Protein 9JK9 (pdb70)

Sequence (2268 aa):
TVASFLGLLVFLTPIAFILLPPILWRDELEPCGTICEGLFISMAFKLLILLIGTWALFFRKRRADMPRVFVFRALLLVLIFLFVVSYWLFYGVRILDSRDRNYQGIVQYAVSLVDALLFIHYLAIVLLELRQLQPMFTLQVVRSTDGESRFYSLGHLSIQRAALVVLENYYKDFTIYNPNLLTASKFRAAKHMAGAMIAAAARRRDSSHNELYYEEAEHERRVKKRKARLVVAVEEAFIHIQRLEVMDPREAAQAIFPSMARALQKYLRITRQQNYHSMESILQHLAFCITNGMTPKAFLERYLSAGPTLQYDKDRWLSTQWRLVSDEAVTNGLRDGIVFVLKCLDFSLVVNVKKIPFIILSEEFIDPKSHKFVLRLQTVASFLGLLVFLTPIAFILLPPILWRDELEPCGTICEGLFISMAFKLLILLIGTWALFFRKRRADMPRVFVFRALLLVLIFLFVVSYWLFYGVRILDSRDRNYQGIVQYAVSLVDALLFIHYLAIVLLELRQLQPMFTLQVVRSTDGESRFYSLGHLSIQRAALVVLENYYKDFTIYNPNLLTASKFRAAKHMAGAMIAAAARRRDSSHNELYYEEAEHERRVKKRKARLVVAVEEAFIHIQRLEVMDPREAAQAIFPSMARALQKYLRITRQQNYHSMESILQHLAFCITNGMTPKAFLERYLSAGPTLQYDKDRWLSTQWRLVSDEAVTNGLRDGIVFVLKCLDFSLVVNVKKIPFIILSEEFIDPKSHKFVLRLQTVASFLGLLVFLTPIAFILLPPILWRDELEPCGTICEGLFISMAFKLLILLIGTWALFFRKRRADMPRVFVFRALLLVLIFLFVVSYWLFYGVRILDSRDRNYQGIVQYAVSLVDALLFIHYLAIVLLELRQLQPMFTLQVVRSTDGESRFYSLGHLSIQRAALVVLENYYKDFTIYNPNLLTASKFRAAKHMAGAMIAAAARRRDSSHNELYYEEAEHERRVKKRKARLVVAVEEAFIHIQRLEVMDPREAAQAIFPSMARALQKYLRITRQQNYHSMESILQHLAFCITNGMTPKAFLERYLSAGPTLQYDKDRWLSTQWRLVSDEAVTNGLRDGIVFVLKCLDFSLVVNVKKIPFIILSEEFIDPKSHKFVLRLQTVASFLGLLVFLTPIAFILLPPILWRDELEPCGTICEGLFISMAFKLLILLIGTWALFFRKRRADMPRVFVFRALLLVLIFLFVVSYWLFYGVRILDSRDRNYQGIVQYAVSLVDALLFIHYLAIVLLELRQLQPMFTLQVVRSTDGESRFYSLGHLSIQRAALVVLENYYKDFTIYNPNLLTASKFRAAKHMAGAMIAAAARRRDSSHNELYYEEAEHERRVKKRKARLVVAVEEAFIHIQRLEVMDPREAAQAIFPSMARALQKYLRITRQQNYHSMESILQHLAFCITNGMTPKAFLERYLSAGPTLQYDKDRWLSTQWRLVSDEAVTNGLRDGIVFVLKCLDFSLVVNVKKIPFIILSEEFIDPKSHKFVLRLQTVASFLGLLVFLTPIAFILLPPILWRDELEPCGTICEGLFISMAFKLLILLIGTWALFFRKRRADMPRVFVFRALLLVLIFLFVVSYWLFYGVRILDSRDRNYQGIVQYAVSLVDALLFIHYLAIVLLELRQLQPMFTLQVVRSTDGESRFYSLGHLSIQRAALVVLENYYKDFTIYNPNLLTASKFRAAKHMAGAMIAAAARRRDSSHNELYYEEAEHERRVKKRKARLVVAVEEAFIHIQRLEVMDPREAAQAIFPSMARALQKYLRITRQQNYHSMESILQHLAFCITNGMTPKAFLERYLSAGPTLQYDKDRWLSTQWRLVSDEAVTNGLRDGIVFVLKCLDFSLVVNVKKIPFIILSEEFIDPKSHKFVLRLQTVASFLGLLVFLTPIAFILLPPILWRDELEPCGTICEGLFISMAFKLLILLIGTWALFFRKRRADMPRVFVFRALLLVLIFLFVVSYWLFYGVRILDSRDRNYQGIVQYAVSLVDALLFIHYLAIVLLELRQLQPMFTLQVVRSTDGESRFYSLGHLSIQRAALVVLENYYKDFTIYNPNLLTASKFRAAKHMAGAMIAAAARRRDSSHNELYYEEAEHERRVKKRKARLVVAVEEAFIHIQRLEVMDPREAAQAIFPSMARALQKYLRITRQQNYHSMESILQHLAFCITNGMTPKAFLERYLSAGPTLQYDKDRWLSTQWRLVSDEAVTNGLRDGIVFVLKCLDFSLVVNVKKIPFIILSEEFIDPKSHKFVLRLQ

GO terms:
  GO:0005515 protein binding (F, IPI)

Structure (mmCIF, N/CA/C/O backbone):
data_9JK9
#
_entry.id   9JK9
#
_cell.length_a   1.00
_cell.length_b   1.00
_cell.length_c   1.00
_cell.angle_alpha   90.00
_cell.angle_beta   90.00
_cell.angle_gamma   90.00
#
_symmetry.space_group_name_H-M   'P 1'
#
loop_
_atom_site.group_PDB
_atom_site.id
_atom_site.type_symbol
_atom_site.label_atom_id
_atom_site.label_alt_id
_atom_site.label_comp_id
_atom_site.label_asym_id
_atom_site.label_entity_id
_atom_site.label_seq_id
_atom_site.pdbx_PDB_ins_code
_atom_site.Cartn_x
_atom_site.Cartn_y
_atom_site.Cartn_z
_atom_site.occupancy
_atom_site.B_iso_or_equiv
_atom_site.auth_seq_id
_atom_site.auth_comp_id
_atom_site.auth_asym_id
_atom_site.auth_atom_id
_atom_site.pdbx_PDB_model_num
ATOM 1 N N . THR A 1 120 ? 228.574 190.309 139.470 1.00 99.89 114 THR A N 1
ATOM 2 C CA . THR A 1 120 ? 228.080 189.139 140.187 1.00 99.89 114 THR A CA 1
ATOM 3 C C . THR A 1 120 ? 227.034 188.398 139.361 1.00 99.89 114 THR A C 1
ATOM 4 O O . THR A 1 120 ? 226.995 188.524 138.138 1.00 99.89 114 THR A O 1
ATOM 8 N N . VAL A 1 121 ? 226.188 187.623 140.039 1.00 99.95 115 VAL A N 1
ATOM 9 C CA . VAL A 1 121 ? 225.152 186.865 139.346 1.00 99.95 115 VAL A CA 1
ATOM 10 C C . VAL A 1 121 ? 224.023 187.782 138.897 1.00 99.95 115 VAL A C 1
ATOM 11 O O . VAL A 1 121 ? 223.638 187.790 137.722 1.00 99.95 115 VAL A O 1
ATOM 15 N N . ALA A 1 122 ? 223.476 188.572 139.825 1.00 99.43 116 ALA A N 1
ATOM 16 C CA . ALA A 1 122 ? 222.408 189.499 139.469 1.00 99.43 116 ALA A CA 1
ATOM 17 C C . ALA A 1 122 ? 222.938 190.703 138.702 1.00 99.43 116 ALA A C 1
ATOM 18 O O . ALA A 1 122 ? 222.197 191.310 137.919 1.00 99.43 116 ALA A O 1
ATOM 20 N N . SER A 1 123 ? 224.210 191.059 138.906 1.00 98.10 117 SER A N 1
ATOM 21 C CA . SER A 1 123 ? 224.789 192.192 138.191 1.00 98.10 117 SER A CA 1
ATOM 22 C C . SER A 1 123 ? 224.991 191.884 136.714 1.00 98.10 117 SER A C 1
ATOM 23 O O . SER A 1 123 ? 224.835 192.774 135.872 1.00 98.10 117 SER A O 1
ATOM 26 N N . PHE A 1 124 ? 225.312 190.632 136.378 1.00 97.39 118 PHE A N 1
ATOM 27 C CA . PHE A 1 124 ? 225.474 190.265 134.975 1.00 97.39 118 PHE A CA 1
ATOM 28 C C . PHE A 1 124 ? 224.133 190.248 134.250 1.00 97.39 118 PHE A C 1
ATOM 29 O O . PHE A 1 124 ? 224.036 190.691 133.099 1.00 97.39 118 PHE A O 1
ATOM 37 N N . LEU A 1 125 ? 223.080 189.766 134.918 1.00 94.64 119 LEU A N 1
ATOM 38 C CA . LEU A 1 125 ? 221.742 189.827 134.337 1.00 94.64 119 LEU A CA 1
ATOM 39 C C . LEU A 1 125 ? 221.241 191.264 134.240 1.00 94.64 119 LEU A C 1
ATOM 40 O O . LEU A 1 125 ? 220.512 191.601 133.298 1.00 94.64 119 LEU A O 1
ATOM 45 N N . GLY A 1 126 ? 221.634 192.123 135.184 1.00 92.17 120 GLY A N 1
ATOM 46 C CA . GLY A 1 126 ? 221.319 193.538 135.064 1.00 92.17 120 GLY A CA 1
ATOM 47 C C . GLY A 1 126 ? 222.040 194.196 133.903 1.00 92.17 120 GLY A C 1
ATOM 48 O O . GLY A 1 126 ? 221.477 195.051 133.213 1.00 92.17 120 GLY A O 1
ATOM 49 N N . LEU A 1 127 ? 223.286 193.787 133.656 1.00 91.46 121 LEU A N 1
ATOM 50 C CA . LEU A 1 127 ? 224.017 194.285 132.496 1.00 91.46 121 LEU A CA 1
ATOM 51 C C . LEU A 1 127 ? 223.382 193.802 131.196 1.00 91.46 121 LEU A C 1
ATOM 52 O O . LEU A 1 127 ? 223.318 194.552 130.217 1.00 91.46 121 LEU A O 1
ATOM 57 N N . LEU A 1 128 ? 222.864 192.569 131.186 1.00 91.62 122 LEU A N 1
ATOM 58 C CA . LEU A 1 128 ? 222.196 192.053 129.993 1.00 91.62 122 LEU A CA 1
ATOM 59 C C . LEU A 1 128 ? 220.877 192.774 129.730 1.00 91.62 122 LEU A C 1
ATOM 60 O O . LEU A 1 128 ? 220.570 193.119 128.583 1.00 91.62 122 LEU A O 1
ATOM 65 N N . VAL A 1 129 ? 220.086 193.021 130.780 1.00 87.58 123 VAL A N 1
ATOM 66 C CA . VAL A 1 129 ? 218.806 193.698 130.580 1.00 87.58 123 VAL A CA 1
ATOM 67 C C . VAL A 1 129 ? 219.022 195.181 130.272 1.00 87.58 123 VAL A C 1
ATOM 68 O O . VAL A 1 129 ? 218.187 195.814 129.615 1.00 87.58 123 VAL A O 1
ATOM 72 N N . PHE A 1 130 ? 220.161 195.750 130.679 1.00 85.49 124 PHE A N 1
ATOM 73 C CA . PHE A 1 130 ? 220.453 197.124 130.293 1.00 85.49 124 PHE A CA 1
ATOM 74 C C . PHE A 1 130 ? 221.007 197.222 128.875 1.00 85.49 124 PHE A C 1
ATOM 75 O O . PHE A 1 130 ? 220.742 198.212 128.184 1.00 85.49 124 PHE A O 1
ATOM 83 N N . LEU A 1 131 ? 221.773 196.227 128.422 1.00 88.42 125 LEU A N 1
ATOM 84 C CA . LEU A 1 131 ? 222.355 196.260 127.086 1.00 88.42 125 LEU A CA 1
ATOM 85 C C . LEU A 1 131 ? 221.459 195.661 126.009 1.00 88.42 125 LEU A C 1
ATOM 86 O O . LEU A 1 131 ? 221.806 195.766 124.829 1.00 88.42 125 LEU A O 1
ATOM 91 N N . THR A 1 132 ? 220.351 195.018 126.387 1.00 85.14 126 THR A N 1
ATOM 92 C CA . THR A 1 132 ? 219.385 194.524 125.398 1.00 85.14 126 THR A CA 1
ATOM 93 C C . THR A 1 132 ? 218.810 195.604 124.476 1.00 85.14 126 THR A C 1
ATOM 94 O O . THR A 1 132 ? 218.793 195.371 123.248 1.00 85.14 126 THR A O 1
ATOM 98 N N . PRO A 1 133 ? 218.351 196.792 124.941 1.00 83.96 127 PRO A N 1
ATOM 99 C CA . PRO A 1 133 ? 217.901 197.795 123.958 1.00 83.96 127 PRO A CA 1
ATOM 100 C C . PRO A 1 133 ? 219.040 198.357 123.129 1.00 83.96 127 PRO A C 1
ATOM 101 O O . PRO A 1 133 ? 218.869 198.638 121.935 1.00 83.96 127 PRO A O 1
ATOM 105 N N . ILE A 1 134 ? 220.214 198.496 123.747 1.00 87.14 128 ILE A N 1
ATOM 106 C CA . ILE A 1 134 ? 221.396 198.985 123.046 1.00 87.14 128 ILE A CA 1
ATOM 107 C C . ILE A 1 134 ? 221.831 197.989 121.979 1.00 87.14 128 ILE A C 1
ATOM 108 O O . ILE A 1 134 ? 222.227 198.378 120.876 1.00 87.14 128 ILE A O 1
ATOM 113 N N . ALA A 1 135 ? 221.720 196.688 122.270 1.00 87.35 129 ALA A N 1
ATOM 114 C CA . ALA A 1 135 ? 222.053 195.679 121.267 1.00 87.35 129 ALA A CA 1
ATOM 115 C C . ALA A 1 135 ? 221.029 195.658 120.141 1.00 87.35 129 ALA A C 1
ATOM 116 O O . ALA A 1 135 ? 221.395 195.504 118.967 1.00 87.35 129 ALA A O 1
ATOM 118 N N . PHE A 1 136 ? 219.742 195.842 120.476 1.00 85.46 130 PHE A N 1
ATOM 119 C CA . PHE A 1 136 ? 218.703 195.932 119.448 1.00 85.46 130 PHE A CA 1
ATOM 120 C C . PHE A 1 136 ? 218.901 197.139 118.543 1.00 85.46 130 PHE A C 1
ATOM 121 O O . PHE A 1 136 ? 218.502 197.101 117.375 1.00 85.46 130 PHE A O 1
ATOM 129 N N . ILE A 1 137 ? 219.494 198.205 119.065 1.00 88.10 131 ILE A N 1
ATOM 130 C CA . ILE A 1 137 ? 219.869 199.355 118.249 1.00 88.10 131 ILE A CA 1
ATOM 131 C C . ILE A 1 137 ? 221.100 199.069 117.400 1.00 88.10 131 ILE A C 1
ATOM 132 O O . ILE A 1 137 ? 221.109 199.338 116.197 1.00 88.10 131 ILE A O 1
ATOM 137 N N . LEU A 1 138 ? 222.152 198.514 118.003 1.00 91.71 132 LEU A N 1
ATOM 138 C CA . LEU A 1 138 ? 223.444 198.450 117.331 1.00 91.71 132 LEU A CA 1
ATOM 139 C C . LEU A 1 138 ? 223.515 197.358 116.271 1.00 91.71 132 LEU A C 1
ATOM 140 O O . LEU A 1 138 ? 224.235 197.526 115.282 1.00 91.71 132 LEU A O 1
ATOM 145 N N . LEU A 1 139 ? 222.796 196.245 116.444 1.00 93.53 133 LEU A N 1
ATOM 146 C CA . LEU A 1 139 ? 222.902 195.148 115.478 1.00 93.53 133 LEU A CA 1
ATOM 147 C C . LEU A 1 139 ? 222.415 195.394 114.039 1.00 93.53 133 LEU A C 1
ATOM 148 O O . LEU A 1 139 ? 223.028 194.821 113.129 1.00 93.53 133 LEU A O 1
ATOM 153 N N . PRO A 1 140 ? 221.361 196.168 113.743 1.00 96.10 134 PRO A N 1
ATOM 154 C CA . PRO A 1 140 ? 220.997 196.377 112.318 1.00 96.10 134 PRO A CA 1
ATOM 155 C C . PRO A 1 140 ? 221.992 197.228 111.523 1.00 96.10 134 PRO A C 1
ATOM 156 O O . PRO A 1 140 ? 222.205 196.914 110.345 1.00 96.10 134 PRO A O 1
ATOM 160 N N . PRO A 1 141 ? 222.626 198.289 112.064 1.00 97.13 135 PRO A N 1
ATOM 161 C CA . PRO A 1 141 ? 223.686 198.929 111.258 1.00 97.13 135 PRO A CA 1
ATOM 162 C C . PRO A 1 141 ? 224.984 198.142 111.180 1.00 97.13 135 PRO A C 1
ATOM 163 O O . PRO A 1 141 ? 225.871 198.538 110.414 1.00 97.13 135 PRO A O 1
ATOM 167 N N . ILE A 1 142 ? 225.141 197.066 111.943 1.00 97.64 136 ILE A N 1
ATOM 168 C CA . ILE A 1 142 ? 226.347 196.249 111.854 1.00 97.64 136 ILE A CA 1
ATOM 169 C C . ILE A 1 142 ? 226.139 195.053 110.934 1.00 97.64 136 ILE A C 1
ATOM 170 O O . ILE A 1 142 ? 226.972 194.768 110.069 1.00 97.64 136 ILE A O 1
ATOM 175 N N . LEU A 1 143 ? 225.012 194.354 111.072 1.00 98.88 137 LEU A N 1
ATOM 176 C CA . LEU A 1 143 ? 224.815 193.120 110.318 1.00 98.88 137 LEU A CA 1
ATOM 177 C C . LEU A 1 143 ? 224.384 193.389 108.879 1.00 98.88 137 LEU A C 1
ATOM 178 O O . LEU A 1 143 ? 224.886 192.741 107.955 1.00 98.88 137 LEU A O 1
ATOM 183 N N . TRP A 1 144 ? 223.456 194.329 108.660 1.00 100.61 138 TRP A N 1
ATOM 184 C CA . TRP A 1 144 ? 223.081 194.753 107.306 1.00 100.61 138 TRP A CA 1
ATOM 185 C C . TRP A 1 144 ? 223.161 196.284 107.248 1.00 100.61 138 TRP A C 1
ATOM 186 O O . TRP A 1 144 ? 222.178 196.995 107.428 1.00 100.61 138 TRP A O 1
ATOM 197 N N . ARG A 1 145 ? 224.362 196.796 106.966 1.00 102.66 139 ARG A N 1
ATOM 198 C CA . ARG A 1 145 ? 224.583 198.238 107.031 1.00 102.66 139 ARG A CA 1
ATOM 199 C C . ARG A 1 145 ? 223.960 198.957 105.841 1.00 102.66 139 ARG A C 1
ATOM 200 O O . ARG A 1 145 ? 223.364 200.029 105.999 1.00 102.66 139 ARG A O 1
ATOM 208 N N . ASP A 1 146 ? 224.076 198.380 104.647 1.00 104.51 140 ASP A N 1
ATOM 209 C CA . ASP A 1 146 ? 223.601 199.021 103.429 1.00 104.51 140 ASP A CA 1
ATOM 210 C C . ASP A 1 146 ? 222.109 198.839 103.190 1.00 104.51 140 ASP A C 1
ATOM 211 O O . ASP A 1 146 ? 221.588 199.378 102.208 1.00 104.51 140 ASP A O 1
ATOM 216 N N . GLU A 1 147 ? 221.410 198.105 104.052 1.00 103.47 141 GLU A N 1
ATOM 217 C CA . GLU A 1 147 ? 220.002 197.806 103.836 1.00 103.47 141 GLU A CA 1
ATOM 218 C C . GLU A 1 147 ? 219.080 198.741 104.621 1.00 103.47 141 GLU A C 1
ATOM 219 O O . GLU A 1 147 ? 217.865 198.732 104.390 1.00 103.47 141 GLU A O 1
ATOM 225 N N . LEU A 1 148 ? 219.631 199.569 105.513 1.00 101.56 142 LEU A N 1
ATOM 226 C CA . LEU A 1 148 ? 218.828 200.518 106.280 1.00 101.56 142 LEU A CA 1
ATOM 227 C C . LEU A 1 148 ? 218.187 201.575 105.389 1.00 101.56 142 LEU A C 1
ATOM 228 O O . LEU A 1 148 ? 218.850 202.182 104.543 1.00 101.56 142 LEU A O 1
ATOM 233 N N . GLU A 1 149 ? 216.890 201.781 105.584 1.00 102.46 143 GLU A N 1
ATOM 234 C CA . GLU A 1 149 ? 216.215 202.917 104.983 1.00 102.46 143 GLU A CA 1
ATOM 235 C C . GLU A 1 149 ? 216.710 204.202 105.644 1.00 102.46 143 GLU A C 1
ATOM 236 O O . GLU A 1 149 ? 217.053 204.194 106.831 1.00 102.46 143 GLU A O 1
ATOM 242 N N . PRO A 1 150 ? 216.781 205.316 104.905 1.00 103.44 144 PRO A N 1
ATOM 243 C CA . PRO A 1 150 ? 217.266 206.563 105.516 1.00 103.44 144 PRO A CA 1
ATOM 244 C C . PRO A 1 150 ? 216.283 207.159 106.514 1.00 103.44 144 PRO A C 1
ATOM 245 O O . PRO A 1 150 ? 215.254 207.728 106.138 1.00 103.44 144 PRO A O 1
ATOM 249 N N . CYS A 1 151 ? 216.603 207.025 107.802 1.00 101.02 145 CYS A N 1
ATOM 250 C CA . CYS A 1 151 ? 215.741 207.554 108.853 1.00 101.02 145 CYS A CA 1
ATOM 251 C C . CYS A 1 151 ? 215.964 209.049 109.043 1.00 101.02 145 CYS A C 1
ATOM 252 O O . CYS A 1 151 ? 215.048 209.856 108.853 1.00 101.02 145 CYS A O 1
ATOM 255 N N . GLY A 1 152 ? 217.181 209.434 109.416 1.00 96.09 146 GLY A N 1
ATOM 256 C CA . GLY A 1 152 ? 217.517 210.836 109.542 1.00 96.09 146 GLY A CA 1
ATOM 257 C C . GLY A 1 152 ? 217.123 211.455 110.865 1.00 96.09 146 GLY A C 1
ATOM 258 O O . GLY A 1 152 ? 217.797 211.262 111.880 1.00 96.09 146 GLY A O 1
ATOM 259 N N . THR A 1 153 ? 216.022 212.207 110.859 1.00 94.39 147 THR A N 1
ATOM 260 C CA . THR A 1 153 ? 215.656 213.002 112.026 1.00 94.39 147 THR A CA 1
ATOM 261 C C . THR A 1 153 ? 214.987 212.157 113.104 1.00 94.39 147 THR A C 1
ATOM 262 O O . THR A 1 153 ? 215.375 212.218 114.279 1.00 94.39 147 THR A O 1
ATOM 266 N N . ILE A 1 154 ? 213.990 211.355 112.719 1.00 92.26 148 ILE A N 1
ATOM 267 C CA . ILE A 1 154 ? 213.081 210.757 113.695 1.00 92.26 148 ILE A CA 1
ATOM 268 C C . ILE A 1 154 ? 213.785 209.657 114.479 1.00 92.26 148 ILE A C 1
ATOM 269 O O . ILE A 1 154 ? 213.574 209.505 115.691 1.00 92.26 148 ILE A O 1
ATOM 274 N N . CYS A 1 155 ? 214.673 208.913 113.812 1.00 92.62 149 CYS A N 1
ATOM 275 C CA . CYS A 1 155 ? 215.449 207.880 114.490 1.00 92.62 149 CYS A CA 1
ATOM 276 C C . CYS A 1 155 ? 216.386 208.479 115.532 1.00 92.62 149 CYS A C 1
ATOM 277 O O . CYS A 1 155 ? 216.492 207.951 116.641 1.00 92.62 149 CYS A O 1
ATOM 280 N N . GLU A 1 156 ? 217.016 209.616 115.222 1.00 89.11 150 GLU A N 1
ATOM 281 C CA . GLU A 1 156 ? 217.936 210.238 116.174 1.00 89.11 150 GLU A CA 1
ATOM 282 C C . GLU A 1 156 ? 217.189 210.874 117.341 1.00 89.11 150 GLU A C 1
ATOM 283 O O . GLU A 1 156 ? 217.613 210.754 118.502 1.00 89.11 150 GLU A O 1
ATOM 289 N N . GLY A 1 157 ? 216.058 211.527 117.059 1.00 85.20 151 GLY A N 1
ATOM 290 C CA . GLY A 1 157 ? 215.216 212.046 118.124 1.00 85.20 151 GLY A CA 1
ATOM 291 C C . GLY A 1 157 ? 214.579 210.974 118.976 1.00 85.20 151 GLY A C 1
ATOM 292 O O . GLY A 1 157 ? 214.149 211.258 120.099 1.00 85.20 151 GLY A O 1
ATOM 293 N N . LEU A 1 158 ? 214.508 209.749 118.467 1.00 82.49 152 LEU A N 1
ATOM 294 C CA . LEU A 1 158 ? 214.076 208.626 119.275 1.00 82.49 152 LEU A CA 1
ATOM 295 C C . LEU A 1 158 ? 215.237 207.988 120.039 1.00 82.49 152 LEU A C 1
ATOM 296 O O . LEU A 1 158 ? 215.024 207.462 121.140 1.00 82.49 152 LEU A O 1
ATOM 301 N N . PHE A 1 159 ? 216.468 208.062 119.504 1.00 82.61 153 PHE A N 1
ATOM 302 C CA . PHE A 1 159 ? 217.641 207.626 120.266 1.00 82.61 153 PHE A CA 1
ATOM 303 C C . PHE A 1 159 ? 217.861 208.501 121.490 1.00 82.61 153 PHE A C 1
ATOM 304 O O . PHE A 1 159 ? 218.322 208.015 122.529 1.00 82.61 153 PHE A O 1
ATOM 312 N N . ILE A 1 160 ? 217.573 209.800 121.370 1.00 77.76 154 ILE A N 1
ATOM 313 C CA . ILE A 1 160 ? 217.772 210.711 122.500 1.00 77.76 154 ILE A CA 1
ATOM 314 C C . ILE A 1 160 ? 216.795 210.386 123.627 1.00 77.76 154 ILE A C 1
ATOM 315 O O . ILE A 1 160 ? 217.171 210.334 124.810 1.00 77.76 154 ILE A O 1
ATOM 320 N N . SER A 1 161 ? 215.531 210.132 123.269 1.00 75.40 155 SER A N 1
ATOM 321 C CA . SER A 1 161 ? 214.530 209.716 124.248 1.00 75.40 155 SER A CA 1
ATOM 322 C C . SER A 1 161 ? 214.882 208.371 124.864 1.00 75.40 155 SER A C 1
ATOM 323 O O . SER A 1 161 ? 214.683 208.167 126.067 1.00 75.40 155 SER A O 1
ATOM 326 N N . MET A 1 162 ? 215.423 207.457 124.053 1.00 75.40 156 MET A N 1
ATOM 327 C CA . MET A 1 162 ? 215.885 206.167 124.556 1.00 75.40 156 MET A CA 1
ATOM 328 C C . MET A 1 162 ? 217.000 206.323 125.582 1.00 75.40 156 MET A C 1
ATOM 329 O O . MET A 1 162 ? 216.973 205.684 126.640 1.00 75.40 156 MET A O 1
ATOM 334 N N . ALA A 1 163 ? 217.983 207.178 125.288 1.00 70.42 157 ALA A N 1
ATOM 335 C CA . ALA A 1 163 ? 219.109 207.371 126.197 1.00 70.42 157 ALA A CA 1
ATOM 336 C C . ALA A 1 163 ? 218.668 208.028 127.498 1.00 70.42 157 ALA A C 1
ATOM 337 O O . ALA A 1 163 ? 219.129 207.643 128.581 1.00 70.42 157 ALA A O 1
ATOM 339 N N . PHE A 1 164 ? 217.735 208.979 127.418 1.00 69.07 158 PHE A N 1
ATOM 340 C CA . PHE A 1 164 ? 217.255 209.631 128.634 1.00 69.07 158 PHE A CA 1
ATOM 341 C C . PHE A 1 164 ? 216.401 208.693 129.483 1.00 69.07 158 PHE A C 1
ATOM 342 O O . PHE A 1 164 ? 216.514 208.692 130.715 1.00 69.07 158 PHE A O 1
ATOM 350 N N . LYS A 1 165 ? 215.575 207.857 128.848 1.00 63.84 159 LYS A N 1
ATOM 351 C CA . LYS A 1 165 ? 214.783 206.898 129.609 1.00 63.84 159 LYS A CA 1
ATOM 352 C C . LYS A 1 165 ? 215.644 205.786 130.199 1.00 63.84 159 LYS A C 1
ATOM 353 O O . LYS A 1 165 ? 215.360 205.312 131.304 1.00 63.84 159 LYS A O 1
ATOM 359 N N . LEU A 1 166 ? 216.712 205.376 129.504 1.00 64.15 160 LEU A N 1
ATOM 360 C CA . LEU A 1 166 ? 217.651 204.425 130.094 1.00 64.15 160 LEU A CA 1
ATOM 361 C C . LEU A 1 166 ? 218.424 205.036 131.252 1.00 64.15 160 LEU A C 1
ATOM 362 O O . LEU A 1 166 ? 218.750 204.329 132.212 1.00 64.15 160 LEU A O 1
ATOM 367 N N . LEU A 1 167 ? 218.714 206.338 131.189 1.00 56.88 161 LEU A N 1
ATOM 368 C CA . LEU A 1 167 ? 219.359 206.999 132.318 1.00 56.88 161 LEU A CA 1
ATOM 369 C C . LEU A 1 167 ? 218.431 207.059 133.526 1.00 56.88 161 LEU A C 1
ATOM 370 O O . LEU A 1 167 ? 218.868 206.814 134.658 1.00 56.88 161 LEU A O 1
ATOM 375 N N . ILE A 1 168 ? 217.147 207.363 133.293 1.00 54.07 162 ILE A N 1
ATOM 376 C CA . ILE A 1 168 ? 216.139 207.338 134.356 1.00 54.07 162 ILE A CA 1
ATOM 377 C C . ILE A 1 168 ? 216.026 205.944 134.963 1.00 54.07 162 ILE A C 1
ATOM 378 O O . ILE A 1 168 ? 215.975 205.787 136.191 1.00 54.07 162 ILE A O 1
ATOM 383 N N . LEU A 1 169 ? 216.030 204.914 134.112 1.00 51.94 163 LEU A N 1
ATOM 384 C CA . LEU A 1 169 ? 215.915 203.537 134.581 1.00 51.94 163 LEU A CA 1
ATOM 385 C C . LEU A 1 169 ? 217.127 203.112 135.400 1.00 51.94 163 LEU A C 1
ATOM 386 O O . LEU A 1 169 ? 216.978 202.453 136.435 1.00 51.94 163 LEU A O 1
ATOM 391 N N . LEU A 1 170 ? 218.328 203.512 134.975 1.00 51.48 164 LEU A N 1
ATOM 392 C CA . LEU A 1 170 ? 219.535 203.159 135.715 1.00 51.48 164 LEU A CA 1
ATOM 393 C C . LEU A 1 170 ? 219.600 203.876 137.060 1.00 51.48 164 LEU A C 1
ATOM 394 O O . LEU A 1 170 ? 219.971 203.264 138.071 1.00 51.48 164 LEU A O 1
ATOM 399 N N . ILE A 1 171 ? 219.212 205.158 137.101 1.00 48.52 165 ILE A N 1
ATOM 400 C CA . ILE A 1 171 ? 219.228 205.901 138.361 1.00 48.52 165 ILE A CA 1
ATOM 401 C C . ILE A 1 171 ? 218.188 205.348 139.333 1.00 48.52 165 ILE A C 1
ATOM 402 O O . ILE A 1 171 ? 218.479 205.152 140.520 1.00 48.52 165 ILE A O 1
ATOM 407 N N . GLY A 1 172 ? 216.981 205.042 138.846 1.00 47.13 166 GLY A N 1
ATOM 408 C CA . GLY A 1 172 ? 215.961 204.490 139.724 1.00 47.13 166 GLY A CA 1
ATOM 409 C C . GLY A 1 172 ? 216.278 203.085 140.198 1.00 47.13 166 GLY A C 1
ATOM 410 O O . GLY A 1 172 ? 215.985 202.726 141.346 1.00 47.13 166 GLY A O 1
ATOM 411 N N . THR A 1 173 ? 216.909 202.281 139.335 1.00 47.23 167 THR A N 1
ATOM 412 C CA . THR A 1 173 ? 217.299 200.930 139.715 1.00 47.23 167 THR A CA 1
ATOM 413 C C . THR A 1 173 ? 218.410 200.954 140.754 1.00 47.23 167 THR A C 1
ATOM 414 O O . THR A 1 173 ? 218.382 200.169 141.709 1.00 47.23 167 THR A O 1
ATOM 418 N N . TRP A 1 174 ? 219.377 201.868 140.603 1.00 47.11 168 TRP A N 1
ATOM 419 C CA . TRP A 1 174 ? 220.378 202.072 141.646 1.00 47.11 168 TRP A CA 1
ATOM 420 C C . TRP A 1 174 ? 219.745 202.542 142.949 1.00 47.11 168 TRP A C 1
ATOM 421 O O . TRP A 1 174 ? 220.141 202.100 144.033 1.00 47.11 168 TRP A O 1
ATOM 432 N N . ALA A 1 175 ? 218.772 203.453 142.857 1.00 45.42 169 ALA A N 1
ATOM 433 C CA . ALA A 1 175 ? 218.196 204.065 144.048 1.00 45.42 169 ALA A CA 1
ATOM 434 C C . ALA A 1 175 ? 217.391 203.068 144.868 1.00 45.42 169 ALA A C 1
ATOM 435 O O . ALA A 1 175 ? 217.482 203.058 146.099 1.00 45.42 169 ALA A O 1
ATOM 437 N N . LEU A 1 176 ? 216.613 202.210 144.216 1.00 45.13 170 LEU A N 1
ATOM 438 C CA . LEU A 1 176 ? 215.718 201.336 144.958 1.00 45.13 170 LEU A CA 1
ATOM 439 C C . LEU A 1 176 ? 216.133 199.876 145.010 1.00 45.13 170 LEU A C 1
ATOM 440 O O . LEU A 1 176 ? 215.564 199.128 145.810 1.00 45.13 170 LEU A O 1
ATOM 445 N N . PHE A 1 177 ? 217.098 199.432 144.207 1.00 46.77 171 PHE A N 1
ATOM 446 C CA . PHE A 1 177 ? 217.407 198.012 144.183 1.00 46.77 171 PHE A CA 1
ATOM 447 C C . PHE A 1 177 ? 218.882 197.677 144.277 1.00 46.77 171 PHE A C 1
ATOM 448 O O . PHE A 1 177 ? 219.211 196.496 144.425 1.00 46.77 171 PHE A O 1
ATOM 456 N N . PHE A 1 178 ? 219.779 198.657 144.213 1.00 50.44 172 PHE A N 1
ATOM 457 C CA . PHE A 1 178 ? 221.183 198.404 144.523 1.00 50.44 172 PHE A CA 1
ATOM 458 C C . PHE A 1 178 ? 221.340 198.540 146.034 1.00 50.44 172 PHE A C 1
ATOM 459 O O . PHE A 1 178 ? 221.782 199.561 146.567 1.00 50.44 172 PHE A O 1
ATOM 467 N N . ARG A 1 179 ? 220.933 197.486 146.732 1.00 47.92 173 ARG A N 1
ATOM 468 C CA . ARG A 1 179 ? 221.052 197.399 148.178 1.00 47.92 173 ARG A CA 1
ATOM 469 C C . ARG A 1 179 ? 221.071 195.929 148.559 1.00 47.92 173 ARG A C 1
ATOM 470 O O . ARG A 1 179 ? 220.542 195.082 147.835 1.00 47.92 173 ARG A O 1
ATOM 478 N N . LYS A 1 180 ? 221.705 195.639 149.691 1.00 53.42 174 LYS A N 1
ATOM 479 C CA . LYS A 1 180 ? 221.920 194.259 150.103 1.00 53.42 174 LYS A CA 1
ATOM 480 C C . LYS A 1 180 ? 220.613 193.616 150.548 1.00 53.42 174 LYS A C 1
ATOM 481 O O . LYS A 1 180 ? 219.663 194.297 150.942 1.00 53.42 174 LYS A O 1
ATOM 487 N N . ARG A 1 181 ? 220.567 192.287 150.450 1.00 54.37 175 ARG A N 1
ATOM 488 C CA . ARG A 1 181 ? 219.410 191.516 150.891 1.00 54.37 175 ARG A CA 1
ATOM 489 C C . ARG A 1 181 ? 219.274 191.654 152.399 1.00 54.37 175 ARG A C 1
ATOM 490 O O . ARG A 1 181 ? 220.247 191.484 153.140 1.00 54.37 175 ARG A O 1
ATOM 498 N N . ARG A 1 182 ? 218.065 191.968 152.853 1.00 49.08 176 ARG A N 1
ATOM 499 C CA . ARG A 1 182 ? 217.896 192.440 154.219 1.00 49.08 176 ARG A CA 1
ATOM 500 C C . ARG A 1 182 ? 217.597 191.293 155.173 1.00 49.08 176 ARG A C 1
ATOM 501 O O . ARG A 1 182 ? 217.957 191.345 156.356 1.00 49.08 176 ARG A O 1
ATOM 509 N N . ALA A 1 183 ? 216.933 190.252 154.687 1.00 47.90 177 ALA A N 1
ATOM 510 C CA . ALA A 1 183 ? 216.505 189.179 155.560 1.00 47.90 177 ALA A CA 1
ATOM 511 C C . ALA A 1 183 ? 216.402 187.873 154.791 1.00 47.90 177 ALA A C 1
ATOM 512 O O . ALA A 1 183 ? 216.197 187.851 153.576 1.00 47.90 177 ALA A O 1
ATOM 514 N N . ASP A 1 184 ? 216.553 186.775 155.525 1.00 49.06 178 ASP A N 1
ATOM 515 C CA . ASP A 1 184 ? 216.229 185.441 155.044 1.00 49.06 178 ASP A CA 1
ATOM 516 C C . ASP A 1 184 ? 214.875 185.034 155.602 1.00 49.06 178 ASP A C 1
ATOM 517 O O . ASP A 1 184 ? 214.670 185.043 156.818 1.00 49.06 178 ASP A O 1
ATOM 522 N N . MET A 1 185 ? 213.978 184.684 154.722 1.00 49.23 179 MET A N 1
ATOM 523 C CA . MET A 1 185 ? 212.605 184.285 154.941 1.00 49.23 179 MET A CA 1
ATOM 524 C C . MET A 1 185 ? 212.460 182.782 154.752 1.00 49.23 179 MET A C 1
ATOM 525 O O . MET A 1 185 ? 213.307 182.171 154.091 1.00 49.23 179 MET A O 1
ATOM 530 N N . PRO A 1 186 ? 211.435 182.143 155.356 1.00 48.38 180 PRO A N 1
ATOM 531 C CA . PRO A 1 186 ? 211.296 180.687 155.221 1.00 48.38 180 PRO A CA 1
ATOM 532 C C . PRO A 1 186 ? 210.999 180.230 153.803 1.00 48.38 180 PRO A C 1
ATOM 533 O O . PRO A 1 186 ? 211.743 179.427 153.233 1.00 48.38 180 PRO A O 1
ATOM 537 N N . ARG A 1 187 ? 209.924 180.742 153.221 1.00 49.02 181 ARG A N 1
ATOM 538 C CA . ARG A 1 187 ? 209.552 180.399 151.863 1.00 49.02 181 ARG A CA 1
ATOM 539 C C . ARG A 1 187 ? 210.005 181.509 150.921 1.00 49.02 181 ARG A C 1
ATOM 540 O O . ARG A 1 187 ? 210.697 182.451 151.312 1.00 49.02 181 ARG A O 1
ATOM 548 N N . VAL A 1 188 ? 209.604 181.391 149.657 1.00 46.91 182 VAL A N 1
ATOM 549 C CA . VAL A 1 188 ? 210.047 182.335 148.643 1.00 46.91 182 VAL A CA 1
ATOM 550 C C . VAL A 1 188 ? 209.313 183.661 148.819 1.00 46.91 182 VAL A C 1
ATOM 551 O O . VAL A 1 188 ? 208.143 183.700 149.226 1.00 46.91 182 VAL A O 1
ATOM 555 N N . PHE A 1 189 ? 210.036 184.763 148.609 1.00 45.18 183 PHE A N 1
ATOM 556 C CA . PHE A 1 189 ? 209.424 186.074 148.452 1.00 45.18 183 PHE A CA 1
ATOM 557 C C . PHE A 1 189 ? 208.565 185.966 147.199 1.00 45.18 183 PHE A C 1
ATOM 558 O O . PHE A 1 189 ? 209.107 185.805 146.102 1.00 45.18 183 PHE A O 1
ATOM 566 N N . VAL A 1 190 ? 207.241 186.041 147.343 1.00 44.32 184 VAL A N 1
ATOM 567 C CA . VAL A 1 190 ? 206.357 185.785 146.208 1.00 44.32 184 VAL A CA 1
ATOM 568 C C . VAL A 1 190 ? 206.426 186.925 145.196 1.00 44.32 184 VAL A C 1
ATOM 569 O O . VAL A 1 190 ? 206.459 186.693 143.981 1.00 44.32 184 VAL A O 1
ATOM 573 N N . PHE A 1 191 ? 206.502 188.169 145.674 1.00 44.92 185 PHE A N 1
ATOM 574 C CA . PHE A 1 191 ? 206.482 189.303 144.756 1.00 44.92 185 PHE A CA 1
ATOM 575 C C . PHE A 1 191 ? 207.810 189.469 144.027 1.00 44.92 185 PHE A C 1
ATOM 576 O O . PHE A 1 191 ? 207.821 189.811 142.843 1.00 44.92 185 PHE A O 1
ATOM 584 N N . ARG A 1 192 ? 208.935 189.200 144.692 1.00 48.48 186 ARG A N 1
ATOM 585 C CA . ARG A 1 192 ? 210.221 189.263 144.002 1.00 48.48 186 ARG A CA 1
ATOM 586 C C . ARG A 1 192 ? 210.368 188.125 143.004 1.00 48.48 186 ARG A C 1
ATOM 587 O O . ARG A 1 192 ? 210.950 188.314 141.931 1.00 48.48 186 ARG A O 1
ATOM 595 N N . ALA A 1 193 ? 209.833 186.943 143.329 1.00 49.17 187 ALA A N 1
ATOM 596 C CA . ALA A 1 193 ? 209.815 185.846 142.366 1.00 49.17 187 ALA A CA 1
ATOM 597 C C . ALA A 1 193 ? 208.944 186.185 141.166 1.00 49.17 187 ALA A C 1
ATOM 598 O O . ALA A 1 193 ? 209.311 185.880 140.027 1.00 49.17 187 ALA A O 1
ATOM 600 N N . LEU A 1 194 ? 207.809 186.851 141.403 1.00 50.02 188 LEU A N 1
ATOM 601 C CA . LEU A 1 194 ? 206.946 187.283 140.308 1.00 50.02 188 LEU A CA 1
ATOM 602 C C . LEU A 1 194 ? 207.640 188.321 139.436 1.00 50.02 188 LEU A C 1
ATOM 603 O O . LEU A 1 194 ? 207.542 188.270 138.207 1.00 50.02 188 LEU A O 1
ATOM 608 N N . LEU A 1 195 ? 208.368 189.251 140.057 1.00 51.42 189 LEU A N 1
ATOM 609 C CA . LEU A 1 195 ? 209.087 190.271 139.300 1.00 51.42 189 LEU A CA 1
ATOM 610 C C . LEU A 1 195 ? 210.228 189.675 138.487 1.00 51.42 189 LEU A C 1
ATOM 611 O O . LEU A 1 195 ? 210.446 190.075 137.341 1.00 51.42 189 LEU A O 1
ATOM 616 N N . LEU A 1 196 ? 210.952 188.704 139.050 1.00 53.51 190 LEU A N 1
ATOM 617 C CA . LEU A 1 196 ? 212.052 188.090 138.312 1.00 53.51 190 LEU A CA 1
ATOM 618 C C . LEU A 1 196 ? 211.545 187.207 137.176 1.00 53.51 190 LEU A C 1
ATOM 619 O O . LEU A 1 196 ? 212.131 187.205 136.087 1.00 53.51 190 LEU A O 1
ATOM 624 N N . VAL A 1 197 ? 210.450 186.469 137.398 1.00 56.94 191 VAL A N 1
ATOM 625 C CA . VAL A 1 197 ? 209.831 185.695 136.322 1.00 56.94 191 VAL A CA 1
ATOM 626 C C . VAL A 1 197 ? 209.291 186.621 135.236 1.00 56.94 191 VAL A C 1
ATOM 627 O O . VAL A 1 197 ? 209.415 186.334 134.036 1.00 56.94 191 VAL A O 1
ATOM 631 N N . LEU A 1 198 ? 208.749 187.776 135.635 1.00 58.68 192 LEU A N 1
ATOM 632 C CA . LEU A 1 198 ? 208.233 188.733 134.664 1.00 58.68 192 LEU A CA 1
ATOM 633 C C . LEU A 1 198 ? 209.350 189.348 133.831 1.00 58.68 192 LEU A C 1
ATOM 634 O O . LEU A 1 198 ? 209.212 189.469 132.610 1.00 58.68 192 LEU A O 1
ATOM 639 N N . ILE A 1 199 ? 210.472 189.708 134.467 1.00 61.63 193 ILE A N 1
ATOM 640 C CA . ILE A 1 199 ? 211.629 190.231 133.738 1.00 61.63 193 ILE A CA 1
ATOM 641 C C . ILE A 1 199 ? 212.206 189.169 132.810 1.00 61.63 193 ILE A C 1
ATOM 642 O O . ILE A 1 199 ? 212.574 189.464 131.665 1.00 61.63 193 ILE A O 1
ATOM 647 N N . PHE A 1 200 ? 212.245 187.911 133.265 1.00 65.10 194 PHE A N 1
ATOM 648 C CA . PHE A 1 200 ? 212.796 186.835 132.445 1.00 65.10 194 PHE A CA 1
ATOM 649 C C . PHE A 1 200 ? 211.946 186.579 131.205 1.00 65.10 194 PHE A C 1
ATOM 650 O O . PHE A 1 200 ? 212.472 186.551 130.089 1.00 65.10 194 PHE A O 1
ATOM 658 N N . LEU A 1 201 ? 210.630 186.404 131.379 1.00 67.05 195 LEU A N 1
ATOM 659 C CA . LEU A 1 201 ? 209.744 186.197 130.232 1.00 67.05 195 LEU A CA 1
ATOM 660 C C . LEU A 1 201 ? 209.691 187.420 129.326 1.00 67.05 195 LEU A C 1
ATOM 661 O O . LEU A 1 201 ? 209.620 187.276 128.102 1.00 67.05 195 LEU A O 1
ATOM 666 N N . PHE A 1 202 ? 209.800 188.613 129.911 1.00 69.45 196 PHE A N 1
ATOM 667 C CA . PHE A 1 202 ? 209.862 189.875 129.182 1.00 69.45 196 PHE A CA 1
ATOM 668 C C . PHE A 1 202 ? 211.052 189.921 128.227 1.00 69.45 196 PHE A C 1
ATOM 669 O O . PHE A 1 202 ? 210.897 190.090 127.007 1.00 69.45 196 PHE A O 1
ATOM 677 N N . VAL A 1 203 ? 212.252 189.727 128.772 1.00 72.94 197 VAL A N 1
ATOM 678 C CA . VAL A 1 203 ? 213.472 189.870 127.988 1.00 72.94 197 VAL A CA 1
ATOM 679 C C . VAL A 1 203 ? 213.645 188.690 127.035 1.00 72.94 197 VAL A C 1
ATOM 680 O O . VAL A 1 203 ? 214.117 188.858 125.904 1.00 72.94 197 VAL A O 1
ATOM 684 N N . VAL A 1 204 ? 213.215 187.493 127.446 1.00 74.00 198 VAL A N 1
ATOM 685 C CA . VAL A 1 204 ? 213.298 186.330 126.567 1.00 74.00 198 VAL A CA 1
ATOM 686 C C . VAL A 1 204 ? 212.322 186.457 125.401 1.00 74.00 198 VAL A C 1
ATOM 687 O O . VAL A 1 204 ? 212.666 186.128 124.260 1.00 74.00 198 VAL A O 1
ATOM 691 N N . SER A 1 205 ? 211.126 187.011 125.640 1.00 74.73 199 SER A N 1
ATOM 692 C CA . SER A 1 205 ? 210.187 187.231 124.547 1.00 74.73 199 SER A CA 1
ATOM 693 C C . SER A 1 205 ? 210.673 188.311 123.590 1.00 74.73 199 SER A C 1
ATOM 694 O O . SER A 1 205 ? 210.483 188.186 122.374 1.00 74.73 199 SER A O 1
ATOM 697 N N . TYR A 1 206 ? 211.333 189.352 124.107 1.00 78.18 200 TYR A N 1
ATOM 698 C CA . TYR A 1 206 ? 211.877 190.368 123.208 1.00 78.18 200 TYR A CA 1
ATOM 699 C C . TYR A 1 206 ? 213.059 189.853 122.393 1.00 78.18 200 TYR A C 1
ATOM 700 O O . TYR A 1 206 ? 213.153 190.151 121.197 1.00 78.18 200 TYR A O 1
ATOM 709 N N . TRP A 1 207 ? 213.964 189.075 123.003 1.00 82.64 201 TRP A N 1
ATOM 710 C CA . TRP A 1 207 ? 215.046 188.474 122.221 1.00 82.64 201 TRP A CA 1
ATOM 711 C C . TRP A 1 207 ? 214.519 187.446 121.231 1.00 82.64 201 TRP A C 1
ATOM 712 O O . TRP A 1 207 ? 215.073 187.297 120.136 1.00 82.64 201 TRP A O 1
ATOM 723 N N . LEU A 1 208 ? 213.442 186.744 121.588 1.00 82.87 202 LEU A N 1
ATOM 724 C CA . LEU A 1 208 ? 212.857 185.758 120.690 1.00 82.87 202 LEU A CA 1
ATOM 725 C C . LEU A 1 208 ? 212.236 186.423 119.472 1.00 82.87 202 LEU A C 1
ATOM 726 O O . LEU A 1 208 ? 212.454 185.978 118.339 1.00 82.87 202 LEU A O 1
ATOM 731 N N . PHE A 1 209 ? 211.485 187.508 119.683 1.00 85.27 203 PHE A N 1
ATOM 732 C CA . PHE A 1 209 ? 210.918 188.224 118.548 1.00 85.27 203 PHE A CA 1
ATOM 733 C C . PHE A 1 209 ? 211.993 188.948 117.747 1.00 85.27 203 PHE A C 1
ATOM 734 O O . PHE A 1 209 ? 211.846 189.118 116.532 1.00 85.27 203 PHE A O 1
ATOM 742 N N . TYR A 1 210 ? 213.070 189.381 118.399 1.00 87.98 204 TYR A N 1
ATOM 743 C CA . TYR A 1 210 ? 214.140 190.061 117.685 1.00 87.98 204 TYR A CA 1
ATOM 744 C C . TYR A 1 210 ? 214.975 189.093 116.861 1.00 87.98 204 TYR A C 1
ATOM 745 O O . TYR A 1 210 ? 215.504 189.476 115.814 1.00 87.98 204 TYR A O 1
ATOM 754 N N . GLY A 1 211 ? 215.109 187.850 117.308 1.00 90.13 205 GLY A N 1
ATOM 755 C CA . GLY A 1 211 ? 215.859 186.868 116.557 1.00 90.13 205 GLY A CA 1
ATOM 756 C C . GLY A 1 211 ? 215.048 186.237 115.448 1.00 90.13 205 GLY A C 1
ATOM 757 O O . GLY A 1 211 ? 215.559 186.033 114.344 1.00 90.13 205 GLY A O 1
ATOM 758 N N . VAL A 1 212 ? 213.780 185.931 115.722 1.00 90.76 206 VAL A N 1
ATOM 759 C CA . VAL A 1 212 ? 212.952 185.257 114.728 1.00 90.76 206 VAL A CA 1
ATOM 760 C C . VAL A 1 212 ? 212.501 186.226 113.641 1.00 90.76 206 VAL A C 1
ATOM 761 O O . VAL A 1 212 ? 212.680 185.966 112.446 1.00 90.76 206 VAL A O 1
ATOM 765 N N . ARG A 1 213 ? 211.923 187.361 114.027 1.00 91.37 207 ARG A N 1
ATOM 766 C CA . ARG A 1 213 ? 211.233 188.219 113.076 1.00 91.37 207 ARG A CA 1
ATOM 767 C C . ARG A 1 213 ? 211.998 189.478 112.697 1.00 91.37 207 ARG A C 1
ATOM 768 O O . ARG A 1 213 ? 211.459 190.303 111.954 1.00 91.37 207 ARG A O 1
ATOM 776 N N . ILE A 1 214 ? 213.225 189.665 113.181 1.00 93.18 208 ILE A N 1
ATOM 777 C CA . ILE A 1 214 ? 214.014 190.826 112.778 1.00 93.18 208 ILE A CA 1
ATOM 778 C C . ILE A 1 214 ? 215.366 190.387 112.226 1.00 93.18 208 ILE A C 1
ATOM 779 O O . ILE A 1 214 ? 215.748 190.782 111.118 1.00 93.18 208 ILE A O 1
ATOM 784 N N . LEU A 1 215 ? 216.099 189.566 112.982 1.00 94.28 209 LEU A N 1
ATOM 785 C CA . LEU A 1 215 ? 217.423 189.146 112.531 1.00 94.28 209 LEU A CA 1
ATOM 786 C C . LEU A 1 215 ? 217.350 188.106 111.420 1.00 94.28 209 LEU A C 1
ATOM 787 O O . LEU A 1 215 ? 218.113 188.182 110.450 1.00 94.28 209 LEU A O 1
ATOM 792 N N . ASP A 1 216 ? 216.453 187.124 111.541 1.00 96.12 210 ASP A N 1
ATOM 793 C CA . ASP A 1 216 ? 216.326 186.106 110.503 1.00 96.12 210 ASP A CA 1
ATOM 794 C C . ASP A 1 216 ? 215.692 186.647 109.229 1.00 96.12 210 ASP A C 1
ATOM 795 O O . ASP A 1 216 ? 215.847 186.033 108.168 1.00 96.12 210 ASP A O 1
ATOM 800 N N . SER A 1 217 ? 214.987 187.772 109.305 1.00 97.46 211 SER A N 1
ATOM 801 C CA . SER A 1 217 ? 214.419 188.390 108.118 1.00 97.46 211 SER A CA 1
ATOM 802 C C . SER A 1 217 ? 215.274 189.520 107.566 1.00 97.46 211 SER A C 1
ATOM 803 O O . SER A 1 217 ? 215.105 189.874 106.392 1.00 97.46 211 SER A O 1
ATOM 806 N N . ARG A 1 218 ? 216.187 190.068 108.381 1.00 100.12 212 ARG A N 1
ATOM 807 C CA . ARG A 1 218 ? 217.090 191.174 108.034 1.00 100.12 212 ARG A CA 1
ATOM 808 C C . ARG A 1 218 ? 216.297 192.388 107.535 1.00 100.12 212 ARG A C 1
ATOM 809 O O . ARG A 1 218 ? 216.355 192.779 106.367 1.00 100.12 212 ARG A O 1
ATOM 817 N N . ASP A 1 219 ? 215.539 192.957 108.469 1.00 100.10 213 ASP A N 1
ATOM 818 C CA . ASP A 1 219 ? 214.479 193.895 108.135 1.00 100.10 213 ASP A CA 1
ATOM 819 C C . ASP A 1 219 ? 215.013 195.230 107.630 1.00 100.10 213 ASP A C 1
ATOM 820 O O . ASP A 1 219 ? 216.143 195.642 107.906 1.00 100.10 213 ASP A O 1
ATOM 825 N N . ARG A 1 220 ? 214.152 195.903 106.877 1.00 100.22 214 ARG A N 1
ATOM 826 C CA . ARG A 1 220 ? 214.260 197.312 106.533 1.00 100.22 214 ARG A CA 1
ATOM 827 C C . ARG A 1 220 ? 213.625 198.128 107.660 1.00 100.22 214 ARG A C 1
ATOM 828 O O . ARG A 1 220 ? 213.571 197.651 108.796 1.00 100.22 214 ARG A O 1
ATOM 836 N N . ASN A 1 221 ? 213.265 199.384 107.360 1.00 96.72 215 ASN A N 1
ATOM 837 C CA . ASN A 1 221 ? 212.585 200.388 108.211 1.00 96.72 215 ASN A CA 1
ATOM 838 C C . ASN A 1 221 ? 213.091 200.400 109.659 1.00 96.72 215 ASN A C 1
ATOM 839 O O . ASN A 1 221 ? 212.375 200.127 110.624 1.00 96.72 215 ASN A O 1
ATOM 844 N N . TYR A 1 222 ? 214.379 200.751 109.764 1.00 91.75 216 TYR A N 1
ATOM 845 C CA . TYR A 1 222 ? 215.132 200.834 111.014 1.00 91.75 216 TYR A CA 1
ATOM 846 C C . TYR A 1 222 ? 214.483 201.734 112.059 1.00 91.75 216 TYR A C 1
ATOM 847 O O . TYR A 1 222 ? 214.699 201.518 113.257 1.00 91.75 216 TYR A O 1
ATOM 856 N N . GLN A 1 223 ? 213.700 202.732 111.626 1.00 90.05 217 GLN A N 1
ATOM 857 C CA . GLN A 1 223 ? 212.872 203.527 112.531 1.00 90.05 217 GLN A CA 1
ATOM 858 C C . GLN A 1 223 ? 211.942 202.652 113.365 1.00 90.05 217 GLN A C 1
ATOM 859 O O . GLN A 1 223 ? 211.770 202.886 114.566 1.00 90.05 217 GLN A O 1
ATOM 865 N N . GLY A 1 224 ? 211.363 201.616 112.755 1.00 87.24 218 GLY A N 1
ATOM 866 C CA . GLY A 1 224 ? 210.541 200.690 113.513 1.00 87.24 218 GLY A CA 1
ATOM 867 C C . GLY A 1 224 ? 211.334 199.835 114.482 1.00 87.24 218 GLY A C 1
ATOM 868 O O . GLY A 1 224 ? 210.822 199.446 115.535 1.00 87.24 218 GLY A O 1
ATOM 869 N N . ILE A 1 225 ? 212.599 199.551 114.159 1.00 86.35 219 ILE A N 1
ATOM 870 C CA . ILE A 1 225 ? 213.458 198.820 115.087 1.00 86.35 219 ILE A CA 1
ATOM 871 C C . ILE A 1 225 ? 213.787 199.688 116.297 1.00 86.35 219 ILE A C 1
ATOM 872 O O . ILE A 1 225 ? 213.807 199.210 117.442 1.00 86.35 219 ILE A O 1
ATOM 877 N N . VAL A 1 226 ? 214.015 200.984 116.067 1.00 83.90 220 VAL A N 1
ATOM 878 C CA . VAL A 1 226 ? 214.264 201.897 117.177 1.00 83.90 220 VAL A CA 1
ATOM 879 C C . VAL A 1 226 ? 212.991 202.090 117.999 1.00 83.90 220 VAL A C 1
ATOM 880 O O . VAL A 1 226 ? 213.056 202.216 119.227 1.00 83.90 220 VAL A O 1
ATOM 884 N N . GLN A 1 227 ? 211.818 202.064 117.352 1.00 82.66 221 GLN A N 1
ATOM 885 C CA . GLN A 1 227 ? 210.553 202.090 118.089 1.00 82.66 221 GLN A CA 1
ATOM 886 C C . GLN A 1 227 ? 210.374 200.840 118.942 1.00 82.66 221 GLN A C 1
ATOM 887 O O . GLN A 1 227 ? 209.846 200.916 120.056 1.00 82.66 221 GLN A O 1
ATOM 893 N N . TYR A 1 228 ? 210.811 199.686 118.430 1.00 79.58 222 TYR A N 1
ATOM 894 C CA . TYR A 1 228 ? 210.767 198.442 119.195 1.00 79.58 222 TYR A CA 1
ATOM 895 C C . TYR A 1 228 ? 211.665 198.515 120.427 1.00 79.58 222 TYR A C 1
ATOM 896 O O . TYR A 1 228 ? 211.263 198.111 121.529 1.00 79.58 222 TYR A O 1
ATOM 905 N N . ALA A 1 229 ? 212.868 199.072 120.266 1.00 78.19 223 ALA A N 1
ATOM 906 C CA . ALA A 1 229 ? 213.779 199.220 121.400 1.00 78.19 223 ALA A CA 1
ATOM 907 C C . ALA A 1 229 ? 213.264 200.242 122.413 1.00 78.19 223 ALA A C 1
ATOM 908 O O . ALA A 1 229 ? 213.421 200.057 123.626 1.00 78.19 223 ALA A O 1
ATOM 910 N N . VAL A 1 230 ? 212.624 201.314 121.942 1.00 75.50 224 VAL A N 1
ATOM 911 C CA . VAL A 1 230 ? 212.070 202.308 122.858 1.00 75.50 224 VAL A CA 1
ATOM 912 C C . VAL A 1 230 ? 210.843 201.760 123.587 1.00 75.50 224 VAL A C 1
ATOM 913 O O . VAL A 1 230 ? 210.631 202.065 124.767 1.00 75.50 224 VAL A O 1
ATOM 917 N N . SER A 1 231 ? 210.054 200.902 122.933 1.00 74.11 225 SER A N 1
ATOM 918 C CA . SER A 1 231 ? 208.960 200.227 123.627 1.00 74.11 225 SER A CA 1
ATOM 919 C C . SER A 1 231 ? 209.479 199.255 124.680 1.00 74.11 225 SER A C 1
ATOM 920 O O . SER A 1 231 ? 208.859 199.108 125.741 1.00 74.11 225 SER A O 1
ATOM 923 N N . LEU A 1 232 ? 210.615 198.604 124.405 1.00 72.98 226 LEU A N 1
ATOM 924 C CA . LEU A 1 232 ? 211.315 197.826 125.428 1.00 72.98 226 LEU A CA 1
ATOM 925 C C . LEU A 1 232 ? 211.717 198.680 126.625 1.00 72.98 226 LEU A C 1
ATOM 926 O O . LEU A 1 232 ? 211.505 198.279 127.775 1.00 72.98 226 LEU A O 1
ATOM 931 N N . VAL A 1 233 ? 212.311 199.852 126.375 1.00 68.47 227 VAL A N 1
ATOM 932 C CA . VAL A 1 233 ? 212.758 200.706 127.478 1.00 68.47 227 VAL A CA 1
ATOM 933 C C . VAL A 1 233 ? 211.563 201.235 128.273 1.00 68.47 227 VAL A C 1
ATOM 934 O O . VAL A 1 233 ? 211.603 201.301 129.510 1.00 68.47 227 VAL A O 1
ATOM 938 N N . ASP A 1 234 ? 210.466 201.553 127.576 1.00 66.92 228 ASP A N 1
ATOM 939 C CA . ASP A 1 234 ? 209.237 202.003 128.225 1.00 66.92 228 ASP A CA 1
ATOM 940 C C . ASP A 1 234 ? 208.657 200.928 129.130 1.00 66.92 228 ASP A C 1
ATOM 941 O O . ASP A 1 234 ? 208.405 201.171 130.315 1.00 66.92 228 ASP A O 1
ATOM 946 N N . ALA A 1 235 ? 208.462 199.721 128.594 1.00 63.39 229 ALA A N 1
ATOM 947 C CA . ALA A 1 235 ? 207.883 198.649 129.389 1.00 63.39 229 ALA A CA 1
ATOM 948 C C . ALA A 1 235 ? 208.822 198.167 130.487 1.00 63.39 229 ALA A C 1
ATOM 949 O O . ALA A 1 235 ? 208.350 197.668 131.508 1.00 63.39 229 ALA A O 1
ATOM 951 N N . LEU A 1 236 ? 210.130 198.372 130.344 1.00 60.49 230 LEU A N 1
ATOM 952 C CA . LEU A 1 236 ? 211.041 198.039 131.431 1.00 60.49 230 LEU A CA 1
ATOM 953 C C . LEU A 1 236 ? 211.005 199.093 132.538 1.00 60.49 230 LEU A C 1
ATOM 954 O O . LEU A 1 236 ? 211.144 198.754 133.722 1.00 60.49 230 LEU A O 1
ATOM 959 N N . LEU A 1 237 ? 210.781 200.363 132.179 1.00 56.47 231 LEU A N 1
ATOM 960 C CA . LEU A 1 237 ? 210.460 201.379 133.181 1.00 56.47 231 LEU A CA 1
ATOM 961 C C . LEU A 1 237 ? 209.157 201.063 133.904 1.00 56.47 231 LEU A C 1
ATOM 962 O O . LEU A 1 237 ? 209.045 201.272 135.119 1.00 56.47 231 LEU A O 1
ATOM 967 N N . PHE A 1 238 ? 208.161 200.553 133.181 1.00 55.38 232 PHE A N 1
ATOM 968 C CA . PHE A 1 238 ? 206.931 200.164 133.861 1.00 55.38 232 PHE A CA 1
ATOM 969 C C . PHE A 1 238 ? 207.096 198.888 134.680 1.00 55.38 232 PHE A C 1
ATOM 970 O O . PHE A 1 238 ? 206.345 198.687 135.632 1.00 55.38 232 PHE A O 1
ATOM 978 N N . ILE A 1 239 ? 208.068 198.038 134.346 1.00 53.78 233 ILE A N 1
ATOM 979 C CA . ILE A 1 239 ? 208.429 196.931 135.230 1.00 53.78 233 ILE A CA 1
ATOM 980 C C . ILE A 1 239 ? 209.045 197.454 136.522 1.00 53.78 233 ILE A C 1
ATOM 981 O O . ILE A 1 239 ? 208.739 196.957 137.612 1.00 53.78 233 ILE A O 1
ATOM 986 N N . HIS A 1 240 ? 209.913 198.466 136.418 1.00 48.89 234 HIS A N 1
ATOM 987 C CA . HIS A 1 240 ? 210.462 199.126 137.605 1.00 48.89 234 HIS A CA 1
ATOM 988 C C . HIS A 1 240 ? 209.355 199.747 138.456 1.00 48.89 234 HIS A C 1
ATOM 989 O O . HIS A 1 240 ? 209.371 199.653 139.693 1.00 48.89 234 HIS A O 1
ATOM 996 N N . TYR A 1 241 ? 208.350 200.324 137.798 1.00 46.33 235 TYR A N 1
ATOM 997 C CA . TYR A 1 241 ? 207.195 200.868 138.505 1.00 46.33 235 TYR A CA 1
ATOM 998 C C . TYR A 1 241 ? 206.342 199.777 139.150 1.00 46.33 235 TYR A C 1
ATOM 999 O O . TYR A 1 241 ? 205.843 199.954 140.265 1.00 46.33 235 TYR A O 1
ATOM 1008 N N . LEU A 1 242 ? 206.137 198.654 138.463 1.00 46.48 236 LEU A N 1
ATOM 1009 C CA . LEU A 1 242 ? 205.415 197.541 139.070 1.00 46.48 236 LEU A CA 1
ATOM 1010 C C . LEU A 1 242 ? 206.191 196.952 140.240 1.00 46.48 236 LEU A C 1
ATOM 1011 O O . LEU A 1 242 ? 205.591 196.489 141.217 1.00 46.48 236 LEU A O 1
ATOM 1016 N N . ALA A 1 243 ? 207.519 197.008 140.173 1.00 44.92 237 ALA A N 1
ATOM 1017 C CA . ALA A 1 243 ? 208.349 196.574 141.286 1.00 44.92 237 ALA A CA 1
ATOM 1018 C C . ALA A 1 243 ? 208.160 197.465 142.504 1.00 44.92 237 ALA A C 1
ATOM 1019 O O . ALA A 1 243 ? 208.054 196.963 143.626 1.00 44.92 237 ALA A O 1
ATOM 1021 N N . ILE A 1 244 ? 208.086 198.784 142.310 1.00 44.62 238 ILE A N 1
ATOM 1022 C CA . ILE A 1 244 ? 207.897 199.637 143.484 1.00 44.62 238 ILE A CA 1
ATOM 1023 C C . ILE A 1 244 ? 206.455 199.560 143.977 1.00 44.62 238 ILE A C 1
ATOM 1024 O O . ILE A 1 244 ? 206.179 199.807 145.155 1.00 44.62 238 ILE A O 1
ATOM 1029 N N . VAL A 1 245 ? 205.517 199.221 143.087 1.00 43.76 239 VAL A N 1
ATOM 1030 C CA . VAL A 1 245 ? 204.135 198.984 143.498 1.00 43.76 239 VAL A CA 1
ATOM 1031 C C . VAL A 1 245 ? 204.041 197.745 144.382 1.00 43.76 239 VAL A C 1
ATOM 1032 O O . VAL A 1 245 ? 203.455 197.783 145.469 1.00 43.76 239 VAL A O 1
ATOM 1036 N N . LEU A 1 246 ? 204.641 196.639 143.942 1.00 43.58 240 LEU A N 1
ATOM 1037 C CA . LEU A 1 246 ? 204.513 195.383 144.672 1.00 43.58 240 LEU A CA 1
ATOM 1038 C C . LEU A 1 246 ? 205.346 195.369 145.945 1.00 43.58 240 LEU A C 1
ATOM 1039 O O . LEU A 1 246 ? 204.899 194.842 146.969 1.00 43.58 240 LEU A O 1
ATOM 1044 N N . LEU A 1 247 ? 206.547 195.943 145.916 1.00 44.29 241 LEU A N 1
ATOM 1045 C CA . LEU A 1 247 ? 207.470 195.715 147.017 1.00 44.29 241 LEU A CA 1
ATOM 1046 C C . LEU A 1 247 ? 207.320 196.702 148.168 1.00 44.29 241 LEU A C 1
ATOM 1047 O O . LEU A 1 247 ? 207.524 196.309 149.322 1.00 44.29 241 LEU A O 1
ATOM 1052 N N . GLU A 1 248 ? 206.968 197.966 147.916 1.00 44.92 242 GLU A N 1
ATOM 1053 C CA . GLU A 1 248 ? 206.846 198.890 149.035 1.00 44.92 242 GLU A CA 1
ATOM 1054 C C . GLU A 1 248 ? 205.614 199.783 149.029 1.00 44.92 242 GLU A C 1
ATOM 1055 O O . GLU A 1 248 ? 205.400 200.494 150.014 1.00 44.92 242 GLU A O 1
ATOM 1061 N N . LEU A 1 249 ? 204.788 199.767 147.988 1.00 42.15 243 LEU A N 1
ATOM 1062 C CA . LEU A 1 249 ? 203.595 200.606 147.976 1.00 42.15 243 LEU A CA 1
ATOM 1063 C C . LEU A 1 249 ? 202.312 199.866 148.317 1.00 42.15 243 LEU A C 1
ATOM 1064 O O . LEU A 1 249 ? 201.333 200.516 148.697 1.00 42.15 243 LEU A O 1
ATOM 1069 N N . ARG A 1 250 ? 202.291 198.537 148.203 1.00 41.04 244 ARG A N 1
ATOM 1070 C CA . ARG A 1 250 ? 201.073 197.787 148.492 1.00 41.04 244 ARG A CA 1
ATOM 1071 C C . ARG A 1 250 ? 200.750 197.788 149.983 1.00 41.04 244 ARG A C 1
ATOM 1072 O O . ARG A 1 250 ? 199.577 197.713 150.364 1.00 41.04 244 ARG A O 1
ATOM 1080 N N . GLN A 1 251 ? 201.759 197.928 150.838 1.00 41.06 245 GLN A N 1
ATOM 1081 C CA . GLN A 1 251 ? 201.560 197.907 152.278 1.00 41.06 245 GLN A CA 1
ATOM 1082 C C . GLN A 1 251 ? 201.607 199.292 152.917 1.00 41.06 245 GLN A C 1
ATOM 1083 O O . GLN A 1 251 ? 201.707 199.387 154.144 1.00 41.06 245 GLN A O 1
ATOM 1089 N N . LEU A 1 252 ? 201.520 200.364 152.125 1.00 42.94 246 LEU A N 1
ATOM 1090 C CA . LEU A 1 252 ? 201.522 201.703 152.709 1.00 42.94 246 LEU A CA 1
ATOM 1091 C C . LEU A 1 252 ? 200.222 201.995 153.444 1.00 42.94 246 LEU A C 1
ATOM 1092 O O . LEU A 1 252 ? 200.238 202.599 154.521 1.00 42.94 246 LEU A O 1
ATOM 1097 N N . GLN A 1 253 ? 199.098 201.585 152.882 1.00 44.83 247 GLN A N 1
ATOM 1098 C CA . GLN A 1 253 ? 197.809 201.839 153.509 1.00 44.83 247 GLN A CA 1
ATOM 1099 C C . GLN A 1 253 ? 197.575 200.829 154.624 1.00 44.83 247 GLN A C 1
ATOM 1100 O O . GLN A 1 253 ? 197.508 199.629 154.347 1.00 44.83 247 GLN A O 1
ATOM 1106 N N . PRO A 1 254 ? 197.398 201.265 155.877 1.00 42.73 248 PRO A N 1
ATOM 1107 C CA . PRO A 1 254 ? 197.399 200.333 157.018 1.00 42.73 248 PRO A CA 1
ATOM 1108 C C . PRO A 1 254 ? 196.153 199.469 157.149 1.00 42.73 248 PRO A C 1
ATOM 1109 O O . PRO A 1 254 ? 195.209 199.858 157.828 1.00 42.73 248 PRO A O 1
ATOM 1113 N N . MET A 1 255 ? 196.122 198.303 156.510 1.00 40.85 249 MET A N 1
ATOM 1114 C CA . MET A 1 255 ? 194.918 197.477 156.536 1.00 40.85 249 MET A CA 1
ATOM 1115 C C . MET A 1 255 ? 194.703 196.791 157.882 1.00 40.85 249 MET A C 1
ATOM 1116 O O . MET A 1 255 ? 193.560 196.524 158.265 1.00 40.85 249 MET A O 1
ATOM 1121 N N . PHE A 1 256 ? 195.771 196.479 158.606 1.00 36.29 250 PHE A N 1
ATOM 1122 C CA . PHE A 1 256 ? 195.662 195.616 159.772 1.00 36.29 250 PHE A CA 1
ATOM 1123 C C . PHE A 1 256 ? 196.341 196.252 160.969 1.00 36.29 250 PHE A C 1
ATOM 1124 O O . PHE A 1 256 ? 197.161 197.158 160.836 1.00 36.29 250 PHE A O 1
ATOM 1132 N N . THR A 1 257 ? 195.986 195.766 162.150 1.00 35.29 251 THR A N 1
ATOM 1133 C CA . THR A 1 257 ? 196.743 196.046 163.355 1.00 35.29 251 THR A CA 1
ATOM 1134 C C . THR A 1 257 ? 197.315 194.735 163.879 1.00 35.29 251 THR A C 1
ATOM 1135 O O . THR A 1 257 ? 196.786 193.652 163.609 1.00 35.29 251 THR A O 1
ATOM 1139 N N . LEU A 1 258 ? 198.446 194.829 164.570 1.00 31.95 252 LEU A N 1
ATOM 1140 C CA . LEU A 1 258 ? 199.159 193.649 165.048 1.00 31.95 252 LEU A CA 1
ATOM 1141 C C . LEU A 1 258 ? 199.513 193.855 166.511 1.00 31.95 252 LEU A C 1
ATOM 1142 O O . LEU A 1 258 ? 200.255 194.779 166.846 1.00 31.95 252 LEU A O 1
ATOM 1147 N N . GLN A 1 259 ? 198.985 192.999 167.377 1.00 32.13 253 GLN A N 1
ATOM 1148 C CA . GLN A 1 259 ? 199.349 192.986 168.788 1.00 32.13 253 GLN A CA 1
ATOM 1149 C C . GLN A 1 259 ? 200.486 191.995 168.991 1.00 32.13 253 GLN A C 1
ATOM 1150 O O . GLN A 1 259 ? 200.291 190.785 168.870 1.00 32.13 253 GLN A O 1
ATOM 1156 N N . VAL A 1 260 ? 201.667 192.508 169.313 1.00 30.31 254 VAL A N 1
ATOM 1157 C CA . VAL A 1 260 ? 202.868 191.704 169.493 1.00 30.31 254 VAL A CA 1
ATOM 1158 C C . VAL A 1 260 ? 203.169 191.656 170.981 1.00 30.31 254 VAL A C 1
ATOM 1159 O O . VAL A 1 260 ? 203.435 192.693 171.590 1.00 30.31 254 VAL A O 1
ATOM 1163 N N . VAL A 1 261 ? 203.138 190.461 171.566 1.00 30.61 255 VAL A N 1
ATOM 1164 C CA . VAL A 1 261 ? 203.332 190.268 173.001 1.00 30.61 255 VAL A CA 1
ATOM 1165 C C . VAL A 1 261 ? 204.489 189.297 173.203 1.00 30.61 255 VAL A C 1
ATOM 1166 O O . VAL A 1 261 ? 204.532 188.247 172.555 1.00 30.61 255 VAL A O 1
ATOM 1170 N N . ARG A 1 262 ? 205.427 189.641 174.089 1.00 33.31 256 ARG A N 1
ATOM 1171 C CA . ARG A 1 262 ? 206.387 188.641 174.540 1.00 33.31 256 ARG A CA 1
ATOM 1172 C C . ARG A 1 262 ? 205.733 187.648 175.483 1.00 33.31 256 ARG A C 1
ATOM 1173 O O . ARG A 1 262 ? 204.964 188.018 176.371 1.00 33.31 256 ARG A O 1
ATOM 1181 N N . SER A 1 263 ? 206.075 186.375 175.299 1.00 36.12 257 SER A N 1
ATOM 1182 C CA . SER A 1 263 ? 205.502 185.310 176.108 1.00 36.12 257 SER A CA 1
ATOM 1183 C C . SER A 1 263 ? 206.056 185.281 177.524 1.00 36.12 257 SER A C 1
ATOM 1184 O O . SER A 1 263 ? 205.479 184.606 178.376 1.00 36.12 257 SER A O 1
ATOM 1187 N N . THR A 1 264 ? 207.158 185.978 177.794 1.00 37.17 258 THR A N 1
ATOM 1188 C CA . THR A 1 264 ? 207.815 185.914 179.095 1.00 37.17 258 THR A CA 1
ATOM 1189 C C . THR A 1 264 ? 207.383 187.030 180.040 1.00 37.17 258 THR A C 1
ATOM 1190 O O . THR A 1 264 ? 206.837 186.755 181.111 1.00 37.17 258 THR A O 1
ATOM 1194 N N . ASP A 1 265 ? 207.617 188.287 179.676 1.00 36.44 259 ASP A N 1
ATOM 1195 C CA . ASP A 1 265 ? 207.252 189.389 180.554 1.00 36.44 259 ASP A CA 1
ATOM 1196 C C . ASP A 1 265 ? 205.956 190.072 180.153 1.00 36.44 259 ASP A C 1
ATOM 1197 O O . ASP A 1 265 ? 205.465 190.923 180.898 1.00 36.44 259 ASP A O 1
ATOM 1202 N N . GLY A 1 266 ? 205.409 189.741 178.992 1.00 34.94 260 GLY A N 1
ATOM 1203 C CA . GLY A 1 266 ? 204.143 190.295 178.584 1.00 34.94 260 GLY A CA 1
ATOM 1204 C C . GLY A 1 266 ? 204.193 191.653 177.939 1.00 34.94 260 GLY A C 1
ATOM 1205 O O . GLY A 1 266 ? 203.127 192.216 177.682 1.00 34.94 260 GLY A O 1
ATOM 1206 N N . GLU A 1 267 ? 205.387 192.192 177.676 1.00 35.54 261 GLU A N 1
ATOM 1207 C CA . GLU A 1 267 ? 205.520 193.507 177.060 1.00 35.54 261 GLU A CA 1
ATOM 1208 C C . GLU A 1 267 ? 204.889 193.497 175.676 1.00 35.54 261 GLU A C 1
ATOM 1209 O O . GLU A 1 267 ? 205.103 192.572 174.891 1.00 35.54 261 GLU A O 1
ATOM 1215 N N . SER A 1 268 ? 204.050 194.491 175.413 1.00 35.73 262 SER A N 1
ATOM 1216 C CA . SER A 1 268 ? 203.172 194.457 174.257 1.00 35.73 262 SER A CA 1
ATOM 1217 C C . SER A 1 268 ? 203.097 195.826 173.608 1.00 35.73 262 SER A C 1
ATOM 1218 O O . SER A 1 268 ? 203.003 196.847 174.294 1.00 35.73 262 SER A O 1
ATOM 1221 N N . ARG A 1 269 ? 203.153 195.838 172.279 1.00 36.06 263 ARG A N 1
ATOM 1222 C CA . ARG A 1 269 ? 203.003 197.049 171.489 1.00 36.06 263 ARG A CA 1
ATOM 1223 C C . ARG A 1 269 ? 202.156 196.726 170.270 1.00 36.06 263 ARG A C 1
ATOM 1224 O O . ARG A 1 269 ? 202.130 195.585 169.808 1.00 36.06 263 ARG A O 1
ATOM 1232 N N . PHE A 1 270 ? 201.448 197.729 169.757 1.00 34.42 264 PHE A N 1
ATOM 1233 C CA . PHE A 1 270 ? 200.578 197.523 168.608 1.00 34.42 264 PHE A CA 1
ATOM 1234 C C . PHE A 1 270 ? 201.170 198.219 167.393 1.00 34.42 264 PHE A C 1
ATOM 1235 O O . PHE A 1 270 ? 201.707 199.325 167.499 1.00 34.42 264 PHE A O 1
ATOM 1243 N N . TYR A 1 271 ? 201.050 197.580 166.235 1.00 33.43 265 TYR A N 1
ATOM 1244 C CA . TYR A 1 271 ? 201.603 198.108 164.999 1.00 33.43 265 TYR A CA 1
ATOM 1245 C C . TYR A 1 271 ? 200.568 198.008 163.894 1.00 33.43 265 TYR A C 1
ATOM 1246 O O . TYR A 1 271 ? 199.816 197.035 163.831 1.00 33.43 265 TYR A O 1
ATOM 1255 N N . SER A 1 272 ? 200.534 199.010 163.023 1.00 36.62 266 SER A N 1
ATOM 1256 C CA . SER A 1 272 ? 199.680 198.984 161.846 1.00 36.62 266 SER A CA 1
ATOM 1257 C C . SER A 1 272 ? 200.471 198.536 160.627 1.00 36.62 266 SER A C 1
ATOM 1258 O O . SER A 1 272 ? 201.584 199.008 160.389 1.00 36.62 266 SER A O 1
ATOM 1261 N N . LEU A 1 273 ? 199.885 197.622 159.858 1.00 35.86 267 LEU A N 1
ATOM 1262 C CA . LEU A 1 273 ? 200.503 197.118 158.642 1.00 35.86 267 LEU A CA 1
ATOM 1263 C C . LEU A 1 273 ? 199.475 197.027 157.529 1.00 35.86 267 LEU A C 1
ATOM 1264 O O . LEU A 1 273 ? 198.279 196.858 157.773 1.00 35.86 267 LEU A O 1
ATOM 1269 N N . GLY A 1 274 ? 199.960 197.134 156.304 1.00 37.33 268 GLY A N 1
ATOM 1270 C CA . GLY A 1 274 ? 199.145 196.970 155.122 1.00 37.33 268 GLY A CA 1
ATOM 1271 C C . GLY A 1 274 ? 199.033 195.527 154.697 1.00 37.33 268 GLY A C 1
ATOM 1272 O O . GLY A 1 274 ? 199.134 194.605 155.510 1.00 37.33 268 GLY A O 1
ATOM 1273 N N . HIS A 1 275 ? 198.821 195.323 153.401 1.00 39.13 269 HIS A N 1
ATOM 1274 C CA . HIS A 1 275 ? 198.779 193.973 152.846 1.00 39.13 269 HIS A CA 1
ATOM 1275 C C . HIS A 1 275 ? 200.202 193.461 152.695 1.00 39.13 269 HIS A C 1
ATOM 1276 O O . HIS A 1 275 ? 200.884 193.715 151.704 1.00 39.13 269 HIS A O 1
ATOM 1283 N N . LEU A 1 276 ? 200.649 192.727 153.703 1.00 36.13 270 LEU A N 1
ATOM 1284 C CA . LEU A 1 276 ? 201.893 191.984 153.665 1.00 36.13 270 LEU A CA 1
ATOM 1285 C C . LEU A 1 276 ? 201.585 190.504 153.802 1.00 36.13 270 LEU A C 1
ATOM 1286 O O . LEU A 1 276 ? 200.513 190.114 154.265 1.00 36.13 270 LEU A O 1
ATOM 1291 N N . SER A 1 277 ? 202.545 189.678 153.403 1.00 36.14 271 SER A N 1
ATOM 1292 C CA . SER A 1 277 ? 202.487 188.274 153.761 1.00 36.14 271 SER A CA 1
ATOM 1293 C C . SER A 1 277 ? 202.865 188.106 155.230 1.00 36.14 271 SER A C 1
ATOM 1294 O O . SER A 1 277 ? 203.305 189.045 155.893 1.00 36.14 271 SER A O 1
ATOM 1297 N N . ILE A 1 278 ? 202.685 186.886 155.741 1.00 36.95 272 ILE A N 1
ATOM 1298 C CA . ILE A 1 278 ? 203.023 186.600 157.134 1.00 36.95 272 ILE A CA 1
ATOM 1299 C C . ILE A 1 278 ? 204.535 186.668 157.349 1.00 36.95 272 ILE A C 1
ATOM 1300 O O . ILE A 1 278 ? 204.996 187.102 158.415 1.00 36.95 272 ILE A O 1
ATOM 1305 N N . GLN A 1 279 ? 205.317 186.274 156.336 1.00 38.11 273 GLN A N 1
ATOM 1306 C CA . GLN A 1 279 ? 206.765 186.489 156.308 1.00 38.11 273 GLN A CA 1
ATOM 1307 C C . GLN A 1 279 ? 207.136 187.943 156.535 1.00 38.11 273 GLN A C 1
ATOM 1308 O O . GLN A 1 279 ? 207.888 188.280 157.455 1.00 38.11 273 GLN A O 1
ATOM 1314 N N . ARG A 1 280 ? 206.634 188.815 155.665 1.00 35.87 274 ARG A N 1
ATOM 1315 C CA . ARG A 1 280 ? 207.063 190.203 155.660 1.00 35.87 274 ARG A CA 1
ATOM 1316 C C . ARG A 1 280 ? 206.496 190.960 156.845 1.00 35.87 274 ARG A C 1
ATOM 1317 O O . ARG A 1 280 ? 207.152 191.867 157.374 1.00 35.87 274 ARG A O 1
ATOM 1325 N N . ALA A 1 281 ? 205.294 190.582 157.287 1.00 33.63 275 ALA A N 1
ATOM 1326 C CA . ALA A 1 281 ? 204.753 191.126 158.524 1.00 33.63 275 ALA A CA 1
ATOM 1327 C C . ALA A 1 281 ? 205.611 190.726 159.711 1.00 33.63 275 ALA A C 1
ATOM 1328 O O . ALA A 1 281 ? 205.880 191.552 160.587 1.00 33.63 275 ALA A O 1
ATOM 1330 N N . ALA A 1 282 ? 206.082 189.474 159.734 1.00 32.54 276 ALA A N 1
ATOM 1331 C CA . ALA A 1 282 ? 206.990 189.029 160.784 1.00 32.54 276 ALA A CA 1
ATOM 1332 C C . ALA A 1 282 ? 208.319 189.767 160.729 1.00 32.54 276 ALA A C 1
ATOM 1333 O O . ALA A 1 282 ? 208.913 190.047 161.776 1.00 32.54 276 ALA A O 1
ATOM 1335 N N . LEU A 1 283 ? 208.772 190.123 159.526 1.00 35.54 277 LEU A N 1
ATOM 1336 C CA . LEU A 1 283 ? 209.993 190.913 159.389 1.00 35.54 277 LEU A CA 1
ATOM 1337 C C . LEU A 1 283 ? 209.832 192.308 159.973 1.00 35.54 277 LEU A C 1
ATOM 1338 O O . LEU A 1 283 ? 210.708 192.775 160.708 1.00 35.54 277 LEU A O 1
ATOM 1343 N N . VAL A 1 284 ? 208.719 192.979 159.660 1.00 33.92 278 VAL A N 1
ATOM 1344 C CA . VAL A 1 284 ? 208.461 194.313 160.206 1.00 33.92 278 VAL A CA 1
ATOM 1345 C C . VAL A 1 284 ? 208.283 194.250 161.724 1.00 33.92 278 VAL A C 1
ATOM 1346 O O . VAL A 1 284 ? 208.750 195.137 162.457 1.00 33.92 278 VAL A O 1
ATOM 1350 N N . VAL A 1 285 ? 207.648 193.178 162.217 1.00 32.78 279 VAL A N 1
ATOM 1351 C CA . VAL A 1 285 ? 207.520 192.952 163.657 1.00 32.78 279 VAL A CA 1
ATOM 1352 C C . VAL A 1 285 ? 208.889 192.798 164.311 1.00 32.78 279 VAL A C 1
ATOM 1353 O O . VAL A 1 285 ? 209.134 193.351 165.385 1.00 32.78 279 VAL A O 1
ATOM 1357 N N . LEU A 1 286 ? 209.824 192.108 163.654 1.00 33.99 280 LEU A N 1
ATOM 1358 C CA . LEU A 1 286 ? 211.142 191.938 164.262 1.00 33.99 280 LEU A CA 1
ATOM 1359 C C . LEU A 1 286 ? 211.972 193.218 164.219 1.00 33.99 280 LEU A C 1
ATOM 1360 O O . LEU A 1 286 ? 212.740 193.484 165.154 1.00 33.99 280 LEU A O 1
ATOM 1365 N N . GLU A 1 287 ? 211.834 194.010 163.145 1.00 37.75 281 GLU A N 1
ATOM 1366 C CA . GLU A 1 287 ? 212.420 195.354 163.094 1.00 37.75 281 GLU A CA 1
ATOM 1367 C C . GLU A 1 287 ? 211.965 196.188 164.281 1.00 37.75 281 GLU A C 1
ATOM 1368 O O . GLU A 1 287 ? 212.778 196.752 165.029 1.00 37.75 281 GLU A O 1
ATOM 1374 N N . ASN A 1 288 ? 210.651 196.232 164.487 1.00 34.70 282 ASN A N 1
ATOM 1375 C CA . ASN A 1 288 ? 210.085 196.953 165.611 1.00 34.70 282 ASN A CA 1
ATOM 1376 C C . ASN A 1 288 ? 210.418 196.308 166.949 1.00 34.70 282 ASN A C 1
ATOM 1377 O O . ASN A 1 288 ? 210.398 197.002 167.965 1.00 34.70 282 ASN A O 1
ATOM 1382 N N . TYR A 1 289 ? 210.708 195.003 166.976 1.00 32.77 283 TYR A N 1
ATOM 1383 C CA . TYR A 1 289 ? 211.149 194.360 168.208 1.00 32.77 283 TYR A CA 1
ATOM 1384 C C . TYR A 1 289 ? 212.506 194.883 168.633 1.00 32.77 283 TYR A C 1
ATOM 1385 O O . TYR A 1 289 ? 212.718 195.213 169.804 1.00 32.77 283 TYR A O 1
ATOM 1394 N N . TYR A 1 290 ? 213.453 194.918 167.697 1.00 35.18 284 TYR A N 1
ATOM 1395 C CA . TYR A 1 290 ? 214.781 195.415 168.032 1.00 35.18 284 TYR A CA 1
ATOM 1396 C C . TYR A 1 290 ? 214.772 196.912 168.315 1.00 35.18 284 TYR A C 1
ATOM 1397 O O . TYR A 1 290 ? 215.608 197.399 169.081 1.00 35.18 284 TYR A O 1
ATOM 1406 N N . LYS A 1 291 ? 213.821 197.649 167.742 1.00 35.04 285 LYS A N 1
ATOM 1407 C CA . LYS A 1 291 ? 213.752 199.079 168.020 1.00 35.04 285 LYS A CA 1
ATOM 1408 C C . LYS A 1 291 ? 213.005 199.406 169.317 1.00 35.04 285 LYS A C 1
ATOM 1409 O O . LYS A 1 291 ? 213.389 200.342 170.023 1.00 35.04 285 LYS A O 1
ATOM 1415 N N . ASP A 1 292 ? 211.977 198.639 169.674 1.00 35.91 286 ASP A N 1
ATOM 1416 C CA . ASP A 1 292 ? 210.928 199.114 170.574 1.00 35.91 286 ASP A CA 1
ATOM 1417 C C . ASP A 1 292 ? 210.824 198.369 171.895 1.00 35.91 286 ASP A C 1
ATOM 1418 O O . ASP A 1 292 ? 210.645 199.003 172.935 1.00 35.91 286 ASP A O 1
ATOM 1423 N N . PHE A 1 293 ? 210.900 197.045 171.886 1.00 33.51 287 PHE A N 1
ATOM 1424 C CA . PHE A 1 293 ? 210.789 196.257 173.106 1.00 33.51 287 PHE A CA 1
ATOM 1425 C C . PHE A 1 293 ? 212.073 196.360 173.909 1.00 33.51 287 PHE A C 1
ATOM 1426 O O . PHE A 1 293 ? 213.164 196.415 173.339 1.00 33.51 287 PHE A O 1
ATOM 1434 N N . THR A 1 294 ? 211.943 196.370 175.236 1.00 33.82 288 THR A N 1
ATOM 1435 C CA . THR A 1 294 ? 213.114 196.241 176.092 1.00 33.82 288 THR A CA 1
ATOM 1436 C C . THR A 1 294 ? 213.747 194.871 175.895 1.00 33.82 288 THR A C 1
ATOM 1437 O O . THR A 1 294 ? 213.093 193.918 175.466 1.00 33.82 288 THR A O 1
ATOM 1441 N N . ILE A 1 295 ? 215.043 194.787 176.189 1.00 32.97 289 ILE A N 1
ATOM 1442 C CA . ILE A 1 295 ? 215.802 193.587 175.873 1.00 32.97 289 ILE A CA 1
ATOM 1443 C C . ILE A 1 295 ? 215.369 192.447 176.787 1.00 32.97 289 ILE A C 1
ATOM 1444 O O . ILE A 1 295 ? 214.956 192.665 177.935 1.00 32.97 289 ILE A O 1
ATOM 1449 N N . TYR A 1 296 ? 215.360 191.236 176.236 1.00 37.34 290 TYR A N 1
ATOM 1450 C CA . TYR A 1 296 ? 215.040 190.043 177.001 1.00 37.34 290 TYR A CA 1
ATOM 1451 C C . TYR A 1 296 ? 216.052 189.833 178.117 1.00 37.34 290 TYR A C 1
ATOM 1452 O O . TYR A 1 296 ? 217.247 189.657 177.864 1.00 37.34 290 TYR A O 1
ATOM 1461 N N . ASN A 1 297 ? 215.570 189.869 179.348 1.00 38.80 291 ASN A N 1
ATOM 1462 C CA . ASN A 1 297 ? 216.406 189.634 180.519 1.00 38.80 291 ASN A CA 1
ATOM 1463 C C . ASN A 1 297 ? 215.847 188.436 181.257 1.00 38.80 291 ASN A C 1
ATOM 1464 O O . ASN A 1 297 ? 214.784 188.551 181.900 1.00 38.80 291 ASN A O 1
ATOM 1469 N N . PRO A 1 298 ? 216.494 187.272 181.184 1.00 40.00 292 PRO A N 1
ATOM 1470 C CA . PRO A 1 298 ? 215.984 186.099 181.906 1.00 40.00 292 PRO A CA 1
ATOM 1471 C C . PRO A 1 298 ? 216.112 186.214 183.411 1.00 40.00 292 PRO A C 1
ATOM 1472 O O . PRO A 1 298 ? 215.388 185.517 184.130 1.00 40.00 292 PRO A O 1
ATOM 1476 N N . ASN A 1 299 ? 216.994 187.082 183.907 1.00 42.15 293 ASN A N 1
ATOM 1477 C CA . ASN A 1 299 ? 217.152 187.272 185.340 1.00 42.15 293 ASN A CA 1
ATOM 1478 C C . ASN A 1 299 ? 215.987 188.026 185.959 1.00 42.15 293 ASN A C 1
ATOM 1479 O O . ASN A 1 299 ? 215.751 187.894 187.163 1.00 42.15 293 ASN A O 1
ATOM 1484 N N . LEU A 1 300 ? 215.239 188.791 185.164 1.00 41.53 294 LEU A N 1
ATOM 1485 C CA . LEU A 1 300 ? 214.022 189.437 185.640 1.00 41.53 294 LEU A CA 1
ATOM 1486 C C . LEU A 1 300 ? 212.844 188.480 185.722 1.00 41.53 294 LEU A C 1
ATOM 1487 O O . LEU A 1 300 ? 211.776 188.873 186.200 1.00 41.53 294 LEU A O 1
ATOM 1492 N N . LEU A 1 301 ? 213.014 187.243 185.269 1.00 43.62 295 LEU A N 1
ATOM 1493 C CA . LEU A 1 301 ? 211.941 186.273 185.185 1.00 43.62 295 LEU A CA 1
ATOM 1494 C C . LEU A 1 301 ? 212.074 185.151 186.198 1.00 43.62 295 LEU A C 1
ATOM 1495 O O . LEU A 1 301 ? 211.125 184.381 186.372 1.00 43.62 295 LEU A O 1
ATOM 1500 N N . THR A 1 302 ? 213.225 185.034 186.860 1.00 48.28 296 THR A N 1
ATOM 1501 C CA . THR A 1 302 ? 213.484 183.906 187.740 1.00 48.28 296 THR A CA 1
ATOM 1502 C C . THR A 1 302 ? 212.717 183.980 189.049 1.00 48.28 296 THR A C 1
ATOM 1503 O O . THR A 1 302 ? 212.508 182.937 189.669 1.00 48.28 296 THR A O 1
ATOM 1507 N N . ALA A 1 303 ? 212.301 185.175 189.480 1.00 49.41 297 ALA A N 1
ATOM 1508 C CA . ALA A 1 303 ? 211.565 185.305 190.736 1.00 49.41 297 ALA A CA 1
ATOM 1509 C C . ALA A 1 303 ? 210.213 184.608 190.664 1.00 49.41 297 ALA A C 1
ATOM 1510 O O . ALA A 1 303 ? 209.822 183.904 191.601 1.00 49.41 297 ALA A O 1
ATOM 1512 N N . SER A 1 304 ? 209.511 184.758 189.539 1.00 50.12 298 SER A N 1
ATOM 1513 C CA . SER A 1 304 ? 208.249 184.057 189.337 1.00 50.12 298 SER A CA 1
ATOM 1514 C C . SER A 1 304 ? 208.449 182.552 189.228 1.00 50.12 298 SER A C 1
ATOM 1515 O O . SER A 1 304 ? 207.607 181.782 189.705 1.00 50.12 298 SER A O 1
ATOM 1518 N N . LYS A 1 305 ? 209.567 182.119 188.640 1.00 51.49 299 LYS A N 1
ATOM 1519 C CA . LYS A 1 305 ? 209.841 180.691 188.512 1.00 51.49 299 LYS A CA 1
ATOM 1520 C C . LYS A 1 305 ? 210.151 180.060 189.864 1.00 51.49 299 LYS A C 1
ATOM 1521 O O . LYS A 1 305 ? 209.645 178.975 190.175 1.00 51.49 299 LYS A O 1
ATOM 1527 N N . PHE A 1 306 ? 210.968 180.728 190.687 1.00 53.75 300 PHE A N 1
ATOM 1528 C CA . PHE A 1 306 ? 211.224 180.225 192.033 1.00 53.75 300 PHE A CA 1
ATOM 1529 C C . PHE A 1 306 ? 209.987 180.313 192.915 1.00 53.75 300 PHE A C 1
ATOM 1530 O O . PHE A 1 306 ? 209.815 179.483 193.807 1.00 53.75 300 PHE A O 1
ATOM 1538 N N . ARG A 1 307 ? 209.100 181.276 192.662 1.00 51.89 301 ARG A N 1
ATOM 1539 C CA . ARG A 1 307 ? 207.872 181.364 193.446 1.00 51.89 301 ARG A CA 1
ATOM 1540 C C . ARG A 1 307 ? 206.911 180.233 193.084 1.00 51.89 301 ARG A C 1
ATOM 1541 O O . ARG A 1 307 ? 206.271 179.638 193.964 1.00 51.89 301 ARG A O 1
ATOM 1549 N N . ALA A 1 308 ? 206.843 179.888 191.796 1.00 55.83 302 ALA A N 1
ATOM 1550 C CA . ALA A 1 308 ? 206.037 178.750 191.367 1.00 55.83 302 ALA A CA 1
ATOM 1551 C C . ALA A 1 308 ? 206.633 177.429 191.845 1.00 55.83 302 ALA A C 1
ATOM 1552 O O . ALA A 1 308 ? 205.898 176.508 192.219 1.00 55.83 302 ALA A O 1
ATOM 1554 N N . ALA A 1 309 ? 207.964 177.325 191.878 1.00 57.90 303 ALA A N 1
ATOM 1555 C CA . ALA A 1 309 ? 208.592 176.128 192.427 1.00 57.90 303 ALA A CA 1
ATOM 1556 C C . ALA A 1 309 ? 208.428 176.045 193.942 1.00 57.90 303 ALA A C 1
ATOM 1557 O O . ALA A 1 309 ? 208.383 174.945 194.502 1.00 57.90 303 ALA A O 1
ATOM 1559 N N . LYS A 1 310 ? 208.331 177.191 194.618 1.00 59.43 304 LYS A N 1
ATOM 1560 C CA . LYS A 1 310 ? 208.057 177.190 196.049 1.00 59.43 304 LYS A CA 1
ATOM 1561 C C . LYS A 1 310 ? 206.626 176.760 196.332 1.00 59.43 304 LYS A C 1
ATOM 1562 O O . LYS A 1 310 ? 206.364 176.111 197.351 1.00 59.43 304 LYS A O 1
ATOM 1568 N N . HIS A 1 311 ? 205.689 177.105 195.446 1.00 60.63 305 HIS A N 1
ATOM 1569 C CA . HIS A 1 311 ? 204.365 176.495 195.533 1.00 60.63 305 HIS A CA 1
ATOM 1570 C C . HIS A 1 311 ? 204.400 175.010 195.190 1.00 60.63 305 HIS A C 1
ATOM 1571 O O . HIS A 1 311 ? 203.584 174.243 195.712 1.00 60.63 305 HIS A O 1
ATOM 1578 N N . MET A 1 312 ? 205.338 174.585 194.340 1.00 63.93 306 MET A N 1
ATOM 1579 C CA . MET A 1 312 ? 205.523 173.157 194.087 1.00 63.93 306 MET A CA 1
ATOM 1580 C C . MET A 1 312 ? 206.157 172.430 195.266 1.00 63.93 306 MET A C 1
ATOM 1581 O O . MET A 1 312 ? 206.071 171.200 195.346 1.00 63.93 306 MET A O 1
ATOM 1586 N N . ALA A 1 313 ? 206.802 173.158 196.178 1.00 66.12 307 ALA A N 1
ATOM 1587 C CA . ALA A 1 313 ? 207.362 172.529 197.368 1.00 66.12 307 ALA A CA 1
ATOM 1588 C C . ALA A 1 313 ? 206.289 172.061 198.346 1.00 66.12 307 ALA A C 1
ATOM 1589 O O . ALA A 1 313 ? 206.589 171.255 199.233 1.00 66.12 307 ALA A O 1
ATOM 1591 N N . GLY A 1 314 ? 205.056 172.542 198.209 1.00 65.75 308 GLY A N 1
ATOM 1592 C CA . GLY A 1 314 ? 203.961 172.104 199.054 1.00 65.75 308 GLY A CA 1
ATOM 1593 C C . GLY A 1 314 ? 202.651 171.982 198.301 1.00 65.75 308 GLY A C 1
ATOM 1594 O O . GLY A 1 314 ? 202.564 171.284 197.291 1.00 65.75 308 GLY A O 1
ATOM 1595 N N . ALA A 1 333 ? 186.202 172.569 193.886 1.00 79.98 327 ALA A N 1
ATOM 1596 C CA . ALA A 1 333 ? 185.719 172.576 195.262 1.00 79.98 327 ALA A CA 1
ATOM 1597 C C . ALA A 1 333 ? 186.843 172.932 196.227 1.00 79.98 327 ALA A C 1
ATOM 1598 O O . ALA A 1 333 ? 186.812 173.976 196.877 1.00 79.98 327 ALA A O 1
ATOM 1600 N N . MET A 1 334 ? 187.839 172.047 196.316 1.00 79.36 328 MET A N 1
ATOM 1601 C CA . MET A 1 334 ? 188.993 172.316 197.167 1.00 79.36 328 MET A CA 1
ATOM 1602 C C . MET A 1 334 ? 189.920 173.346 196.534 1.00 79.36 328 MET A C 1
ATOM 1603 O O . MET A 1 334 ? 190.698 174.005 197.233 1.00 79.36 328 MET A O 1
ATOM 1608 N N . ILE A 1 335 ? 189.850 173.500 195.210 1.00 74.09 329 ILE A N 1
ATOM 1609 C CA . ILE A 1 335 ? 190.745 174.424 194.518 1.00 74.09 329 ILE A CA 1
ATOM 1610 C C . ILE A 1 335 ? 190.283 175.865 194.724 1.00 74.09 329 ILE A C 1
ATOM 1611 O O . ILE A 1 335 ? 191.078 176.809 194.632 1.00 74.09 329 ILE A O 1
ATOM 1616 N N . ALA A 1 336 ? 189.002 176.058 195.049 1.00 73.48 330 ALA A N 1
ATOM 1617 C CA . ALA A 1 336 ? 188.522 177.397 195.372 1.00 73.48 330 ALA A CA 1
ATOM 1618 C C . ALA A 1 336 ? 188.807 177.742 196.827 1.00 73.48 330 ALA A C 1
ATOM 1619 O O . ALA A 1 336 ? 189.084 178.902 197.157 1.00 73.48 330 ALA A O 1
ATOM 1621 N N . ALA A 1 337 ? 188.760 176.742 197.711 1.00 71.68 331 ALA A N 1
ATOM 1622 C CA . ALA A 1 337 ? 189.053 176.986 199.118 1.00 71.68 331 ALA A CA 1
ATOM 1623 C C . ALA A 1 337 ? 190.544 177.202 199.340 1.00 71.68 331 ALA A C 1
ATOM 1624 O O . ALA A 1 337 ? 190.941 177.985 200.211 1.00 71.68 331 ALA A O 1
ATOM 1626 N N . ALA A 1 338 ? 191.385 176.529 198.549 1.00 69.30 332 ALA A N 1
ATOM 1627 C CA . ALA A 1 338 ? 192.823 176.766 198.624 1.00 69.30 332 ALA A CA 1
ATOM 1628 C C . ALA A 1 338 ? 193.176 178.161 198.123 1.00 69.30 332 ALA A C 1
ATOM 1629 O O . ALA A 1 338 ? 194.050 178.830 198.688 1.00 69.30 332 ALA A O 1
ATOM 1631 N N . ALA A 1 339 ? 192.486 178.628 197.080 1.00 65.10 333 ALA A N 1
ATOM 1632 C CA . ALA A 1 339 ? 192.661 179.999 196.615 1.00 65.10 333 ALA A CA 1
ATOM 1633 C C . ALA A 1 339 ? 192.146 181.007 197.635 1.00 65.10 333 ALA A C 1
ATOM 1634 O O . ALA A 1 339 ? 192.717 182.097 197.772 1.00 65.10 333 ALA A O 1
ATOM 1636 N N . ARG A 1 340 ? 191.079 180.657 198.359 1.00 65.67 334 ARG A N 1
ATOM 1637 C CA . ARG A 1 340 ? 190.564 181.533 199.406 1.00 65.67 334 ARG A CA 1
ATOM 1638 C C . ARG A 1 340 ? 191.535 181.620 200.579 1.00 65.67 334 ARG A C 1
ATOM 1639 O O . ARG A 1 340 ? 191.702 182.687 201.181 1.00 65.67 334 ARG A O 1
ATOM 1647 N N . ARG A 1 341 ? 192.193 180.506 200.909 1.00 65.85 335 ARG A N 1
ATOM 1648 C CA . ARG A 1 341 ? 193.198 180.528 201.969 1.00 65.85 335 ARG A CA 1
ATOM 1649 C C . ARG A 1 341 ? 194.462 181.251 201.520 1.00 65.85 335 ARG A C 1
ATOM 1650 O O . ARG A 1 341 ? 195.155 181.864 202.341 1.00 65.85 335 ARG A O 1
ATOM 1658 N N . ARG A 1 342 ? 194.785 181.176 200.225 1.00 59.65 336 ARG A N 1
ATOM 1659 C CA . ARG A 1 342 ? 195.935 181.906 199.701 1.00 59.65 336 ARG A CA 1
ATOM 1660 C C . ARG A 1 342 ? 195.704 183.410 199.725 1.00 59.65 336 ARG A C 1
ATOM 1661 O O . ARG A 1 342 ? 196.572 184.171 200.166 1.00 59.65 336 ARG A O 1
ATOM 1669 N N . ASP A 1 343 ? 194.538 183.858 199.252 1.00 59.37 337 ASP A N 1
ATOM 1670 C CA . ASP A 1 343 ? 194.295 185.293 199.138 1.00 59.37 337 ASP A CA 1
ATOM 1671 C C . ASP A 1 343 ? 194.048 185.931 200.501 1.00 59.37 337 ASP A C 1
ATOM 1672 O O . ASP A 1 343 ? 194.106 187.158 200.638 1.00 59.37 337 ASP A O 1
ATOM 1677 N N . SER A 1 344 ? 193.769 185.116 201.522 1.00 59.94 338 SER A N 1
ATOM 1678 C CA . SER A 1 344 ? 193.599 185.647 202.870 1.00 59.94 338 SER A CA 1
ATOM 1679 C C . SER A 1 344 ? 194.926 185.692 203.618 1.00 59.94 338 SER A C 1
ATOM 1680 O O . SER A 1 344 ? 195.026 186.314 204.682 1.00 59.94 338 SER A O 1
ATOM 1683 N N . SER A 1 345 ? 195.955 185.041 203.080 1.00 53.00 339 SER A N 1
ATOM 1684 C CA . SER A 1 345 ? 197.237 184.959 203.766 1.00 53.00 339 SER A CA 1
ATOM 1685 C C . SER A 1 345 ? 198.015 186.265 203.643 1.00 53.00 339 SER A C 1
ATOM 1686 O O . SER A 1 345 ? 197.544 187.248 203.073 1.00 53.00 339 SER A O 1
ATOM 1689 N N . HIS A 1 346 ? 199.214 186.274 204.212 1.00 45.85 340 HIS A N 1
ATOM 1690 C CA . HIS A 1 346 ? 200.106 187.420 204.097 1.00 45.85 340 HIS A CA 1
ATOM 1691 C C . HIS A 1 346 ? 200.707 187.489 202.702 1.00 45.85 340 HIS A C 1
ATOM 1692 O O . HIS A 1 346 ? 201.386 186.555 202.267 1.00 45.85 340 HIS A O 1
ATOM 1699 N N . ASN A 1 347 ? 200.465 188.589 201.991 1.00 45.02 341 ASN A N 1
ATOM 1700 C CA . ASN A 1 347 ? 201.078 188.745 200.674 1.00 45.02 341 ASN A CA 1
ATOM 1701 C C . ASN A 1 347 ? 202.523 189.192 200.847 1.00 45.02 341 ASN A C 1
ATOM 1702 O O . ASN A 1 347 ? 202.818 190.370 201.053 1.00 45.02 341 ASN A O 1
ATOM 1707 N N . GLU A 1 348 ? 203.428 188.215 200.775 1.00 46.04 342 GLU A N 1
ATOM 1708 C CA . GLU A 1 348 ? 204.858 188.489 200.740 1.00 46.04 342 GLU A CA 1
ATOM 1709 C C . GLU A 1 348 ? 205.244 189.314 199.519 1.00 46.04 342 GLU A C 1
ATOM 1710 O O . GLU A 1 348 ? 206.156 190.146 199.599 1.00 46.04 342 GLU A O 1
ATOM 1716 N N . LEU A 1 349 ? 204.529 189.135 198.402 1.00 42.24 343 LEU A N 1
ATOM 1717 C CA . LEU A 1 349 ? 204.948 189.716 197.130 1.00 42.24 343 LEU A CA 1
ATOM 1718 C C . LEU A 1 349 ? 204.800 191.233 197.117 1.00 42.24 343 LEU A C 1
ATOM 1719 O O . LEU A 1 349 ? 205.673 191.929 196.592 1.00 42.24 343 LEU A O 1
ATOM 1724 N N . TYR A 1 350 ? 203.724 191.759 197.713 1.00 41.78 344 TYR A N 1
ATOM 1725 C CA . TYR A 1 350 ? 203.523 193.206 197.785 1.00 41.78 344 TYR A CA 1
ATOM 1726 C C . TYR A 1 350 ? 204.639 193.893 198.561 1.00 41.78 344 TYR A C 1
ATOM 1727 O O . TYR A 1 350 ? 205.216 194.887 198.098 1.00 41.78 344 TYR A O 1
ATOM 1736 N N . TYR A 1 351 ? 204.986 193.349 199.725 1.00 43.04 345 TYR A N 1
ATOM 1737 C CA . TYR A 1 351 ? 205.998 193.987 200.551 1.00 43.04 345 TYR A CA 1
ATOM 1738 C C . TYR A 1 351 ? 207.396 193.779 199.989 1.00 43.04 345 TYR A C 1
ATOM 1739 O O . TYR A 1 351 ? 208.236 194.678 200.098 1.00 43.04 345 TYR A O 1
ATOM 1748 N N . GLU A 1 352 ? 207.653 192.637 199.345 1.00 46.50 346 GLU A N 1
ATOM 1749 C CA . GLU A 1 352 ? 208.956 192.437 198.718 1.00 46.50 346 GLU A CA 1
ATOM 1750 C C . GLU A 1 352 ? 209.131 193.324 197.492 1.00 46.50 346 GLU A C 1
ATOM 1751 O O . GLU A 1 352 ? 210.230 193.831 197.248 1.00 46.50 346 GLU A O 1
ATOM 1757 N N . GLU A 1 353 ? 208.057 193.565 196.733 1.00 45.58 347 GLU A N 1
ATOM 1758 C CA . GLU A 1 353 ? 208.150 194.478 195.598 1.00 45.58 347 GLU A CA 1
ATOM 1759 C C . GLU A 1 353 ? 208.321 195.921 196.052 1.00 45.58 347 GLU A C 1
ATOM 1760 O O . GLU A 1 353 ? 209.092 196.672 195.444 1.00 45.58 347 GLU A O 1
ATOM 1766 N N . ALA A 1 354 ? 207.629 196.322 197.125 1.00 43.92 348 ALA A N 1
ATOM 1767 C CA . ALA A 1 354 ? 207.810 197.671 197.658 1.00 43.92 348 ALA A CA 1
ATOM 1768 C C . ALA A 1 354 ? 209.217 197.870 198.210 1.00 43.92 348 ALA A C 1
ATOM 1769 O O . ALA A 1 354 ? 209.839 198.917 197.983 1.00 43.92 348 ALA A O 1
ATOM 1771 N N . GLU A 1 355 ? 209.753 196.853 198.890 1.00 46.39 349 GLU A N 1
ATOM 1772 C CA . GLU A 1 355 ? 211.090 196.948 199.459 1.00 46.39 349 GLU A CA 1
ATOM 1773 C C . GLU A 1 355 ? 212.157 196.937 198.370 1.00 46.39 349 GLU A C 1
ATOM 1774 O O . GLU A 1 355 ? 213.154 197.664 198.464 1.00 46.39 349 GLU A O 1
ATOM 1780 N N . HIS A 1 356 ? 211.945 196.150 197.311 1.00 42.75 350 HIS A N 1
ATOM 1781 C CA . HIS A 1 356 ? 212.873 196.142 196.187 1.00 42.75 350 HIS A CA 1
ATOM 1782 C C . HIS A 1 356 ? 212.848 197.462 195.431 1.00 42.75 350 HIS A C 1
ATOM 1783 O O . HIS A 1 356 ? 213.897 197.950 195.004 1.00 42.75 350 HIS A O 1
ATOM 1790 N N . GLU A 1 357 ? 211.662 198.054 195.259 1.00 44.42 351 GLU A N 1
ATOM 1791 C CA . GLU A 1 357 ? 211.559 199.348 194.593 1.00 44.42 351 GLU A CA 1
ATOM 1792 C C . GLU A 1 357 ? 212.231 200.443 195.413 1.00 44.42 351 GLU A C 1
ATOM 1793 O O . GLU A 1 357 ? 212.875 201.344 194.858 1.00 44.42 351 GLU A O 1
ATOM 1799 N N . ARG A 1 358 ? 212.130 200.347 196.741 1.00 44.51 352 ARG A N 1
ATOM 1800 C CA . ARG A 1 358 ? 212.818 201.282 197.624 1.00 44.51 352 ARG A CA 1
ATOM 1801 C C . ARG A 1 358 ? 214.335 201.135 197.528 1.00 44.51 352 ARG A C 1
ATOM 1802 O O . ARG A 1 358 ? 215.061 202.139 197.475 1.00 44.51 352 ARG A O 1
ATOM 1810 N N . ARG A 1 359 ? 214.829 199.891 197.476 1.00 42.89 353 ARG A N 1
ATOM 1811 C CA . ARG A 1 359 ? 216.267 199.671 197.324 1.00 42.89 353 ARG A CA 1
ATOM 1812 C C . ARG A 1 359 ? 216.770 200.154 195.970 1.00 42.89 353 ARG A C 1
ATOM 1813 O O . ARG A 1 359 ? 217.883 200.680 195.870 1.00 42.89 353 ARG A O 1
ATOM 1821 N N . VAL A 1 360 ? 215.962 199.985 194.919 1.00 39.15 354 VAL A N 1
ATOM 1822 C CA . VAL A 1 360 ? 216.348 200.452 193.590 1.00 39.15 354 VAL A CA 1
ATOM 1823 C C . VAL A 1 360 ? 216.408 201.975 193.550 1.00 39.15 354 VAL A C 1
ATOM 1824 O O . VAL A 1 360 ? 217.338 202.547 192.971 1.00 39.15 354 VAL A O 1
ATOM 1828 N N . LYS A 1 361 ? 215.459 202.653 194.206 1.00 39.51 355 LYS A N 1
ATOM 1829 C CA . LYS A 1 361 ? 215.516 204.112 194.280 1.00 39.51 355 LYS A CA 1
ATOM 1830 C C . LYS A 1 361 ? 216.722 204.600 195.078 1.00 39.51 355 LYS A C 1
ATOM 1831 O O . LYS A 1 361 ? 217.342 205.608 194.713 1.00 39.51 355 LYS A O 1
ATOM 1837 N N . LYS A 1 362 ? 217.092 203.881 196.143 1.00 40.60 356 LYS A N 1
ATOM 1838 C CA . LYS A 1 362 ? 218.262 204.278 196.924 1.00 40.60 356 LYS A CA 1
ATOM 1839 C C . LYS A 1 362 ? 219.557 204.084 196.139 1.00 40.60 356 LYS A C 1
ATOM 1840 O O . LYS A 1 362 ? 220.419 204.974 196.121 1.00 40.60 356 LYS A O 1
ATOM 1846 N N . ARG A 1 363 ? 219.705 202.933 195.470 1.00 39.26 357 ARG A N 1
ATOM 1847 C CA . ARG A 1 363 ? 220.883 202.696 194.636 1.00 39.26 357 ARG A CA 1
ATOM 1848 C C . ARG A 1 363 ? 220.936 203.652 193.452 1.00 39.26 357 ARG A C 1
ATOM 1849 O O . ARG A 1 363 ? 222.025 204.060 193.035 1.00 39.26 357 ARG A O 1
ATOM 1857 N N . LYS A 1 364 ? 219.773 204.045 192.926 1.00 37.52 358 LYS A N 1
ATOM 1858 C CA . LYS A 1 364 ? 219.716 205.027 191.850 1.00 37.52 358 LYS A CA 1
ATOM 1859 C C . LYS A 1 364 ? 220.185 206.395 192.321 1.00 37.52 358 LYS A C 1
ATOM 1860 O O . LYS A 1 364 ? 220.910 207.080 191.596 1.00 37.52 358 LYS A O 1
ATOM 1866 N N . ALA A 1 365 ? 219.795 206.803 193.533 1.00 38.41 359 ALA A N 1
ATOM 1867 C CA . ALA A 1 365 ? 220.252 208.089 194.059 1.00 38.41 359 ALA A CA 1
ATOM 1868 C C . ALA A 1 365 ? 221.754 208.085 194.330 1.00 38.41 359 ALA A C 1
ATOM 1869 O O . ALA A 1 365 ? 222.446 209.073 194.027 1.00 38.41 359 ALA A O 1
ATOM 1871 N N . ARG A 1 366 ? 222.272 206.972 194.876 1.00 41.48 360 ARG A N 1
ATOM 1872 C CA . ARG A 1 366 ? 223.719 206.807 195.043 1.00 41.48 360 ARG A CA 1
ATOM 1873 C C . ARG A 1 366 ? 224.448 206.894 193.712 1.00 41.48 360 ARG A C 1
ATOM 1874 O O . ARG A 1 366 ? 225.497 207.540 193.608 1.00 41.48 360 ARG A O 1
ATOM 1882 N N . LEU A 1 367 ? 223.886 206.265 192.680 1.00 37.71 361 LEU A N 1
ATOM 1883 C CA . LEU A 1 367 ? 224.500 206.258 191.361 1.00 37.71 361 LEU A CA 1
ATOM 1884 C C . LEU A 1 367 ? 224.493 207.641 190.721 1.00 37.71 361 LEU A C 1
ATOM 1885 O O . LEU A 1 367 ? 225.479 208.032 190.088 1.00 37.71 361 LEU A O 1
ATOM 1890 N N . VAL A 1 368 ? 223.398 208.391 190.878 1.00 38.35 362 VAL A N 1
ATOM 1891 C CA . VAL A 1 368 ? 223.326 209.744 190.328 1.00 38.35 362 VAL A CA 1
ATOM 1892 C C . VAL A 1 368 ? 224.358 210.648 190.990 1.00 38.35 362 VAL A C 1
ATOM 1893 O O . VAL A 1 368 ? 225.086 211.379 190.302 1.00 38.35 362 VAL A O 1
ATOM 1897 N N . VAL A 1 369 ? 224.485 210.562 192.322 1.00 41.20 363 VAL A N 1
ATOM 1898 C CA . VAL A 1 369 ? 225.476 211.372 193.035 1.00 41.20 363 VAL A CA 1
ATOM 1899 C C . VAL A 1 369 ? 226.899 210.983 192.631 1.00 41.20 363 VAL A C 1
ATOM 1900 O O . VAL A 1 369 ? 227.753 211.854 192.397 1.00 41.20 363 VAL A O 1
ATOM 1904 N N . ALA A 1 370 ? 227.153 209.678 192.475 1.00 42.36 364 ALA A N 1
ATOM 1905 C CA . ALA A 1 370 ? 228.476 209.193 192.091 1.00 42.36 364 ALA A CA 1
ATOM 1906 C C . ALA A 1 370 ? 228.864 209.639 190.686 1.00 42.36 364 ALA A C 1
ATOM 1907 O O . ALA A 1 370 ? 230.001 210.064 190.460 1.00 42.36 364 ALA A O 1
ATOM 1909 N N . VAL A 1 371 ? 227.928 209.594 189.738 1.00 41.40 365 VAL A N 1
ATOM 1910 C CA . VAL A 1 371 ? 228.267 209.966 188.368 1.00 41.40 365 VAL A CA 1
ATOM 1911 C C . VAL A 1 371 ? 228.392 211.486 188.217 1.00 41.40 365 VAL A C 1
ATOM 1912 O O . VAL A 1 371 ? 229.246 211.965 187.458 1.00 41.40 365 VAL A O 1
ATOM 1916 N N . GLU A 1 372 ? 227.612 212.268 188.975 1.00 46.12 366 GLU A N 1
ATOM 1917 C CA . GLU A 1 372 ? 227.791 213.721 188.961 1.00 46.12 366 GLU A CA 1
ATOM 1918 C C . GLU A 1 372 ? 229.141 214.129 189.538 1.00 46.12 366 GLU A C 1
ATOM 1919 O O . GLU A 1 372 ? 229.877 214.923 188.926 1.00 46.12 366 GLU A O 1
ATOM 1925 N N . GLU A 1 373 ? 229.512 213.557 190.685 1.00 51.99 367 GLU A N 1
ATOM 1926 C CA . GLU A 1 373 ? 230.798 213.905 191.268 1.00 51.99 367 GLU A CA 1
ATOM 1927 C C . GLU A 1 373 ? 231.958 213.234 190.544 1.00 51.99 367 GLU A C 1
ATOM 1928 O O . GLU A 1 373 ? 233.113 213.584 190.793 1.00 51.99 367 GLU A O 1
ATOM 1934 N N . ALA A 1 374 ? 231.679 212.283 189.655 1.00 47.94 368 ALA A N 1
ATOM 1935 C CA . ALA A 1 374 ? 232.718 211.778 188.768 1.00 47.94 368 ALA A CA 1
ATOM 1936 C C . ALA A 1 374 ? 232.926 212.699 187.573 1.00 47.94 368 ALA A C 1
ATOM 1937 O O . ALA A 1 374 ? 234.069 212.961 187.185 1.00 47.94 368 ALA A O 1
ATOM 1939 N N . PHE A 1 375 ? 231.840 213.202 186.970 1.00 46.13 369 PHE A N 1
ATOM 1940 C CA . PHE A 1 375 ? 232.003 214.084 185.815 1.00 46.13 369 PHE A CA 1
ATOM 1941 C C . PHE A 1 375 ? 232.539 215.446 186.197 1.00 46.13 369 PHE A C 1
ATOM 1942 O O . PHE A 1 375 ? 233.075 216.149 185.335 1.00 46.13 369 PHE A O 1
ATOM 1950 N N . ILE A 1 376 ? 232.408 215.838 187.464 1.00 55.54 370 ILE A N 1
ATOM 1951 C CA . ILE A 1 376 ? 232.944 217.130 187.860 1.00 55.54 370 ILE A CA 1
ATOM 1952 C C . ILE A 1 376 ? 234.471 217.095 188.021 1.00 55.54 370 ILE A C 1
ATOM 1953 O O . ILE A 1 376 ? 235.097 218.145 188.201 1.00 55.54 370 ILE A O 1
ATOM 1958 N N . HIS A 1 377 ? 235.101 215.920 187.908 1.00 57.49 371 HIS A N 1
ATOM 1959 C CA . HIS A 1 377 ? 236.537 215.818 188.159 1.00 57.49 371 HIS A CA 1
ATOM 1960 C C . HIS A 1 377 ? 237.375 216.187 186.939 1.00 57.49 371 HIS A C 1
ATOM 1961 O O . HIS A 1 377 ? 238.589 216.380 187.059 1.00 57.49 371 HIS A O 1
ATOM 1968 N N . ILE A 1 378 ? 236.773 216.268 185.762 1.00 58.95 372 ILE A N 1
ATOM 1969 C CA . ILE A 1 378 ? 237.515 216.625 184.556 1.00 58.95 372 ILE A CA 1
ATOM 1970 C C . ILE A 1 378 ? 236.897 217.854 183.911 1.00 58.95 372 ILE A C 1
ATOM 1971 O O . ILE A 1 378 ? 235.730 218.181 184.135 1.00 58.95 372 ILE A O 1
ATOM 1976 N N . GLN A 1 379 ? 237.689 218.527 183.083 1.00 65.73 373 GLN A N 1
ATOM 1977 C CA . GLN A 1 379 ? 237.333 219.806 182.492 1.00 65.73 373 GLN A CA 1
ATOM 1978 C C . GLN A 1 379 ? 237.574 219.763 180.987 1.00 65.73 373 GLN A C 1
ATOM 1979 O O . GLN A 1 379 ? 238.519 219.129 180.516 1.00 65.73 373 GLN A O 1
ATOM 1985 N N . ARG A 1 380 ? 236.716 220.472 180.242 1.00 68.02 374 ARG A N 1
ATOM 1986 C CA . ARG A 1 380 ? 236.684 220.367 178.783 1.00 68.02 374 ARG A CA 1
ATOM 1987 C C . ARG A 1 380 ? 237.923 220.990 178.140 1.00 68.02 374 ARG A C 1
ATOM 1988 O O . ARG A 1 380 ? 238.272 220.648 177.002 1.00 68.02 374 ARG A O 1
ATOM 1996 N N . LEU A 1 381 ? 238.610 221.878 178.865 1.00 67.58 375 LEU A N 1
ATOM 1997 C CA . LEU A 1 381 ? 239.850 222.552 178.436 1.00 67.58 375 LEU A CA 1
ATOM 1998 C C . LEU A 1 381 ? 239.701 223.330 177.127 1.00 67.58 375 LEU A C 1
ATOM 1999 O O . LEU A 1 381 ? 239.975 224.528 177.073 1.00 67.58 375 LEU A O 1
ATOM 2004 N N . GLU A 1 392 ? 247.576 217.747 183.247 1.00 71.02 386 GLU A N 1
ATOM 2005 C CA . GLU A 1 392 ? 247.956 216.796 182.210 1.00 71.02 386 GLU A CA 1
ATOM 2006 C C . GLU A 1 392 ? 246.835 216.580 181.199 1.00 71.02 386 GLU A C 1
ATOM 2007 O O . GLU A 1 392 ? 245.690 216.330 181.564 1.00 71.02 386 GLU A O 1
ATOM 2013 N N . VAL A 1 393 ? 247.194 216.677 179.918 1.00 67.28 387 VAL A N 1
ATOM 2014 C CA . VAL A 1 393 ? 246.219 216.575 178.843 1.00 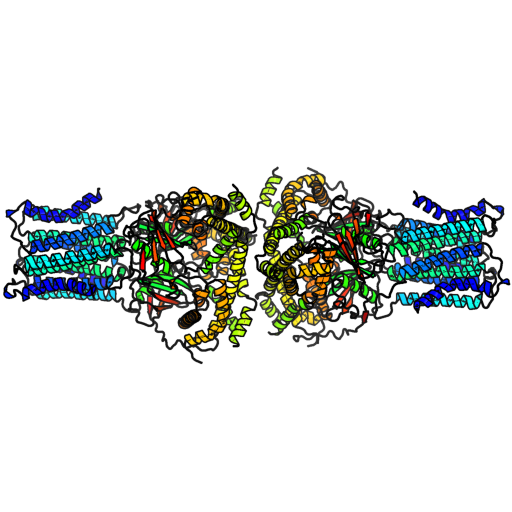67.28 387 VAL A CA 1
ATOM 2015 C C . VAL A 1 393 ? 245.991 215.113 178.477 1.00 67.28 387 VAL A C 1
ATOM 2016 O O . VAL A 1 393 ? 246.941 214.334 178.329 1.00 67.28 387 VAL A O 1
ATOM 2020 N N . MET A 1 394 ? 244.720 214.729 178.338 1.00 61.74 388 MET A N 1
ATOM 2021 C CA . MET A 1 394 ? 244.363 213.364 177.980 1.00 61.74 388 MET A CA 1
ATOM 2022 C C . MET A 1 394 ? 243.128 213.352 177.087 1.00 61.74 388 MET A C 1
ATOM 2023 O O . MET A 1 394 ? 242.305 214.268 177.111 1.00 61.74 388 MET A O 1
ATOM 2028 N N . ASP A 1 395 ? 243.026 212.296 176.279 1.00 58.28 389 ASP A N 1
ATOM 2029 C CA . ASP A 1 395 ? 241.918 212.050 175.367 1.00 58.28 389 ASP A CA 1
ATOM 2030 C C . ASP A 1 395 ? 240.707 211.533 176.161 1.00 58.28 389 ASP A C 1
ATOM 2031 O O . ASP A 1 395 ? 240.846 211.230 177.348 1.00 58.28 389 ASP A O 1
ATOM 2036 N N . PRO A 1 396 ? 239.497 211.466 175.563 1.00 52.98 390 PRO A N 1
ATOM 2037 C CA . PRO A 1 396 ? 238.326 211.035 176.356 1.00 52.98 390 PRO A CA 1
ATOM 2038 C C . PRO A 1 396 ? 238.380 209.609 176.874 1.00 52.98 390 PRO A C 1
ATOM 2039 O O . PRO A 1 396 ? 237.695 209.312 177.858 1.00 52.98 390 PRO A O 1
ATOM 2043 N N . ARG A 1 397 ? 239.169 208.726 176.262 1.00 51.78 391 ARG A N 1
ATOM 2044 C CA . ARG A 1 397 ? 239.327 207.377 176.794 1.00 51.78 391 ARG A CA 1
ATOM 2045 C C . ARG A 1 397 ? 240.066 207.396 178.128 1.00 51.78 391 ARG A C 1
ATOM 2046 O O . ARG A 1 397 ? 239.635 206.763 179.099 1.00 51.78 391 ARG A O 1
ATOM 2054 N N . GLU A 1 398 ? 241.166 208.149 178.203 1.00 54.86 392 GLU A N 1
ATOM 2055 C CA . GLU A 1 398 ? 241.916 208.244 179.451 1.00 54.86 392 GLU A CA 1
ATOM 2056 C C . GLU A 1 398 ? 241.185 209.083 180.491 1.00 54.86 392 GLU A C 1
ATOM 2057 O O . GLU A 1 398 ? 241.318 208.822 181.688 1.00 54.86 392 GLU A O 1
ATOM 2063 N N . ALA A 1 399 ? 240.387 210.064 180.063 1.00 50.18 393 ALA A N 1
ATOM 2064 C CA . ALA A 1 399 ? 239.553 210.801 181.010 1.00 50.18 393 ALA A CA 1
ATOM 2065 C C . ALA A 1 399 ? 238.448 209.918 181.580 1.00 50.18 393 ALA A C 1
ATOM 2066 O O . ALA A 1 399 ? 238.117 210.010 182.772 1.00 50.18 393 ALA A O 1
ATOM 2068 N N . ALA A 1 400 ? 237.881 209.048 180.738 1.00 46.76 394 ALA A N 1
ATOM 2069 C CA . ALA A 1 400 ? 236.905 208.064 181.190 1.00 46.76 394 ALA A CA 1
ATOM 2070 C C . ALA A 1 400 ? 237.524 207.092 182.185 1.00 46.76 394 ALA A C 1
ATOM 2071 O O . ALA A 1 400 ? 236.929 206.785 183.225 1.00 46.76 394 ALA A O 1
ATOM 2073 N N . GLN A 1 401 ? 238.735 206.613 181.887 1.00 50.04 395 GLN A N 1
ATOM 2074 C CA . GLN A 1 401 ? 239.437 205.722 182.805 1.00 50.04 395 GLN A CA 1
ATOM 2075 C C . GLN A 1 401 ? 239.852 206.433 184.087 1.00 50.04 395 GLN A C 1
ATOM 2076 O O . GLN A 1 401 ? 239.995 205.789 185.131 1.00 50.04 395 GLN A O 1
ATOM 2082 N N . ALA A 1 402 ? 240.054 207.749 184.025 1.00 48.08 396 ALA A N 1
ATOM 2083 C CA . ALA A 1 402 ? 240.389 208.511 185.221 1.00 48.08 396 ALA A CA 1
ATOM 2084 C C . ALA A 1 402 ? 239.188 208.645 186.145 1.00 48.08 396 ALA A C 1
ATOM 2085 O O . ALA A 1 402 ? 239.293 208.405 187.352 1.00 48.08 396 ALA A O 1
ATOM 2087 N N . ILE A 1 403 ? 238.028 209.023 185.597 1.00 46.84 397 ILE A N 1
ATOM 2088 C CA . ILE A 1 403 ? 236.879 209.298 186.459 1.00 46.84 397 ILE A CA 1
ATOM 2089 C C . ILE A 1 403 ? 236.008 208.082 186.737 1.00 46.84 397 ILE A C 1
ATOM 2090 O O . ILE A 1 403 ? 235.113 208.166 187.589 1.00 46.84 397 ILE A O 1
ATOM 2095 N N . PHE A 1 404 ? 236.232 206.963 186.053 1.00 46.44 398 PHE A N 1
ATOM 2096 C CA . PHE A 1 404 ? 235.426 205.769 186.307 1.00 46.44 398 PHE A CA 1
ATOM 2097 C C . PHE A 1 404 ? 235.578 205.120 187.690 1.00 46.44 398 PHE A C 1
ATOM 2098 O O . PHE A 1 404 ? 234.553 204.625 188.196 1.00 46.44 398 PHE A O 1
ATOM 2106 N N . PRO A 1 405 ? 236.755 205.052 188.350 1.00 48.86 399 PRO A N 1
ATOM 2107 C CA . PRO A 1 405 ? 236.781 204.450 189.700 1.00 48.86 399 PRO A CA 1
ATOM 2108 C C . PRO A 1 405 ? 236.004 205.207 190.771 1.00 48.86 399 PRO A C 1
ATOM 2109 O O . PRO A 1 405 ? 235.727 204.624 191.824 1.00 48.86 399 PRO A O 1
ATOM 2113 N N . SER A 1 406 ? 235.636 206.463 190.551 1.00 49.45 400 SER A N 1
ATOM 2114 C CA . SER A 1 406 ? 234.790 207.161 191.507 1.00 49.45 400 SER A CA 1
ATOM 2115 C C . SER A 1 406 ? 233.302 206.917 191.284 1.00 49.45 400 SER A C 1
ATOM 2116 O O . SER A 1 406 ? 232.491 207.382 192.089 1.00 49.45 400 SER A O 1
ATOM 2119 N N . MET A 1 407 ? 232.918 206.206 190.221 1.00 45.87 401 MET A N 1
ATOM 2120 C CA . MET A 1 407 ? 231.530 205.822 190.013 1.00 45.87 401 MET A CA 1
ATOM 2121 C C . MET A 1 407 ? 231.325 204.321 189.898 1.00 45.87 401 MET A C 1
ATOM 2122 O O . MET A 1 407 ? 230.173 203.888 189.795 1.00 45.87 401 MET A O 1
ATOM 2127 N N . ALA A 1 408 ? 232.399 203.525 189.912 1.00 43.93 402 ALA A N 1
ATOM 2128 C CA . ALA A 1 408 ? 232.325 202.131 189.483 1.00 43.93 402 ALA A CA 1
ATOM 2129 C C . ALA A 1 408 ? 231.542 201.265 190.461 1.00 43.93 402 ALA A C 1
ATOM 2130 O O . ALA A 1 408 ? 230.776 200.390 190.042 1.00 43.93 402 ALA A O 1
ATOM 2132 N N . ARG A 1 409 ? 231.709 201.499 191.763 1.00 46.71 403 ARG A N 1
ATOM 2133 C CA . ARG A 1 409 ? 231.049 200.652 192.749 1.00 46.71 403 ARG A CA 1
ATOM 2134 C C . ARG A 1 409 ? 229.553 200.930 192.809 1.00 46.71 403 ARG A C 1
ATOM 2135 O O . ARG A 1 409 ? 228.752 199.996 192.925 1.00 46.71 403 ARG A O 1
ATOM 2143 N N . ALA A 1 410 ? 229.159 202.204 192.717 1.00 40.45 404 ALA A N 1
ATOM 2144 C CA . ALA A 1 410 ? 227.742 202.556 192.717 1.00 40.45 404 ALA A CA 1
ATOM 2145 C C . ALA A 1 410 ? 227.039 202.022 191.476 1.00 40.45 404 ALA A C 1
ATOM 2146 O O . ALA A 1 410 ? 225.907 201.528 191.560 1.00 40.45 404 ALA A O 1
ATOM 2148 N N . LEU A 1 411 ? 227.718 202.068 190.329 1.00 38.70 405 LEU A N 1
ATOM 2149 C CA . LEU A 1 411 ? 227.153 201.515 189.106 1.00 38.70 405 LEU A CA 1
ATOM 2150 C C . LEU A 1 411 ? 227.068 200.000 189.167 1.00 38.70 405 LEU A C 1
ATOM 2151 O O . LEU A 1 411 ? 226.091 199.417 188.691 1.00 38.70 405 LEU A O 1
ATOM 2156 N N . GLN A 1 412 ? 228.070 199.352 189.763 1.00 41.94 406 GLN A N 1
ATOM 2157 C CA . GLN A 1 412 ? 228.038 197.902 189.922 1.00 41.94 406 GLN A CA 1
ATOM 2158 C C . GLN A 1 412 ? 226.894 197.468 190.832 1.00 41.94 406 GLN A C 1
ATOM 2159 O O . GLN A 1 412 ? 226.177 196.508 190.524 1.00 41.94 406 GLN A O 1
ATOM 2165 N N . LYS A 1 413 ? 226.685 198.191 191.934 1.00 40.57 407 LYS A N 1
ATOM 2166 C CA . LYS A 1 413 ? 225.590 197.868 192.842 1.00 40.57 407 LYS A CA 1
ATOM 2167 C C . LYS A 1 413 ? 224.231 198.144 192.213 1.00 40.57 407 LYS A C 1
ATOM 2168 O O . LYS A 1 413 ? 223.278 197.388 192.450 1.00 40.57 407 LYS A O 1
ATOM 2174 N N . TYR A 1 414 ? 224.127 199.192 191.388 1.00 35.40 408 TYR A N 1
ATOM 2175 C CA . TYR A 1 414 ? 222.863 199.461 190.711 1.00 35.40 408 TYR A CA 1
ATOM 2176 C C . TYR A 1 414 ? 222.569 198.421 189.636 1.00 35.40 408 TYR A C 1
ATOM 2177 O O . TYR A 1 414 ? 221.418 198.008 189.470 1.00 35.40 408 TYR A O 1
ATOM 2186 N N . LEU A 1 415 ? 223.582 198.010 188.872 1.00 36.88 409 LEU A N 1
ATOM 2187 C CA . LEU A 1 415 ? 223.354 196.988 187.862 1.00 36.88 409 LEU A CA 1
ATOM 2188 C C . LEU A 1 415 ? 223.083 195.626 188.480 1.00 36.88 409 LEU A C 1
ATOM 2189 O O . LEU A 1 415 ? 222.381 194.816 187.869 1.00 36.88 409 LEU A O 1
ATOM 2194 N N . ARG A 1 416 ? 223.602 195.357 189.681 1.00 41.42 410 ARG A N 1
ATOM 2195 C CA . ARG A 1 416 ? 223.223 194.121 190.355 1.00 41.42 410 ARG A CA 1
ATOM 2196 C C . ARG A 1 416 ? 221.806 194.185 190.913 1.00 41.42 410 ARG A C 1
ATOM 2197 O O . ARG A 1 416 ? 221.080 193.188 190.852 1.00 41.42 410 ARG A O 1
ATOM 2205 N N . ILE A 1 417 ? 221.388 195.331 191.462 1.00 38.42 411 ILE A N 1
ATOM 2206 C CA . ILE A 1 417 ? 220.046 195.392 192.041 1.00 38.42 411 ILE A CA 1
ATOM 2207 C C . ILE A 1 417 ? 218.975 195.432 190.947 1.00 38.42 411 ILE A C 1
ATOM 2208 O O . ILE A 1 417 ? 217.851 194.962 191.157 1.00 38.42 411 ILE A O 1
ATOM 2213 N N . THR A 1 418 ? 219.302 195.936 189.759 1.00 37.52 412 THR A N 1
ATOM 2214 C CA . THR A 1 418 ? 218.358 195.952 188.650 1.00 37.52 412 THR A CA 1
ATOM 2215 C C . THR A 1 418 ? 218.561 194.792 187.691 1.00 37.52 412 THR A C 1
ATOM 2216 O O . THR A 1 418 ? 217.877 194.738 186.663 1.00 37.52 412 THR A O 1
ATOM 2220 N N . ARG A 1 419 ? 219.503 193.895 188.002 1.00 40.83 413 ARG A N 1
ATOM 2221 C CA . ARG A 1 419 ? 219.753 192.643 187.281 1.00 40.83 413 ARG A CA 1
ATOM 2222 C C . ARG A 1 419 ? 220.171 192.902 185.836 1.00 40.83 413 ARG A C 1
ATOM 2223 O O . ARG A 1 419 ? 219.767 192.205 184.904 1.00 40.83 413 ARG A O 1
ATOM 2231 N N . GLN A 1 420 ? 221.009 193.921 185.663 1.00 38.97 414 GLN A N 1
ATOM 2232 C CA . GLN A 1 420 ? 221.523 194.321 184.361 1.00 38.97 414 GLN A CA 1
ATOM 2233 C C . GLN A 1 420 ? 223.028 194.126 184.249 1.00 38.97 414 GLN A C 1
ATOM 2234 O O . GLN A 1 420 ? 223.642 194.666 183.323 1.00 38.97 414 GLN A O 1
ATOM 2240 N N . GLN A 1 421 ? 223.639 193.378 185.169 1.00 41.38 415 GLN A N 1
ATOM 2241 C CA . GLN A 1 421 ? 225.094 193.316 185.231 1.00 41.38 415 GLN A CA 1
ATOM 2242 C C . GLN A 1 421 ? 225.693 192.443 184.138 1.00 41.38 415 GLN A C 1
ATOM 2243 O O . GLN A 1 421 ? 226.881 192.586 183.836 1.00 41.38 415 GLN A O 1
ATOM 2249 N N . ASN A 1 422 ? 224.908 191.553 183.536 1.00 42.85 416 ASN A N 1
ATOM 2250 C CA . ASN A 1 422 ? 225.396 190.744 182.428 1.00 42.85 416 ASN A CA 1
ATOM 2251 C C . ASN A 1 422 ? 225.438 191.512 181.118 1.00 42.85 416 ASN A C 1
ATOM 2252 O O . ASN A 1 422 ? 226.039 191.032 180.153 1.00 42.85 416 ASN A O 1
ATOM 2257 N N . TYR A 1 423 ? 224.823 192.686 181.069 1.00 39.21 417 TYR A N 1
ATOM 2258 C CA . TYR A 1 423 ? 224.666 193.448 179.845 1.00 39.21 417 TYR A CA 1
ATOM 2259 C C . TYR A 1 423 ? 225.749 194.487 179.634 1.00 39.21 417 TYR A C 1
ATOM 2260 O O . TYR A 1 423 ? 225.884 194.995 178.518 1.00 39.21 417 TYR A O 1
ATOM 2269 N N . HIS A 1 424 ? 226.521 194.813 180.665 1.00 38.48 418 HIS A N 1
ATOM 2270 C CA . HIS A 1 424 ? 227.492 195.899 180.592 1.00 38.48 418 HIS A CA 1
ATOM 2271 C C . HIS A 1 424 ? 228.818 195.414 181.164 1.00 38.48 418 HIS A C 1
ATOM 2272 O O . HIS A 1 424 ? 228.979 195.319 182.383 1.00 38.48 418 HIS A O 1
ATOM 2279 N N . SER A 1 425 ? 229.759 195.102 180.282 1.00 42.27 419 SER A N 1
ATOM 2280 C CA . SER A 1 425 ? 231.130 194.885 180.704 1.00 42.27 419 SER A CA 1
ATOM 2281 C C . SER A 1 425 ? 231.786 196.222 181.033 1.00 42.27 419 SER A C 1
ATOM 2282 O O . SER A 1 425 ? 231.252 197.289 180.733 1.00 42.27 419 SER A O 1
ATOM 2285 N N . MET A 1 426 ? 232.961 196.153 181.666 1.00 46.55 420 MET A N 1
ATOM 2286 C CA . MET A 1 426 ? 233.678 197.374 182.022 1.00 46.55 420 MET A CA 1
ATOM 2287 C C . MET A 1 426 ? 234.177 198.100 180.778 1.00 46.55 420 MET A C 1
ATOM 2288 O O . MET A 1 426 ? 234.210 199.335 180.743 1.00 46.55 420 MET A O 1
ATOM 2293 N N . GLU A 1 427 ? 234.538 197.342 179.737 1.00 45.24 421 GLU A N 1
ATOM 2294 C CA . GLU A 1 427 ? 234.943 197.935 178.466 1.00 45.24 421 GLU A CA 1
ATOM 2295 C C . GLU A 1 427 ? 233.794 198.689 177.809 1.00 45.24 421 GLU A C 1
ATOM 2296 O O . GLU A 1 427 ? 233.991 199.787 177.279 1.00 45.24 421 GLU A O 1
ATOM 2302 N N . SER A 1 428 ? 232.586 198.119 177.852 1.00 42.06 422 SER A N 1
ATOM 2303 C CA . SER A 1 428 ? 231.407 198.777 177.293 1.00 42.06 422 SER A CA 1
ATOM 2304 C C . SER A 1 428 ? 231.080 200.068 178.033 1.00 42.06 422 SER A C 1
ATOM 2305 O O . SER A 1 428 ? 230.759 201.090 177.410 1.00 42.06 422 SER A O 1
ATOM 2308 N N . ILE A 1 429 ? 231.178 200.042 179.363 1.00 37.58 423 ILE A N 1
ATOM 2309 C CA . ILE A 1 429 ? 230.896 201.224 180.166 1.00 37.58 423 ILE A CA 1
ATOM 2310 C C . ILE A 1 429 ? 231.955 202.294 179.937 1.00 37.58 423 ILE A C 1
ATOM 2311 O O . ILE A 1 429 ? 231.636 203.481 179.844 1.00 37.58 423 ILE A O 1
ATOM 2316 N N . LEU A 1 430 ? 233.222 201.895 179.788 1.00 41.12 424 LEU A N 1
ATOM 2317 C CA . LEU A 1 430 ? 234.269 202.872 179.497 1.00 41.12 424 LEU A CA 1
ATOM 2318 C C . LEU A 1 430 ? 234.131 203.472 178.102 1.00 41.12 424 LEU A C 1
ATOM 2319 O O . LEU A 1 430 ? 234.397 204.666 177.923 1.00 41.12 424 LEU A O 1
ATOM 2324 N N . GLN A 1 431 ? 233.703 202.678 177.116 1.00 40.74 425 GLN A N 1
ATOM 2325 C CA . GLN A 1 431 ? 233.476 203.218 175.778 1.00 40.74 425 GLN A CA 1
ATOM 2326 C C . GLN A 1 431 ? 232.306 204.192 175.766 1.00 40.74 425 GLN A C 1
ATOM 2327 O O . GLN A 1 431 ? 232.388 205.262 175.155 1.00 40.74 425 GLN A O 1
ATOM 2333 N N . HIS A 1 432 ? 231.223 203.859 176.474 1.00 36.21 426 HIS A N 1
ATOM 2334 C CA . HIS A 1 432 ? 230.093 204.779 176.554 1.00 36.21 426 HIS A CA 1
ATOM 2335 C C . HIS A 1 432 ? 230.426 206.009 177.390 1.00 36.21 426 HIS A C 1
ATOM 2336 O O . HIS A 1 432 ? 229.919 207.103 177.120 1.00 36.21 426 HIS A O 1
ATOM 2343 N N . LEU A 1 433 ? 231.311 205.853 178.371 1.00 39.23 427 LEU A N 1
ATOM 2344 C CA . LEU A 1 433 ? 231.742 206.970 179.196 1.00 39.23 427 LEU A CA 1
ATOM 2345 C C . LEU A 1 433 ? 232.583 207.950 178.394 1.00 39.23 427 LEU A C 1
ATOM 2346 O O . LEU A 1 433 ? 232.351 209.161 178.448 1.00 39.23 427 LEU A O 1
ATOM 2351 N N . ALA A 1 434 ? 233.547 207.438 177.619 1.00 40.64 428 ALA A N 1
ATOM 2352 C CA . ALA A 1 434 ? 234.322 208.284 176.717 1.00 40.64 428 ALA A CA 1
ATOM 2353 C C . ALA A 1 434 ? 233.453 208.885 175.620 1.00 40.64 428 ALA A C 1
ATOM 2354 O O . ALA A 1 434 ? 233.722 209.998 175.158 1.00 40.64 428 ALA A O 1
ATOM 2356 N N . PHE A 1 435 ? 232.410 208.163 175.201 1.00 40.27 429 PHE A N 1
ATOM 2357 C CA . PHE A 1 435 ? 231.448 208.689 174.239 1.00 40.27 429 PHE A CA 1
ATOM 2358 C C . PHE A 1 435 ? 230.698 209.894 174.793 1.00 40.27 429 PHE A C 1
ATOM 2359 O O . PHE A 1 435 ? 230.532 210.903 174.099 1.00 40.27 429 PHE A O 1
ATOM 2367 N N . CYS A 1 436 ? 230.232 209.806 176.040 1.00 40.82 430 CYS A N 1
ATOM 2368 C CA . CYS A 1 436 ? 229.493 210.915 176.634 1.00 40.82 430 CYS A CA 1
ATOM 2369 C C . CYS A 1 436 ? 230.405 212.073 177.015 1.00 40.82 430 CYS A C 1
ATOM 2370 O O . CYS A 1 436 ? 229.978 213.231 176.969 1.00 40.82 430 CYS A O 1
ATOM 2373 N N . ILE A 1 437 ? 231.647 211.782 177.406 1.00 43.18 431 ILE A N 1
ATOM 2374 C CA . ILE A 1 437 ? 232.625 212.831 177.677 1.00 43.18 431 ILE A CA 1
ATOM 2375 C C . ILE A 1 437 ? 232.994 213.565 176.389 1.00 43.18 431 ILE A C 1
ATOM 2376 O O . ILE A 1 437 ? 233.167 214.790 176.388 1.00 43.18 431 ILE A O 1
ATOM 2381 N N . THR A 1 438 ? 233.078 212.834 175.270 1.00 44.68 432 THR A N 1
ATOM 2382 C CA . THR A 1 438 ? 233.372 213.442 173.973 1.00 44.68 432 THR A CA 1
ATOM 2383 C C . THR A 1 438 ? 232.272 214.403 173.538 1.00 44.68 432 THR A C 1
ATOM 2384 O O . THR A 1 438 ? 232.544 215.543 173.147 1.00 44.68 432 THR A O 1
ATOM 2388 N N . ASN A 1 439 ? 231.021 213.965 173.617 1.00 41.26 433 ASN A N 1
ATOM 2389 C CA . ASN A 1 439 ? 229.902 214.703 173.053 1.00 41.26 433 ASN A CA 1
ATOM 2390 C C . ASN A 1 439 ? 229.300 215.718 174.014 1.00 41.26 433 ASN A C 1
ATOM 2391 O O . ASN A 1 439 ? 228.271 216.317 173.691 1.00 41.26 433 ASN A O 1
ATOM 2396 N N . GLY A 1 440 ? 229.914 215.931 175.175 1.00 40.19 434 GLY A N 1
ATOM 2397 C CA . GLY A 1 440 ? 229.429 216.936 176.101 1.00 40.19 434 GLY A CA 1
ATOM 2398 C C . GLY A 1 440 ? 228.137 216.585 176.800 1.00 40.19 434 GLY A C 1
ATOM 2399 O O . GLY A 1 440 ? 227.340 217.477 177.100 1.00 40.19 434 GLY A O 1
ATOM 2400 N N . MET A 1 441 ? 227.908 215.306 177.065 1.00 39.87 435 MET A N 1
ATOM 2401 C CA . MET A 1 441 ? 226.686 214.861 177.709 1.00 39.87 435 MET A CA 1
ATOM 2402 C C . MET A 1 441 ? 226.817 214.943 179.229 1.00 39.87 435 MET A C 1
ATOM 2403 O O . MET A 1 441 ? 227.897 214.774 179.799 1.00 39.87 435 MET A O 1
ATOM 2408 N N . THR A 1 442 ? 225.689 215.209 179.880 1.00 37.43 436 THR A N 1
ATOM 2409 C CA . THR A 1 442 ? 225.601 215.374 181.327 1.00 37.43 436 THR A CA 1
ATOM 2410 C C . THR A 1 442 ? 225.729 214.019 182.024 1.00 37.43 436 THR A C 1
ATOM 2411 O O . THR A 1 442 ? 225.756 212.980 181.363 1.00 37.43 436 THR A O 1
ATOM 2415 N N . PRO A 1 443 ? 225.869 213.992 183.365 1.00 39.18 437 PRO A N 1
ATOM 2416 C CA . PRO A 1 443 ? 225.800 212.697 184.073 1.00 39.18 437 PRO A CA 1
ATOM 2417 C C . PRO A 1 443 ? 224.502 211.927 183.889 1.00 39.18 437 PRO A C 1
ATOM 2418 O O . PRO A 1 443 ? 224.539 210.698 183.762 1.00 39.18 437 PRO A O 1
ATOM 2422 N N . LYS A 1 444 ? 223.357 212.610 183.865 1.00 37.67 438 LYS A N 1
ATOM 2423 C CA . LYS A 1 444 ? 222.085 211.927 183.650 1.00 37.67 438 LYS A CA 1
ATOM 2424 C C . LYS A 1 444 ? 221.974 211.379 182.229 1.00 37.67 438 LYS A C 1
ATOM 2425 O O . LYS A 1 444 ? 221.386 210.310 182.019 1.00 37.67 438 LYS A O 1
ATOM 2431 N N . ALA A 1 445 ? 222.583 212.061 181.257 1.00 35.76 439 ALA A N 1
ATOM 2432 C CA . ALA A 1 445 ? 222.553 211.579 179.881 1.00 35.76 439 ALA A CA 1
ATOM 2433 C C . ALA A 1 445 ? 223.456 210.372 179.690 1.00 35.76 439 ALA A C 1
ATOM 2434 O O . ALA A 1 445 ? 223.147 209.478 178.895 1.00 35.76 439 ALA A O 1
ATOM 2436 N N . PHE A 1 446 ? 224.589 210.345 180.390 1.00 35.34 440 PHE A N 1
ATOM 2437 C CA . PHE A 1 446 ? 225.387 209.129 180.468 1.00 35.34 440 PHE A CA 1
ATOM 2438 C C . PHE A 1 446 ? 224.625 208.013 181.160 1.00 35.34 440 PHE A C 1
ATOM 2439 O O . PHE A 1 446 ? 224.742 206.841 180.789 1.00 35.34 440 PHE A O 1
ATOM 2447 N N . LEU A 1 447 ? 223.830 208.362 182.156 1.00 36.75 441 LEU A N 1
ATOM 2448 C CA . LEU A 1 447 ? 223.302 207.373 183.071 1.00 36.75 441 LEU A CA 1
ATOM 2449 C C . LEU A 1 447 ? 222.006 206.746 182.580 1.00 36.75 441 LEU A C 1
ATOM 2450 O O . LEU A 1 447 ? 221.631 205.671 183.063 1.00 36.75 441 LEU A O 1
ATOM 2455 N N . GLU A 1 448 ? 221.337 207.379 181.611 1.00 40.28 442 GLU A N 1
ATOM 2456 C CA . GLU A 1 448 ? 220.082 206.850 181.081 1.00 40.28 442 GLU A CA 1
ATOM 2457 C C . GLU A 1 448 ? 220.256 205.516 180.357 1.00 40.28 442 GLU A C 1
ATOM 2458 O O . GLU A 1 448 ? 219.289 204.751 180.259 1.00 40.28 442 GLU A O 1
ATOM 2464 N N . ARG A 1 449 ? 221.468 205.202 179.887 1.00 37.73 443 ARG A N 1
ATOM 2465 C CA . ARG A 1 449 ? 221.737 203.872 179.349 1.00 37.73 443 ARG A CA 1
ATOM 2466 C C . ARG A 1 449 ? 221.596 202.794 180.420 1.00 37.73 443 ARG A C 1
ATOM 2467 O O . ARG A 1 449 ? 221.180 201.668 180.125 1.00 37.73 443 ARG A O 1
ATOM 2475 N N . TYR A 1 450 ? 221.879 203.136 181.676 1.00 35.95 444 TYR A N 1
ATOM 2476 C CA . TYR A 1 450 ? 221.954 202.157 182.745 1.00 35.95 444 TYR A CA 1
ATOM 2477 C C . TYR A 1 450 ? 220.775 202.199 183.703 1.00 35.95 444 TYR A C 1
ATOM 2478 O O . TYR A 1 450 ? 220.556 201.218 184.415 1.00 35.95 444 TYR A O 1
ATOM 2487 N N . LEU A 1 451 ? 220.022 203.302 183.746 1.00 36.75 445 LEU A N 1
ATOM 2488 C CA . LEU A 1 451 ? 218.935 203.417 184.716 1.00 36.75 445 LEU A CA 1
ATOM 2489 C C . LEU A 1 451 ? 217.767 202.503 184.364 1.00 36.75 445 LEU A C 1
ATOM 2490 O O . LEU A 1 451 ? 217.206 201.834 185.238 1.00 36.75 445 LEU A O 1
ATOM 2495 N N . SER A 1 452 ? 217.386 202.461 183.095 1.00 41.03 446 SER A N 1
ATOM 2496 C CA . SER A 1 452 ? 216.266 201.650 182.655 1.00 41.03 446 SER A CA 1
ATOM 2497 C C . SER A 1 452 ? 216.777 200.453 181.861 1.00 41.03 446 SER A C 1
ATOM 2498 O O . SER A 1 452 ? 217.980 200.258 181.684 1.00 41.03 446 SER A O 1
ATOM 2501 N N . ALA A 1 453 ? 215.840 199.636 181.379 1.00 38.76 447 ALA A N 1
ATOM 2502 C CA . ALA A 1 453 ? 216.213 198.429 180.651 1.00 38.76 447 ALA A CA 1
ATOM 2503 C C . ALA A 1 453 ? 216.731 198.762 179.260 1.00 38.76 447 ALA A C 1
ATOM 2504 O O . ALA A 1 453 ? 217.786 198.273 178.849 1.00 38.76 447 ALA A O 1
ATOM 2506 N N . GLY A 1 454 ? 215.999 199.575 178.510 1.00 33.21 448 GLY A N 1
ATOM 2507 C CA . GLY A 1 454 ? 216.436 199.961 177.191 1.00 33.21 448 GLY A CA 1
ATOM 2508 C C . GLY A 1 454 ? 216.186 198.892 176.146 1.00 33.21 448 GLY A C 1
ATOM 2509 O O . GLY A 1 454 ? 216.105 197.700 176.450 1.00 33.21 448 GLY A O 1
ATOM 2510 N N . PRO A 1 455 ? 216.057 199.297 174.890 1.00 33.99 449 PRO A N 1
ATOM 2511 C CA . PRO A 1 455 ? 215.760 198.332 173.830 1.00 33.99 449 PRO A CA 1
ATOM 2512 C C . PRO A 1 455 ? 216.976 197.496 173.453 1.00 33.99 449 PRO A C 1
ATOM 2513 O O . PRO A 1 455 ? 218.089 197.703 173.931 1.00 33.99 449 PRO A O 1
ATOM 2517 N N . THR A 1 456 ? 216.724 196.531 172.569 1.00 33.64 450 THR A N 1
ATOM 2518 C CA . THR A 1 456 ? 217.687 195.469 172.313 1.00 33.64 450 THR A CA 1
ATOM 2519 C C . THR A 1 456 ? 218.902 195.980 171.543 1.00 33.64 450 THR A C 1
ATOM 2520 O O . THR A 1 456 ? 220.013 195.477 171.735 1.00 33.64 450 THR A O 1
ATOM 2524 N N . LEU A 1 457 ? 218.725 197.004 170.710 1.00 36.45 451 LEU A N 1
ATOM 2525 C CA . LEU A 1 457 ? 219.817 197.538 169.906 1.00 36.45 451 LEU A CA 1
ATOM 2526 C C . LEU A 1 457 ? 220.749 198.480 170.659 1.00 36.45 451 LEU A C 1
ATOM 2527 O O . LEU A 1 457 ? 221.735 198.926 170.066 1.00 36.45 451 LEU A O 1
ATOM 2532 N N . GLN A 1 458 ? 220.476 198.810 171.927 1.00 35.53 452 GLN A N 1
ATOM 2533 C CA . GLN A 1 458 ? 221.486 199.506 172.723 1.00 35.53 452 GLN A CA 1
ATOM 2534 C C . GLN A 1 458 ? 222.695 198.630 172.988 1.00 35.53 452 GLN A C 1
ATOM 2535 O O . GLN A 1 458 ? 223.815 199.134 173.112 1.00 35.53 452 GLN A O 1
ATOM 2541 N N . TYR A 1 459 ? 222.487 197.331 173.080 1.00 36.92 453 TYR A N 1
ATOM 2542 C CA . TYR A 1 459 ? 223.435 196.433 173.707 1.00 36.92 453 TYR A CA 1
ATOM 2543 C C . TYR A 1 459 ? 224.389 195.869 172.660 1.00 36.92 453 TYR A C 1
ATOM 2544 O O . TYR A 1 459 ? 224.387 196.286 171.500 1.00 36.92 453 TYR A O 1
ATOM 2553 N N . ASP A 1 460 ? 225.237 194.934 173.078 1.00 46.56 454 ASP A N 1
ATOM 2554 C CA . ASP A 1 460 ? 226.243 194.365 172.196 1.00 46.56 454 ASP A CA 1
ATOM 2555 C C . ASP A 1 460 ? 225.598 193.509 171.112 1.00 46.56 454 ASP A C 1
ATOM 2556 O O . ASP A 1 460 ? 224.480 193.012 171.264 1.00 46.56 454 ASP A O 1
ATOM 2561 N N . LYS A 1 461 ? 226.325 193.342 170.006 1.00 48.40 455 LYS A N 1
ATOM 2562 C CA . LYS A 1 461 ? 225.756 192.696 168.828 1.00 48.40 455 LYS A CA 1
ATOM 2563 C C . LYS A 1 461 ? 225.595 191.194 169.024 1.00 48.40 455 LYS A C 1
ATOM 2564 O O . LYS A 1 461 ? 224.858 190.546 168.275 1.00 48.40 455 LYS A O 1
ATOM 2570 N N . ASP A 1 462 ? 226.286 190.616 170.009 1.00 51.51 456 ASP A N 1
ATOM 2571 C CA . ASP A 1 462 ? 226.076 189.202 170.301 1.00 51.51 456 ASP A CA 1
ATOM 2572 C C . ASP A 1 462 ? 224.913 188.993 171.260 1.00 51.51 456 ASP A C 1
ATOM 2573 O O . ASP A 1 462 ? 224.359 187.891 171.335 1.00 51.51 456 ASP A O 1
ATOM 2578 N N . ARG A 1 463 ? 224.540 190.035 172.003 1.00 49.66 457 ARG A N 1
ATOM 2579 C CA . ARG A 1 463 ? 223.474 189.905 172.987 1.00 49.66 457 ARG A CA 1
ATOM 2580 C C . ARG A 1 463 ? 222.116 189.818 172.304 1.00 49.66 457 ARG A C 1
ATOM 2581 O O . ARG A 1 463 ? 221.223 189.093 172.756 1.00 49.66 457 ARG A O 1
ATOM 2589 N N . TRP A 1 464 ? 221.951 190.514 171.188 1.00 47.48 458 TRP A N 1
ATOM 2590 C CA . TRP A 1 464 ? 220.859 190.214 170.277 1.00 47.48 458 TRP A CA 1
ATOM 2591 C C . TRP A 1 464 ? 221.340 189.178 169.277 1.00 47.48 458 TRP A C 1
ATOM 2592 O O . TRP A 1 464 ? 222.543 189.059 169.029 1.00 47.48 458 TRP A O 1
ATOM 2603 N N . LEU A 1 465 ? 220.412 188.409 168.736 1.00 46.95 459 LEU A N 1
ATOM 2604 C CA . LEU A 1 465 ? 220.738 187.311 167.839 1.00 46.95 459 LEU A CA 1
ATOM 2605 C C . LEU A 1 465 ? 219.610 187.162 166.823 1.00 46.95 459 LEU A C 1
ATOM 2606 O O . LEU A 1 465 ? 218.581 186.537 167.093 1.00 46.95 459 LEU A O 1
ATOM 2611 N N . SER A 1 466 ? 219.804 187.778 165.661 1.00 44.72 460 SER A N 1
ATOM 2612 C CA . SER A 1 466 ? 218.776 187.871 164.641 1.00 44.72 460 SER A CA 1
ATOM 2613 C C . SER A 1 466 ? 218.730 186.659 163.730 1.00 44.72 460 SER A C 1
ATOM 2614 O O . SER A 1 466 ? 217.771 186.510 162.969 1.00 44.72 460 SER A O 1
ATOM 2617 N N . THR A 1 467 ? 219.729 185.782 163.800 1.00 46.61 461 THR A N 1
ATOM 2618 C CA . THR A 1 467 ? 219.719 184.596 162.955 1.00 46.61 461 THR A CA 1
ATOM 2619 C C . THR A 1 467 ? 218.885 183.481 163.576 1.00 46.61 461 THR A C 1
ATOM 2620 O O . THR A 1 467 ? 218.447 182.561 162.877 1.00 46.61 461 THR A O 1
ATOM 2624 N N . GLN A 1 468 ? 218.658 183.542 164.888 1.00 47.32 462 GLN A N 1
ATOM 2625 C CA . GLN A 1 468 ? 217.854 182.533 165.581 1.00 47.32 462 GLN A CA 1
ATOM 2626 C C . GLN A 1 468 ? 216.427 183.037 165.803 1.00 47.32 462 GLN A C 1
ATOM 2627 O O . GLN A 1 468 ? 215.989 183.288 166.925 1.00 47.32 462 GLN A O 1
ATOM 2633 N N . TRP A 1 469 ? 215.688 183.170 164.708 1.00 38.70 463 TRP A N 1
ATOM 2634 C CA . TRP A 1 469 ? 214.259 183.455 164.772 1.00 38.70 463 TRP A CA 1
ATOM 2635 C C . TRP A 1 469 ? 213.493 182.368 164.042 1.00 38.70 463 TRP A C 1
ATOM 2636 O O . TRP A 1 469 ? 213.876 181.963 162.940 1.00 38.70 463 TRP A O 1
ATOM 2647 N N . ARG A 1 470 ? 212.417 181.901 164.660 1.00 41.68 464 ARG A N 1
ATOM 2648 C CA . ARG A 1 470 ? 211.596 180.832 164.121 1.00 41.68 464 ARG A CA 1
ATOM 2649 C C . ARG A 1 470 ? 210.167 181.332 164.006 1.00 41.68 464 ARG A C 1
ATOM 2650 O O . ARG A 1 470 ? 209.644 181.936 164.946 1.00 41.68 464 ARG A O 1
ATOM 2658 N N . LEU A 1 471 ? 209.543 181.084 162.862 1.00 39.78 465 LEU A N 1
ATOM 2659 C CA . LEU A 1 471 ? 208.194 181.556 162.581 1.00 39.78 465 LEU A CA 1
ATOM 2660 C C . LEU A 1 471 ? 207.227 180.385 162.635 1.00 39.78 465 LEU A C 1
ATOM 2661 O O . LEU A 1 471 ? 207.290 179.483 161.795 1.00 39.78 465 LEU A O 1
ATOM 2666 N N . VAL A 1 472 ? 206.339 180.404 163.621 1.00 40.66 466 VAL A N 1
ATOM 2667 C CA . VAL A 1 472 ? 205.293 179.403 163.774 1.00 40.66 466 VAL A CA 1
ATOM 2668 C C . VAL A 1 472 ? 204.001 180.001 163.244 1.00 40.66 466 VAL A C 1
ATOM 2669 O O . VAL A 1 472 ? 203.607 181.097 163.652 1.00 40.66 466 VAL A O 1
ATOM 2673 N N . SER A 1 473 ? 203.338 179.291 162.339 1.00 44.39 467 SER A N 1
ATOM 2674 C CA . SER A 1 473 ? 202.066 179.750 161.810 1.00 44.39 467 SER A CA 1
ATOM 2675 C C . SER A 1 473 ? 201.221 178.539 161.450 1.00 44.39 467 SER A C 1
ATOM 2676 O O . SER A 1 473 ? 201.746 177.527 160.979 1.00 44.39 467 SER A O 1
ATOM 2679 N N . ASP A 1 474 ? 199.911 178.651 161.673 1.00 51.01 468 ASP A N 1
ATOM 2680 C CA . ASP A 1 474 ? 199.002 177.557 161.354 1.00 51.01 468 ASP A CA 1
ATOM 2681 C C . ASP A 1 474 ? 198.769 177.405 159.859 1.00 51.01 468 ASP A C 1
ATOM 2682 O O . ASP A 1 474 ? 198.222 176.383 159.432 1.00 51.01 468 ASP A O 1
ATOM 2687 N N . GLU A 1 475 ? 199.158 178.388 159.060 1.00 47.76 469 GLU A N 1
ATOM 2688 C CA . GLU A 1 475 ? 198.954 178.362 157.622 1.00 47.76 469 GLU A CA 1
ATOM 2689 C C . GLU A 1 475 ? 200.263 178.680 156.903 1.00 47.76 469 GLU A C 1
ATOM 2690 O O . GLU A 1 475 ? 201.328 178.780 157.518 1.00 47.76 469 GLU A O 1
ATOM 2696 N N . ALA A 1 476 ? 200.173 178.824 155.585 1.00 43.15 470 ALA A N 1
ATOM 2697 C CA . ALA A 1 476 ? 201.339 179.157 154.782 1.00 43.15 470 ALA A CA 1
ATOM 2698 C C . ALA A 1 476 ? 201.760 180.594 155.046 1.00 43.15 470 ALA A C 1
ATOM 2699 O O . ALA A 1 476 ? 200.929 181.506 155.049 1.00 43.15 470 ALA A O 1
ATOM 2701 N N . VAL A 1 477 ? 203.060 180.795 155.271 1.00 40.56 471 VAL A N 1
ATOM 2702 C CA . VAL A 1 477 ? 203.567 182.123 155.607 1.00 40.56 471 VAL A CA 1
ATOM 2703 C C . VAL A 1 477 ? 203.624 183.056 154.410 1.00 40.56 471 VAL A C 1
ATOM 2704 O O . VAL A 1 477 ? 203.833 184.261 154.588 1.00 40.56 471 VAL A O 1
ATOM 2708 N N . THR A 1 478 ? 203.442 182.537 153.197 1.00 40.57 472 THR A N 1
ATOM 2709 C CA . THR A 1 478 ? 203.308 183.379 152.018 1.00 40.57 472 THR A CA 1
ATOM 2710 C C . THR A 1 478 ? 201.900 183.923 151.839 1.00 40.57 472 THR A C 1
ATOM 2711 O O . THR A 1 478 ? 201.702 184.798 150.991 1.00 40.57 472 THR A O 1
ATOM 2715 N N . ASN A 1 479 ? 200.927 183.421 152.596 1.00 41.04 473 ASN A N 1
ATOM 2716 C CA . ASN A 1 479 ? 199.597 184.006 152.583 1.00 41.04 473 ASN A CA 1
ATOM 2717 C C . ASN A 1 479 ? 199.628 185.395 153.202 1.00 41.04 473 ASN A C 1
ATOM 2718 O O . ASN A 1 479 ? 200.420 185.681 154.101 1.00 41.04 473 ASN A O 1
ATOM 2723 N N . GLY A 1 480 ? 198.755 186.260 152.705 1.00 37.47 474 GLY A N 1
ATOM 2724 C CA . GLY A 1 480 ? 198.653 187.589 153.255 1.00 37.47 474 GLY A CA 1
ATOM 2725 C C . GLY A 1 480 ? 198.029 187.591 154.634 1.00 37.47 474 GLY A C 1
ATOM 2726 O O . GLY A 1 480 ? 197.438 186.611 155.086 1.00 37.47 474 GLY A O 1
ATOM 2727 N N . LEU A 1 481 ? 198.198 188.717 155.320 1.00 36.19 475 LEU A N 1
ATOM 2728 C CA . LEU A 1 481 ? 197.541 188.921 156.602 1.00 36.19 475 LEU A CA 1
ATOM 2729 C C . LEU A 1 481 ? 196.032 188.957 156.415 1.00 36.19 475 LEU A C 1
ATOM 2730 O O . LEU A 1 481 ? 195.529 189.408 155.384 1.00 36.19 475 LEU A O 1
ATOM 2735 N N . ARG A 1 482 ? 195.311 188.436 157.401 1.00 38.58 476 ARG A N 1
ATOM 2736 C CA . ARG A 1 482 ? 193.872 188.630 157.461 1.00 38.58 476 ARG A CA 1
ATOM 2737 C C . ARG A 1 482 ? 193.466 188.693 158.923 1.00 38.58 476 ARG A C 1
ATOM 2738 O O . ARG A 1 482 ? 194.276 188.470 159.824 1.00 38.58 476 ARG A O 1
ATOM 2746 N N . ASP A 1 483 ? 192.197 189.024 159.144 1.00 40.31 477 ASP A N 1
ATOM 2747 C CA . ASP A 1 483 ? 191.669 189.234 160.486 1.00 40.31 477 ASP A CA 1
ATOM 2748 C C . ASP A 1 483 ? 191.637 187.917 161.252 1.00 40.31 477 ASP A C 1
ATOM 2749 O O . ASP A 1 483 ? 191.032 186.941 160.800 1.00 40.31 477 ASP A O 1
ATOM 2754 N N . GLY A 1 484 ? 192.300 187.889 162.404 1.00 37.71 478 GLY A N 1
ATOM 2755 C CA . GLY A 1 484 ? 192.191 186.783 163.328 1.00 37.71 478 GLY A CA 1
ATOM 2756 C C . GLY A 1 484 ? 193.282 185.739 163.259 1.00 37.71 478 GLY A C 1
ATOM 2757 O O . GLY A 1 484 ? 193.205 184.751 163.996 1.00 37.71 478 GLY A O 1
ATOM 2758 N N . ILE A 1 485 ? 194.288 185.911 162.410 1.00 36.25 479 ILE A N 1
ATOM 2759 C CA . ILE A 1 485 ? 195.371 184.937 162.360 1.00 36.25 479 ILE A CA 1
ATOM 2760 C C . ILE A 1 485 ? 196.362 185.215 163.479 1.00 36.25 479 ILE A C 1
ATOM 2761 O O . ILE A 1 485 ? 196.529 186.351 163.935 1.00 36.25 479 ILE A O 1
ATOM 2766 N N . VAL A 1 486 ? 197.010 184.152 163.940 1.00 35.23 480 VAL A N 1
ATOM 2767 C CA . VAL A 1 486 ? 198.030 184.222 164.973 1.00 35.23 480 VAL A CA 1
ATOM 2768 C C . VAL A 1 486 ? 199.291 183.585 164.417 1.00 35.23 480 VAL A C 1
ATOM 2769 O O . VAL A 1 486 ? 199.248 182.459 163.913 1.00 35.23 480 VAL A O 1
ATOM 2773 N N . PHE A 1 487 ? 200.402 184.305 164.486 1.00 32.38 481 PHE A N 1
ATOM 2774 C CA . PHE A 1 487 ? 201.698 183.720 164.202 1.00 32.38 481 PHE A CA 1
ATOM 2775 C C . PHE A 1 487 ? 202.659 184.068 165.325 1.00 32.38 481 PHE A C 1
ATOM 2776 O O . PHE A 1 487 ? 202.553 185.124 165.951 1.00 32.38 481 PHE A O 1
ATOM 2784 N N . VAL A 1 488 ? 203.585 183.154 165.588 1.00 33.85 482 VAL A N 1
ATOM 2785 C CA . VAL A 1 488 ? 204.476 183.234 166.736 1.00 33.85 482 VAL A CA 1
ATOM 2786 C C . VAL A 1 488 ? 205.904 183.323 166.223 1.00 33.85 482 VAL A C 1
ATOM 2787 O O . VAL A 1 488 ? 206.314 182.527 165.374 1.00 33.85 482 VAL A O 1
ATOM 2791 N N . LEU A 1 489 ? 206.649 184.299 166.726 1.00 34.12 483 LEU A N 1
ATOM 2792 C CA . LEU A 1 489 ? 208.059 184.487 166.400 1.00 34.12 483 LEU A CA 1
ATOM 2793 C C . LEU A 1 489 ? 208.883 184.007 167.584 1.00 34.12 483 LEU A C 1
ATOM 2794 O O . LEU A 1 489 ? 209.007 184.713 168.586 1.00 34.12 483 LEU A O 1
ATOM 2799 N N . LYS A 1 490 ? 209.463 182.819 167.462 1.00 39.82 484 LYS A N 1
ATOM 2800 C CA . LYS A 1 490 ? 210.164 182.197 168.575 1.00 39.82 484 LYS A CA 1
ATOM 2801 C C . LYS A 1 490 ? 211.659 182.453 168.475 1.00 39.82 484 LYS A C 1
ATOM 2802 O O . LYS A 1 490 ? 212.290 182.131 167.465 1.00 39.82 484 LYS A O 1
ATOM 2808 N N . CYS A 1 491 ? 212.212 183.031 169.527 1.00 46.80 485 CYS A N 1
ATOM 2809 C CA . CYS A 1 491 ? 213.636 183.103 169.772 1.00 46.80 485 CYS A CA 1
ATOM 2810 C C . CYS A 1 491 ? 214.033 181.874 170.594 1.00 46.80 485 CYS A C 1
ATOM 2811 O O . CYS A 1 491 ? 213.257 180.917 170.708 1.00 46.80 485 CYS A O 1
ATOM 2814 N N . LEU A 1 492 ? 215.243 181.875 171.157 1.00 52.13 486 LEU A N 1
ATOM 2815 C CA . LEU A 1 492 ? 215.709 180.685 171.864 1.00 52.13 486 LEU A CA 1
ATOM 2816 C C . LEU A 1 492 ? 214.996 180.501 173.203 1.00 52.13 486 LEU A C 1
ATOM 2817 O O . LEU A 1 492 ? 214.613 179.380 173.553 1.00 52.13 486 LEU A O 1
ATOM 2822 N N . ASP A 1 493 ? 214.783 181.581 173.956 1.00 49.34 487 ASP A N 1
ATOM 2823 C CA . ASP A 1 493 ? 214.064 181.480 175.219 1.00 49.34 487 ASP A CA 1
ATOM 2824 C C . ASP A 1 493 ? 212.653 182.043 175.198 1.00 49.34 487 ASP A C 1
ATOM 2825 O O . ASP A 1 493 ? 211.773 181.461 175.839 1.00 49.34 487 ASP A O 1
ATOM 2830 N N . PHE A 1 494 ? 212.405 183.138 174.487 1.00 38.29 488 PHE A N 1
ATOM 2831 C CA . PHE A 1 494 ? 211.093 183.771 174.519 1.00 38.29 488 PHE A CA 1
ATOM 2832 C C . PHE A 1 494 ? 210.383 183.591 173.188 1.00 38.29 488 PHE A C 1
ATOM 2833 O O . PHE A 1 494 ? 210.903 182.935 172.282 1.00 38.29 488 PHE A O 1
ATOM 2841 N N . SER A 1 495 ? 209.193 184.167 173.061 1.00 34.28 489 SER A N 1
ATOM 2842 C CA . SER A 1 495 ? 208.513 184.184 171.779 1.00 34.28 489 SER A CA 1
ATOM 2843 C C . SER A 1 495 ? 207.677 185.448 171.675 1.00 34.28 489 SER A C 1
ATOM 2844 O O . SER A 1 495 ? 207.252 186.014 172.682 1.00 34.28 489 SER A O 1
ATOM 2847 N N . LEU A 1 496 ? 207.457 185.886 170.443 1.00 30.85 490 LEU A N 1
ATOM 2848 C CA . LEU A 1 496 ? 206.583 187.012 170.145 1.00 30.85 490 LEU A CA 1
ATOM 2849 C C . LEU A 1 496 ? 205.284 186.458 169.585 1.00 30.85 490 LEU A C 1
ATOM 2850 O O . LEU A 1 496 ? 205.243 185.987 168.447 1.00 30.85 490 LEU A O 1
ATOM 2855 N N . VAL A 1 497 ? 204.227 186.510 170.379 1.00 30.73 491 VAL A N 1
ATOM 2856 C CA . VAL A 1 497 ? 202.924 186.017 169.959 1.00 30.73 491 VAL A CA 1
ATOM 2857 C C . VAL A 1 497 ? 202.177 187.172 169.310 1.00 30.73 491 VAL A C 1
ATOM 2858 O O . VAL A 1 497 ? 201.877 188.175 169.965 1.00 30.73 491 VAL A O 1
ATOM 2862 N N . VAL A 1 498 ? 201.884 187.040 168.021 1.00 31.50 492 VAL A N 1
ATOM 2863 C CA . VAL A 1 498 ? 201.335 188.131 167.228 1.00 31.50 492 VAL A CA 1
ATOM 2864 C C . VAL A 1 498 ? 199.977 187.699 166.701 1.00 31.50 492 VAL A C 1
ATOM 2865 O O . VAL A 1 498 ? 199.895 186.807 165.850 1.00 31.50 492 VAL A O 1
ATOM 2869 N N . ASN A 1 499 ? 198.914 188.338 167.174 1.00 33.26 493 ASN A N 1
ATOM 2870 C CA . ASN A 1 499 ? 197.595 188.152 166.591 1.00 33.26 493 ASN A CA 1
ATOM 2871 C C . ASN A 1 499 ? 197.175 189.394 165.815 1.00 33.26 493 ASN A C 1
ATOM 2872 O O . ASN A 1 499 ? 197.390 190.527 166.253 1.00 33.26 493 ASN A O 1
ATOM 2877 N N . VAL A 1 500 ? 196.588 189.160 164.648 1.00 33.86 494 VAL A N 1
ATOM 2878 C CA . VAL A 1 500 ? 196.322 190.195 163.662 1.00 33.86 494 VAL A CA 1
ATOM 2879 C C . VAL A 1 500 ? 194.836 190.507 163.688 1.00 33.86 494 VAL A C 1
ATOM 2880 O O . VAL A 1 500 ? 194.004 189.595 163.615 1.00 33.86 494 VAL A O 1
ATOM 2884 N N . LYS A 1 501 ? 194.501 191.785 163.803 1.00 35.27 495 LYS A N 1
ATOM 2885 C CA . LYS A 1 501 ? 193.121 192.226 163.715 1.00 35.27 495 LYS A CA 1
ATOM 2886 C C . LYS A 1 501 ? 192.974 193.213 162.570 1.00 35.27 495 LYS A C 1
ATOM 2887 O O . LYS A 1 501 ? 193.834 194.073 162.363 1.00 35.27 495 LYS A O 1
ATOM 2893 N N . LYS A 1 502 ? 191.895 193.053 161.812 1.00 39.40 496 LYS A N 1
ATOM 2894 C CA . LYS A 1 502 ? 191.543 194.021 160.786 1.00 39.40 496 LYS A CA 1
ATOM 2895 C C . LYS A 1 502 ? 191.199 195.352 161.437 1.00 39.40 496 LYS A C 1
ATOM 2896 O O . LYS A 1 502 ? 190.480 195.401 162.438 1.00 39.40 496 LYS A O 1
ATOM 2902 N N . ILE A 1 503 ? 191.759 196.428 160.892 1.00 40.17 497 ILE A N 1
ATOM 2903 C CA . ILE A 1 503 ? 191.363 197.764 161.349 1.00 40.17 497 ILE A CA 1
ATOM 2904 C C . ILE A 1 503 ? 189.926 198.021 160.923 1.00 40.17 497 ILE A C 1
ATOM 2905 O O . ILE A 1 503 ? 189.587 197.818 159.741 1.00 40.17 497 ILE A O 1
ATOM 2910 N N . PRO A 1 504 ? 189.043 198.437 161.836 1.00 41.51 498 PRO A N 1
ATOM 2911 C CA . PRO A 1 504 ? 187.603 198.390 161.562 1.00 41.51 498 PRO A CA 1
ATOM 2912 C C . PRO A 1 504 ? 187.133 199.389 160.519 1.00 41.51 498 PRO A C 1
ATOM 2913 O O . PRO A 1 504 ? 187.772 200.412 160.259 1.00 41.51 498 PRO A O 1
ATOM 2917 N N . PHE A 1 505 ? 186.000 199.053 159.905 1.00 43.39 499 PHE A N 1
ATOM 2918 C CA . PHE A 1 505 ? 185.332 199.952 158.978 1.00 43.39 499 PHE A CA 1
ATOM 2919 C C . PHE A 1 505 ? 184.741 201.115 159.760 1.00 43.39 499 PHE A C 1
ATOM 2920 O O . PHE A 1 505 ? 183.848 200.921 160.589 1.00 43.39 499 PHE A O 1
ATOM 2928 N N . ILE A 1 506 ? 185.223 202.317 159.488 1.00 42.24 500 ILE A N 1
ATOM 2929 C CA . ILE A 1 506 ? 184.846 203.507 160.237 1.00 42.24 500 ILE A CA 1
ATOM 2930 C C . ILE A 1 506 ? 183.876 204.323 159.396 1.00 42.24 500 ILE A C 1
ATOM 2931 O O . ILE A 1 506 ? 184.103 204.536 158.204 1.00 42.24 500 ILE A O 1
ATOM 2936 N N . ILE A 1 507 ? 182.784 204.771 160.003 1.00 43.23 501 ILE A N 1
ATOM 2937 C CA . ILE A 1 507 ? 181.823 205.634 159.326 1.00 43.23 501 ILE A CA 1
ATOM 2938 C C . ILE A 1 507 ? 181.929 207.010 159.965 1.00 43.23 501 ILE A C 1
ATOM 2939 O O . ILE A 1 507 ? 181.637 207.178 161.153 1.00 43.23 501 ILE A O 1
ATOM 2944 N N . LEU A 1 508 ? 182.365 207.993 159.187 1.00 43.02 502 LEU A N 1
ATOM 2945 C CA . LEU A 1 508 ? 182.336 209.380 159.616 1.00 43.02 502 LEU A CA 1
ATOM 2946 C C . LEU A 1 508 ? 181.090 210.076 159.104 1.00 43.02 502 LEU A C 1
ATOM 2947 O O . LEU A 1 508 ? 180.527 209.717 158.067 1.00 43.02 502 LEU A O 1
ATOM 2952 N N . SER A 1 509 ? 180.669 211.084 159.849 1.00 44.73 503 SER A N 1
ATOM 2953 C CA . SER A 1 509 ? 179.586 211.960 159.446 1.00 44.73 503 SER A CA 1
ATOM 2954 C C . SER A 1 509 ? 179.897 213.345 159.978 1.00 44.73 503 SER A C 1
ATOM 2955 O O . SER A 1 509 ? 180.611 213.482 160.971 1.00 44.73 503 SER A O 1
ATOM 2958 N N . GLU A 1 510 ? 179.402 214.371 159.301 1.00 50.91 504 GLU A N 1
ATOM 2959 C CA . GLU A 1 510 ? 179.470 215.702 159.878 1.00 50.91 504 GLU A CA 1
ATOM 2960 C C . GLU A 1 510 ? 178.310 215.921 160.833 1.00 50.91 504 GLU A C 1
ATOM 2961 O O . GLU A 1 510 ? 177.235 215.336 160.682 1.00 50.91 504 GLU A O 1
ATOM 2967 N N . GLU A 1 511 ? 178.544 216.758 161.831 1.00 54.80 505 GLU A N 1
ATOM 2968 C CA . GLU A 1 511 ? 177.476 217.480 162.494 1.00 54.80 505 GLU A CA 1
ATOM 2969 C C . GLU A 1 511 ? 177.927 218.923 162.636 1.00 54.80 505 GLU A C 1
ATOM 2970 O O . GLU A 1 511 ? 179.112 219.203 162.837 1.00 54.80 505 GLU A O 1
ATOM 2976 N N . PHE A 1 512 ? 176.984 219.838 162.475 1.00 61.98 506 PHE A N 1
ATOM 2977 C CA . PHE A 1 512 ? 177.275 221.263 162.492 1.00 61.98 506 PHE A CA 1
ATOM 2978 C C . PHE A 1 512 ? 177.097 221.777 163.911 1.00 61.98 506 PHE A C 1
ATOM 2979 O O . PHE A 1 512 ? 176.017 221.652 164.495 1.00 61.98 506 PHE A O 1
ATOM 2987 N N . ILE A 1 513 ? 178.161 222.342 164.465 1.00 64.50 507 ILE A N 1
ATOM 2988 C CA . ILE A 1 513 ? 178.081 223.123 165.689 1.00 64.50 507 ILE A CA 1
ATOM 2989 C C . ILE A 1 513 ? 178.209 224.586 165.306 1.00 64.50 507 ILE A C 1
ATOM 2990 O O . ILE A 1 513 ? 179.219 225.001 164.726 1.00 64.50 507 ILE A O 1
ATOM 2995 N N . ASP A 1 514 ? 177.168 225.345 165.596 1.00 71.26 508 ASP A N 1
ATOM 2996 C CA . ASP A 1 514 ? 177.200 226.783 165.403 1.00 71.26 508 ASP A CA 1
ATOM 2997 C C . ASP A 1 514 ? 178.207 227.387 166.375 1.00 71.26 508 ASP A C 1
ATOM 2998 O O . ASP A 1 514 ? 178.109 227.148 167.583 1.00 71.26 508 ASP A O 1
ATOM 3003 N N . PRO A 1 515 ? 179.197 228.152 165.898 1.00 71.86 509 PRO A N 1
ATOM 3004 C CA . PRO A 1 515 ? 180.095 228.853 166.833 1.00 71.86 509 PRO A CA 1
ATOM 3005 C C . PRO A 1 515 ? 179.421 229.971 167.616 1.00 71.86 509 PRO A C 1
ATOM 3006 O O . PRO A 1 515 ? 180.027 230.488 168.564 1.00 71.86 509 PRO A O 1
ATOM 3010 N N . LYS A 1 516 ? 178.198 230.359 167.251 1.00 73.27 510 LYS A N 1
ATOM 3011 C CA . LYS A 1 516 ? 177.392 231.224 168.099 1.00 73.27 510 LYS A CA 1
ATOM 3012 C C . LYS A 1 516 ? 176.742 230.460 169.245 1.00 73.27 510 LYS A C 1
ATOM 3013 O O . LYS A 1 516 ? 176.282 231.086 170.204 1.00 73.27 510 LYS A O 1
ATOM 3019 N N . SER A 1 517 ? 176.693 229.129 169.170 1.00 69.96 511 SER A N 1
ATOM 3020 C CA . SER A 1 517 ? 176.056 228.310 170.195 1.00 69.96 511 SER A CA 1
ATOM 3021 C C . SER A 1 517 ? 176.994 227.944 171.337 1.00 69.96 511 SER A C 1
ATOM 3022 O O . SER A 1 517 ? 176.689 227.019 172.096 1.00 69.96 511 SER A O 1
ATOM 3025 N N . HIS A 1 518 ? 178.115 228.646 171.477 1.00 65.66 512 HIS A N 1
ATOM 3026 C CA . HIS A 1 518 ? 179.061 228.446 172.572 1.00 65.66 512 HIS A CA 1
ATOM 3027 C C . HIS A 1 518 ? 178.859 229.475 173.669 1.00 65.66 512 HIS A C 1
ATOM 3028 O O . HIS A 1 518 ? 179.817 230.027 174.199 1.00 65.66 512 HIS A O 1
ATOM 3035 N N . LYS A 1 519 ? 177.611 229.799 173.974 1.00 65.74 513 LYS A N 1
ATOM 3036 C CA . LYS A 1 519 ? 177.311 230.785 174.995 1.00 65.74 513 LYS A CA 1
ATOM 3037 C C . LYS A 1 519 ? 177.235 230.129 176.368 1.00 65.74 513 LYS A C 1
ATOM 3038 O O . LYS A 1 519 ? 176.651 229.059 176.535 1.00 65.74 513 LYS A O 1
ATOM 3044 N N . PHE A 1 520 ? 177.828 230.787 177.359 1.00 61.93 514 PHE A N 1
ATOM 3045 C CA . PHE A 1 520 ? 177.926 230.232 178.701 1.00 61.93 514 PHE A CA 1
ATOM 3046 C C . PHE A 1 520 ? 177.319 231.205 179.697 1.00 61.93 514 PHE A C 1
ATOM 3047 O O . PHE A 1 520 ? 177.261 232.411 179.453 1.00 61.93 514 PHE A O 1
ATOM 3055 N N . VAL A 1 521 ? 176.835 230.661 180.808 1.00 64.59 515 VAL A N 1
ATOM 3056 C CA . VAL A 1 521 ? 176.266 231.466 181.876 1.00 64.59 515 VAL A CA 1
ATOM 3057 C C . VAL A 1 521 ? 177.066 231.225 183.147 1.00 64.59 515 VAL A C 1
ATOM 3058 O O . VAL A 1 521 ? 177.702 230.186 183.329 1.00 64.59 515 VAL A O 1
ATOM 3062 N N . LEU A 1 522 ? 177.026 232.217 184.037 1.00 67.59 516 LEU A N 1
ATOM 3063 C CA . LEU A 1 522 ? 177.684 232.134 185.333 1.00 67.59 516 LEU A CA 1
ATOM 3064 C C . LEU A 1 522 ? 176.938 231.222 186.303 1.00 67.59 516 LEU A C 1
ATOM 3065 O O . LEU A 1 522 ? 177.462 230.921 187.381 1.00 67.59 516 LEU A O 1
ATOM 3070 N N . ARG A 1 523 ? 175.741 230.770 185.935 1.00 70.78 517 ARG A N 1
ATOM 3071 C CA . ARG A 1 523 ? 174.975 229.838 186.745 1.00 70.78 517 ARG A CA 1
ATOM 3072 C C . ARG A 1 523 ? 175.703 228.507 186.887 1.00 70.78 517 ARG A C 1
ATOM 3073 O O . ARG A 1 523 ? 176.426 228.065 185.992 1.00 70.78 517 ARG A O 1
ATOM 3081 N N . LEU A 1 524 ? 175.509 227.879 188.038 1.00 69.52 518 LEU A N 1
ATOM 3082 C CA . LEU A 1 524 ? 176.146 226.608 188.330 1.00 69.52 518 LEU A CA 1
ATOM 3083 C C . LEU A 1 524 ? 175.494 225.496 187.512 1.00 69.52 518 LEU A C 1
ATOM 3084 O O . LEU A 1 524 ? 174.314 225.571 187.160 1.00 69.52 518 LEU A O 1
ATOM 3089 N N . GLN A 1 525 ? 176.268 224.459 187.200 1.00 67.44 519 GLN A N 1
ATOM 3090 C CA . GLN A 1 525 ? 175.704 223.331 186.456 1.00 67.44 519 GLN A CA 1
ATOM 3091 C C . GLN A 1 525 ? 175.620 222.074 187.314 1.00 67.44 519 GLN A C 1
ATOM 3092 O O . GLN A 1 525 ? 176.381 221.903 188.264 1.00 67.44 519 GLN A O 1
ATOM 3098 N N . THR B 1 120 ? 206.933 232.947 139.375 1.00 101.99 114 THR B N 1
ATOM 3099 C CA . THR B 1 120 ? 208.192 233.108 140.091 1.00 101.99 114 THR B CA 1
ATOM 3100 C C . THR B 1 120 ? 209.357 232.570 139.267 1.00 101.99 114 THR B C 1
ATOM 3101 O O . THR B 1 120 ? 209.268 232.470 138.044 1.00 101.99 114 THR B O 1
ATOM 3105 N N . VAL B 1 121 ? 210.452 232.228 139.945 1.00 101.96 115 VAL B N 1
ATOM 3106 C CA . VAL B 1 121 ? 211.627 231.709 139.253 1.00 101.96 115 VAL B CA 1
ATOM 3107 C C . VAL B 1 121 ? 211.398 230.271 138.809 1.00 101.96 115 VAL B C 1
ATOM 3108 O O . VAL B 1 121 ? 211.584 229.931 137.635 1.00 101.96 115 VAL B O 1
ATOM 3112 N N . ALA B 1 122 ? 210.988 229.405 139.740 1.00 100.88 116 ALA B N 1
ATOM 3113 C CA . ALA B 1 122 ? 210.721 228.015 139.388 1.00 100.88 116 ALA B CA 1
ATOM 3114 C C . ALA B 1 122 ? 209.413 227.868 138.622 1.00 100.88 116 ALA B C 1
ATOM 3115 O O . ALA B 1 122 ? 209.258 226.921 137.843 1.00 100.88 116 ALA B O 1
ATOM 3117 N N . SER B 1 123 ? 208.468 228.792 138.824 1.00 99.34 117 SER B N 1
ATOM 3118 C CA . SER B 1 123 ? 207.197 228.724 138.110 1.00 99.34 117 SER B CA 1
ATOM 3119 C C . SER B 1 123 ? 207.362 229.049 136.631 1.00 99.34 117 SER B C 1
ATOM 3120 O O . SER B 1 123 ? 206.670 228.465 135.791 1.00 99.34 117 SER B O 1
ATOM 3123 N N . PHE B 1 124 ? 208.285 229.952 136.292 1.00 97.91 118 PHE B N 1
ATOM 3124 C CA . PHE B 1 124 ? 208.521 230.272 134.887 1.00 97.91 118 PHE B CA 1
ATOM 3125 C C . PHE B 1 124 ? 209.207 229.117 134.167 1.00 97.91 118 PHE B C 1
ATOM 3126 O O . PHE B 1 124 ? 208.872 228.808 133.016 1.00 97.91 118 PHE B O 1
ATOM 3134 N N . LEU B 1 125 ? 210.152 228.450 134.836 1.00 95.31 119 LEU B N 1
ATOM 3135 C CA . LEU B 1 125 ? 210.768 227.259 134.259 1.00 95.31 119 LEU B CA 1
ATOM 3136 C C . LEU B 1 125 ? 209.776 226.105 134.165 1.00 95.31 119 LEU B C 1
ATOM 3137 O O . LEU B 1 125 ? 209.849 225.303 133.226 1.00 95.31 119 LEU B O 1
ATOM 3142 N N . GLY B 1 126 ? 208.836 226.018 135.110 1.00 92.45 120 GLY B N 1
ATOM 3143 C CA . GLY B 1 126 ? 207.769 225.037 134.994 1.00 92.45 120 GLY B CA 1
ATOM 3144 C C . GLY B 1 126 ? 206.837 225.328 133.832 1.00 92.45 120 GLY B C 1
ATOM 3145 O O . GLY B 1 126 ? 206.380 224.410 133.145 1.00 92.45 120 GLY B O 1
ATOM 3146 N N . LEU B 1 127 ? 206.568 226.610 133.581 1.00 91.36 121 LEU B N 1
ATOM 3147 C CA . LEU B 1 127 ? 205.771 226.990 132.420 1.00 91.36 121 LEU B CA 1
ATOM 3148 C C . LEU B 1 127 ? 206.506 226.678 131.121 1.00 91.36 121 LEU B C 1
ATOM 3149 O O . LEU B 1 127 ? 205.888 226.244 130.144 1.00 91.36 121 LEU B O 1
ATOM 3154 N N . LEU B 1 128 ? 207.832 226.847 131.110 1.00 91.79 122 LEU B N 1
ATOM 3155 C CA . LEU B 1 128 ? 208.613 226.523 129.917 1.00 91.79 122 LEU B CA 1
ATOM 3156 C C . LEU B 1 128 ? 208.649 225.020 129.659 1.00 91.79 122 LEU B C 1
ATOM 3157 O O . LEU B 1 128 ? 208.504 224.578 128.513 1.00 91.79 122 LEU B O 1
ATOM 3162 N N . VAL B 1 129 ? 208.832 224.215 130.712 1.00 87.85 123 VAL B N 1
ATOM 3163 C CA . VAL B 1 129 ? 208.888 222.767 130.516 1.00 87.85 123 VAL B CA 1
ATOM 3164 C C . VAL B 1 129 ? 207.495 222.211 130.210 1.00 87.85 123 VAL B C 1
ATOM 3165 O O . VAL B 1 129 ? 207.365 221.168 129.557 1.00 87.85 123 VAL B O 1
ATOM 3169 N N . PHE B 1 130 ? 206.433 222.912 130.615 1.00 85.37 124 PHE B N 1
ATOM 3170 C CA . PHE B 1 130 ? 205.097 222.476 130.231 1.00 85.37 124 PHE B CA 1
ATOM 3171 C C . PHE B 1 130 ? 204.734 222.902 128.812 1.00 85.37 124 PHE B C 1
ATOM 3172 O O . PHE B 1 130 ? 204.010 222.175 128.123 1.00 85.37 124 PHE B O 1
ATOM 3180 N N . LEU B 1 131 ? 205.211 224.062 128.356 1.00 87.57 125 LEU B N 1
ATOM 3181 C CA . LEU B 1 131 ? 204.891 224.545 127.018 1.00 87.57 125 LEU B CA 1
ATOM 3182 C C . LEU B 1 131 ? 205.858 224.066 125.942 1.00 87.57 125 LEU B C 1
ATOM 3183 O O . LEU B 1 131 ? 205.594 224.310 124.762 1.00 87.57 125 LEU B O 1
ATOM 3188 N N . THR B 1 132 ? 206.970 223.430 126.322 1.00 84.27 126 THR B N 1
ATOM 3189 C CA . THR B 1 132 ? 207.880 222.839 125.334 1.00 84.27 126 THR B CA 1
ATOM 3190 C C . THR B 1 132 ? 207.233 221.797 124.416 1.00 84.27 126 THR B C 1
ATOM 3191 O O . THR B 1 132 ? 207.443 221.895 123.188 1.00 84.27 126 THR B O 1
ATOM 3195 N N . PRO B 1 133 ? 206.435 220.806 124.884 1.00 82.57 127 PRO B N 1
ATOM 3196 C CA . PRO B 1 133 ? 205.792 219.912 123.904 1.00 82.57 127 PRO B CA 1
ATOM 3197 C C . PRO B 1 133 ? 204.735 220.613 123.074 1.00 82.57 127 PRO B C 1
ATOM 3198 O O . PRO B 1 133 ? 204.576 220.321 121.880 1.00 82.57 127 PRO B O 1
ATOM 3202 N N . ILE B 1 134 ? 204.027 221.562 123.688 1.00 85.76 128 ILE B N 1
ATOM 3203 C CA . ILE B 1 134 ? 203.011 222.338 122.986 1.00 85.76 128 ILE B CA 1
ATOM 3204 C C . ILE B 1 134 ? 203.656 223.210 121.916 1.00 85.76 128 ILE B C 1
ATOM 3205 O O . ILE B 1 134 ? 203.120 223.355 120.812 1.00 85.76 128 ILE B O 1
ATOM 3210 N N . ALA B 1 135 ? 204.837 223.766 122.204 1.00 85.49 129 ALA B N 1
ATOM 3211 C CA . ALA B 1 135 ? 205.543 224.557 121.199 1.00 85.49 129 ALA B CA 1
ATOM 3212 C C . ALA B 1 135 ? 206.074 223.677 120.075 1.00 85.49 129 ALA B C 1
ATOM 3213 O O . ALA B 1 135 ? 206.024 224.068 118.900 1.00 85.49 129 ALA B O 1
ATOM 3215 N N . PHE B 1 136 ? 206.560 222.472 120.414 1.00 84.05 130 PHE B N 1
ATOM 3216 C CA . PHE B 1 136 ? 207.001 221.524 119.389 1.00 84.05 130 PHE B CA 1
ATOM 3217 C C . PHE B 1 136 ? 205.857 221.089 118.485 1.00 84.05 130 PHE B C 1
ATOM 3218 O O . PHE B 1 136 ? 206.089 220.758 117.318 1.00 84.05 130 PHE B O 1
ATOM 3226 N N . ILE B 1 137 ? 204.637 221.070 119.008 1.00 87.44 131 ILE B N 1
ATOM 3227 C CA . ILE B 1 137 ? 203.455 220.816 118.193 1.00 87.44 131 ILE B CA 1
ATOM 3228 C C . ILE B 1 137 ? 203.085 222.022 117.341 1.00 87.44 131 ILE B C 1
ATOM 3229 O O . ILE B 1 137 ? 202.848 221.891 116.138 1.00 87.44 131 ILE B O 1
ATOM 3234 N N . LEU B 1 138 ? 203.039 223.212 117.940 1.00 90.50 132 LEU B N 1
ATOM 3235 C CA . LEU B 1 138 ? 202.448 224.361 117.264 1.00 90.50 132 LEU B CA 1
ATOM 3236 C C . LEU B 1 138 ? 203.357 224.966 116.202 1.00 90.50 132 LEU B C 1
ATOM 3237 O O . LEU B 1 138 ? 202.850 225.502 115.212 1.00 90.50 132 LEU B O 1
ATOM 3242 N N . LEU B 1 139 ? 204.680 224.901 116.375 1.00 92.00 133 LEU B N 1
ATOM 3243 C CA . LEU B 1 139 ? 205.576 225.540 115.406 1.00 92.00 133 LEU B CA 1
ATOM 3244 C C . LEU B 1 139 ? 205.607 224.990 113.969 1.00 92.00 133 LEU B C 1
ATOM 3245 O O . LEU B 1 139 ? 205.795 225.805 113.056 1.00 92.00 133 LEU B O 1
ATOM 3250 N N . PRO B 1 140 ? 205.464 223.689 113.678 1.00 94.67 134 PRO B N 1
ATOM 3251 C CA . PRO B 1 140 ? 205.465 223.265 112.254 1.00 94.67 134 PRO B CA 1
ATOM 3252 C C . PRO B 1 140 ? 204.230 223.697 111.458 1.00 94.67 134 PRO B C 1
ATOM 3253 O O . PRO B 1 140 ? 204.395 224.035 110.278 1.00 94.67 134 PRO B O 1
ATOM 3257 N N . PRO B 1 141 ? 202.995 223.717 111.999 1.00 95.25 135 PRO B N 1
ATOM 3258 C CA . PRO B 1 141 ? 201.909 224.311 111.191 1.00 95.25 135 PRO B CA 1
ATOM 3259 C C . PRO B 1 141 ? 201.941 225.829 111.109 1.00 95.25 135 PRO B C 1
ATOM 3260 O O . PRO B 1 141 ? 201.154 226.396 110.341 1.00 95.25 135 PRO B O 1
ATOM 3264 N N . ILE B 1 142 ? 202.794 226.506 111.869 1.00 96.20 136 ILE B N 1
ATOM 3265 C CA . ILE B 1 142 ? 202.897 227.958 111.776 1.00 96.20 136 ILE B CA 1
ATOM 3266 C C . ILE B 1 142 ? 204.036 228.375 110.854 1.00 96.20 136 ILE B C 1
ATOM 3267 O O . ILE B 1 142 ? 203.865 229.236 109.987 1.00 96.20 136 ILE B O 1
ATOM 3272 N N . LEU B 1 143 ? 205.206 227.749 110.994 1.00 97.66 137 LEU B N 1
ATOM 3273 C CA . LEU B 1 143 ? 206.372 228.194 110.238 1.00 97.66 137 LEU B CA 1
ATOM 3274 C C . LEU B 1 143 ? 206.355 227.682 108.801 1.00 97.66 137 LEU B C 1
ATOM 3275 O O . LEU B 1 143 ? 206.664 228.438 107.874 1.00 97.66 137 LEU B O 1
ATOM 3280 N N . TRP B 1 144 ? 206.006 226.408 108.585 1.00 99.57 138 TRP B N 1
ATOM 3281 C CA . TRP B 1 144 ? 205.825 225.867 107.233 1.00 99.57 138 TRP B CA 1
ATOM 3282 C C . TRP B 1 144 ? 204.461 225.169 107.178 1.00 99.57 138 TRP B C 1
ATOM 3283 O O . TRP B 1 144 ? 204.337 223.962 107.362 1.00 99.57 138 TRP B O 1
ATOM 3294 N N . ARG B 1 145 ? 203.417 225.951 106.894 1.00 101.27 139 ARG B N 1
ATOM 3295 C CA . ARG B 1 145 ? 202.057 225.420 106.961 1.00 101.27 139 ARG B CA 1
ATOM 3296 C C . ARG B 1 145 ? 201.746 224.517 105.774 1.00 101.27 139 ARG B C 1
ATOM 3297 O O . ARG B 1 145 ? 201.117 223.465 105.935 1.00 101.27 139 ARG B O 1
ATOM 3305 N N . ASP B 1 146 ? 202.188 224.903 104.579 1.00 102.99 140 ASP B N 1
ATOM 3306 C CA . ASP B 1 146 ? 201.870 224.167 103.363 1.00 102.99 140 ASP B CA 1
ATOM 3307 C C . ASP B 1 146 ? 202.775 222.966 103.127 1.00 102.99 140 ASP B C 1
ATOM 3308 O O . ASP B 1 146 ? 202.569 222.242 102.148 1.00 102.99 140 ASP B O 1
ATOM 3313 N N . GLU B 1 147 ? 203.761 222.731 103.990 1.00 102.29 141 GLU B N 1
ATOM 3314 C CA . GLU B 1 147 ? 204.725 221.662 103.777 1.00 102.29 141 GLU B CA 1
ATOM 3315 C C . GLU B 1 147 ? 204.377 220.398 104.566 1.00 102.29 141 GLU B C 1
ATOM 3316 O O . GLU B 1 147 ? 204.993 219.350 104.338 1.00 102.29 141 GLU B O 1
ATOM 3322 N N . LEU B 1 148 ? 203.384 220.463 105.458 1.00 100.05 142 LEU B N 1
ATOM 3323 C CA . LEU B 1 148 ? 202.965 219.295 106.229 1.00 100.05 142 LEU B CA 1
ATOM 3324 C C . LEU B 1 148 ? 202.371 218.208 105.341 1.00 100.05 142 LEU B C 1
ATOM 3325 O O . LEU B 1 148 ? 201.513 218.475 104.495 1.00 100.05 142 LEU B O 1
ATOM 3330 N N . GLU B 1 149 ? 202.842 216.983 105.540 1.00 101.29 143 GLU B N 1
ATOM 3331 C CA . GLU B 1 149 ? 202.197 215.828 104.943 1.00 101.29 143 GLU B CA 1
ATOM 3332 C C . GLU B 1 149 ? 200.837 215.615 105.605 1.00 101.29 143 GLU B C 1
ATOM 3333 O O . GLU B 1 149 ? 200.673 215.920 106.791 1.00 101.29 143 GLU B O 1
ATOM 3339 N N . PRO B 1 150 ? 199.837 215.116 104.868 1.00 102.63 144 PRO B N 1
ATOM 3340 C CA . PRO B 1 150 ? 198.515 214.914 105.480 1.00 102.63 144 PRO B CA 1
ATOM 3341 C C . PRO B 1 150 ? 198.491 213.768 106.482 1.00 102.63 144 PRO B C 1
ATOM 3342 O O . PRO B 1 150 ? 198.514 212.590 106.110 1.00 102.63 144 PRO B O 1
ATOM 3346 N N . CYS B 1 151 ? 198.448 214.115 107.769 1.00 101.04 145 CYS B N 1
ATOM 3347 C CA . CYS B 1 151 ? 198.421 213.107 108.823 1.00 101.04 145 CYS B CA 1
ATOM 3348 C C . CYS B 1 151 ? 197.015 212.553 109.015 1.00 101.04 145 CYS B C 1
ATOM 3349 O O . CYS B 1 151 ? 196.776 211.355 108.829 1.00 101.04 145 CYS B O 1
ATOM 3352 N N . GLY B 1 152 ? 196.073 213.414 109.386 1.00 96.42 146 GLY B N 1
ATOM 3353 C CA . GLY B 1 152 ? 194.691 213.004 109.513 1.00 96.42 146 GLY B CA 1
ATOM 3354 C C . GLY B 1 152 ? 194.353 212.357 110.838 1.00 96.42 146 GLY B C 1
ATOM 3355 O O . GLY B 1 152 ? 194.183 213.040 111.851 1.00 96.42 146 GLY B O 1
ATOM 3356 N N . THR B 1 153 ? 194.254 211.027 110.836 1.00 95.34 147 THR B N 1
ATOM 3357 C CA . THR B 1 153 ? 193.749 210.316 112.006 1.00 95.34 147 THR B CA 1
ATOM 3358 C C . THR B 1 153 ? 194.816 210.163 113.084 1.00 95.34 147 THR B C 1
ATOM 3359 O O . THR B 1 153 ? 194.570 210.473 114.258 1.00 95.34 147 THR B O 1
ATOM 3363 N N . ILE B 1 154 ? 196.009 209.701 112.700 1.00 92.78 148 ILE B N 1
ATOM 3364 C CA . ILE B 1 154 ? 196.983 209.217 113.677 1.00 92.78 148 ILE B CA 1
ATOM 3365 C C . ILE B 1 154 ? 197.582 210.379 114.457 1.00 92.78 148 ILE B C 1
ATOM 3366 O O . ILE B 1 154 ? 197.820 210.276 115.669 1.00 92.78 148 ILE B O 1
ATOM 3371 N N . CYS B 1 155 ? 197.782 211.518 113.787 1.00 93.14 149 CYS B N 1
ATOM 3372 C CA . CYS B 1 155 ? 198.288 212.709 114.461 1.00 93.14 149 CYS B CA 1
ATOM 3373 C C . CYS B 1 155 ? 197.300 213.224 115.501 1.00 93.14 149 CYS B C 1
ATOM 3374 O O . CYS B 1 155 ? 197.704 213.583 116.609 1.00 93.14 149 CYS B O 1
ATOM 3377 N N . GLU B 1 156 ? 196.000 213.199 115.192 1.00 89.56 150 GLU B N 1
ATOM 3378 C CA . GLU B 1 156 ? 195.001 213.686 116.143 1.00 89.56 150 GLU B CA 1
ATOM 3379 C C . GLU B 1 156 ? 194.825 212.725 117.313 1.00 89.56 150 GLU B C 1
ATOM 3380 O O . GLU B 1 156 ? 194.717 213.156 118.472 1.00 89.56 150 GLU B O 1
ATOM 3386 N N . GLY B 1 157 ? 194.827 211.419 117.035 1.00 84.95 151 GLY B N 1
ATOM 3387 C CA . GLY B 1 157 ? 194.799 210.433 118.103 1.00 84.95 151 GLY B CA 1
ATOM 3388 C C . GLY B 1 157 ? 196.046 210.422 118.955 1.00 84.95 151 GLY B C 1
ATOM 3389 O O . GLY B 1 157 ? 196.016 209.911 120.079 1.00 84.95 151 GLY B O 1
ATOM 3390 N N . LEU B 1 158 ? 197.141 210.972 118.444 1.00 83.00 152 LEU B N 1
ATOM 3391 C CA . LEU B 1 158 ? 198.331 211.162 119.251 1.00 83.00 152 LEU B CA 1
ATOM 3392 C C . LEU B 1 158 ? 198.302 212.489 120.011 1.00 83.00 152 LEU B C 1
ATOM 3393 O O . LEU B 1 158 ? 198.864 212.572 121.111 1.00 83.00 152 LEU B O 1
ATOM 3398 N N . PHE B 1 159 ? 197.621 213.516 119.472 1.00 82.88 153 PHE B N 1
ATOM 3399 C CA . PHE B 1 159 ? 197.411 214.753 120.231 1.00 82.88 153 PHE B CA 1
ATOM 3400 C C . PHE B 1 159 ? 196.544 214.509 121.456 1.00 82.88 153 PHE B C 1
ATOM 3401 O O . PHE B 1 159 ? 196.734 215.154 122.493 1.00 82.88 153 PHE B O 1
ATOM 3409 N N . ILE B 1 160 ? 195.564 213.608 121.339 1.00 77.86 154 ILE B N 1
ATOM 3410 C CA . ILE B 1 160 ? 194.676 213.328 122.470 1.00 77.86 154 ILE B CA 1
ATOM 3411 C C . ILE B 1 160 ? 195.447 212.648 123.600 1.00 77.86 154 ILE B C 1
ATOM 3412 O O . ILE B 1 160 ? 195.304 213.004 124.781 1.00 77.86 154 ILE B O 1
ATOM 3417 N N . SER B 1 161 ? 196.300 211.680 123.244 1.00 75.36 155 SER B N 1
ATOM 3418 C CA . SER B 1 161 ? 197.161 211.025 124.225 1.00 75.36 155 SER B CA 1
ATOM 3419 C C . SER B 1 161 ? 198.149 212.005 124.837 1.00 75.36 155 SER B C 1
ATOM 3420 O O . SER B 1 161 ? 198.426 211.939 126.040 1.00 75.36 155 SER B O 1
ATOM 3423 N N . MET B 1 162 ? 198.669 212.929 124.024 1.00 74.75 156 MET B N 1
ATOM 3424 C CA . MET B 1 162 ? 199.555 213.976 124.522 1.00 74.75 156 MET B CA 1
ATOM 3425 C C . MET B 1 162 ? 198.862 214.867 125.546 1.00 74.75 156 MET B C 1
ATOM 3426 O O . MET B 1 162 ? 199.429 215.167 126.603 1.00 74.75 156 MET B O 1
ATOM 3431 N N . ALA B 1 163 ? 197.630 215.288 125.251 1.00 70.19 157 ALA B N 1
ATOM 3432 C CA . ALA B 1 163 ? 196.899 216.169 126.158 1.00 70.19 157 ALA B CA 1
ATOM 3433 C C . ALA B 1 163 ? 196.552 215.463 127.461 1.00 70.19 157 ALA B C 1
ATOM 3434 O O . ALA B 1 163 ? 196.654 216.057 128.542 1.00 70.19 157 ALA B O 1
ATOM 3436 N N . PHE B 1 164 ? 196.195 214.179 127.385 1.00 69.05 158 PHE B N 1
ATOM 3437 C CA . PHE B 1 164 ? 195.872 213.440 128.603 1.00 69.05 158 PHE B CA 1
ATOM 3438 C C . PHE B 1 164 ? 197.111 213.173 129.453 1.00 69.05 158 PHE B C 1
ATOM 3439 O O . PHE B 1 164 ? 197.056 213.276 130.685 1.00 69.05 158 PHE B O 1
ATOM 3447 N N . LYS B 1 165 ? 198.248 212.875 128.819 1.00 63.87 159 LYS B N 1
ATOM 3448 C CA . LYS B 1 165 ? 199.475 212.672 129.580 1.00 63.87 159 LYS B CA 1
ATOM 3449 C C . LYS B 1 165 ? 200.007 213.976 130.166 1.00 63.87 159 LYS B C 1
ATOM 3450 O O . LYS B 1 165 ? 200.560 213.971 131.271 1.00 63.87 159 LYS B O 1
ATOM 3456 N N . LEU B 1 166 ? 199.827 215.103 129.467 1.00 64.37 160 LEU B N 1
ATOM 3457 C CA . LEU B 1 166 ? 200.180 216.394 130.053 1.00 64.37 160 LEU B CA 1
ATOM 3458 C C . LEU B 1 166 ? 199.265 216.761 131.210 1.00 64.37 160 LEU B C 1
ATOM 3459 O O . LEU B 1 166 ? 199.713 217.400 132.168 1.00 64.37 160 LEU B O 1
ATOM 3464 N N . LEU B 1 167 ? 197.992 216.360 131.149 1.00 56.90 161 LEU B N 1
ATOM 3465 C CA . LEU B 1 167 ? 197.097 216.590 132.277 1.00 56.90 161 LEU B CA 1
ATOM 3466 C C . LEU B 1 167 ? 197.511 215.761 133.488 1.00 56.90 161 LEU B C 1
ATOM 3467 O O . LEU B 1 167 ? 197.504 216.265 134.619 1.00 56.90 161 LEU B O 1
ATOM 3472 N N . ILE B 1 168 ? 197.890 214.497 133.259 1.00 54.40 162 ILE B N 1
ATOM 3473 C CA . ILE B 1 168 ? 198.417 213.641 134.324 1.00 54.40 162 ILE B CA 1
ATOM 3474 C C . ILE B 1 168 ? 199.680 214.243 134.929 1.00 54.40 162 ILE B C 1
ATOM 3475 O O . ILE B 1 168 ? 199.843 214.281 136.157 1.00 54.40 162 ILE B O 1
ATOM 3480 N N . LEU B 1 169 ? 200.569 214.759 134.076 1.00 51.94 163 LEU B N 1
ATOM 3481 C CA . LEU B 1 169 ? 201.820 215.350 134.543 1.00 51.94 163 LEU B CA 1
ATOM 3482 C C . LEU B 1 169 ? 201.580 216.615 135.358 1.00 51.94 163 LEU B C 1
ATOM 3483 O O . LEU B 1 169 ? 202.225 216.819 136.392 1.00 51.94 163 LEU B O 1
ATOM 3488 N N . LEU B 1 170 ? 200.633 217.453 134.930 1.00 51.62 164 LEU B N 1
ATOM 3489 C CA . LEU B 1 170 ? 200.335 218.677 135.667 1.00 51.62 164 LEU B CA 1
ATOM 3490 C C . LEU B 1 170 ? 199.682 218.378 137.013 1.00 51.62 164 LEU B C 1
ATOM 3491 O O . LEU B 1 170 ? 200.026 219.009 138.022 1.00 51.62 164 LEU B O 1
ATOM 3496 N N . ILE B 1 171 ? 198.766 217.401 137.057 1.00 48.56 165 ILE B N 1
ATOM 3497 C CA . ILE B 1 171 ? 198.116 217.046 138.319 1.00 48.56 165 ILE B CA 1
ATOM 3498 C C . ILE B 1 171 ? 199.115 216.426 139.293 1.00 48.56 165 ILE B C 1
ATOM 3499 O O . ILE B 1 171 ? 199.139 216.780 140.478 1.00 48.56 165 ILE B O 1
ATOM 3504 N N . GLY B 1 172 ? 199.984 215.533 138.808 1.00 46.45 166 GLY B N 1
ATOM 3505 C CA . GLY B 1 172 ? 200.973 214.929 139.688 1.00 46.45 166 GLY B CA 1
ATOM 3506 C C . GLY B 1 172 ? 202.031 215.909 140.158 1.00 46.45 166 GLY B C 1
ATOM 3507 O O . GLY B 1 172 ? 202.488 215.838 141.306 1.00 46.45 166 GLY B O 1
ATOM 3508 N N . THR B 1 173 ? 202.410 216.854 139.292 1.00 46.88 167 THR B N 1
ATOM 3509 C CA . THR B 1 173 ? 203.385 217.870 139.668 1.00 46.88 167 THR B CA 1
ATOM 3510 C C . THR B 1 173 ? 202.808 218.823 140.705 1.00 46.88 167 THR B C 1
ATOM 3511 O O . THR B 1 173 ? 203.501 219.195 141.659 1.00 46.88 167 THR B O 1
ATOM 3515 N N . TRP B 1 174 ? 201.532 219.202 140.553 1.00 46.74 168 TRP B N 1
ATOM 3516 C CA . TRP B 1 174 ? 200.855 219.970 141.594 1.00 46.74 168 TRP B CA 1
ATOM 3517 C C . TRP B 1 174 ? 200.765 219.190 142.899 1.00 46.74 168 TRP B C 1
ATOM 3518 O O . TRP B 1 174 ? 200.950 219.758 143.982 1.00 46.74 168 TRP B O 1
ATOM 3529 N N . ALA B 1 175 ? 200.464 217.892 142.811 1.00 45.14 169 ALA B N 1
ATOM 3530 C CA . ALA B 1 175 ? 200.223 217.090 144.005 1.00 45.14 169 ALA B CA 1
ATOM 3531 C C . ALA B 1 175 ? 201.489 216.896 144.825 1.00 45.14 169 ALA B C 1
ATOM 3532 O O . ALA B 1 175 ? 201.453 216.982 146.055 1.00 45.14 169 ALA B O 1
ATOM 3534 N N . LEU B 1 176 ? 202.621 216.649 144.174 1.00 44.83 170 LEU B N 1
ATOM 3535 C CA . LEU B 1 176 ? 203.826 216.315 144.916 1.00 44.83 170 LEU B CA 1
ATOM 3536 C C . LEU B 1 176 ? 204.883 217.406 144.965 1.00 44.83 170 LEU B C 1
ATOM 3537 O O . LEU B 1 176 ? 205.815 217.290 145.765 1.00 44.83 170 LEU B O 1
ATOM 3542 N N . PHE B 1 177 ? 204.784 218.461 144.158 1.00 46.24 171 PHE B N 1
ATOM 3543 C CA . PHE B 1 177 ? 205.858 219.439 144.131 1.00 46.24 171 PHE B CA 1
ATOM 3544 C C . PHE B 1 177 ? 205.409 220.884 144.221 1.00 46.24 171 PHE B C 1
ATOM 3545 O O . PHE B 1 177 ? 206.266 221.760 144.365 1.00 46.24 171 PHE B O 1
ATOM 3553 N N . PHE B 1 178 ? 204.111 221.169 144.156 1.00 50.49 172 PHE B N 1
ATOM 3554 C CA . PHE B 1 178 ? 203.628 222.511 144.462 1.00 50.49 172 PHE B CA 1
ATOM 3555 C C . PHE B 1 178 ? 203.432 222.584 145.972 1.00 50.49 172 PHE B C 1
ATOM 3556 O O . PHE B 1 178 ? 202.327 222.458 146.506 1.00 50.49 172 PHE B O 1
ATOM 3564 N N . ARG B 1 179 ? 204.549 222.762 146.670 1.00 48.11 173 ARG B N 1
ATOM 3565 C CA . ARG B 1 179 ? 204.564 222.913 148.116 1.00 48.11 173 ARG B CA 1
ATOM 3566 C C . ARG B 1 179 ? 205.827 223.667 148.494 1.00 48.11 173 ARG B C 1
ATOM 3567 O O . ARG B 1 179 ? 206.826 223.631 147.770 1.00 48.11 173 ARG B O 1
ATOM 3575 N N . LYS B 1 180 ? 205.761 224.364 149.624 1.00 54.67 174 LYS B N 1
ATOM 3576 C CA . LYS B 1 180 ? 206.848 225.242 150.032 1.00 54.67 174 LYS B CA 1
ATOM 3577 C C . LYS B 1 180 ? 208.059 224.435 150.480 1.00 54.67 174 LYS B C 1
ATOM 3578 O O . LYS B 1 180 ? 207.946 223.272 150.878 1.00 54.67 174 LYS B O 1
ATOM 3584 N N . ARG B 1 181 ? 209.232 225.060 150.379 1.00 54.90 175 ARG B N 1
ATOM 3585 C CA . ARG B 1 181 ? 210.480 224.446 150.822 1.00 54.90 175 ARG B CA 1
ATOM 3586 C C . ARG B 1 181 ? 210.429 224.264 152.330 1.00 54.90 175 ARG B C 1
ATOM 3587 O O . ARG B 1 181 ? 210.089 225.193 153.068 1.00 54.90 175 ARG B O 1
ATOM 3595 N N . ARG B 1 182 ? 210.762 223.062 152.788 1.00 49.24 176 ARG B N 1
ATOM 3596 C CA . ARG B 1 182 ? 210.439 222.684 154.155 1.00 49.24 176 ARG B CA 1
ATOM 3597 C C . ARG B 1 182 ? 211.581 223.002 155.108 1.00 49.24 176 ARG B C 1
ATOM 3598 O O . ARG B 1 182 ? 211.357 223.291 156.290 1.00 49.24 176 ARG B O 1
ATOM 3606 N N . ALA B 1 183 ? 212.815 222.947 154.622 1.00 47.58 177 ALA B N 1
ATOM 3607 C CA . ALA B 1 183 ? 213.959 223.117 155.494 1.00 47.58 177 ALA B CA 1
ATOM 3608 C C . ALA B 1 183 ? 215.141 223.679 154.723 1.00 47.58 177 ALA B C 1
ATOM 3609 O O . ALA B 1 183 ? 215.262 223.509 153.508 1.00 47.58 177 ALA B O 1
ATOM 3611 N N . ASP B 1 184 ? 216.015 224.362 155.454 1.00 49.36 178 ASP B N 1
ATOM 3612 C CA . ASP B 1 184 ? 217.333 224.748 154.972 1.00 49.36 178 ASP B CA 1
ATOM 3613 C C . ASP B 1 184 ? 218.363 223.782 155.532 1.00 49.36 178 ASP B C 1
ATOM 3614 O O . ASP B 1 184 ? 218.458 223.603 156.749 1.00 49.36 178 ASP B O 1
ATOM 3619 N N . MET B 1 185 ? 219.115 223.177 154.654 1.00 48.71 179 MET B N 1
ATOM 3620 C CA . MET B 1 185 ? 220.147 222.190 154.875 1.00 48.71 179 MET B CA 1
ATOM 3621 C C . MET B 1 185 ? 221.521 222.816 154.685 1.00 48.71 179 MET B C 1
ATOM 3622 O O . MET B 1 185 ? 221.626 223.852 154.020 1.00 48.71 179 MET B O 1
ATOM 3627 N N . PRO B 1 186 ? 222.588 222.250 155.290 1.00 47.43 180 PRO B N 1
ATOM 3628 C CA . PRO B 1 186 ? 223.918 222.858 155.152 1.00 47.43 180 PRO B CA 1
ATOM 3629 C C . PRO B 1 186 ? 224.461 222.825 153.734 1.00 47.43 180 PRO B C 1
ATOM 3630 O O . PRO B 1 186 ? 224.784 223.870 153.161 1.00 47.43 180 PRO B O 1
ATOM 3634 N N . ARG B 1 187 ? 224.557 221.637 153.157 1.00 48.10 181 ARG B N 1
ATOM 3635 C CA . ARG B 1 187 ? 225.039 221.483 151.799 1.00 48.10 181 ARG B CA 1
ATOM 3636 C C . ARG B 1 187 ? 223.852 221.316 150.858 1.00 48.10 181 ARG B C 1
ATOM 3637 O O . ARG B 1 187 ? 222.689 221.445 151.248 1.00 48.10 181 ARG B O 1
ATOM 3645 N N . VAL B 1 188 ? 224.154 221.024 149.595 1.00 46.07 182 VAL B N 1
ATOM 3646 C CA . VAL B 1 188 ? 223.114 220.932 148.581 1.00 46.07 182 VAL B CA 1
ATOM 3647 C C . VAL B 1 188 ? 222.334 219.633 148.761 1.00 46.07 182 VAL B C 1
ATOM 3648 O O . VAL B 1 188 ? 222.887 218.602 149.171 1.00 46.07 182 VAL B O 1
ATOM 3652 N N . PHE B 1 189 ? 221.018 219.706 148.552 1.00 44.90 183 PHE B N 1
ATOM 3653 C CA . PHE B 1 189 ? 220.190 218.520 148.398 1.00 44.90 183 PHE B CA 1
ATOM 3654 C C . PHE B 1 189 ? 220.713 217.826 147.147 1.00 44.90 183 PHE B C 1
ATOM 3655 O O . PHE B 1 189 ? 220.580 218.372 146.049 1.00 44.90 183 PHE B O 1
ATOM 3663 N N . VAL B 1 190 ? 221.311 216.644 147.295 1.00 43.86 184 VAL B N 1
ATOM 3664 C CA . VAL B 1 190 ? 221.975 216.003 146.162 1.00 43.86 184 VAL B CA 1
ATOM 3665 C C . VAL B 1 190 ? 220.953 215.488 145.151 1.00 43.86 184 VAL B C 1
ATOM 3666 O O . VAL B 1 190 ? 221.138 215.630 143.936 1.00 43.86 184 VAL B O 1
ATOM 3670 N N . PHE B 1 191 ? 219.839 214.933 145.631 1.00 44.56 185 PHE B N 1
ATOM 3671 C CA . PHE B 1 191 ? 218.868 214.345 144.716 1.00 44.56 185 PHE B CA 1
ATOM 3672 C C . PHE B 1 191 ? 218.058 215.409 143.983 1.00 44.56 185 PHE B C 1
ATOM 3673 O O . PHE B 1 191 ? 217.757 215.243 142.801 1.00 44.56 185 PHE B O 1
ATOM 3681 N N . ARG B 1 192 ? 217.728 216.519 144.645 1.00 47.97 186 ARG B N 1
ATOM 3682 C CA . ARG B 1 192 ? 217.029 217.599 143.952 1.00 47.97 186 ARG B CA 1
ATOM 3683 C C . ARG B 1 192 ? 217.940 218.293 142.951 1.00 47.97 186 ARG B C 1
ATOM 3684 O O . ARG B 1 192 ? 217.485 218.698 141.878 1.00 47.97 186 ARG B O 1
ATOM 3692 N N . ALA B 1 193 ? 219.231 218.423 143.276 1.00 49.00 187 ALA B N 1
ATOM 3693 C CA . ALA B 1 193 ? 220.190 218.953 142.311 1.00 49.00 187 ALA B CA 1
ATOM 3694 C C . ALA B 1 193 ? 220.332 218.026 141.114 1.00 49.00 187 ALA B C 1
ATOM 3695 O O . ALA B 1 193 ? 220.412 218.493 139.973 1.00 49.00 187 ALA B O 1
ATOM 3697 N N . LEU B 1 194 ? 220.324 216.711 141.355 1.00 49.63 188 LEU B N 1
ATOM 3698 C CA . LEU B 1 194 ? 220.382 215.744 140.263 1.00 49.63 188 LEU B CA 1
ATOM 3699 C C . LEU B 1 194 ? 219.136 215.822 139.391 1.00 49.63 188 LEU B C 1
ATOM 3700 O O . LEU B 1 194 ? 219.228 215.759 138.162 1.00 49.63 188 LEU B O 1
ATOM 3705 N N . LEU B 1 195 ? 217.966 215.989 140.012 1.00 51.04 189 LEU B N 1
ATOM 3706 C CA . LEU B 1 195 ? 216.723 216.098 139.255 1.00 51.04 189 LEU B CA 1
ATOM 3707 C C . LEU B 1 195 ? 216.667 217.382 138.438 1.00 51.04 189 LEU B C 1
ATOM 3708 O O . LEU B 1 195 ? 216.211 217.366 137.292 1.00 51.04 189 LEU B O 1
ATOM 3713 N N . LEU B 1 196 ? 217.146 218.496 138.997 1.00 53.86 190 LEU B N 1
ATOM 3714 C CA . LEU B 1 196 ? 217.126 219.753 138.255 1.00 53.86 190 LEU B CA 1
ATOM 3715 C C . LEU B 1 196 ? 218.143 219.753 137.119 1.00 53.86 190 LEU B C 1
ATOM 3716 O O . LEU B 1 196 ? 217.852 220.258 136.029 1.00 53.86 190 LEU B O 1
ATOM 3721 N N . VAL B 1 197 ? 219.330 219.175 137.343 1.00 57.12 191 VAL B N 1
ATOM 3722 C CA . VAL B 1 197 ? 220.311 219.024 136.267 1.00 57.12 191 VAL B CA 1
ATOM 3723 C C . VAL B 1 197 ? 219.779 218.090 135.184 1.00 57.12 191 VAL B C 1
ATOM 3724 O O . VAL B 1 197 ? 219.965 218.336 133.983 1.00 57.12 191 VAL B O 1
ATOM 3728 N N . LEU B 1 198 ? 219.051 217.043 135.586 1.00 58.76 192 LEU B N 1
ATOM 3729 C CA . LEU B 1 198 ? 218.481 216.114 134.618 1.00 58.76 192 LEU B CA 1
ATOM 3730 C C . LEU B 1 198 ? 217.388 216.770 133.783 1.00 58.76 192 LEU B C 1
ATOM 3731 O O . LEU B 1 198 ? 217.352 216.586 132.563 1.00 58.76 192 LEU B O 1
ATOM 3736 N N . ILE B 1 199 ? 216.515 217.564 134.417 1.00 61.53 193 ILE B N 1
ATOM 3737 C CA . ILE B 1 199 ? 215.483 218.301 133.686 1.00 61.53 193 ILE B CA 1
ATOM 3738 C C . ILE B 1 199 ? 216.113 219.329 132.754 1.00 61.53 193 ILE B C 1
ATOM 3739 O O . ILE B 1 199 ? 215.673 219.496 131.609 1.00 61.53 193 ILE B O 1
ATOM 3744 N N . PHE B 1 200 ? 217.183 219.994 133.207 1.00 65.45 194 PHE B N 1
ATOM 3745 C CA . PHE B 1 200 ? 217.837 221.008 132.384 1.00 65.45 194 PHE B CA 1
ATOM 3746 C C . PHE B 1 200 ? 218.484 220.396 131.146 1.00 65.45 194 PHE B C 1
ATOM 3747 O O . PHE B 1 200 ? 218.245 220.862 130.029 1.00 65.45 194 PHE B O 1
ATOM 3755 N N . LEU B 1 201 ? 219.296 219.345 131.323 1.00 67.29 195 LEU B N 1
ATOM 3756 C CA . LEU B 1 201 ? 219.918 218.679 130.178 1.00 67.29 195 LEU B CA 1
ATOM 3757 C C . LEU B 1 201 ? 218.885 218.017 129.274 1.00 67.29 195 LEU B C 1
ATOM 3758 O O . LEU B 1 201 ? 219.045 218.024 128.050 1.00 67.29 195 LEU B O 1
ATOM 3763 N N . PHE B 1 202 ? 217.798 217.515 129.861 1.00 69.19 196 PHE B N 1
ATOM 3764 C CA . PHE B 1 202 ? 216.675 216.935 129.135 1.00 69.19 196 PHE B CA 1
ATOM 3765 C C . PHE B 1 202 ? 216.039 217.939 128.177 1.00 69.19 196 PHE B C 1
ATOM 3766 O O . PHE B 1 202 ? 215.970 217.717 126.957 1.00 69.19 196 PHE B O 1
ATOM 3774 N N . VAL B 1 203 ? 215.605 219.077 128.718 1.00 72.20 197 VAL B N 1
ATOM 3775 C CA . VAL B 1 203 ? 214.871 220.059 127.931 1.00 72.20 197 VAL B CA 1
ATOM 3776 C C . VAL B 1 203 ? 215.805 220.796 126.976 1.00 72.20 197 VAL B C 1
ATOM 3777 O O . VAL B 1 203 ? 215.423 221.117 125.843 1.00 72.20 197 VAL B O 1
ATOM 3781 N N . VAL B 1 204 ? 217.057 221.025 127.385 1.00 73.02 198 VAL B N 1
ATOM 3782 C CA . VAL B 1 204 ? 218.022 221.677 126.504 1.00 73.02 198 VAL B CA 1
ATOM 3783 C C . VAL B 1 204 ? 218.400 220.764 125.340 1.00 73.02 198 VAL B C 1
ATOM 3784 O O . VAL B 1 204 ? 218.512 221.223 124.199 1.00 73.02 198 VAL B O 1
ATOM 3788 N N . SER B 1 205 ? 218.520 219.453 125.584 1.00 73.99 199 SER B N 1
ATOM 3789 C CA . SER B 1 205 ? 218.799 218.525 124.493 1.00 73.99 199 SER B CA 1
ATOM 3790 C C . SER B 1 205 ? 217.620 218.402 123.538 1.00 73.99 199 SER B C 1
ATOM 3791 O O . SER B 1 205 ? 217.823 218.297 122.321 1.00 73.99 199 SER B O 1
ATOM 3794 N N . TYR B 1 206 ? 216.389 218.454 124.055 1.00 77.42 200 TYR B N 1
ATOM 3795 C CA . TYR B 1 206 ? 215.237 218.414 123.156 1.00 77.42 200 TYR B CA 1
ATOM 3796 C C . TYR B 1 206 ? 215.090 219.692 122.337 1.00 77.42 200 TYR B C 1
ATOM 3797 O O . TYR B 1 206 ? 214.785 219.621 121.141 1.00 77.42 200 TYR B O 1
ATOM 3806 N N . TRP B 1 207 ? 215.311 220.867 122.943 1.00 81.32 201 TRP B N 1
ATOM 3807 C CA . TRP B 1 207 ? 215.289 222.102 122.158 1.00 81.32 201 TRP B CA 1
ATOM 3808 C C . TRP B 1 207 ? 216.443 222.158 121.166 1.00 81.32 201 TRP B C 1
ATOM 3809 O O . TRP B 1 207 ? 216.294 222.708 120.070 1.00 81.32 201 TRP B O 1
ATOM 3820 N N . LEU B 1 208 ? 217.590 221.578 121.525 1.00 81.73 202 LEU B N 1
ATOM 3821 C CA . LEU B 1 208 ? 218.736 221.563 120.627 1.00 81.73 202 LEU B CA 1
ATOM 3822 C C . LEU B 1 208 ? 218.471 220.688 119.412 1.00 81.73 202 LEU B C 1
ATOM 3823 O O . LEU B 1 208 ? 218.747 221.096 118.277 1.00 81.73 202 LEU B O 1
ATOM 3828 N N . PHE B 1 209 ? 217.908 219.495 119.626 1.00 84.39 203 PHE B N 1
ATOM 3829 C CA . PHE B 1 209 ? 217.571 218.642 118.494 1.00 84.39 203 PHE B CA 1
ATOM 3830 C C . PHE B 1 209 ? 216.406 219.208 117.692 1.00 84.39 203 PHE B C 1
ATOM 3831 O O . PHE B 1 209 ? 216.332 218.992 116.478 1.00 84.39 203 PHE B O 1
ATOM 3839 N N . TYR B 1 210 ? 215.492 219.926 118.342 1.00 86.19 204 TYR B N 1
ATOM 3840 C CA . TYR B 1 210 ? 214.368 220.509 117.627 1.00 86.19 204 TYR B CA 1
ATOM 3841 C C . TYR B 1 210 ? 214.787 221.714 116.798 1.00 86.19 204 TYR B C 1
ATOM 3842 O O . TYR B 1 210 ? 214.190 221.977 115.751 1.00 86.19 204 TYR B O 1
ATOM 3851 N N . GLY B 1 211 ? 215.797 222.454 117.243 1.00 88.74 205 GLY B N 1
ATOM 3852 C CA . GLY B 1 211 ? 216.271 223.593 116.489 1.00 88.74 205 GLY B CA 1
ATOM 3853 C C . GLY B 1 211 ? 217.222 223.203 115.380 1.00 88.74 205 GLY B C 1
ATOM 3854 O O . GLY B 1 211 ? 217.143 223.744 114.275 1.00 88.74 205 GLY B O 1
ATOM 3855 N N . VAL B 1 212 ? 218.122 222.259 115.657 1.00 89.49 206 VAL B N 1
ATOM 3856 C CA . VAL B 1 212 ? 219.120 221.876 114.664 1.00 89.49 206 VAL B CA 1
ATOM 3857 C C . VAL B 1 212 ? 218.507 220.998 113.580 1.00 89.49 206 VAL B C 1
ATOM 3858 O O . VAL B 1 212 ? 218.642 221.280 112.384 1.00 89.49 206 VAL B O 1
ATOM 3862 N N . ARG B 1 213 ? 217.814 219.931 113.970 1.00 90.38 207 ARG B N 1
ATOM 3863 C CA . ARG B 1 213 ? 217.417 218.901 113.022 1.00 90.38 207 ARG B CA 1
ATOM 3864 C C . ARG B 1 213 ? 215.943 218.931 112.643 1.00 90.38 207 ARG B C 1
ATOM 3865 O O . ARG B 1 213 ? 215.499 218.049 111.903 1.00 90.38 207 ARG B O 1
ATOM 3873 N N . ILE B 1 214 ? 215.168 219.901 113.124 1.00 91.66 208 ILE B N 1
ATOM 3874 C CA . ILE B 1 214 ? 213.767 220.001 112.721 1.00 91.66 208 ILE B CA 1
ATOM 3875 C C . ILE B 1 214 ? 213.470 221.390 112.165 1.00 91.66 208 ILE B C 1
ATOM 3876 O O . ILE B 1 214 ? 212.936 221.520 111.057 1.00 91.66 208 ILE B O 1
ATOM 3881 N N . LEU B 1 215 ? 213.814 222.438 112.918 1.00 92.90 209 LEU B N 1
ATOM 3882 C CA . LEU B 1 215 ? 213.514 223.793 112.463 1.00 92.90 209 LEU B CA 1
ATOM 3883 C C . LEU B 1 215 ? 214.451 224.247 111.349 1.00 92.90 209 LEU B C 1
ATOM 3884 O O . LEU B 1 215 ? 214.002 224.866 110.378 1.00 92.90 209 LEU B O 1
ATOM 3889 N N . ASP B 1 216 ? 215.750 223.963 111.472 1.00 94.70 210 ASP B N 1
ATOM 3890 C CA . ASP B 1 216 ? 216.694 224.359 110.432 1.00 94.70 210 ASP B CA 1
ATOM 3891 C C . ASP B 1 216 ? 216.544 223.536 109.161 1.00 94.70 210 ASP B C 1
ATOM 3892 O O . ASP B 1 216 ? 216.996 223.974 108.098 1.00 94.70 210 ASP B O 1
ATOM 3897 N N . SER B 1 217 ? 215.922 222.362 109.241 1.00 96.25 211 SER B N 1
ATOM 3898 C CA . SER B 1 217 ? 215.672 221.557 108.056 1.00 96.25 211 SER B CA 1
ATOM 3899 C C . SER B 1 217 ? 214.264 221.730 107.504 1.00 96.25 211 SER B C 1
ATOM 3900 O O . SER B 1 217 ? 214.043 221.403 106.330 1.00 96.25 211 SER B O 1
ATOM 3903 N N . ARG B 1 218 ? 213.334 222.248 108.317 1.00 99.35 212 ARG B N 1
ATOM 3904 C CA . ARG B 1 218 ? 211.924 222.475 107.970 1.00 99.35 212 ARG B CA 1
ATOM 3905 C C . ARG B 1 218 ? 211.271 221.180 107.475 1.00 99.35 212 ARG B C 1
ATOM 3906 O O . ARG B 1 218 ? 210.902 221.030 106.308 1.00 99.35 212 ARG B O 1
ATOM 3914 N N . ASP B 1 219 ? 211.157 220.241 108.413 1.00 98.59 213 ASP B N 1
ATOM 3915 C CA . ASP B 1 219 ? 210.877 218.853 108.083 1.00 98.59 213 ASP B CA 1
ATOM 3916 C C . ASP B 1 219 ? 209.453 218.645 107.579 1.00 98.59 213 ASP B C 1
ATOM 3917 O O . ASP B 1 219 ? 208.531 219.418 107.853 1.00 98.59 213 ASP B O 1
ATOM 3922 N N . ARG B 1 220 ? 209.301 217.561 106.829 1.00 98.91 214 ARG B N 1
ATOM 3923 C CA . ARG B 1 220 ? 208.028 216.947 106.487 1.00 98.91 214 ARG B CA 1
ATOM 3924 C C . ARG B 1 220 ? 207.639 215.992 107.618 1.00 98.91 214 ARG B C 1
ATOM 3925 O O . ARG B 1 220 ? 208.080 216.189 108.753 1.00 98.91 214 ARG B O 1
ATOM 3933 N N . ASN B 1 221 ? 206.733 215.051 107.321 1.00 95.21 215 ASN B N 1
ATOM 3934 C CA . ASN B 1 221 ? 206.204 213.962 108.175 1.00 95.21 215 ASN B CA 1
ATOM 3935 C C . ASN B 1 221 ? 205.941 214.399 109.623 1.00 95.21 215 ASN B C 1
ATOM 3936 O O . ASN B 1 221 ? 206.536 213.919 110.588 1.00 95.21 215 ASN B O 1
ATOM 3941 N N . TYR B 1 222 ? 204.992 215.338 109.725 1.00 89.89 216 TYR B N 1
ATOM 3942 C CA . TYR B 1 222 ? 204.544 215.952 110.973 1.00 89.89 216 TYR B CA 1
ATOM 3943 C C . TYR B 1 222 ? 204.091 214.943 112.022 1.00 89.89 216 TYR B C 1
ATOM 3944 O O . TYR B 1 222 ? 204.169 215.242 113.218 1.00 89.89 216 TYR B O 1
ATOM 3953 N N . GLN B 1 223 ? 203.618 213.764 111.592 1.00 88.24 217 GLN B N 1
ATOM 3954 C CA . GLN B 1 223 ? 203.345 212.652 112.501 1.00 88.24 217 GLN B CA 1
ATOM 3955 C C . GLN B 1 223 ? 204.569 212.288 113.335 1.00 88.24 217 GLN B C 1
ATOM 3956 O O . GLN B 1 223 ? 204.452 212.026 114.537 1.00 88.24 217 GLN B O 1
ATOM 3962 N N . GLY B 1 224 ? 205.755 212.304 112.725 1.00 85.35 218 GLY B N 1
ATOM 3963 C CA . GLY B 1 224 ? 206.968 212.058 113.484 1.00 85.35 218 GLY B CA 1
ATOM 3964 C C . GLY B 1 224 ? 207.312 213.177 114.449 1.00 85.35 218 GLY B C 1
ATOM 3965 O O . GLY B 1 224 ? 207.905 212.930 115.503 1.00 85.35 218 GLY B O 1
ATOM 3966 N N . ILE B 1 225 ? 206.924 214.412 114.122 1.00 85.09 219 ILE B N 1
ATOM 3967 C CA . ILE B 1 225 ? 207.127 215.524 115.047 1.00 85.09 219 ILE B CA 1
ATOM 3968 C C . ILE B 1 225 ? 206.211 215.378 116.257 1.00 85.09 219 ILE B C 1
ATOM 3969 O O . ILE B 1 225 ? 206.615 215.639 117.402 1.00 85.09 219 ILE B O 1
ATOM 3974 N N . VAL B 1 226 ? 204.975 214.926 116.029 1.00 83.03 220 VAL B N 1
ATOM 3975 C CA . VAL B 1 226 ? 204.061 214.688 117.140 1.00 83.03 220 VAL B CA 1
ATOM 3976 C C . VAL B 1 226 ? 204.531 213.492 117.966 1.00 83.03 220 VAL B C 1
ATOM 3977 O O . VAL B 1 226 ? 204.390 213.489 119.194 1.00 83.03 220 VAL B O 1
ATOM 3981 N N . GLN B 1 227 ? 205.141 212.488 117.322 1.00 81.68 221 GLN B N 1
ATOM 3982 C CA . GLN B 1 227 ? 205.752 211.382 118.061 1.00 81.68 221 GLN B CA 1
ATOM 3983 C C . GLN B 1 227 ? 206.924 211.856 118.913 1.00 81.68 221 GLN B C 1
ATOM 3984 O O . GLN B 1 227 ? 207.123 211.364 120.028 1.00 81.68 221 GLN B O 1
ATOM 3990 N N . TYR B 1 228 ? 207.703 212.810 118.398 1.00 78.70 222 TYR B N 1
ATOM 3991 C CA . TYR B 1 228 ? 208.803 213.397 119.160 1.00 78.70 222 TYR B CA 1
ATOM 3992 C C . TYR B 1 228 ? 208.290 214.142 120.391 1.00 78.70 222 TYR B C 1
ATOM 3993 O O . TYR B 1 228 ? 208.842 214.000 121.493 1.00 78.70 222 TYR B O 1
ATOM 4002 N N . ALA B 1 229 ? 207.205 214.904 120.227 1.00 77.00 223 ALA B N 1
ATOM 4003 C CA . ALA B 1 229 ? 206.622 215.622 121.359 1.00 77.00 223 ALA B CA 1
ATOM 4004 C C . ALA B 1 229 ? 205.995 214.668 122.376 1.00 77.00 223 ALA B C 1
ATOM 4005 O O . ALA B 1 229 ? 206.078 214.900 123.588 1.00 77.00 223 ALA B O 1
ATOM 4007 N N . VAL B 1 230 ? 205.388 213.575 121.908 1.00 74.27 224 VAL B N 1
ATOM 4008 C CA . VAL B 1 230 ? 204.805 212.601 122.827 1.00 74.27 224 VAL B CA 1
ATOM 4009 C C . VAL B 1 230 ? 205.894 211.816 123.559 1.00 74.27 224 VAL B C 1
ATOM 4010 O O . VAL B 1 230 ? 205.736 211.482 124.740 1.00 74.27 224 VAL B O 1
ATOM 4014 N N . SER B 1 231 ? 207.032 211.560 122.905 1.00 72.55 225 SER B N 1
ATOM 4015 C CA . SER B 1 231 ? 208.164 210.953 123.600 1.00 72.55 225 SER B CA 1
ATOM 4016 C C . SER B 1 231 ? 208.746 211.893 124.650 1.00 72.55 225 SER B C 1
ATOM 4017 O O . SER B 1 231 ? 209.184 211.433 125.713 1.00 72.55 225 SER B O 1
ATOM 4020 N N . LEU B 1 232 ? 208.740 213.202 124.371 1.00 71.69 226 LEU B N 1
ATOM 4021 C CA . LEU B 1 232 ? 209.064 214.200 125.392 1.00 71.69 226 LEU B CA 1
ATOM 4022 C C . LEU B 1 232 ? 208.123 214.124 126.589 1.00 71.69 226 LEU B C 1
ATOM 4023 O O . LEU B 1 232 ? 208.577 214.144 127.739 1.00 71.69 226 LEU B O 1
ATOM 4028 N N . VAL B 1 233 ? 206.812 214.051 126.340 1.00 67.33 227 VAL B N 1
ATOM 4029 C CA . VAL B 1 233 ? 205.848 214.014 127.443 1.00 67.33 227 VAL B CA 1
ATOM 4030 C C . VAL B 1 233 ? 205.990 212.717 128.241 1.00 67.33 227 VAL B C 1
ATOM 4031 O O . VAL B 1 233 ? 205.913 212.721 129.479 1.00 67.33 227 VAL B O 1
ATOM 4035 N N . ASP B 1 234 ? 206.263 211.605 127.548 1.00 66.05 228 ASP B N 1
ATOM 4036 C CA . ASP B 1 234 ? 206.489 210.318 128.201 1.00 66.05 228 ASP B CA 1
ATOM 4037 C C . ASP B 1 234 ? 207.711 210.358 129.106 1.00 66.05 228 ASP B C 1
ATOM 4038 O O . ASP B 1 234 ? 207.626 210.021 130.292 1.00 66.05 228 ASP B O 1
ATOM 4043 N N . ALA B 1 235 ? 208.853 210.791 128.568 1.00 61.96 229 ALA B N 1
ATOM 4044 C CA . ALA B 1 235 ? 210.070 210.829 129.363 1.00 61.96 229 ALA B CA 1
ATOM 4045 C C . ALA B 1 235 ? 210.018 211.887 130.457 1.00 61.96 229 ALA B C 1
ATOM 4046 O O . ALA B 1 235 ? 210.687 211.731 131.478 1.00 61.96 229 ALA B O 1
ATOM 4048 N N . LEU B 1 236 ? 209.185 212.916 130.311 1.00 59.22 230 LEU B N 1
ATOM 4049 C CA . LEU B 1 236 ? 209.018 213.874 131.395 1.00 59.22 230 LEU B CA 1
ATOM 4050 C C . LEU B 1 236 ? 208.124 213.319 132.504 1.00 59.22 230 LEU B C 1
ATOM 4051 O O . LEU B 1 236 ? 208.348 213.613 133.687 1.00 59.22 230 LEU B O 1
ATOM 4056 N N . LEU B 1 237 ? 207.137 212.488 132.148 1.00 55.59 231 LEU B N 1
ATOM 4057 C CA . LEU B 1 237 ? 206.418 211.705 133.153 1.00 55.59 231 LEU B CA 1
ATOM 4058 C C . LEU B 1 237 ? 207.344 210.738 133.879 1.00 55.59 231 LEU B C 1
ATOM 4059 O O . LEU B 1 237 ? 207.221 210.539 135.094 1.00 55.59 231 LEU B O 1
ATOM 4064 N N . PHE B 1 238 ? 208.285 210.129 133.157 1.00 54.48 232 PHE B N 1
ATOM 4065 C CA . PHE B 1 238 ? 209.237 209.261 133.840 1.00 54.48 232 PHE B CA 1
ATOM 4066 C C . PHE B 1 238 ? 210.259 210.045 134.656 1.00 54.48 232 PHE B C 1
ATOM 4067 O O . PHE B 1 238 ? 210.810 209.498 135.610 1.00 54.48 232 PHE B O 1
ATOM 4075 N N . ILE B 1 239 ? 210.509 211.311 134.318 1.00 52.47 233 ILE B N 1
ATOM 4076 C CA . ILE B 1 239 ? 211.286 212.181 135.199 1.00 52.47 233 ILE B CA 1
ATOM 4077 C C . ILE B 1 239 ? 210.526 212.456 136.490 1.00 52.47 233 ILE B C 1
ATOM 4078 O O . ILE B 1 239 ? 211.109 212.443 137.580 1.00 52.47 233 ILE B O 1
ATOM 4083 N N . HIS B 1 240 ? 209.215 212.701 136.386 1.00 48.07 234 HIS B N 1
ATOM 4084 C CA . HIS B 1 240 ? 208.369 212.848 137.573 1.00 48.07 234 HIS B CA 1
ATOM 4085 C C . HIS B 1 240 ? 208.386 211.582 138.428 1.00 48.07 234 HIS B C 1
ATOM 4086 O O . HIS B 1 240 ? 208.460 211.646 139.664 1.00 48.07 234 HIS B O 1
ATOM 4093 N N . TYR B 1 241 ? 208.390 210.421 137.774 1.00 46.24 235 TYR B N 1
ATOM 4094 C CA . TYR B 1 241 ? 208.497 209.152 138.484 1.00 46.24 235 TYR B CA 1
ATOM 4095 C C . TYR B 1 241 ? 209.869 208.961 139.129 1.00 46.24 235 TYR B C 1
ATOM 4096 O O . TYR B 1 241 ? 209.966 208.445 140.246 1.00 46.24 235 TYR B O 1
ATOM 4105 N N . LEU B 1 242 ? 210.944 209.344 138.441 1.00 46.46 236 LEU B N 1
ATOM 4106 C CA . LEU B 1 242 ? 212.269 209.278 139.048 1.00 46.46 236 LEU B CA 1
ATOM 4107 C C . LEU B 1 242 ? 212.391 210.249 140.215 1.00 46.46 236 LEU B C 1
ATOM 4108 O O . LEU B 1 242 ? 213.092 209.964 141.192 1.00 46.46 236 LEU B O 1
ATOM 4113 N N . ALA B 1 243 ? 211.676 211.370 140.145 1.00 44.65 237 ALA B N 1
ATOM 4114 C CA . ALA B 1 243 ? 211.637 212.308 141.254 1.00 44.65 237 ALA B CA 1
ATOM 4115 C C . ALA B 1 243 ? 210.961 211.703 142.474 1.00 44.65 237 ALA B C 1
ATOM 4116 O O . ALA B 1 243 ? 211.449 211.867 143.596 1.00 44.65 237 ALA B O 1
ATOM 4118 N N . ILE B 1 244 ? 209.857 210.978 142.283 1.00 44.38 238 ILE B N 1
ATOM 4119 C CA . ILE B 1 244 ? 209.213 210.391 143.459 1.00 44.38 238 ILE B CA 1
ATOM 4120 C C . ILE B 1 244 ? 210.002 209.183 143.956 1.00 44.38 238 ILE B C 1
ATOM 4121 O O . ILE B 1 244 ? 209.927 208.824 145.135 1.00 44.38 238 ILE B O 1
ATOM 4126 N N . VAL B 1 245 ? 210.765 208.538 143.067 1.00 43.51 239 VAL B N 1
ATOM 4127 C CA . VAL B 1 245 ? 211.662 207.461 143.481 1.00 43.51 239 VAL B CA 1
ATOM 4128 C C . VAL B 1 245 ? 212.782 208.003 144.363 1.00 43.51 239 VAL B C 1
ATOM 4129 O O . VAL B 1 245 ? 213.042 207.481 145.452 1.00 43.51 239 VAL B O 1
ATOM 4133 N N . LEU B 1 246 ? 213.439 209.075 143.920 1.00 43.23 240 LEU B N 1
ATOM 4134 C CA . LEU B 1 246 ? 214.590 209.596 144.648 1.00 43.23 240 LEU B CA 1
ATOM 4135 C C . LEU B 1 246 ? 214.186 210.328 145.919 1.00 43.23 240 LEU B C 1
ATOM 4136 O O . LEU B 1 246 ? 214.865 210.208 146.943 1.00 43.23 240 LEU B O 1
ATOM 4141 N N . LEU B 1 247 ? 213.088 211.079 145.887 1.00 44.00 241 LEU B N 1
ATOM 4142 C CA . LEU B 1 247 ? 212.823 211.996 146.986 1.00 44.00 241 LEU B CA 1
ATOM 4143 C C . LEU B 1 247 ? 212.044 211.376 148.139 1.00 44.00 241 LEU B C 1
ATOM 4144 O O . LEU B 1 247 ? 212.282 211.753 149.292 1.00 44.00 241 LEU B O 1
ATOM 4149 N N . GLU B 1 248 ? 211.126 210.438 147.890 1.00 44.82 242 GLU B N 1
ATOM 4150 C CA . GLU B 1 248 ? 210.387 209.873 149.012 1.00 44.82 242 GLU B CA 1
ATOM 4151 C C . GLU B 1 248 ? 210.232 208.358 149.011 1.00 44.82 242 GLU B C 1
ATOM 4152 O O . GLU B 1 248 ? 209.723 207.821 149.997 1.00 44.82 242 GLU B O 1
ATOM 4158 N N . LEU B 1 249 ? 210.658 207.649 147.971 1.00 42.17 243 LEU B N 1
ATOM 4159 C CA . LEU B 1 249 ? 210.529 206.196 147.964 1.00 42.17 243 LEU B CA 1
ATOM 4160 C C . LEU B 1 249 ? 211.813 205.457 148.307 1.00 42.17 243 LEU B C 1
ATOM 4161 O O . LEU B 1 249 ? 211.741 204.286 148.690 1.00 42.17 243 LEU B O 1
ATOM 4166 N N . ARG B 1 250 ? 212.974 206.104 148.191 1.00 40.71 244 ARG B N 1
ATOM 4167 C CA . ARG B 1 250 ? 214.233 205.426 148.481 1.00 40.71 244 ARG B CA 1
ATOM 4168 C C . ARG B 1 250 ? 214.395 205.151 149.973 1.00 40.71 244 ARG B C 1
ATOM 4169 O O . ARG B 1 250 ? 215.047 204.174 150.356 1.00 40.71 244 ARG B O 1
ATOM 4177 N N . GLN B 1 251 ? 213.768 205.957 150.825 1.00 40.84 245 GLN B N 1
ATOM 4178 C CA . GLN B 1 251 ? 213.886 205.799 152.266 1.00 40.84 245 GLN B CA 1
ATOM 4179 C C . GLN B 1 251 ? 212.664 205.148 152.908 1.00 40.84 245 GLN B C 1
ATOM 4180 O O . GLN B 1 251 ? 212.532 205.191 154.134 1.00 40.84 245 GLN B O 1
ATOM 4186 N N . LEU B 1 252 ? 211.779 204.534 152.118 1.00 43.07 246 LEU B N 1
ATOM 4187 C CA . LEU B 1 252 ? 210.620 203.867 152.704 1.00 43.07 246 LEU B CA 1
ATOM 4188 C C . LEU B 1 252 ? 211.018 202.598 153.443 1.00 43.07 246 LEU B C 1
ATOM 4189 O O . LEU B 1 252 ? 210.488 202.312 154.521 1.00 43.07 246 LEU B O 1
ATOM 4194 N N . GLN B 1 253 ? 211.936 201.829 152.883 1.00 44.80 247 GLN B N 1
ATOM 4195 C CA . GLN B 1 253 ? 212.362 200.588 153.514 1.00 44.80 247 GLN B CA 1
ATOM 4196 C C . GLN B 1 253 ? 213.353 200.894 154.628 1.00 44.80 247 GLN B C 1
ATOM 4197 O O . GLN B 1 253 ? 214.425 201.436 154.349 1.00 44.80 247 GLN B O 1
ATOM 4203 N N . PRO B 1 254 ? 213.065 200.526 155.882 1.00 42.62 248 PRO B N 1
ATOM 4204 C CA . PRO B 1 254 ? 213.872 200.998 157.021 1.00 42.62 248 PRO B CA 1
ATOM 4205 C C . PRO B 1 254 ? 215.244 200.352 157.154 1.00 42.62 248 PRO B C 1
ATOM 4206 O O . PRO B 1 254 ? 215.379 199.342 157.836 1.00 42.62 248 PRO B O 1
ATOM 4210 N N . MET B 1 255 ? 216.268 200.907 156.512 1.00 40.62 249 MET B N 1
ATOM 4211 C CA . MET B 1 255 ? 217.586 200.278 156.540 1.00 40.62 249 MET B CA 1
ATOM 4212 C C . MET B 1 255 ? 218.288 200.440 157.885 1.00 40.62 249 MET B C 1
ATOM 4213 O O . MET B 1 255 ? 219.092 199.586 158.271 1.00 40.62 249 MET B O 1
ATOM 4218 N N . PHE B 1 256 ? 218.023 201.523 158.606 1.00 36.19 250 PHE B N 1
ATOM 4219 C CA . PHE B 1 256 ? 218.825 201.864 159.771 1.00 36.19 250 PHE B CA 1
ATOM 4220 C C . PHE B 1 256 ? 217.935 202.138 160.967 1.00 36.19 250 PHE B C 1
ATOM 4221 O O . PHE B 1 256 ? 216.740 202.394 160.834 1.00 36.19 250 PHE B O 1
ATOM 4229 N N . THR B 1 257 ? 218.534 202.077 162.148 1.00 34.92 251 THR B N 1
ATOM 4230 C CA . THR B 1 257 ? 217.913 202.596 163.352 1.00 34.92 251 THR B CA 1
ATOM 4231 C C . THR B 1 257 ? 218.761 203.750 163.872 1.00 34.92 251 THR B C 1
ATOM 4232 O O . THR B 1 257 ? 219.964 203.834 163.601 1.00 34.92 251 THR B O 1
ATOM 4236 N N . LEU B 1 258 ? 218.114 204.684 164.560 1.00 31.78 252 LEU B N 1
ATOM 4237 C CA . LEU B 1 258 ? 218.778 205.894 165.034 1.00 31.78 252 LEU B CA 1
ATOM 4238 C C . LEU B 1 258 ? 218.423 206.101 166.497 1.00 31.78 252 LEU B C 1
ATOM 4239 O O . LEU B 1 258 ? 217.252 206.282 166.831 1.00 31.78 252 LEU B O 1
ATOM 4244 N N . GLN B 1 259 ? 219.429 206.075 167.362 1.00 32.31 253 GLN B N 1
ATOM 4245 C CA . GLN B 1 259 ? 219.258 206.401 168.772 1.00 32.31 253 GLN B CA 1
ATOM 4246 C C . GLN B 1 259 ? 219.547 207.882 168.971 1.00 32.31 253 GLN B C 1
ATOM 4247 O O . GLN B 1 259 ? 220.692 208.319 168.848 1.00 32.31 253 GLN B O 1
ATOM 4253 N N . VAL B 1 260 ? 218.512 208.649 169.291 1.00 30.26 254 VAL B N 1
ATOM 4254 C CA . VAL B 1 260 ? 218.606 210.092 169.466 1.00 30.26 254 VAL B CA 1
ATOM 4255 C C . VAL B 1 260 ? 218.498 210.381 170.953 1.00 30.26 254 VAL B C 1
ATOM 4256 O O . VAL B 1 260 ? 217.467 210.094 171.564 1.00 30.26 254 VAL B O 1
ATOM 4260 N N . VAL B 1 261 ? 219.548 210.954 171.536 1.00 30.53 255 VAL B N 1
ATOM 4261 C CA . VAL B 1 261 ? 219.617 211.223 172.970 1.00 30.53 255 VAL B CA 1
ATOM 4262 C C . VAL B 1 261 ? 219.879 212.711 173.167 1.00 30.53 255 VAL B C 1
ATOM 4263 O O . VAL B 1 261 ? 220.766 213.272 172.518 1.00 30.53 255 VAL B O 1
ATOM 4267 N N . ARG B 1 262 ? 219.112 213.354 174.052 1.00 33.02 256 ARG B N 1
ATOM 4268 C CA . ARG B 1 262 ? 219.497 214.687 174.498 1.00 33.02 256 ARG B CA 1
ATOM 4269 C C . ARG B 1 262 ? 220.685 214.621 175.442 1.00 33.02 256 ARG B C 1
ATOM 4270 O O . ARG B 1 262 ? 220.749 213.773 176.332 1.00 33.02 256 ARG B O 1
ATOM 4278 N N . SER B 1 263 ? 221.615 215.554 175.255 1.00 35.41 257 SER B N 1
ATOM 4279 C CA . SER B 1 263 ? 222.823 215.594 176.063 1.00 35.41 257 SER B CA 1
ATOM 4280 C C . SER B 1 263 ? 222.572 216.092 177.477 1.00 35.41 257 SER B C 1
ATOM 4281 O O . SER B 1 263 ? 223.446 215.934 178.330 1.00 35.41 257 SER B O 1
ATOM 4284 N N . THR B 1 264 ? 221.417 216.698 177.746 1.00 36.95 258 THR B N 1
ATOM 4285 C CA . THR B 1 264 ? 221.143 217.303 179.045 1.00 36.95 258 THR B CA 1
ATOM 4286 C C . THR B 1 264 ? 220.394 216.373 179.993 1.0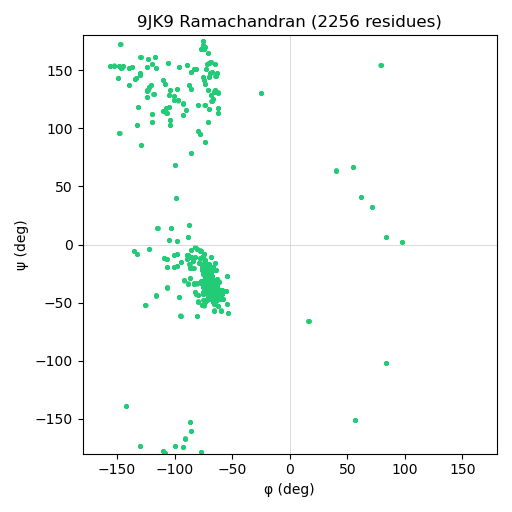0 36.95 258 THR B C 1
ATOM 4287 O O . THR B 1 264 ? 220.906 216.042 181.065 1.00 36.95 258 THR B O 1
ATOM 4291 N N . ASP B 1 265 ? 219.189 215.945 179.631 1.00 36.65 259 ASP B N 1
ATOM 4292 C CA . ASP B 1 265 ? 218.418 215.080 180.512 1.00 36.65 259 ASP B CA 1
ATOM 4293 C C . ASP B 1 265 ? 218.476 213.615 180.115 1.00 36.65 259 ASP B C 1
ATOM 4294 O O . ASP B 1 265 ? 217.985 212.766 180.863 1.00 36.65 259 ASP B O 1
ATOM 4299 N N . GLY B 1 266 ? 219.036 213.303 178.955 1.00 35.57 260 GLY B N 1
ATOM 4300 C CA . GLY B 1 266 ? 219.190 211.929 178.551 1.00 35.57 260 GLY B CA 1
ATOM 4301 C C . GLY B 1 266 ? 217.989 211.290 177.909 1.00 35.57 260 GLY B C 1
ATOM 4302 O O . GLY B 1 266 ? 218.035 210.085 177.655 1.00 35.57 260 GLY B O 1
ATOM 4303 N N . GLU B 1 267 ? 216.925 212.053 177.644 1.00 36.38 261 GLU B N 1
ATOM 4304 C CA . GLU B 1 267 ? 215.720 211.508 177.029 1.00 36.38 261 GLU B CA 1
ATOM 4305 C C . GLU B 1 267 ? 216.044 210.963 175.647 1.00 36.38 261 GLU B C 1
ATOM 4306 O O . GLU B 1 267 ? 216.737 211.608 174.860 1.00 36.38 261 GLU B O 1
ATOM 4312 N N . SER B 1 268 ? 215.603 209.738 175.388 1.00 35.71 262 SER B N 1
ATOM 4313 C CA . SER B 1 268 ? 216.072 208.991 174.235 1.00 35.71 262 SER B CA 1
ATOM 4314 C C . SER B 1 268 ? 214.924 208.238 173.588 1.00 35.71 262 SER B C 1
ATOM 4315 O O . SER B 1 268 ? 214.088 207.648 174.277 1.00 35.71 262 SER B O 1
ATOM 4318 N N . ARG B 1 269 ? 214.886 208.277 172.259 1.00 36.12 263 ARG B N 1
ATOM 4319 C CA . ARG B 1 269 ? 213.913 207.539 171.472 1.00 36.12 263 ARG B CA 1
ATOM 4320 C C . ARG B 1 269 ? 214.616 206.963 170.255 1.00 36.12 263 ARG B C 1
ATOM 4321 O O . ARG B 1 269 ? 215.616 207.511 169.790 1.00 36.12 263 ARG B O 1
ATOM 4329 N N . PHE B 1 270 ? 214.102 205.846 169.745 1.00 34.57 264 PHE B N 1
ATOM 4330 C CA . PHE B 1 270 ? 214.716 205.192 168.598 1.00 34.57 264 PHE B CA 1
ATOM 4331 C C . PHE B 1 270 ? 213.816 205.353 167.382 1.00 34.57 264 PHE B C 1
ATOM 4332 O O . PHE B 1 270 ? 212.590 205.264 167.489 1.00 34.57 264 PHE B O 1
ATOM 4340 N N . TYR B 1 271 ? 214.429 205.566 166.223 1.00 33.46 265 TYR B N 1
ATOM 4341 C CA . TYR B 1 271 ? 213.694 205.776 164.987 1.00 33.46 265 TYR B CA 1
ATOM 4342 C C . TYR B 1 271 ? 214.299 204.926 163.885 1.00 33.46 265 TYR B C 1
ATOM 4343 O O . TYR B 1 271 ? 215.518 204.762 163.822 1.00 33.46 265 TYR B O 1
ATOM 4352 N N . SER B 1 272 ? 213.449 204.393 163.016 1.00 35.92 266 SER B N 1
ATOM 4353 C CA . SER B 1 272 ? 213.898 203.663 161.840 1.00 35.92 266 SER B CA 1
ATOM 4354 C C . SER B 1 272 ? 213.890 204.567 160.619 1.00 35.92 266 SER B C 1
ATOM 4355 O O . SER B 1 272 ? 212.923 205.294 160.379 1.00 35.92 266 SER B O 1
ATOM 4358 N N . LEU B 1 273 ? 214.974 204.516 159.849 1.00 35.11 267 LEU B N 1
ATOM 4359 C CA . LEU B 1 273 ? 215.101 205.299 158.632 1.00 35.11 267 LEU B CA 1
ATOM 4360 C C . LEU B 1 273 ? 215.694 204.452 157.521 1.00 35.11 267 LEU B C 1
ATOM 4361 O O . LEU B 1 273 ? 216.439 203.502 157.767 1.00 35.11 267 LEU B O 1
ATOM 4366 N N . GLY B 1 274 ? 215.358 204.814 156.295 1.00 36.96 268 GLY B N 1
ATOM 4367 C CA . GLY B 1 274 ? 215.908 204.187 155.114 1.00 36.96 268 GLY B CA 1
ATOM 4368 C C . GLY B 1 274 ? 217.213 204.811 154.688 1.00 36.96 268 GLY B C 1
ATOM 4369 O O . GLY B 1 274 ? 217.960 205.363 155.499 1.00 36.96 268 GLY B O 1
ATOM 4370 N N . HIS B 1 275 ? 217.495 204.726 153.392 1.00 39.14 269 HIS B N 1
ATOM 4371 C CA . HIS B 1 275 ? 218.684 205.364 152.834 1.00 39.14 269 HIS B CA 1
ATOM 4372 C C . HIS B 1 275 ? 218.415 206.852 152.679 1.00 39.14 269 HIS B C 1
ATOM 4373 O O . HIS B 1 275 ? 217.853 207.312 151.686 1.00 39.14 269 HIS B O 1
ATOM 4380 N N . LEU B 1 276 ? 218.826 207.609 153.684 1.00 35.58 270 LEU B N 1
ATOM 4381 C CA . LEU B 1 276 ? 218.847 209.058 153.641 1.00 35.58 270 LEU B CA 1
ATOM 4382 C C . LEU B 1 276 ? 220.282 209.533 153.776 1.00 35.58 270 LEU B C 1
ATOM 4383 O O . LEU B 1 276 ? 221.157 208.801 154.241 1.00 35.58 270 LEU B O 1
ATOM 4388 N N . SER B 1 277 ? 220.517 210.776 153.373 1.00 35.59 271 SER B N 1
ATOM 4389 C CA . SER B 1 277 ? 221.761 211.430 153.729 1.00 35.59 271 SER B CA 1
ATOM 4390 C C . SER B 1 277 ? 221.718 211.846 155.197 1.00 35.59 271 SER B C 1
ATOM 4391 O O . SER B 1 277 ? 220.685 211.759 155.860 1.00 35.59 271 SER B O 1
ATOM 4394 N N . ILE B 1 278 ? 222.864 212.303 155.706 1.00 36.74 272 ILE B N 1
ATOM 4395 C CA . ILE B 1 278 ? 222.943 212.743 157.097 1.00 36.74 272 ILE B CA 1
ATOM 4396 C C . ILE B 1 278 ? 222.127 214.018 157.309 1.00 36.74 272 ILE B C 1
ATOM 4397 O O . ILE B 1 278 ? 221.521 214.203 158.374 1.00 36.74 272 ILE B O 1
ATOM 4402 N N . GLN B 1 279 ? 222.076 214.890 156.293 1.00 37.78 273 GLN B N 1
ATOM 4403 C CA . GLN B 1 279 ? 221.165 216.035 156.262 1.00 37.78 273 GLN B CA 1
ATOM 4404 C C . GLN B 1 279 ? 219.720 215.629 156.491 1.00 37.78 273 GLN B C 1
ATOM 4405 O O . GLN B 1 279 ? 219.052 216.114 157.409 1.00 37.78 273 GLN B O 1
ATOM 4411 N N . ARG B 1 280 ? 219.216 214.755 155.623 1.00 35.71 274 ARG B N 1
ATOM 4412 C CA . ARG B 1 280 ? 217.800 214.431 155.620 1.00 35.71 274 ARG B CA 1
ATOM 4413 C C . ARG B 1 280 ? 217.430 213.565 156.808 1.00 35.71 274 ARG B C 1
ATOM 4414 O O . ARG B 1 280 ? 216.316 213.680 157.336 1.00 35.71 274 ARG B O 1
ATOM 4422 N N . ALA B 1 281 ? 218.359 212.715 157.252 1.00 33.16 275 ALA B N 1
ATOM 4423 C CA . ALA B 1 281 ? 218.159 211.978 158.492 1.00 33.16 275 ALA B CA 1
ATOM 4424 C C . ALA B 1 281 ? 218.075 212.925 159.675 1.00 33.16 275 ALA B C 1
ATOM 4425 O O . ALA B 1 281 ? 217.227 212.747 160.553 1.00 33.16 275 ALA B O 1
ATOM 4427 N N . ALA B 1 282 ? 218.924 213.959 159.695 1.00 32.27 276 ALA B N 1
ATOM 4428 C CA . ALA B 1 282 ? 218.855 214.972 160.742 1.00 32.27 276 ALA B CA 1
ATOM 4429 C C . ALA B 1 282 ? 217.550 215.752 160.685 1.00 32.27 276 ALA B C 1
ATOM 4430 O O . ALA B 1 282 ? 217.011 216.129 161.731 1.00 32.27 276 ALA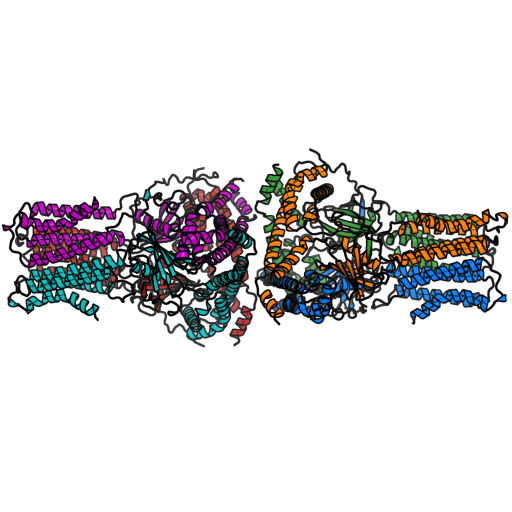 B O 1
ATOM 4432 N N . LEU B 1 283 ? 217.015 215.963 159.482 1.00 35.27 277 LEU B N 1
ATOM 4433 C CA . LEU B 1 283 ? 215.720 216.624 159.342 1.00 35.27 277 LEU B CA 1
ATOM 4434 C C . LEU B 1 283 ? 214.593 215.787 159.929 1.00 35.27 277 LEU B C 1
ATOM 4435 O O . LEU B 1 283 ? 213.751 216.314 160.664 1.00 35.27 277 LEU B O 1
ATOM 4440 N N . VAL B 1 284 ? 214.569 214.487 159.620 1.00 33.68 278 VAL B N 1
ATOM 4441 C CA . VAL B 1 284 ? 213.545 213.597 160.170 1.00 33.68 278 VAL B CA 1
ATOM 4442 C C . VAL B 1 284 ? 213.688 213.480 161.688 1.00 33.68 278 VAL B C 1
ATOM 4443 O O . VAL B 1 284 ? 212.687 213.442 162.422 1.00 33.68 278 VAL B O 1
ATOM 4447 N N . VAL B 1 285 ? 214.935 213.468 162.180 1.00 32.32 279 VAL B N 1
ATOM 4448 C CA . VAL B 1 285 ? 215.194 213.475 163.621 1.00 32.32 279 VAL B CA 1
ATOM 4449 C C . VAL B 1 285 ? 214.642 214.739 164.271 1.00 32.32 279 VAL B C 1
ATOM 4450 O O . VAL B 1 285 ? 214.042 214.678 165.345 1.00 32.32 279 VAL B O 1
ATOM 4454 N N . LEU B 1 286 ? 214.772 215.892 163.610 1.00 33.94 280 LEU B N 1
ATOM 4455 C CA . LEU B 1 286 ? 214.259 217.120 164.215 1.00 33.94 280 LEU B CA 1
ATOM 4456 C C . LEU B 1 286 ? 212.735 217.197 164.172 1.00 33.94 280 LEU B C 1
ATOM 4457 O O . LEU B 1 286 ? 212.120 217.732 165.105 1.00 33.94 280 LEU B O 1
ATOM 4462 N N . GLU B 1 287 ? 212.118 216.678 163.100 1.00 37.78 281 GLU B N 1
ATOM 4463 C CA . GLU B 1 287 ? 210.662 216.512 163.049 1.00 37.78 281 GLU B CA 1
ATOM 4464 C C . GLU B 1 287 ? 210.168 215.704 164.239 1.00 37.78 281 GLU B C 1
ATOM 4465 O O . GLU B 1 287 ? 209.273 216.128 164.987 1.00 37.78 281 GLU B O 1
ATOM 4471 N N . ASN B 1 288 ? 210.788 214.545 164.448 1.00 34.48 282 ASN B N 1
ATOM 4472 C CA . ASN B 1 288 ? 210.447 213.698 165.575 1.00 34.48 282 ASN B CA 1
ATOM 4473 C C . ASN B 1 288 ? 210.839 214.314 166.912 1.00 34.48 282 ASN B C 1
ATOM 4474 O O . ASN B 1 288 ? 210.249 213.952 167.928 1.00 34.48 282 ASN B O 1
ATOM 4479 N N . TYR B 1 289 ? 211.824 215.218 166.935 1.00 32.77 283 TYR B N 1
ATOM 4480 C CA . TYR B 1 289 ? 212.160 215.925 168.165 1.00 32.77 283 TYR B CA 1
ATOM 4481 C C . TYR B 1 289 ? 211.027 216.840 168.587 1.00 32.77 283 TYR B C 1
ATOM 4482 O O . TYR B 1 289 ? 210.636 216.861 169.759 1.00 32.77 283 TYR B O 1
ATOM 4491 N N . TYR B 1 290 ? 210.523 217.638 167.649 1.00 35.34 284 TYR B N 1
ATOM 4492 C CA . TYR B 1 290 ? 209.428 218.540 167.981 1.00 35.34 284 TYR B CA 1
ATOM 4493 C C . TYR B 1 290 ? 208.137 217.784 168.267 1.00 35.34 284 TYR B C 1
ATOM 4494 O O . TYR B 1 290 ? 207.297 218.267 169.032 1.00 35.34 284 TYR B O 1
ATOM 4503 N N . LYS B 1 291 ? 207.975 216.590 167.698 1.00 35.11 285 LYS B N 1
ATOM 4504 C CA . LYS B 1 291 ? 206.771 215.815 167.979 1.00 35.11 285 LYS B CA 1
ATOM 4505 C C . LYS B 1 291 ? 206.863 215.009 169.278 1.00 35.11 285 LYS B C 1
ATOM 4506 O O . LYS B 1 291 ? 205.860 214.875 169.985 1.00 35.11 285 LYS B O 1
ATOM 4512 N N . ASP B 1 292 ? 208.042 214.504 169.637 1.00 35.90 286 ASP B N 1
ATOM 4513 C CA . ASP B 1 292 ? 208.156 213.361 170.540 1.00 35.90 286 ASP B CA 1
ATOM 4514 C C . ASP B 1 292 ? 208.853 213.648 171.860 1.00 35.90 286 ASP B C 1
ATOM 4515 O O . ASP B 1 292 ? 208.394 213.179 172.902 1.00 35.90 286 ASP B O 1
ATOM 4520 N N . PHE B 1 293 ? 209.961 214.376 171.848 1.00 34.17 287 PHE B N 1
ATOM 4521 C CA . PHE B 1 293 ? 210.699 214.680 173.067 1.00 34.17 287 PHE B CA 1
ATOM 4522 C C . PHE B 1 293 ? 209.968 215.742 173.867 1.00 34.17 287 PHE B C 1
ATOM 4523 O O . PHE B 1 293 ? 209.374 216.657 173.294 1.00 34.17 287 PHE B O 1
ATOM 4531 N N . THR B 1 294 ? 210.024 215.628 175.194 1.00 34.57 288 THR B N 1
ATOM 4532 C CA . THR B 1 294 ? 209.550 216.710 176.047 1.00 34.57 288 THR B CA 1
ATOM 4533 C C . THR B 1 294 ? 210.419 217.943 175.846 1.00 34.57 288 THR B C 1
ATOM 4534 O O . THR B 1 294 ? 211.572 217.852 175.417 1.00 34.57 288 THR B O 1
ATOM 4538 N N . ILE B 1 295 ? 209.843 219.108 176.136 1.00 33.41 289 ILE B N 1
ATOM 4539 C CA . ILE B 1 295 ? 210.502 220.364 175.816 1.00 33.41 289 ILE B CA 1
ATOM 4540 C C . ILE B 1 295 ? 211.705 220.563 176.730 1.00 33.41 289 ILE B C 1
ATOM 4541 O O . ILE B 1 295 ? 211.724 220.100 177.879 1.00 33.41 289 ILE B O 1
ATOM 4546 N N . TYR B 1 296 ? 212.758 221.160 176.176 1.00 36.65 290 TYR B N 1
ATOM 4547 C CA . TYR B 1 296 ? 213.950 221.483 17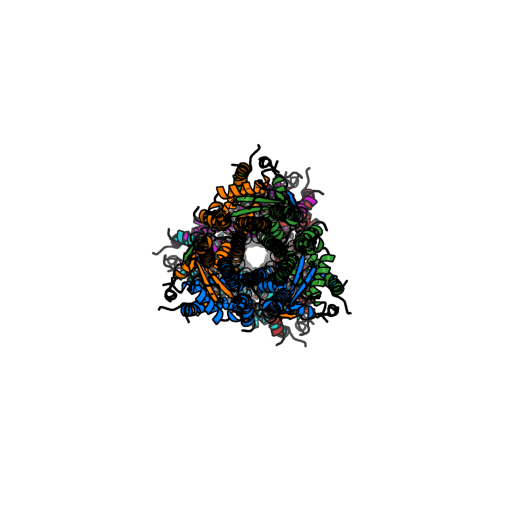6.940 1.00 36.65 290 TYR B CA 1
ATOM 4548 C C . TYR B 1 296 ? 213.626 222.468 178.053 1.00 36.65 290 TYR B C 1
ATOM 4549 O O . TYR B 1 296 ? 213.180 223.589 177.796 1.00 36.65 290 TYR B O 1
ATOM 4558 N N . ASN B 1 297 ? 213.836 222.036 179.286 1.00 38.49 291 ASN B N 1
ATOM 4559 C CA . ASN B 1 297 ? 213.622 222.881 180.453 1.00 38.49 291 ASN B CA 1
ATOM 4560 C C . ASN B 1 297 ? 214.940 223.000 181.191 1.00 38.49 291 ASN B C 1
ATOM 4561 O O . ASN B 1 297 ? 215.372 222.023 181.837 1.00 38.49 291 ASN B O 1
ATOM 4566 N N . PRO B 1 298 ? 215.623 224.142 181.115 1.00 39.95 292 PRO B N 1
ATOM 4567 C CA . PRO B 1 298 ? 216.894 224.290 181.835 1.00 39.95 292 PRO B CA 1
ATOM 4568 C C . PRO B 1 298 ? 216.730 224.348 183.340 1.00 39.95 292 PRO B C 1
ATOM 4569 O O . PRO B 1 298 ? 217.696 224.073 184.059 1.00 39.95 292 PRO B O 1
ATOM 4573 N N . ASN B 1 299 ? 215.538 224.679 183.835 1.00 42.47 293 ASN B N 1
ATOM 4574 C CA . ASN B 1 299 ? 215.295 224.725 185.269 1.00 42.47 293 ASN B CA 1
ATOM 4575 C C . ASN B 1 299 ? 215.225 223.340 185.892 1.00 42.47 293 ASN B C 1
ATOM 4576 O O . ASN B 1 299 ? 215.458 223.206 187.096 1.00 42.47 293 ASN B O 1
ATOM 4581 N N . LEU B 1 300 ? 214.937 222.307 185.100 1.00 41.69 294 LEU B N 1
ATOM 4582 C CA . LEU B 1 300 ? 214.988 220.933 185.580 1.00 41.69 294 LEU B CA 1
ATOM 4583 C C . LEU B 1 300 ? 216.407 220.392 185.664 1.00 41.69 294 LEU B C 1
ATOM 4584 O O . LEU B 1 300 ? 216.601 219.272 186.146 1.00 41.69 294 LEU B O 1
ATOM 4589 N N . LEU B 1 301 ? 217.392 221.157 185.208 1.00 43.65 295 LEU B N 1
ATOM 4590 C CA . LEU B 1 301 ? 218.769 220.714 185.125 1.00 43.65 295 LEU B CA 1
ATOM 4591 C C . LEU B 1 301 ? 219.673 221.394 186.136 1.00 43.65 295 LEU B C 1
ATOM 4592 O O . LEU B 1 301 ? 220.815 220.958 186.310 1.00 43.65 295 LEU B O 1
ATOM 4597 N N . THR B 1 302 ? 219.198 222.451 186.794 1.00 48.32 296 THR B N 1
ATOM 4598 C CA . THR B 1 302 ? 220.046 223.242 187.672 1.00 48.32 296 THR B CA 1
ATOM 4599 C C . THR B 1 302 ? 220.366 222.546 188.983 1.00 48.32 296 THR B C 1
ATOM 4600 O O . THR B 1 302 ? 221.374 222.889 189.601 1.00 48.32 296 THR B O 1
ATOM 4604 N N . ALA B 1 303 ? 219.540 221.588 189.417 1.00 49.31 297 ALA B N 1
ATOM 4605 C CA . ALA B 1 303 ? 219.797 220.890 190.675 1.00 49.31 297 ALA B CA 1
ATOM 4606 C C . ALA B 1 303 ? 221.077 220.069 190.605 1.00 49.31 297 ALA B C 1
ATOM 4607 O O . ALA B 1 303 ? 221.883 220.086 191.542 1.00 49.31 297 ALA B O 1
ATOM 4609 N N . SER B 1 304 ? 221.298 219.382 189.482 1.00 50.34 298 SER B N 1
ATOM 4610 C CA . SER B 1 304 ? 222.537 218.640 189.282 1.00 50.34 298 SER B CA 1
ATOM 4611 C C . SER B 1 304 ? 223.739 219.567 189.171 1.00 50.34 298 SER B C 1
ATOM 4612 O O . SER B 1 304 ? 224.828 219.226 189.648 1.00 50.34 298 SER B O 1
ATOM 4615 N N . LYS B 1 305 ? 223.554 220.750 188.578 1.00 51.63 299 LYS B N 1
ATOM 4616 C CA . LYS B 1 305 ? 224.653 221.702 188.448 1.00 51.63 299 LYS B CA 1
ATOM 4617 C C . LYS B 1 305 ? 225.045 222.290 189.797 1.00 51.63 299 LYS B C 1
ATOM 4618 O O . LYS B 1 305 ? 226.237 222.396 190.108 1.00 51.63 299 LYS B O 1
ATOM 4624 N N . PHE B 1 306 ? 224.058 222.665 190.619 1.00 54.01 300 PHE B N 1
ATOM 4625 C CA . PHE B 1 306 ? 224.365 223.143 191.964 1.00 54.01 300 PHE B CA 1
ATOM 4626 C C . PHE B 1 306 ? 224.908 222.031 192.849 1.00 54.01 300 PHE B C 1
ATOM 4627 O O . PHE B 1 306 ? 225.714 222.300 193.740 1.00 54.01 300 PHE B O 1
ATOM 4635 N N . ARG B 1 307 ? 224.519 220.780 192.600 1.00 51.87 301 ARG B N 1
ATOM 4636 C CA . ARG B 1 307 ? 225.058 219.676 193.387 1.00 51.87 301 ARG B CA 1
ATOM 4637 C C . ARG B 1 307 ? 226.518 219.409 193.026 1.00 51.87 301 ARG B C 1
ATOM 4638 O O . ARG B 1 307 ? 227.354 219.155 193.906 1.00 51.87 301 ARG B O 1
ATOM 4646 N N . ALA B 1 308 ? 226.850 219.519 191.737 1.00 56.07 302 ALA B N 1
ATOM 4647 C CA . ALA B 1 308 ? 228.239 219.390 191.308 1.00 56.07 302 ALA B CA 1
ATOM 4648 C C . ALA B 1 308 ? 229.084 220.569 191.782 1.00 56.07 302 ALA B C 1
ATOM 4649 O O . ALA B 1 308 ? 230.249 220.395 192.156 1.00 56.07 302 ALA B O 1
ATOM 4651 N N . ALA B 1 309 ? 228.507 221.772 191.811 1.00 58.46 303 ALA B N 1
ATOM 4652 C CA . ALA B 1 309 ? 229.230 222.918 192.357 1.00 58.46 303 ALA B CA 1
ATOM 4653 C C . ALA B 1 309 ? 229.384 222.821 193.872 1.00 58.46 303 ALA B C 1
ATOM 4654 O O . ALA B 1 309 ? 230.359 223.336 194.430 1.00 58.46 303 ALA B O 1
ATOM 4656 N N . LYS B 1 310 ? 228.441 222.166 194.551 1.00 59.63 304 LYS B N 1
ATOM 4657 C CA . LYS B 1 310 ? 228.579 221.934 195.982 1.00 59.63 304 LYS B CA 1
ATOM 4658 C C . LYS B 1 310 ? 229.668 220.912 196.268 1.00 59.63 304 LYS B C 1
ATOM 4659 O O . LYS B 1 310 ? 230.361 221.013 197.286 1.00 59.63 304 LYS B O 1
ATOM 4665 N N . HIS B 1 311 ? 229.838 219.925 195.385 1.00 60.53 305 HIS B N 1
ATOM 4666 C CA . HIS B 1 311 ? 231.029 219.084 195.474 1.00 60.53 305 HIS B CA 1
ATOM 4667 C C . HIS B 1 311 ? 232.297 219.858 195.129 1.00 60.53 305 HIS B C 1
ATOM 4668 O O . HIS B 1 311 ? 233.369 219.537 195.652 1.00 60.53 305 HIS B O 1
ATOM 4675 N N . MET B 1 312 ? 232.195 220.880 194.276 1.00 64.45 306 MET B N 1
ATOM 4676 C CA . MET B 1 312 ? 233.338 221.753 194.020 1.00 64.45 306 MET B CA 1
ATOM 4677 C C . MET B 1 312 ? 233.651 222.670 195.195 1.00 64.45 306 MET B C 1
ATOM 4678 O O . MET B 1 312 ? 234.758 223.212 195.273 1.00 64.45 306 MET B O 1
ATOM 4683 N N . ALA B 1 313 ? 232.697 222.866 196.107 1.00 66.00 307 ALA B N 1
ATOM 4684 C CA . ALA B 1 313 ? 232.962 223.670 197.295 1.00 66.00 307 ALA B CA 1
ATOM 4685 C C . ALA B 1 313 ? 233.905 222.979 198.274 1.00 66.00 307 ALA B C 1
ATOM 4686 O O . ALA B 1 313 ? 234.452 223.645 199.159 1.00 66.00 307 ALA B O 1
ATOM 4688 N N . GLY B 1 314 ? 234.106 221.671 198.142 1.00 65.19 308 GLY B N 1
ATOM 4689 C CA . GLY B 1 314 ? 235.033 220.945 198.988 1.00 65.19 308 GLY B CA 1
ATOM 4690 C C . GLY B 1 314 ? 235.795 219.869 198.239 1.00 65.19 308 GLY B C 1
ATOM 4691 O O . GLY B 1 314 ? 236.442 220.140 197.227 1.00 65.19 308 GLY B O 1
ATOM 4692 N N . ALA B 1 333 ? 243.523 205.324 193.867 1.00 76.61 327 ALA B N 1
ATOM 4693 C CA . ALA B 1 333 ? 243.758 204.906 195.244 1.00 76.61 327 ALA B CA 1
ATOM 4694 C C . ALA B 1 333 ? 242.888 205.704 196.206 1.00 76.61 327 ALA B C 1
ATOM 4695 O O . ALA B 1 333 ? 241.999 205.156 196.858 1.00 76.61 327 ALA B O 1
ATOM 4697 N N . MET B 1 334 ? 243.155 207.009 196.292 1.00 75.60 328 MET B N 1
ATOM 4698 C CA . MET B 1 334 ? 242.345 207.877 197.140 1.00 75.60 328 MET B CA 1
ATOM 4699 C C . MET B 1 334 ? 240.989 208.161 196.507 1.00 75.60 328 MET B C 1
ATOM 4700 O O . MET B 1 334 ? 240.028 208.507 197.205 1.00 75.60 328 MET B O 1
ATOM 4705 N N . ILE B 1 335 ? 240.890 208.020 195.183 1.00 70.89 329 ILE B N 1
ATOM 4706 C CA . ILE B 1 335 ? 239.642 208.329 194.490 1.00 70.89 329 ILE B CA 1
ATOM 4707 C C . ILE B 1 335 ? 238.625 207.208 194.700 1.00 70.89 329 ILE B C 1
ATOM 4708 O O . ILE B 1 335 ? 237.411 207.424 194.608 1.00 70.89 329 ILE B O 1
ATOM 4713 N N . ALA B 1 336 ? 239.100 206.004 195.029 1.00 70.14 330 ALA B N 1
ATOM 4714 C CA . ALA B 1 336 ? 238.181 204.919 195.355 1.00 70.14 330 ALA B CA 1
ATOM 4715 C C . ALA B 1 336 ? 237.741 204.997 196.810 1.00 70.14 330 ALA B C 1
ATOM 4716 O O . ALA B 1 336 ? 236.598 204.658 197.141 1.00 70.14 330 ALA B O 1
ATOM 4718 N N . ALA B 1 337 ? 238.630 205.460 197.692 1.00 68.75 331 ALA B N 1
ATOM 4719 C CA . ALA B 1 337 ? 238.273 205.596 199.100 1.00 68.75 331 ALA B CA 1
ATOM 4720 C C . ALA B 1 337 ? 237.339 206.779 199.318 1.00 68.75 331 ALA B C 1
ATOM 4721 O O . ALA B 1 337 ? 236.463 206.734 200.189 1.00 68.75 331 ALA B O 1
ATOM 4723 N N . ALA B 1 338 ? 237.501 207.841 198.524 1.00 66.78 332 ALA B N 1
ATOM 4724 C CA . ALA B 1 338 ? 236.575 208.968 198.595 1.00 66.78 332 ALA B CA 1
ATOM 4725 C C . ALA B 1 338 ? 235.190 208.573 198.096 1.00 66.78 332 ALA B C 1
ATOM 4726 O O . ALA B 1 338 ? 234.175 208.997 198.660 1.00 66.78 332 ALA B O 1
ATOM 4728 N N . ALA B 1 339 ? 235.132 207.739 197.055 1.00 62.76 333 ALA B N 1
ATOM 4729 C CA . ALA B 1 339 ? 233.857 207.202 196.593 1.00 62.76 333 ALA B CA 1
ATOM 4730 C C . ALA B 1 339 ? 233.243 206.255 197.615 1.00 62.76 333 ALA B C 1
ATOM 4731 O O . ALA B 1 339 ? 232.014 206.204 197.753 1.00 62.76 333 ALA B O 1
ATOM 4733 N N . ARG B 1 340 ? 234.080 205.509 198.341 1.00 63.22 334 ARG B N 1
ATOM 4734 C CA . ARG B 1 340 ? 233.580 204.628 199.392 1.00 63.22 334 ARG B CA 1
ATOM 4735 C C . ARG B 1 340 ? 233.019 205.429 200.562 1.00 63.22 334 ARG B C 1
ATOM 4736 O O . ARG B 1 340 ? 232.012 205.041 201.166 1.00 63.22 334 ARG B O 1
ATOM 4744 N N . ARG B 1 341 ? 233.654 206.557 200.889 1.00 63.81 335 ARG B N 1
ATOM 4745 C CA . ARG B 1 341 ? 233.132 207.419 201.946 1.00 63.81 335 ARG B CA 1
ATOM 4746 C C . ARG B 1 341 ? 231.873 208.149 201.495 1.00 63.81 335 ARG B C 1
ATOM 4747 O O . ARG B 1 341 ? 230.996 208.445 202.315 1.00 63.81 335 ARG B O 1
ATOM 4755 N N . ARG B 1 342 ? 231.776 208.463 200.200 1.00 57.76 336 ARG B N 1
ATOM 4756 C CA . ARG B 1 342 ? 230.568 209.092 199.674 1.00 57.76 336 ARG B CA 1
ATOM 4757 C C . ARG B 1 342 ? 229.382 208.138 199.701 1.00 57.76 336 ARG B C 1
ATOM 4758 O O . ARG B 1 342 ? 228.288 208.510 200.141 1.00 57.76 336 ARG B O 1
ATOM 4766 N N . ASP B 1 343 ? 229.578 206.904 199.232 1.00 57.81 337 ASP B N 1
ATOM 4767 C CA . ASP B 1 343 ? 228.458 205.974 199.121 1.00 57.81 337 ASP B CA 1
ATOM 4768 C C . ASP B 1 343 ? 228.029 205.444 200.486 1.00 57.81 337 ASP B C 1
ATOM 4769 O O . ASP B 1 343 ? 226.938 204.881 200.625 1.00 57.81 337 ASP B O 1
ATOM 4774 N N . SER B 1 344 ? 228.874 205.615 201.506 1.00 58.76 338 SER B N 1
ATOM 4775 C CA . SER B 1 344 ? 228.500 205.206 202.855 1.00 58.76 338 SER B CA 1
ATOM 4776 C C . SER B 1 344 ? 227.798 206.334 203.601 1.00 58.76 338 SER B C 1
ATOM 4777 O O . SER B 1 344 ? 227.209 206.112 204.665 1.00 58.76 338 SER B O 1
ATOM 4780 N N . SER B 1 345 ? 227.845 207.549 203.058 1.00 52.44 339 SER B N 1
ATOM 4781 C CA . SER B 1 345 ? 227.274 208.702 203.741 1.00 52.44 339 SER B CA 1
ATOM 4782 C C . SER B 1 345 ? 225.754 208.721 203.619 1.00 52.44 339 SER B C 1
ATOM 4783 O O . SER B 1 345 ? 225.139 207.820 203.051 1.00 52.44 339 SER B O 1
ATOM 4786 N N . HIS B 1 346 ? 225.147 209.756 204.184 1.00 46.16 340 HIS B N 1
ATOM 4787 C CA . HIS B 1 346 ? 223.709 209.954 204.069 1.00 46.16 340 HIS B CA 1
ATOM 4788 C C . HIS B 1 346 ? 223.347 210.436 202.673 1.00 46.16 340 HIS B C 1
ATOM 4789 O O . HIS B 1 346 ? 223.815 211.490 202.235 1.00 46.16 340 HIS B O 1
ATOM 4796 N N . ASN B 1 347 ? 222.516 209.673 201.965 1.00 45.10 341 ASN B N 1
ATOM 4797 C CA . ASN B 1 347 ? 222.074 210.121 200.647 1.00 45.10 341 ASN B CA 1
ATOM 4798 C C . ASN B 1 347 ? 220.963 211.149 200.816 1.00 45.10 341 ASN B C 1
ATOM 4799 O O . ASN B 1 347 ? 219.796 210.815 201.024 1.00 45.10 341 ASN B O 1
ATOM 4804 N N . GLU B 1 348 ? 221.355 212.421 200.740 1.00 46.72 342 GLU B N 1
ATOM 4805 C CA . GLU B 1 348 ? 220.402 213.521 200.702 1.00 46.72 342 GLU B CA 1
ATOM 4806 C C . GLU B 1 348 ? 219.494 213.439 199.481 1.00 46.72 342 GLU B C 1
ATOM 4807 O O . GLU B 1 348 ? 218.318 213.812 199.560 1.00 46.72 342 GLU B O 1
ATOM 4813 N N . LEU B 1 349 ? 220.007 212.907 198.366 1.00 42.67 343 LEU B N 1
ATOM 4814 C CA . LEU B 1 349 ? 219.293 212.974 197.095 1.00 42.67 343 LEU B CA 1
ATOM 4815 C C . LEU B 1 349 ? 218.055 212.086 197.084 1.00 42.67 343 LEU B C 1
ATOM 4816 O O . LEU B 1 349 ? 217.015 212.492 196.559 1.00 42.67 343 LEU B O 1
ATOM 4821 N N . TYR B 1 350 ? 218.138 210.893 197.684 1.00 42.29 344 TYR B N 1
ATOM 4822 C CA . TYR B 1 350 ? 216.986 209.995 197.760 1.00 42.29 344 TYR B CA 1
ATOM 4823 C C . TYR B 1 350 ? 215.833 210.619 198.533 1.00 42.29 344 TYR B C 1
ATOM 4824 O O . TYR B 1 350 ? 214.684 210.619 198.071 1.00 42.29 344 TYR B O 1
ATOM 4833 N N . TYR B 1 351 ? 216.131 211.196 199.696 1.00 43.38 345 TYR B N 1
ATOM 4834 C CA . TYR B 1 351 ? 215.072 211.755 200.520 1.00 43.38 345 TYR B CA 1
ATOM 4835 C C . TYR B 1 351 ? 214.552 213.068 199.954 1.00 43.38 345 TYR B C 1
ATOM 4836 O O . TYR B 1 351 ? 213.353 213.345 200.062 1.00 43.38 345 TYR B O 1
ATOM 4845 N N . GLU B 1 352 ? 215.411 213.860 199.308 1.00 46.81 346 GLU B N 1
ATOM 4846 C CA . GLU B 1 352 ? 214.932 215.086 198.677 1.00 46.81 346 GLU B CA 1
ATOM 4847 C C . GLU B 1 352 ? 214.076 214.789 197.452 1.00 46.81 346 GLU B C 1
ATOM 4848 O O . GLU B 1 352 ? 213.087 215.486 197.206 1.00 46.81 346 GLU B O 1
ATOM 4854 N N . GLU B 1 353 ? 214.405 213.736 196.697 1.00 46.38 347 GLU B N 1
ATOM 4855 C CA . GLU B 1 353 ? 213.568 213.356 195.563 1.00 46.38 347 GLU B CA 1
ATOM 4856 C C . GLU B 1 353 ? 212.233 212.783 196.019 1.00 46.38 347 GLU B C 1
ATOM 4857 O O . GLU B 1 353 ? 211.197 213.073 195.411 1.00 46.38 347 GLU B O 1
ATOM 4863 N N . ALA B 1 354 ? 212.233 211.987 197.095 1.00 44.67 348 ALA B N 1
ATOM 4864 C CA . ALA B 1 354 ? 210.975 211.469 197.629 1.00 44.67 348 ALA B CA 1
ATOM 4865 C C . ALA B 1 354 ? 210.098 212.590 198.178 1.00 44.67 348 ALA B C 1
ATOM 4866 O O . ALA B 1 354 ? 208.880 212.603 197.952 1.00 44.67 348 ALA B O 1
ATOM 4868 N N . GLU B 1 355 ? 210.711 213.565 198.855 1.00 47.08 349 GLU B N 1
ATOM 4869 C CA . GLU B 1 355 ? 209.958 214.676 199.421 1.00 47.08 349 GLU B CA 1
ATOM 4870 C C . GLU B 1 355 ? 209.434 215.602 198.329 1.00 47.08 349 GLU B C 1
ATOM 4871 O O . GLU B 1 355 ? 208.305 216.102 198.421 1.00 47.08 349 GLU B O 1
ATOM 4877 N N . HIS B 1 356 ? 210.221 215.809 197.269 1.00 43.48 350 HIS B N 1
ATOM 4878 C CA . HIS B 1 356 ? 209.763 216.613 196.143 1.00 43.48 350 HIS B CA 1
ATOM 4879 C C . HIS B 1 356 ? 208.632 215.928 195.389 1.00 43.48 350 HIS B C 1
ATOM 4880 O O . HIS B 1 356 ? 207.684 216.591 194.961 1.00 43.48 350 HIS B O 1
ATOM 4887 N N . GLU B 1 357 ? 208.714 214.604 195.222 1.00 45.24 351 GLU B N 1
ATOM 4888 C CA . GLU B 1 357 ? 207.645 213.865 194.558 1.00 45.24 351 GLU B CA 1
ATOM 4889 C C . GLU B 1 357 ? 206.361 213.902 195.378 1.00 45.24 351 GLU B C 1
ATOM 4890 O O . GLU B 1 357 ? 205.258 214.006 194.824 1.00 45.24 351 GLU B O 1
ATOM 4896 N N . ARG B 1 358 ? 206.496 213.866 196.706 1.00 44.64 352 ARG B N 1
ATOM 4897 C CA . ARG B 1 358 ? 205.341 213.996 197.590 1.00 44.64 352 ARG B CA 1
ATOM 4898 C C . ARG B 1 358 ? 204.709 215.382 197.489 1.00 44.64 352 ARG B C 1
ATOM 4899 O O . ARG B 1 358 ? 203.476 215.508 197.436 1.00 44.64 352 ARG B O 1
ATOM 4907 N N . ARG B 1 359 ? 205.539 216.433 197.433 1.00 43.29 353 ARG B N 1
ATOM 4908 C CA . ARG B 1 359 ? 205.009 217.787 197.277 1.00 43.29 353 ARG B CA 1
ATOM 4909 C C . ARG B 1 359 ? 204.339 217.976 195.923 1.00 43.29 353 ARG B C 1
ATOM 4910 O O . ARG B 1 359 ? 203.326 218.676 195.821 1.00 43.29 353 ARG B O 1
ATOM 4918 N N . VAL B 1 360 ? 204.889 217.359 194.874 1.00 39.68 354 VAL B N 1
ATOM 4919 C CA . VAL B 1 360 ? 204.291 217.454 193.545 1.00 39.68 354 VAL B CA 1
ATOM 4920 C C . VAL B 1 360 ? 202.943 216.744 193.507 1.00 39.68 354 VAL B C 1
ATOM 4921 O O . VAL B 1 360 ? 201.982 217.260 192.927 1.00 39.68 354 VAL B O 1
ATOM 4925 N N . LYS B 1 361 ? 202.831 215.585 194.167 1.00 39.79 355 LYS B N 1
ATOM 4926 C CA . LYS B 1 361 ? 201.540 214.904 194.243 1.00 39.79 355 LYS B CA 1
ATOM 4927 C C . LYS B 1 361 ? 200.514 215.706 195.039 1.00 39.79 355 LYS B C 1
ATOM 4928 O O . LYS B 1 361 ? 199.330 215.737 194.675 1.00 39.79 355 LYS B O 1
ATOM 4934 N N . LYS B 1 362 ? 200.951 216.389 196.102 1.00 40.87 356 LYS B N 1
ATOM 4935 C CA . LYS B 1 362 ? 200.021 217.206 196.881 1.00 40.87 356 LYS B CA 1
ATOM 4936 C C . LYS B 1 362 ? 199.541 218.422 196.092 1.00 40.87 356 LYS B C 1
ATOM 4937 O O . LYS B 1 362 ? 198.340 218.722 196.074 1.00 40.87 356 LYS B O 1
ATOM 4943 N N . ARG B 1 363 ? 200.463 219.124 195.421 1.00 39.48 357 ARG B N 1
ATOM 4944 C CA . ARG B 1 363 ? 200.079 220.260 194.583 1.00 39.48 357 ARG B CA 1
ATOM 4945 C C . ARG B 1 363 ? 199.224 219.823 193.401 1.00 39.48 357 ARG B C 1
ATOM 4946 O O . ARG B 1 363 ? 198.325 220.560 192.982 1.00 39.48 357 ARG B O 1
ATOM 4954 N N . LYS B 1 364 ? 199.465 218.618 192.878 1.00 37.79 358 LYS B N 1
ATOM 4955 C CA . LYS B 1 364 ? 198.644 218.074 191.805 1.00 37.79 358 LYS B CA 1
ATOM 4956 C C . LYS B 1 364 ? 197.225 217.796 192.276 1.00 37.79 358 LYS B C 1
ATOM 4957 O O . LYS B 1 364 ? 196.269 218.078 191.551 1.00 37.79 358 LYS B O 1
ATOM 4963 N N . ALA B 1 365 ? 197.068 217.258 193.490 1.00 38.77 359 ALA B N 1
ATOM 4964 C CA . ALA B 1 365 ? 195.726 217.011 194.017 1.00 38.77 359 ALA B CA 1
ATOM 4965 C C . ALA B 1 365 ? 194.977 218.314 194.285 1.00 38.77 359 ALA B C 1
ATOM 4966 O O . ALA B 1 365 ? 193.776 218.417 193.982 1.00 38.77 359 ALA B O 1
ATOM 4968 N N . ARG B 1 366 ? 195.681 219.322 194.828 1.00 42.04 360 ARG B N 1
ATOM 4969 C CA . ARG B 1 366 ? 195.100 220.657 194.991 1.00 42.04 360 ARG B CA 1
ATOM 4970 C C . ARG B 1 366 ? 194.659 221.240 193.658 1.00 42.04 360 ARG B C 1
ATOM 4971 O O . ARG B 1 366 ? 193.574 221.825 193.553 1.00 42.04 360 ARG B O 1
ATOM 4979 N N . LEU B 1 367 ? 195.485 221.066 192.626 1.00 37.75 361 LEU B N 1
ATOM 4980 C CA . LEU B 1 367 ? 195.183 221.597 191.305 1.00 37.75 361 LEU B CA 1
ATOM 4981 C C . LEU B 1 367 ? 193.989 220.896 190.668 1.00 37.75 361 LEU B C 1
ATOM 4982 O O . LEU B 1 367 ? 193.156 221.552 190.034 1.00 37.75 361 LEU B O 1
ATOM 4987 N N . VAL B 1 368 ? 193.888 219.573 190.829 1.00 38.40 362 VAL B N 1
ATOM 4988 C CA . VAL B 1 368 ? 192.753 218.832 190.282 1.00 38.40 362 VAL B CA 1
ATOM 4989 C C . VAL B 1 368 ? 191.453 219.274 190.943 1.00 38.40 362 VAL B C 1
ATOM 4990 O O . VAL B 1 368 ? 190.457 219.536 190.255 1.00 38.40 362 VAL B O 1
ATOM 4994 N N . VAL B 1 369 ? 191.464 219.432 192.274 1.00 41.40 363 VAL B N 1
ATOM 4995 C CA . VAL B 1 369 ? 190.268 219.886 192.987 1.00 41.40 363 VAL B CA 1
ATOM 4996 C C . VAL B 1 369 ? 189.892 221.312 192.578 1.00 41.40 363 VAL B C 1
ATOM 4997 O O . VAL B 1 369 ? 188.711 221.613 192.344 1.00 41.40 363 VAL B O 1
ATOM 5001 N N . ALA B 1 370 ? 190.895 222.184 192.419 1.00 42.32 364 ALA B N 1
ATOM 5002 C CA . ALA B 1 370 ? 190.652 223.570 192.031 1.00 42.32 364 ALA B CA 1
ATOM 5003 C C . ALA B 1 370 ? 190.071 223.679 190.625 1.00 42.32 364 ALA B C 1
ATOM 5004 O O . ALA B 1 370 ? 189.134 224.450 190.398 1.00 42.32 364 ALA B O 1
ATOM 5006 N N . VAL B 1 371 ? 190.579 222.889 189.680 1.00 41.74 365 VAL B N 1
ATOM 5007 C CA . VAL B 1 371 ? 190.086 222.991 188.310 1.00 41.74 365 VAL B CA 1
ATOM 5008 C C . VAL B 1 371 ? 188.707 222.338 188.162 1.00 41.74 365 VAL B C 1
ATOM 5009 O O . VAL B 1 371 ? 187.865 222.835 187.401 1.00 41.74 365 VAL B O 1
ATOM 5013 N N . GLU B 1 372 ? 188.421 221.273 188.923 1.00 46.32 366 GLU B N 1
ATOM 5014 C CA . GLU B 1 372 ? 187.074 220.700 188.911 1.00 46.32 366 GLU B CA 1
ATOM 5015 C C . GLU B 1 372 ? 186.045 221.667 189.485 1.00 46.32 366 GLU B C 1
ATOM 5016 O O . GLU B 1 372 ? 184.989 221.905 188.872 1.00 46.32 366 GLU B O 1
ATOM 5022 N N . GLU B 1 373 ? 186.355 222.278 190.631 1.00 52.23 367 GLU B N 1
ATOM 5023 C CA . GLU B 1 373 ? 185.409 223.219 191.211 1.00 52.23 367 GLU B CA 1
ATOM 5024 C C . GLU B 1 373 ? 185.410 224.557 190.483 1.00 52.23 367 GLU B C 1
ATOM 5025 O O . GLU B 1 373 ? 184.528 225.382 190.729 1.00 52.23 367 GLU B O 1
ATOM 5031 N N . ALA B 1 374 ? 186.372 224.789 189.592 1.00 48.07 368 ALA B N 1
ATOM 5032 C CA . ALA B 1 374 ? 186.289 225.938 188.702 1.00 48.07 368 ALA B CA 1
ATOM 5033 C C . ALA B 1 374 ? 185.387 225.653 187.508 1.00 48.07 368 ALA B C 1
ATOM 5034 O O . ALA B 1 374 ? 184.588 226.510 187.117 1.00 48.07 368 ALA B O 1
ATOM 5036 N N . PHE B 1 375 ? 185.495 224.459 186.909 1.00 46.10 369 PHE B N 1
ATOM 5037 C CA . PHE B 1 375 ? 184.650 224.155 185.755 1.00 46.10 369 PHE B CA 1
ATOM 5038 C C . PHE B 1 375 ? 183.203 223.938 186.138 1.00 46.10 369 PHE B C 1
ATOM 5039 O O . PHE B 1 375 ? 182.325 224.048 185.275 1.00 46.10 369 PHE B O 1
ATOM 5047 N N . ILE B 1 376 ? 182.929 223.633 187.406 1.00 55.39 370 ILE B N 1
ATOM 5048 C CA . ILE B 1 376 ? 181.543 223.451 187.803 1.00 55.39 370 ILE B CA 1
ATOM 5049 C C . ILE B 1 376 ? 180.808 224.791 187.960 1.00 55.39 370 ILE B C 1
ATOM 5050 O O . ILE B 1 376 ? 179.586 224.807 188.140 1.00 55.39 370 ILE B O 1
ATOM 5055 N N . HIS B 1 377 ? 181.510 225.924 187.843 1.00 57.35 371 HIS B N 1
ATOM 5056 C CA . HIS B 1 377 ? 180.879 227.218 188.090 1.00 57.35 371 HIS B CA 1
ATOM 5057 C C . HIS B 1 377 ? 180.140 227.756 186.869 1.00 57.35 371 HIS B C 1
ATOM 5058 O O . HIS B 1 377 ? 179.365 228.710 186.986 1.00 57.35 371 HIS B O 1
ATOM 5065 N N . ILE B 1 378 ? 180.371 227.190 185.693 1.00 58.50 372 ILE B N 1
ATOM 5066 C CA . ILE B 1 378 ? 179.690 227.649 184.486 1.00 58.50 372 ILE B CA 1
ATOM 5067 C C . ILE B 1 378 ? 178.936 226.497 183.845 1.00 58.50 372 ILE B C 1
ATOM 5068 O O . ILE B 1 378 ? 179.236 225.324 184.073 1.00 58.50 372 ILE B O 1
ATOM 5073 N N . GLN B 1 379 ? 177.956 226.844 183.016 1.00 65.50 373 GLN B N 1
ATOM 5074 C CA . GLN B 1 379 ? 177.026 225.893 182.429 1.00 65.50 373 GLN B CA 1
ATOM 5075 C C . GLN B 1 379 ? 176.943 226.118 180.923 1.00 65.50 373 GLN B C 1
ATOM 5076 O O . GLN B 1 379 ? 177.018 227.253 180.448 1.00 65.50 373 GLN B O 1
ATOM 5082 N N . ARG B 1 380 ? 176.759 225.018 180.181 1.00 67.57 374 ARG B N 1
ATOM 5083 C CA . ARG B 1 380 ? 176.865 225.039 178.722 1.00 67.57 374 ARG B CA 1
ATOM 5084 C C . ARG B 1 380 ? 175.705 225.797 178.077 1.00 67.57 374 ARG B C 1
ATOM 5085 O O . ARG B 1 380 ? 175.826 226.267 176.938 1.00 67.57 374 ARG B O 1
ATOM 5093 N N . LEU B 1 381 ? 174.593 225.950 178.802 1.00 67.14 375 LEU B N 1
ATOM 5094 C CA . LEU B 1 381 ? 173.388 226.684 178.371 1.00 67.14 375 LEU B CA 1
ATOM 5095 C C . LEU B 1 381 ? 172.790 226.161 177.064 1.00 67.14 375 LEU B C 1
ATOM 5096 O O . LEU B 1 381 ? 171.615 225.798 177.011 1.00 67.14 375 LEU B O 1
ATOM 5101 N N . GLU B 1 392 ? 173.680 235.792 183.154 1.00 71.32 386 GLU B N 1
ATOM 5102 C CA . GLU B 1 392 ? 174.313 236.595 182.114 1.00 71.32 386 GLU B CA 1
ATOM 5103 C C . GLU B 1 392 ? 175.061 235.729 181.105 1.00 71.32 386 GLU B C 1
ATOM 5104 O O . GLU B 1 392 ? 175.851 234.865 181.473 1.00 71.32 386 GLU B O 1
ATOM 5110 N N . VAL B 1 393 ? 174.797 235.988 179.824 1.00 67.48 387 VAL B N 1
ATOM 5111 C CA . VAL B 1 393 ? 175.373 235.191 178.751 1.00 67.48 387 VAL B CA 1
ATOM 5112 C C . VAL B 1 393 ? 176.752 235.725 178.383 1.00 67.48 387 VAL B C 1
ATOM 5113 O O . VAL B 1 393 ? 176.951 236.937 178.231 1.00 67.48 387 VAL B O 1
ATOM 5117 N N . MET B 1 394 ? 177.721 234.817 178.247 1.00 62.02 388 MET B N 1
ATOM 5118 C CA . MET B 1 394 ? 179.082 235.190 177.887 1.00 62.02 388 MET B CA 1
ATOM 5119 C C . MET B 1 394 ? 179.710 234.124 176.997 1.00 62.02 388 MET B C 1
ATOM 5120 O O . MET B 1 394 ? 179.329 232.953 177.025 1.00 62.02 388 MET B O 1
ATOM 5125 N N . ASP B 1 395 ? 180.675 234.562 176.187 1.00 57.89 389 ASP B N 1
ATOM 5126 C CA . ASP B 1 395 ? 181.442 233.723 175.277 1.00 57.89 389 ASP B CA 1
ATOM 5127 C C . ASP B 1 395 ? 182.497 232.936 176.074 1.00 57.89 389 ASP B C 1
ATOM 5128 O O . ASP B 1 395 ? 182.689 233.212 177.260 1.00 57.89 389 ASP B O 1
ATOM 5133 N N . PRO B 1 396 ? 183.160 231.921 175.479 1.00 52.97 390 PRO B N 1
ATOM 5134 C CA . PRO B 1 396 ? 184.120 231.126 176.274 1.00 52.97 390 PRO B CA 1
ATOM 5135 C C . PRO B 1 396 ? 185.328 231.888 176.789 1.00 52.97 390 PRO B C 1
ATOM 5136 O O . PRO B 1 396 ? 185.928 231.446 177.775 1.00 52.97 390 PRO B O 1
ATOM 5140 N N . ARG B 1 397 ? 185.696 233.011 176.173 1.00 50.87 391 ARG B N 1
ATOM 5141 C CA . ARG B 1 397 ? 186.785 233.825 176.703 1.00 50.87 391 ARG B CA 1
ATOM 5142 C C . ARG B 1 397 ? 186.399 234.459 178.035 1.00 50.87 391 ARG B C 1
ATOM 5143 O O . ARG B 1 397 ? 187.163 234.406 179.006 1.00 50.87 391 ARG B O 1
ATOM 5151 N N . GLU B 1 398 ? 185.197 235.034 178.109 1.00 54.32 392 GLU B N 1
ATOM 5152 C CA . GLU B 1 398 ? 184.739 235.640 179.355 1.00 54.32 392 GLU B CA 1
ATOM 5153 C C . GLU B 1 398 ? 184.379 234.591 180.398 1.00 54.32 392 GLU B C 1
ATOM 5154 O O . GLU B 1 398 ? 184.539 234.841 181.595 1.00 54.32 392 GLU B O 1
ATOM 5160 N N . ALA B 1 399 ? 183.930 233.407 179.974 1.00 50.09 393 ALA B N 1
ATOM 5161 C CA . ALA B 1 399 ? 183.709 232.319 180.925 1.00 50.09 393 ALA B CA 1
ATOM 5162 C C . ALA B 1 399 ? 185.027 231.806 181.495 1.00 50.09 393 ALA B C 1
ATOM 5163 O O . ALA B 1 399 ? 185.114 231.478 182.688 1.00 50.09 393 ALA B O 1
ATOM 5165 N N . ALA B 1 400 ? 186.064 231.749 180.654 1.00 46.77 394 ALA B N 1
ATOM 5166 C CA . ALA B 1 400 ? 187.405 231.398 181.107 1.00 46.77 394 ALA B CA 1
ATOM 5167 C C . ALA B 1 400 ? 187.936 232.424 182.098 1.00 46.77 394 ALA B C 1
ATOM 5168 O O . ALA B 1 400 ? 188.500 232.066 183.138 1.00 46.77 394 ALA B O 1
ATOM 5170 N N . GLN B 1 401 ? 187.744 233.711 181.796 1.00 49.60 395 GLN B N 1
ATOM 5171 C CA . GLN B 1 401 ? 188.165 234.768 182.711 1.00 49.60 395 GLN B CA 1
ATOM 5172 C C . GLN B 1 401 ? 187.342 234.775 183.992 1.00 49.60 395 GLN B C 1
ATOM 5173 O O . GLN B 1 401 ? 187.828 235.225 185.035 1.00 49.60 395 GLN B O 1
ATOM 5179 N N . ALA B 1 402 ? 186.101 234.291 183.933 1.00 48.07 396 ALA B N 1
ATOM 5180 C CA . ALA B 1 402 ? 185.274 234.203 185.129 1.00 48.07 396 ALA B CA 1
ATOM 5181 C C . ALA B 1 402 ? 185.760 233.099 186.056 1.00 48.07 396 ALA B C 1
ATOM 5182 O O . ALA B 1 402 ? 185.915 233.314 187.263 1.00 48.07 396 ALA B O 1
ATOM 5184 N N . ILE B 1 403 ? 186.014 231.904 185.512 1.00 47.38 397 ILE B N 1
ATOM 5185 C CA . ILE B 1 403 ? 186.352 230.775 186.378 1.00 47.38 397 ILE B CA 1
ATOM 5186 C C . ILE B 1 403 ? 187.840 230.631 186.656 1.00 47.38 397 ILE B C 1
ATOM 5187 O O . ILE B 1 403 ? 188.216 229.816 187.510 1.00 47.38 397 ILE B O 1
ATOM 5192 N N . PHE B 1 404 ? 188.696 231.382 185.969 1.00 47.05 398 PHE B N 1
ATOM 5193 C CA . PHE B 1 404 ? 190.133 231.283 186.223 1.00 47.05 398 PHE B CA 1
ATOM 5194 C C . PHE B 1 404 ? 190.620 231.744 187.604 1.00 47.05 398 PHE B C 1
ATOM 5195 O O . PHE B 1 404 ? 191.562 231.106 188.112 1.00 47.05 398 PHE B O 1
ATOM 5203 N N . PRO B 1 405 ? 190.089 232.799 188.261 1.00 49.35 399 PRO B N 1
ATOM 5204 C CA . PRO B 1 405 ? 190.598 233.127 189.610 1.00 49.35 399 PRO B CA 1
ATOM 5205 C C . PRO B 1 405 ? 190.332 232.079 190.684 1.00 49.35 399 PRO B C 1
ATOM 5206 O O . PRO B 1 405 ? 190.975 232.135 191.737 1.00 49.35 399 PRO B O 1
ATOM 5210 N N . SER B 1 406 ? 189.429 231.130 190.467 1.00 49.83 400 SER B N 1
ATOM 5211 C CA . SER B 1 406 ? 189.249 230.052 191.427 1.00 49.83 400 SER B CA 1
ATOM 5212 C C . SER B 1 406 ? 190.205 228.885 191.207 1.00 49.83 400 SER B C 1
ATOM 5213 O O . SER B 1 406 ? 190.209 227.953 192.015 1.00 49.83 400 SER B O 1
ATOM 5216 N N . MET B 1 407 ? 191.012 228.906 190.144 1.00 46.22 401 MET B N 1
ATOM 5217 C CA . MET B 1 407 ? 192.039 227.896 189.939 1.00 46.22 401 MET B CA 1
ATOM 5218 C C . MET B 1 407 ? 193.441 228.470 189.822 1.00 46.22 401 MET B C 1
ATOM 5219 O O . MET B 1 407 ? 194.393 227.689 189.720 1.00 46.22 401 MET B O 1
ATOM 5224 N N . ALA B 1 408 ? 193.593 229.798 189.831 1.00 44.09 402 ALA B N 1
ATOM 5225 C CA . ALA B 1 408 ? 194.836 230.431 189.400 1.00 44.09 402 ALA B CA 1
ATOM 5226 C C . ALA B 1 408 ? 195.978 230.189 190.379 1.00 44.09 402 ALA B C 1
ATOM 5227 O O . ALA B 1 408 ? 197.119 229.963 189.960 1.00 44.09 402 ALA B O 1
ATOM 5229 N N . ARG B 1 409 ? 195.692 230.221 191.680 1.00 46.63 403 ARG B N 1
ATOM 5230 C CA . ARG B 1 409 ? 196.756 230.077 192.666 1.00 46.63 403 ARG B CA 1
ATOM 5231 C C . ARG B 1 409 ? 197.265 228.643 192.731 1.00 46.63 403 ARG B C 1
ATOM 5232 O O . ARG B 1 409 ? 198.474 228.418 192.847 1.00 46.63 403 ARG B O 1
ATOM 5240 N N . ALA B 1 410 ? 196.359 227.664 192.642 1.00 40.54 404 ALA B N 1
ATOM 5241 C CA . ALA B 1 410 ? 196.764 226.261 192.646 1.00 40.54 404 ALA B CA 1
ATOM 5242 C C . ALA B 1 410 ? 197.578 225.916 191.407 1.00 40.54 404 ALA B C 1
ATOM 5243 O O . ALA B 1 410 ? 198.572 225.184 191.492 1.00 40.54 404 ALA B O 1
ATOM 5245 N N . LEU B 1 411 ? 197.198 226.477 190.258 1.00 38.30 405 LEU B N 1
ATOM 5246 C CA . LEU B 1 411 ? 197.959 226.261 189.035 1.00 38.30 405 LEU B CA 1
ATOM 5247 C C . LEU B 1 411 ? 199.313 226.946 189.093 1.00 38.30 405 LEU B C 1
ATOM 5248 O O . LEU B 1 411 ? 200.307 226.391 188.619 1.00 38.30 405 LEU B O 1
ATOM 5253 N N . GLN B 1 412 ? 199.373 228.141 189.686 1.00 41.83 406 GLN B N 1
ATOM 5254 C CA . GLN B 1 412 ? 200.644 228.839 189.842 1.00 41.83 406 GLN B CA 1
ATOM 5255 C C . GLN B 1 412 ? 201.593 228.069 190.754 1.00 41.83 406 GLN B C 1
ATOM 5256 O O . GLN B 1 412 ? 202.782 227.927 190.446 1.00 41.83 406 GLN B O 1
ATOM 5262 N N . LYS B 1 413 ? 201.072 227.529 191.858 1.00 40.92 407 LYS B N 1
ATOM 5263 C CA . LYS B 1 413 ? 201.900 226.746 192.769 1.00 40.92 407 LYS B CA 1
ATOM 5264 C C . LYS B 1 413 ? 202.341 225.429 192.143 1.00 40.92 407 LYS B C 1
ATOM 5265 O O . LYS B 1 413 ? 203.473 224.984 192.381 1.00 40.92 407 LYS B O 1
ATOM 5271 N N . TYR B 1 414 ? 201.486 224.812 191.320 1.00 35.58 408 TYR B N 1
ATOM 5272 C CA . TYR B 1 414 ? 201.886 223.581 190.647 1.00 35.58 408 TYR B CA 1
ATOM 5273 C C . TYR B 1 414 ? 202.933 223.845 189.572 1.00 35.58 408 TYR B C 1
ATOM 5274 O O . TYR B 1 414 ? 203.866 223.054 189.407 1.00 35.58 408 TYR B O 1
ATOM 5283 N N . LEU B 1 415 ? 202.781 224.924 188.804 1.00 37.11 409 LEU B N 1
ATOM 5284 C CA . LEU B 1 415 ? 203.780 225.235 187.792 1.00 37.11 409 LEU B CA 1
ATOM 5285 C C . LEU B 1 415 ? 205.095 225.686 188.409 1.00 37.11 409 LEU B C 1
ATOM 5286 O O . LEU B 1 415 ? 206.146 225.481 187.798 1.00 37.11 409 LEU B O 1
ATOM 5291 N N . ARG B 1 416 ? 205.068 226.272 189.608 1.00 42.32 410 ARG B N 1
ATOM 5292 C CA . ARG B 1 416 ? 206.327 226.566 190.281 1.00 42.32 410 ARG B CA 1
ATOM 5293 C C . ARG B 1 416 ? 206.982 225.309 190.843 1.00 42.32 410 ARG B C 1
ATOM 5294 O O . ARG B 1 416 ? 208.208 225.180 190.781 1.00 42.32 410 ARG B O 1
ATOM 5302 N N . ILE B 1 417 ? 206.199 224.375 191.394 1.00 38.97 411 ILE B N 1
ATOM 5303 C CA . ILE B 1 417 ? 206.819 223.185 191.977 1.00 38.97 411 ILE B CA 1
ATOM 5304 C C . ILE B 1 417 ? 207.321 222.234 190.886 1.00 38.97 411 ILE B C 1
ATOM 5305 O O . ILE B 1 417 ? 208.290 221.497 191.098 1.00 38.97 411 ILE B O 1
ATOM 5310 N N . THR B 1 418 ? 206.720 222.261 189.697 1.00 37.92 412 THR B N 1
ATOM 5311 C CA . THR B 1 418 ? 207.178 221.432 188.592 1.00 37.92 412 THR B CA 1
ATOM 5312 C C . THR B 1 418 ? 208.081 222.186 187.629 1.00 37.92 412 THR B C 1
ATOM 5313 O O . THR B 1 418 ? 208.469 221.618 186.603 1.00 37.92 412 THR B O 1
ATOM 5317 N N . ARG B 1 419 ? 208.386 223.451 187.937 1.00 41.78 413 ARG B N 1
ATOM 5318 C CA . ARG B 1 419 ? 209.344 224.292 187.213 1.00 41.78 413 ARG B CA 1
ATOM 5319 C C . ARG B 1 419 ? 208.910 224.520 185.767 1.00 41.78 413 ARG B C 1
ATOM 5320 O O . ARG B 1 419 ? 209.715 224.516 184.835 1.00 41.78 413 ARG B O 1
ATOM 5328 N N . GLN B 1 420 ? 207.608 224.734 185.594 1.00 39.78 414 GLN B N 1
ATOM 5329 C CA . GLN B 1 420 ? 207.004 224.976 184.291 1.00 39.78 414 GLN B CA 1
ATOM 5330 C C . GLN B 1 420 ? 206.419 226.375 184.175 1.00 39.78 414 GLN B C 1
ATOM 5331 O O . GLN B 1 420 ? 205.644 226.633 183.249 1.00 39.78 414 GLN B O 1
ATOM 5337 N N . GLN B 1 421 ? 206.761 227.281 185.092 1.00 42.64 415 GLN B N 1
ATOM 5338 C CA . GLN B 1 421 ? 206.086 228.572 185.151 1.00 42.64 415 GLN B CA 1
ATOM 5339 C C . GLN B 1 421 ? 206.541 229.525 184.054 1.00 42.64 415 GLN B C 1
ATOM 5340 O O . GLN B 1 421 ? 205.823 230.480 183.749 1.00 42.64 415 GLN B O 1
ATOM 5346 N N . ASN B 1 422 ? 207.705 229.289 183.453 1.00 43.82 416 ASN B N 1
ATOM 5347 C CA . ASN B 1 422 ? 208.160 230.113 182.342 1.00 43.82 416 ASN B CA 1
ATOM 5348 C C . ASN B 1 422 ? 207.474 229.761 181.034 1.00 43.82 416 ASN B C 1
ATOM 5349 O O . ASN B 1 422 ? 207.589 230.519 180.066 1.00 43.82 416 ASN B O 1
ATOM 5354 N N . TYR B 1 423 ? 206.766 228.640 180.988 1.00 40.52 417 TYR B N 1
ATOM 5355 C CA . TYR B 1 423 ? 206.184 228.118 179.765 1.00 40.52 417 TYR B CA 1
ATOM 5356 C C . TYR B 1 423 ? 204.743 228.535 179.554 1.00 40.52 417 TYR B C 1
ATOM 5357 O O . TYR B 1 423 ? 204.235 228.394 178.438 1.00 40.52 417 TYR B O 1
ATOM 5366 N N . HIS B 1 424 ? 204.074 229.043 180.583 1.00 39.57 418 HIS B N 1
ATOM 5367 C CA . HIS B 1 424 ? 202.648 229.340 180.510 1.00 39.57 418 HIS B CA 1
ATOM 5368 C C . HIS B 1 424 ? 202.404 230.732 181.078 1.00 39.57 418 HIS B C 1
ATOM 5369 O O . HIS B 1 424 ? 202.406 230.923 182.296 1.00 39.57 418 HIS B O 1
ATOM 5376 N N . SER B 1 425 ? 202.202 231.700 180.193 1.00 43.37 419 SER B N 1
ATOM 5377 C CA . SER B 1 425 ? 201.704 232.997 180.611 1.00 43.37 419 SER B CA 1
ATOM 5378 C C . SER B 1 425 ? 200.219 232.897 180.941 1.00 43.37 419 SER B C 1
ATOM 5379 O O . SER B 1 425 ? 199.562 231.899 180.644 1.00 43.37 419 SER B O 1
ATOM 5382 N N . MET B 1 426 ? 199.690 233.950 181.570 1.00 48.01 420 MET B N 1
ATOM 5383 C CA . MET B 1 426 ? 198.274 233.960 181.927 1.00 48.01 420 MET B CA 1
ATOM 5384 C C . MET B 1 426 ? 197.396 234.025 180.682 1.00 48.01 420 MET B C 1
ATOM 5385 O O . MET B 1 426 ? 196.310 233.435 180.650 1.00 48.01 420 MET B O 1
ATOM 5390 N N . GLU B 1 427 ? 197.870 234.713 179.640 1.00 46.10 421 GLU B N 1
ATOM 5391 C CA . GLU B 1 427 ? 197.154 234.763 178.369 1.00 46.10 421 GLU B CA 1
ATOM 5392 C C . GLU B 1 427 ? 197.076 233.389 177.716 1.00 46.10 421 GLU B C 1
ATOM 5393 O O . GLU B 1 427 ? 196.027 233.008 177.187 1.00 46.10 421 GLU B O 1
ATOM 5399 N N . SER B 1 428 ? 198.175 232.629 177.761 1.00 42.65 422 SER B N 1
ATOM 5400 C CA . SER B 1 428 ? 198.196 231.277 177.206 1.00 42.65 422 SER B CA 1
ATOM 5401 C C . SER B 1 428 ? 197.241 230.350 177.950 1.00 42.65 422 SER B C 1
ATOM 5402 O O . SER B 1 428 ? 196.518 229.559 177.329 1.00 42.65 422 SER B O 1
ATOM 5405 N N . ILE B 1 429 ? 197.216 230.452 179.279 1.00 37.87 423 ILE B N 1
ATOM 5406 C CA . ILE B 1 429 ? 196.334 229.619 180.085 1.00 37.87 423 ILE B CA 1
ATOM 5407 C C . ILE B 1 429 ? 194.877 229.999 179.855 1.00 37.87 423 ILE B C 1
ATOM 5408 O O . ILE B 1 429 ? 194.010 229.128 179.766 1.00 37.87 423 ILE B O 1
ATOM 5413 N N . LEU B 1 430 ? 194.589 231.295 179.702 1.00 41.47 424 LEU B N 1
ATOM 5414 C CA . LEU B 1 430 ? 193.218 231.711 179.410 1.00 41.47 424 LEU B CA 1
ATOM 5415 C C . LEU B 1 430 ? 192.768 231.287 178.017 1.00 41.47 424 LEU B C 1
ATOM 5416 O O . LEU B 1 430 ? 191.601 230.919 177.840 1.00 41.47 424 LEU B O 1
ATOM 5421 N N . GLN B 1 431 ? 193.669 231.311 177.030 1.00 41.38 425 GLN B N 1
ATOM 5422 C CA . GLN B 1 431 ? 193.315 230.840 175.694 1.00 41.38 425 GLN B CA 1
ATOM 5423 C C . GLN B 1 431 ? 193.058 229.339 175.687 1.00 41.38 425 GLN B C 1
ATOM 5424 O O . GLN B 1 431 ? 192.090 228.873 175.077 1.00 41.38 425 GLN B O 1
ATOM 5430 N N . HIS B 1 432 ? 193.888 228.571 176.397 1.00 36.64 426 HIS B N 1
ATOM 5431 C CA . HIS B 1 432 ? 193.658 227.132 176.482 1.00 36.64 426 HIS B CA 1
ATOM 5432 C C . HIS B 1 432 ? 192.427 226.807 177.320 1.00 36.64 426 HIS B C 1
ATOM 5433 O O . HIS B 1 432 ? 191.734 225.820 177.053 1.00 36.64 426 HIS B O 1
ATOM 5440 N N . LEU B 1 433 ? 192.118 227.654 178.297 1.00 39.10 427 LEU B N 1
ATOM 5441 C CA . LEU B 1 433 ? 190.936 227.471 179.124 1.00 39.10 427 LEU B CA 1
ATOM 5442 C C . LEU B 1 433 ? 189.666 227.706 178.321 1.00 39.10 427 LEU B C 1
ATOM 5443 O O . LEU B 1 433 ? 188.734 226.899 178.378 1.00 39.10 427 LEU B O 1
ATOM 5448 N N . ALA B 1 434 ? 189.627 228.793 177.543 1.00 40.40 428 ALA B N 1
ATOM 5449 C CA . ALA B 1 434 ? 188.506 229.038 176.640 1.00 40.40 428 ALA B CA 1
ATOM 5450 C C . ALA B 1 434 ? 188.421 227.982 175.547 1.00 40.40 428 ALA B C 1
ATOM 5451 O O . ALA B 1 434 ? 187.322 227.656 175.086 1.00 40.40 428 ALA B O 1
ATOM 5453 N N . PHE B 1 435 ? 189.568 227.439 175.129 1.00 40.05 429 PHE B N 1
ATOM 5454 C CA . PHE B 1 435 ? 189.594 226.341 174.170 1.00 40.05 429 PHE B CA 1
ATOM 5455 C C . PHE B 1 435 ? 188.927 225.089 174.728 1.00 40.05 429 PHE B C 1
ATOM 5456 O O . PHE B 1 435 ? 188.137 224.438 174.037 1.00 40.05 429 PHE B O 1
ATOM 5464 N N . CYS B 1 436 ? 189.237 224.734 175.976 1.00 41.02 430 CYS B N 1
ATOM 5465 C CA . CYS B 1 436 ? 188.647 223.541 176.575 1.00 41.02 430 CYS B CA 1
ATOM 5466 C C . CYS B 1 436 ? 187.188 223.751 176.955 1.00 41.02 430 CYS B C 1
ATOM 5467 O O . CYS B 1 436 ? 186.399 222.802 176.912 1.00 41.02 430 CYS B O 1
ATOM 5470 N N . ILE B 1 437 ? 186.819 224.973 177.343 1.00 43.56 431 ILE B N 1
ATOM 5471 C CA . ILE B 1 437 ? 185.421 225.296 177.612 1.00 43.56 431 ILE B CA 1
ATOM 5472 C C . ILE B 1 437 ? 184.600 225.244 176.325 1.00 43.56 431 ILE B C 1
ATOM 5473 O O . ILE B 1 437 ? 183.453 224.780 176.326 1.00 43.56 431 ILE B O 1
ATOM 5478 N N . THR B 1 438 ? 185.190 225.678 175.205 1.00 44.83 432 THR B N 1
ATOM 5479 C CA . THR B 1 438 ? 184.516 225.625 173.908 1.00 44.83 432 THR B CA 1
ATOM 5480 C C . THR B 1 438 ? 184.235 224.190 173.478 1.00 44.83 432 THR B C 1
ATOM 5481 O O . THR B 1 438 ? 183.112 223.853 173.089 1.00 44.83 432 THR B O 1
ATOM 5485 N N . ASN B 1 439 ? 185.241 223.326 173.559 1.00 41.25 433 ASN B N 1
ATOM 5486 C CA . ASN B 1 439 ? 185.163 221.987 172.999 1.00 41.25 433 ASN B CA 1
ATOM 5487 C C . ASN B 1 439 ? 184.585 220.961 173.964 1.00 41.25 433 ASN B C 1
ATOM 5488 O O . ASN B 1 439 ? 184.582 219.768 173.645 1.00 41.25 433 ASN B O 1
ATOM 5493 N N . GLY B 1 440 ? 184.094 221.389 175.123 1.00 40.59 434 GLY B N 1
ATOM 5494 C CA . GLY B 1 440 ? 183.467 220.469 176.052 1.00 40.59 434 GLY B CA 1
ATOM 5495 C C . GLY B 1 440 ? 184.418 219.529 176.754 1.00 40.59 434 GLY B C 1
ATOM 5496 O O . GLY B 1 440 ? 184.045 218.393 177.058 1.00 40.59 434 GLY B O 1
ATOM 5497 N N . MET B 1 441 ? 185.640 219.971 177.018 1.00 39.71 435 MET B N 1
ATOM 5498 C CA . MET B 1 441 ? 186.637 219.138 177.664 1.00 39.71 435 MET B CA 1
ATOM 5499 C C . MET B 1 441 ? 186.501 219.216 179.184 1.00 39.71 435 MET B C 1
ATOM 5500 O O . MET B 1 441 ? 186.107 220.237 179.750 1.00 39.71 435 MET B O 1
ATOM 5505 N N . THR B 1 442 ? 186.836 218.108 179.838 1.00 37.77 436 THR B N 1
ATOM 5506 C CA . THR B 1 442 ? 186.737 217.954 181.285 1.00 37.77 436 THR B CA 1
ATOM 5507 C C . THR B 1 442 ? 187.847 218.745 181.980 1.00 37.77 436 THR B C 1
ATOM 5508 O O . THR B 1 442 ? 188.732 219.286 181.316 1.00 37.77 436 THR B O 1
ATOM 5512 N N . PRO B 1 443 ? 187.800 218.883 183.321 1.00 39.11 437 PRO B N 1
ATOM 5513 C CA . PRO B 1 443 ? 188.956 219.475 184.026 1.00 39.11 437 PRO B CA 1
ATOM 5514 C C . PRO B 1 443 ? 190.273 218.736 183.844 1.00 39.11 437 PRO B C 1
ATOM 5515 O O . PRO B 1 443 ? 191.318 219.383 183.715 1.00 39.11 437 PRO B O 1
ATOM 5519 N N . LYS B 1 444 ? 190.254 217.403 183.824 1.00 37.77 438 LYS B N 1
ATOM 5520 C CA . LYS B 1 444 ? 191.483 216.643 183.611 1.00 37.77 438 LYS B CA 1
ATOM 5521 C C . LYS B 1 444 ? 192.012 216.818 182.190 1.00 37.77 438 LYS B C 1
ATOM 5522 O O . LYS B 1 444 ? 193.232 216.843 181.979 1.00 37.77 438 LYS B O 1
ATOM 5528 N N . ALA B 1 445 ? 191.116 217.000 181.217 1.00 36.30 439 ALA B N 1
ATOM 5529 C CA . ALA B 1 445 ? 191.548 217.211 179.840 1.00 36.30 439 ALA B CA 1
ATOM 5530 C C . ALA B 1 445 ? 192.141 218.597 179.645 1.00 36.30 439 ALA B C 1
ATOM 5531 O O . ALA B 1 445 ? 193.069 218.774 178.849 1.00 36.30 439 ALA B O 1
ATOM 5533 N N . PHE B 1 446 ? 191.597 219.593 180.342 1.00 35.70 440 PHE B N 1
ATOM 5534 C CA . PHE B 1 446 ? 192.250 220.893 180.415 1.00 35.70 440 PHE B CA 1
ATOM 5535 C C . PHE B 1 446 ? 193.598 220.794 181.107 1.00 35.70 440 PHE B C 1
ATOM 5536 O O . PHE B 1 446 ? 194.554 221.481 180.734 1.00 35.70 440 PHE B O 1
ATOM 5544 N N . LEU B 1 447 ? 193.694 219.934 182.107 1.00 36.76 441 LEU B N 1
ATOM 5545 C CA . LEU B 1 447 ? 194.815 219.976 183.020 1.00 36.76 441 LEU B CA 1
ATOM 5546 C C . LEU B 1 447 ? 196.006 219.166 182.532 1.00 36.76 441 LEU B C 1
ATOM 5547 O O . LEU B 1 447 ? 197.125 219.382 183.014 1.00 36.76 441 LEU B O 1
ATOM 5552 N N . GLU B 1 448 ? 195.794 218.267 181.566 1.00 39.97 442 GLU B N 1
ATOM 5553 C CA . GLU B 1 448 ? 196.879 217.444 181.038 1.00 39.97 442 GLU B CA 1
ATOM 5554 C C . GLU B 1 448 ? 197.947 218.260 180.311 1.00 39.97 442 GLU B C 1
ATOM 5555 O O . GLU B 1 448 ? 199.093 217.806 180.214 1.00 39.97 442 GLU B O 1
ATOM 5561 N N . ARG B 1 449 ? 197.612 219.466 179.837 1.00 37.84 443 ARG B N 1
ATOM 5562 C CA . ARG B 1 449 ? 198.628 220.362 179.296 1.00 37.84 443 ARG B CA 1
ATOM 5563 C C . ARG B 1 449 ? 199.632 220.783 180.366 1.00 37.84 443 ARG B C 1
ATOM 5564 O O . ARG B 1 449 ? 200.815 220.986 180.070 1.00 37.84 443 ARG B O 1
ATOM 5572 N N . TYR B 1 450 ? 199.194 220.861 181.621 1.00 36.11 444 TYR B N 1
ATOM 5573 C CA . TYR B 1 450 ? 200.004 221.419 182.688 1.00 36.11 444 TYR B CA 1
ATOM 5574 C C . TYR B 1 450 ? 200.559 220.381 183.649 1.00 36.11 444 TYR B C 1
ATOM 5575 O O . TYR B 1 450 ? 201.518 220.685 184.360 1.00 36.11 444 TYR B O 1
ATOM 5584 N N . LEU B 1 451 ? 199.982 219.177 183.696 1.00 36.95 445 LEU B N 1
ATOM 5585 C CA . LEU B 1 451 ? 200.427 218.182 184.670 1.00 36.95 445 LEU B CA 1
ATOM 5586 C C . LEU B 1 451 ? 201.802 217.627 184.319 1.00 36.95 445 LEU B C 1
ATOM 5587 O O . LEU B 1 451 ? 202.662 217.479 185.193 1.00 36.95 445 LEU B O 1
ATOM 5592 N N . SER B 1 452 ? 202.029 217.315 183.051 1.00 40.98 446 SER B N 1
ATOM 5593 C CA . SER B 1 452 ? 203.292 216.749 182.612 1.00 40.98 446 SER B CA 1
ATOM 5594 C C . SER B 1 452 ? 204.072 217.789 181.814 1.00 40.98 446 SER B C 1
ATOM 5595 O O . SER B 1 452 ? 203.638 218.927 181.634 1.00 40.98 446 SER B O 1
ATOM 5598 N N . ALA B 1 453 ? 205.249 217.385 181.334 1.00 39.22 447 ALA B N 1
ATOM 5599 C CA . ALA B 1 453 ? 206.106 218.311 180.603 1.00 39.22 447 ALA B CA 1
ATOM 5600 C C . ALA B 1 453 ? 205.558 218.587 179.211 1.00 39.22 447 ALA B C 1
ATOM 5601 O O . ALA B 1 453 ? 205.453 219.745 178.796 1.00 39.22 447 ALA B O 1
ATOM 5603 N N . GLY B 1 454 ? 205.221 217.545 178.464 1.00 33.94 448 GLY B N 1
ATOM 5604 C CA . GLY B 1 454 ? 204.667 217.726 177.145 1.00 33.94 448 GLY B CA 1
ATOM 5605 C C . GLY B 1 454 ? 205.717 218.041 176.099 1.00 33.94 448 GLY B C 1
ATOM 5606 O O . GLY B 1 454 ? 206.789 218.569 176.400 1.00 33.94 448 GLY B O 1
ATOM 5607 N N . PRO B 1 455 ? 205.431 217.723 174.844 1.00 34.16 449 PRO B N 1
ATOM 5608 C CA . PRO B 1 455 ? 206.415 217.945 173.782 1.00 34.16 449 PRO B CA 1
ATOM 5609 C C . PRO B 1 455 ? 206.529 219.415 173.401 1.00 34.16 449 PRO B C 1
ATOM 5610 O O . PRO B 1 455 ? 205.793 220.277 173.877 1.00 34.16 449 PRO B O 1
ATOM 5614 N N . THR B 1 456 ? 207.490 219.678 172.515 1.00 34.26 450 THR B N 1
ATOM 5615 C CA . THR B 1 456 ? 207.928 221.043 172.256 1.00 34.26 450 THR B CA 1
ATOM 5616 C C . THR B 1 456 ? 206.876 221.836 171.483 1.00 34.26 450 THR B C 1
ATOM 5617 O O . THR B 1 456 ? 206.756 223.050 171.671 1.00 34.26 450 THR B O 1
ATOM 5621 N N . LEU B 1 457 ? 206.078 221.167 170.653 1.00 37.34 451 LEU B N 1
ATOM 5622 C CA . LEU B 1 457 ? 205.069 221.842 169.847 1.00 37.34 451 LEU B CA 1
ATOM 5623 C C . LEU B 1 457 ? 203.787 222.180 170.599 1.00 37.34 451 LEU B C 1
ATOM 5624 O O . LEU B 1 457 ? 202.907 222.808 170.005 1.00 37.34 451 LEU B O 1
ATOM 5629 N N . GLN B 1 458 ? 203.639 221.782 171.868 1.00 36.17 452 GLN B N 1
ATOM 5630 C CA . GLN B 1 458 ? 202.530 222.311 172.662 1.00 36.17 452 GLN B CA 1
ATOM 5631 C C . GLN B 1 458 ? 202.684 223.797 172.924 1.00 36.17 452 GLN B C 1
ATOM 5632 O O . GLN B 1 458 ? 201.687 224.514 173.045 1.00 36.17 452 GLN B O 1
ATOM 5638 N N . TYR B 1 459 ? 203.912 224.267 173.013 1.00 37.26 453 TYR B N 1
ATOM 5639 C CA . TYR B 1 459 ? 204.215 225.539 173.637 1.00 37.26 453 TYR B CA 1
ATOM 5640 C C . TYR B 1 459 ? 204.226 226.644 172.586 1.00 37.26 453 TYR B C 1
ATOM 5641 O O . TYR B 1 459 ? 203.865 226.430 171.426 1.00 37.26 453 TYR B O 1
ATOM 5650 N N . ASP B 1 460 ? 204.610 227.847 173.000 1.00 46.95 454 ASP B N 1
ATOM 5651 C CA . ASP B 1 460 ? 204.598 229.000 172.115 1.00 46.95 454 ASP B CA 1
ATOM 5652 C C . ASP B 1 460 ? 205.662 228.867 171.031 1.00 46.95 454 ASP B C 1
ATOM 5653 O O . ASP B 1 460 ? 206.652 228.149 171.184 1.00 46.95 454 ASP B O 1
ATOM 5658 N N . LYS B 1 461 ? 205.442 229.577 169.922 1.00 48.24 455 LYS B N 1
ATOM 5659 C CA . LYS B 1 461 ? 206.286 229.404 168.745 1.00 48.24 455 LYS B CA 1
ATOM 5660 C C . LYS B 1 461 ? 207.666 230.018 168.938 1.00 48.24 455 LYS B C 1
ATOM 5661 O O . LYS B 1 461 ? 208.597 229.703 168.189 1.00 48.24 455 LYS B O 1
ATOM 5667 N N . ASP B 1 462 ? 207.822 230.909 169.921 1.00 50.73 456 ASP B N 1
ATOM 5668 C CA . ASP B 1 462 ? 209.151 231.436 170.210 1.00 50.73 456 ASP B CA 1
ATOM 5669 C C . ASP B 1 462 ? 209.914 230.537 171.172 1.00 50.73 456 ASP B C 1
ATOM 5670 O O . ASP B 1 462 ? 211.145 230.610 171.247 1.00 50.73 456 ASP B O 1
ATOM 5675 N N . ARG B 1 463 ? 209.199 229.694 171.918 1.00 49.71 457 ARG B N 1
ATOM 5676 C CA . ARG B 1 463 ? 209.846 228.840 172.905 1.00 49.71 457 ARG B CA 1
ATOM 5677 C C . ARG B 1 463 ? 210.601 227.706 172.224 1.00 49.71 457 ARG B C 1
ATOM 5678 O O . ARG B 1 463 ? 211.676 227.297 172.678 1.00 49.71 457 ARG B O 1
ATOM 5686 N N . TRP B 1 464 ? 210.081 227.211 171.110 1.00 47.39 458 TRP B N 1
ATOM 5687 C CA . TRP B 1 464 ? 210.887 226.413 170.202 1.00 47.39 458 TRP B CA 1
ATOM 5688 C C . TRP B 1 464 ? 211.543 227.345 169.198 1.00 47.39 458 TRP B C 1
ATOM 5689 O O . TRP B 1 464 ? 211.043 228.445 168.947 1.00 47.39 458 TRP B O 1
ATOM 5700 N N . LEU B 1 465 ? 212.673 226.925 168.658 1.00 46.91 459 LEU B N 1
ATOM 5701 C CA . LEU B 1 465 ? 213.460 227.754 167.758 1.00 46.91 459 LEU B CA 1
ATOM 5702 C C . LEU B 1 465 ? 214.153 226.849 166.745 1.00 46.91 459 LEU B C 1
ATOM 5703 O O . LEU B 1 465 ? 215.210 226.272 167.016 1.00 46.91 459 LEU B O 1
ATOM 5708 N N . SER B 1 466 ? 213.523 226.706 165.584 1.00 44.81 460 SER B N 1
ATOM 5709 C CA . SER B 1 466 ? 213.956 225.766 164.566 1.00 44.81 460 SER B CA 1
ATOM 5710 C C . SER B 1 466 ? 215.028 226.330 163.653 1.00 44.81 460 SER B C 1
ATOM 5711 O O . SER B 1 466 ? 215.637 225.571 162.895 1.00 44.81 460 SER B O 1
ATOM 5714 N N . THR B 1 467 ? 215.287 227.634 163.719 1.00 47.01 461 THR B N 1
ATOM 5715 C CA . THR B 1 467 ? 216.319 228.217 162.872 1.00 47.01 461 THR B CA 1
ATOM 5716 C C . THR B 1 467 ? 217.701 228.055 163.493 1.00 47.01 461 THR B C 1
ATOM 5717 O O . THR B 1 467 ? 218.717 228.135 162.794 1.00 47.01 461 THR B O 1
ATOM 5721 N N . GLN B 1 468 ? 217.763 227.832 164.806 1.00 47.41 462 GLN B N 1
ATOM 5722 C CA . GLN B 1 468 ? 219.039 227.644 165.499 1.00 47.41 462 GLN B CA 1
ATOM 5723 C C . GLN B 1 468 ? 219.317 226.157 165.726 1.00 47.41 462 GLN B C 1
ATOM 5724 O O . GLN B 1 468 ? 219.320 225.656 166.850 1.00 47.41 462 GLN B O 1
ATOM 5730 N N . TRP B 1 469 ? 219.573 225.447 164.632 1.00 38.65 463 TRP B N 1
ATOM 5731 C CA . TRP B 1 469 ? 220.040 224.068 164.701 1.00 38.65 463 TRP B CA 1
ATOM 5732 C C . TRP B 1 469 ? 221.365 223.947 163.971 1.00 38.65 463 TRP B C 1
ATOM 5733 O O . TRP B 1 469 ? 221.524 224.477 162.868 1.00 38.65 463 TRP B O 1
ATOM 5744 N N . ARG B 1 470 ? 222.308 223.250 164.591 1.00 41.29 464 ARG B N 1
ATOM 5745 C CA . ARG B 1 470 ? 223.644 223.073 164.052 1.00 41.29 464 ARG B CA 1
ATOM 5746 C C . ARG B 1 470 ? 223.927 221.586 163.942 1.00 41.29 464 ARG B C 1
ATOM 5747 O O . ARG B 1 470 ? 223.667 220.834 164.884 1.00 41.29 464 ARG B O 1
ATOM 5755 N N . LEU B 1 471 ? 224.454 221.166 162.799 1.00 39.88 465 LEU B N 1
ATOM 5756 C CA . LEU B 1 471 ? 224.721 219.762 162.522 1.00 39.88 465 LEU B CA 1
ATOM 5757 C C . LEU B 1 471 ? 226.219 219.511 162.576 1.00 39.88 465 LEU B C 1
ATOM 5758 O O . LEU B 1 471 ? 226.968 220.014 161.734 1.00 39.88 465 LEU B O 1
ATOM 5763 N N . VAL B 1 472 ? 226.647 218.736 163.565 1.00 40.53 466 VAL B N 1
ATOM 5764 C CA . VAL B 1 472 ? 228.037 218.332 163.719 1.00 40.53 466 VAL B CA 1
ATOM 5765 C C . VAL B 1 472 ? 228.167 216.913 163.193 1.00 40.53 466 VAL B C 1
ATOM 5766 O O . VAL B 1 472 ? 227.415 216.024 163.604 1.00 40.53 466 VAL B O 1
ATOM 5770 N N . SER B 1 473 ? 229.113 216.692 162.288 1.00 44.32 467 SER B N 1
ATOM 5771 C CA . SER B 1 473 ? 229.352 215.359 161.763 1.00 44.32 467 SER B CA 1
ATOM 5772 C C . SER B 1 473 ? 230.823 215.233 161.403 1.00 44.32 467 SER B C 1
ATOM 5773 O O . SER B 1 473 ? 231.436 216.192 160.929 1.00 44.32 467 SER B O 1
ATOM 5776 N N . ASP B 1 474 ? 231.383 214.043 161.630 1.00 50.57 468 ASP B N 1
ATOM 5777 C CA . ASP B 1 474 ? 232.785 213.803 161.311 1.00 50.57 468 ASP B CA 1
ATOM 5778 C C . ASP B 1 474 ? 233.033 213.673 159.816 1.00 50.57 468 ASP B C 1
ATOM 5779 O O . ASP B 1 474 ? 234.191 213.710 159.389 1.00 50.57 468 ASP B O 1
ATOM 5784 N N . GLU B 1 475 ? 231.987 213.516 159.018 1.00 47.74 469 GLU B N 1
ATOM 5785 C CA . GLU B 1 475 ? 232.111 213.347 157.581 1.00 47.74 469 GLU B CA 1
ATOM 5786 C C . GLU B 1 475 ? 231.180 214.319 156.859 1.00 47.74 469 GLU B C 1
ATOM 5787 O O . GLU B 1 475 ? 230.561 215.192 157.471 1.00 47.74 469 GLU B O 1
ATOM 5793 N N . ALA B 1 476 ? 231.100 214.164 155.541 1.00 43.18 470 ALA B N 1
ATOM 5794 C CA . ALA B 1 476 ? 230.228 215.004 154.736 1.00 43.18 470 ALA B CA 1
ATOM 5795 C C . ALA B 1 476 ? 228.773 214.650 155.002 1.00 43.18 470 ALA B C 1
ATOM 5796 O O . ALA B 1 476 ? 228.400 213.475 155.009 1.00 43.18 470 ALA B O 1
ATOM 5798 N N . VAL B 1 477 ? 227.948 215.675 155.224 1.00 40.05 471 VAL B N 1
ATOM 5799 C CA . VAL B 1 477 ? 226.545 215.451 155.560 1.00 40.05 471 VAL B CA 1
ATOM 5800 C C . VAL B 1 477 ? 225.709 215.029 154.365 1.00 40.05 471 VAL B C 1
ATOM 5801 O O . VAL B 1 477 ? 224.561 214.607 154.545 1.00 40.05 471 VAL B O 1
ATOM 5805 N N . THR B 1 478 ? 226.248 215.127 153.152 1.00 40.28 472 THR B N 1
ATOM 5806 C CA . THR B 1 478 ? 225.587 214.586 151.975 1.00 40.28 472 THR B CA 1
ATOM 5807 C C . THR B 1 478 ? 225.821 213.095 151.801 1.00 40.28 472 THR B C 1
ATOM 5808 O O . THR B 1 478 ? 225.162 212.482 150.954 1.00 40.28 472 THR B O 1
ATOM 5812 N N . ASN B 1 479 ? 226.742 212.507 152.559 1.00 40.96 473 ASN B N 1
ATOM 5813 C CA . ASN B 1 479 ? 226.902 211.062 152.551 1.00 40.96 473 ASN B CA 1
ATOM 5814 C C . ASN B 1 479 ? 225.685 210.396 153.172 1.00 40.96 473 ASN B C 1
ATOM 5815 O O . ASN B 1 479 ? 225.040 210.940 154.070 1.00 40.96 473 ASN B O 1
ATOM 5820 N N . GLY B 1 480 ? 225.373 209.205 152.679 1.00 37.29 474 GLY B N 1
ATOM 5821 C CA . GLY B 1 480 ? 224.273 208.453 153.232 1.00 37.29 474 GLY B CA 1
ATOM 5822 C C . GLY B 1 480 ? 224.584 207.916 154.613 1.00 37.29 474 GLY B C 1
ATOM 5823 O O . GLY B 1 480 ? 225.729 207.896 155.064 1.00 37.29 474 GLY B O 1
ATOM 5824 N N . LEU B 1 481 ? 223.525 207.501 155.300 1.00 36.15 475 LEU B N 1
ATOM 5825 C CA . LEU B 1 481 ? 223.679 206.834 156.583 1.00 36.15 475 LEU B CA 1
ATOM 5826 C C . LEU B 1 481 ? 224.403 205.509 156.401 1.00 36.15 475 LEU B C 1
ATOM 5827 O O . LEU B 1 481 ? 224.264 204.845 155.372 1.00 36.15 475 LEU B O 1
ATOM 5832 N N . ARG B 1 482 ? 225.216 205.149 157.387 1.00 39.21 476 ARG B N 1
ATOM 5833 C CA . ARG B 1 482 ? 225.768 203.807 157.451 1.00 39.21 476 ARG B CA 1
ATOM 5834 C C . ARG B 1 482 ? 225.917 203.428 158.915 1.00 39.21 476 ARG B C 1
ATOM 5835 O O . ARG B 1 482 ? 225.705 204.244 159.813 1.00 39.21 476 ARG B O 1
ATOM 5843 N N . ASP B 1 483 ? 226.266 202.164 159.139 1.00 40.63 477 ASP B N 1
ATOM 5844 C CA . ASP B 1 483 ? 226.350 201.606 160.483 1.00 40.63 477 ASP B CA 1
ATOM 5845 C C . ASP B 1 483 ? 227.505 202.241 161.247 1.00 40.63 477 ASP B C 1
ATOM 5846 O O . ASP B 1 483 ? 228.653 202.204 160.794 1.00 40.63 477 ASP B O 1
ATOM 5851 N N . GLY B 1 484 ? 227.198 202.832 162.397 1.00 38.13 478 GLY B N 1
ATOM 5852 C CA . GLY B 1 484 ? 228.210 203.295 163.319 1.00 38.13 478 GLY B CA 1
ATOM 5853 C C . GLY B 1 484 ? 228.567 204.762 163.245 1.00 38.13 478 GLY B C 1
ATOM 5854 O O . GLY B 1 484 ? 229.462 205.192 163.981 1.00 38.13 478 GLY B O 1
ATOM 5855 N N . ILE B 1 485 ? 227.915 205.544 162.395 1.00 36.85 479 ILE B N 1
ATOM 5856 C CA . ILE B 1 485 ? 228.215 206.969 162.340 1.00 36.85 479 ILE B CA 1
ATOM 5857 C C . ILE B 1 485 ? 227.479 207.690 163.457 1.00 36.85 479 ILE B C 1
ATOM 5858 O O . ILE B 1 485 ? 226.412 207.268 163.915 1.00 36.85 479 ILE B O 1
ATOM 5863 N N . VAL B 1 486 ? 228.075 208.785 163.914 1.00 35.54 480 VAL B N 1
ATOM 5864 C CA . VAL B 1 486 ? 227.504 209.637 164.945 1.00 35.54 480 VAL B CA 1
ATOM 5865 C C . VAL B 1 486 ? 227.423 211.045 164.385 1.00 35.54 480 VAL B C 1
ATOM 5866 O O . VAL B 1 486 ? 228.419 211.570 163.878 1.00 35.54 480 VAL B O 1
ATOM 5870 N N . PHE B 1 487 ? 226.243 211.646 164.452 1.00 32.67 481 PHE B N 1
ATOM 5871 C CA . PHE B 1 487 ? 226.101 213.061 164.163 1.00 32.67 481 PHE B CA 1
ATOM 5872 C C . PHE B 1 487 ? 225.319 213.721 165.285 1.00 32.67 481 PHE B C 1
ATOM 5873 O O . PHE B 1 487 ? 224.458 213.103 165.913 1.00 32.67 481 PHE B O 1
ATOM 5881 N N . VAL B 1 488 ? 225.647 214.981 165.544 1.00 33.46 482 VAL B N 1
ATOM 5882 C CA . VAL B 1 488 ? 225.132 215.716 166.690 1.00 33.46 482 VAL B CA 1
ATOM 5883 C C . VAL B 1 488 ? 224.339 216.906 166.174 1.00 33.46 482 VAL B C 1
ATOM 5884 O O . VAL B 1 488 ? 224.823 217.657 165.322 1.00 33.46 482 VAL B O 1
ATOM 5888 N N . LEU B 1 489 ? 223.121 217.064 166.676 1.00 33.90 483 LEU B N 1
ATOM 5889 C CA . LEU B 1 489 ? 222.253 218.189 166.346 1.00 33.90 483 LEU B CA 1
ATOM 5890 C C . LEU B 1 489 ? 222.256 219.146 167.528 1.00 33.90 483 LEU B C 1
ATOM 5891 O O . LEU B 1 489 ? 221.583 218.903 168.530 1.00 33.90 483 LEU B O 1
ATOM 5896 N N . LYS B 1 490 ? 222.993 220.242 167.402 1.00 39.37 484 LYS B N 1
ATOM 5897 C CA . LYS B 1 490 ? 223.181 221.164 168.512 1.00 39.37 484 LYS B CA 1
ATOM 5898 C C . LYS B 1 490 ? 222.211 222.330 168.409 1.00 39.37 484 LYS B C 1
ATOM 5899 O O . LYS B 1 490 ? 222.174 223.035 167.397 1.00 39.37 484 LYS B O 1
ATOM 5905 N N . CYS B 1 491 ? 221.435 222.523 169.460 1.00 45.84 485 CYS B N 1
ATOM 5906 C CA . CYS B 1 491 ? 220.659 223.720 169.702 1.00 45.84 485 CYS B CA 1
ATOM 5907 C C . CYS B 1 491 ? 221.524 224.681 170.521 1.00 45.84 485 CYS B C 1
ATOM 5908 O O . CYS B 1 491 ? 222.741 224.490 170.635 1.00 45.84 485 CYS B O 1
ATOM 5911 N N . LEU B 1 492 ? 220.918 225.731 171.081 1.00 50.10 486 LEU B N 1
ATOM 5912 C CA . LEU B 1 492 ? 221.715 226.732 171.784 1.00 50.10 486 LEU B CA 1
ATOM 5913 C C . LEU B 1 492 ? 222.231 226.211 173.124 1.00 50.10 486 LEU B C 1
ATOM 5914 O O . LEU B 1 492 ? 223.394 226.442 173.474 1.00 50.10 486 LEU B O 1
ATOM 5919 N N . ASP B 1 493 ? 221.404 225.488 173.880 1.00 47.39 487 ASP B N 1
ATOM 5920 C CA . ASP B 1 493 ? 221.851 224.920 175.145 1.00 47.39 487 ASP B CA 1
ATOM 5921 C C . ASP B 1 493 ? 222.070 223.417 175.128 1.00 47.39 487 ASP B C 1
ATOM 5922 O O . ASP B 1 493 ? 223.015 222.949 175.771 1.00 47.39 487 ASP B O 1
ATOM 5927 N N . PHE B 1 494 ? 221.247 222.652 174.420 1.00 37.08 488 PHE B N 1
ATOM 5928 C CA . PHE B 1 494 ? 221.355 221.199 174.457 1.00 37.08 488 PHE B CA 1
ATOM 5929 C C . PHE B 1 494 ? 221.867 220.670 173.127 1.00 37.08 488 PHE B C 1
ATOM 5930 O O . PHE B 1 494 ? 222.174 221.446 172.219 1.00 37.08 488 PHE B O 1
ATOM 5938 N N . SER B 1 495 ? 221.964 219.352 173.004 1.00 33.26 489 SER B N 1
ATOM 5939 C CA . SER B 1 495 ? 222.289 218.751 171.724 1.00 33.26 489 SER B CA 1
ATOM 5940 C C . SER B 1 495 ? 221.614 217.394 171.624 1.00 33.26 489 SER B C 1
ATOM 5941 O O . SER B 1 495 ? 221.337 216.745 172.633 1.00 33.26 489 SER B O 1
ATOM 5944 N N . LEU B 1 496 ? 221.345 216.980 170.394 1.00 30.77 490 LEU B N 1
ATOM 5945 C CA . LEU B 1 496 ? 220.807 215.659 170.100 1.00 30.77 490 LEU B CA 1
ATOM 5946 C C . LEU B 1 496 ? 221.938 214.810 169.542 1.00 30.77 490 LEU B C 1
ATOM 5947 O O . LEU B 1 496 ? 222.365 215.007 168.404 1.00 30.77 490 LEU B O 1
ATOM 5952 N N . VAL B 1 497 ? 222.421 213.872 170.339 1.00 30.48 491 VAL B N 1
ATOM 5953 C CA . VAL B 1 497 ? 223.500 212.989 169.922 1.00 30.48 491 VAL B CA 1
ATOM 5954 C C . VAL B 1 497 ? 222.875 211.762 169.277 1.00 30.48 491 VAL B C 1
ATOM 5955 O O . VAL B 1 497 ? 222.157 211.002 169.934 1.00 30.48 491 VAL B O 1
ATOM 5959 N N . VAL B 1 498 ? 223.135 211.570 167.988 1.00 31.54 492 VAL B N 1
ATOM 5960 C CA . VAL B 1 498 ? 222.466 210.547 167.199 1.00 31.54 492 VAL B CA 1
ATOM 5961 C C . VAL B 1 498 ? 223.520 209.586 166.674 1.00 31.54 492 VAL B C 1
ATOM 5962 O O . VAL B 1 498 ? 224.332 209.959 165.822 1.00 31.54 492 VAL B O 1
ATOM 5966 N N . ASN B 1 499 ? 223.499 208.347 167.151 1.00 33.22 493 ASN B N 1
ATOM 5967 C CA . ASN B 1 499 ? 224.321 207.297 166.571 1.00 33.22 493 ASN B CA 1
ATOM 5968 C C . ASN B 1 499 ? 223.456 206.309 165.799 1.00 33.22 493 ASN B C 1
ATOM 5969 O O . ASN B 1 499 ? 222.366 205.929 166.238 1.00 33.22 493 ASN B O 1
ATOM 5974 N N . VAL B 1 500 ? 223.951 205.914 164.633 1.00 33.65 494 VAL B N 1
ATOM 5975 C CA . VAL B 1 500 ? 223.188 205.163 163.649 1.00 33.65 494 VAL B CA 1
ATOM 5976 C C . VAL B 1 500 ? 223.663 203.721 163.680 1.00 33.65 494 VAL B C 1
ATOM 5977 O O . VAL B 1 500 ? 224.868 203.457 163.607 1.00 33.65 494 VAL B O 1
ATOM 5981 N N . LYS B 1 501 ? 222.724 202.791 163.798 1.00 34.87 495 LYS B N 1
ATOM 5982 C CA . LYS B 1 501 ? 223.033 201.375 163.714 1.00 34.87 495 LYS B CA 1
ATOM 5983 C C . LYS B 1 501 ? 222.252 200.750 162.571 1.00 34.87 495 LYS B C 1
ATOM 5984 O O . LYS B 1 501 ? 221.077 201.063 162.364 1.00 34.87 495 LYS B O 1
ATOM 5990 N N . LYS B 1 502 ? 222.931 199.893 161.816 1.00 38.81 496 LYS B N 1
ATOM 5991 C CA . LYS B 1 502 ? 222.269 199.101 160.793 1.00 38.81 496 LYS B CA 1
ATOM 5992 C C . LYS B 1 502 ? 221.289 198.139 161.447 1.00 38.81 496 LYS B C 1
ATOM 5993 O O . LYS B 1 502 ? 221.607 197.495 162.449 1.00 38.81 496 LYS B O 1
ATOM 5999 N N . ILE B 1 503 ? 220.077 198.083 160.902 1.00 39.97 497 ILE B N 1
ATOM 6000 C CA . ILE B 1 503 ? 219.119 197.073 161.363 1.00 39.97 497 ILE B CA 1
ATOM 6001 C C . ILE B 1 503 ? 219.616 195.699 160.941 1.00 39.97 497 ILE B C 1
ATOM 6002 O O . ILE B 1 503 ? 219.961 195.504 159.759 1.00 39.97 497 ILE B O 1
ATOM 6007 N N . PRO B 1 504 ? 219.698 194.729 161.857 1.00 41.79 498 PRO B N 1
ATOM 6008 C CA . PRO B 1 504 ? 220.460 193.506 161.586 1.00 41.79 498 PRO B CA 1
ATOM 6009 C C . PRO B 1 504 ? 219.830 192.595 160.546 1.00 41.79 498 PRO B C 1
ATOM 6010 O O . PRO B 1 504 ? 218.625 192.635 160.287 1.00 41.79 498 PRO B O 1
ATOM 6014 N N . PHE B 1 505 ? 220.688 191.781 159.935 1.00 43.90 499 PHE B N 1
ATOM 6015 C CA . PHE B 1 505 ? 220.244 190.750 159.011 1.00 43.90 499 PHE B CA 1
ATOM 6016 C C . PHE B 1 505 ? 219.534 189.658 159.796 1.00 43.90 499 PHE B C 1
ATOM 6017 O O . PHE B 1 505 ? 220.149 188.985 160.627 1.00 43.90 499 PHE B O 1
ATOM 6025 N N . ILE B 1 506 ? 218.252 189.472 159.526 1.00 41.87 500 ILE B N 1
ATOM 6026 C CA . ILE B 1 506 ? 217.411 188.552 160.278 1.00 41.87 500 ILE B CA 1
ATOM 6027 C C . ILE B 1 506 ? 217.190 187.302 159.441 1.00 41.87 500 ILE B C 1
ATOM 6028 O O . ILE B 1 506 ? 216.892 187.388 158.249 1.00 41.87 500 ILE B O 1
ATOM 6033 N N . ILE B 1 507 ? 217.350 186.134 160.051 1.00 43.63 501 ILE B N 1
ATOM 6034 C CA . ILE B 1 507 ? 217.083 184.868 159.378 1.00 43.63 501 ILE B CA 1
ATOM 6035 C C . ILE B 1 507 ? 215.839 184.273 160.020 1.00 43.63 501 ILE B C 1
ATOM 6036 O O . ILE B 1 507 ? 215.840 183.940 161.209 1.00 43.63 501 ILE B O 1
ATOM 6041 N N . LEU B 1 508 ? 214.769 184.156 159.242 1.00 43.70 502 LEU B N 1
ATOM 6042 C CA . LEU B 1 508 ? 213.584 183.437 159.675 1.00 43.70 502 LEU B CA 1
ATOM 6043 C C . LEU B 1 508 ? 213.605 182.009 159.166 1.00 43.70 502 LEU B C 1
ATOM 6044 O O . LEU B 1 508 ? 214.197 181.698 158.130 1.00 43.70 502 LEU B O 1
ATOM 6049 N N . SER B 1 509 ? 212.944 181.141 159.914 1.00 45.66 503 SER B N 1
ATOM 6050 C CA . SER B 1 509 ? 212.728 179.765 159.516 1.00 45.66 503 SER B CA 1
ATOM 6051 C C . SER B 1 509 ? 211.373 179.341 160.050 1.00 45.66 503 SER B C 1
ATOM 6052 O O . SER B 1 509 ? 210.897 179.895 161.041 1.00 45.66 503 SER B O 1
ATOM 6055 N N . GLU B 1 510 ? 210.733 178.398 159.375 1.00 52.13 504 GLU B N 1
ATOM 6056 C CA . GLU B 1 510 ? 209.547 177.791 159.955 1.00 52.13 504 GLU B CA 1
ATOM 6057 C C . GLU B 1 510 ? 209.938 176.681 160.913 1.00 52.13 504 GLU B C 1
ATOM 6058 O O . GLU B 1 510 ? 210.983 176.043 160.764 1.00 52.13 504 GLU B O 1
ATOM 6064 N N . GLU B 1 511 ? 209.097 176.467 161.912 1.00 54.67 505 GLU B N 1
ATOM 6065 C CA . GLU B 1 511 ? 209.007 175.184 162.580 1.00 54.67 505 GLU B CA 1
ATOM 6066 C C . GLU B 1 511 ? 207.532 174.852 162.723 1.00 54.67 505 GLU B C 1
ATOM 6067 O O . GLU B 1 511 ? 206.697 175.738 162.921 1.00 54.67 505 GLU B O 1
ATOM 6073 N N . PHE B 1 512 ? 207.213 173.576 162.566 1.00 62.32 506 PHE B N 1
ATOM 6074 C CA . PHE B 1 512 ? 205.833 173.115 162.585 1.00 62.32 506 PHE B CA 1
ATOM 6075 C C . PHE B 1 512 ? 205.477 172.708 164.005 1.00 62.32 506 PHE B C 1
ATOM 6076 O O . PHE B 1 512 ? 206.127 171.838 164.592 1.00 62.32 506 PHE B O 1
ATOM 6084 N N . ILE B 1 513 ? 204.456 173.348 164.558 1.00 64.71 507 ILE B N 1
ATOM 6085 C CA . ILE B 1 513 ? 203.821 172.892 165.783 1.00 64.71 507 ILE B CA 1
ATOM 6086 C C . ILE B 1 513 ? 202.490 172.269 165.403 1.00 64.71 507 ILE B C 1
ATOM 6087 O O . ILE B 1 513 ? 201.625 172.934 164.821 1.00 64.71 507 ILE B O 1
ATOM 6092 N N . ASP B 1 514 ? 202.354 170.988 165.697 1.00 71.28 508 ASP B N 1
ATOM 6093 C CA . ASP B 1 514 ? 201.094 170.296 165.506 1.00 71.28 508 ASP B CA 1
ATOM 6094 C C . ASP B 1 514 ? 200.066 170.868 166.476 1.00 71.28 508 ASP B C 1
ATOM 6095 O O . ASP B 1 514 ? 200.323 170.907 167.685 1.00 71.28 508 ASP B O 1
ATOM 6100 N N . PRO B 1 515 ? 198.909 171.340 165.999 1.00 72.07 509 PRO B N 1
ATOM 6101 C CA . PRO B 1 515 ? 197.853 171.769 166.932 1.00 72.07 509 PRO B CA 1
ATOM 6102 C C . PRO B 1 515 ? 197.222 170.629 167.719 1.00 72.07 509 PRO B C 1
ATOM 6103 O O . PRO B 1 515 ? 196.472 170.897 168.666 1.00 72.07 509 PRO B O 1
ATOM 6107 N N . LYS B 1 516 ? 197.499 169.374 167.359 1.00 72.79 510 LYS B N 1
ATOM 6108 C CA . LYS B 1 516 ? 197.155 168.246 168.209 1.00 72.79 510 LYS B CA 1
ATOM 6109 C C . LYS B 1 516 ? 198.141 168.070 169.356 1.00 72.79 510 LYS B C 1
ATOM 6110 O O . LYS B 1 516 ? 197.830 167.362 170.317 1.00 72.79 510 LYS B O 1
ATOM 6116 N N . SER B 1 517 ? 199.318 168.693 169.278 1.00 69.61 511 SER B N 1
ATOM 6117 C CA . SER B 1 517 ? 200.346 168.555 170.303 1.00 69.61 511 SER B CA 1
ATOM 6118 C C . SER B 1 517 ? 200.194 169.554 171.442 1.00 69.61 511 SER B C 1
ATOM 6119 O O . SER B 1 517 ? 201.147 169.756 172.201 1.00 69.61 511 SER B O 1
ATOM 6122 N N . HIS B 1 518 ? 199.025 170.174 171.581 1.00 65.44 512 HIS B N 1
ATOM 6123 C CA . HIS B 1 518 ? 198.725 171.096 172.673 1.00 65.44 512 HIS B CA 1
ATOM 6124 C C . HIS B 1 518 ? 197.936 170.409 173.773 1.00 65.44 512 HIS B C 1
ATOM 6125 O O . HIS B 1 518 ? 196.978 170.964 174.302 1.00 65.44 512 HIS B O 1
ATOM 6132 N N . LYS B 1 519 ? 198.280 169.168 174.082 1.00 64.43 513 LYS B N 1
ATOM 6133 C CA . LYS B 1 519 ? 197.577 168.418 175.105 1.00 64.43 513 LYS B CA 1
ATOM 6134 C C . LYS B 1 519 ? 198.183 168.684 176.477 1.00 64.43 513 LYS B C 1
ATOM 6135 O O . LYS B 1 519 ? 199.402 168.715 176.643 1.00 64.43 513 LYS B O 1
ATOM 6141 N N . PHE B 1 520 ? 197.317 168.871 177.468 1.00 61.28 514 PHE B N 1
ATOM 6142 C CA . PHE B 1 520 ? 197.748 169.238 178.809 1.00 61.28 514 PHE B CA 1
ATOM 6143 C C . PHE B 1 520 ? 197.211 168.229 179.808 1.00 61.28 514 PHE B C 1
ATOM 6144 O O . PHE B 1 520 ? 196.196 167.574 179.567 1.00 61.28 514 PHE B O 1
ATOM 6152 N N . VAL B 1 521 ? 197.925 168.085 180.919 1.00 65.00 515 VAL B N 1
ATOM 6153 C CA . VAL B 1 521 ? 197.513 167.194 181.990 1.00 65.00 515 VAL B CA 1
ATOM 6154 C C . VAL B 1 521 ? 197.321 168.010 183.259 1.00 65.00 515 VAL B C 1
ATOM 6155 O O . VAL B 1 521 ? 197.902 169.082 183.437 1.00 65.00 515 VAL B O 1
ATOM 6159 N N . LEU B 1 522 ? 196.483 167.482 184.150 1.00 67.50 516 LEU B N 1
ATOM 6160 C CA . LEU B 1 522 ? 196.226 168.098 185.445 1.00 67.50 516 LEU B CA 1
ATOM 6161 C C . LEU B 1 522 ? 197.389 167.911 186.415 1.00 67.50 516 LEU B C 1
ATOM 6162 O O . LEU B 1 522 ? 197.387 168.519 187.491 1.00 67.50 516 LEU B O 1
ATOM 6167 N N . ARG B 1 523 ? 198.379 167.100 186.049 1.00 71.58 517 ARG B N 1
ATOM 6168 C CA . ARG B 1 523 ? 199.570 166.906 186.860 1.00 71.58 517 ARG B CA 1
ATOM 6169 C C . ARG B 1 523 ? 200.357 168.203 186.997 1.00 71.58 517 ARG B C 1
ATOM 6170 O O . ARG B 1 523 ? 200.378 169.047 186.099 1.00 71.58 517 ARG B O 1
ATOM 6178 N N . LEU B 1 524 ? 200.998 168.354 188.147 1.00 69.56 518 LEU B N 1
ATOM 6179 C CA . LEU B 1 524 ? 201.780 169.542 188.435 1.00 69.56 518 LEU B CA 1
ATOM 6180 C C . LEU B 1 524 ? 203.069 169.532 187.617 1.00 69.56 518 LEU B C 1
ATOM 6181 O O . LEU B 1 524 ? 203.595 168.473 187.268 1.00 69.56 518 LEU B O 1
ATOM 6186 N N . GLN B 1 525 ? 203.579 170.721 187.301 1.00 67.54 519 GLN B N 1
ATOM 6187 C CA . GLN B 1 525 ? 204.837 170.794 186.556 1.00 67.54 519 GLN B CA 1
ATOM 6188 C C . GLN B 1 525 ? 205.967 171.354 187.413 1.00 67.54 519 GLN B C 1
ATOM 6189 O O . GLN B 1 525 ? 205.735 172.102 188.360 1.00 67.54 519 GLN B O 1
ATOM 6195 N N . THR C 1 120 ? 180.815 193.109 139.492 1.00 101.04 114 THR C N 1
ATOM 6196 C CA . THR C 1 120 ? 180.047 194.119 140.210 1.00 101.04 114 THR C CA 1
ATOM 6197 C C . THR C 1 120 ? 179.929 195.398 139.387 1.00 101.04 114 THR C C 1
ATOM 6198 O O . THR C 1 120 ? 180.060 195.372 138.164 1.00 101.04 114 THR C O 1
ATOM 6202 N N . VAL C 1 121 ? 179.680 196.516 140.067 1.00 101.22 115 VAL C N 1
ATOM 6203 C CA . VAL C 1 121 ? 179.541 197.794 139.377 1.00 101.22 115 VAL C CA 1
ATOM 6204 C C . VAL C 1 121 ? 180.901 198.315 138.932 1.00 101.22 115 VAL C C 1
ATOM 6205 O O . VAL C 1 121 ? 181.101 198.647 137.758 1.00 101.22 115 VAL C O 1
ATOM 6209 N N . ALA C 1 122 ? 181.857 198.391 139.861 1.00 100.21 116 ALA C N 1
ATOM 6210 C CA . ALA C 1 122 ? 183.194 198.855 139.508 1.00 100.21 116 ALA C CA 1
ATOM 6211 C C . ALA C 1 122 ? 183.974 197.796 138.739 1.00 100.21 116 ALA C C 1
ATOM 6212 O O . ALA C 1 122 ? 184.871 198.136 137.959 1.00 100.21 116 ALA C O 1
ATOM 6214 N N . SER C 1 123 ? 183.646 196.516 138.940 1.00 99.01 117 SER C N 1
ATOM 6215 C CA . SER C 1 123 ? 184.338 195.449 138.223 1.00 99.01 117 SER C CA 1
ATOM 6216 C C . SER C 1 123 ? 183.973 195.432 136.746 1.00 99.01 117 SER C C 1
ATOM 6217 O O . SER C 1 123 ? 184.823 195.125 135.904 1.00 99.01 117 SER C O 1
ATOM 6220 N N . PHE C 1 124 ? 182.729 195.781 136.408 1.00 97.50 118 PHE C N 1
ATOM 6221 C CA . PHE C 1 124 ? 182.332 195.827 135.005 1.00 97.50 118 PHE C CA 1
ATOM 6222 C C . PHE C 1 124 ? 182.988 196.999 134.284 1.00 97.50 118 PHE C C 1
ATOM 6223 O O . PHE C 1 124 ? 183.421 196.864 133.133 1.00 97.50 118 PHE C O 1
ATOM 6231 N N . LEU C 1 125 ? 183.095 198.150 134.955 1.00 94.88 119 LEU C N 1
ATOM 6232 C CA . LEU C 1 125 ? 183.818 199.280 134.378 1.00 94.88 119 LEU C CA 1
ATOM 6233 C C . LEU C 1 125 ? 185.313 198.997 134.282 1.00 94.88 119 LEU C C 1
ATOM 6234 O O . LEU C 1 125 ? 185.970 199.462 133.342 1.00 94.88 119 LEU C O 1
ATOM 6239 N N . GLY C 1 126 ? 185.859 198.224 135.225 1.00 92.32 120 GLY C N 1
ATOM 6240 C CA . GLY C 1 126 ? 187.242 197.790 135.106 1.00 92.32 120 GLY C CA 1
ATOM 6241 C C . GLY C 1 126 ? 187.454 196.840 133.943 1.00 92.32 120 GLY C C 1
ATOM 6242 O O . GLY C 1 126 ? 188.477 196.903 133.254 1.00 92.32 120 GLY C O 1
ATOM 6243 N N . LEU C 1 127 ? 186.478 195.966 133.692 1.00 91.07 121 LEU C N 1
ATOM 6244 C CA . LEU C 1 127 ? 186.545 195.087 132.530 1.00 91.07 121 LEU C CA 1
ATOM 6245 C C . LEU C 1 127 ? 186.446 195.881 131.232 1.00 91.07 121 LEU C C 1
ATOM 6246 O O . LEU C 1 127 ? 187.129 195.564 130.253 1.00 91.07 121 LEU C O 1
ATOM 6251 N N . LEU C 1 128 ? 185.637 196.945 131.224 1.00 91.07 122 LEU C N 1
ATOM 6252 C CA . LEU C 1 128 ? 185.526 197.785 130.032 1.00 91.07 122 LEU C CA 1
ATOM 6253 C C . LEU C 1 128 ? 186.809 198.568 129.773 1.00 91.07 122 LEU C C 1
ATOM 6254 O O . LEU C 1 128 ? 187.263 198.665 128.626 1.00 91.07 122 LEU C O 1
ATOM 6259 N N . VAL C 1 129 ? 187.417 199.127 130.825 1.00 86.75 123 VAL C N 1
ATOM 6260 C CA . VAL C 1 129 ? 188.643 199.899 130.629 1.00 86.75 123 VAL C CA 1
ATOM 6261 C C . VAL C 1 129 ? 189.820 198.971 130.320 1.00 86.75 123 VAL C C 1
ATOM 6262 O O . VAL C 1 129 ? 190.787 199.380 129.665 1.00 86.75 123 VAL C O 1
ATOM 6266 N N . PHE C 1 130 ? 189.744 197.700 130.724 1.00 84.49 124 PHE C N 1
ATOM 6267 C CA . PHE C 1 130 ? 190.789 196.761 130.337 1.00 84.49 124 PHE C CA 1
ATOM 6268 C C . PHE C 1 130 ? 190.599 196.235 128.917 1.00 84.49 124 PHE C C 1
ATOM 6269 O O . PHE C 1 130 ? 191.589 195.972 128.227 1.00 84.49 124 PHE C O 1
ATOM 6277 N N . LEU C 1 131 ? 189.354 196.070 128.463 1.00 86.70 125 LEU C N 1
ATOM 6278 C CA . LEU C 1 131 ? 189.094 195.553 127.125 1.00 86.70 125 LEU C CA 1
ATOM 6279 C C . LEU C 1 131 ? 189.024 196.630 126.051 1.00 86.70 125 LEU C C 1
ATOM 6280 O O . LEU C 1 131 ? 188.943 196.281 124.869 1.00 86.70 125 LEU C O 1
ATOM 6285 N N . THR C 1 132 ? 189.020 197.911 126.432 1.00 83.69 126 THR C N 1
ATOM 6286 C CA . THR C 1 132 ? 189.076 198.997 125.445 1.00 83.69 126 THR C CA 1
ATOM 6287 C C . THR C 1 132 ? 190.301 198.958 124.525 1.00 83.69 126 THR C C 1
ATOM 6288 O O . THR C 1 132 ? 190.109 199.092 123.297 1.00 83.69 126 THR C O 1
ATOM 6292 N N . PRO C 1 133 ? 191.558 198.761 124.991 1.00 82.13 127 PRO C N 1
ATOM 6293 C CA . PRO C 1 133 ? 192.653 198.652 124.009 1.00 82.13 127 PRO C CA 1
ATOM 6294 C C . PRO C 1 133 ? 192.572 197.386 123.177 1.00 82.13 127 PRO C C 1
ATOM 6295 O O . PRO C 1 133 ? 192.903 197.396 121.983 1.00 82.13 127 PRO C O 1
ATOM 6299 N N . ILE C 1 134 ? 192.105 196.298 123.791 1.00 85.51 128 ILE C N 1
ATOM 6300 C CA . ILE C 1 134 ? 191.940 195.032 123.088 1.00 85.51 128 ILE C CA 1
ATOM 6301 C C . ILE C 1 134 ? 190.860 195.155 122.019 1.00 85.51 128 ILE C C 1
ATOM 6302 O O . ILE C 1 134 ? 191.001 194.621 120.915 1.00 85.51 128 ILE C O 1
ATOM 6307 N N . ALA C 1 135 ? 189.789 195.901 122.310 1.00 85.56 129 ALA C N 1
ATOM 6308 C CA . ALA C 1 135 ? 188.749 196.119 121.307 1.00 85.56 129 ALA C CA 1
ATOM 6309 C C . ALA C 1 135 ? 189.245 197.020 120.183 1.00 85.56 129 ALA C C 1
ATOM 6310 O O . ALA C 1 135 ? 188.929 196.782 119.009 1.00 85.56 129 ALA C O 1
ATOM 6312 N N . PHE C 1 136 ? 190.046 198.042 120.522 1.00 84.50 130 PHE C N 1
ATOM 6313 C CA . PHE C 1 136 ? 190.645 198.899 119.497 1.00 84.50 130 PHE C CA 1
ATOM 6314 C C . PHE C 1 136 ? 191.592 198.126 118.591 1.00 84.50 130 PHE C C 1
ATOM 6315 O O . PHE C 1 136 ? 191.761 198.494 117.424 1.00 84.50 130 PHE C O 1
ATOM 6323 N N . ILE C 1 137 ? 192.219 197.079 119.111 1.00 87.71 131 ILE C N 1
ATOM 6324 C CA . ILE C 1 137 ? 193.029 196.182 118.294 1.00 87.71 131 ILE C CA 1
ATOM 6325 C C . ILE C 1 137 ? 192.168 195.260 117.442 1.00 87.71 131 ILE C C 1
ATOM 6326 O O . ILE C 1 137 ? 192.397 195.121 116.239 1.00 87.71 131 ILE C O 1
ATOM 6331 N N . LEU C 1 138 ? 191.160 194.625 118.042 1.00 91.15 132 LEU C N 1
ATOM 6332 C CA . LEU C 1 138 ? 190.460 193.539 117.366 1.00 91.15 132 LEU C CA 1
ATOM 6333 C C . LEU C 1 138 ? 189.480 194.026 116.307 1.00 91.15 132 LEU C C 1
ATOM 6334 O O . LEU C 1 138 ? 189.267 193.321 115.316 1.00 91.15 132 LEU C O 1
ATOM 6339 N N . LEU C 1 139 ? 188.875 195.205 116.482 1.00 93.03 133 LEU C N 1
ATOM 6340 C CA . LEU C 1 139 ? 187.873 195.663 115.515 1.00 93.03 133 LEU C CA 1
ATOM 6341 C C . LEU C 1 139 ? 188.331 195.966 114.077 1.00 93.03 133 LEU C C 1
ATOM 6342 O O . LEU C 1 139 ? 187.530 195.723 113.166 1.00 93.03 133 LEU C O 1
ATOM 6347 N N . PRO C 1 140 ? 189.529 196.492 113.785 1.00 95.69 134 PRO C N 1
ATOM 6348 C CA . PRO C 1 140 ? 189.894 196.707 112.361 1.00 95.69 134 PRO C CA 1
ATOM 6349 C C . PRO C 1 140 ? 190.135 195.422 111.563 1.00 95.69 134 PRO C C 1
ATOM 6350 O O . PRO C 1 140 ? 189.758 195.398 110.384 1.00 95.69 134 PRO C O 1
ATOM 6354 N N . PRO C 1 141 ? 190.736 194.341 112.102 1.00 96.34 135 PRO C N 1
ATOM 6355 C CA . PRO C 1 141 ? 190.762 193.105 111.292 1.00 96.34 135 PRO C CA 1
ATOM 6356 C C . PRO C 1 141 ? 189.432 192.375 111.211 1.00 96.34 135 PRO C C 1
ATOM 6357 O O . PRO C 1 141 ? 189.333 191.410 110.443 1.00 96.34 135 PRO C O 1
ATOM 6361 N N . ILE C 1 142 ? 188.421 192.774 111.974 1.00 96.84 136 ILE C N 1
ATOM 6362 C CA . ILE C 1 142 ? 187.111 192.138 111.882 1.00 96.84 136 ILE C CA 1
ATOM 6363 C C . ILE C 1 142 ? 186.179 192.918 110.962 1.00 96.84 136 ILE C C 1
ATOM 6364 O O . ILE C 1 142 ? 185.518 192.340 110.095 1.00 96.84 136 ILE C O 1
ATOM 6369 N N . LEU C 1 143 ? 186.137 194.244 111.103 1.00 98.98 137 LEU C N 1
ATOM 6370 C CA . LEU C 1 143 ? 185.168 195.032 110.350 1.00 98.98 137 LEU C CA 1
ATOM 6371 C C . LEU C 1 143 ? 185.618 195.275 108.913 1.00 98.98 137 LEU C C 1
ATOM 6372 O O . LEU C 1 143 ? 184.807 195.166 107.986 1.00 98.98 137 LEU C O 1
ATOM 6377 N N . TRP C 1 144 ? 186.896 195.609 108.696 1.00 100.88 138 TRP C N 1
ATOM 6378 C CA . TRP C 1 144 ? 187.453 195.725 107.343 1.00 100.88 138 TRP C CA 1
ATOM 6379 C C . TRP C 1 144 ? 188.739 194.892 107.284 1.00 100.88 138 TRP C C 1
ATOM 6380 O O . TRP C 1 144 ? 189.846 195.387 107.468 1.00 100.88 138 TRP C O 1
ATOM 6391 N N . ARG C 1 145 ? 188.582 193.597 106.999 1.00 102.26 139 ARG C N 1
ATOM 6392 C CA . ARG C 1 145 ? 189.721 192.684 107.063 1.00 102.26 139 ARG C CA 1
ATOM 6393 C C . ARG C 1 145 ? 190.657 192.867 105.875 1.00 102.26 139 ARG C C 1
ATOM 6394 O O . ARG C 1 145 ? 191.883 192.848 106.035 1.00 102.26 139 ARG C O 1
ATOM 6402 N N . ASP C 1 146 ? 190.101 193.058 104.681 1.00 104.55 140 ASP C N 1
ATOM 6403 C CA . ASP C 1 146 ? 190.895 193.152 103.464 1.00 104.55 140 ASP C CA 1
ATOM 6404 C C . ASP C 1 146 ? 191.484 194.537 103.229 1.00 104.55 140 ASP C C 1
ATOM 6405 O O . ASP C 1 146 ? 192.212 194.721 102.249 1.00 104.55 140 ASP C O 1
ATOM 6410 N N . GLU C 1 147 ? 191.195 195.507 104.094 1.00 103.95 141 GLU C N 1
ATOM 6411 C CA . GLU C 1 147 ? 191.640 196.876 103.882 1.00 103.95 141 GLU C CA 1
ATOM 6412 C C . GLU C 1 147 ? 192.910 197.206 104.669 1.00 103.95 141 GLU C C 1
ATOM 6413 O O . GLU C 1 147 ? 193.510 198.263 104.441 1.00 103.95 141 GLU C O 1
ATOM 6419 N N . LEU C 1 148 ? 193.351 196.312 105.559 1.00 101.75 142 LEU C N 1
ATOM 6420 C CA . LEU C 1 148 ? 194.573 196.531 106.328 1.00 101.75 142 LEU C CA 1
ATOM 6421 C C . LEU C 1 148 ? 195.810 196.561 105.439 1.00 101.75 142 LEU C C 1
ATOM 6422 O O . LEU C 1 148 ? 196.006 195.685 104.591 1.00 101.75 142 LEU C O 1
ATOM 6427 N N . GLU C 1 149 ? 196.636 197.581 105.638 1.00 102.67 143 GLU C N 1
ATOM 6428 C CA . GLU C 1 149 ? 197.958 197.599 105.039 1.00 102.67 143 GLU C CA 1
ATOM 6429 C C . GLU C 1 149 ? 198.823 196.527 105.698 1.00 102.67 143 GLU C C 1
ATOM 6430 O O . GLU C 1 149 ? 198.643 196.231 106.884 1.00 102.67 143 GLU C O 1
ATOM 6436 N N . PRO C 1 150 ? 199.754 195.911 104.959 1.00 103.84 144 PRO C N 1
ATOM 6437 C CA . PRO C 1 150 ? 200.590 194.866 105.568 1.00 103.84 144 PRO C CA 1
ATOM 6438 C C . PRO C 1 150 ? 201.597 195.417 106.569 1.00 103.84 144 PRO C C 1
ATOM 6439 O O . PRO C 1 150 ? 202.604 196.025 106.196 1.00 103.84 144 PRO C O 1
ATOM 6443 N N . CYS C 1 151 ? 201.319 195.204 107.856 1.00 101.85 145 CYS C N 1
ATOM 6444 C CA . CYS C 1 151 ? 202.207 195.684 108.910 1.00 101.85 145 CYS C CA 1
ATOM 6445 C C . CYS C 1 151 ? 203.390 194.742 109.099 1.00 101.85 145 CYS C C 1
ATOM 6446 O O . CYS C 1 151 ? 204.547 195.134 108.911 1.00 101.85 145 CYS C O 1
ATOM 6449 N N . GLY C 1 152 ? 203.115 193.496 109.469 1.00 96.92 146 GLY C N 1
ATOM 6450 C CA . GLY C 1 152 ? 204.161 192.503 109.593 1.00 96.92 146 GLY C CA 1
ATOM 6451 C C . GLY C 1 152 ? 204.893 192.532 110.917 1.00 96.92 146 GLY C C 1
ATOM 6452 O O . GLY C 1 152 ? 204.387 192.042 111.931 1.00 96.92 146 GLY C O 1
ATOM 6453 N N . THR C 1 153 ? 206.094 193.110 110.914 1.00 95.52 147 THR C N 1
ATOM 6454 C CA . THR C 1 153 ? 206.964 193.027 112.082 1.00 95.52 147 THR C CA 1
ATOM 6455 C C . THR C 1 153 ? 206.565 194.026 113.162 1.00 95.52 147 THR C C 1
ATOM 6456 O O . THR C 1 153 ? 206.422 193.657 114.336 1.00 95.52 147 THR C O 1
ATOM 6460 N N . ILE C 1 154 ? 206.369 195.291 112.780 1.00 93.02 148 ILE C N 1
ATOM 6461 C CA . ILE C 1 154 ? 206.303 196.375 113.759 1.00 93.02 148 ILE C CA 1
ATOM 6462 C C . ILE C 1 154 ? 204.998 196.313 114.541 1.00 93.02 148 ILE C C 1
ATOM 6463 O O . ILE C 1 154 ? 204.970 196.569 115.753 1.00 93.02 148 ILE C O 1
ATOM 6468 N N . CYS C 1 155 ? 203.910 195.917 113.871 1.00 93.04 149 CYS C N 1
ATOM 6469 C CA . CYS C 1 155 ? 202.627 195.760 114.547 1.00 93.04 149 CYS C CA 1
ATOM 6470 C C . CYS C 1 155 ? 202.676 194.646 115.586 1.00 93.04 149 CYS C C 1
ATOM 6471 O O . CYS C 1 155 ? 202.165 194.815 116.695 1.00 93.04 149 CYS C O 1
ATOM 6474 N N . GLU C 1 156 ? 203.347 193.533 115.275 1.00 89.73 150 GLU C N 1
ATOM 6475 C CA . GLU C 1 156 ? 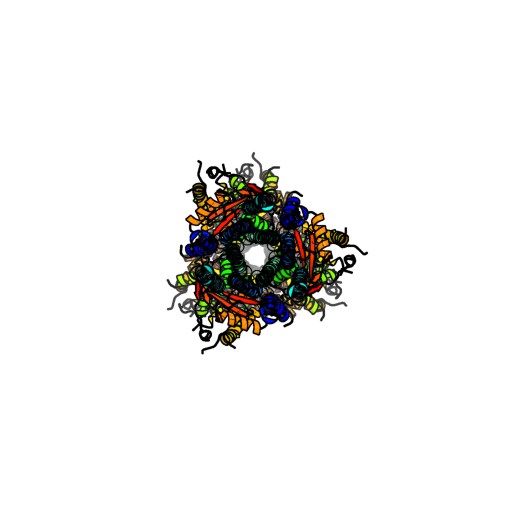203.425 192.423 116.224 1.00 89.73 150 GLU C CA 1
ATOM 6476 C C . GLU C 1 156 ? 204.347 192.749 117.393 1.00 89.73 150 GLU C C 1
ATOM 6477 O O . GLU C 1 156 ? 204.030 192.439 118.553 1.00 89.73 150 GLU C O 1
ATOM 6483 N N . GLY C 1 157 ? 205.478 193.404 117.115 1.00 85.42 151 GLY C N 1
ATOM 6484 C CA . GLY C 1 157 ? 206.347 193.871 118.181 1.00 85.42 151 GLY C CA 1
ATOM 6485 C C . GLY C 1 157 ? 205.735 194.956 119.036 1.00 85.42 151 GLY C C 1
ATOM 6486 O O . GLY C 1 157 ? 206.195 195.183 120.160 1.00 85.42 151 GLY C O 1
ATOM 6487 N N . LEU C 1 158 ? 204.711 195.630 118.527 1.00 82.93 152 LEU C N 1
ATOM 6488 C CA . LEU C 1 158 ? 203.953 196.565 119.336 1.00 82.93 152 LEU C CA 1
ATOM 6489 C C . LEU C 1 158 ? 202.819 195.876 120.097 1.00 82.93 152 LEU C C 1
ATOM 6490 O O . LEU C 1 158 ? 202.469 196.320 121.199 1.00 82.93 152 LEU C O 1
ATOM 6495 N N . PHE C 1 159 ? 202.269 194.773 119.558 1.00 82.79 153 PHE C N 1
ATOM 6496 C CA . PHE C 1 159 ? 201.304 193.973 120.318 1.00 82.79 153 PHE C CA 1
ATOM 6497 C C . PHE C 1 159 ? 201.950 193.342 121.541 1.00 82.79 153 PHE C C 1
ATOM 6498 O O . PHE C 1 159 ? 201.298 193.183 122.579 1.00 82.79 153 PHE C O 1
ATOM 6506 N N . ILE C 1 160 ? 203.220 192.944 121.422 1.00 77.84 154 ILE C N 1
ATOM 6507 C CA . ILE C 1 160 ? 203.907 192.313 122.550 1.00 77.84 154 ILE C CA 1
ATOM 6508 C C . ILE C 1 160 ? 204.113 193.319 123.681 1.00 77.84 154 ILE C C 1
ATOM 6509 O O . ILE C 1 160 ? 203.878 193.016 124.862 1.00 77.84 154 ILE C O 1
ATOM 6514 N N . SER C 1 161 ? 204.525 194.542 123.326 1.00 75.38 155 SER C N 1
ATOM 6515 C CA . SER C 1 161 ? 204.664 195.614 124.308 1.00 75.38 155 SER C CA 1
ATOM 6516 C C . SER C 1 161 ? 203.322 195.980 124.923 1.00 75.38 155 SER C C 1
ATOM 6517 O O . SER C 1 161 ? 203.243 196.251 126.127 1.00 75.38 155 SER C O 1
ATOM 6520 N N . MET C 1 162 ? 202.260 195.969 124.111 1.00 74.78 156 MET C N 1
ATOM 6521 C CA . MET C 1 162 ? 200.912 196.213 124.612 1.00 74.78 156 MET C CA 1
ATOM 6522 C C . MET C 1 162 ? 200.488 195.167 125.635 1.00 74.78 156 MET C C 1
ATOM 6523 O O . MET C 1 162 ? 199.947 195.506 126.693 1.00 74.78 156 MET C O 1
ATOM 6528 N N . ALA C 1 163 ? 200.738 193.889 125.338 1.00 70.27 157 ALA C N 1
ATOM 6529 C CA . ALA C 1 163 ? 200.341 192.814 126.244 1.00 70.27 157 ALA C CA 1
ATOM 6530 C C . ALA C 1 163 ? 201.129 192.865 127.546 1.00 70.27 157 ALA C C 1
ATOM 6531 O O . ALA C 1 163 ? 200.564 192.656 128.628 1.00 70.27 157 ALA C O 1
ATOM 6533 N N . PHE C 1 164 ? 202.419 193.198 127.469 1.00 69.20 158 PHE C N 1
ATOM 6534 C CA . PHE C 1 164 ? 203.222 193.285 128.686 1.00 69.20 158 PHE C CA 1
ATOM 6535 C C . PHE C 1 164 ? 202.836 194.492 129.537 1.00 69.20 158 PHE C C 1
ATOM 6536 O O . PHE C 1 164 ? 202.776 194.391 130.769 1.00 69.20 158 PHE C O 1
ATOM 6544 N N . LYS C 1 165 ? 202.525 195.626 128.905 1.00 64.39 159 LYS C N 1
ATOM 6545 C CA . LYS C 1 165 ? 202.089 196.790 129.669 1.00 64.39 159 LYS C CA 1
ATOM 6546 C C . LYS C 1 165 ? 200.694 196.598 130.256 1.00 64.39 159 LYS C C 1
ATOM 6547 O O . LYS C 1 165 ? 200.425 197.079 131.362 1.00 64.39 159 LYS C O 1
ATOM 6553 N N . LEU C 1 166 ? 199.807 195.880 129.558 1.00 64.23 160 LEU C N 1
ATOM 6554 C CA . LEU C 1 166 ? 198.513 195.540 130.146 1.00 64.23 160 LEU C CA 1
ATOM 6555 C C . LEU C 1 166 ? 198.654 194.563 131.301 1.00 64.23 160 LEU C C 1
ATOM 6556 O O . LEU C 1 166 ? 197.878 194.631 132.260 1.00 64.23 160 LEU C O 1
ATOM 6561 N N . LEU C 1 167 ? 199.637 193.661 131.237 1.00 57.13 161 LEU C N 1
ATOM 6562 C CA . LEU C 1 167 ? 199.886 192.769 132.364 1.00 57.13 161 LEU C CA 1
ATOM 6563 C C . LEU C 1 167 ? 200.400 193.540 133.575 1.00 57.13 161 LEU C C 1
ATOM 6564 O O . LEU C 1 167 ? 199.968 193.281 134.706 1.00 57.13 161 LEU C O 1
ATOM 6569 N N . ILE C 1 168 ? 201.305 194.500 133.346 1.00 54.29 162 ILE C N 1
ATOM 6570 C CA . ILE C 1 168 ? 201.786 195.384 134.412 1.00 54.29 162 ILE C CA 1
ATOM 6571 C C . ILE C 1 168 ? 200.634 196.176 135.019 1.00 54.29 162 ILE C C 1
ATOM 6572 O O . ILE C 1 168 ? 200.522 196.297 136.247 1.00 54.29 162 ILE C O 1
ATOM 6577 N N . LEU C 1 169 ? 199.741 196.689 134.168 1.00 52.11 163 LEU C N 1
ATOM 6578 C CA . LEU C 1 169 ? 198.605 197.477 134.637 1.00 52.11 163 LEU C CA 1
ATOM 6579 C C . LEU C 1 169 ? 197.630 196.636 135.453 1.00 52.11 163 LEU C C 1
ATOM 6580 O O . LEU C 1 169 ? 197.133 197.092 136.488 1.00 52.11 163 LEU C O 1
ATOM 6585 N N . LEU C 1 170 ? 197.377 195.398 135.024 1.00 51.37 164 LEU C N 1
ATOM 6586 C CA . LEU C 1 170 ? 196.467 194.527 135.761 1.00 51.37 164 LEU C CA 1
ATOM 6587 C C . LEU C 1 170 ? 197.054 194.109 137.106 1.00 51.37 164 LEU C C 1
ATOM 6588 O O . LEU C 1 170 ? 196.337 194.091 138.116 1.00 51.37 164 LEU C O 1
ATOM 6593 N N . ILE C 1 171 ? 198.358 193.804 137.148 1.00 48.50 165 ILE C N 1
ATOM 6594 C CA . ILE C 1 171 ? 198.992 193.416 138.408 1.00 48.50 165 ILE C CA 1
ATOM 6595 C C . ILE C 1 171 ? 199.032 194.591 139.383 1.00 48.50 165 ILE C C 1
ATOM 6596 O O . ILE C 1 171 ? 198.715 194.434 140.569 1.00 48.50 165 ILE C O 1
ATOM 6601 N N . GLY C 1 172 ? 199.370 195.790 138.899 1.00 46.56 166 GLY C N 1
ATOM 6602 C CA . GLY C 1 172 ? 199.401 196.948 139.781 1.00 46.56 166 GLY C CA 1
ATOM 6603 C C . GLY C 1 172 ? 198.024 197.374 140.254 1.00 46.56 166 GLY C C 1
ATOM 6604 O O . GLY C 1 172 ? 197.858 197.804 141.402 1.00 46.56 166 GLY C O 1
ATOM 6605 N N . THR C 1 173 ? 197.014 197.231 139.389 1.00 46.81 167 THR C N 1
ATOM 6606 C CA . THR C 1 173 ? 195.648 197.567 139.767 1.00 46.81 167 THR C CA 1
ATOM 6607 C C . THR C 1 173 ? 195.112 196.590 140.804 1.00 46.81 167 THR C C 1
ATOM 6608 O O . THR C 1 173 ? 194.446 197.004 141.759 1.00 46.81 167 THR C O 1
ATOM 6612 N N . TRP C 1 174 ? 195.421 195.296 140.650 1.00 46.31 168 TRP C N 1
ATOM 6613 C CA . TRP C 1 174 ? 195.096 194.325 141.690 1.00 46.31 168 TRP C CA 1
ATOM 6614 C C . TRP C 1 174 ? 195.818 194.635 142.994 1.00 46.31 168 TRP C C 1
ATOM 6615 O O . TRP C 1 174 ? 195.236 194.511 144.078 1.00 46.31 168 TRP C O 1
ATOM 6626 N N . ALA C 1 175 ? 197.093 195.023 142.905 1.00 45.29 169 ALA C N 1
ATOM 6627 C CA . ALA C 1 175 ? 197.910 195.213 144.098 1.00 45.29 169 ALA C CA 1
ATOM 6628 C C . ALA C 1 175 ? 197.447 196.406 144.920 1.00 45.29 169 ALA C C 1
ATOM 6629 O O . ALA C 1 175 ? 197.392 196.330 146.151 1.00 45.29 169 ALA C O 1
ATOM 6631 N N . LEU C 1 176 ? 197.094 197.511 144.271 1.00 45.01 170 LEU C N 1
ATOM 6632 C CA . LEU C 1 176 ? 196.783 198.721 145.015 1.00 45.01 170 LEU C CA 1
ATOM 6633 C C . LEU C 1 176 ? 195.310 199.091 145.066 1.00 45.01 170 LEU C C 1
ATOM 6634 O O . LEU C 1 176 ? 194.946 199.955 145.868 1.00 45.01 170 LEU C O 1
ATOM 6639 N N . PHE C 1 177 ? 194.445 198.479 144.260 1.00 46.21 171 PHE C N 1
ATOM 6640 C CA . PHE C 1 177 ? 193.061 198.921 144.236 1.00 46.21 171 PHE C CA 1
ATOM 6641 C C . PHE C 1 177 ? 192.033 197.810 144.326 1.00 46.21 171 PHE C C 1
ATOM 6642 O O . PHE C 1 177 ? 190.846 198.115 144.472 1.00 46.21 171 PHE C O 1
ATOM 6650 N N . PHE C 1 178 ? 192.434 196.544 144.259 1.00 49.91 172 PHE C N 1
ATOM 6651 C CA . PHE C 1 178 ? 191.513 195.454 144.565 1.00 49.91 172 PHE C CA 1
ATOM 6652 C C . PHE C 1 178 ? 191.551 195.246 146.075 1.00 49.91 172 PHE C C 1
ATOM 6653 O O . PHE C 1 178 ? 192.213 194.351 146.607 1.00 49.91 172 PHE C O 1
ATOM 6661 N N . ARG C 1 179 ? 190.840 196.124 146.775 1.00 48.19 173 ARG C N 1
ATOM 6662 C CA . ARG C 1 179 ? 190.703 196.060 148.220 1.00 48.19 173 ARG C CA 1
ATOM 6663 C C . ARG C 1 179 ? 189.419 196.777 148.601 1.00 48.19 173 ARG C C 1
ATOM 6664 O O . ARG C 1 179 ? 188.951 197.661 147.879 1.00 48.19 173 ARG C O 1
ATOM 6672 N N . LYS C 1 180 ? 188.850 196.370 149.732 1.00 53.57 174 LYS C N 1
ATOM 6673 C CA . LYS C 1 180 ? 187.547 196.872 150.143 1.00 53.57 174 LYS C CA 1
ATOM 6674 C C . LYS C 1 180 ? 187.642 198.325 150.592 1.00 53.57 174 LYS C C 1
ATOM 6675 O O . LYS C 1 180 ? 188.707 198.807 150.989 1.00 53.57 174 LYS C O 1
ATOM 6681 N N . ARG C 1 181 ? 186.514 199.029 150.494 1.00 53.37 175 ARG C N 1
ATOM 6682 C CA . ARG C 1 181 ? 186.424 200.415 150.938 1.00 53.37 175 ARG C CA 1
ATOM 6683 C C . ARG C 1 181 ? 186.609 200.461 152.447 1.00 53.37 175 ARG C C 1
ATOM 6684 O O . ARG C 1 181 ? 185.975 199.701 153.185 1.00 53.37 175 ARG C O 1
ATOM 6692 N N . ARG C 1 182 ? 187.485 201.350 152.904 1.00 48.98 176 ARG C N 1
ATOM 6693 C CA . ARG C 1 182 ? 187.976 201.257 154.270 1.00 48.98 176 ARG C CA 1
ATOM 6694 C C . ARG C 1 182 ? 187.131 202.086 155.226 1.00 48.98 176 ARG C C 1
ATOM 6695 O O . ARG C 1 182 ? 186.995 201.746 156.407 1.00 48.98 176 ARG C O 1
ATOM 6703 N N . ALA C 1 183 ? 186.562 203.183 154.741 1.00 47.03 177 ALA C N 1
ATOM 6704 C CA . ALA C 1 183 ? 185.845 204.088 155.616 1.00 47.03 177 ALA C CA 1
ATOM 6705 C C . ALA C 1 183 ? 184.766 204.832 154.847 1.00 47.03 177 ALA C C 1
ATOM 6706 O O . ALA C 1 183 ? 184.851 205.023 153.632 1.00 47.03 177 ALA C O 1
ATOM 6708 N N . ASP C 1 184 ? 183.739 205.247 155.581 1.00 48.39 178 ASP C N 1
ATOM 6709 C CA . ASP C 1 184 ? 182.746 206.196 155.100 1.00 48.39 178 ASP C CA 1
ATOM 6710 C C . ASP C 1 184 ? 183.068 207.571 155.662 1.00 48.39 178 ASP C C 1
ATOM 6711 O O . ASP C 1 184 ? 183.178 207.741 156.879 1.00 48.39 178 ASP C O 1
ATOM 6716 N N . MET C 1 185 ? 183.215 208.525 154.785 1.00 47.71 179 MET C N 1
ATOM 6717 C CA . MET C 1 185 ? 183.555 209.913 155.007 1.00 47.71 179 MET C CA 1
ATOM 6718 C C . MET C 1 185 ? 182.326 210.790 154.819 1.00 47.71 179 MET C C 1
ATOM 6719 O O . MET C 1 185 ? 181.375 210.364 154.156 1.00 47.71 179 MET C O 1
ATOM 6724 N N . PRO C 1 186 ? 182.284 211.996 155.427 1.00 46.77 180 PRO C N 1
ATOM 6725 C CA . PRO C 1 186 ? 181.092 212.845 155.291 1.00 46.77 180 PRO C CA 1
ATOM 6726 C C . PRO C 1 186 ? 180.847 213.333 153.874 1.00 46.77 180 PRO C C 1
ATOM 6727 O O . PRO C 1 186 ? 179.780 213.092 153.303 1.00 46.77 180 PRO C O 1
ATOM 6731 N N . ARG C 1 187 ? 181.828 214.010 153.296 1.00 47.48 181 ARG C N 1
ATOM 6732 C CA . ARG C 1 187 ? 181.719 214.507 151.939 1.00 47.48 181 ARG C CA 1
ATOM 6733 C C . ARG C 1 187 ? 182.455 213.563 150.996 1.00 47.48 181 ARG C C 1
ATOM 6734 O O . ARG C 1 187 ? 182.925 212.491 151.384 1.00 47.48 181 ARG C O 1
ATOM 6742 N N . VAL C 1 188 ? 182.555 213.972 149.733 1.00 45.21 182 VAL C N 1
ATOM 6743 C CA . VAL C 1 188 ? 183.153 213.118 148.717 1.00 45.21 182 VAL C CA 1
ATOM 6744 C C . VAL C 1 188 ? 184.668 213.091 148.895 1.00 45.21 182 VAL C C 1
ATOM 6745 O O . VAL C 1 188 ? 185.286 214.084 149.306 1.00 45.21 182 VAL C O 1
ATOM 6749 N N . PHE C 1 189 ? 185.262 211.915 148.683 1.00 44.58 183 PHE C N 1
ATOM 6750 C CA . PHE C 1 189 ? 186.703 211.791 148.527 1.00 44.58 183 PHE C CA 1
ATOM 6751 C C . PHE C 1 189 ? 187.041 212.591 147.277 1.00 44.58 183 PHE C C 1
ATOM 6752 O O . PHE C 1 189 ? 186.632 212.205 146.179 1.00 44.58 183 PHE C O 1
ATOM 6760 N N . VAL C 1 190 ? 187.766 213.700 147.425 1.00 44.33 184 VAL C N 1
ATOM 6761 C CA . VAL C 1 190 ? 187.988 214.597 146.293 1.00 44.33 184 VAL C CA 1
ATOM 6762 C C . VAL C 1 190 ? 188.943 213.970 145.280 1.00 44.33 184 VAL C C 1
ATOM 6763 O O . VAL C 1 190 ? 188.726 214.060 144.065 1.00 44.33 184 VAL C O 1
ATOM 6767 N N . PHE C 1 191 ? 189.981 213.282 145.758 1.00 44.78 185 PHE C N 1
ATOM 6768 C CA . PHE C 1 191 ? 190.975 212.735 144.840 1.00 44.78 185 PHE C CA 1
ATOM 6769 C C . PHE C 1 191 ? 190.456 211.503 144.107 1.00 44.78 185 PHE C C 1
ATOM 6770 O O . PHE C 1 191 ? 190.749 211.326 142.923 1.00 44.78 185 PHE C O 1
ATOM 6778 N N . ARG C 1 192 ? 189.660 210.661 144.769 1.00 48.12 186 ARG C N 1
ATOM 6779 C CA . ARG C 1 192 ? 189.073 209.518 144.075 1.00 48.12 186 ARG C CA 1
ATOM 6780 C C . ARG C 1 192 ? 188.015 209.962 143.077 1.00 48.12 186 ARG C C 1
ATOM 6781 O O . ARG C 1 192 ? 187.890 209.366 142.003 1.00 48.12 186 ARG C O 1
ATOM 6789 N N . ALA C 1 193 ? 187.259 211.014 143.404 1.00 49.03 187 ALA C N 1
ATOM 6790 C CA . ALA C 1 193 ? 186.319 211.581 142.441 1.00 49.03 187 ALA C CA 1
ATOM 6791 C C . ALA C 1 193 ? 187.049 212.169 141.243 1.00 49.03 187 ALA C C 1
ATOM 6792 O O . ALA C 1 193 ? 186.603 212.006 140.103 1.00 49.03 187 ALA C O 1
ATOM 6794 N N . LEU C 1 194 ? 188.193 212.818 141.483 1.00 49.74 188 LEU C N 1
ATOM 6795 C CA . LEU C 1 194 ? 189.000 213.353 140.391 1.00 49.74 188 LEU C CA 1
ATOM 6796 C C . LEU C 1 194 ? 189.553 212.235 139.517 1.00 49.74 188 LEU C C 1
ATOM 6797 O O . LEU C 1 194 ? 189.559 212.349 138.288 1.00 49.74 188 LEU C O 1
ATOM 6802 N N . LEU C 1 195 ? 189.994 211.138 140.136 1.00 51.15 189 LEU C N 1
ATOM 6803 C CA . LEU C 1 195 ? 190.519 210.008 139.376 1.00 51.15 189 LEU C CA 1
ATOM 6804 C C . LEU C 1 195 ? 189.433 209.319 138.561 1.00 51.15 189 LEU C C 1
ATOM 6805 O O . LEU C 1 195 ? 189.673 208.933 137.413 1.00 51.15 189 LEU C O 1
ATOM 6810 N N . LEU C 1 196 ? 188.230 209.176 139.121 1.00 53.59 190 LEU C N 1
ATOM 6811 C CA . LEU C 1 196 ? 187.150 208.532 138.380 1.00 53.59 190 LEU C CA 1
ATOM 6812 C C . LEU C 1 196 ? 186.640 209.415 137.246 1.00 53.59 190 LEU C C 1
ATOM 6813 O O . LEU C 1 196 ? 186.346 208.911 136.155 1.00 53.59 190 LEU C O 1
ATOM 6818 N N . VAL C 1 197 ? 186.548 210.731 137.471 1.00 56.68 191 VAL C N 1
ATOM 6819 C CA . VAL C 1 197 ? 186.187 211.657 136.397 1.00 56.68 191 VAL C CA 1
ATOM 6820 C C . VAL C 1 197 ? 187.261 211.665 135.312 1.00 56.68 191 VAL C C 1
ATOM 6821 O O . VAL C 1 197 ? 186.953 211.704 134.112 1.00 56.68 191 VAL C O 1
ATOM 6825 N N . LEU C 1 198 ? 188.532 211.556 135.712 1.00 58.65 192 LEU C N 1
ATOM 6826 C CA . LEU C 1 198 ? 189.620 211.528 134.742 1.00 58.65 192 LEU C CA 1
ATOM 6827 C C . LEU C 1 198 ? 189.596 210.254 133.907 1.00 58.65 192 LEU C C 1
ATOM 6828 O O . LEU C 1 198 ? 189.772 210.317 132.686 1.00 58.65 192 LEU C O 1
ATOM 6833 N N . ILE C 1 199 ? 189.346 209.102 134.540 1.00 61.04 193 ILE C N 1
ATOM 6834 C CA . ILE C 1 199 ? 189.222 207.839 133.807 1.00 61.04 193 ILE C CA 1
ATOM 6835 C C . ILE C 1 199 ? 188.015 207.873 132.877 1.00 61.04 193 ILE C C 1
ATOM 6836 O O . ILE C 1 199 ? 188.088 207.409 131.732 1.00 61.04 193 ILE C O 1
ATOM 6841 N N . PHE C 1 200 ? 186.905 208.467 133.333 1.00 64.70 194 PHE C N 1
ATOM 6842 C CA . PHE C 1 200 ? 185.699 208.529 132.511 1.00 64.70 194 PHE C CA 1
ATOM 6843 C C . PHE C 1 200 ? 185.904 209.396 131.274 1.00 64.70 194 PHE C C 1
ATOM 6844 O O . PHE C 1 200 ? 185.618 208.957 130.157 1.00 64.70 194 PHE C O 1
ATOM 6852 N N . LEU C 1 201 ? 186.409 210.624 131.452 1.00 66.33 195 LEU C N 1
ATOM 6853 C CA . LEU C 1 201 ? 186.674 211.497 130.307 1.00 66.33 195 LEU C CA 1
ATOM 6854 C C . LEU C 1 201 ? 187.761 210.934 129.401 1.00 66.33 195 LEU C C 1
ATOM 6855 O O . LEU C 1 201 ? 187.674 211.071 128.177 1.00 66.33 195 LEU C O 1
ATOM 6860 N N . PHE C 1 202 ? 188.740 210.242 129.985 1.00 68.54 196 PHE C N 1
ATOM 6861 C CA . PHE C 1 202 ? 189.803 209.560 129.257 1.00 68.54 196 PHE C CA 1
ATOM 6862 C C . PHE C 1 202 ? 189.249 208.508 128.298 1.00 68.54 196 PHE C C 1
ATOM 6863 O O . PHE C 1 202 ? 189.475 208.561 127.079 1.00 68.54 196 PHE C O 1
ATOM 6871 N N . VAL C 1 203 ? 188.481 207.564 128.840 1.00 71.66 197 VAL C N 1
ATOM 6872 C CA . VAL C 1 203 ? 187.996 206.438 128.052 1.00 71.66 197 VAL C CA 1
ATOM 6873 C C . VAL C 1 203 ? 186.889 206.880 127.099 1.00 71.66 197 VAL C C 1
ATOM 6874 O O . VAL C 1 203 ? 186.801 206.390 125.966 1.00 71.66 197 VAL C O 1
ATOM 6878 N N . VAL C 1 204 ? 186.066 207.850 127.511 1.00 73.08 198 VAL C N 1
ATOM 6879 C CA . VAL C 1 204 ? 185.018 208.361 126.632 1.00 73.08 198 VAL C CA 1
ATOM 6880 C C . VAL C 1 204 ? 185.618 209.146 125.468 1.00 73.08 198 VAL C C 1
ATOM 6881 O O . VAL C 1 204 ? 185.162 209.015 124.327 1.00 73.08 198 VAL C O 1
ATOM 6885 N N . SER C 1 205 ? 186.695 209.904 125.711 1.00 73.28 199 SER C N 1
ATOM 6886 C CA . SER C 1 205 ? 187.357 210.611 124.620 1.00 73.28 199 SER C CA 1
ATOM 6887 C C . SER C 1 205 ? 188.051 209.653 123.663 1.00 73.28 199 SER C C 1
ATOM 6888 O O . SER C 1 205 ? 188.039 209.882 122.446 1.00 73.28 199 SER C O 1
ATOM 6891 N N . TYR C 1 206 ? 188.622 208.559 124.177 1.00 77.20 200 TYR C N 1
ATOM 6892 C CA . TYR C 1 206 ? 189.231 207.582 123.276 1.00 77.20 200 TYR C CA 1
ATOM 6893 C C . TYR C 1 206 ? 188.196 206.818 122.458 1.00 77.20 200 TYR C C 1
ATOM 6894 O O . TYR C 1 206 ? 188.408 206.591 121.262 1.00 77.20 200 TYR C O 1
ATOM 6903 N N . TRP C 1 207 ? 187.069 206.421 123.065 1.00 81.49 201 TRP C N 1
ATOM 6904 C CA . TRP C 1 207 ? 186.008 205.786 122.281 1.00 81.49 201 TRP C CA 1
ATOM 6905 C C . TRP C 1 207 ? 185.382 206.759 121.292 1.00 81.49 201 TRP C C 1
ATOM 6906 O O . TRP C 1 207 ? 184.978 206.356 120.196 1.00 81.49 201 TRP C O 1
ATOM 6917 N N . LEU C 1 208 ? 185.312 208.042 121.652 1.00 81.96 202 LEU C N 1
ATOM 6918 C CA . LEU C 1 208 ? 184.751 209.043 120.756 1.00 81.96 202 LEU C CA 1
ATOM 6919 C C . LEU C 1 208 ? 185.639 209.252 119.540 1.00 81.96 202 LEU C C 1
ATOM 6920 O O . LEU C 1 208 ? 185.146 209.289 118.406 1.00 81.96 202 LEU C O 1
ATOM 6925 N N . PHE C 1 209 ? 186.954 209.360 119.753 1.00 84.60 203 PHE C N 1
ATOM 6926 C CA . PHE C 1 209 ? 187.860 209.496 118.619 1.00 84.60 203 PHE C CA 1
ATOM 6927 C C . PHE C 1 209 ? 187.951 208.205 117.815 1.00 84.60 203 PHE C C 1
ATOM 6928 O O . PHE C 1 209 ? 188.173 208.250 116.601 1.00 84.60 203 PHE C O 1
ATOM 6936 N N . TYR C 1 210 ? 187.786 207.054 118.465 1.00 87.29 204 TYR C N 1
ATOM 6937 C CA . TYR C 1 210 ? 187.842 205.789 117.748 1.00 87.29 204 TYR C CA 1
ATOM 6938 C C . TYR C 1 210 ? 186.587 205.551 116.921 1.00 87.29 204 TYR C C 1
ATOM 6939 O O . TYR C 1 210 ? 186.656 204.904 115.873 1.00 87.29 204 TYR C O 1
ATOM 6948 N N . GLY C 1 211 ? 185.443 206.056 117.367 1.00 90.11 205 GLY C N 1
ATOM 6949 C CA . GLY C 1 211 ? 184.218 205.899 116.615 1.00 90.11 205 GLY C CA 1
ATOM 6950 C C . GLY C 1 211 ? 184.079 206.919 115.508 1.00 90.11 205 GLY C C 1
ATOM 6951 O O . GLY C 1 211 ? 183.648 206.582 114.402 1.00 90.11 205 GLY C O 1
ATOM 6952 N N . VAL C 1 212 ? 184.447 208.170 115.785 1.00 90.65 206 VAL C N 1
ATOM 6953 C CA . VAL C 1 212 ? 184.279 209.226 114.794 1.00 90.65 206 VAL C CA 1
ATOM 6954 C C . VAL C 1 212 ? 185.345 209.135 113.708 1.00 90.65 206 VAL C C 1
ATOM 6955 O O . VAL C 1 212 ? 185.031 209.113 112.513 1.00 90.65 206 VAL C O 1
ATOM 6959 N N . ARG C 1 213 ? 186.616 209.068 114.096 1.00 91.92 207 ARG C N 1
ATOM 6960 C CA . ARG C 1 213 ? 187.705 209.240 113.147 1.00 91.92 207 ARG C CA 1
ATOM 6961 C C . ARG C 1 213 ? 188.414 207.948 112.765 1.00 91.92 207 ARG C C 1
ATOM 6962 O O . ARG C 1 213 ? 189.399 208.005 112.024 1.00 91.92 207 ARG C O 1
ATOM 6970 N N . ILE C 1 214 ? 187.962 206.791 113.246 1.00 93.42 208 ILE C N 1
ATOM 6971 C CA . ILE C 1 214 ? 188.574 205.528 112.840 1.00 93.42 208 ILE C CA 1
ATOM 6972 C C . ILE C 1 214 ? 187.519 204.578 112.285 1.00 93.42 208 ILE C C 1
ATOM 6973 O O . ILE C 1 214 ? 187.672 204.052 111.176 1.00 93.42 208 ILE C O 1
ATOM 6978 N N . LEU C 1 215 ? 186.440 204.352 113.039 1.00 94.34 209 LEU C N 1
ATOM 6979 C CA . LEU C 1 215 ? 185.416 203.415 112.584 1.00 94.34 209 LEU C CA 1
ATOM 6980 C C . LEU C 1 215 ? 184.553 204.001 111.473 1.00 94.34 209 LEU C C 1
ATOM 6981 O O . LEU C 1 215 ? 184.239 203.305 110.502 1.00 94.34 209 LEU C O 1
ATOM 6986 N N . ASP C 1 216 ? 184.150 205.269 111.597 1.00 96.52 210 ASP C N 1
ATOM 6987 C CA . ASP C 1 216 ? 183.334 205.890 110.559 1.00 96.52 210 ASP C CA 1
ATOM 6988 C C . ASP C 1 216 ? 184.120 206.172 109.287 1.00 96.52 210 ASP C C 1
ATOM 6989 O O . ASP C 1 216 ? 183.513 206.347 108.226 1.00 96.52 210 ASP C O 1
ATOM 6994 N N . SER C 1 217 ? 185.448 206.220 109.365 1.00 97.68 211 SER C N 1
ATOM 6995 C CA . SER C 1 217 ? 186.268 206.407 108.179 1.00 97.68 211 SER C CA 1
ATOM 6996 C C . SER C 1 217 ? 186.821 205.102 107.625 1.00 97.68 211 SER C C 1
ATOM 6997 O O . SER C 1 217 ? 187.213 205.075 106.451 1.00 97.68 211 SER C O 1
ATOM 7000 N N . ARG C 1 218 ? 186.838 204.036 108.437 1.00 100.61 212 ARG C N 1
ATOM 7001 C CA . ARG C 1 218 ? 187.345 202.702 108.087 1.00 100.61 212 ARG C CA 1
ATOM 7002 C C . ARG C 1 218 ? 188.793 202.783 107.591 1.00 100.61 212 ARG C C 1
ATOM 7003 O O . ARG C 1 218 ? 189.104 202.540 106.423 1.00 100.61 212 ARG C O 1
ATOM 7011 N N . ASP C 1 219 ? 189.664 203.153 108.527 1.00 100.64 213 ASP C N 1
ATOM 7012 C CA . ASP C 1 219 ? 191.006 203.604 108.196 1.00 100.64 213 ASP C CA 1
ATOM 7013 C C . ASP C 1 219 ? 191.897 202.475 107.690 1.00 100.64 213 ASP C C 1
ATOM 7014 O O . ASP C 1 219 ? 191.688 201.290 107.962 1.00 100.64 213 ASP C O 1
ATOM 7019 N N . ARG C 1 220 ? 192.911 202.886 106.939 1.00 100.66 214 ARG C N 1
ATOM 7020 C CA . ARG C 1 220 ? 194.078 202.090 106.594 1.00 100.66 214 ARG C CA 1
ATOM 7021 C C . ARG C 1 220 ? 195.101 202.229 107.724 1.00 100.66 214 ARG C C 1
ATOM 7022 O O . ARG C 1 220 ? 194.712 202.511 108.860 1.00 100.66 214 ARG C O 1
ATOM 7030 N N . ASN C 1 221 ? 196.369 201.915 107.424 1.00 96.42 215 ASN C N 1
ATOM 7031 C CA . ASN C 1 221 ? 197.577 201.999 108.277 1.00 96.42 215 ASN C CA 1
ATOM 7032 C C . ASN C 1 221 ? 197.333 201.552 109.724 1.00 96.42 215 ASN C C 1
ATOM 7033 O O . ASN C 1 221 ? 197.453 202.305 110.690 1.00 96.42 215 ASN C O 1
ATOM 7038 N N . TYR C 1 222 ? 196.993 200.260 109.825 1.00 91.36 216 TYR C N 1
ATOM 7039 C CA . TYR C 1 222 ? 196.687 199.564 111.073 1.00 91.36 216 TYR C CA 1
ATOM 7040 C C . TYR C 1 222 ? 197.789 199.674 112.120 1.00 91.36 216 TYR C C 1
ATOM 7041 O O . TYR C 1 222 ? 197.493 199.591 113.317 1.00 91.36 216 TYR C O 1
ATOM 7050 N N . GLN C 1 223 ? 199.046 199.854 111.688 1.00 89.89 217 GLN C N 1
ATOM 7051 C CA . GLN C 1 223 ? 200.147 200.172 112.596 1.00 89.89 217 GLN C CA 1
ATOM 7052 C C . GLN C 1 223 ? 199.852 201.413 113.432 1.00 89.89 217 GLN C C 1
ATOM 7053 O O . GLN C 1 223 ? 200.140 201.441 114.634 1.00 89.89 217 GLN C O 1
ATOM 7059 N N . GLY C 1 224 ? 199.245 202.433 112.824 1.00 87.15 218 GLY C N 1
ATOM 7060 C CA . GLY C 1 224 ? 198.853 203.606 113.585 1.00 87.15 218 GLY C CA 1
ATOM 7061 C C . GLY C 1 224 ? 197.714 203.344 114.552 1.00 87.15 218 GLY C C 1
ATOM 7062 O O . GLY C 1 224 ? 197.632 203.980 115.606 1.00 87.15 218 GLY C O 1
ATOM 7063 N N . ILE C 1 225 ? 196.837 202.391 114.225 1.00 86.67 219 ILE C N 1
ATOM 7064 C CA . ILE C 1 225 ? 195.773 202.010 115.151 1.00 86.67 219 ILE C CA 1
ATOM 7065 C C . ILE C 1 225 ? 196.359 201.289 116.360 1.00 86.67 219 ILE C C 1
ATOM 7066 O O . ILE C 1 225 ? 195.934 201.507 117.505 1.00 86.67 219 ILE C O 1
ATOM 7071 N N . VAL C 1 226 ? 197.368 200.443 116.129 1.00 83.77 220 VAL C N 1
ATOM 7072 C CA . VAL C 1 226 ? 198.033 199.769 117.239 1.00 83.77 220 VAL C CA 1
ATOM 7073 C C . VAL C 1 226 ? 198.835 200.773 118.064 1.00 83.77 220 VAL C C 1
ATOM 7074 O O . VAL C 1 226 ? 198.910 200.651 119.291 1.00 83.77 220 VAL C O 1
ATOM 7078 N N . GLN C 1 227 ? 199.400 201.804 117.420 1.00 82.52 221 GLN C N 1
ATOM 7079 C CA . GLN C 1 227 ? 200.053 202.885 118.160 1.00 82.52 221 GLN C CA 1
ATOM 7080 C C . GLN C 1 227 ? 199.058 203.662 119.014 1.00 82.52 221 GLN C C 1
ATOM 7081 O O . GLN C 1 227 ? 199.387 204.079 120.129 1.00 82.52 221 GLN C O 1
ATOM 7087 N N . TYR C 1 228 ? 197.842 203.862 118.501 1.00 79.91 222 TYR C N 1
ATOM 7088 C CA . TYR C 1 228 ? 196.785 204.520 119.266 1.00 79.91 222 TYR C CA 1
ATOM 7089 C C . TYR C 1 228 ? 196.398 203.702 120.496 1.00 79.91 222 TYR C C 1
ATOM 7090 O O . TYR C 1 228 ? 196.247 204.249 121.599 1.00 79.91 222 TYR C O 1
ATOM 7099 N N . ALA C 1 229 ? 196.280 202.382 120.331 1.00 77.36 223 ALA C N 1
ATOM 7100 C CA . ALA C 1 229 ? 195.951 201.516 121.463 1.00 77.36 223 ALA C CA 1
ATOM 7101 C C . ALA C 1 229 ? 197.092 201.449 122.477 1.00 77.36 223 ALA C C 1
ATOM 7102 O O . ALA C 1 229 ? 196.852 201.403 123.690 1.00 77.36 223 ALA C O 1
ATOM 7104 N N . VAL C 1 230 ? 198.341 201.469 122.008 1.00 75.03 224 VAL C N 1
ATOM 7105 C CA . VAL C 1 230 ? 199.478 201.450 122.925 1.00 75.03 224 VAL C CA 1
ATOM 7106 C C . VAL C 1 230 ? 199.615 202.785 123.658 1.00 75.03 224 VAL C C 1
ATOM 7107 O O . VAL C 1 230 ? 199.984 202.813 124.838 1.00 75.03 224 VAL C O 1
ATOM 7111 N N . SER C 1 231 ? 199.267 203.899 123.006 1.00 73.52 225 SER C N 1
ATOM 7112 C CA . SER C 1 231 ? 199.228 205.182 123.703 1.00 73.52 225 SER C CA 1
ATOM 7113 C C . SER C 1 231 ? 198.125 205.215 124.754 1.00 73.52 225 SER C C 1
ATOM 7114 O O . SER C 1 231 ? 198.306 205.823 125.818 1.00 73.52 225 SER C O 1
ATOM 7117 N N . LEU C 1 232 ? 196.994 204.557 124.477 1.00 72.28 226 LEU C N 1
ATOM 7118 C CA . LEU C 1 232 ? 195.969 204.337 125.498 1.00 72.28 226 LEU C CA 1
ATOM 7119 C C . LEU C 1 232 ? 196.507 203.559 126.694 1.00 72.28 226 LEU C C 1
ATOM 7120 O O . LEU C 1 232 ? 196.264 203.941 127.844 1.00 72.28 226 LEU C O 1
ATOM 7125 N N . VAL C 1 233 ? 197.225 202.460 126.442 1.00 67.81 227 VAL C N 1
ATOM 7126 C CA . VAL C 1 233 ? 197.740 201.643 127.544 1.00 67.81 227 VAL C CA 1
ATOM 7127 C C . VAL C 1 233 ? 198.794 202.412 128.341 1.00 67.81 227 VAL C C 1
ATOM 7128 O O . VAL C 1 233 ? 198.830 202.342 129.579 1.00 67.81 227 VAL C O 1
ATOM 7132 N N . ASP C 1 234 ? 199.619 203.204 127.648 1.00 66.65 228 ASP C N 1
ATOM 7133 C CA . ASP C 1 234 ? 200.622 204.043 128.300 1.00 66.65 228 ASP C CA 1
ATOM 7134 C C . ASP C 1 234 ? 199.979 205.081 129.207 1.00 66.65 228 ASP C C 1
ATOM 7135 O O . ASP C 1 234 ? 200.314 205.174 130.393 1.00 66.65 228 ASP C O 1
ATOM 7140 N N . ALA C 1 235 ? 199.032 205.854 128.672 1.00 62.86 229 ALA C N 1
ATOM 7141 C CA . ALA C 1 235 ? 198.392 206.889 129.469 1.00 62.86 229 ALA C CA 1
ATOM 7142 C C . ALA C 1 235 ? 197.504 206.313 130.564 1.00 62.86 229 ALA C C 1
ATOM 7143 O O . ALA C 1 235 ? 197.305 206.970 131.586 1.00 62.86 229 ALA C O 1
ATOM 7145 N N . LEU C 1 236 ? 197.028 205.078 130.417 1.00 59.83 230 LEU C N 1
ATOM 7146 C CA . LEU C 1 236 ? 196.282 204.454 131.501 1.00 59.83 230 LEU C CA 1
ATOM 7147 C C . LEU C 1 236 ? 197.212 203.955 132.608 1.00 59.83 230 LEU C C 1
ATOM 7148 O O . LEU C 1 236 ? 196.847 204.001 133.792 1.00 59.83 230 LEU C O 1
ATOM 7153 N N . LEU C 1 237 ? 198.425 203.516 132.250 1.00 56.32 231 LEU C N 1
ATOM 7154 C CA . LEU C 1 237 ? 199.464 203.283 133.253 1.00 56.32 231 LEU C CA 1
ATOM 7155 C C . LEU C 1 237 ? 199.840 204.568 133.980 1.00 56.32 231 LEU C C 1
ATOM 7156 O O . LEU C 1 237 ? 200.075 204.558 135.194 1.00 56.32 231 LEU C O 1
ATOM 7161 N N . PHE C 1 238 ? 199.897 205.687 133.260 1.00 55.22 232 PHE C N 1
ATOM 7162 C CA . PHE C 1 238 ? 200.173 206.945 133.943 1.00 55.22 232 PHE C CA 1
ATOM 7163 C C . PHE C 1 238 ? 198.985 207.438 134.761 1.00 55.22 232 PHE C C 1
ATOM 7164 O O . PHE C 1 238 ? 199.184 208.187 135.716 1.00 55.22 232 PHE C O 1
ATOM 7172 N N . ILE C 1 239 ? 197.763 207.022 134.425 1.00 52.90 233 ILE C N 1
ATOM 7173 C CA . ILE C 1 239 ? 196.622 207.260 135.308 1.00 52.90 233 ILE C CA 1
ATOM 7174 C C . ILE C 1 239 ? 196.766 206.462 136.598 1.00 52.90 233 ILE C C 1
ATOM 7175 O O . ILE C 1 239 ? 196.487 206.972 137.689 1.00 52.90 233 ILE C O 1
ATOM 7180 N N . HIS C 1 240 ? 197.209 205.205 136.492 1.00 48.30 234 HIS C N 1
ATOM 7181 C CA . HIS C 1 240 ? 197.505 204.397 137.677 1.00 48.30 234 HIS C CA 1
ATOM 7182 C C . HIS C 1 240 ? 198.595 205.043 138.531 1.00 48.30 234 HIS C C 1
ATOM 7183 O O . HIS C 1 240 ? 198.504 205.073 139.768 1.00 48.30 234 HIS C O 1
ATOM 7190 N N . TYR C 1 241 ? 199.597 205.627 137.876 1.00 46.51 235 TYR C N 1
ATOM 7191 C CA . TYR C 1 241 ? 200.645 206.353 138.586 1.00 46.51 235 TYR C CA 1
ATOM 7192 C C . TYR C 1 241 ? 200.125 207.637 139.234 1.00 46.51 235 TYR C C 1
ATOM 7193 O O . TYR C 1 241 ? 200.526 207.977 140.350 1.00 46.51 235 TYR C O 1
ATOM 7202 N N . LEU C 1 242 ? 199.256 208.377 138.547 1.00 46.62 236 LEU C N 1
ATOM 7203 C CA . LEU C 1 242 ? 198.652 209.557 139.157 1.00 46.62 236 LEU C CA 1
ATOM 7204 C C . LEU C 1 242 ? 197.752 209.176 140.325 1.00 46.62 236 LEU C C 1
ATOM 7205 O O . LEU C 1 242 ? 197.649 209.924 141.303 1.00 46.62 236 LEU C O 1
ATOM 7210 N N . ALA C 1 243 ? 197.137 207.997 140.254 1.00 44.99 237 ALA C N 1
ATOM 7211 C CA . ALA C 1 243 ? 196.346 207.493 141.364 1.00 44.99 237 ALA C CA 1
ATOM 7212 C C . ALA C 1 243 ? 197.209 207.209 142.582 1.00 44.99 237 ALA C C 1
ATOM 7213 O O . ALA C 1 243 ? 196.826 207.548 143.705 1.00 44.99 237 ALA C O 1
ATOM 7215 N N . ILE C 1 244 ? 198.390 206.614 142.389 1.00 44.35 238 ILE C N 1
ATOM 7216 C CA . ILE C 1 244 ? 199.221 206.348 143.563 1.00 44.35 238 ILE C CA 1
ATOM 7217 C C . ILE C 1 244 ? 199.874 207.635 144.060 1.00 44.35 238 ILE C C 1
ATOM 7218 O O . ILE C 1 244 ? 200.225 207.747 145.239 1.00 44.35 238 ILE C O 1
ATOM 7223 N N . VAL C 1 245 ? 200.050 208.618 143.173 1.00 43.42 239 VAL C N 1
ATOM 7224 C CA . VAL C 1 245 ? 200.535 209.934 143.588 1.00 43.42 239 VAL C CA 1
ATOM 7225 C C . VAL C 1 245 ? 199.508 210.632 144.472 1.00 43.42 239 VAL C C 1
ATOM 7226 O O . VAL C 1 245 ? 199.832 211.117 145.561 1.00 43.42 239 VAL C O 1
ATOM 7230 N N . LEU C 1 246 ? 198.250 210.666 144.031 1.00 43.51 240 LEU C N 1
ATOM 7231 C CA . LEU C 1 246 ? 197.225 211.403 144.761 1.00 43.51 240 LEU C CA 1
ATOM 7232 C C . LEU C 1 246 ? 196.795 210.685 146.032 1.00 43.51 240 LEU C C 1
ATOM 7233 O O . LEU C 1 246 ? 196.561 211.332 147.057 1.00 43.51 240 LEU C O 1
ATOM 7238 N N . LEU C 1 247 ? 196.693 209.358 145.999 1.00 44.00 241 LEU C N 1
ATOM 7239 C CA . LEU C 1 247 ? 196.032 208.669 147.098 1.00 44.00 241 LEU C CA 1
ATOM 7240 C C . LEU C 1 247 ? 196.961 208.303 148.249 1.00 44.00 241 LEU C C 1
ATOM 7241 O O . LEU C 1 247 ? 196.517 208.319 149.402 1.00 44.00 241 LEU C O 1
ATOM 7246 N N . GLU C 1 248 ? 198.232 207.977 147.998 1.00 45.16 242 GLU C N 1
ATOM 7247 C CA . GLU C 1 248 ? 199.092 207.618 149.118 1.00 45.16 242 GLU C CA 1
ATOM 7248 C C . GLU C 1 248 ? 200.481 208.240 149.115 1.00 45.16 242 GLU C C 1
ATOM 7249 O O . GLU C 1 248 ? 201.203 208.066 150.101 1.00 45.16 242 GLU C O 1
ATOM 7255 N N . LEU C 1 249 ? 200.881 208.965 148.075 1.00 42.15 243 LEU C N 1
ATOM 7256 C CA . LEU C 1 249 ? 202.204 209.579 148.067 1.00 42.15 243 LEU C CA 1
ATOM 7257 C C . LEU C 1 249 ? 202.204 211.060 148.412 1.00 42.15 243 LEU C C 1
ATOM 7258 O O . LEU C 1 249 ? 203.255 211.582 148.794 1.00 42.15 243 LEU C O 1
ATOM 7263 N N . ARG C 1 250 ? 201.063 211.742 148.298 1.00 40.58 244 ARG C N 1
ATOM 7264 C CA . ARG C 1 250 ? 201.022 213.171 148.590 1.00 40.58 244 ARG C CA 1
ATOM 7265 C C . ARG C 1 250 ? 201.182 213.447 150.083 1.00 40.58 244 ARG C C 1
ATOM 7266 O O . ARG C 1 250 ? 201.703 214.500 150.466 1.00 40.58 244 ARG C O 1
ATOM 7274 N N . GLN C 1 251 ? 200.798 212.501 150.934 1.00 40.80 245 GLN C N 1
ATOM 7275 C CA . GLN C 1 251 ? 200.878 212.680 152.375 1.00 40.80 245 GLN C CA 1
ATOM 7276 C C . GLN C 1 251 ? 202.053 211.946 153.014 1.00 40.80 245 GLN C C 1
ATOM 7277 O O . GLN C 1 251 ? 202.084 211.809 154.241 1.00 40.80 245 GLN C O 1
ATOM 7283 N N . LEU C 1 252 ? 203.026 211.487 152.222 1.00 42.96 246 LEU C N 1
ATOM 7284 C CA . LEU C 1 252 ? 204.184 210.816 152.806 1.00 42.96 246 LEU C CA 1
ATOM 7285 C C . LEU C 1 252 ? 205.085 211.794 153.544 1.00 42.96 246 LEU C C 1
ATOM 7286 O O . LEU C 1 252 ? 205.599 211.476 154.622 1.00 42.96 246 LEU C O 1
ATOM 7291 N N . GLN C 1 253 ? 205.293 212.973 152.986 1.00 45.20 247 GLN C N 1
ATOM 7292 C CA . GLN C 1 253 ? 206.155 213.961 153.616 1.00 45.20 247 GLN C CA 1
ATOM 7293 C C . GLN C 1 253 ? 205.397 214.666 154.732 1.00 45.20 247 GLN C C 1
ATOM 7294 O O . GLN C 1 253 ? 204.391 215.324 154.456 1.00 45.20 247 GLN C O 1
ATOM 7300 N N . PRO C 1 254 ? 205.861 214.599 155.985 1.00 42.91 248 PRO C N 1
ATOM 7301 C CA . PRO C 1 254 ? 205.051 215.061 157.126 1.00 42.91 248 PRO C CA 1
ATOM 7302 C C . PRO C 1 254 ? 204.926 216.572 157.261 1.00 42.91 248 PRO C C 1
ATOM 7303 O O . PRO C 1 254 ? 205.734 217.193 157.943 1.00 42.91 248 PRO C O 1
ATOM 7307 N N . MET C 1 255 ? 203.932 217.182 156.622 1.00 40.82 249 MET C N 1
ATOM 7308 C CA . MET C 1 255 ? 203.818 218.638 156.652 1.00 40.82 249 MET C CA 1
ATOM 7309 C C . MET C 1 255 ? 203.329 219.164 157.998 1.00 40.82 249 MET C C 1
ATOM 7310 O O . MET C 1 255 ? 203.668 220.286 158.385 1.00 40.82 249 MET C O 1
ATOM 7315 N N . PHE C 1 256 ? 202.524 218.392 158.720 1.00 36.44 250 PHE C N 1
ATOM 7316 C CA . PHE C 1 256 ? 201.830 218.916 159.886 1.00 36.44 250 PHE C CA 1
ATOM 7317 C C . PHE C 1 256 ? 202.040 218.006 161.081 1.00 36.44 250 PHE C C 1
ATOM 7318 O O . PHE C 1 256 ? 202.415 216.844 160.946 1.00 36.44 250 PHE C O 1
ATOM 7326 N N . THR C 1 257 ? 201.795 218.554 162.263 1.00 35.36 251 THR C N 1
ATOM 7327 C CA . THR C 1 257 ? 201.657 217.755 163.466 1.00 35.36 251 THR C CA 1
ATOM 7328 C C . THR C 1 257 ? 200.235 217.913 163.989 1.00 35.36 251 THR C C 1
ATOM 7329 O O . THR C 1 257 ? 199.561 218.913 163.720 1.00 35.36 251 THR C O 1
ATOM 7333 N N . LEU C 1 258 ? 199.750 216.885 164.676 1.00 32.10 252 LEU C N 1
ATOM 7334 C CA . LEU C 1 258 ? 198.371 216.856 165.152 1.00 32.10 252 LEU C CA 1
ATOM 7335 C C . LEU C 1 258 ? 198.371 216.443 166.614 1.00 32.10 252 LEU C C 1
ATOM 7336 O O . LEU C 1 258 ? 198.800 215.337 166.946 1.00 32.10 252 LEU C O 1
ATOM 7341 N N . GLN C 1 259 ? 197.892 217.326 167.481 1.00 32.42 253 GLN C N 1
ATOM 7342 C CA . GLN C 1 259 ? 197.697 217.013 168.891 1.00 32.42 253 GLN C CA 1
ATOM 7343 C C . GLN C 1 259 ? 196.270 216.523 169.092 1.00 32.42 253 GLN C C 1
ATOM 7344 O O . GLN C 1 259 ? 195.320 217.297 168.971 1.00 32.42 253 GLN C O 1
ATOM 7350 N N . VAL C 1 260 ? 196.124 215.243 169.410 1.00 30.53 254 VAL C N 1
ATOM 7351 C CA . VAL C 1 260 ? 194.827 214.604 169.587 1.00 30.53 254 VAL C CA 1
ATOM 7352 C C . VAL C 1 260 ? 194.633 214.364 171.073 1.00 30.53 254 VAL C C 1
ATOM 7353 O O . VAL C 1 260 ? 195.397 213.613 171.682 1.00 30.53 254 VAL C O 1
ATOM 7357 N N . VAL C 1 261 ? 193.613 214.987 171.659 1.00 30.88 255 VAL C N 1
ATOM 7358 C CA . VAL C 1 261 ? 193.347 214.911 173.093 1.00 30.88 255 VAL C CA 1
ATOM 7359 C C . VAL C 1 261 ? 191.928 214.394 173.292 1.00 30.88 255 VAL C C 1
ATOM 7360 O O . VAL C 1 261 ? 190.997 214.883 172.644 1.00 30.88 255 VAL C O 1
ATOM 7364 N N . ARG C 1 262 ? 191.756 213.407 174.175 1.00 33.63 256 ARG C N 1
ATOM 7365 C CA . ARG C 1 262 ? 190.408 213.074 174.624 1.00 33.63 256 ARG C CA 1
ATOM 7366 C C . ARG C 1 262 ? 189.874 214.135 175.569 1.00 33.63 256 ARG C C 1
ATOM 7367 O O . ARG C 1 262 ? 190.577 214.613 176.459 1.00 33.63 256 ARG C O 1
ATOM 7375 N N . SER C 1 263 ? 188.601 214.475 175.384 1.00 36.47 257 SER C N 1
ATOM 7376 C CA . SER C 1 263 ? 187.964 215.501 176.195 1.00 36.47 257 SER C CA 1
ATOM 7377 C C . SER C 1 263 ? 187.660 215.033 177.609 1.00 36.47 257 SER C C 1
ATOM 7378 O O . SER C 1 263 ? 187.362 215.867 178.463 1.00 36.47 257 SER C O 1
ATOM 7381 N N . THR C 1 264 ? 187.713 213.729 177.876 1.00 37.46 258 THR C N 1
ATOM 7382 C CA . THR C 1 264 ? 187.327 213.188 179.175 1.00 37.46 258 THR C CA 1
ATOM 7383 C C . THR C 1 264 ? 188.509 213.003 180.122 1.00 37.46 258 THR C C 1
ATOM 7384 O O . THR C 1 264 ? 188.541 213.610 181.194 1.00 37.46 258 THR C O 1
ATOM 7388 N N . ASP C 1 265 ? 189.481 212.173 179.756 1.00 36.99 259 ASP C N 1
ATOM 7389 C CA . ASP C 1 265 ? 190.617 211.936 180.636 1.00 36.99 259 ASP C CA 1
ATOM 7390 C C . ASP C 1 265 ? 191.856 212.719 180.238 1.00 36.99 259 ASP C C 1
ATOM 7391 O O . ASP C 1 265 ? 192.838 212.717 180.984 1.00 36.99 259 ASP C O 1
ATOM 7396 N N . GLY C 1 266 ? 191.845 213.361 179.079 1.00 35.42 260 GLY C N 1
ATOM 7397 C CA . GLY C 1 266 ? 192.958 214.181 178.674 1.00 35.42 260 GLY C CA 1
ATOM 7398 C C . GLY C 1 266 ? 194.110 213.461 178.029 1.00 35.42 260 GLY C C 1
ATOM 7399 O O . GLY C 1 266 ? 195.130 214.103 177.775 1.00 35.42 260 GLY C O 1
ATOM 7400 N N . GLU C 1 267 ? 193.981 212.158 177.763 1.00 37.03 261 GLU C N 1
ATOM 7401 C CA . GLU C 1 267 ? 195.054 211.387 177.146 1.00 37.03 261 GLU C CA 1
ATOM 7402 C C . GLU C 1 267 ? 195.362 211.942 175.764 1.00 37.03 261 GLU C C 1
ATOM 7403 O O . GLU C 1 267 ? 194.455 212.221 174.978 1.00 37.03 261 GLU C O 1
ATOM 7409 N N . SER C 1 268 ? 196.643 212.173 175.503 1.00 36.63 262 SER C N 1
ATOM 7410 C CA . SER C 1 268 ? 197.054 212.953 174.350 1.00 36.63 262 SER C CA 1
ATOM 7411 C C . SER C 1 268 ? 198.278 212.336 173.701 1.00 36.63 262 SER C C 1
ATOM 7412 O O . SER C 1 268 ? 199.208 211.906 174.387 1.00 36.63 262 SER C O 1
ATOM 7415 N N . ARG C 1 269 ? 198.262 212.285 172.372 1.00 36.62 263 ARG C N 1
ATOM 7416 C CA . ARG C 1 269 ? 199.386 211.811 171.582 1.00 36.62 263 ARG C CA 1
ATOM 7417 C C . ARG C 1 269 ? 199.532 212.710 170.366 1.00 36.62 263 ARG C C 1
ATOM 7418 O O . ARG C 1 269 ? 198.557 213.303 169.904 1.00 36.62 263 ARG C O 1
ATOM 7426 N N . PHE C 1 270 ? 200.755 212.823 169.854 1.00 34.81 264 PHE C N 1
ATOM 7427 C CA . PHE C 1 270 ? 201.013 213.683 168.708 1.00 34.81 264 PHE C CA 1
ATOM 7428 C C . PHE C 1 270 ? 201.322 212.825 167.491 1.00 34.81 264 PHE C C 1
ATOM 7429 O O . PHE C 1 270 ? 202.011 211.807 167.595 1.00 34.81 264 PHE C O 1
ATOM 7437 N N . TYR C 1 271 ? 200.830 213.251 166.333 1.00 34.05 265 TYR C N 1
ATOM 7438 C CA . TYR C 1 271 ? 201.013 212.511 165.096 1.00 34.05 265 TYR C CA 1
ATOM 7439 C C . TYR C 1 271 ? 201.445 213.461 163.994 1.00 34.05 265 TYR C C 1
ATOM 7440 O O . TYR C 1 271 ? 200.978 214.598 163.933 1.00 34.05 265 TYR C O 1
ATOM 7449 N N . SER C 1 272 ? 202.331 212.991 163.123 1.00 36.39 266 SER C N 1
ATOM 7450 C CA . SER C 1 272 ? 202.737 213.747 161.948 1.00 36.39 266 SER C CA 1
ATOM 7451 C C . SER C 1 272 ? 201.956 213.289 160.727 1.00 36.39 266 SER C C 1
ATOM 7452 O O . SER C 1 272 ? 201.808 212.089 160.486 1.00 36.39 266 SER C O 1
ATOM 7455 N N . LEU C 1 273 ? 201.457 214.254 159.959 1.00 35.37 267 LEU C N 1
ATOM 7456 C CA . LEU C 1 273 ? 200.713 213.974 158.742 1.00 35.37 267 LEU C CA 1
ATOM 7457 C C . LEU C 1 273 ? 201.150 214.913 157.632 1.00 35.37 267 LEU C C 1
ATOM 7458 O O . LEU C 1 273 ? 201.601 216.033 157.879 1.00 35.37 267 LEU C O 1
ATOM 7463 N N . GLY C 1 274 ? 201.001 214.442 156.406 1.00 36.82 268 GLY C N 1
ATOM 7464 C CA . GLY C 1 274 ? 201.268 215.233 155.226 1.00 36.82 268 GLY C CA 1
ATOM 7465 C C . GLY C 1 274 ? 200.075 216.053 154.802 1.00 36.82 268 GLY C C 1
ATOM 7466 O O . GLY C 1 274 ? 199.225 216.424 155.615 1.00 36.82 268 GLY C O 1
ATOM 7467 N N . HIS C 1 275 ? 200.006 216.341 153.506 1.00 38.27 269 HIS C N 1
ATOM 7468 C CA . HIS C 1 275 ? 198.858 217.053 152.951 1.00 38.27 269 HIS C CA 1
ATOM 7469 C C . HIS C 1 275 ? 197.704 216.077 152.797 1.00 38.27 269 HIS C C 1
ATOM 7470 O O . HIS C 1 275 ? 197.585 215.362 151.803 1.00 38.27 269 HIS C O 1
ATOM 7477 N N . LEU C 1 276 ? 196.844 216.054 153.803 1.00 35.43 270 LEU C N 1
ATOM 7478 C CA . LEU C 1 276 ? 195.578 215.348 153.761 1.00 35.43 270 LEU C CA 1
ATOM 7479 C C . LEU C 1 276 ? 194.450 216.354 153.899 1.00 35.43 270 LEU C C 1
ATOM 7480 O O . LEU C 1 276 ? 194.648 217.476 154.365 1.00 35.43 270 LEU C O 1
ATOM 7485 N N . SER C 1 277 ? 193.256 215.936 153.498 1.00 35.75 271 SER C N 1
ATOM 7486 C CA . SER C 1 277 ? 192.068 216.687 153.856 1.00 35.75 271 SER C CA 1
ATOM 7487 C C . SER C 1 277 ? 191.731 216.440 155.324 1.00 35.75 271 SER C C 1
ATOM 7488 O O . SER C 1 277 ? 192.324 215.588 155.986 1.00 35.75 271 SER C O 1
ATOM 7491 N N . ILE C 1 278 ? 190.764 217.204 155.836 1.00 37.42 272 ILE C N 1
ATOM 7492 C CA . ILE C 1 278 ? 190.345 217.051 157.228 1.00 37.42 272 ILE C CA 1
ATOM 7493 C C . ILE C 1 278 ? 189.649 215.707 157.438 1.00 37.42 272 ILE C C 1
ATOM 7494 O O . ILE C 1 278 ? 189.793 215.088 158.503 1.00 37.42 272 ILE C O 1
ATOM 7499 N N . GLN C 1 279 ? 188.918 215.228 156.423 1.00 37.67 273 GLN C N 1
ATOM 7500 C CA . GLN C 1 279 ? 188.380 213.867 156.391 1.00 37.67 273 GLN C CA 1
ATOM 7501 C C . GLN C 1 279 ? 189.455 212.818 156.617 1.00 37.67 273 GLN C C 1
ATOM 7502 O O . GLN C 1 279 ? 189.369 211.996 157.535 1.00 37.67 273 GLN C O 1
ATOM 7508 N N . ARG C 1 280 ? 190.462 212.820 155.748 1.00 35.90 274 ARG C N 1
ATOM 7509 C CA . ARG C 1 280 ? 191.450 211.755 155.742 1.00 35.90 274 ARG C CA 1
ATOM 7510 C C . ARG C 1 280 ? 192.387 211.865 156.929 1.00 35.90 274 ARG C C 1
ATOM 7511 O O . ARG C 1 280 ? 192.844 210.842 157.455 1.00 35.90 274 ARG C O 1
ATOM 7519 N N . ALA C 1 281 ? 192.660 213.094 157.374 1.00 33.96 275 ALA C N 1
ATOM 7520 C CA . ALA C 1 281 ? 193.400 213.287 158.613 1.00 33.96 275 ALA C CA 1
ATOM 7521 C C . ALA C 1 281 ? 192.623 212.741 159.797 1.00 33.96 275 ALA C C 1
ATOM 7522 O O . ALA C 1 281 ? 193.203 212.093 160.673 1.00 33.96 275 ALA C O 1
ATOM 7524 N N . ALA C 1 282 ? 191.303 212.959 159.819 1.00 32.57 276 ALA C N 1
ATOM 7525 C CA . ALA C 1 282 ? 190.462 212.392 160.866 1.00 32.57 276 ALA C CA 1
ATOM 7526 C C . ALA C 1 282 ? 190.438 210.872 160.808 1.00 32.57 276 ALA C C 1
ATOM 7527 O O . ALA C 1 282 ? 190.382 210.215 161.853 1.00 32.57 276 ALA C O 1
ATOM 7529 N N . LEU C 1 283 ? 190.521 210.304 159.604 1.00 35.01 277 LEU C N 1
ATOM 7530 C CA . LEU C 1 283 ? 190.595 208.853 159.462 1.00 35.01 277 LEU C CA 1
ATOM 7531 C C . LEU C 1 283 ? 191.884 208.294 160.047 1.00 35.01 277 LEU C C 1
ATOM 7532 O O . LEU C 1 283 ? 191.849 207.300 160.780 1.00 35.01 277 LEU C O 1
ATOM 7537 N N . VAL C 1 284 ? 193.021 208.923 159.737 1.00 33.76 278 VAL C N 1
ATOM 7538 C CA . VAL C 1 284 ? 194.305 208.479 160.284 1.00 33.76 278 VAL C CA 1
ATOM 7539 C C . VAL C 1 284 ? 194.337 208.661 161.802 1.00 33.76 278 VAL C C 1
ATOM 7540 O O . VAL C 1 284 ? 194.871 207.811 162.534 1.00 33.76 278 VAL C O 1
ATOM 7544 N N . VAL C 1 285 ? 193.725 209.745 162.297 1.00 32.45 279 VAL C N 1
ATOM 7545 C CA . VAL C 1 285 ? 193.592 209.965 163.738 1.00 32.45 279 VAL C CA 1
ATOM 7546 C C . VAL C 1 285 ? 192.773 208.854 164.387 1.00 32.45 279 VAL C C 1
ATOM 7547 O O . VAL C 1 285 ? 193.128 208.364 165.461 1.00 32.45 279 VAL C O 1
ATOM 7551 N N . LEU C 1 286 ? 191.709 208.392 163.728 1.00 33.90 280 LEU C N 1
ATOM 7552 C CA . LEU C 1 286 ? 190.902 207.333 164.333 1.00 33.90 280 LEU C CA 1
ATOM 7553 C C . LEU C 1 286 ? 191.597 205.975 164.287 1.00 33.90 280 LEU C C 1
ATOM 7554 O O . LEU C 1 286 ? 191.442 205.174 165.220 1.00 33.90 280 LEU C O 1
ATOM 7559 N N . GLU C 1 287 ? 192.353 205.701 163.214 1.00 37.69 281 GLU C N 1
ATOM 7560 C CA . GLU C 1 287 ? 193.224 204.523 163.160 1.00 37.69 281 GLU C CA 1
ATOM 7561 C C . GLU C 1 287 ? 194.173 204.497 164.349 1.00 37.69 281 GLU C C 1
ATOM 7562 O O . GLU C 1 287 ? 194.254 203.509 165.095 1.00 37.69 281 GLU C O 1
ATOM 7568 N N . ASN C 1 288 ? 194.867 205.613 164.558 1.00 35.53 282 ASN C N 1
ATOM 7569 C CA . ASN C 1 288 ? 195.773 205.739 165.684 1.00 35.53 282 ASN C CA 1
ATOM 7570 C C . ASN C 1 288 ? 195.046 205.770 167.021 1.00 35.53 282 ASN C C 1
ATOM 7571 O O . ASN C 1 288 ? 195.656 205.438 168.037 1.00 35.53 282 ASN C O 1
ATOM 7576 N N . TYR C 1 289 ? 193.771 206.171 167.047 1.00 33.36 283 TYR C N 1
ATOM 7577 C CA . TYR C 1 289 ? 192.992 206.108 168.279 1.00 33.36 283 TYR C CA 1
ATOM 7578 C C . TYR C 1 289 ? 192.766 204.669 168.699 1.00 33.36 283 TYR C C 1
ATOM 7579 O O . TYR C 1 289 ? 192.945 204.318 169.870 1.00 33.36 283 TYR C O 1
ATOM 7588 N N . TYR C 1 290 ? 192.325 203.834 167.760 1.00 35.22 284 TYR C N 1
ATOM 7589 C CA . TYR C 1 290 ? 192.091 202.434 168.092 1.00 35.22 284 TYR C CA 1
ATOM 7590 C C . TYR C 1 290 ? 193.392 201.694 168.375 1.00 35.22 284 TYR C C 1
ATOM 7591 O O . TYR C 1 290 ? 193.395 200.724 169.138 1.00 35.22 284 TYR C O 1
ATOM 7600 N N . LYS C 1 291 ? 194.506 202.150 167.804 1.00 35.35 285 LYS C N 1
ATOM 7601 C CA . LYS C 1 291 ? 195.779 201.495 168.083 1.00 35.35 285 LYS C CA 1
ATOM 7602 C C . LYS C 1 291 ? 196.434 201.976 169.381 1.00 35.35 285 LYS C C 1
ATOM 7603 O O . LYS C 1 291 ? 197.052 201.173 170.087 1.00 35.35 285 LYS C O 1
ATOM 7609 N N . ASP C 1 292 ? 196.283 203.248 169.742 1.00 36.39 286 ASP C N 1
ATOM 7610 C CA . ASP C 1 292 ? 197.217 203.917 170.644 1.00 36.39 286 ASP C CA 1
ATOM 7611 C C . ASP C 1 292 ? 196.622 204.376 171.966 1.00 36.39 286 ASP C C 1
ATOM 7612 O O . ASP C 1 292 ? 197.259 204.212 173.006 1.00 36.39 286 ASP C O 1
ATOM 7617 N N . PHE C 1 293 ? 195.438 204.972 171.956 1.00 34.61 287 PHE C N 1
ATOM 7618 C CA . PHE C 1 293 ? 194.808 205.459 173.177 1.00 34.61 287 PHE C CA 1
ATOM 7619 C C . PHE C 1 293 ? 194.255 204.293 173.977 1.00 34.61 287 PHE C C 1
ATOM 7620 O O . PHE C 1 293 ? 193.758 203.322 173.403 1.00 34.61 287 PHE C O 1
ATOM 7628 N N . THR C 1 294 ? 194.327 204.397 175.304 1.00 35.21 288 THR C N 1
ATOM 7629 C CA . THR C 1 294 ? 193.628 203.445 176.157 1.00 35.21 288 THR C CA 1
ATOM 7630 C C . THR C 1 294 ? 192.126 203.582 175.957 1.00 35.21 288 THR C C 1
ATOM 7631 O O . THR C 1 294 ? 191.628 204.627 175.530 1.00 35.21 288 THR C O 1
ATOM 7635 N N . ILE C 1 295 ? 191.405 202.501 176.248 1.00 33.95 289 ILE C N 1
ATOM 7636 C CA . ILE C 1 295 ? 189.987 202.444 175.930 1.00 33.95 289 ILE C CA 1
ATOM 7637 C C . ILE C 1 295 ? 189.215 203.387 176.845 1.00 33.95 289 ILE C C 1
ATOM 7638 O O . ILE C 1 295 ? 189.608 203.632 177.994 1.00 33.95 289 ILE C O 1
ATOM 7643 N N . TYR C 1 296 ? 188.171 204.001 176.294 1.00 37.56 290 TYR C N 1
ATOM 7644 C CA . TYR C 1 296 ? 187.296 204.871 177.061 1.00 37.56 290 TYR C CA 1
ATOM 7645 C C . TYR C 1 296 ? 186.607 204.097 178.173 1.00 37.56 290 TYR C C 1
ATOM 7646 O O . TYR C 1 296 ? 185.858 203.151 177.917 1.00 37.56 290 TYR C O 1
ATOM 7655 N N . ASN C 1 297 ? 186.878 204.494 179.406 1.00 38.70 291 ASN C N 1
ATOM 7656 C CA . ASN C 1 297 ? 186.255 203.884 180.574 1.00 38.70 291 ASN C CA 1
ATOM 7657 C C . ASN C 1 297 ? 185.495 204.966 181.314 1.00 38.70 291 ASN C C 1
ATOM 7658 O O . ASN C 1 297 ? 186.125 205.828 181.960 1.00 38.70 291 ASN C O 1
ATOM 7663 N N . PRO C 1 298 ? 184.164 204.987 181.240 1.00 39.93 292 PRO C N 1
ATOM 7664 C CA . PRO C 1 298 ? 183.402 206.013 181.963 1.00 39.93 292 PRO C CA 1
ATOM 7665 C C . PRO C 1 298 ? 183.435 205.841 183.467 1.00 39.93 292 PRO C C 1
ATOM 7666 O O . PRO C 1 298 ? 183.192 206.814 184.188 1.00 39.93 292 PRO C O 1
ATOM 7670 N N . ASN C 1 299 ? 183.745 204.642 183.961 1.00 41.95 293 ASN C N 1
ATOM 7671 C CA . ASN C 1 299 ? 183.829 204.407 185.394 1.00 41.95 293 ASN C CA 1
ATOM 7672 C C . ASN C 1 299 ? 185.064 205.038 186.016 1.00 41.95 293 ASN C C 1
ATOM 7673 O O . ASN C 1 299 ? 185.066 205.305 187.220 1.00 41.95 293 ASN C O 1
ATOM 7678 N N . LEU C 1 300 ? 186.102 205.305 185.223 1.00 40.97 294 LEU C N 1
ATOM 7679 C CA . LEU C 1 300 ? 187.268 206.035 185.702 1.00 40.97 294 LEU C CA 1
ATOM 7680 C C . LEU C 1 300 ? 187.028 207.534 185.788 1.00 40.97 294 LEU C C 1
ATOM 7681 O O . LEU C 1 300 ? 187.901 208.261 186.269 1.00 40.97 294 LEU C O 1
ATOM 7686 N N . LEU C 1 301 ? 185.872 208.005 185.334 1.00 43.37 295 LEU C N 1
ATOM 7687 C CA . LEU C 1 301 ? 185.568 209.420 185.254 1.00 43.37 295 LEU C CA 1
ATOM 7688 C C . LEU C 1 301 ? 184.529 209.863 186.266 1.00 43.37 295 LEU C C 1
ATOM 7689 O O . LEU C 1 301 ? 184.336 211.069 186.442 1.00 43.37 295 LEU C O 1
ATOM 7694 N N . THR C 1 302 ? 183.851 208.923 186.925 1.00 47.90 296 THR C N 1
ATOM 7695 C CA . THR C 1 302 ? 182.743 209.260 187.804 1.00 47.90 296 THR C CA 1
ATOM 7696 C C . THR C 1 302 ? 183.188 209.884 189.116 1.00 47.90 296 THR C C 1
ATOM 7697 O O . THR C 1 302 ? 182.389 210.585 189.736 1.00 47.90 296 THR C O 1
ATOM 7701 N N . ALA C 1 303 ? 184.431 209.646 189.547 1.00 49.09 297 ALA C N 1
ATOM 7702 C CA . ALA C 1 303 ? 184.910 210.216 190.806 1.00 49.09 297 ALA C CA 1
ATOM 7703 C C . ALA C 1 303 ? 184.982 211.735 190.737 1.00 49.09 297 ALA C C 1
ATOM 7704 O O . ALA C 1 303 ? 184.566 212.424 191.676 1.00 49.09 297 ALA C O 1
ATOM 7706 N N . SER C 1 304 ? 185.464 212.271 189.614 1.00 50.02 298 SER C N 1
ATOM 7707 C CA . SER C 1 304 ? 185.488 213.715 189.415 1.00 50.02 298 SER C CA 1
ATOM 7708 C C . SER C 1 304 ? 184.084 214.294 189.307 1.00 50.02 298 SER C C 1
ATOM 7709 O O . SER C 1 304 ? 183.837 215.407 189.786 1.00 50.02 298 SER C O 1
ATOM 7712 N N . LYS C 1 305 ? 183.151 213.543 188.715 1.00 51.36 299 LYS C N 1
ATOM 7713 C CA . LYS C 1 305 ? 181.778 214.020 188.587 1.00 51.36 299 LYS C CA 1
ATOM 7714 C C . LYS C 1 305 ? 181.075 214.064 189.938 1.00 51.36 299 LYS C C 1
ATOM 7715 O O . LYS C 1 305 ? 180.387 215.043 190.251 1.00 51.36 299 LYS C O 1
ATOM 7721 N N . PHE C 1 306 ? 181.244 213.020 190.759 1.00 53.89 300 PHE C N 1
ATOM 7722 C CA . PHE C 1 306 ? 180.678 213.046 192.104 1.00 53.89 300 PHE C CA 1
ATOM 7723 C C . PHE C 1 306 ? 181.371 214.072 192.989 1.00 53.89 300 PHE C C 1
ATOM 7724 O O . PHE C 1 306 ? 180.737 214.634 193.882 1.00 53.89 300 PHE C O 1
ATOM 7732 N N . ARG C 1 307 ? 182.649 214.360 192.739 1.00 52.54 301 ARG C N 1
ATOM 7733 C CA . ARG C 1 307 ? 183.338 215.377 193.526 1.00 52.54 301 ARG C CA 1
ATOM 7734 C C . ARG C 1 307 ? 182.839 216.775 193.167 1.00 52.54 301 ARG C C 1
ATOM 7735 O O . ARG C 1 307 ? 182.642 217.625 194.049 1.00 52.54 301 ARG C O 1
ATOM 7743 N N . ALA C 1 308 ? 182.575 217.010 191.879 1.00 56.18 302 ALA C N 1
ATOM 7744 C CA . ALA C 1 308 ? 181.993 218.278 191.452 1.00 56.18 302 ALA C CA 1
ATOM 7745 C C . ALA C 1 308 ? 180.551 218.420 191.929 1.00 56.18 302 ALA C C 1
ATOM 7746 O O . ALA C 1 308 ? 180.120 219.517 192.305 1.00 56.18 302 ALA C O 1
ATOM 7748 N N . ALA C 1 309 ? 179.796 217.320 191.958 1.00 58.48 303 ALA C N 1
ATOM 7749 C CA . ALA C 1 309 ? 178.443 217.372 192.505 1.00 58.48 303 ALA C CA 1
ATOM 7750 C C . ALA C 1 309 ? 178.452 217.552 194.021 1.00 58.48 303 ALA C C 1
ATOM 7751 O O . ALA C 1 309 ? 177.521 218.139 194.581 1.00 58.48 303 ALA C O 1
ATOM 7753 N N . LYS C 1 310 ? 179.492 217.062 194.697 1.00 60.07 304 LYS C N 1
ATOM 7754 C CA . LYS C 1 310 ? 179.627 217.296 196.129 1.00 60.07 304 LYS C CA 1
ATOM 7755 C C . LYS C 1 310 ? 179.968 218.750 196.416 1.00 60.07 304 LYS C C 1
ATOM 7756 O O . LYS C 1 310 ? 179.535 219.298 197.435 1.00 60.07 304 LYS C O 1
ATOM 7762 N N . HIS C 1 311 ? 180.737 219.391 195.533 1.00 60.64 305 HIS C N 1
ATOM 7763 C CA . HIS C 1 311 ? 180.870 220.842 195.623 1.00 60.64 305 HIS C CA 1
ATOM 7764 C C . HIS C 1 311 ? 179.566 221.555 195.280 1.00 60.64 305 HIS C C 1
ATOM 7765 O O . HIS C 1 311 ? 179.309 222.644 195.805 1.00 60.64 305 HIS C O 1
ATOM 7772 N N . MET C 1 312 ? 178.731 220.957 194.428 1.00 64.23 306 MET C N 1
ATOM 7773 C CA . MET C 1 312 ? 177.402 221.511 194.175 1.00 64.23 306 MET C CA 1
ATOM 7774 C C . MET C 1 312 ? 176.454 221.322 195.351 1.00 64.23 306 MET C C 1
ATOM 7775 O O . MET C 1 312 ? 175.431 222.011 195.432 1.00 64.23 306 MET C O 1
ATOM 7780 N N . ALA C 1 313 ? 176.761 220.398 196.262 1.00 65.75 307 ALA C N 1
ATOM 7781 C CA . ALA C 1 313 ? 175.934 220.224 197.451 1.00 65.75 307 ALA C CA 1
ATOM 7782 C C . ALA C 1 313 ? 176.064 221.385 198.431 1.00 65.75 307 ALA C C 1
ATOM 7783 O O . ALA C 1 313 ? 175.215 221.525 199.318 1.00 65.75 307 ALA C O 1
ATOM 7785 N N . GLY C 1 314 ? 177.096 222.212 198.298 1.00 65.12 308 GLY C N 1
ATOM 7786 C CA . GLY C 1 314 ? 177.263 223.378 199.146 1.00 65.12 308 GLY C CA 1
ATOM 7787 C C . GLY C 1 314 ? 177.814 224.576 198.397 1.00 65.12 308 GLY C C 1
ATOM 7788 O O . GLY C 1 314 ? 177.254 225.002 197.387 1.00 65.12 308 GLY C O 1
ATOM 7789 N N . ALA C 1 333 ? 186.547 238.542 194.028 1.00 79.59 327 ALA C N 1
ATOM 7790 C CA . ALA C 1 333 ? 186.793 238.953 195.405 1.00 79.59 327 ALA C CA 1
ATOM 7791 C C . ALA C 1 333 ? 186.537 237.799 196.367 1.00 79.59 327 ALA C C 1
ATOM 7792 O O . ALA C 1 333 ? 187.457 237.302 197.017 1.00 79.59 327 ALA C O 1
ATOM 7794 N N . MET C 1 334 ? 185.274 237.379 196.453 1.00 78.15 328 MET C N 1
ATOM 7795 C CA . MET C 1 334 ? 184.928 236.242 197.301 1.00 78.15 328 MET C CA 1
ATOM 7796 C C . MET C 1 334 ? 185.358 234.926 196.665 1.00 78.15 328 MET C C 1
ATOM 7797 O O . MET C 1 334 ? 185.540 233.921 197.362 1.00 78.15 328 MET C O 1
ATOM 7802 N N . ILE C 1 335 ? 185.528 234.913 195.342 1.00 73.26 329 ILE C N 1
ATOM 7803 C CA . ILE C 1 335 ? 185.883 233.678 194.647 1.00 73.26 329 ILE C CA 1
ATOM 7804 C C . ILE C 1 335 ? 187.362 233.357 194.854 1.00 73.26 329 ILE C C 1
ATOM 7805 O O . ILE C 1 335 ? 187.782 232.197 194.760 1.00 73.26 329 ILE C O 1
ATOM 7810 N N . ALA C 1 336 ? 188.169 234.370 195.183 1.00 72.88 330 ALA C N 1
ATOM 7811 C CA . ALA C 1 336 ? 189.568 234.116 195.507 1.00 72.88 330 ALA C CA 1
ATOM 7812 C C . ALA C 1 336 ? 189.722 233.693 196.961 1.00 72.88 330 ALA C C 1
ATOM 7813 O O . ALA C 1 336 ? 190.588 232.873 197.290 1.00 72.88 330 ALA C O 1
ATOM 7815 N N . ALA C 1 337 ? 188.879 234.231 197.845 1.00 71.14 331 ALA C N 1
ATOM 7816 C CA . ALA C 1 337 ? 188.941 233.852 199.252 1.00 71.14 331 ALA C CA 1
ATOM 7817 C C . ALA C 1 337 ? 188.384 232.452 199.469 1.00 71.14 331 ALA C C 1
ATOM 7818 O O . ALA C 1 337 ? 188.861 231.715 200.339 1.00 71.14 331 ALA C O 1
ATOM 7820 N N . ALA C 1 338 ? 187.381 232.062 198.676 1.00 69.20 332 ALA C N 1
ATOM 7821 C CA . ALA C 1 338 ? 186.868 230.697 198.747 1.00 69.20 332 ALA C CA 1
ATOM 7822 C C . ALA C 1 338 ? 187.900 229.695 198.245 1.00 69.20 332 ALA C C 1
ATOM 7823 O O . ALA C 1 338 ? 188.042 228.603 198.807 1.00 69.20 332 ALA C O 1
ATOM 7825 N N . ALA C 1 339 ? 188.651 230.063 197.203 1.00 65.27 333 ALA C N 1
ATOM 7826 C CA . ALA C 1 339 ? 189.752 229.227 196.738 1.00 65.27 333 ALA C CA 1
ATOM 7827 C C . ALA C 1 339 ? 190.881 229.167 197.759 1.00 65.27 333 ALA C C 1
ATOM 7828 O O . ALA C 1 339 ? 191.539 228.128 197.895 1.00 65.27 333 ALA C O 1
ATOM 7830 N N . ARG C 1 340 ? 191.110 230.264 198.486 1.00 65.56 334 ARG C N 1
ATOM 7831 C CA . ARG C 1 340 ? 192.125 230.270 199.535 1.00 65.56 334 ARG C CA 1
ATOM 7832 C C . ARG C 1 340 ? 191.713 229.383 200.705 1.00 65.56 334 ARG C C 1
ATOM 7833 O O . ARG C 1 340 ? 192.553 228.704 201.307 1.00 65.56 334 ARG C O 1
ATOM 7841 N N . ARG C 1 341 ? 190.419 229.368 201.034 1.00 66.29 335 ARG C N 1
ATOM 7842 C CA . ARG C 1 341 ? 189.934 228.484 202.090 1.00 66.29 335 ARG C CA 1
ATOM 7843 C C . ARG C 1 341 ? 189.930 227.030 201.638 1.00 66.29 335 ARG C C 1
ATOM 7844 O O . ARG C 1 341 ? 190.113 226.121 202.456 1.00 66.29 335 ARG C O 1
ATOM 7852 N N . ARG C 1 342 ? 189.705 226.790 200.342 1.00 60.25 336 ARG C N 1
ATOM 7853 C CA . ARG C 1 342 ? 189.763 225.430 199.815 1.00 60.25 336 ARG C CA 1
ATOM 7854 C C . ARG C 1 342 ? 191.181 224.879 199.839 1.00 60.25 336 ARG C C 1
ATOM 7855 O O . ARG C 1 342 ? 191.407 223.746 200.278 1.00 60.25 336 ARG C O 1
ATOM 7863 N N . ASP C 1 343 ? 192.153 225.666 199.369 1.00 59.89 337 ASP C N 1
ATOM 7864 C CA . ASP C 1 343 ? 193.517 225.161 199.256 1.00 59.89 337 ASP C CA 1
ATOM 7865 C C . ASP C 1 343 ? 194.192 225.052 200.620 1.00 59.89 337 ASP C C 1
ATOM 7866 O O . ASP C 1 343 ? 195.225 224.388 200.757 1.00 59.89 337 ASP C O 1
ATOM 7871 N N . SER C 1 344 ? 193.624 225.698 201.641 1.00 60.59 338 SER C N 1
ATOM 7872 C CA . SER C 1 344 ? 194.167 225.577 202.990 1.00 60.59 338 SER C CA 1
ATOM 7873 C C . SER C 1 344 ? 193.542 224.404 203.735 1.00 60.59 338 SER C C 1
ATOM 7874 O O . SER C 1 344 ? 194.030 224.003 204.798 1.00 60.59 338 SER C O 1
ATOM 7877 N N . SER C 1 345 ? 192.465 223.838 203.193 1.00 53.49 339 SER C N 1
ATOM 7878 C CA . SER C 1 345 ? 191.752 222.767 203.876 1.00 53.49 339 SER C CA 1
ATOM 7879 C C . SER C 1 345 ? 192.495 221.441 203.751 1.00 53.49 339 SER C C 1
ATOM 7880 O O . SER C 1 345 ? 193.582 221.359 203.182 1.00 53.49 339 SER C O 1
ATOM 7883 N N . HIS C 1 346 ? 191.902 220.397 204.316 1.00 46.81 340 HIS C N 1
ATOM 7884 C CA . HIS C 1 346 ? 192.449 219.052 204.198 1.00 46.81 340 HIS C CA 1
ATOM 7885 C C . HIS C 1 346 ? 192.211 218.500 202.802 1.00 46.81 340 HIS C C 1
ATOM 7886 O O . HIS C 1 346 ? 191.063 218.380 202.365 1.00 46.81 340 HIS C O 1
ATOM 7893 N N . ASN C 1 347 ? 193.286 218.162 202.092 1.00 45.62 341 ASN C N 1
ATOM 7894 C CA . ASN C 1 347 ? 193.116 217.556 200.773 1.00 45.62 341 ASN C CA 1
ATOM 7895 C C . ASN C 1 347 ? 192.781 216.081 200.942 1.00 45.62 341 ASN C C 1
ATOM 7896 O O . ASN C 1 347 ? 193.654 215.236 201.147 1.00 45.62 341 ASN C O 1
ATOM 7901 N N . GLU C 1 348 ? 191.483 215.785 200.867 1.00 47.09 342 GLU C N 1
ATOM 7902 C CA . GLU C 1 348 ? 191.006 214.410 200.828 1.00 47.09 342 GLU C CA 1
ATOM 7903 C C . GLU C 1 348 ? 191.529 213.666 199.606 1.00 47.09 342 GLU C C 1
ATOM 7904 O O . GLU C 1 348 ? 191.794 212.461 199.683 1.00 47.09 342 GLU C O 1
ATOM 7910 N N . LEU C 1 349 ? 191.733 214.377 198.491 1.00 43.31 343 LEU C N 1
ATOM 7911 C CA . LEU C 1 349 ? 192.029 213.727 197.218 1.00 43.31 343 LEU C CA 1
ATOM 7912 C C . LEU C 1 349 ? 193.416 213.098 197.205 1.00 43.31 343 LEU C C 1
ATOM 7913 O O . LEU C 1 349 ? 193.584 211.995 196.678 1.00 43.31 343 LEU C O 1
ATOM 7918 N N . TYR C 1 350 ? 194.409 213.765 197.804 1.00 42.67 344 TYR C N 1
ATOM 7919 C CA . TYR C 1 350 ? 195.763 213.216 197.877 1.00 42.67 344 TYR C CA 1
ATOM 7920 C C . TYR C 1 350 ? 195.799 211.905 198.649 1.00 42.67 344 TYR C C 1
ATOM 7921 O O . TYR C 1 350 ? 196.373 210.910 198.185 1.00 42.67 344 TYR C O 1
ATOM 7930 N N . TYR C 1 351 ? 195.153 211.873 199.813 1.00 43.54 345 TYR C N 1
ATOM 7931 C CA . TYR C 1 351 ? 195.198 210.675 200.635 1.00 43.54 345 TYR C CA 1
ATOM 7932 C C . TYR C 1 351 ? 194.321 209.569 200.070 1.00 43.54 345 TYR C C 1
ATOM 7933 O O . TYR C 1 351 ? 194.679 208.393 200.176 1.00 43.54 345 TYR C O 1
ATOM 7942 N N . GLU C 1 352 ? 193.204 209.919 199.425 1.00 46.68 346 GLU C N 1
ATOM 7943 C CA . GLU C 1 352 ? 192.381 208.892 198.795 1.00 46.68 346 GLU C CA 1
ATOM 7944 C C . GLU C 1 352 ? 193.064 208.300 197.567 1.00 46.68 346 GLU C C 1
ATOM 7945 O O . GLU C 1 352 ? 192.953 207.096 197.320 1.00 46.68 346 GLU C O 1
ATOM 7951 N N . GLU C 1 353 ? 193.810 209.112 196.812 1.00 46.35 347 GLU C N 1
ATOM 7952 C CA . GLU C 1 353 ? 194.555 208.578 195.677 1.00 46.35 347 GLU C CA 1
ATOM 7953 C C . GLU C 1 353 ? 195.720 207.708 196.130 1.00 46.35 347 GLU C C 1
ATOM 7954 O O . GLU C 1 353 ? 195.986 206.666 195.520 1.00 46.35 347 GLU C O 1
ATOM 7960 N N . ALA C 1 354 ? 196.411 208.105 197.205 1.00 44.55 348 ALA C N 1
ATOM 7961 C CA . ALA C 1 354 ? 197.489 207.273 197.737 1.00 44.55 348 ALA C CA 1
ATOM 7962 C C . ALA C 1 354 ? 196.957 205.953 198.286 1.00 44.55 348 ALA C C 1
ATOM 7963 O O . ALA C 1 354 ? 197.553 204.891 198.057 1.00 44.55 348 ALA C O 1
ATOM 7965 N N . GLU C 1 355 ? 195.807 205.995 198.964 1.00 47.06 349 GLU C N 1
ATOM 7966 C CA . GLU C 1 355 ? 195.221 204.787 199.529 1.00 47.06 349 GLU C CA 1
ATOM 7967 C C . GLU C 1 355 ? 194.680 203.872 198.437 1.00 47.06 349 GLU C C 1
ATOM 7968 O O . GLU C 1 355 ? 194.810 202.644 198.528 1.00 47.06 349 GLU C O 1
ATOM 7974 N N . HIS C 1 356 ? 194.105 204.452 197.379 1.00 43.64 350 HIS C N 1
ATOM 7975 C CA . HIS C 1 356 ? 193.636 203.654 196.252 1.00 43.64 350 HIS C CA 1
ATOM 7976 C C . HIS C 1 356 ? 194.793 203.018 195.496 1.00 43.64 350 HIS C C 1
ATOM 7977 O O . HIS C 1 356 ? 194.692 201.866 195.067 1.00 43.64 350 HIS C O 1
ATOM 7984 N N . GLU C 1 357 ? 195.899 203.750 195.328 1.00 44.60 351 GLU C N 1
ATOM 7985 C CA . GLU C 1 357 ? 197.072 203.194 194.662 1.00 44.60 351 GLU C CA 1
ATOM 7986 C C . GLU C 1 357 ? 197.683 202.063 195.480 1.00 44.60 351 GLU C C 1
ATOM 7987 O O . GLU C 1 357 ? 198.143 201.056 194.923 1.00 44.60 351 GLU C O 1
ATOM 7993 N N . ARG C 1 358 ? 197.649 202.196 196.808 1.00 44.55 352 ARG C N 1
ATOM 7994 C CA . ARG C 1 358 ? 198.114 201.130 197.689 1.00 44.55 352 ARG C CA 1
ATOM 7995 C C . ARG C 1 358 ? 197.229 199.889 197.589 1.00 44.55 352 ARG C C 1
ATOM 7996 O O . ARG C 1 358 ? 197.736 198.759 197.534 1.00 44.55 352 ARG C O 1
ATOM 8004 N N . ARG C 1 359 ? 195.904 200.083 197.535 1.00 43.40 353 ARG C N 1
ATOM 8005 C CA . ARG C 1 359 ? 194.995 198.948 197.379 1.00 43.40 353 ARG C CA 1
ATOM 8006 C C . ARG C 1 359 ? 195.165 198.274 196.024 1.00 43.40 353 ARG C C 1
ATOM 8007 O O . ARG C 1 359 ? 195.064 197.048 195.921 1.00 43.40 353 ARG C O 1
ATOM 8015 N N . VAL C 1 360 ? 195.423 199.061 194.976 1.00 39.11 354 VAL C N 1
ATOM 8016 C CA . VAL C 1 360 ? 195.637 198.497 193.646 1.00 39.11 354 VAL C CA 1
ATOM 8017 C C . VAL C 1 360 ? 196.925 197.684 193.605 1.00 39.11 354 VAL C C 1
ATOM 8018 O O . VAL C 1 360 ? 196.958 196.594 193.024 1.00 39.11 354 VAL C O 1
ATOM 8022 N N . LYS C 1 361 ? 197.986 198.165 194.264 1.00 39.19 355 LYS C N 1
ATOM 8023 C CA . LYS C 1 361 ? 199.222 197.387 194.337 1.00 39.19 355 LYS C CA 1
ATOM 8024 C C . LYS C 1 361 ? 199.041 196.097 195.131 1.00 39.19 355 LYS C C 1
ATOM 8025 O O . LYS C 1 361 ? 199.605 195.056 194.765 1.00 39.19 355 LYS C O 1
ATOM 8031 N N . LYS C 1 362 ? 198.232 196.133 196.196 1.00 40.37 356 LYS C N 1
ATOM 8032 C CA . LYS C 1 362 ? 197.990 194.918 196.974 1.00 40.37 356 LYS C CA 1
ATOM 8033 C C . LYS C 1 362 ? 197.175 193.896 196.184 1.00 40.37 356 LYS C C 1
ATOM 8034 O O . LYS C 1 362 ? 197.516 192.705 196.164 1.00 40.37 356 LYS C O 1
ATOM 8040 N N . ARG C 1 363 ? 196.106 194.345 195.515 1.00 39.27 357 ARG C N 1
ATOM 8041 C CA . ARG C 1 363 ? 195.313 193.445 194.678 1.00 39.27 357 ARG C CA 1
ATOM 8042 C C . ARG C 1 363 ? 196.116 192.924 193.494 1.00 39.27 357 ARG C C 1
ATOM 8043 O O . ARG C 1 363 ? 195.926 191.778 193.074 1.00 39.27 357 ARG C O 1
ATOM 8051 N N . LYS C 1 364 ? 197.039 193.736 192.971 1.00 37.46 358 LYS C N 1
ATOM 8052 C CA . LYS C 1 364 ? 197.919 193.298 191.896 1.00 37.46 358 LYS C CA 1
ATOM 8053 C C . LYS C 1 364 ? 198.869 192.207 192.365 1.00 37.46 358 LYS C C 1
ATOM 8054 O O . LYS C 1 364 ? 199.102 191.238 191.638 1.00 37.46 358 LYS C O 1
ATOM 8060 N N . ALA C 1 365 ? 199.416 192.338 193.578 1.00 38.74 359 ALA C N 1
ATOM 8061 C CA . ALA C 1 365 ? 200.300 191.298 194.102 1.00 38.74 359 ALA C CA 1
ATOM 8062 C C . ALA C 1 365 ? 199.546 189.998 194.369 1.00 38.74 359 ALA C C 1
ATOM 8063 O O . ALA C 1 365 ? 200.057 188.906 194.064 1.00 38.74 359 ALA C O 1
ATOM 8065 N N . ARG C 1 366 ? 198.323 190.104 194.914 1.00 41.58 360 ARG C N 1
ATOM 8066 C CA . ARG C 1 366 ? 197.456 188.933 195.077 1.00 41.58 360 ARG C CA 1
ATOM 8067 C C . ARG C 1 366 ? 197.170 188.261 193.744 1.00 41.58 360 ARG C C 1
ATOM 8068 O O . ARG C 1 366 ? 197.205 187.030 193.637 1.00 41.58 360 ARG C O 1
ATOM 8076 N N . LEU C 1 367 ? 196.906 189.065 192.713 1.00 37.93 361 LEU C N 1
ATOM 8077 C CA . LEU C 1 367 ? 196.595 188.540 191.392 1.00 37.93 361 LEU C CA 1
ATOM 8078 C C . LEU C 1 367 ? 197.798 187.856 190.753 1.00 37.93 361 LEU C C 1
ATOM 8079 O O . LEU C 1 367 ? 197.645 186.808 190.117 1.00 37.93 361 LEU C O 1
ATOM 8084 N N . VAL C 1 368 ? 198.994 188.430 190.912 1.00 38.77 362 VAL C N 1
ATOM 8085 C CA . VAL C 1 368 ? 200.203 187.817 190.363 1.00 38.77 362 VAL C CA 1
ATOM 8086 C C . VAL C 1 368 ? 200.470 186.470 191.022 1.00 38.77 362 VAL C C 1
ATOM 8087 O O . VAL C 1 368 ? 200.740 185.477 190.332 1.00 38.77 362 VAL C O 1
ATOM 8091 N N . VAL C 1 369 ? 200.330 186.399 192.353 1.00 41.74 363 VAL C N 1
ATOM 8092 C CA . VAL C 1 369 ? 200.535 185.135 193.064 1.00 41.74 363 VAL C CA 1
ATOM 8093 C C . VAL C 1 369 ? 199.487 184.098 192.656 1.00 41.74 363 VAL C C 1
ATOM 8094 O O . VAL C 1 369 ? 199.816 182.924 192.419 1.00 41.74 363 VAL C O 1
ATOM 8098 N N . ALA C 1 370 ? 198.231 184.531 192.499 1.00 43.11 364 ALA C N 1
ATOM 8099 C CA . ALA C 1 370 ? 197.150 183.628 192.111 1.00 43.11 364 ALA C CA 1
ATOM 8100 C C . ALA C 1 370 ? 197.345 183.072 190.705 1.00 43.11 364 ALA C C 1
ATOM 8101 O O . ALA C 1 370 ? 197.145 181.876 190.476 1.00 43.11 364 ALA C O 1
ATOM 8103 N N . VAL C 1 371 ? 197.774 183.908 189.760 1.00 41.85 365 VAL C N 1
ATOM 8104 C CA . VAL C 1 371 ? 197.929 183.431 188.389 1.00 41.85 365 VAL C CA 1
ATOM 8105 C C . VAL C 1 371 ? 199.184 182.564 188.238 1.00 41.85 365 VAL C C 1
ATOM 8106 O O . VAL C 1 371 ? 199.173 181.587 187.476 1.00 41.85 365 VAL C O 1
ATOM 8110 N N . GLU C 1 372 ? 200.250 182.847 188.998 1.00 46.65 366 GLU C N 1
ATOM 8111 C CA . GLU C 1 372 ? 201.419 181.966 188.983 1.00 46.65 366 GLU C CA 1
ATOM 8112 C C . GLU C 1 372 ? 201.097 180.591 189.556 1.00 46.65 366 GLU C C 1
ATOM 8113 O O . GLU C 1 372 ? 201.417 179.558 188.942 1.00 46.65 366 GLU C O 1
ATOM 8119 N N . GLU C 1 373 ? 200.414 180.553 190.703 1.00 52.55 367 GLU C N 1
ATOM 8120 C CA . GLU C 1 373 ? 200.073 179.263 191.282 1.00 52.55 367 GLU C CA 1
ATOM 8121 C C . GLU C 1 373 ? 198.912 178.596 190.555 1.00 52.55 367 GLU C C 1
ATOM 8122 O O . GLU C 1 373 ? 198.639 177.420 190.800 1.00 52.55 367 GLU C O 1
ATOM 8128 N N . ALA C 1 374 ? 198.229 179.315 189.666 1.00 48.16 368 ALA C N 1
ATOM 8129 C CA . ALA C 1 374 ? 197.274 178.670 188.777 1.00 48.16 368 ALA C CA 1
ATOM 8130 C C . ALA C 1 374 ? 197.969 178.032 187.581 1.00 48.16 368 ALA C C 1
ATOM 8131 O O . ALA C 1 374 ? 197.626 176.912 187.189 1.00 48.16 368 ALA C O 1
ATOM 8133 N N . PHE C 1 375 ? 198.949 178.723 186.981 1.00 46.75 369 PHE C N 1
ATOM 8134 C CA . PHE C 1 375 ? 199.633 178.145 185.825 1.00 46.75 369 PHE C CA 1
ATOM 8135 C C . PHE C 1 375 ? 200.544 176.998 186.205 1.00 46.75 369 PHE C C 1
ATOM 8136 O O . PHE C 1 375 ? 200.886 176.185 185.342 1.00 46.75 369 PHE C O 1
ATOM 8144 N N . ILE C 1 376 ? 200.947 176.912 187.473 1.00 55.92 370 ILE C N 1
ATOM 8145 C CA . ILE C 1 376 ? 201.798 175.802 187.867 1.00 55.92 370 ILE C CA 1
ATOM 8146 C C . ILE C 1 376 ? 201.005 174.496 188.024 1.00 55.92 370 ILE C C 1
ATOM 8147 O O . ILE C 1 376 ? 201.601 173.429 188.202 1.00 55.92 370 ILE C O 1
ATOM 8152 N N . HIS C 1 377 ? 199.672 174.538 187.909 1.00 57.26 371 HIS C N 1
ATOM 8153 C CA . HIS C 1 377 ? 198.866 173.345 188.156 1.00 57.26 371 HIS C CA 1
ATOM 8154 C C . HIS C 1 377 ? 198.768 172.437 186.934 1.00 57.26 371 HIS C C 1
ATOM 8155 O O . HIS C 1 377 ? 198.329 171.289 187.051 1.00 57.26 371 HIS C O 1
ATOM 8162 N N . ILE C 1 378 ? 199.141 172.921 185.758 1.00 58.20 372 ILE C N 1
ATOM 8163 C CA . ILE C 1 378 ? 199.082 172.103 184.550 1.00 58.20 372 ILE C CA 1
ATOM 8164 C C . ILE C 1 378 ? 200.455 172.026 183.907 1.00 58.20 372 ILE C C 1
ATOM 8165 O O . ILE C 1 378 ? 201.322 172.872 184.135 1.00 58.20 372 ILE C O 1
ATOM 8170 N N . GLN C 1 379 ? 200.644 171.006 183.077 1.00 64.97 373 GLN C N 1
ATOM 8171 C CA . GLN C 1 379 ? 201.931 170.676 182.487 1.00 64.97 373 GLN C CA 1
ATOM 8172 C C . GLN C 1 379 ? 201.776 170.493 180.981 1.00 64.97 373 GLN C C 1
ATOM 8173 O O . GLN C 1 379 ? 200.754 169.992 180.507 1.00 64.97 373 GLN C O 1
ATOM 8179 N N . ARG C 1 380 ? 202.819 170.884 180.238 1.00 67.60 374 ARG C N 1
ATOM 8180 C CA . ARG C 1 380 ? 202.745 170.967 178.779 1.00 67.60 374 ARG C CA 1
ATOM 8181 C C . ARG C 1 380 ? 202.667 169.584 178.133 1.00 67.60 374 ARG C C 1
ATOM 8182 O O . ARG C 1 380 ? 202.199 169.456 176.994 1.00 67.60 374 ARG C O 1
ATOM 8190 N N . LEU C 1 381 ? 203.092 168.543 178.856 1.00 66.91 375 LEU C N 1
ATOM 8191 C CA . LEU C 1 381 ? 203.057 167.134 178.423 1.00 66.91 375 LEU C CA 1
ATOM 8192 C C . LEU C 1 381 ? 203.807 166.878 177.115 1.00 66.91 375 LEU C C 1
ATOM 8193 O O . LEU C 1 381 ? 204.709 166.042 177.060 1.00 66.91 375 LEU C O 1
ATOM 8198 N N . GLU C 1 392 ? 195.028 162.831 183.213 1.00 72.62 386 GLU C N 1
ATOM 8199 C CA . GLU C 1 392 ? 194.015 162.979 182.175 1.00 72.62 386 GLU C CA 1
ATOM 8200 C C . GLU C 1 392 ? 194.390 164.061 181.167 1.00 72.62 386 GLU C C 1
ATOM 8201 O O . GLU C 1 392 ? 194.745 165.177 181.535 1.00 72.62 386 GLU C O 1
ATOM 8207 N N . VAL C 1 393 ? 194.296 163.704 179.885 1.00 67.35 387 VAL C N 1
ATOM 8208 C CA . VAL C 1 393 ? 194.697 164.602 178.813 1.00 67.35 387 VAL C CA 1
ATOM 8209 C C . VAL C 1 393 ? 193.545 165.532 178.448 1.00 67.35 387 VAL C C 1
ATOM 8210 O O . VAL C 1 393 ? 192.395 165.099 178.297 1.00 67.35 387 VAL C O 1
ATOM 8214 N N . MET C 1 394 ? 193.847 166.824 178.312 1.00 61.50 388 MET C N 1
ATOM 8215 C CA . MET C 1 394 ? 192.844 167.817 177.955 1.00 61.50 388 MET C CA 1
ATOM 8216 C C . MET C 1 394 ? 193.452 168.895 177.066 1.00 61.50 388 MET C C 1
ATOM 8217 O O . MET C 1 394 ? 194.657 169.150 177.092 1.00 61.50 388 MET C O 1
ATOM 8222 N N . ASP C 1 395 ? 192.589 169.513 176.258 1.00 58.29 389 ASP C N 1
ATOM 8223 C CA . ASP C 1 395 ? 192.931 170.598 175.349 1.00 58.29 389 ASP C CA 1
ATOM 8224 C C . ASP C 1 395 ? 193.087 171.904 176.147 1.00 58.29 389 ASP C C 1
ATOM 8225 O O . ASP C 1 395 ? 192.754 171.931 177.334 1.00 58.29 389 ASP C O 1
ATOM 8230 N N . PRO C 1 396 ? 193.634 172.986 175.552 1.00 53.50 390 PRO C N 1
ATOM 8231 C CA . PRO C 1 396 ? 193.845 174.214 176.349 1.00 53.50 390 PRO C CA 1
ATOM 8232 C C . PRO C 1 396 ? 192.582 174.878 176.867 1.00 53.50 390 PRO C C 1
ATOM 8233 O O . PRO C 1 396 ? 192.666 175.618 177.852 1.00 53.50 390 PRO C O 1
ATOM 8237 N N . ARG C 1 397 ? 191.424 174.637 176.252 1.00 52.13 391 ARG C N 1
ATOM 8238 C CA . ARG C 1 397 ? 190.176 175.174 176.784 1.00 52.13 391 ARG C CA 1
ATOM 8239 C C . ARG C 1 397 ? 189.821 174.521 178.116 1.00 52.13 391 ARG C C 1
ATOM 8240 O O . ARG C 1 397 ? 189.487 175.208 179.088 1.00 52.13 391 ARG C O 1
ATOM 8248 N N . GLU C 1 398 ? 189.924 173.192 178.188 1.00 55.09 392 GLU C N 1
ATOM 8249 C CA . GLU C 1 398 ? 189.630 172.491 179.434 1.00 55.09 392 GLU C CA 1
ATOM 8250 C C . GLU C 1 398 ? 190.720 172.703 180.476 1.00 55.09 392 GLU C C 1
ATOM 8251 O O . GLU C 1 398 ? 190.425 172.715 181.673 1.00 55.09 392 GLU C O 1
ATOM 8257 N N . ALA C 1 399 ? 191.969 172.905 180.050 1.00 50.11 393 ALA C N 1
ATOM 8258 C CA . ALA C 1 399 ? 193.023 173.256 180.999 1.00 50.11 393 ALA C CA 1
ATOM 8259 C C . ALA C 1 399 ? 192.810 174.654 181.572 1.00 50.11 393 ALA C C 1
ATOM 8260 O O . ALA C 1 399 ? 193.053 174.892 182.765 1.00 50.11 393 ALA C O 1
ATOM 8262 N N . ALA C 1 400 ? 192.340 175.581 180.732 1.00 46.75 394 ALA C N 1
ATOM 8263 C CA . ALA C 1 400 ? 191.975 176.917 181.187 1.00 46.75 394 ALA C CA 1
ATOM 8264 C C . ALA C 1 400 ? 190.823 176.864 182.180 1.00 46.75 394 ALA C C 1
ATOM 8265 O O . ALA C 1 400 ? 190.852 177.530 183.221 1.00 46.75 394 ALA C O 1
ATOM 8267 N N . GLN C 1 401 ? 189.803 176.055 181.879 1.00 50.19 395 GLN C N 1
ATOM 8268 C CA . GLN C 1 401 ? 188.678 175.890 182.795 1.00 50.19 395 GLN C CA 1
ATOM 8269 C C . GLN C 1 401 ? 189.086 175.173 184.075 1.00 50.19 395 GLN C C 1
ATOM 8270 O O . GLN C 1 401 ? 188.455 175.368 185.119 1.00 50.19 395 GLN C O 1
ATOM 8276 N N . ALA C 1 402 ? 190.125 174.340 184.013 1.00 48.11 396 ALA C N 1
ATOM 8277 C CA . ALA C 1 402 ? 190.616 173.666 185.207 1.00 48.11 396 ALA C CA 1
ATOM 8278 C C . ALA C 1 402 ? 191.331 174.638 186.135 1.00 48.11 396 ALA C C 1
ATOM 8279 O O . ALA C 1 402 ? 191.069 174.663 187.342 1.00 48.11 396 ALA C O 1
ATOM 8281 N N . ILE C 1 403 ? 192.238 175.455 185.590 1.00 47.29 397 ILE C N 1
ATOM 8282 C CA . ILE C 1 403 ? 193.049 176.310 186.456 1.00 47.29 397 ILE C CA 1
ATOM 8283 C C . ILE C 1 403 ? 192.431 177.671 186.737 1.00 47.29 397 ILE C C 1
ATOM 8284 O O . ILE C 1 403 ? 192.951 178.403 187.591 1.00 47.29 397 ILE C O 1
ATOM 8289 N N . PHE C 1 404 ? 191.352 178.038 186.052 1.00 46.79 398 PHE C N 1
ATOM 8290 C CA . PHE C 1 404 ? 190.720 179.333 186.308 1.00 46.79 398 PHE C CA 1
ATOM 8291 C C . PHE C 1 404 ? 190.079 179.522 187.690 1.00 46.79 398 PHE C C 1
ATOM 8292 O O . PHE C 1 404 ? 190.162 180.656 188.200 1.00 46.79 398 PHE C O 1
ATOM 8300 N N . PRO C 1 405 ? 189.431 178.534 188.347 1.00 49.14 399 PRO C N 1
ATOM 8301 C CA . PRO C 1 405 ? 188.895 178.810 189.698 1.00 49.14 399 PRO C CA 1
ATOM 8302 C C . PRO C 1 405 ? 189.938 179.102 190.770 1.00 49.14 399 PRO C C 1
ATOM 8303 O O . PRO C 1 405 ? 189.569 179.630 191.824 1.00 49.14 399 PRO C O 1
ATOM 8307 N N . SER C 1 406 ? 191.210 178.794 190.551 1.00 50.05 400 SER C N 1
ATOM 8308 C CA . SER C 1 406 ? 192.236 179.175 191.510 1.00 50.05 400 SER C CA 1
ATOM 8309 C C . SER C 1 406 ? 192.768 180.587 191.291 1.00 50.05 400 SER C C 1
ATOM 8310 O O . SER C 1 406 ? 193.575 181.055 192.098 1.00 50.05 400 SER C O 1
ATOM 8313 N N . MET C 1 407 ? 192.345 181.277 190.229 1.00 46.09 401 MET C N 1
ATOM 8314 C CA . MET C 1 407 ? 192.707 182.671 190.025 1.00 46.09 401 MET C CA 1
ATOM 8315 C C . MET C 1 407 ? 191.509 183.599 189.911 1.00 46.09 401 MET C C 1
ATOM 8316 O O . MET C 1 407 ? 191.710 184.814 189.810 1.00 46.09 401 MET C O 1
ATOM 8321 N N . ALA C 1 408 ? 190.283 183.067 189.922 1.00 43.90 402 ALA C N 1
ATOM 8322 C CA . ALA C 1 408 ? 189.113 183.829 189.493 1.00 43.90 402 ALA C CA 1
ATOM 8323 C C . ALA C 1 408 ? 188.754 184.937 190.474 1.00 43.90 402 ALA C C 1
ATOM 8324 O O . ALA C 1 408 ? 188.379 186.039 190.057 1.00 43.90 402 ALA C O 1
ATOM 8326 N N . ARG C 1 409 ? 188.871 184.673 191.775 1.00 47.15 403 ARG C N 1
ATOM 8327 C CA . ARG C 1 409 ? 188.465 185.665 192.762 1.00 47.15 403 ARG C CA 1
ATOM 8328 C C . ARG C 1 409 ? 189.454 186.822 192.827 1.00 47.15 403 ARG C C 1
ATOM 8329 O O . ARG C 1 409 ? 189.044 187.982 192.945 1.00 47.15 403 ARG C O 1
ATOM 8337 N N . ALA C 1 410 ? 190.754 186.526 192.736 1.00 40.77 404 ALA C N 1
ATOM 8338 C CA . ALA C 1 410 ? 191.767 187.578 192.740 1.00 40.77 404 ALA C CA 1
ATOM 8339 C C . ALA C 1 410 ? 191.657 188.457 191.501 1.00 40.77 404 ALA C C 1
ATOM 8340 O O . ALA C 1 410 ? 191.795 189.684 191.588 1.00 40.77 404 ALA C O 1
ATOM 8342 N N . LEU C 1 411 ? 191.359 187.849 190.352 1.00 38.09 405 LEU C N 1
ATOM 8343 C CA . LEU C 1 411 ? 191.165 188.618 189.130 1.00 38.09 405 LEU C CA 1
ATOM 8344 C C . LEU C 1 411 ? 189.895 189.448 189.192 1.00 38.09 405 LEU C C 1
ATOM 8345 O O . LEU C 1 411 ? 189.879 190.587 188.719 1.00 38.09 405 LEU C O 1
ATOM 8350 N N . GLN C 1 412 ? 188.831 188.902 189.785 1.00 41.23 406 GLN C N 1
ATOM 8351 C CA . GLN C 1 412 ? 187.591 189.654 189.944 1.00 41.23 406 GLN C CA 1
ATOM 8352 C C . GLN C 1 412 ? 187.785 190.860 190.857 1.00 41.23 406 GLN C C 1
ATOM 8353 O O . GLN C 1 412 ? 187.313 191.961 190.551 1.00 41.23 406 GLN C O 1
ATOM 8359 N N . LYS C 1 413 ? 188.515 190.677 191.960 1.00 40.28 407 LYS C N 1
ATOM 8360 C CA . LYS C 1 413 ? 188.782 191.785 192.872 1.00 40.28 407 LYS C CA 1
ATOM 8361 C C . LYS C 1 413 ? 189.701 192.826 192.246 1.00 40.28 407 LYS C C 1
ATOM 8362 O O . LYS C 1 413 ? 189.522 194.028 192.485 1.00 40.28 407 LYS C O 1
ATOM 8368 N N . TYR C 1 414 ? 190.662 192.394 191.421 1.00 35.18 408 TYR C N 1
ATOM 8369 C CA . TYR C 1 414 ? 191.527 193.356 190.747 1.00 35.18 408 TYR C CA 1
ATOM 8370 C C . TYR C 1 414 ? 190.774 194.133 189.674 1.00 35.18 408 TYR C C 1
ATOM 8371 O O . TYR C 1 414 ? 190.992 195.337 189.511 1.00 35.18 408 TYR C O 1
ATOM 8380 N N . LEU C 1 415 ? 189.913 193.463 188.907 1.00 36.83 409 LEU C N 1
ATOM 8381 C CA . LEU C 1 415 ? 189.143 194.173 187.897 1.00 36.83 409 LEU C CA 1
ATOM 8382 C C . LEU C 1 415 ? 188.097 195.087 188.516 1.00 36.83 409 LEU C C 1
ATOM 8383 O O . LEU C 1 415 ? 187.748 196.101 187.907 1.00 36.83 409 LEU C O 1
ATOM 8388 N N . ARG C 1 416 ? 187.604 194.769 189.716 1.00 41.43 410 ARG C N 1
ATOM 8389 C CA . ARG C 1 416 ? 186.722 195.713 190.391 1.00 41.43 410 ARG C CA 1
ATOM 8390 C C . ARG C 1 416 ? 187.484 196.907 190.953 1.00 41.43 410 ARG C C 1
ATOM 8391 O O . ARG C 1 416 ? 186.984 198.034 190.894 1.00 41.43 410 ARG C O 1
ATOM 8399 N N . ILE C 1 417 ? 188.685 196.695 191.503 1.00 38.40 411 ILE C N 1
ATOM 8400 C CA . ILE C 1 417 ? 189.408 197.826 192.086 1.00 38.40 411 ILE C CA 1
ATOM 8401 C C . ILE C 1 417 ? 189.979 198.737 190.995 1.00 38.40 411 ILE C C 1
ATOM 8402 O O . ILE C 1 417 ? 190.133 199.945 191.208 1.00 38.40 411 ILE C O 1
ATOM 8407 N N . THR C 1 418 ? 190.254 198.204 189.806 1.00 37.35 412 THR C N 1
ATOM 8408 C CA . THR C 1 418 ? 190.741 199.017 188.700 1.00 37.35 412 THR C CA 1
ATOM 8409 C C . THR C 1 418 ? 189.636 199.423 187.740 1.00 37.35 412 THR C C 1
ATOM 8410 O O . THR C 1 418 ? 189.933 200.044 186.714 1.00 37.35 412 THR C O 1
ATOM 8414 N N . ARG C 1 419 ? 188.388 199.055 188.049 1.00 40.99 413 ARG C N 1
ATOM 8415 C CA . ARG C 1 419 ? 187.180 199.465 187.327 1.00 40.99 413 ARG C CA 1
ATOM 8416 C C . ARG C 1 419 ? 187.197 198.978 185.880 1.00 40.99 413 ARG C C 1
ATOM 8417 O O . ARG C 1 419 ? 186.797 199.678 184.950 1.00 40.99 413 ARG C O 1
ATOM 8425 N N . GLN C 1 420 ? 187.662 197.743 185.706 1.00 39.57 414 GLN C N 1
ATOM 8426 C CA . GLN C 1 420 ? 187.752 197.100 184.402 1.00 39.57 414 GLN C CA 1
ATOM 8427 C C . GLN C 1 420 ? 186.832 195.895 184.286 1.00 39.57 414 GLN C C 1
ATOM 8428 O O . GLN C 1 420 ? 186.994 195.096 183.358 1.00 39.57 414 GLN C O 1
ATOM 8434 N N . GLN C 1 421 ? 185.877 195.737 185.204 1.00 42.15 415 GLN C N 1
ATOM 8435 C CA . GLN C 1 421 ? 185.097 194.508 185.262 1.00 42.15 415 GLN C CA 1
ATOM 8436 C C . GLN C 1 421 ? 184.043 194.427 184.168 1.00 42.15 415 GLN C C 1
ATOM 8437 O O . GLN C 1 421 ? 183.573 193.328 183.862 1.00 42.15 415 GLN C O 1
ATOM 8443 N N . ASN C 1 422 ? 183.664 195.554 183.568 1.00 43.87 416 ASN C N 1
ATOM 8444 C CA . ASN C 1 422 ? 182.721 195.538 182.459 1.00 43.87 416 ASN C CA 1
ATOM 8445 C C . ASN C 1 422 ? 183.367 195.121 181.148 1.00 43.87 416 ASN C C 1
ATOM 8446 O O . ASN C 1 422 ? 182.652 194.843 180.181 1.00 43.87 416 ASN C O 1
ATOM 8451 N N . TYR C 1 423 ? 184.692 195.067 181.101 1.00 40.27 417 TYR C N 1
ATOM 8452 C CA . TYR C 1 423 ? 185.432 194.826 179.877 1.00 40.27 417 TYR C CA 1
ATOM 8453 C C . TYR C 1 423 ? 185.791 193.369 179.663 1.00 40.27 417 TYR C C 1
ATOM 8454 O O . TYR C 1 423 ? 186.165 193.000 178.547 1.00 40.27 417 TYR C O 1
ATOM 8463 N N . HIS C 1 424 ? 185.687 192.535 180.692 1.00 39.33 418 HIS C N 1
ATOM 8464 C CA . HIS C 1 424 ? 186.142 191.151 180.616 1.00 39.33 418 HIS C CA 1
ATOM 8465 C C . HIS C 1 424 ? 185.059 190.244 181.184 1.00 39.33 418 HIS C C 1
ATOM 8466 O O . HIS C 1 424 ? 184.894 190.148 182.403 1.00 39.33 418 HIS C O 1
ATOM 8473 N N . SER C 1 425 ? 184.320 189.586 180.300 1.00 42.29 419 SER C N 1
ATOM 8474 C CA . SER C 1 425 ? 183.446 188.506 180.718 1.00 42.29 419 SER C CA 1
ATOM 8475 C C . SER C 1 425 ? 184.275 187.269 181.045 1.00 42.29 419 SER C C 1
ATOM 8476 O O . SER C 1 425 ? 185.467 187.199 180.746 1.00 42.29 419 SER C O 1
ATOM 8479 N N . MET C 1 426 ? 183.628 186.284 181.674 1.00 46.90 420 MET C N 1
ATOM 8480 C CA . MET C 1 426 ? 184.327 185.052 182.028 1.00 46.90 420 MET C CA 1
ATOM 8481 C C . MET C 1 426 ? 184.708 184.261 180.783 1.00 46.90 420 MET C C 1
ATOM 8482 O O . MET C 1 426 ? 185.761 183.615 180.748 1.00 46.90 420 MET C O 1
ATOM 8487 N N . GLU C 1 427 ? 183.873 184.329 179.741 1.00 46.00 421 GLU C N 1
ATOM 8488 C CA . GLU C 1 427 ? 184.185 183.685 178.469 1.00 46.00 421 GLU C CA 1
ATOM 8489 C C . GLU C 1 427 ? 185.414 184.305 177.815 1.00 46.00 421 GLU C C 1
ATOM 8490 O O . GLU C 1 427 ? 186.267 183.587 177.284 1.00 46.00 421 GLU C O 1
ATOM 8496 N N . SER C 1 428 ? 185.523 185.636 177.861 1.00 42.39 422 SER C N 1
ATOM 8497 C CA . SER C 1 428 ? 186.683 186.330 177.306 1.00 42.39 422 SER C CA 1
ATOM 8498 C C . SER C 1 428 ? 187.964 185.966 178.047 1.00 42.39 422 SER C C 1
ATOM 8499 O O . SER C 1 428 ? 189.010 185.735 177.424 1.00 42.39 422 SER C O 1
ATOM 8502 N N . ILE C 1 429 ? 187.891 185.891 179.376 1.00 38.04 423 ILE C N 1
ATOM 8503 C CA . ILE C 1 429 ? 189.054 185.543 180.180 1.00 38.04 423 ILE C CA 1
ATOM 8504 C C . ILE C 1 429 ? 189.452 184.091 179.948 1.00 38.04 423 ILE C C 1
ATOM 8505 O O . ILE C 1 429 ? 190.640 183.775 179.856 1.00 38.04 423 ILE C O 1
ATOM 8510 N N . LEU C 1 430 ? 188.473 183.194 179.795 1.00 41.89 424 LEU C N 1
ATOM 8511 C CA . LEU C 1 430 ? 188.797 181.799 179.501 1.00 41.89 424 LEU C CA 1
ATOM 8512 C C . LEU C 1 430 ? 189.388 181.623 178.107 1.00 41.89 424 LEU C C 1
ATOM 8513 O O . LEU C 1 430 ? 190.289 180.796 177.927 1.00 41.89 424 LEU C O 1
ATOM 8518 N N . GLN C 1 431 ? 188.915 182.392 177.122 1.00 41.79 425 GLN C N 1
ATOM 8519 C CA . GLN C 1 431 ? 189.498 182.323 175.785 1.00 41.79 425 GLN C CA 1
ATOM 8520 C C . GLN C 1 431 ? 190.926 182.849 175.776 1.00 41.79 425 GLN C C 1
ATOM 8521 O O . GLN C 1 431 ? 191.813 182.245 175.164 1.00 41.79 425 GLN C O 1
ATOM 8527 N N . HIS C 1 432 ? 191.178 183.952 176.487 1.00 37.27 426 HIS C N 1
ATOM 8528 C CA . HIS C 1 432 ? 192.540 184.471 176.570 1.00 37.27 426 HIS C CA 1
ATOM 8529 C C . HIS C 1 432 ? 193.437 183.566 177.406 1.00 37.27 426 HIS C C 1
ATOM 8530 O O . HIS C 1 432 ? 194.639 183.459 177.137 1.00 37.27 426 HIS C O 1
ATOM 8537 N N . LEU C 1 433 ? 192.859 182.874 178.383 1.00 39.70 427 LEU C N 1
ATOM 8538 C CA . LEU C 1 433 ? 193.610 181.941 179.208 1.00 39.70 427 LEU C CA 1
ATOM 8539 C C . LEU C 1 433 ? 194.040 180.725 178.403 1.00 39.70 427 LEU C C 1
ATOM 8540 O O . LEU C 1 433 ? 195.204 180.320 178.458 1.00 39.70 427 LEU C O 1
ATOM 8545 N N . ALA C 1 434 ? 193.116 180.148 177.626 1.00 41.38 428 ALA C N 1
ATOM 8546 C CA . ALA C 1 434 ? 193.463 179.056 176.721 1.00 41.38 428 ALA C CA 1
ATOM 8547 C C . ALA C 1 434 ? 194.419 179.511 175.627 1.00 41.38 428 ALA C C 1
ATOM 8548 O O . ALA C 1 434 ? 195.249 178.723 175.164 1.00 41.38 428 ALA C O 1
ATOM 8550 N N . PHE C 1 435 ? 194.316 180.777 175.211 1.00 41.13 429 PHE C N 1
ATOM 8551 C CA . PHE C 1 435 ? 195.252 181.349 174.251 1.00 41.13 429 PHE C CA 1
ATOM 8552 C C . PHE C 1 435 ? 196.671 181.395 174.807 1.00 41.13 429 PHE C C 1
ATOM 8553 O O . PHE C 1 435 ? 197.628 181.037 174.114 1.00 41.13 429 PHE C O 1
ATOM 8561 N N . CYS C 1 436 ? 196.825 181.840 176.055 1.00 41.85 430 CYS C N 1
ATOM 8562 C CA . CYS C 1 436 ? 198.154 181.925 176.652 1.00 41.85 430 CYS C CA 1
ATOM 8563 C C . CYS C 1 436 ? 198.701 180.555 177.030 1.00 41.85 430 CYS C C 1
ATOM 8564 O O . CYS C 1 436 ? 199.918 180.346 176.985 1.00 41.85 430 CYS C O 1
ATOM 8567 N N . ILE C 1 437 ? 197.828 179.624 177.418 1.00 44.27 431 ILE C N 1
ATOM 8568 C CA . ILE C 1 437 ? 198.247 178.251 177.685 1.00 44.27 431 ILE C CA 1
ATOM 8569 C C . ILE C 1 437 ? 198.701 177.568 176.396 1.00 44.27 431 ILE C C 1
ATOM 8570 O O . ILE C 1 437 ? 199.676 176.806 176.395 1.00 44.27 431 ILE C O 1
ATOM 8575 N N . THR C 1 438 ? 198.028 177.863 175.278 1.00 45.38 432 THR C N 1
ATOM 8576 C CA . THR C 1 438 ? 198.408 177.308 173.980 1.00 45.38 432 THR C CA 1
ATOM 8577 C C . THR C 1 438 ? 199.791 177.782 173.548 1.00 45.38 432 THR C C 1
ATOM 8578 O O . THR C 1 438 ? 200.644 176.978 173.156 1.00 45.38 432 THR C O 1
ATOM 8582 N N . ASN C 1 439 ? 200.037 179.084 173.630 1.00 41.84 433 ASN C N 1
ATOM 8583 C CA . ASN C 1 439 ? 201.236 179.686 173.069 1.00 41.84 433 ASN C CA 1
ATOM 8584 C C . ASN C 1 439 ? 202.415 179.698 174.032 1.00 41.84 433 ASN C C 1
ATOM 8585 O O . ASN C 1 439 ? 203.448 180.291 173.712 1.00 41.84 433 ASN C O 1
ATOM 8590 N N . GLY C 1 440 ? 202.291 179.057 175.191 1.00 40.92 434 GLY C N 1
ATOM 8591 C CA . GLY C 1 440 ? 203.403 178.972 176.118 1.00 40.92 434 GLY C CA 1
ATOM 8592 C C . GLY C 1 440 ? 203.743 180.265 176.821 1.00 40.92 434 GLY C C 1
ATOM 8593 O O . GLY C 1 440 ? 204.914 180.509 177.123 1.00 40.92 434 GLY C O 1
ATOM 8594 N N . MET C 1 441 ? 202.749 181.102 177.087 1.00 40.42 435 MET C N 1
ATOM 8595 C CA . MET C 1 441 ? 202.974 182.382 177.734 1.00 40.42 435 MET C CA 1
ATOM 8596 C C . MET C 1 441 ? 202.977 182.223 179.254 1.00 40.42 435 MET C C 1
ATOM 8597 O O . MET C 1 441 ? 202.290 181.371 179.820 1.00 40.42 435 MET C O 1
ATOM 8602 N N . THR C 1 442 ? 203.770 183.065 179.908 1.00 38.36 436 THR C N 1
ATOM 8603 C CA . THR C 1 442 ? 203.955 183.056 181.355 1.00 38.36 436 THR C CA 1
ATOM 8604 C C . THR C 1 442 ? 202.716 183.620 182.052 1.00 38.36 436 THR C C 1
ATOM 8605 O O . THR C 1 442 ? 201.805 184.118 181.390 1.00 38.36 436 THR C O 1
ATOM 8609 N N . PRO C 1 443 ? 202.622 183.510 183.393 1.00 39.74 437 PRO C N 1
ATOM 8610 C CA . PRO C 1 443 ? 201.533 184.215 184.101 1.00 39.74 437 PRO C CA 1
ATOM 8611 C C . PRO C 1 443 ? 201.515 185.724 183.920 1.00 39.74 437 PRO C C 1
ATOM 8612 O O . PRO C 1 443 ? 200.432 186.307 183.794 1.00 39.74 437 PRO C O 1
ATOM 8616 N N . LYS C 1 444 ? 202.679 186.374 183.900 1.00 38.56 438 LYS C N 1
ATOM 8617 C CA . LYS C 1 444 ? 202.723 187.818 183.688 1.00 38.56 438 LYS C CA 1
ATOM 8618 C C . LYS C 1 444 ? 202.306 188.191 182.268 1.00 38.56 438 LYS C C 1
ATOM 8619 O O . LYS C 1 444 ? 201.674 189.236 182.060 1.00 38.56 438 LYS C O 1
ATOM 8625 N N . ALA C 1 445 ? 202.594 187.326 181.294 1.00 36.13 439 ALA C N 1
ATOM 8626 C CA . ALA C 1 445 ? 202.193 187.596 179.918 1.00 36.13 439 ALA C CA 1
ATOM 8627 C C . ALA C 1 445 ? 200.697 187.417 179.725 1.00 36.13 439 ALA C C 1
ATOM 8628 O O . ALA C 1 445 ? 200.078 188.134 178.931 1.00 36.13 439 ALA C O 1
ATOM 8630 N N . PHE C 1 446 ? 200.106 186.448 180.421 1.00 35.79 440 PHE C N 1
ATOM 8631 C CA . PHE C 1 446 ? 198.654 186.364 180.497 1.00 35.79 440 PHE C CA 1
ATOM 8632 C C . PHE C 1 446 ? 198.067 187.580 181.191 1.00 35.79 440 PHE C C 1
ATOM 8633 O O . PHE C 1 446 ? 196.994 188.066 180.820 1.00 35.79 440 PHE C O 1
ATOM 8641 N N . LEU C 1 447 ? 198.765 188.091 182.190 1.00 37.39 441 LEU C N 1
ATOM 8642 C CA . LEU C 1 447 ? 198.171 189.041 183.106 1.00 37.39 441 LEU C CA 1
ATOM 8643 C C . LEU C 1 447 ? 198.277 190.478 182.619 1.00 37.39 441 LEU C C 1
ATOM 8644 O O . LEU C 1 447 ? 197.532 191.339 183.103 1.00 37.39 441 LEU C O 1
ATOM 8649 N N . GLU C 1 448 ? 199.160 190.744 181.652 1.00 40.62 442 GLU C N 1
ATOM 8650 C CA . GLU C 1 448 ? 199.330 192.097 181.125 1.00 40.62 442 GLU C CA 1
ATOM 8651 C C . GLU C 1 448 ? 198.088 192.614 180.401 1.00 40.62 442 GLU C C 1
ATOM 8652 O O . GLU C 1 448 ? 197.909 193.834 180.305 1.00 40.62 442 GLU C O 1
ATOM 8658 N N . ARG C 1 449 ? 197.211 191.722 179.927 1.00 38.65 443 ARG C N 1
ATOM 8659 C CA . ARG C 1 449 ? 195.925 192.156 179.389 1.00 38.65 443 ARG C CA 1
ATOM 8660 C C . ARG C 1 449 ? 195.061 192.813 180.461 1.00 38.65 443 ARG C C 1
ATOM 8661 O O . ARG C 1 449 ? 194.294 193.737 180.166 1.00 38.65 443 ARG C O 1
ATOM 8669 N N . TYR C 1 450 ? 195.214 192.394 181.715 1.00 36.71 444 TYR C N 1
ATOM 8670 C CA . TYR C 1 450 ? 194.327 192.816 182.784 1.00 36.71 444 TYR C CA 1
ATOM 8671 C C . TYR C 1 450 ? 194.951 193.813 183.745 1.00 36.71 444 TYR C C 1
ATOM 8672 O O . TYR C 1 450 ? 194.209 194.492 184.458 1.00 36.71 444 TYR C O 1
ATOM 8681 N N . LEU C 1 451 ? 196.283 193.915 183.790 1.00 37.09 445 LEU C N 1
ATOM 8682 C CA . LEU C 1 451 ? 196.924 194.797 184.764 1.00 37.09 445 LEU C CA 1
ATOM 8683 C C . LEU C 1 451 ? 196.716 196.265 184.415 1.00 37.09 445 LEU C C 1
ATOM 8684 O O . LEU C 1 451 ? 196.417 197.084 185.290 1.00 37.09 445 LEU C O 1
ATOM 8689 N N . SER C 1 452 ? 196.872 196.620 183.147 1.00 41.36 446 SER C N 1
ATOM 8690 C CA . SER C 1 452 ? 196.730 197.996 182.711 1.00 41.36 446 SER C CA 1
ATOM 8691 C C . SER C 1 452 ? 195.439 198.154 181.915 1.00 41.36 446 SER C C 1
ATOM 8692 O O . SER C 1 452 ? 194.669 197.210 181.734 1.00 41.36 446 SER C O 1
ATOM 8695 N N . ALA C 1 453 ? 195.200 199.375 181.436 1.00 40.17 447 ALA C N 1
ATOM 8696 C CA . ALA C 1 453 ? 193.969 199.656 180.707 1.00 40.17 447 ALA C CA 1
ATOM 8697 C C . ALA C 1 453 ? 194.001 199.045 179.314 1.00 40.17 447 ALA C C 1
ATOM 8698 O O . ALA C 1 453 ? 193.050 198.377 178.900 1.00 40.17 447 ALA C O 1
ATOM 8700 N N . GLY C 1 454 ? 195.072 199.275 178.566 1.00 35.24 448 GLY C N 1
ATOM 8701 C CA . GLY C 1 454 ? 195.190 198.706 177.246 1.00 35.24 448 GLY C CA 1
ATOM 8702 C C . GLY C 1 454 ? 194.390 199.460 176.202 1.00 35.24 448 GLY C C 1
ATOM 8703 O O . GLY C 1 454 ? 193.398 200.124 176.506 1.00 35.24 448 GLY C O 1
ATOM 8704 N N . PRO C 1 455 ? 194.807 199.373 174.946 1.00 35.00 449 PRO C N 1
ATOM 8705 C CA . PRO C 1 455 ? 194.121 200.115 173.887 1.00 35.00 449 PRO C CA 1
ATOM 8706 C C . PRO C 1 455 ? 192.790 199.480 173.507 1.00 35.00 449 PRO C C 1
ATOM 8707 O O . PRO C 1 455 ? 192.411 198.411 173.982 1.00 35.00 449 PRO C O 1
ATOM 8711 N N . THR C 1 456 ? 192.081 200.182 172.623 1.00 34.82 450 THR C N 1
ATOM 8712 C CA . THR C 1 456 ? 190.680 199.880 172.365 1.00 34.82 450 THR C CA 1
ATOM 8713 C C . THR C 1 456 ? 190.517 198.574 171.591 1.00 34.82 450 THR C C 1
ATOM 8714 O O . THR C 1 456 ? 189.525 197.862 171.780 1.00 34.82 450 THR C O 1
ATOM 8718 N N . LEU C 1 457 ? 191.493 198.217 170.759 1.00 37.46 451 LEU C N 1
ATOM 8719 C CA . LEU C 1 457 ? 191.411 197.007 169.952 1.00 37.46 451 LEU C CA 1
ATOM 8720 C C . LEU C 1 457 ? 191.760 195.726 170.702 1.00 37.46 451 LEU C C 1
ATOM 8721 O O . LEU C 1 457 ? 191.655 194.651 170.107 1.00 37.46 451 LEU C O 1
ATOM 8726 N N . GLN C 1 458 ? 192.181 195.795 171.970 1.00 36.05 452 GLN C N 1
ATOM 8727 C CA . GLN C 1 458 ? 192.278 194.570 172.763 1.00 36.05 452 GLN C CA 1
ATOM 8728 C C . GLN C 1 458 ? 190.914 193.960 173.026 1.00 36.05 452 GLN C C 1
ATOM 8729 O O . GLN C 1 458 ? 190.791 192.738 173.146 1.00 36.05 452 GLN C O 1
ATOM 8735 N N . TYR C 1 459 ? 189.893 194.789 173.118 1.00 37.85 453 TYR C N 1
ATOM 8736 C CA . TYR C 1 459 ? 188.641 194.416 173.743 1.00 37.85 453 TYR C CA 1
ATOM 8737 C C . TYR C 1 459 ? 187.677 193.874 172.693 1.00 37.85 453 TYR C C 1
ATOM 8738 O O . TYR C 1 459 ? 188.041 193.670 171.533 1.00 37.85 453 TYR C O 1
ATOM 8747 N N . ASP C 1 460 ? 186.443 193.605 173.108 1.00 47.12 454 ASP C N 1
ATOM 8748 C CA . ASP C 1 460 ? 185.449 193.020 172.224 1.00 47.12 454 ASP C CA 1
ATOM 8749 C C . ASP C 1 460 ? 185.031 194.010 171.142 1.00 47.12 454 ASP C C 1
ATOM 8750 O O . ASP C 1 460 ? 185.159 195.226 171.296 1.00 47.12 454 ASP C O 1
ATOM 8755 N N . LYS C 1 461 ? 184.524 193.466 170.033 1.00 48.49 455 LYS C N 1
ATOM 8756 C CA . LYS C 1 461 ? 184.251 194.284 168.857 1.00 48.49 455 LYS C CA 1
ATOM 8757 C C . LYS C 1 461 ? 183.030 195.173 169.053 1.00 48.49 455 LYS C C 1
ATOM 8758 O O . LYS C 1 461 ? 182.837 196.138 168.306 1.00 48.49 455 LYS C O 1
ATOM 8764 N N . ASP C 1 462 ? 182.182 194.862 170.037 1.00 51.46 456 ASP C N 1
ATOM 8765 C CA . ASP C 1 462 ? 181.062 195.750 170.330 1.00 51.46 456 ASP C CA 1
ATOM 8766 C C . ASP C 1 462 ? 181.461 196.859 171.292 1.00 51.46 456 ASP C C 1
ATOM 8767 O O . ASP C 1 462 ? 180.783 197.889 171.369 1.00 51.46 456 ASP C O 1
ATOM 8772 N N . ARG C 1 463 ? 182.549 196.659 172.036 1.00 50.33 457 ARG C N 1
ATOM 8773 C CA . ARG C 1 463 ? 182.968 197.645 173.023 1.00 50.33 457 ARG C CA 1
ATOM 8774 C C . ARG C 1 463 ? 183.572 198.867 172.343 1.00 50.33 457 ARG C C 1
ATOM 8775 O O . ARG C 1 463 ? 183.390 200.002 172.798 1.00 50.33 457 ARG C O 1
ATOM 8783 N N . TRP C 1 464 ? 184.259 198.665 171.228 1.00 47.51 458 TRP C N 1
ATOM 8784 C CA . TRP C 1 464 ? 184.546 199.762 170.320 1.00 47.51 458 TRP C CA 1
ATOM 8785 C C . TRP C 1 464 ? 183.409 199.866 169.319 1.00 47.51 458 TRP C C 1
ATOM 8786 O O . TRP C 1 464 ? 182.706 198.885 169.067 1.00 47.51 458 TRP C O 1
ATOM 8797 N N . LEU C 1 465 ? 183.208 201.055 168.780 1.00 46.96 459 LEU C N 1
ATOM 8798 C CA . LEU C 1 465 ? 182.095 201.324 167.882 1.00 46.96 459 LEU C CA 1
ATOM 8799 C C . LEU C 1 465 ? 182.531 202.378 166.870 1.00 46.96 459 LEU C C 1
ATOM 8800 O O . LEU C 1 465 ? 182.504 203.581 167.143 1.00 46.96 459 LEU C O 1
ATOM 8805 N N . SER C 1 466 ? 182.969 201.905 165.708 1.00 44.26 460 SER C N 1
ATOM 8806 C CA . SER C 1 466 ? 183.565 202.752 164.690 1.00 44.26 460 SER C CA 1
ATOM 8807 C C . SER C 1 466 ? 182.539 203.399 163.779 1.00 44.26 460 SER C C 1
ATOM 8808 O O . SER C 1 466 ? 182.891 204.307 163.021 1.00 44.26 460 SER C O 1
ATOM 8811 N N . THR C 1 467 ? 181.280 202.972 163.846 1.00 45.57 461 THR C N 1
ATOM 8812 C CA . THR C 1 467 ? 180.259 203.575 163.001 1.00 45.57 461 THR C CA 1
ATOM 8813 C C . THR C 1 467 ? 179.709 204.853 163.625 1.00 45.57 461 THR C C 1
ATOM 8814 O O . THR C 1 467 ? 179.132 205.694 162.928 1.00 45.57 461 THR C O 1
ATOM 8818 N N . GLN C 1 468 ? 179.873 205.017 164.938 1.00 46.74 462 GLN C N 1
ATOM 8819 C CA . GLN C 1 468 ? 179.400 206.215 165.633 1.00 46.74 462 GLN C CA 1
ATOM 8820 C C . GLN C 1 468 ? 180.550 207.199 165.859 1.00 46.74 462 GLN C C 1
ATOM 8821 O O . GLN C 1 468 ? 180.984 207.450 166.983 1.00 46.74 462 GLN C O 1
ATOM 8827 N N . TRP C 1 469 ? 181.035 207.776 164.766 1.00 38.42 463 TRP C N 1
ATOM 8828 C CA . TRP C 1 469 ? 181.996 208.870 164.834 1.00 38.42 463 TRP C CA 1
ATOM 8829 C C . TRP C 1 469 ? 181.438 210.079 164.106 1.00 38.42 463 TRP C C 1
ATOM 8830 O O . TRP C 1 469 ? 180.898 209.953 163.004 1.00 38.42 463 TRP C O 1
ATOM 8841 N N . ARG C 1 470 ? 181.571 211.243 164.728 1.00 41.87 464 ARG C N 1
ATOM 8842 C CA . ARG C 1 470 ? 181.056 212.490 164.190 1.00 41.87 464 ARG C CA 1
ATOM 8843 C C . ARG C 1 470 ? 182.203 213.478 164.080 1.00 41.87 464 ARG C C 1
ATOM 8844 O O . ARG C 1 470 ? 182.986 213.627 165.021 1.00 41.87 464 ARG C O 1
ATOM 8852 N N . LEU C 1 471 ? 182.302 214.145 162.938 1.00 39.59 465 LEU C N 1
ATOM 8853 C CA . LEU C 1 471 ? 183.385 215.078 162.661 1.00 39.59 465 LEU C CA 1
ATOM 8854 C C . LEU C 1 471 ? 182.854 216.501 162.717 1.00 39.59 465 LEU C C 1
ATOM 8855 O O . LEU C 1 471 ? 182.043 216.900 161.877 1.00 39.59 465 LEU C O 1
ATOM 8860 N N . VAL C 1 472 ? 183.313 217.258 163.706 1.00 41.21 466 VAL C N 1
ATOM 8861 C CA . VAL C 1 472 ? 182.968 218.664 163.862 1.00 41.21 466 VAL C CA 1
ATOM 8862 C C . VAL C 1 472 ? 184.132 219.486 163.336 1.00 41.21 466 VAL C C 1
ATOM 8863 O O . VAL C 1 472 ? 185.278 219.278 163.745 1.00 41.21 466 VAL C O 1
ATOM 8867 N N . SER C 1 473 ? 183.849 220.417 162.432 1.00 45.58 467 SER C N 1
ATOM 8868 C CA . SER C 1 473 ? 184.884 221.291 161.907 1.00 45.58 467 SER C CA 1
ATOM 8869 C C . SER C 1 473 ? 184.257 222.628 161.549 1.00 45.58 467 SER C C 1
ATOM 8870 O O . SER C 1 473 ? 183.120 222.681 161.077 1.00 45.58 467 SER C O 1
ATOM 8873 N N . ASP C 1 474 ? 185.009 223.707 161.776 1.00 52.14 468 ASP C N 1
ATOM 8874 C CA . ASP C 1 474 ? 184.516 225.042 161.460 1.00 52.14 468 ASP C CA 1
ATOM 8875 C C . ASP C 1 474 ? 184.503 225.324 159.965 1.00 52.14 468 ASP C C 1
ATOM 8876 O O . ASP C 1 474 ? 183.891 226.309 159.540 1.00 52.14 468 ASP C O 1
ATOM 8881 N N . GLU C 1 475 ? 185.160 224.497 159.165 1.00 48.92 469 GLU C N 1
ATOM 8882 C CA . GLU C 1 475 ? 185.242 224.691 157.727 1.00 48.92 469 GLU C CA 1
ATOM 8883 C C . GLU C 1 475 ? 184.865 223.399 157.005 1.00 48.92 469 GLU C C 1
ATOM 8884 O O . GLU C 1 475 ? 184.418 222.426 157.617 1.00 48.92 469 GLU C O 1
ATOM 8890 N N . ALA C 1 476 ? 185.036 223.409 155.687 1.00 43.33 470 ALA C N 1
ATOM 8891 C CA . ALA C 1 476 ? 184.743 222.235 154.881 1.00 43.33 470 ALA C CA 1
ATOM 8892 C C . ALA C 1 476 ? 185.777 221.151 155.144 1.00 43.33 470 ALA C C 1
ATOM 8893 O O . ALA C 1 476 ? 186.982 221.415 155.149 1.00 43.33 470 ALA C O 1
ATOM 8895 N N . VAL C 1 477 ? 185.302 219.924 155.365 1.00 40.25 471 VAL C N 1
ATOM 8896 C CA . VAL C 1 477 ? 186.197 218.820 155.699 1.00 40.25 471 VAL C CA 1
ATOM 8897 C C . VAL C 1 477 ? 186.978 218.308 154.502 1.00 40.25 471 VAL C C 1
ATOM 8898 O O . VAL C 1 477 ? 187.918 217.525 154.679 1.00 40.25 471 VAL C O 1
ATOM 8902 N N . THR C 1 478 ? 186.623 218.728 153.289 1.00 39.84 472 THR C N 1
ATOM 8903 C CA . THR C 1 478 ? 187.420 218.427 152.111 1.00 39.84 472 THR C CA 1
ATOM 8904 C C . THR C 1 478 ? 188.594 219.374 151.936 1.00 39.84 472 THR C C 1
ATOM 8905 O O . THR C 1 478 ? 189.453 219.111 151.088 1.00 39.84 472 THR C O 1
ATOM 8909 N N . ASN C 1 479 ? 188.645 220.466 152.696 1.00 40.85 473 ASN C N 1
ATOM 8910 C CA . ASN C 1 479 ? 189.816 221.326 152.687 1.00 40.85 473 ASN C CA 1
ATOM 8911 C C . ASN C 1 479 ? 191.003 220.603 153.305 1.00 40.85 473 ASN C C 1
ATOM 8912 O O . ASN C 1 479 ? 190.854 219.772 154.203 1.00 40.85 473 ASN C O 1
ATOM 8917 N N . GLY C 1 480 ? 192.190 220.929 152.811 1.00 37.38 474 GLY C N 1
ATOM 8918 C CA . GLY C 1 480 ? 193.391 220.351 153.361 1.00 37.38 474 GLY C CA 1
ATOM 8919 C C . GLY C 1 480 ? 193.703 220.887 154.742 1.00 37.38 474 GLY C C 1
ATOM 8920 O O . GLY C 1 480 ? 193.149 221.888 155.196 1.00 37.38 474 GLY C O 1
ATOM 8921 N N . LEU C 1 481 ? 194.593 220.177 155.428 1.00 36.59 475 LEU C N 1
ATOM 8922 C CA . LEU C 1 481 ? 195.095 220.641 156.710 1.00 36.59 475 LEU C CA 1
ATOM 8923 C C . LEU C 1 481 ? 195.881 221.930 156.529 1.00 36.59 475 LEU C C 1
ATOM 8924 O O . LEU C 1 481 ? 196.525 222.143 155.499 1.00 36.59 475 LEU C O 1
ATOM 8929 N N . ARG C 1 482 ? 195.789 222.813 157.516 1.00 39.40 476 ARG C N 1
ATOM 8930 C CA . ARG C 1 482 ? 196.676 223.962 157.580 1.00 39.40 476 ARG C CA 1
ATOM 8931 C C . ARG C 1 482 ? 196.932 224.279 159.044 1.00 39.40 476 ARG C C 1
ATOM 8932 O O . ARG C 1 482 ? 196.332 223.686 159.942 1.00 39.40 476 ARG C O 1
ATOM 8940 N N . ASP C 1 483 ? 197.853 225.212 159.268 1.00 41.09 477 ASP C N 1
ATOM 8941 C CA . ASP C 1 483 ? 198.296 225.562 160.611 1.00 41.09 477 ASP C CA 1
ATOM 8942 C C . ASP C 1 483 ? 197.170 226.245 161.377 1.00 41.09 477 ASP C C 1
ATOM 8943 O O . ASP C 1 483 ? 196.627 227.259 160.927 1.00 41.09 477 ASP C O 1
ATOM 8948 N N . GLY C 1 484 ? 196.813 225.682 162.528 1.00 38.46 478 GLY C N 1
ATOM 8949 C CA . GLY C 1 484 ? 195.908 226.326 163.452 1.00 38.46 478 GLY C CA 1
ATOM 8950 C C . GLY C 1 484 ? 194.459 225.903 163.380 1.00 38.46 478 GLY C C 1
ATOM 8951 O O . GLY C 1 484 ? 193.640 226.462 164.117 1.00 38.46 478 GLY C O 1
ATOM 8952 N N . ILE C 1 485 ? 194.106 224.948 162.528 1.00 37.17 479 ILE C N 1
ATOM 8953 C CA . ILE C 1 485 ? 192.721 224.497 162.475 1.00 37.17 479 ILE C CA 1
ATOM 8954 C C . ILE C 1 485 ? 192.466 223.497 163.591 1.00 37.17 479 ILE C C 1
ATOM 8955 O O . ILE C 1 485 ? 193.365 222.783 164.047 1.00 37.17 479 ILE C O 1
ATOM 8960 N N . VAL C 1 486 ? 191.221 223.466 164.050 1.00 36.06 480 VAL C N 1
ATOM 8961 C CA . VAL C 1 486 ? 190.769 222.544 165.081 1.00 36.06 480 VAL C CA 1
ATOM 8962 C C . VAL C 1 486 ? 189.589 221.772 164.522 1.00 36.06 480 VAL C C 1
ATOM 8963 O O . VAL C 1 486 ? 188.635 222.373 164.017 1.00 36.06 480 VAL C O 1
ATOM 8967 N N . PHE C 1 487 ? 189.657 220.449 164.588 1.00 33.55 481 PHE C N 1
ATOM 8968 C CA . PHE C 1 487 ? 188.503 219.620 164.299 1.00 33.55 481 PHE C CA 1
ATOM 8969 C C . PHE C 1 487 ? 188.324 218.611 165.420 1.00 33.55 481 PHE C C 1
ATOM 8970 O O . PHE C 1 487 ? 189.290 218.173 166.046 1.00 33.55 481 PHE C O 1
ATOM 8978 N N . VAL C 1 488 ? 187.068 218.265 165.680 1.00 34.18 482 VAL C N 1
ATOM 8979 C CA . VAL C 1 488 ? 186.691 217.451 166.826 1.00 34.18 482 VAL C CA 1
ATOM 8980 C C . VAL C 1 488 ? 186.055 216.170 166.309 1.00 34.18 482 VAL C C 1
ATOM 8981 O O . VAL C 1 488 ? 185.161 216.215 165.459 1.00 34.18 482 VAL C O 1
ATOM 8985 N N . LEU C 1 489 ? 186.528 215.035 166.810 1.00 34.16 483 LEU C N 1
ATOM 8986 C CA . LEU C 1 489 ? 185.986 213.721 166.479 1.00 34.16 483 LEU C CA 1
ATOM 8987 C C . LEU C 1 489 ? 185.158 213.245 167.662 1.00 34.16 483 LEU C C 1
ATOM 8988 O O . LEU C 1 489 ? 185.705 212.781 168.662 1.00 34.16 483 LEU C O 1
ATOM 8993 N N . LYS C 1 490 ? 183.839 213.336 167.537 1.00 39.82 484 LYS C N 1
ATOM 8994 C CA . LYS C 1 490 ? 182.948 213.037 168.648 1.00 39.82 484 LYS C CA 1
ATOM 8995 C C . LYS C 1 490 ? 182.423 211.614 168.545 1.00 39.82 484 LYS C C 1
ATOM 8996 O O . LYS C 1 490 ? 181.830 211.231 167.533 1.00 39.82 484 LYS C O 1
ATOM 9002 N N . CYS C 1 491 ? 182.645 210.844 169.595 1.00 47.18 485 CYS C N 1
ATOM 9003 C CA . CYS C 1 491 ? 181.996 209.574 169.836 1.00 47.18 485 CYS C CA 1
ATOM 9004 C C . CYS C 1 491 ? 180.732 209.842 170.657 1.00 47.18 485 CYS C C 1
ATOM 9005 O O . CYS C 1 491 ? 180.291 210.992 170.773 1.00 47.18 485 CYS C O 1
ATOM 9008 N N . LEU C 1 492 ? 180.127 208.792 171.217 1.00 51.93 486 LEU C N 1
ATOM 9009 C CA . LEU C 1 492 ? 178.863 208.982 171.923 1.00 51.93 486 LEU C CA 1
ATOM 9010 C C . LEU C 1 492 ? 179.058 209.688 173.263 1.00 51.93 486 LEU C C 1
ATOM 9011 O O . LEU C 1 492 ? 178.277 210.578 173.615 1.00 51.93 486 LEU C O 1
ATOM 9016 N N . ASP C 1 493 ? 180.099 209.330 174.016 1.00 48.73 487 ASP C N 1
ATOM 9017 C CA . ASP C 1 493 ? 180.369 210.001 175.282 1.00 48.73 487 ASP C CA 1
ATOM 9018 C C . ASP C 1 493 ? 181.562 210.941 175.265 1.00 48.73 487 ASP C C 1
ATOM 9019 O O . ASP C 1 493 ? 181.496 211.993 175.908 1.00 48.73 487 ASP C O 1
ATOM 9024 N N . PHE C 1 494 ? 182.635 210.611 174.555 1.00 37.67 488 PHE C N 1
ATOM 9025 C CA . PHE C 1 494 ? 183.839 211.431 174.590 1.00 37.67 488 PHE C CA 1
ATOM 9026 C C . PHE C 1 494 ? 184.040 212.140 173.261 1.00 37.67 488 PHE C C 1
ATOM 9027 O O . PHE C 1 494 ? 183.213 212.019 172.354 1.00 37.67 488 PHE C O 1
ATOM 9035 N N . SER C 1 495 ? 185.133 212.882 173.137 1.00 34.11 489 SER C N 1
ATOM 9036 C CA . SER C 1 495 ? 185.490 213.466 171.857 1.00 34.11 489 SER C CA 1
ATOM 9037 C C . SER C 1 495 ? 187.002 213.559 171.755 1.00 34.11 489 SER C C 1
ATOM 9038 O O . SER C 1 495 ? 187.704 213.642 172.764 1.00 34.11 489 SER C O 1
ATOM 9041 N N . LEU C 1 496 ? 187.493 213.534 170.524 1.00 31.07 490 LEU C N 1
ATOM 9042 C CA . LEU C 1 496 ? 188.906 213.729 170.229 1.00 31.07 490 LEU C CA 1
ATOM 9043 C C . LEU C 1 496 ? 189.076 215.133 169.672 1.00 31.07 490 LEU C C 1
ATOM 9044 O O . LEU C 1 496 ? 188.690 215.406 168.535 1.00 31.07 490 LEU C O 1
ATOM 9049 N N . VAL C 1 497 ? 189.648 216.020 170.469 1.00 31.46 491 VAL C N 1
ATOM 9050 C CA . VAL C 1 497 ? 189.873 217.396 170.053 1.00 31.46 491 VAL C CA 1
ATOM 9051 C C . VAL C 1 497 ? 191.248 217.468 169.406 1.00 31.46 491 VAL C C 1
ATOM 9052 O O . VAL C 1 497 ? 192.265 217.225 170.062 1.00 31.46 491 VAL C O 1
ATOM 9056 N N . VAL C 1 498 ? 191.282 217.791 168.118 1.00 32.51 492 VAL C N 1
ATOM 9057 C CA . VAL C 1 498 ? 192.501 217.723 167.326 1.00 32.51 492 VAL C CA 1
ATOM 9058 C C . VAL C 1 498 ? 192.806 219.117 166.803 1.00 32.51 492 VAL C C 1
ATOM 9059 O O . VAL C 1 498 ? 192.076 219.635 165.952 1.00 32.51 492 VAL C O 1
ATOM 9063 N N . ASN C 1 499 ? 193.890 219.716 167.279 1.00 34.23 493 ASN C N 1
ATOM 9064 C CA . ASN C 1 499 ? 194.389 220.954 166.700 1.00 34.23 493 ASN C CA 1
ATOM 9065 C C . ASN C 1 499 ? 195.676 220.699 165.925 1.00 34.23 493 ASN C C 1
ATOM 9066 O O . ASN C 1 499 ? 196.550 219.945 166.362 1.00 34.23 493 ASN C O 1
ATOM 9071 N N . VAL C 1 500 ? 195.768 221.327 164.760 1.00 34.74 494 VAL C N 1
ATOM 9072 C CA . VAL C 1 500 ? 196.799 221.043 163.774 1.00 34.74 494 VAL C CA 1
ATOM 9073 C C . VAL C 1 500 ? 197.811 222.174 163.805 1.00 34.74 494 VAL C C 1
ATOM 9074 O O . VAL C 1 500 ? 197.438 223.350 163.734 1.00 34.74 494 VAL C O 1
ATOM 9078 N N . LYS C 1 501 ? 199.086 221.825 163.920 1.00 35.41 495 LYS C N 1
ATOM 9079 C CA . LYS C 1 501 ? 200.158 222.800 163.836 1.00 35.41 495 LYS C CA 1
ATOM 9080 C C . LYS C 1 501 ? 201.087 222.437 162.692 1.00 35.41 495 LYS C C 1
ATOM 9081 O O . LYS C 1 501 ? 201.403 221.263 162.482 1.00 35.41 495 LYS C O 1
ATOM 9087 N N . LYS C 1 502 ? 201.489 223.454 161.937 1.00 39.47 496 LYS C N 1
ATOM 9088 C CA . LYS C 1 502 ? 202.505 223.278 160.912 1.00 39.47 496 LYS C CA 1
ATOM 9089 C C . LYS C 1 502 ? 203.829 222.909 161.563 1.00 39.47 496 LYS C C 1
ATOM 9090 O O . LYS C 1 502 ? 204.229 223.505 162.566 1.00 39.47 496 LYS C O 1
ATOM 9096 N N . ILE C 1 503 ? 204.482 221.888 161.017 1.00 39.96 497 ILE C N 1
ATOM 9097 C CA . ILE C 1 503 ? 205.836 221.562 161.475 1.00 39.96 497 ILE C CA 1
ATOM 9098 C C . ILE C 1 503 ? 206.778 222.680 161.053 1.00 39.96 497 ILE C C 1
ATOM 9099 O O . ILE C 1 503 ? 206.773 223.078 159.872 1.00 39.96 497 ILE C O 1
ATOM 9104 N N . PRO C 1 504 ? 207.578 223.234 161.968 1.00 42.21 498 PRO C N 1
ATOM 9105 C CA . PRO C 1 504 ? 208.257 224.505 161.698 1.00 42.21 498 PRO C CA 1
ATOM 9106 C C . PRO C 1 504 ? 209.359 224.416 160.656 1.00 42.21 498 PRO C C 1
ATOM 9107 O O . PRO C 1 504 ? 209.926 223.352 160.395 1.00 42.21 498 PRO C O 1
ATOM 9111 N N . PHE C 1 505 ? 209.634 225.567 160.046 1.00 43.93 499 PHE C N 1
ATOM 9112 C CA . PHE C 1 505 ? 210.748 225.698 159.121 1.00 43.93 499 PHE C CA 1
ATOM 9113 C C . PHE C 1 505 ? 212.050 225.627 159.904 1.00 43.93 499 PHE C C 1
ATOM 9114 O O . PHE C 1 505 ? 212.327 226.496 160.735 1.00 43.93 499 PHE C O 1
ATOM 9122 N N . ILE C 1 506 ? 212.851 224.610 159.631 1.00 41.98 500 ILE C N 1
ATOM 9123 C CA . ILE C 1 506 ? 214.069 224.340 160.380 1.00 41.98 500 ILE C CA 1
ATOM 9124 C C . ILE C 1 506 ? 215.262 224.774 159.543 1.00 41.98 500 ILE C C 1
ATOM 9125 O O . ILE C 1 506 ? 215.334 224.474 158.350 1.00 41.98 500 ILE C O 1
ATOM 9130 N N . ILE C 1 507 ? 216.194 225.496 160.152 1.00 43.85 501 ILE C N 1
ATOM 9131 C CA . ILE C 1 507 ? 217.423 225.898 159.478 1.00 43.85 501 ILE C CA 1
ATOM 9132 C C . ILE C 1 507 ? 218.561 225.117 160.117 1.00 43.85 501 ILE C C 1
ATOM 9133 O O . ILE C 1 507 ? 218.851 225.283 161.306 1.00 43.85 501 ILE C O 1
ATOM 9138 N N . LEU C 1 508 ? 219.196 224.250 159.337 1.00 43.14 502 LEU C N 1
ATOM 9139 C CA . LEU C 1 508 ? 220.411 223.581 159.767 1.00 43.14 502 LEU C CA 1
ATOM 9140 C C . LEU C 1 508 ? 221.637 224.314 159.258 1.00 43.14 502 LEU C C 1
ATOM 9141 O O . LEU C 1 508 ? 221.609 224.983 158.223 1.00 43.14 502 LEU C O 1
ATOM 9146 N N . SER C 1 509 ? 222.720 224.173 160.004 1.00 45.02 503 SER C N 1
ATOM 9147 C CA . SER C 1 509 ? 224.020 224.674 159.604 1.00 45.02 503 SER C CA 1
ATOM 9148 C C . SER C 1 509 ? 225.064 223.712 160.135 1.00 45.02 503 SER C C 1
ATOM 9149 O O . SER C 1 509 ? 224.824 223.022 161.126 1.00 45.02 503 SER C O 1
ATOM 9152 N N . GLU C 1 510 ? 226.201 223.629 159.459 1.00 51.48 504 GLU C N 1
ATOM 9153 C CA . GLU C 1 510 ? 227.319 222.905 160.036 1.00 51.48 504 GLU C CA 1
ATOM 9154 C C . GLU C 1 510 ? 228.087 223.797 160.994 1.00 51.48 504 GLU C C 1
ATOM 9155 O O . GLU C 1 510 ? 228.117 225.021 160.847 1.00 51.48 504 GLU C O 1
ATOM 9161 N N . GLU C 1 511 ? 228.694 223.174 161.991 1.00 55.27 505 GLU C N 1
ATOM 9162 C CA . GLU C 1 511 ? 229.852 223.736 162.658 1.00 55.27 505 GLU C CA 1
ATOM 9163 C C . GLU C 1 511 ? 230.876 222.624 162.798 1.00 55.27 505 GLU C C 1
ATOM 9164 O O . GLU C 1 511 ? 230.527 221.458 162.996 1.00 55.27 505 GLU C O 1
ATOM 9170 N N . PHE C 1 512 ? 232.141 222.985 162.640 1.00 62.81 506 PHE C N 1
ATOM 9171 C CA . PHE C 1 512 ? 233.229 222.020 162.656 1.00 62.81 506 PHE C CA 1
ATOM 9172 C C . PHE C 1 512 ? 233.762 221.914 164.076 1.00 62.81 506 PHE C C 1
ATOM 9173 O O . PHE C 1 512 ? 234.192 222.911 164.663 1.00 62.81 506 PHE C O 1
ATOM 9181 N N . ILE C 1 513 ? 233.719 220.709 164.627 1.00 65.25 507 ILE C N 1
ATOM 9182 C CA . ILE C 1 513 ? 234.433 220.385 165.851 1.00 65.25 507 ILE C CA 1
ATOM 9183 C C . ILE C 1 513 ? 235.637 219.544 165.467 1.00 65.25 507 ILE C C 1
ATOM 9184 O O . ILE C 1 513 ? 235.492 218.463 164.884 1.00 65.25 507 ILE C O 1
ATOM 9189 N N . ASP C 1 514 ? 236.815 220.065 165.761 1.00 71.45 508 ASP C N 1
ATOM 9190 C CA . ASP C 1 514 ? 238.044 219.320 165.567 1.00 71.45 508 ASP C CA 1
ATOM 9191 C C . ASP C 1 514 ? 238.063 218.143 166.536 1.00 71.45 508 ASP C C 1
ATOM 9192 O O . ASP C 1 514 ? 237.903 218.344 167.744 1.00 71.45 508 ASP C O 1
ATOM 9197 N N . PRO C 1 515 ? 238.231 216.905 166.056 1.00 72.31 509 PRO C N 1
ATOM 9198 C CA . PRO C 1 515 ? 238.389 215.774 166.988 1.00 72.31 509 PRO C CA 1
ATOM 9199 C C . PRO C 1 515 ? 239.693 215.797 167.773 1.00 72.31 509 PRO C C 1
ATOM 9200 O O . PRO C 1 515 ? 239.836 215.012 168.719 1.00 72.31 509 PRO C O 1
ATOM 9204 N N . LYS C 1 516 ? 240.641 216.664 167.412 1.00 73.35 510 LYS C N 1
ATOM 9205 C CA . LYS C 1 516 ? 241.792 216.928 168.262 1.00 73.35 510 LYS C CA 1
ATOM 9206 C C . LYS C 1 516 ? 241.453 217.869 169.409 1.00 73.35 510 LYS C C 1
ATOM 9207 O O . LYS C 1 516 ? 242.223 217.953 170.370 1.00 73.35 510 LYS C O 1
ATOM 9213 N N . SER C 1 517 ? 240.325 218.577 169.335 1.00 70.11 511 SER C N 1
ATOM 9214 C CA . SER C 1 517 ? 239.932 219.536 170.362 1.00 70.11 511 SER C CA 1
ATOM 9215 C C . SER C 1 517 ? 239.145 218.903 171.501 1.00 70.11 511 SER C C 1
ATOM 9216 O O . SER C 1 517 ? 238.495 219.628 172.262 1.00 70.11 511 SER C O 1
ATOM 9219 N N . HIS C 1 518 ? 239.192 217.581 171.638 1.00 65.99 512 HIS C N 1
ATOM 9220 C CA . HIS C 1 518 ? 238.545 216.859 172.730 1.00 65.99 512 HIS C CA 1
ATOM 9221 C C . HIS C 1 518 ? 239.536 216.518 173.828 1.00 65.99 512 HIS C C 1
ATOM 9222 O O . HIS C 1 518 ? 239.535 215.410 174.356 1.00 65.99 512 HIS C O 1
ATOM 9229 N N . LYS C 1 519 ? 240.439 217.436 174.137 1.00 65.70 513 LYS C N 1
ATOM 9230 C CA . LYS C 1 519 ? 241.442 217.200 175.158 1.00 65.70 513 LYS C CA 1
ATOM 9231 C C . LYS C 1 519 ? 240.910 217.591 176.531 1.00 65.70 513 LYS C C 1
ATOM 9232 O O . LYS C 1 519 ? 240.275 218.631 176.700 1.00 65.70 513 LYS C O 1
ATOM 9238 N N . PHE C 1 520 ? 241.183 216.745 177.521 1.00 62.17 514 PHE C N 1
ATOM 9239 C CA . PHE C 1 520 ? 240.651 216.934 178.863 1.00 62.17 514 PHE C CA 1
ATOM 9240 C C . PHE C 1 520 ? 241.795 216.972 179.860 1.00 62.17 514 PHE C C 1
ATOM 9241 O O . PHE C 1 520 ? 242.870 216.420 179.617 1.00 62.17 514 PHE C O 1
ATOM 9249 N N . VAL C 1 521 ? 241.565 217.661 180.973 1.00 65.48 515 VAL C N 1
ATOM 9250 C CA . VAL C 1 521 ? 242.545 217.748 182.043 1.00 65.48 515 VAL C CA 1
ATOM 9251 C C . VAL C 1 521 ? 241.935 217.172 183.311 1.00 65.48 515 VAL C C 1
ATOM 9252 O O . VAL C 1 521 ? 240.717 217.140 183.491 1.00 65.48 515 VAL C O 1
ATOM 9256 N N . LEU C 1 522 ? 242.813 216.709 184.201 1.00 69.17 516 LEU C N 1
ATOM 9257 C CA . LEU C 1 522 ? 242.410 216.177 185.495 1.00 69.17 516 LEU C CA 1
ATOM 9258 C C . LEU C 1 522 ? 241.993 217.277 186.467 1.00 69.17 516 LEU C C 1
ATOM 9259 O O . LEU C 1 522 ? 241.468 216.971 187.544 1.00 69.17 516 LEU C O 1
ATOM 9264 N N . ARG C 1 523 ? 242.199 218.541 186.102 1.00 71.90 517 ARG C N 1
ATOM 9265 C CA . ARG C 1 523 ? 241.773 219.668 186.915 1.00 71.90 517 ARG C CA 1
ATOM 9266 C C . ARG C 1 523 ? 240.257 219.702 187.055 1.00 71.90 517 ARG C C 1
ATOM 9267 O O . ARG C 1 523 ? 239.514 219.299 186.157 1.00 71.90 517 ARG C O 1
ATOM 9275 N N . LEU C 1 524 ? 239.808 220.181 188.206 1.00 70.25 518 LEU C N 1
ATOM 9276 C CA . LEU C 1 524 ? 238.388 220.263 188.497 1.00 70.25 518 LEU C CA 1
ATOM 9277 C C . LEU C 1 524 ? 237.752 221.386 187.681 1.00 70.25 518 LEU C C 1
ATOM 9278 O O . LEU C 1 524 ? 238.407 222.371 187.332 1.00 70.25 518 LEU C O 1
ATOM 9283 N N . GLN C 1 525 ? 236.467 221.234 187.366 1.00 67.55 519 GLN C N 1
ATOM 9284 C CA . GLN C 1 525 ? 235.773 222.289 186.624 1.00 67.55 519 GLN C CA 1
ATOM 9285 C C . GLN C 1 525 ? 234.725 222.987 187.483 1.00 67.55 519 GLN C C 1
ATOM 9286 O O . GLN C 1 525 ? 234.195 222.411 188.430 1.00 67.55 519 GLN C O 1
ATOM 9292 N N . THR D 1 120 ? 182.417 190.343 269.369 1.00 99.90 114 THR D N 1
ATOM 9293 C CA . THR D 1 120 ? 182.907 189.173 268.651 1.00 99.90 114 THR D CA 1
ATOM 9294 C C . THR D 1 120 ? 183.956 188.432 269.473 1.00 99.90 114 THR D C 1
ATOM 9295 O O . THR D 1 120 ? 184.001 188.559 270.696 1.00 99.90 114 THR D O 1
ATOM 9299 N N . VAL D 1 121 ? 184.800 187.657 268.793 1.00 100.38 115 VAL D N 1
ATOM 9300 C CA . VAL D 1 121 ? 185.838 186.898 269.483 1.00 100.38 115 VAL D CA 1
ATOM 9301 C C . VAL D 1 121 ? 186.969 187.816 269.926 1.00 100.38 115 VAL D C 1
ATOM 9302 O O . VAL D 1 121 ? 187.358 187.824 271.100 1.00 100.38 115 VAL D O 1
ATOM 9306 N N . ALA D 1 122 ? 187.512 188.605 268.996 1.00 99.78 116 ALA D N 1
ATOM 9307 C CA . ALA D 1 122 ? 188.583 189.532 269.347 1.00 99.78 116 ALA D CA 1
ATOM 9308 C C . ALA D 1 122 ? 188.056 190.737 270.115 1.00 99.78 116 ALA D C 1
ATOM 9309 O O . ALA D 1 122 ? 188.799 191.344 270.894 1.00 99.78 116 ALA D O 1
ATOM 9311 N N . SER D 1 123 ? 186.783 191.093 269.915 1.00 98.36 117 SER D N 1
ATOM 9312 C CA . SER D 1 123 ? 186.206 192.226 270.631 1.00 98.36 117 SER D CA 1
ATOM 9313 C C . SER D 1 123 ? 186.010 191.919 272.110 1.00 98.36 117 SER D C 1
ATOM 9314 O O . SER D 1 123 ? 186.170 192.810 272.950 1.00 98.36 117 SER D O 1
ATOM 9317 N N . PHE D 1 124 ? 185.691 190.668 272.448 1.00 97.72 118 PHE D N 1
ATOM 9318 C CA . PHE D 1 124 ? 185.534 190.302 273.852 1.00 97.72 118 PHE D CA 1
ATOM 9319 C C . PHE D 1 124 ? 186.878 190.285 274.571 1.00 97.72 118 PHE D C 1
ATOM 9320 O O . PHE D 1 124 ? 186.979 190.729 275.722 1.00 97.72 118 PHE D O 1
ATOM 9328 N N . LEU D 1 125 ? 187.928 189.802 273.900 1.00 95.21 119 LEU D N 1
ATOM 9329 C CA . LEU D 1 125 ? 189.268 189.864 274.475 1.00 95.21 119 LEU D CA 1
ATOM 9330 C C . LEU D 1 125 ? 189.770 191.301 274.570 1.00 95.21 119 LEU D C 1
ATOM 9331 O O . LEU D 1 125 ? 190.502 191.638 275.509 1.00 95.21 119 LEU D O 1
ATOM 9336 N N . GLY D 1 126 ? 189.373 192.159 273.626 1.00 92.29 120 GLY D N 1
ATOM 9337 C CA . GLY D 1 126 ? 189.689 193.574 273.744 1.00 92.29 120 GLY D CA 1
ATOM 9338 C C . GLY D 1 126 ? 188.972 194.233 274.907 1.00 92.29 120 GLY D C 1
ATOM 9339 O O . GLY D 1 126 ? 189.539 195.088 275.595 1.00 92.29 120 GLY D O 1
ATOM 9340 N N . LEU D 1 127 ? 187.728 193.824 275.160 1.00 91.57 121 LEU D N 1
ATOM 9341 C CA . LEU D 1 127 ? 187.001 194.323 276.322 1.00 91.57 121 LEU D CA 1
ATOM 9342 C C . LEU D 1 127 ? 187.641 193.841 277.620 1.00 91.57 121 LEU D C 1
ATOM 9343 O O . LEU D 1 127 ? 187.709 194.592 278.598 1.00 91.57 121 LEU D O 1
ATOM 9348 N N . LEU D 1 128 ? 188.158 192.609 277.629 1.00 91.64 122 LEU D N 1
ATOM 9349 C CA . LEU D 1 128 ? 188.831 192.094 278.820 1.00 91.64 122 LEU D CA 1
ATOM 9350 C C . LEU D 1 128 ? 190.151 192.814 279.077 1.00 91.64 122 LEU D C 1
ATOM 9351 O O . LEU D 1 128 ? 190.463 193.160 280.223 1.00 91.64 122 LEU D O 1
ATOM 9356 N N . VAL D 1 129 ? 190.938 193.061 278.024 1.00 87.29 123 VAL D N 1
ATOM 9357 C CA . VAL D 1 129 ? 192.220 193.737 278.219 1.00 87.29 123 VAL D CA 1
ATOM 9358 C C . VAL D 1 129 ? 192.005 195.220 278.527 1.00 87.29 123 VAL D C 1
ATOM 9359 O O . VAL D 1 129 ? 192.843 195.854 279.179 1.00 87.29 123 VAL D O 1
ATOM 9363 N N . PHE D 1 130 ? 190.865 195.789 278.123 1.00 85.15 124 PHE D N 1
ATOM 9364 C CA . PHE D 1 130 ? 190.574 197.164 278.510 1.00 85.15 124 PHE D CA 1
ATOM 9365 C C . PHE D 1 130 ? 190.026 197.263 279.930 1.00 85.15 124 PHE D C 1
ATOM 9366 O O . PHE D 1 130 ? 190.293 198.253 280.619 1.00 85.15 124 PHE D O 1
ATOM 9374 N N . LEU D 1 131 ? 189.261 196.268 280.386 1.00 88.02 125 LEU D N 1
ATOM 9375 C CA . LEU D 1 131 ? 188.684 196.302 281.724 1.00 88.02 125 LEU D CA 1
ATOM 9376 C C . LEU D 1 131 ? 189.584 195.704 282.798 1.00 88.02 125 LEU D C 1
ATOM 9377 O O . LEU D 1 131 ? 189.242 195.810 283.979 1.00 88.02 125 LEU D O 1
ATOM 9382 N N . THR D 1 132 ? 190.691 195.060 282.416 1.00 84.63 126 THR D N 1
ATOM 9383 C CA . THR D 1 132 ? 191.660 194.567 283.402 1.00 84.63 126 THR D CA 1
ATOM 9384 C C . THR D 1 132 ? 192.239 195.648 284.321 1.00 84.63 126 THR D C 1
ATOM 9385 O O . THR D 1 132 ? 192.261 195.415 285.549 1.00 84.63 126 THR D O 1
ATOM 9389 N N . PRO D 1 133 ? 192.697 196.835 283.853 1.00 83.40 127 PRO D N 1
ATOM 9390 C CA . PRO D 1 133 ? 193.151 197.839 284.834 1.00 83.40 127 PRO D CA 1
ATOM 9391 C C . PRO D 1 133 ? 192.015 198.402 285.666 1.00 83.40 127 PRO D C 1
ATOM 9392 O O . PRO D 1 133 ? 192.190 198.684 286.860 1.00 83.40 127 PRO D O 1
ATOM 9396 N N . ILE D 1 134 ? 190.838 198.540 285.053 1.00 86.41 128 ILE D N 1
ATOM 9397 C CA . ILE D 1 134 ? 189.660 199.031 285.758 1.00 86.41 128 ILE D CA 1
ATOM 9398 C C . ILE D 1 134 ? 189.228 198.035 286.828 1.00 86.41 128 ILE D C 1
ATOM 9399 O O . ILE D 1 134 ? 188.837 198.425 287.932 1.00 86.41 128 ILE D O 1
ATOM 9404 N N . ALA D 1 135 ? 189.338 196.734 286.537 1.00 86.54 129 ALA D N 1
ATOM 9405 C CA . ALA D 1 135 ? 189.009 195.726 287.542 1.00 86.54 129 ALA D CA 1
ATOM 9406 C C . ALA D 1 135 ? 190.038 195.706 288.665 1.00 86.54 129 ALA D C 1
ATOM 9407 O O . ALA D 1 135 ? 189.675 195.552 289.840 1.00 86.54 129 ALA D O 1
ATOM 9409 N N . PHE D 1 136 ? 191.323 195.889 288.325 1.00 84.99 130 PHE D N 1
ATOM 9410 C CA . PHE D 1 136 ? 192.366 195.980 289.348 1.00 84.99 130 PHE D CA 1
ATOM 9411 C C . PHE D 1 136 ? 192.171 197.187 290.253 1.00 84.99 130 PHE D C 1
ATOM 9412 O O . PHE D 1 136 ? 192.575 197.150 291.420 1.00 84.99 130 PHE D O 1
ATOM 9420 N N . ILE D 1 137 ? 191.577 198.253 289.733 1.00 87.59 131 ILE D N 1
ATOM 9421 C CA . ILE D 1 137 ? 191.205 199.403 290.550 1.00 87.59 131 ILE D CA 1
ATOM 9422 C C . ILE D 1 137 ? 189.977 199.119 291.403 1.00 87.59 131 ILE D C 1
ATOM 9423 O O . ILE D 1 137 ? 189.974 199.388 292.606 1.00 87.59 131 ILE D O 1
ATOM 9428 N N . LEU D 1 138 ? 188.923 198.563 290.804 1.00 91.15 132 LEU D N 1
ATOM 9429 C CA . LEU D 1 138 ? 187.633 198.500 291.482 1.00 91.15 132 LEU D CA 1
ATOM 9430 C C . LEU D 1 138 ? 187.566 197.409 292.542 1.00 91.15 132 LEU D C 1
ATOM 9431 O O . LEU D 1 138 ? 186.850 197.578 293.534 1.00 91.15 132 LEU D O 1
ATOM 9436 N N . LEU D 1 139 ? 188.285 196.296 292.367 1.00 92.84 133 LEU D N 1
ATOM 9437 C CA . LEU D 1 139 ? 188.182 195.199 293.335 1.00 92.84 133 LEU D CA 1
ATOM 9438 C C . LEU D 1 139 ? 188.675 195.446 294.772 1.00 92.84 133 LEU D C 1
ATOM 9439 O O . LEU D 1 139 ? 188.065 194.874 295.685 1.00 92.84 133 LEU D O 1
ATOM 9444 N N . PRO D 1 140 ? 189.730 196.221 295.063 1.00 95.91 134 PRO D N 1
ATOM 9445 C CA . PRO D 1 140 ? 190.100 196.431 296.487 1.00 95.91 134 PRO D CA 1
ATOM 9446 C C . PRO D 1 140 ? 189.108 197.282 297.285 1.00 95.91 134 PRO D C 1
ATOM 9447 O O . PRO D 1 140 ? 188.900 196.969 298.464 1.00 95.91 134 PRO D O 1
ATOM 9451 N N . PRO D 1 141 ? 188.472 198.343 296.746 1.00 96.73 135 PRO D N 1
ATOM 9452 C CA . PRO D 1 141 ? 187.415 198.984 297.556 1.00 96.73 135 PRO D CA 1
ATOM 9453 C C . PRO D 1 141 ? 186.118 198.197 297.638 1.00 96.73 135 PRO D C 1
ATOM 9454 O O . PRO D 1 141 ? 185.234 198.594 298.408 1.00 96.73 135 PRO D O 1
ATOM 9458 N N . ILE D 1 142 ? 185.957 197.120 296.877 1.00 97.09 136 ILE D N 1
ATOM 9459 C CA . ILE D 1 142 ? 184.752 196.304 296.971 1.00 97.09 136 ILE D CA 1
ATOM 9460 C C . ILE D 1 142 ? 184.962 195.108 297.892 1.00 97.09 136 ILE D C 1
ATOM 9461 O O . ILE D 1 142 ? 184.133 194.825 298.760 1.00 97.09 136 ILE D O 1
ATOM 9466 N N . LEU D 1 143 ? 186.089 194.409 297.750 1.00 98.63 137 LEU D N 1
ATOM 9467 C CA . LEU D 1 143 ? 186.289 193.176 298.504 1.00 98.63 137 LEU D CA 1
ATOM 9468 C C . LEU D 1 143 ? 186.725 193.445 299.941 1.00 98.63 137 LEU D C 1
ATOM 9469 O O . LEU D 1 143 ? 186.227 192.798 300.868 1.00 98.63 137 LEU D O 1
ATOM 9474 N N . TRP D 1 144 ? 187.654 194.386 300.156 1.00 100.55 138 TRP D N 1
ATOM 9475 C CA . TRP D 1 144 ? 188.034 194.811 301.508 1.00 100.55 138 TRP D CA 1
ATOM 9476 C C . TRP D 1 144 ? 187.955 196.341 301.565 1.00 100.55 138 TRP D C 1
ATOM 9477 O O . TRP D 1 144 ? 188.938 197.053 301.380 1.00 100.55 138 TRP D O 1
ATOM 9488 N N . ARG D 1 145 ? 186.756 196.854 301.852 1.00 101.95 139 ARG D N 1
ATOM 9489 C CA . ARG D 1 145 ? 186.534 198.296 301.786 1.00 101.95 139 ARG D CA 1
ATOM 9490 C C . ARG D 1 145 ? 187.162 199.016 302.973 1.00 101.95 139 ARG D C 1
ATOM 9491 O O . ARG D 1 145 ? 187.758 200.088 302.812 1.00 101.95 139 ARG D O 1
ATOM 9499 N N . ASP D 1 146 ? 187.051 198.440 304.168 1.00 103.63 140 ASP D N 1
ATOM 9500 C CA . ASP D 1 146 ? 187.530 199.082 305.383 1.00 103.63 140 ASP D CA 1
ATOM 9501 C C . ASP D 1 146 ? 189.024 198.900 305.617 1.00 103.63 140 ASP D C 1
ATOM 9502 O O . ASP D 1 146 ? 189.549 199.440 306.596 1.00 103.63 140 ASP D O 1
ATOM 9507 N N . GLU D 1 147 ? 189.719 198.164 304.753 1.00 103.44 141 GLU D N 1
ATOM 9508 C CA . GLU D 1 147 ? 191.128 197.865 304.963 1.00 103.44 141 GLU D CA 1
ATOM 9509 C C . GLU D 1 147 ? 192.047 198.800 304.174 1.00 103.44 141 GLU D C 1
ATOM 9510 O O . GLU D 1 147 ? 193.263 198.791 304.401 1.00 103.44 141 GLU D O 1
ATOM 9516 N N . LEU D 1 148 ? 191.492 199.628 303.284 1.00 101.30 142 LEU D N 1
ATOM 9517 C CA . LEU D 1 148 ? 192.293 200.576 302.513 1.00 101.30 142 LEU D CA 1
ATOM 9518 C C . LEU D 1 148 ? 192.937 201.633 303.401 1.00 101.30 142 LEU D C 1
ATOM 9519 O O . LEU D 1 148 ? 192.278 202.241 304.249 1.00 101.30 142 LEU D O 1
ATOM 9524 N N . GLU D 1 149 ? 194.234 201.839 303.201 1.00 102.10 143 GLU D N 1
ATOM 9525 C CA . GLU D 1 149 ? 194.911 202.975 303.798 1.00 102.10 143 GLU D CA 1
ATOM 9526 C C . GLU D 1 149 ? 194.414 204.260 303.138 1.00 102.10 143 GLU D C 1
ATOM 9527 O O . GLU D 1 149 ? 194.066 204.251 301.952 1.00 102.10 143 GLU D O 1
ATOM 9533 N N . PRO D 1 150 ? 194.346 205.375 303.876 1.00 103.16 144 PRO D N 1
ATOM 9534 C CA . PRO D 1 150 ? 193.858 206.621 303.267 1.00 103.16 144 PRO D CA 1
ATOM 9535 C C . PRO D 1 150 ? 194.838 207.216 302.264 1.00 103.16 144 PRO D C 1
ATOM 9536 O O . PRO D 1 150 ? 195.869 207.785 302.636 1.00 103.16 144 PRO D O 1
ATOM 9540 N N . CYS D 1 151 ? 194.513 207.081 300.977 1.00 100.93 145 CYS D N 1
ATOM 9541 C CA . CYS D 1 151 ? 195.371 207.609 299.922 1.00 100.93 145 CYS D CA 1
ATOM 9542 C C . CYS D 1 151 ? 195.147 209.104 299.733 1.00 100.93 145 CYS D C 1
ATOM 9543 O O . CYS D 1 151 ? 196.065 209.911 299.918 1.00 100.93 145 CYS D O 1
ATOM 9546 N N . GLY D 1 152 ? 193.930 209.489 299.364 1.00 95.64 146 GLY D N 1
ATOM 9547 C CA . GLY D 1 152 ? 193.593 210.891 299.239 1.00 95.64 146 GLY D CA 1
ATOM 9548 C C . GLY D 1 152 ? 193.982 211.509 297.913 1.00 95.64 146 GLY D C 1
ATOM 9549 O O . GLY D 1 152 ? 193.304 211.315 296.901 1.00 95.64 146 GLY D O 1
ATOM 9550 N N . THR D 1 153 ? 195.083 212.261 297.915 1.00 93.86 147 THR D N 1
ATOM 9551 C CA . THR D 1 153 ? 195.445 213.055 296.746 1.00 93.86 147 THR D CA 1
ATOM 9552 C C . THR D 1 153 ? 196.110 212.209 295.666 1.00 93.86 147 THR D C 1
ATOM 9553 O O . THR D 1 153 ? 195.717 212.268 294.492 1.00 93.86 147 THR D O 1
ATOM 9557 N N . ILE D 1 154 ? 197.108 211.407 296.047 1.00 91.45 148 ILE D N 1
ATOM 9558 C CA . ILE D 1 154 ? 198.013 210.808 295.068 1.00 91.45 148 ILE D CA 1
ATOM 9559 C C . ILE D 1 154 ? 197.306 209.707 294.288 1.00 91.45 148 ILE D C 1
ATOM 9560 O O . ILE D 1 154 ? 197.512 209.554 293.075 1.00 91.45 148 ILE D O 1
ATOM 9565 N N . CYS D 1 155 ? 196.420 208.964 294.959 1.00 91.99 149 CYS D N 1
ATOM 9566 C CA . CYS D 1 155 ? 195.641 207.930 294.285 1.00 91.99 149 CYS D CA 1
ATOM 9567 C C . CYS D 1 155 ? 194.701 208.529 293.246 1.00 91.99 149 CYS D C 1
ATOM 9568 O O . CYS D 1 155 ? 194.590 208.000 292.138 1.00 91.99 149 CYS D O 1
ATOM 9571 N N . GLU D 1 156 ? 194.072 209.666 293.557 1.00 88.35 150 GLU D N 1
ATOM 9572 C CA . GLU D 1 156 ? 193.148 210.288 292.609 1.00 88.35 150 GLU D CA 1
ATOM 9573 C C . GLU D 1 156 ? 193.891 210.923 291.438 1.00 88.35 150 GLU D C 1
ATOM 9574 O O . GLU D 1 156 ? 193.462 210.802 290.279 1.00 88.35 150 GLU D O 1
ATOM 9580 N N . GLY D 1 157 ? 195.023 211.575 291.715 1.00 84.27 151 GLY D N 1
ATOM 9581 C CA . GLY D 1 157 ? 195.861 212.094 290.647 1.00 84.27 151 GLY D CA 1
ATOM 9582 C C . GLY D 1 157 ? 196.494 211.021 289.793 1.00 84.27 151 GLY D C 1
ATOM 9583 O O . GLY D 1 157 ? 196.920 211.304 288.668 1.00 84.27 151 GLY D O 1
ATOM 9584 N N . LEU D 1 158 ? 196.567 209.797 290.302 1.00 82.17 152 LEU D N 1
ATOM 9585 C CA . LEU D 1 158 ? 196.996 208.673 289.494 1.00 82.17 152 LEU D CA 1
ATOM 9586 C C . LEU D 1 158 ? 195.832 208.034 288.734 1.00 82.17 152 LEU D C 1
ATOM 9587 O O . LEU D 1 158 ? 196.040 207.508 287.633 1.00 82.17 152 LEU D O 1
ATOM 9592 N N . PHE D 1 159 ? 194.602 208.109 289.275 1.00 82.25 153 PHE D N 1
ATOM 9593 C CA . PHE D 1 159 ? 193.426 207.673 288.517 1.00 82.25 153 PHE D CA 1
ATOM 9594 C C . PHE D 1 159 ? 193.202 208.547 287.293 1.00 82.25 153 PHE D C 1
ATOM 9595 O O . PHE D 1 159 ? 192.737 208.060 286.256 1.00 82.25 153 PHE D O 1
ATOM 9603 N N . ILE D 1 160 ? 193.491 209.846 287.411 1.00 77.07 154 ILE D N 1
ATOM 9604 C CA . ILE D 1 160 ? 193.287 210.756 286.282 1.00 77.07 154 ILE D CA 1
ATOM 9605 C C . ILE D 1 160 ? 194.261 210.430 285.150 1.00 77.07 154 ILE D C 1
ATOM 9606 O O . ILE D 1 160 ? 193.880 210.377 283.969 1.00 77.07 154 ILE D O 1
ATOM 9611 N N . SER D 1 161 ? 195.526 210.176 285.504 1.00 74.43 155 SER D N 1
ATOM 9612 C CA . SER D 1 161 ? 196.522 209.759 284.522 1.00 74.43 155 SER D CA 1
ATOM 9613 C C . SER D 1 161 ? 196.168 208.414 283.908 1.00 74.43 155 SER D C 1
ATOM 9614 O O . SER D 1 161 ? 196.363 208.209 282.704 1.00 74.43 155 SER D O 1
ATOM 9617 N N . MET D 1 162 ? 195.630 207.500 284.721 1.00 74.37 156 MET D N 1
ATOM 9618 C CA . MET D 1 162 ? 195.166 206.210 284.222 1.00 74.37 156 MET D CA 1
ATOM 9619 C C . MET D 1 162 ? 194.047 206.365 283.200 1.00 74.37 156 MET D C 1
ATOM 9620 O O . MET D 1 162 ? 194.070 205.726 282.142 1.00 74.37 156 MET D O 1
ATOM 9625 N N . ALA D 1 163 ? 193.065 207.221 283.497 1.00 69.66 157 ALA D N 1
ATOM 9626 C CA . ALA D 1 163 ? 191.936 207.413 282.592 1.00 69.66 157 ALA D CA 1
ATOM 9627 C C . ALA D 1 163 ? 192.372 208.069 281.289 1.00 69.66 157 ALA D C 1
ATOM 9628 O O . ALA D 1 163 ? 191.907 207.684 280.208 1.00 69.66 157 ALA D O 1
ATOM 9630 N N . PHE D 1 164 ? 193.305 209.020 281.364 1.00 68.95 158 PHE D N 1
ATOM 9631 C CA . PHE D 1 164 ? 193.781 209.671 280.146 1.00 68.95 158 PHE D CA 1
ATOM 9632 C C . PHE D 1 164 ? 194.632 208.733 279.295 1.00 68.95 158 PHE D C 1
ATOM 9633 O O . PHE D 1 164 ? 194.514 208.731 278.063 1.00 68.95 158 PHE D O 1
ATOM 9641 N N . LYS D 1 165 ? 195.460 207.897 279.927 1.00 63.62 159 LYS D N 1
ATOM 9642 C CA . LYS D 1 165 ? 196.249 206.937 279.163 1.00 63.62 159 LYS D CA 1
ATOM 9643 C C . LYS D 1 165 ? 195.385 205.824 278.578 1.00 63.62 159 LYS D C 1
ATOM 9644 O O . LYS D 1 165 ? 195.665 205.350 277.472 1.00 63.62 159 LYS D O 1
ATOM 9650 N N . LEU D 1 166 ? 194.320 205.415 279.277 1.00 64.04 160 LEU D N 1
ATOM 9651 C CA . LEU D 1 166 ? 193.378 204.464 278.691 1.00 64.04 160 LEU D CA 1
ATOM 9652 C C . LEU D 1 166 ? 192.601 205.074 277.536 1.00 64.04 160 LEU D C 1
ATOM 9653 O O . LEU D 1 166 ? 192.271 204.367 276.578 1.00 64.04 160 LEU D O 1
ATOM 9658 N N . LEU D 1 167 ? 192.311 206.376 277.600 1.00 56.78 161 LEU D N 1
ATOM 9659 C CA . LEU D 1 167 ? 191.663 207.037 276.473 1.00 56.78 161 LEU D CA 1
ATOM 9660 C C . LEU D 1 167 ? 192.586 207.095 275.261 1.00 56.78 161 LEU D C 1
ATOM 9661 O O . LEU D 1 167 ? 192.144 206.850 274.130 1.00 56.78 161 LEU D O 1
ATOM 9666 N N . ILE D 1 168 ? 193.870 207.400 275.488 1.00 53.98 162 ILE D N 1
ATOM 9667 C CA . ILE D 1 168 ? 194.874 207.373 274.421 1.00 53.98 162 ILE D CA 1
ATOM 9668 C C . ILE D 1 168 ? 194.984 205.979 273.815 1.00 53.98 162 ILE D C 1
ATOM 9669 O O . ILE D 1 168 ? 195.031 205.821 272.587 1.00 53.98 162 ILE D O 1
ATOM 9674 N N . LEU D 1 169 ? 194.984 204.950 274.667 1.00 51.81 163 LEU D N 1
ATOM 9675 C CA . LEU D 1 169 ? 195.097 203.573 274.199 1.00 51.81 163 LEU D CA 1
ATOM 9676 C C . LEU D 1 169 ? 193.881 203.147 273.385 1.00 51.81 163 LEU D C 1
ATOM 9677 O O . LEU D 1 169 ? 194.026 202.488 272.350 1.00 51.81 163 LEU D O 1
ATOM 9682 N N . LEU D 1 170 ? 192.682 203.547 273.814 1.00 50.98 164 LEU D N 1
ATOM 9683 C CA . LEU D 1 170 ? 191.473 203.194 273.079 1.00 50.98 164 LEU D CA 1
ATOM 9684 C C . LEU D 1 170 ? 191.402 203.910 271.734 1.00 50.98 164 LEU D C 1
ATOM 9685 O O . LEU D 1 170 ? 191.027 203.298 270.725 1.00 50.98 164 LEU D O 1
ATOM 9690 N N . ILE D 1 171 ? 191.790 205.192 271.690 1.00 47.99 165 ILE D N 1
ATOM 9691 C CA . ILE D 1 171 ? 191.770 205.934 270.429 1.00 47.99 165 ILE D CA 1
ATOM 9692 C C . ILE D 1 171 ? 192.806 205.380 269.454 1.00 47.99 165 ILE D C 1
ATOM 9693 O O . ILE D 1 171 ? 192.510 205.183 268.268 1.00 47.99 165 ILE D O 1
ATOM 9698 N N . GLY D 1 172 ? 194.014 205.075 269.937 1.00 46.43 166 GLY D N 1
ATOM 9699 C CA . GLY D 1 172 ? 195.031 204.522 269.055 1.00 46.43 166 GLY D CA 1
ATOM 9700 C C . GLY D 1 172 ? 194.712 203.116 268.583 1.00 46.43 166 GLY D C 1
ATOM 9701 O O . GLY D 1 172 ? 195.000 202.756 267.435 1.00 46.43 166 GLY D O 1
ATOM 9702 N N . THR D 1 173 ? 194.084 202.313 269.449 1.00 46.51 167 THR D N 1
ATOM 9703 C CA . THR D 1 173 ? 193.692 200.962 269.073 1.00 46.51 167 THR D CA 1
ATOM 9704 C C . THR D 1 173 ? 192.577 200.985 268.037 1.00 46.51 167 THR D C 1
ATOM 9705 O O . THR D 1 173 ? 192.601 200.200 267.082 1.00 46.51 167 THR D O 1
ATOM 9709 N N . TRP D 1 174 ? 191.611 201.899 268.192 1.00 46.28 168 TRP D N 1
ATOM 9710 C CA . TRP D 1 174 ? 190.606 202.103 267.152 1.00 46.28 168 TRP D CA 1
ATOM 9711 C C . TRP D 1 174 ? 191.234 202.572 265.847 1.00 46.28 168 TRP D C 1
ATOM 9712 O O . TRP D 1 174 ? 190.834 202.129 264.764 1.00 46.28 168 TRP D O 1
ATOM 9723 N N . ALA D 1 175 ? 192.207 203.483 265.934 1.00 44.96 169 ALA D N 1
ATOM 9724 C CA . ALA D 1 175 ? 192.779 204.094 264.740 1.00 44.96 169 ALA D CA 1
ATOM 9725 C C . ALA D 1 175 ? 193.580 203.096 263.918 1.00 44.96 169 ALA D C 1
ATOM 9726 O O . ALA D 1 175 ? 193.485 203.085 262.688 1.00 44.96 169 ALA D O 1
ATOM 9728 N N . LEU D 1 176 ? 194.361 202.239 264.567 1.00 44.79 170 LEU D N 1
ATOM 9729 C CA . LEU D 1 176 ? 195.253 201.364 263.823 1.00 44.79 170 LEU D CA 1
ATOM 9730 C C . LEU D 1 176 ? 194.837 199.903 263.773 1.00 44.79 170 LEU D C 1
ATOM 9731 O O . LEU D 1 176 ? 195.403 199.155 262.972 1.00 44.79 170 LEU D O 1
ATOM 9736 N N . PHE D 1 177 ? 193.876 199.460 264.580 1.00 46.12 171 PHE D N 1
ATOM 9737 C CA . PHE D 1 177 ? 193.567 198.040 264.607 1.00 46.12 171 PHE D CA 1
ATOM 9738 C C . PHE D 1 177 ? 192.091 197.705 264.518 1.00 46.12 171 PHE D C 1
ATOM 9739 O O . PHE D 1 177 ? 191.762 196.525 264.373 1.00 46.12 171 PHE D O 1
ATOM 9747 N N . PHE D 1 178 ? 191.194 198.686 264.585 1.00 50.03 172 PHE D N 1
ATOM 9748 C CA . PHE D 1 178 ? 189.790 198.433 264.281 1.00 50.03 172 PHE D CA 1
ATOM 9749 C C . PHE D 1 178 ? 189.627 198.568 262.771 1.00 50.03 172 PHE D C 1
ATOM 9750 O O . PHE D 1 178 ? 189.182 199.588 262.239 1.00 50.03 172 PHE D O 1
ATOM 9758 N N . ARG D 1 179 ? 190.031 197.513 262.071 1.00 47.53 173 ARG D N 1
ATOM 9759 C CA . ARG D 1 179 ? 189.906 197.425 260.626 1.00 47.53 173 ARG D CA 1
ATOM 9760 C C . ARG D 1 179 ? 189.885 195.955 260.247 1.00 47.53 173 ARG D C 1
ATOM 9761 O O . ARG D 1 179 ? 190.417 195.108 260.969 1.00 47.53 173 ARG D O 1
ATOM 9769 N N . LYS D 1 180 ? 189.247 195.664 259.117 1.00 52.90 174 LYS D N 1
ATOM 9770 C CA . LYS D 1 180 ? 189.030 194.284 258.708 1.00 52.90 174 LYS D CA 1
ATOM 9771 C C . LYS D 1 180 ? 190.335 193.640 258.258 1.00 52.90 174 LYS D C 1
ATOM 9772 O O . LYS D 1 180 ? 191.284 194.321 257.859 1.00 52.90 174 LYS D O 1
ATOM 9778 N N . ARG D 1 181 ? 190.381 192.311 258.357 1.00 53.38 175 ARG D N 1
ATOM 9779 C CA . ARG D 1 181 ? 191.536 191.540 257.912 1.00 53.38 175 ARG D CA 1
ATOM 9780 C C . ARG D 1 181 ? 191.667 191.676 256.403 1.00 53.38 175 ARG D C 1
ATOM 9781 O O . ARG D 1 181 ? 190.691 191.507 255.666 1.00 53.38 175 ARG D O 1
ATOM 9789 N N . ARG D 1 182 ? 192.874 191.990 255.944 1.00 48.88 176 ARG D N 1
ATOM 9790 C CA . ARG D 1 182 ? 193.038 192.461 254.577 1.00 48.88 176 ARG D CA 1
ATOM 9791 C C . ARG D 1 182 ? 193.332 191.313 253.623 1.00 48.88 176 ARG D C 1
ATOM 9792 O O . ARG D 1 182 ? 192.968 191.365 252.441 1.00 48.88 176 ARG D O 1
ATOM 9800 N N . ALA D 1 183 ? 193.999 190.273 254.107 1.00 47.67 177 ALA D N 1
ATOM 9801 C CA . ALA D 1 183 ? 194.423 189.198 253.233 1.00 47.67 177 ALA D CA 1
ATOM 9802 C C . ALA D 1 183 ? 194.529 187.893 254.003 1.00 47.67 177 ALA D C 1
ATOM 9803 O O . ALA D 1 183 ? 194.738 187.872 255.217 1.00 47.67 177 ALA D O 1
ATOM 9805 N N . ASP D 1 184 ? 194.375 186.795 253.270 1.00 48.92 178 ASP D N 1
ATOM 9806 C CA . ASP D 1 184 ? 194.700 185.461 253.751 1.00 48.92 178 ASP D CA 1
ATOM 9807 C C . ASP D 1 184 ? 196.052 185.053 253.188 1.00 48.92 178 ASP D C 1
ATOM 9808 O O . ASP D 1 184 ? 196.253 185.061 251.971 1.00 48.92 178 ASP D O 1
ATOM 9813 N N . MET D 1 185 ? 196.953 184.704 254.065 1.00 48.86 179 MET D N 1
ATOM 9814 C CA . MET D 1 185 ? 198.324 184.304 253.841 1.00 48.86 179 MET D CA 1
ATOM 9815 C C . MET D 1 185 ? 198.470 182.801 254.030 1.00 48.86 179 MET D C 1
ATOM 9816 O O . MET D 1 185 ? 197.626 182.191 254.695 1.00 48.86 179 MET D O 1
ATOM 9821 N N . PRO D 1 186 ? 199.493 182.162 253.422 1.00 48.09 180 PRO D N 1
ATOM 9822 C CA . PRO D 1 186 ? 199.632 180.706 253.559 1.00 48.09 180 PRO D CA 1
ATOM 9823 C C . PRO D 1 186 ? 199.934 180.250 254.976 1.00 48.09 180 PRO D C 1
ATOM 9824 O O . PRO D 1 186 ? 199.192 179.448 255.549 1.00 48.09 180 PRO D O 1
ATOM 9828 N N . ARG D 1 187 ? 201.012 180.762 255.553 1.00 48.73 181 ARG D N 1
ATOM 9829 C CA . ARG D 1 187 ? 201.388 180.420 256.910 1.00 48.73 181 ARG D CA 1
ATOM 9830 C C . ARG D 1 187 ? 200.940 181.531 257.853 1.00 48.73 181 ARG D C 1
ATOM 9831 O O . ARG D 1 187 ? 200.246 182.473 257.464 1.00 48.73 181 ARG D O 1
ATOM 9839 N N . VAL D 1 188 ? 201.346 181.414 259.115 1.00 46.64 182 VAL D N 1
ATOM 9840 C CA . VAL D 1 188 ? 200.906 182.359 260.130 1.00 46.64 182 VAL D CA 1
ATOM 9841 C C . VAL D 1 188 ? 201.640 183.685 259.951 1.00 46.64 1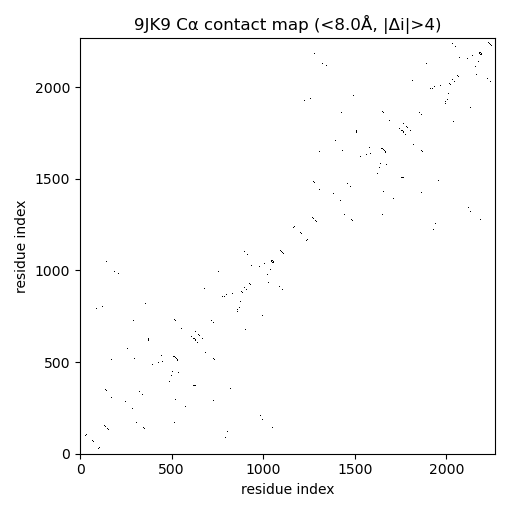82 VAL D C 1
ATOM 9842 O O . VAL D 1 188 ? 202.808 183.723 259.539 1.00 46.64 182 VAL D O 1
ATOM 9846 N N . PHE D 1 189 ? 200.918 184.787 260.162 1.00 44.80 183 PHE D N 1
ATOM 9847 C CA . PHE D 1 189 ? 201.531 186.097 260.317 1.00 44.80 183 PHE D CA 1
ATOM 9848 C C . PHE D 1 189 ? 202.394 185.991 261.566 1.00 44.80 183 PHE D C 1
ATOM 9849 O O . PHE D 1 189 ? 201.857 185.831 262.665 1.00 44.80 183 PHE D O 1
ATOM 9857 N N . VAL D 1 190 ? 203.718 186.065 261.417 1.00 44.50 184 VAL D N 1
ATOM 9858 C CA . VAL D 1 190 ? 204.606 185.810 262.548 1.00 44.50 184 VAL D CA 1
ATOM 9859 C C . VAL D 1 190 ? 204.542 186.951 263.560 1.00 44.50 184 VAL D C 1
ATOM 9860 O O . VAL D 1 190 ? 204.513 186.719 264.775 1.00 44.50 184 VAL D O 1
ATOM 9864 N N . PHE D 1 191 ? 204.464 188.194 263.081 1.00 44.69 185 PHE D N 1
ATOM 9865 C CA . PHE D 1 191 ? 204.488 189.328 263.998 1.00 44.69 185 PHE D CA 1
ATOM 9866 C C . PHE D 1 191 ? 203.163 189.496 264.732 1.00 44.69 185 PHE D C 1
ATOM 9867 O O . PHE D 1 191 ? 203.157 189.838 265.916 1.00 44.69 185 PHE D O 1
ATOM 9875 N N . ARG D 1 192 ? 202.035 189.226 264.072 1.00 48.14 186 ARG D N 1
ATOM 9876 C CA . ARG D 1 192 ? 200.751 189.290 264.767 1.00 48.14 186 ARG D CA 1
ATOM 9877 C C . ARG D 1 192 ? 200.608 188.153 265.766 1.00 48.14 186 ARG D C 1
ATOM 9878 O O . ARG D 1 192 ? 200.031 188.343 266.841 1.00 48.14 186 ARG D O 1
ATOM 9886 N N . ALA D 1 193 ? 201.141 186.971 265.440 1.00 48.97 187 ALA D N 1
ATOM 9887 C CA . ALA D 1 193 ? 201.163 185.875 266.404 1.00 48.97 187 ALA D CA 1
ATOM 9888 C C . ALA D 1 193 ? 202.039 186.214 267.600 1.00 48.97 187 ALA D C 1
ATOM 9889 O O . ALA D 1 193 ? 201.676 185.910 268.741 1.00 48.97 187 ALA D O 1
ATOM 9891 N N . LEU D 1 194 ? 203.173 186.880 267.358 1.00 49.70 188 LEU D N 1
ATOM 9892 C CA . LEU D 1 194 ? 204.041 187.313 268.450 1.00 49.70 188 LEU D CA 1
ATOM 9893 C C . LEU D 1 194 ? 203.350 188.351 269.323 1.00 49.70 188 LEU D C 1
ATOM 9894 O O . LEU D 1 194 ? 203.453 188.301 270.552 1.00 49.70 188 LEU D O 1
ATOM 9899 N N . LEU D 1 195 ? 202.620 189.281 268.704 1.00 51.17 189 LEU D N 1
ATOM 9900 C CA . LEU D 1 195 ? 201.904 190.301 269.464 1.00 51.17 189 LEU D CA 1
ATOM 9901 C C . LEU D 1 195 ? 200.766 189.706 270.281 1.00 51.17 189 LEU D C 1
ATOM 9902 O O . LEU D 1 195 ? 200.553 190.107 271.428 1.00 51.17 189 LEU D O 1
ATOM 9907 N N . LEU D 1 196 ? 200.040 188.735 269.722 1.00 53.33 190 LEU D N 1
ATOM 9908 C CA . LEU D 1 196 ? 198.942 188.122 270.464 1.00 53.33 190 LEU D CA 1
ATOM 9909 C C . LEU D 1 196 ? 199.453 187.240 271.599 1.00 53.33 190 LEU D C 1
ATOM 9910 O O . LEU D 1 196 ? 198.871 187.238 272.690 1.00 53.33 190 LEU D O 1
ATOM 9915 N N . VAL D 1 197 ? 200.547 186.501 271.373 1.00 56.79 191 VAL D N 1
ATOM 9916 C CA . VAL D 1 197 ? 201.170 185.728 272.448 1.00 56.79 191 VAL D CA 1
ATOM 9917 C C . VAL D 1 197 ? 201.715 186.655 273.531 1.00 56.79 191 VAL D C 1
ATOM 9918 O O . VAL D 1 197 ? 201.596 186.369 274.731 1.00 56.79 191 VAL D O 1
ATOM 9922 N N . LEU D 1 198 ? 202.255 187.809 273.129 1.00 58.67 192 LEU D N 1
ATOM 9923 C CA . LEU D 1 198 ? 202.776 188.767 274.098 1.00 58.67 192 LEU D CA 1
ATOM 9924 C C . LEU D 1 198 ? 201.662 189.383 274.934 1.00 58.67 192 LEU D C 1
ATOM 9925 O O . LEU D 1 198 ? 201.805 189.505 276.154 1.00 58.67 192 LEU D O 1
ATOM 9930 N N . ILE D 1 199 ? 200.537 189.742 274.302 1.00 61.26 193 ILE D N 1
ATOM 9931 C CA . ILE D 1 199 ? 199.383 190.267 275.035 1.00 61.26 193 ILE D CA 1
ATOM 9932 C C . ILE D 1 199 ? 198.810 189.205 275.967 1.00 61.26 193 ILE D C 1
ATOM 9933 O O . ILE D 1 199 ? 198.446 189.501 277.113 1.00 61.26 193 ILE D O 1
ATOM 9938 N N . PHE D 1 200 ? 198.769 187.947 275.513 1.00 64.98 194 PHE D N 1
ATOM 9939 C CA . PHE D 1 200 ? 198.220 186.872 276.335 1.00 64.98 194 PHE D CA 1
ATOM 9940 C C . PHE D 1 200 ? 199.076 186.616 277.572 1.00 64.98 194 PHE D C 1
ATOM 9941 O O . PHE D 1 200 ? 198.554 186.589 278.690 1.00 64.98 194 PHE D O 1
ATOM 9949 N N . LEU D 1 201 ? 200.391 186.441 277.393 1.00 66.60 195 LEU D N 1
ATOM 9950 C CA . LEU D 1 201 ? 201.281 186.234 278.537 1.00 66.60 195 LEU D CA 1
ATOM 9951 C C . LEU D 1 201 ? 201.338 187.458 279.442 1.00 66.60 195 LEU D C 1
ATOM 9952 O O . LEU D 1 201 ? 201.414 187.315 280.666 1.00 66.60 195 LEU D O 1
ATOM 9957 N N . PHE D 1 202 ? 201.227 188.651 278.857 1.00 69.16 196 PHE D N 1
ATOM 9958 C CA . PHE D 1 202 ? 201.168 189.914 279.584 1.00 69.16 196 PHE D CA 1
ATOM 9959 C C . PHE D 1 202 ? 199.982 189.960 280.544 1.00 69.16 196 PHE D C 1
ATOM 9960 O O . PHE D 1 202 ? 200.141 190.130 281.763 1.00 69.16 196 PHE D O 1
ATOM 9968 N N . VAL D 1 203 ? 198.779 189.766 280.004 1.00 72.42 197 VAL D N 1
ATOM 9969 C CA . VAL D 1 203 ? 197.563 189.910 280.793 1.00 72.42 197 VAL D CA 1
ATOM 9970 C C . VAL D 1 203 ? 197.393 188.731 281.747 1.00 72.42 197 VAL D C 1
ATOM 9971 O O . VAL D 1 203 ? 196.926 188.900 282.880 1.00 72.42 197 VAL D O 1
ATOM 9975 N N . VAL D 1 204 ? 197.821 187.533 281.335 1.00 73.23 198 VAL D N 1
ATOM 9976 C CA . VAL D 1 204 ? 197.741 186.371 282.216 1.00 73.23 198 VAL D CA 1
ATOM 9977 C C . VAL D 1 204 ? 198.722 186.499 283.378 1.00 73.23 198 VAL D C 1
ATOM 9978 O O . VAL D 1 204 ? 198.382 186.170 284.520 1.00 73.23 198 VAL D O 1
ATOM 9982 N N . SER D 1 205 ? 199.917 187.052 283.134 1.00 74.00 199 SER D N 1
ATOM 9983 C CA . SER D 1 205 ? 200.861 187.273 284.223 1.00 74.00 199 SER D CA 1
ATOM 9984 C C . SER D 1 205 ? 200.379 188.354 285.181 1.00 74.00 199 SER D C 1
ATOM 9985 O O . SER D 1 205 ? 200.573 188.230 286.397 1.00 74.00 199 SER D O 1
ATOM 9988 N N . TYR D 1 206 ? 199.717 189.395 284.666 1.00 77.82 200 TYR D N 1
ATOM 9989 C CA . TYR D 1 206 ? 199.176 190.411 285.567 1.00 77.82 200 TYR D CA 1
ATOM 9990 C C . TYR D 1 206 ? 197.997 189.897 286.387 1.00 77.82 200 TYR D C 1
ATOM 9991 O O . TYR D 1 206 ? 197.908 190.196 287.582 1.00 77.82 200 TYR D O 1
ATOM 10000 N N . TRP D 1 207 ? 197.090 189.119 285.781 1.00 81.65 201 TRP D N 1
ATOM 10001 C CA . TRP D 1 207 ? 196.011 188.519 286.567 1.00 81.65 201 TRP D CA 1
ATOM 10002 C C . TRP D 1 207 ? 196.541 187.491 287.556 1.00 81.65 201 TRP D C 1
ATOM 10003 O O . TRP D 1 207 ? 195.992 187.343 288.653 1.00 81.65 201 TRP D O 1
ATOM 10014 N N . LEU D 1 208 ? 197.617 186.789 287.195 1.00 82.11 202 LEU D N 1
ATOM 10015 C CA . LEU D 1 208 ? 198.205 185.803 288.092 1.00 82.11 202 LEU D CA 1
ATOM 10016 C C . LEU D 1 208 ? 198.831 186.469 289.306 1.00 82.11 202 LEU D C 1
ATOM 10017 O O . LEU D 1 208 ? 198.617 186.025 290.441 1.00 82.11 202 LEU D O 1
ATOM 10022 N N . PHE D 1 209 ? 199.582 187.554 289.092 1.00 84.86 203 PHE D N 1
ATOM 10023 C CA . PHE D 1 209 ? 200.153 188.271 290.224 1.00 84.86 203 PHE D CA 1
ATOM 10024 C C . PHE D 1 209 ? 199.082 188.996 291.029 1.00 84.86 203 PHE D C 1
ATOM 10025 O O . PHE D 1 209 ? 199.232 189.167 292.243 1.00 84.86 203 PHE D O 1
ATOM 10033 N N . TYR D 1 210 ? 198.001 189.428 290.380 1.00 87.30 204 TYR D N 1
ATOM 10034 C CA . TYR D 1 210 ? 196.935 190.109 291.098 1.00 87.30 204 TYR D CA 1
ATOM 10035 C C . TYR D 1 210 ? 196.102 189.142 291.926 1.00 87.30 204 TYR D C 1
ATOM 10036 O O . TYR D 1 210 ? 195.577 189.526 292.975 1.00 87.30 204 TYR D O 1
ATOM 10045 N N . GLY D 1 211 ? 195.967 187.898 291.481 1.00 89.69 205 GLY D N 1
ATOM 10046 C CA . GLY D 1 211 ? 195.219 186.917 292.235 1.00 89.69 205 GLY D CA 1
ATOM 10047 C C . GLY D 1 211 ? 196.035 186.287 293.342 1.00 89.69 205 GLY D C 1
ATOM 10048 O O . GLY D 1 211 ? 195.528 186.084 294.448 1.00 89.69 205 GLY D O 1
ATOM 10049 N N . VAL D 1 212 ? 197.301 185.980 293.063 1.00 90.70 206 VAL D N 1
ATOM 10050 C CA . VAL D 1 212 ? 198.134 185.307 294.054 1.00 90.70 206 VAL D CA 1
ATOM 10051 C C . VAL D 1 212 ? 198.588 186.277 295.138 1.00 90.70 206 VAL D C 1
ATOM 10052 O O . VAL D 1 212 ? 198.414 186.018 296.334 1.00 90.70 206 VAL D O 1
ATOM 10056 N N . ARG D 1 213 ? 199.165 187.411 294.749 1.00 91.46 207 ARG D N 1
ATOM 10057 C CA . ARG D 1 213 ? 199.859 188.270 295.697 1.00 91.46 207 ARG D CA 1
ATOM 10058 C C . ARG D 1 213 ? 199.096 189.530 296.078 1.00 91.46 207 ARG D C 1
ATOM 10059 O O . ARG D 1 213 ? 199.638 190.355 296.819 1.00 91.46 207 ARG D O 1
ATOM 10067 N N . ILE D 1 214 ? 197.867 189.716 295.599 1.00 92.90 208 ILE D N 1
ATOM 10068 C CA . ILE D 1 214 ? 197.080 190.878 296.004 1.00 92.90 208 ILE D CA 1
ATOM 10069 C C . ILE D 1 214 ? 195.730 190.440 296.562 1.00 92.90 208 ILE D C 1
ATOM 10070 O O . ILE D 1 214 ? 195.352 190.835 297.670 1.00 92.90 208 ILE D O 1
ATOM 10075 N N . LEU D 1 215 ? 194.994 189.618 295.809 1.00 94.10 209 LEU D N 1
ATOM 10076 C CA . LEU D 1 215 ? 193.671 189.198 296.265 1.00 94.10 209 LEU D CA 1
ATOM 10077 C C . LEU D 1 215 ? 193.748 188.159 297.377 1.00 94.10 209 LEU D C 1
ATOM 10078 O O . LEU D 1 215 ? 192.989 188.237 298.349 1.00 94.10 209 LEU D O 1
ATOM 10083 N N . ASP D 1 216 ? 194.645 187.177 297.253 1.00 96.33 210 ASP D N 1
ATOM 10084 C CA . ASP D 1 216 ? 194.776 186.160 298.291 1.00 96.33 210 ASP D CA 1
ATOM 10085 C C . ASP D 1 216 ? 195.415 186.701 299.562 1.00 96.33 210 ASP D C 1
ATOM 10086 O O . ASP D 1 216 ? 195.264 186.089 300.624 1.00 96.33 210 ASP D O 1
ATOM 10091 N N . SER D 1 217 ? 196.120 187.827 299.483 1.00 97.49 211 SER D N 1
ATOM 10092 C CA . SER D 1 217 ? 196.693 188.445 300.668 1.00 97.49 211 SER D CA 1
ATOM 10093 C C . SER D 1 217 ? 195.839 189.576 301.222 1.00 97.49 211 SER D C 1
ATOM 10094 O O . SER D 1 217 ? 196.013 189.931 302.395 1.00 97.49 211 SER D O 1
ATOM 10097 N N . ARG D 1 218 ? 194.923 190.124 300.410 1.00 100.10 212 ARG D N 1
ATOM 10098 C CA . ARG D 1 218 ? 194.022 191.230 300.760 1.00 100.10 212 ARG D CA 1
ATOM 10099 C C . ARG D 1 218 ? 194.817 192.444 301.254 1.00 100.10 212 ARG D C 1
ATOM 10100 O O . ARG D 1 218 ? 194.764 192.836 302.422 1.00 100.10 212 ARG D O 1
ATOM 10108 N N . ASP D 1 219 ? 195.572 193.013 300.317 1.00 100.45 213 ASP D N 1
ATOM 10109 C CA . ASP D 1 219 ? 196.633 193.950 300.646 1.00 100.45 213 ASP D CA 1
ATOM 10110 C C . ASP D 1 219 ? 196.102 195.286 301.152 1.00 100.45 213 ASP D C 1
ATOM 10111 O O . ASP D 1 219 ? 194.970 195.698 300.881 1.00 100.45 213 ASP D O 1
ATOM 10116 N N . ARG D 1 220 ? 196.965 195.959 301.902 1.00 100.91 214 ARG D N 1
ATOM 10117 C CA . ARG D 1 220 ? 196.859 197.368 302.245 1.00 100.91 214 ARG D CA 1
ATOM 10118 C C . ARG D 1 220 ? 197.490 198.184 301.115 1.00 100.91 214 ARG D C 1
ATOM 10119 O O . ARG D 1 220 ? 197.539 197.705 299.979 1.00 100.91 214 ARG D O 1
ATOM 10127 N N . ASN D 1 221 ? 197.852 199.439 301.412 1.00 97.30 215 ASN D N 1
ATOM 10128 C CA . ASN D 1 221 ? 198.528 200.443 300.558 1.00 97.30 215 ASN D CA 1
ATOM 10129 C C . ASN D 1 221 ? 198.017 200.454 299.112 1.00 97.30 215 ASN D C 1
ATOM 10130 O O . ASN D 1 221 ? 198.728 200.180 298.145 1.00 97.30 215 ASN D O 1
ATOM 10135 N N . TYR D 1 222 ? 196.728 200.805 299.012 1.00 91.50 216 TYR D N 1
ATOM 10136 C CA . TYR D 1 222 ? 195.971 200.887 297.764 1.00 91.50 216 TYR D CA 1
ATOM 10137 C C . TYR D 1 222 ? 196.616 201.786 296.716 1.00 91.50 216 TYR D C 1
ATOM 10138 O O . TYR D 1 222 ? 196.395 201.569 295.520 1.00 91.50 216 TYR D O 1
ATOM 10147 N N . GLN D 1 223 ? 197.400 202.784 297.146 1.00 89.81 217 GLN D N 1
ATOM 10148 C CA . GLN D 1 223 ? 198.225 203.579 296.237 1.00 89.81 217 GLN D CA 1
ATOM 10149 C C . GLN D 1 223 ? 199.152 202.703 295.400 1.00 89.81 217 GLN D C 1
ATOM 10150 O O . GLN D 1 223 ? 199.319 202.936 294.198 1.00 89.81 217 GLN D O 1
ATOM 10156 N N . GLY D 1 224 ? 199.732 201.667 296.008 1.00 87.33 218 GLY D N 1
ATOM 10157 C CA . GLY D 1 224 ? 200.552 200.740 295.248 1.00 87.33 218 GLY D CA 1
ATOM 10158 C C . GLY D 1 224 ? 199.754 199.885 294.282 1.00 87.33 218 GLY D C 1
ATOM 10159 O O . GLY D 1 224 ? 200.263 199.495 293.228 1.00 87.33 218 GLY D O 1
ATOM 10160 N N . ILE D 1 225 ? 198.491 199.601 294.610 1.00 86.43 219 ILE D N 1
ATOM 10161 C CA . ILE D 1 225 ? 197.629 198.869 293.687 1.00 86.43 219 ILE D CA 1
ATOM 10162 C C . ILE D 1 225 ? 197.295 199.737 292.477 1.00 86.43 219 ILE D C 1
ATOM 10163 O O . ILE D 1 225 ? 197.270 199.258 291.333 1.00 86.43 219 ILE D O 1
ATOM 10168 N N . VAL D 1 226 ? 197.068 201.033 292.708 1.00 83.98 220 VAL D N 1
ATOM 10169 C CA . VAL D 1 226 ? 196.815 201.945 291.597 1.00 83.98 220 VAL D CA 1
ATOM 10170 C C . VAL D 1 226 ? 198.085 202.137 290.770 1.00 83.98 220 VAL D C 1
ATOM 10171 O O . VAL D 1 226 ? 198.015 202.263 289.543 1.00 83.98 220 VAL D O 1
ATOM 10175 N N . GLN D 1 227 ? 199.260 202.112 291.413 1.00 82.80 221 GLN D N 1
ATOM 10176 C CA . GLN D 1 227 ? 200.522 202.137 290.671 1.00 82.80 221 GLN D CA 1
ATOM 10177 C C . GLN D 1 227 ? 200.697 200.886 289.819 1.00 82.80 221 GLN D C 1
ATOM 10178 O O . GLN D 1 227 ? 201.222 200.961 288.703 1.00 82.80 221 GLN D O 1
ATOM 10184 N N . TYR D 1 228 ? 200.262 199.733 290.333 1.00 79.82 222 TYR D N 1
ATOM 10185 C CA . TYR D 1 228 ? 200.303 198.488 289.569 1.00 79.82 222 TYR D CA 1
ATOM 10186 C C . TYR D 1 228 ? 199.401 198.560 288.340 1.00 79.82 222 TYR D C 1
ATOM 10187 O O . TYR D 1 228 ? 199.798 198.155 287.237 1.00 79.82 222 TYR D O 1
ATOM 10196 N N . ALA D 1 229 ? 198.198 199.118 288.506 1.00 78.14 223 ALA D N 1
ATOM 10197 C CA . ALA D 1 229 ? 197.283 199.265 287.375 1.00 78.14 223 ALA D CA 1
ATOM 10198 C C . ALA D 1 229 ? 197.794 200.286 286.359 1.00 78.14 223 ALA D C 1
ATOM 10199 O O . ALA D 1 229 ? 197.633 200.100 285.146 1.00 78.14 223 ALA D O 1
ATOM 10201 N N . VAL D 1 230 ? 198.436 201.358 286.827 1.00 75.30 224 VAL D N 1
ATOM 10202 C CA . VAL D 1 230 ? 198.987 202.352 285.908 1.00 75.30 224 VAL D CA 1
ATOM 10203 C C . VAL D 1 230 ? 200.211 201.803 285.174 1.00 75.30 224 VAL D C 1
ATOM 10204 O O . VAL D 1 230 ? 200.419 202.107 283.993 1.00 75.30 224 VAL D O 1
ATOM 10208 N N . SER D 1 231 ? 201.003 200.945 285.826 1.00 74.00 225 SER D N 1
ATOM 10209 C CA . SER D 1 231 ? 202.094 200.269 285.129 1.00 74.00 225 SER D CA 1
ATOM 10210 C C . SER D 1 231 ? 201.570 199.297 284.078 1.00 74.00 225 SER D C 1
ATOM 10211 O O . SER D 1 231 ? 202.186 199.149 283.014 1.00 74.00 225 SER D O 1
ATOM 10214 N N . LEU D 1 232 ? 200.435 198.646 284.358 1.00 72.75 226 LEU D N 1
ATOM 10215 C CA . LEU D 1 232 ? 199.731 197.867 283.338 1.00 72.75 226 LEU D CA 1
ATOM 10216 C C . LEU D 1 232 ? 199.324 198.721 282.142 1.00 72.75 226 LEU D C 1
ATOM 10217 O O . LEU D 1 232 ? 199.532 198.319 280.992 1.00 72.75 226 LEU D O 1
ATOM 10222 N N . VAL D 1 233 ? 198.732 199.893 282.393 1.00 68.26 227 VAL D N 1
ATOM 10223 C CA . VAL D 1 233 ? 198.280 200.746 281.291 1.00 68.26 227 VAL D CA 1
ATOM 10224 C C . VAL D 1 233 ? 199.472 201.274 280.492 1.00 68.26 227 VAL D C 1
ATOM 10225 O O . VAL D 1 233 ? 199.428 201.340 279.254 1.00 68.26 227 VAL D O 1
ATOM 10229 N N . ASP D 1 234 ? 200.572 201.593 281.184 1.00 66.58 228 ASP D N 1
ATOM 10230 C CA . ASP D 1 234 ? 201.799 202.042 280.530 1.00 66.58 228 ASP D CA 1
ATOM 10231 C C . ASP D 1 234 ? 202.375 200.966 279.624 1.00 66.58 228 ASP D C 1
ATOM 10232 O O . ASP D 1 234 ? 202.622 201.209 278.437 1.00 66.58 228 ASP D O 1
ATOM 10237 N N . ALA D 1 235 ? 202.572 199.759 280.160 1.00 63.06 229 ALA D N 1
ATOM 10238 C CA . ALA D 1 235 ? 203.148 198.687 279.363 1.00 63.06 229 ALA D CA 1
ATOM 10239 C C . ALA D 1 235 ? 202.204 198.205 278.269 1.00 63.06 229 ALA D C 1
ATOM 10240 O O . ALA D 1 235 ? 202.673 197.704 277.247 1.00 63.06 229 ALA D O 1
ATOM 10242 N N . LEU D 1 236 ? 200.897 198.410 278.418 1.00 59.88 230 LEU D N 1
ATOM 10243 C CA . LEU D 1 236 ? 199.982 198.076 277.334 1.00 59.88 230 LEU D CA 1
ATOM 10244 C C . LEU D 1 236 ? 200.014 199.129 276.226 1.00 59.88 230 LEU D C 1
ATOM 10245 O O . LEU D 1 236 ? 199.870 198.789 275.043 1.00 59.88 230 LEU D O 1
ATOM 10250 N N . LEU D 1 237 ? 200.240 200.399 276.584 1.00 55.82 231 LEU D N 1
ATOM 10251 C CA . LEU D 1 237 ? 200.556 201.415 275.580 1.00 55.82 231 LEU D CA 1
ATOM 10252 C C . LEU D 1 237 ? 201.857 201.098 274.851 1.00 55.82 231 LEU D C 1
ATOM 10253 O O . LEU D 1 237 ? 201.965 201.306 273.636 1.00 55.82 231 LEU D O 1
ATOM 10258 N N . PHE D 1 238 ? 202.855 200.588 275.571 1.00 55.06 232 PHE D N 1
ATOM 10259 C CA . PHE D 1 238 ? 204.083 200.198 274.886 1.00 55.06 232 PHE D CA 1
ATOM 10260 C C . PHE D 1 238 ? 203.914 198.922 274.069 1.00 55.06 232 PHE D C 1
ATOM 10261 O O . PHE D 1 238 ? 204.662 198.719 273.114 1.00 55.06 232 PHE D O 1
ATOM 10269 N N . ILE D 1 239 ? 202.944 198.072 274.408 1.00 53.10 233 ILE D N 1
ATOM 10270 C CA . ILE D 1 239 ? 202.579 196.964 273.526 1.00 53.10 233 ILE D CA 1
ATOM 10271 C C . ILE D 1 239 ? 201.958 197.487 272.236 1.00 53.10 233 ILE D C 1
ATOM 10272 O O . ILE D 1 239 ? 202.260 196.989 271.145 1.00 53.10 233 ILE D O 1
ATOM 10277 N N . HIS D 1 240 ? 201.090 198.498 272.342 1.00 48.24 234 HIS D N 1
ATOM 10278 C CA . HIS D 1 240 ? 200.538 199.158 271.157 1.00 48.24 234 HIS D CA 1
ATOM 10279 C C . HIS D 1 240 ? 201.641 199.779 270.301 1.00 48.24 234 HIS D C 1
ATOM 10280 O O . HIS D 1 240 ? 201.621 199.684 269.064 1.00 48.24 234 HIS D O 1
ATOM 10287 N N . TYR D 1 241 ? 202.648 200.355 270.955 1.00 46.32 235 TYR D N 1
ATOM 10288 C CA . TYR D 1 241 ? 203.801 200.899 270.244 1.00 46.32 235 TYR D CA 1
ATOM 10289 C C . TYR D 1 241 ? 204.652 199.807 269.595 1.00 46.32 235 TYR D C 1
ATOM 10290 O O . TYR D 1 241 ? 205.146 199.983 268.478 1.00 46.32 235 TYR D O 1
ATOM 10299 N N . LEU D 1 242 ? 204.859 198.684 270.282 1.00 46.43 236 LEU D N 1
ATOM 10300 C CA . LEU D 1 242 ? 205.579 197.571 269.673 1.00 46.43 236 LEU D CA 1
ATOM 10301 C C . LEU D 1 242 ? 204.797 196.981 268.507 1.00 46.43 236 LEU D C 1
ATOM 10302 O O . LEU D 1 242 ? 205.394 196.517 267.529 1.00 46.43 236 LEU D O 1
ATOM 10307 N N . ALA D 1 243 ? 203.469 197.038 268.579 1.00 44.48 237 ALA D N 1
ATOM 10308 C CA . ALA D 1 243 ? 202.636 196.603 267.470 1.00 44.48 237 ALA D CA 1
ATOM 10309 C C . ALA D 1 243 ? 202.820 197.493 266.251 1.00 44.48 237 ALA D C 1
ATOM 10310 O O . ALA D 1 243 ? 202.921 196.990 265.128 1.00 44.48 237 ALA D O 1
ATOM 10312 N N . ILE D 1 244 ? 202.895 198.812 266.443 1.00 44.22 238 ILE D N 1
ATOM 10313 C CA . ILE D 1 244 ? 203.079 199.664 265.268 1.00 44.22 238 ILE D CA 1
ATOM 10314 C C . ILE D 1 244 ? 204.520 199.586 264.769 1.00 44.22 238 ILE D C 1
ATOM 10315 O O . ILE D 1 244 ? 204.791 199.833 263.590 1.00 44.22 238 ILE D O 1
ATOM 10320 N N . VAL D 1 245 ? 205.460 199.248 265.656 1.00 43.72 239 VAL D N 1
ATOM 10321 C CA . VAL D 1 245 ? 206.842 199.010 265.240 1.00 43.72 239 VAL D CA 1
ATOM 10322 C C . VAL D 1 245 ? 206.932 197.771 264.357 1.00 43.72 239 VAL D C 1
ATOM 10323 O O . VAL D 1 245 ? 207.513 197.808 263.267 1.00 43.72 239 VAL D O 1
ATOM 10327 N N . LEU D 1 246 ? 206.333 196.665 264.799 1.00 43.05 240 LEU D N 1
ATOM 10328 C CA . LEU D 1 246 ? 206.458 195.408 264.070 1.00 43.05 240 LEU D CA 1
ATOM 10329 C C . LEU D 1 246 ? 205.620 195.393 262.800 1.00 43.05 240 LEU D C 1
ATOM 10330 O O . LEU D 1 246 ? 206.063 194.866 261.775 1.00 43.05 240 LEU D O 1
ATOM 10335 N N . LEU D 1 247 ? 204.420 195.968 262.834 1.00 44.00 241 LEU D N 1
ATOM 10336 C CA . LEU D 1 247 ? 203.492 195.739 261.736 1.00 44.00 241 LEU D CA 1
ATOM 10337 C C . LEU D 1 247 ? 203.638 196.725 260.584 1.00 44.00 241 LEU D C 1
ATOM 10338 O O . LEU D 1 247 ? 203.429 196.332 259.431 1.00 44.00 241 LEU D O 1
ATOM 10343 N N . GLU D 1 248 ? 203.991 197.990 260.834 1.00 44.86 242 GLU D N 1
ATOM 10344 C CA . GLU D 1 248 ? 204.109 198.913 259.713 1.00 44.86 242 GLU D CA 1
ATOM 10345 C C . GLU D 1 248 ? 205.342 199.806 259.713 1.00 44.86 242 GLU D C 1
ATOM 10346 O O . GLU D 1 248 ? 205.551 200.516 258.727 1.00 44.86 242 GLU D O 1
ATOM 10352 N N . LEU D 1 249 ? 206.171 199.790 260.752 1.00 42.45 243 LEU D N 1
ATOM 10353 C CA . LEU D 1 249 ? 207.364 200.629 260.759 1.00 42.45 243 LEU D CA 1
ATOM 10354 C C . LEU D 1 249 ? 208.646 199.888 260.413 1.00 42.45 243 LEU D C 1
ATOM 10355 O O . LEU D 1 249 ? 209.623 200.537 260.029 1.00 42.45 243 LEU D O 1
ATOM 10360 N N . ARG D 1 250 ? 208.667 198.559 260.528 1.00 41.20 244 ARG D N 1
ATOM 10361 C CA . ARG D 1 250 ? 209.884 197.809 260.235 1.00 41.20 244 ARG D CA 1
ATOM 10362 C C . ARG D 1 250 ? 210.201 197.808 258.743 1.00 41.20 244 ARG D C 1
ATOM 10363 O O . ARG D 1 250 ? 211.373 197.733 258.358 1.00 41.20 244 ARG D O 1
ATOM 10371 N N . GLN D 1 251 ? 209.189 197.948 257.892 1.00 40.91 245 GLN D N 1
ATOM 10372 C CA . GLN D 1 251 ? 209.382 197.927 256.450 1.00 40.91 245 GLN D CA 1
ATOM 10373 C C . GLN D 1 251 ? 209.333 199.311 255.811 1.00 40.91 245 GLN D C 1
ATOM 10374 O O . GLN D 1 251 ? 209.228 199.405 254.584 1.00 40.91 245 GLN D O 1
ATOM 10380 N N . LEU D 1 252 ? 209.423 200.384 256.601 1.00 43.09 246 LEU D N 1
ATOM 10381 C CA . LEU D 1 252 ? 209.420 201.722 256.016 1.00 43.09 246 LEU D CA 1
ATOM 10382 C C . LEU D 1 252 ? 210.716 202.013 255.277 1.00 43.09 246 LEU D C 1
ATOM 10383 O O . LEU D 1 252 ? 210.697 202.616 254.199 1.00 43.09 246 LEU D O 1
ATOM 10388 N N . GLN D 1 253 ? 211.842 201.603 255.834 1.00 44.93 247 GLN D N 1
ATOM 10389 C CA . GLN D 1 253 ? 213.129 201.856 255.202 1.00 44.93 247 GLN D CA 1
ATOM 10390 C C . GLN D 1 253 ? 213.359 200.846 254.087 1.00 44.93 247 GLN D C 1
ATOM 10391 O O . GLN D 1 253 ? 213.426 199.646 254.364 1.00 44.93 247 GLN D O 1
ATOM 10397 N N . PRO D 1 254 ? 213.531 201.281 252.833 1.00 43.02 248 PRO D N 1
ATOM 10398 C CA . PRO D 1 254 ? 213.525 200.348 251.693 1.00 43.02 248 PRO D CA 1
ATOM 10399 C C . PRO D 1 254 ? 214.771 199.483 251.557 1.00 43.02 248 PRO D C 1
ATOM 10400 O O . PRO D 1 254 ? 215.712 199.872 250.875 1.00 43.02 248 PRO D O 1
ATOM 10404 N N . MET D 1 255 ? 214.804 198.318 252.198 1.00 40.74 249 MET D N 1
ATOM 10405 C CA . MET D 1 255 ? 216.008 197.492 252.168 1.00 40.74 249 MET D CA 1
ATOM 10406 C C . MET D 1 255 ? 216.217 196.805 250.821 1.00 40.74 249 MET D C 1
ATOM 10407 O O . MET D 1 255 ? 217.359 196.537 250.434 1.00 40.74 249 MET D O 1
ATOM 10412 N N . PHE D 1 256 ? 215.146 196.492 250.101 1.00 36.11 250 PHE D N 1
ATOM 10413 C CA . PHE D 1 256 ? 215.251 195.628 248.935 1.00 36.11 250 PHE D CA 1
ATOM 10414 C C . PHE D 1 256 ? 214.567 196.264 247.741 1.00 36.11 250 PHE D C 1
ATOM 10415 O O . PHE D 1 256 ? 213.748 197.170 247.876 1.00 36.11 250 PHE D O 1
ATOM 10423 N N . THR D 1 257 ? 214.918 195.777 246.559 1.00 35.13 251 THR D N 1
ATOM 10424 C CA . THR D 1 257 ? 214.156 196.056 245.356 1.00 35.13 251 THR D CA 1
ATOM 10425 C C . THR D 1 257 ? 213.581 194.745 244.835 1.00 35.13 251 THR D C 1
ATOM 10426 O O . THR D 1 257 ? 214.111 193.661 245.105 1.00 35.13 251 THR D O 1
ATOM 10430 N N . LEU D 1 258 ? 212.448 194.838 244.149 1.00 31.96 252 LEU D N 1
ATOM 10431 C CA . LEU D 1 258 ? 211.733 193.658 243.675 1.00 31.96 252 LEU D CA 1
ATOM 10432 C C . LEU D 1 258 ? 211.374 193.863 242.213 1.00 31.96 252 LEU D C 1
ATOM 10433 O O . LEU D 1 258 ? 210.630 194.787 241.881 1.00 31.96 252 LEU D O 1
ATOM 10438 N N . GLN D 1 259 ? 211.898 193.006 241.346 1.00 32.19 253 GLN D N 1
ATOM 10439 C CA . GLN D 1 259 ? 211.528 192.993 239.936 1.00 32.19 253 GLN D CA 1
ATOM 10440 C C . GLN D 1 259 ? 210.391 192.001 239.738 1.00 32.19 253 GLN D C 1
ATOM 10441 O O . GLN D 1 259 ? 210.586 190.791 239.859 1.00 32.19 253 GLN D O 1
ATOM 10447 N N . VAL D 1 260 ? 209.208 192.514 239.420 1.00 29.92 254 VAL D N 1
ATOM 10448 C CA . VAL D 1 260 ? 208.006 191.710 239.246 1.00 29.92 254 VAL D CA 1
ATOM 10449 C C . VAL D 1 260 ? 207.700 191.661 237.759 1.00 29.92 254 VAL D C 1
ATOM 10450 O O . VAL D 1 260 ? 207.431 192.697 237.150 1.00 29.92 254 VAL D O 1
ATOM 10454 N N . VAL D 1 261 ? 207.728 190.466 237.175 1.00 30.25 255 VAL D N 1
ATOM 10455 C CA . VAL D 1 261 ? 207.529 190.272 235.741 1.00 30.25 255 VAL D CA 1
ATOM 10456 C C . VAL D 1 261 ? 206.371 189.301 235.544 1.00 30.25 255 VAL D C 1
ATOM 10457 O O . VAL D 1 261 ? 206.330 188.251 236.193 1.00 30.25 255 VAL D O 1
ATOM 10461 N N . ARG D 1 262 ? 205.430 189.644 234.661 1.00 33.24 256 ARG D N 1
ATOM 10462 C CA . ARG D 1 262 ? 204.467 188.644 234.215 1.00 33.24 256 ARG D CA 1
ATOM 10463 C C . ARG D 1 262 ? 205.118 187.650 233.270 1.00 33.24 256 ARG D C 1
ATOM 10464 O O . ARG D 1 262 ? 205.883 188.019 232.379 1.00 33.24 256 ARG D O 1
ATOM 10472 N N . SER D 1 263 ? 204.776 186.377 233.456 1.00 35.95 257 SER D N 1
ATOM 10473 C CA . SER D 1 263 ? 205.345 185.312 232.645 1.00 35.95 257 SER D CA 1
ATOM 10474 C C . SER D 1 263 ? 204.786 185.281 231.232 1.00 35.95 257 SER D C 1
ATOM 10475 O O . SER D 1 263 ? 205.360 184.606 230.378 1.00 35.95 257 SER D O 1
ATOM 10478 N N . THR D 1 264 ? 203.684 185.979 230.965 1.00 37.27 258 THR D N 1
ATOM 10479 C CA . THR D 1 264 ? 203.021 185.914 229.667 1.00 37.27 258 THR D CA 1
ATOM 10480 C C . THR D 1 264 ? 203.450 187.030 228.719 1.00 37.27 258 THR D C 1
ATOM 10481 O O . THR D 1 264 ? 203.991 186.753 227.646 1.00 37.27 258 THR D O 1
ATOM 10485 N N . ASP D 1 265 ? 203.217 188.287 229.084 1.00 36.64 259 ASP D N 1
ATOM 10486 C CA . ASP D 1 265 ? 203.579 189.388 228.203 1.00 36.64 259 ASP D CA 1
ATOM 10487 C C . ASP D 1 265 ? 204.877 190.071 228.599 1.00 36.64 259 ASP D C 1
ATOM 10488 O O . ASP D 1 265 ? 205.365 190.921 227.852 1.00 36.64 259 ASP D O 1
ATOM 10493 N N . GLY D 1 266 ? 205.429 189.741 229.758 1.00 35.13 260 GLY D N 1
ATOM 10494 C CA . GLY D 1 266 ? 206.696 190.295 230.161 1.00 35.13 260 GLY D CA 1
ATOM 10495 C C . GLY D 1 266 ? 206.649 191.653 230.805 1.00 35.13 260 GLY D C 1
ATOM 10496 O O . GLY D 1 266 ? 207.716 192.216 231.058 1.00 35.13 260 GLY D O 1
ATOM 10497 N N . GLU D 1 267 ? 205.456 192.193 231.072 1.00 35.97 261 GLU D N 1
ATOM 10498 C CA . GLU D 1 267 ? 205.326 193.508 231.688 1.00 35.97 261 GLU D CA 1
ATOM 10499 C C . GLU D 1 267 ? 205.962 193.499 233.069 1.00 35.97 261 GLU D C 1
ATOM 10500 O O . GLU D 1 267 ? 205.751 192.575 233.856 1.00 35.97 261 GLU D O 1
ATOM 10506 N N . SER D 1 268 ? 206.802 194.493 233.329 1.00 36.21 262 SER D N 1
ATOM 10507 C CA . SER D 1 268 ? 207.685 194.460 234.480 1.00 36.21 262 SER D CA 1
ATOM 10508 C C . SER D 1 268 ? 207.763 195.830 235.128 1.00 36.21 262 SER D C 1
ATOM 10509 O O . SER D 1 268 ? 207.854 196.849 234.441 1.00 36.21 262 SER D O 1
ATOM 10512 N N . ARG D 1 269 ? 207.712 195.842 236.457 1.00 36.17 263 ARG D N 1
ATOM 10513 C CA . ARG D 1 269 ? 207.864 197.053 237.246 1.00 36.17 263 ARG D CA 1
ATOM 10514 C C . ARG D 1 269 ? 208.717 196.732 238.462 1.00 36.17 263 ARG D C 1
ATOM 10515 O O . ARG D 1 269 ? 208.744 195.591 238.925 1.00 36.17 263 ARG D O 1
ATOM 10523 N N . PHE D 1 270 ? 209.427 197.735 238.972 1.00 34.42 264 PHE D N 1
ATOM 10524 C CA . PHE D 1 270 ? 210.301 197.529 240.117 1.00 34.42 264 PHE D CA 1
ATOM 10525 C C . PHE D 1 270 ? 209.714 198.227 241.334 1.00 34.42 264 PHE D C 1
ATOM 10526 O O . PHE D 1 270 ? 209.177 199.332 241.230 1.00 34.42 264 PHE D O 1
ATOM 10534 N N . TYR D 1 271 ? 209.838 197.588 242.492 1.00 33.61 265 TYR D N 1
ATOM 10535 C CA . TYR D 1 271 ? 209.290 198.118 243.730 1.00 33.61 265 TYR D CA 1
ATOM 10536 C C . TYR D 1 271 ? 210.330 198.018 244.831 1.00 33.61 265 TYR D C 1
ATOM 10537 O O . TYR D 1 271 ? 211.081 197.046 244.892 1.00 33.61 265 TYR D O 1
ATOM 10546 N N . SER D 1 272 ? 210.367 199.021 245.701 1.00 36.22 266 SER D N 1
ATOM 10547 C CA . SER D 1 272 ? 211.225 198.996 246.875 1.00 36.22 266 SER D CA 1
ATOM 10548 C C . SER D 1 272 ? 210.439 198.549 248.097 1.00 36.22 266 SER D C 1
ATOM 10549 O O . SER D 1 272 ? 209.327 199.021 248.339 1.00 36.22 266 SER D O 1
ATOM 10552 N N . LEU D 1 273 ? 211.027 197.636 248.865 1.00 35.46 267 LEU D N 1
ATOM 10553 C CA . LEU D 1 273 ? 210.414 197.132 250.083 1.00 35.46 267 LEU D CA 1
ATOM 10554 C C . LEU D 1 273 ? 211.447 197.041 251.192 1.00 35.46 267 LEU D C 1
ATOM 10555 O O . LEU D 1 273 ? 212.642 196.873 250.944 1.00 35.46 267 LEU D O 1
ATOM 10560 N N . GLY D 1 274 ? 210.966 197.150 252.419 1.00 37.06 268 GLY D N 1
ATOM 10561 C CA . GLY D 1 274 ? 211.786 196.986 253.598 1.00 37.06 268 GLY D CA 1
ATOM 10562 C C . GLY D 1 274 ? 211.900 195.544 254.023 1.00 37.06 268 GLY D C 1
ATOM 10563 O O . GLY D 1 274 ? 211.795 194.621 253.211 1.00 37.06 268 GLY D O 1
ATOM 10564 N N . HIS D 1 275 ? 212.116 195.341 255.319 1.00 39.07 269 HIS D N 1
ATOM 10565 C CA . HIS D 1 275 ? 212.160 193.991 255.875 1.00 39.07 269 HIS D CA 1
ATOM 10566 C C . HIS D 1 275 ? 210.737 193.480 256.031 1.00 39.07 269 HIS D C 1
ATOM 10567 O O . HIS D 1 275 ? 210.059 193.735 257.026 1.00 39.07 269 HIS D O 1
ATOM 10574 N N . LEU D 1 276 ? 210.286 192.745 255.026 1.00 36.24 270 LEU D N 1
ATOM 10575 C CA . LEU D 1 276 ? 209.043 192.002 255.070 1.00 36.24 270 LEU D CA 1
ATOM 10576 C C . LEU D 1 276 ? 209.349 190.522 254.933 1.00 36.24 270 LEU D C 1
ATOM 10577 O O . LEU D 1 276 ? 210.420 190.132 254.466 1.00 36.24 270 LEU D O 1
ATOM 10582 N N . SER D 1 277 ? 208.392 189.696 255.336 1.00 36.18 271 SER D N 1
ATOM 10583 C CA . SER D 1 277 ? 208.448 188.292 254.978 1.00 36.18 271 SER D CA 1
ATOM 10584 C C . SER D 1 277 ? 208.064 188.123 253.511 1.00 36.18 271 SER D C 1
ATOM 10585 O O . SER D 1 277 ? 207.621 189.062 252.849 1.00 36.18 271 SER D O 1
ATOM 10588 N N . ILE D 1 278 ? 208.241 186.903 253.000 1.00 37.34 272 ILE D N 1
ATOM 10589 C CA . ILE D 1 278 ? 207.898 186.616 251.609 1.00 37.34 272 ILE D CA 1
ATOM 10590 C C . ILE D 1 278 ? 206.385 186.684 251.400 1.00 37.34 272 ILE D C 1
ATOM 10591 O O . ILE D 1 278 ? 205.921 187.117 250.336 1.00 37.34 272 ILE D O 1
ATOM 10596 N N . GLN D 1 279 ? 205.607 186.291 252.416 1.00 38.15 273 GLN D N 1
ATOM 10597 C CA . GLN D 1 279 ? 204.160 186.506 252.450 1.00 38.15 273 GLN D CA 1
ATOM 10598 C C . GLN D 1 279 ? 203.787 187.961 252.223 1.00 38.15 273 GLN D C 1
ATOM 10599 O O . GLN D 1 279 ? 203.032 188.297 251.306 1.00 38.15 273 GLN D O 1
ATOM 10605 N N . ARG D 1 280 ? 204.293 188.833 253.091 1.00 35.59 274 ARG D N 1
ATOM 10606 C CA . ARG D 1 280 ? 203.865 190.221 253.096 1.00 35.59 274 ARG D CA 1
ATOM 10607 C C . ARG D 1 280 ? 204.428 190.977 251.908 1.00 35.59 274 ARG D C 1
ATOM 10608 O O . ARG D 1 280 ? 203.769 191.884 251.381 1.00 35.59 274 ARG D O 1
ATOM 10616 N N . ALA D 1 281 ? 205.628 190.598 251.461 1.00 33.88 275 ALA D N 1
ATOM 10617 C CA . ALA D 1 281 ? 206.164 191.141 250.222 1.00 33.88 275 ALA D CA 1
ATOM 10618 C C . ALA D 1 281 ? 205.301 190.741 249.039 1.00 33.88 275 ALA D C 1
ATOM 10619 O O . ALA D 1 281 ? 205.029 191.566 248.163 1.00 33.88 275 ALA D O 1
ATOM 10621 N N . ALA D 1 282 ? 204.830 189.488 249.019 1.00 32.85 276 ALA D N 1
ATOM 10622 C CA . ALA D 1 282 ? 203.917 189.043 247.973 1.00 32.85 276 ALA D CA 1
ATOM 10623 C C . ALA D 1 282 ? 202.589 189.781 248.032 1.00 32.85 276 ALA D C 1
ATOM 10624 O O . ALA D 1 282 ? 201.991 190.061 246.987 1.00 32.85 276 ALA D O 1
ATOM 10626 N N . LEU D 1 283 ? 202.140 190.138 249.236 1.00 35.47 277 LEU D N 1
ATOM 10627 C CA . LEU D 1 283 ? 200.920 190.928 249.378 1.00 35.47 277 LEU D CA 1
ATOM 10628 C C . LEU D 1 283 ? 201.080 192.323 248.792 1.00 35.47 277 LEU D C 1
ATOM 10629 O O . LEU D 1 283 ? 200.201 192.789 248.060 1.00 35.47 277 LEU D O 1
ATOM 10634 N N . VAL D 1 284 ? 202.193 192.994 249.100 1.00 33.99 278 VAL D N 1
ATOM 10635 C CA . VAL D 1 284 ? 202.450 194.327 248.552 1.00 33.99 278 VAL D CA 1
ATOM 10636 C C . VAL D 1 284 ? 202.622 194.263 247.034 1.00 33.99 278 VAL D C 1
ATOM 10637 O O . VAL D 1 284 ? 202.153 195.150 246.302 1.00 33.99 278 VAL D O 1
ATOM 10641 N N . VAL D 1 285 ? 203.255 193.191 246.539 1.00 32.79 279 VAL D N 1
ATOM 10642 C CA . VAL D 1 285 ? 203.377 192.964 245.099 1.00 32.79 279 VAL D CA 1
ATOM 10643 C C . VAL D 1 285 ? 202.005 192.810 244.450 1.00 32.79 279 VAL D C 1
ATOM 10644 O O . VAL D 1 285 ? 201.757 193.362 243.377 1.00 32.79 279 VAL D O 1
ATOM 10648 N N . LEU D 1 286 ? 201.073 192.120 245.112 1.00 33.99 280 LEU D N 1
ATOM 10649 C CA . LEU D 1 286 ? 199.752 191.950 244.508 1.00 33.99 280 LEU D CA 1
ATOM 10650 C C . LEU D 1 286 ? 198.923 193.230 244.554 1.00 33.99 280 LEU D C 1
ATOM 10651 O O . LEU D 1 286 ? 198.151 193.496 243.621 1.00 33.99 280 LEU D O 1
ATOM 10656 N N . GLU D 1 287 ? 199.065 194.023 245.626 1.00 37.83 281 GLU D N 1
ATOM 10657 C CA . GLU D 1 287 ? 198.480 195.367 245.679 1.00 37.83 281 GLU D CA 1
ATOM 10658 C C . GLU D 1 287 ? 198.931 196.200 244.489 1.00 37.83 281 GLU D C 1
ATOM 10659 O O . GLU D 1 287 ? 198.114 196.763 243.744 1.00 37.83 281 GLU D O 1
ATOM 10665 N N . ASN D 1 288 ? 200.244 196.243 244.279 1.00 35.06 282 ASN D N 1
ATOM 10666 C CA . ASN D 1 288 ? 200.805 196.964 243.152 1.00 35.06 282 ASN D CA 1
ATOM 10667 C C . ASN D 1 288 ? 200.467 196.318 241.815 1.00 35.06 282 ASN D C 1
ATOM 10668 O O . ASN D 1 288 ? 200.483 197.011 240.799 1.00 35.06 282 ASN D O 1
ATOM 10673 N N . TYR D 1 289 ? 200.177 195.013 241.791 1.00 33.02 283 TYR D N 1
ATOM 10674 C CA . TYR D 1 289 ? 199.731 194.369 240.560 1.00 33.02 283 TYR D CA 1
ATOM 10675 C C . TYR D 1 289 ? 198.372 194.892 240.141 1.00 33.02 283 TYR D C 1
ATOM 10676 O O . TYR D 1 289 ? 198.156 195.221 238.970 1.00 33.02 283 TYR D O 1
ATOM 10685 N N . TYR D 1 290 ? 197.429 194.928 241.080 1.00 35.61 284 TYR D N 1
ATOM 10686 C CA . TYR D 1 290 ? 196.100 195.425 240.750 1.00 35.61 284 TYR D CA 1
ATOM 10687 C C . TYR D 1 290 ? 196.108 196.922 240.466 1.00 35.61 284 TYR D C 1
ATOM 10688 O O . TYR D 1 290 ? 195.269 197.408 239.703 1.00 35.61 284 TYR D O 1
ATOM 10697 N N . LYS D 1 291 ? 197.061 197.659 241.034 1.00 35.08 285 LYS D N 1
ATOM 10698 C CA . LYS D 1 291 ? 197.129 199.089 240.755 1.00 35.08 285 LYS D CA 1
ATOM 10699 C C . LYS D 1 291 ? 197.872 199.414 239.455 1.00 35.08 285 LYS D C 1
ATOM 10700 O O . LYS D 1 291 ? 197.485 200.350 238.749 1.00 35.08 285 LYS D O 1
ATOM 10706 N N . ASP D 1 292 ? 198.898 198.647 239.094 1.00 35.72 286 ASP D N 1
ATOM 10707 C CA . ASP D 1 292 ? 199.944 199.121 238.191 1.00 35.72 286 ASP D CA 1
ATOM 10708 C C . ASP D 1 292 ? 200.042 198.375 236.869 1.00 35.72 286 ASP D C 1
ATOM 10709 O O . ASP D 1 292 ? 200.217 199.009 235.828 1.00 35.72 286 ASP D O 1
ATOM 10714 N N . PHE D 1 293 ? 199.967 197.051 236.880 1.00 33.53 287 PHE D N 1
ATOM 10715 C CA . PHE D 1 293 ? 200.072 196.262 235.660 1.00 33.53 287 PHE D CA 1
ATOM 10716 C C . PHE D 1 293 ? 198.785 196.365 234.861 1.00 33.53 287 PHE D C 1
ATOM 10717 O O . PHE D 1 293 ? 197.696 196.420 235.436 1.00 33.53 287 PHE D O 1
ATOM 10725 N N . THR D 1 294 ? 198.910 196.374 233.534 1.00 34.04 288 THR D N 1
ATOM 10726 C CA . THR D 1 294 ? 197.735 196.244 232.683 1.00 34.04 288 THR D CA 1
ATOM 10727 C C . THR D 1 294 ? 197.103 194.875 232.884 1.00 34.04 288 THR D C 1
ATOM 10728 O O . THR D 1 294 ? 197.759 193.921 233.311 1.00 34.04 288 THR D O 1
ATOM 10732 N N . ILE D 1 295 ? 195.806 194.791 232.595 1.00 33.29 289 ILE D N 1
ATOM 10733 C CA . ILE D 1 295 ? 195.048 193.591 232.915 1.00 33.29 289 ILE D CA 1
ATOM 10734 C C . ILE D 1 295 ? 195.478 192.450 232.000 1.00 33.29 289 ILE D C 1
ATOM 10735 O O . ILE D 1 295 ? 195.886 192.667 230.850 1.00 33.29 289 ILE D O 1
ATOM 10740 N N . TYR D 1 296 ? 195.488 191.239 232.552 1.00 37.37 290 TYR D N 1
ATOM 10741 C CA . TYR D 1 296 ? 195.805 190.046 231.786 1.00 37.37 290 TYR D CA 1
ATOM 10742 C C . TYR D 1 296 ? 194.788 189.835 230.674 1.00 37.37 290 TYR D C 1
ATOM 10743 O O . TYR D 1 296 ? 193.594 189.659 230.932 1.00 37.37 290 TYR D O 1
ATOM 10752 N N . ASN D 1 297 ? 195.266 189.871 229.441 1.00 39.00 291 ASN D N 1
ATOM 10753 C CA . ASN D 1 297 ? 194.425 189.635 228.274 1.00 39.00 291 ASN D CA 1
ATOM 10754 C C . ASN D 1 297 ? 194.981 188.435 227.534 1.00 39.00 291 ASN D C 1
ATOM 10755 O O . ASN D 1 297 ? 196.042 188.550 226.887 1.00 39.00 291 ASN D O 1
ATOM 10760 N N . PRO D 1 298 ? 194.334 187.272 227.610 1.00 40.16 292 PRO D N 1
ATOM 10761 C CA . PRO D 1 298 ? 194.842 186.099 226.888 1.00 40.16 292 PRO D CA 1
ATOM 10762 C C . PRO D 1 298 ? 194.707 186.212 225.383 1.00 40.16 292 PRO D C 1
ATOM 10763 O O . PRO D 1 298 ? 195.428 185.515 224.662 1.00 40.16 292 PRO D O 1
ATOM 10767 N N . ASN D 1 299 ? 193.824 187.080 224.890 1.00 42.61 293 ASN D N 1
ATOM 10768 C CA . ASN D 1 299 ? 193.660 187.269 223.457 1.00 42.61 293 ASN D CA 1
ATOM 10769 C C . ASN D 1 299 ? 194.823 188.023 222.833 1.00 42.61 293 ASN D C 1
ATOM 10770 O O . ASN D 1 299 ? 195.055 187.890 221.629 1.00 42.61 293 ASN D O 1
ATOM 10775 N N . LEU D 1 300 ? 195.574 188.788 223.625 1.00 41.90 294 LEU D N 1
ATOM 10776 C CA . LEU D 1 300 ? 196.789 189.433 223.144 1.00 41.90 294 LEU D CA 1
ATOM 10777 C C . LEU D 1 300 ? 197.967 188.476 223.058 1.00 41.90 294 LEU D C 1
ATOM 10778 O O . LEU D 1 300 ? 199.033 188.868 222.575 1.00 41.90 294 LEU D O 1
ATOM 10783 N N . LEU D 1 301 ? 197.798 187.239 223.512 1.00 44.17 295 LEU D N 1
ATOM 10784 C CA . LEU D 1 301 ? 198.872 186.269 223.593 1.00 44.17 295 LEU D CA 1
ATOM 10785 C C . LEU D 1 301 ? 198.734 185.147 222.581 1.00 44.17 295 LEU D C 1
ATOM 10786 O O . LEU D 1 301 ? 199.683 184.376 222.405 1.00 44.17 295 LEU D O 1
ATOM 10791 N N . THR D 1 302 ? 197.581 185.030 221.924 1.00 48.94 296 THR D N 1
ATOM 10792 C CA . THR D 1 302 ? 197.319 183.900 221.046 1.00 48.94 296 THR D CA 1
ATOM 10793 C C . THR D 1 302 ? 198.080 183.973 219.734 1.00 48.94 296 THR D C 1
ATOM 10794 O O . THR D 1 302 ? 198.287 182.929 219.114 1.00 48.94 296 THR D O 1
ATOM 10798 N N . ALA D 1 303 ? 198.495 185.168 219.300 1.00 50.04 297 ALA D N 1
ATOM 10799 C CA . ALA D 1 303 ? 199.226 185.297 218.041 1.00 50.04 297 ALA D CA 1
ATOM 10800 C C . ALA D 1 303 ? 200.578 184.600 218.109 1.00 50.04 297 ALA D C 1
ATOM 10801 O O . ALA D 1 303 ? 200.965 183.894 217.170 1.00 50.04 297 ALA D O 1
ATOM 10803 N N . SER D 1 304 ? 201.285 184.751 219.231 1.00 50.77 298 SER D N 1
ATOM 10804 C CA . SER D 1 304 ? 202.548 184.050 219.429 1.00 50.77 298 SER D CA 1
ATOM 10805 C C . SER D 1 304 ? 202.347 182.544 219.539 1.00 50.77 298 SER D C 1
ATOM 10806 O O . SER D 1 304 ? 203.187 181.773 219.060 1.00 50.77 298 SER D O 1
ATOM 10809 N N . LYS D 1 305 ? 201.231 182.112 220.132 1.00 51.99 299 LYS D N 1
ATOM 10810 C CA . LYS D 1 305 ? 200.957 180.685 220.262 1.00 51.99 299 LYS D CA 1
ATOM 10811 C C . LYS D 1 305 ? 200.643 180.052 218.911 1.00 51.99 299 LYS D C 1
ATOM 10812 O O . LYS D 1 305 ? 201.147 178.967 218.600 1.00 51.99 299 LYS D O 1
ATOM 10818 N N . PHE D 1 306 ? 199.823 180.720 218.091 1.00 54.54 300 PHE D N 1
ATOM 10819 C CA . PHE D 1 306 ? 199.561 180.216 216.746 1.00 54.54 300 PHE D CA 1
ATOM 10820 C C . PHE D 1 306 ? 200.795 180.303 215.860 1.00 54.54 300 PHE D C 1
ATOM 10821 O O . PHE D 1 306 ? 200.963 179.472 214.967 1.00 54.54 300 PHE D O 1
ATOM 10829 N N . ARG D 1 307 ? 201.683 181.265 216.109 1.00 52.60 301 ARG D N 1
ATOM 10830 C CA . ARG D 1 307 ? 202.907 181.353 215.320 1.00 52.60 301 ARG D CA 1
ATOM 10831 C C . ARG D 1 307 ? 203.870 180.223 215.679 1.00 52.60 301 ARG D C 1
ATOM 10832 O O . ARG D 1 307 ? 204.507 179.627 214.797 1.00 52.60 301 ARG D O 1
ATOM 10840 N N . ALA D 1 308 ? 203.943 179.878 216.967 1.00 56.83 302 ALA D N 1
ATOM 10841 C CA . ALA D 1 308 ? 204.750 178.741 217.394 1.00 56.83 302 ALA D CA 1
ATOM 10842 C C . ALA D 1 308 ? 204.152 177.419 216.919 1.00 56.83 302 ALA D C 1
ATOM 10843 O O . ALA D 1 308 ? 204.886 176.498 216.543 1.00 56.83 302 ALA D O 1
ATOM 10845 N N . ALA D 1 309 ? 202.821 177.316 216.892 1.00 58.73 303 ALA D N 1
ATOM 10846 C CA . ALA D 1 309 ? 202.190 176.118 216.346 1.00 58.73 303 ALA D CA 1
ATOM 10847 C C . ALA D 1 309 ? 202.349 176.034 214.831 1.00 58.73 303 ALA D C 1
ATOM 10848 O O . ALA D 1 309 ? 202.391 174.933 214.271 1.00 58.73 303 ALA D O 1
ATOM 10850 N N . LYS D 1 310 ? 202.443 177.179 214.153 1.00 60.12 304 LYS D N 1
ATOM 10851 C CA . LYS D 1 310 ? 202.712 177.178 212.721 1.00 60.12 304 LYS D CA 1
ATOM 10852 C C . LYS D 1 310 ? 204.142 176.746 212.433 1.00 60.12 304 LYS D C 1
ATOM 10853 O O . LYS D 1 310 ? 204.399 176.096 211.414 1.00 60.12 304 LYS D O 1
ATOM 10859 N N . HIS D 1 311 ? 205.082 177.093 213.315 1.00 60.98 305 HIS D N 1
ATOM 10860 C CA . HIS D 1 311 ? 206.406 176.482 213.223 1.00 60.98 305 HIS D CA 1
ATOM 10861 C C . HIS D 1 311 ? 206.372 174.997 213.567 1.00 60.98 305 HIS D C 1
ATOM 10862 O O . HIS D 1 311 ? 207.186 174.230 213.042 1.00 60.98 305 HIS D O 1
ATOM 10869 N N . MET D 1 312 ? 205.437 174.573 214.421 1.00 64.41 306 MET D N 1
ATOM 10870 C CA . MET D 1 312 ? 205.253 173.145 214.676 1.00 64.41 306 MET D CA 1
ATOM 10871 C C . MET D 1 312 ? 204.614 172.417 213.500 1.00 64.41 306 MET D C 1
ATOM 10872 O O . MET D 1 312 ? 204.699 171.187 213.421 1.00 64.41 306 MET D O 1
ATOM 10877 N N . ALA D 1 313 ? 203.966 173.145 212.590 1.00 66.68 307 ALA D N 1
ATOM 10878 C CA . ALA D 1 313 ? 203.401 172.515 211.402 1.00 66.68 307 ALA D CA 1
ATOM 10879 C C . ALA D 1 313 ? 204.470 172.046 210.421 1.00 66.68 307 ALA D C 1
ATOM 10880 O O . ALA D 1 313 ? 204.166 171.240 209.535 1.00 66.68 307 ALA D O 1
ATOM 10882 N N . GLY D 1 314 ? 205.703 172.527 210.552 1.00 65.62 308 GLY D N 1
ATOM 10883 C CA . GLY D 1 314 ? 206.795 172.088 209.704 1.00 65.62 308 GLY D CA 1
ATOM 10884 C C . GLY D 1 314 ? 208.109 171.966 210.452 1.00 65.62 308 GLY D C 1
ATOM 10885 O O . GLY D 1 314 ? 208.199 171.269 211.462 1.00 65.62 308 GLY D O 1
ATOM 10886 N N . ALA D 1 333 ? 224.575 172.553 214.802 1.00 79.88 327 ALA D N 1
ATOM 10887 C CA . ALA D 1 333 ? 225.052 172.560 213.425 1.00 79.88 327 ALA D CA 1
ATOM 10888 C C . ALA D 1 333 ? 223.924 172.915 212.464 1.00 79.88 327 ALA D C 1
ATOM 10889 O O . ALA D 1 333 ? 223.953 173.959 211.814 1.00 79.88 327 ALA D O 1
ATOM 10891 N N . MET D 1 334 ? 222.928 172.030 212.380 1.00 79.20 328 MET D N 1
ATOM 10892 C CA . MET D 1 334 ? 221.770 172.298 211.533 1.00 79.20 328 MET D CA 1
ATOM 10893 C C . MET D 1 334 ? 220.846 173.329 212.169 1.00 79.20 328 MET D C 1
ATOM 10894 O O . MET D 1 334 ? 220.065 173.988 211.472 1.00 79.20 328 MET D O 1
ATOM 10899 N N . ILE D 1 335 ? 220.921 173.484 213.492 1.00 73.94 329 ILE D N 1
ATOM 10900 C CA . ILE D 1 335 ? 220.030 174.409 214.187 1.00 73.94 329 ILE D CA 1
ATOM 10901 C C . ILE D 1 335 ? 220.491 175.850 213.978 1.00 73.94 329 ILE D C 1
ATOM 10902 O O . ILE D 1 335 ? 219.696 176.794 214.072 1.00 73.94 329 ILE D O 1
ATOM 10907 N N . ALA D 1 336 ? 221.770 176.043 213.648 1.00 72.93 330 ALA D N 1
ATOM 10908 C CA . ALA D 1 336 ? 222.250 177.381 213.323 1.00 72.93 330 ALA D CA 1
ATOM 10909 C C . ALA D 1 336 ? 221.959 177.725 211.869 1.00 72.93 330 ALA D C 1
ATOM 10910 O O . ALA D 1 336 ? 221.681 178.884 211.539 1.00 72.93 330 ALA D O 1
ATOM 10912 N N . ALA D 1 337 ? 222.003 176.724 210.985 1.00 71.43 331 ALA D N 1
ATOM 10913 C CA . ALA D 1 337 ? 221.704 176.967 209.578 1.00 71.43 331 ALA D CA 1
ATOM 10914 C C . ALA D 1 337 ? 220.212 177.184 209.363 1.00 71.43 331 ALA D C 1
ATOM 10915 O O . ALA D 1 337 ? 219.812 177.965 208.493 1.00 71.43 331 ALA D O 1
ATOM 10917 N N . ALA D 1 338 ? 219.374 176.511 210.157 1.00 69.04 332 ALA D N 1
ATOM 10918 C CA . ALA D 1 338 ? 217.936 176.749 210.088 1.00 69.04 332 ALA D CA 1
ATOM 10919 C C . ALA D 1 338 ? 217.585 178.144 210.589 1.00 69.04 332 ALA D C 1
ATOM 10920 O O . ALA D 1 338 ? 216.709 178.812 210.027 1.00 69.04 332 ALA D O 1
ATOM 10922 N N . ALA D 1 339 ? 218.280 178.611 211.629 1.00 64.97 333 ALA D N 1
ATOM 10923 C CA . ALA D 1 339 ? 218.106 179.983 212.093 1.00 64.97 333 ALA D CA 1
ATOM 10924 C C . ALA D 1 339 ? 218.617 180.990 211.071 1.00 64.97 333 ALA D C 1
ATOM 10925 O O . ALA D 1 339 ? 218.046 182.079 210.935 1.00 64.97 333 ALA D O 1
ATOM 10927 N N . ARG D 1 340 ? 219.681 180.640 210.343 1.00 65.41 334 ARG D N 1
ATOM 10928 C CA . ARG D 1 340 ? 220.193 181.514 209.293 1.00 65.41 334 ARG D CA 1
ATOM 10929 C C . ARG D 1 340 ? 219.217 181.600 208.124 1.00 65.41 334 ARG D C 1
ATOM 10930 O O . ARG D 1 340 ? 219.048 182.667 207.521 1.00 65.41 334 ARG D O 1
ATOM 10938 N N . ARG D 1 341 ? 218.557 180.486 207.797 1.00 65.49 335 ARG D N 1
ATOM 10939 C CA . ARG D 1 341 ? 217.548 180.508 206.741 1.00 65.49 335 ARG D CA 1
ATOM 10940 C C . ARG D 1 341 ? 216.287 181.232 207.195 1.00 65.49 335 ARG D C 1
ATOM 10941 O O . ARG D 1 341 ? 215.591 181.844 206.376 1.00 65.49 335 ARG D O 1
ATOM 10949 N N . ARG D 1 342 ? 215.968 181.157 208.490 1.00 59.21 336 ARG D N 1
ATOM 10950 C CA . ARG D 1 342 ? 214.820 181.888 209.019 1.00 59.21 336 ARG D CA 1
ATOM 10951 C C . ARG D 1 342 ? 215.052 183.392 208.993 1.00 59.21 336 ARG D C 1
ATOM 10952 O O . ARG D 1 342 ? 214.182 184.153 208.555 1.00 59.21 336 ARG D O 1
ATOM 10960 N N . ASP D 1 343 ? 216.219 183.840 209.461 1.00 58.40 337 ASP D N 1
ATOM 10961 C CA . ASP D 1 343 ? 216.464 185.275 209.573 1.00 58.40 337 ASP D CA 1
ATOM 10962 C C . ASP D 1 343 ? 216.706 185.912 208.208 1.00 58.40 337 ASP D C 1
ATOM 10963 O O . ASP D 1 343 ? 216.647 187.139 208.070 1.00 58.40 337 ASP D O 1
ATOM 10968 N N . SER D 1 344 ? 216.980 185.096 207.187 1.00 59.05 338 SER D N 1
ATOM 10969 C CA . SER D 1 344 ? 217.145 185.627 205.838 1.00 59.05 338 SER D CA 1
ATOM 10970 C C . SER D 1 344 ? 215.816 185.671 205.095 1.00 59.05 338 SER D C 1
ATOM 10971 O O . SER D 1 344 ? 215.712 186.292 204.031 1.00 59.05 338 SER D O 1
ATOM 10974 N N . SER D 1 345 ? 214.788 185.021 205.638 1.00 52.66 339 SER D N 1
ATOM 10975 C CA . SER D 1 345 ? 213.503 184.938 204.957 1.00 52.66 339 SER D CA 1
ATOM 10976 C C . SER D 1 345 ? 212.726 186.245 205.081 1.00 52.66 339 SER D C 1
ATOM 10977 O O . SER D 1 345 ? 213.199 187.228 205.649 1.00 52.66 339 SER D O 1
ATOM 10980 N N . HIS D 1 346 ? 211.525 186.253 204.517 1.00 45.72 340 HIS D N 1
ATOM 10981 C CA . HIS D 1 346 ? 210.634 187.399 204.635 1.00 45.72 340 HIS D CA 1
ATOM 10982 C C . HIS D 1 346 ? 210.038 187.469 206.032 1.00 45.72 340 HIS D C 1
ATOM 10983 O O . HIS D 1 346 ? 209.360 186.536 206.470 1.00 45.72 340 HIS D O 1
ATOM 10990 N N . ASN D 1 347 ? 210.284 188.570 206.740 1.00 44.91 341 ASN D N 1
ATOM 10991 C CA . ASN D 1 347 ? 209.675 188.727 208.060 1.00 44.91 341 ASN D CA 1
ATOM 10992 C C . ASN D 1 347 ? 208.229 189.174 207.892 1.00 44.91 341 ASN D C 1
ATOM 10993 O O . ASN D 1 347 ? 207.934 190.352 207.687 1.00 44.91 341 ASN D O 1
ATOM 10998 N N . GLU D 1 348 ? 207.325 188.198 207.969 1.00 46.31 342 GLU D N 1
ATOM 10999 C CA . GLU D 1 348 ? 205.895 188.472 208.009 1.00 46.31 342 GLU D CA 1
ATOM 11000 C C . GLU D 1 348 ? 205.514 189.298 209.231 1.00 46.31 342 GLU D C 1
ATOM 11001 O O . GLU D 1 348 ? 204.602 190.130 209.154 1.00 46.31 342 GLU D O 1
ATOM 11007 N N . LEU D 1 349 ? 206.233 189.119 210.345 1.00 42.26 343 LEU D N 1
ATOM 11008 C CA . LEU D 1 349 ? 205.819 189.702 211.618 1.00 42.26 343 LEU D CA 1
ATOM 11009 C C . LEU D 1 349 ? 205.968 191.219 211.629 1.00 42.26 343 LEU D C 1
ATOM 11010 O O . LEU D 1 349 ? 205.096 191.915 212.157 1.00 42.26 343 LEU D O 1
ATOM 11015 N N . TYR D 1 350 ? 207.041 191.744 211.029 1.00 41.85 344 TYR D N 1
ATOM 11016 C CA . TYR D 1 350 ? 207.242 193.191 210.955 1.00 41.85 344 TYR D CA 1
ATOM 11017 C C . TYR D 1 350 ? 206.124 193.878 210.183 1.00 41.85 344 TYR D C 1
ATOM 11018 O O . TYR D 1 350 ? 205.549 194.872 210.648 1.00 41.85 344 TYR D O 1
ATOM 11027 N N . TYR D 1 351 ? 205.772 193.333 209.021 1.00 43.02 345 TYR D N 1
ATOM 11028 C CA . TYR D 1 351 ? 204.756 193.970 208.198 1.00 43.02 345 TYR D CA 1
ATOM 11029 C C . TYR D 1 351 ? 203.361 193.763 208.766 1.00 43.02 345 TYR D C 1
ATOM 11030 O O . TYR D 1 351 ? 202.520 194.662 208.660 1.00 43.02 345 TYR D O 1
ATOM 11039 N N . GLU D 1 352 ? 203.106 192.621 209.411 1.00 46.69 346 GLU D N 1
ATOM 11040 C CA . GLU D 1 352 ? 201.806 192.422 210.044 1.00 46.69 346 GLU D CA 1
ATOM 11041 C C . GLU D 1 352 ? 201.636 193.311 211.270 1.00 46.69 346 GLU D C 1
ATOM 11042 O O . GLU D 1 352 ? 200.538 193.817 211.518 1.00 46.69 346 GLU D O 1
ATOM 11048 N N . GLU D 1 353 ? 202.713 193.552 212.024 1.00 45.71 347 GLU D N 1
ATOM 11049 C CA . GLU D 1 353 ? 202.624 194.465 213.159 1.00 45.71 347 GLU D CA 1
ATOM 11050 C C . GLU D 1 353 ? 202.452 195.908 212.705 1.00 45.71 347 GLU D C 1
ATOM 11051 O O . GLU D 1 353 ? 201.683 196.660 213.315 1.00 45.71 347 GLU D O 1
ATOM 11057 N N . ALA D 1 354 ? 203.140 196.308 211.628 1.00 44.25 348 ALA D N 1
ATOM 11058 C CA . ALA D 1 354 ? 202.957 197.657 211.096 1.00 44.25 348 ALA D CA 1
ATOM 11059 C C . ALA D 1 354 ? 201.547 197.856 210.548 1.00 44.25 348 ALA D C 1
ATOM 11060 O O . ALA D 1 354 ? 200.926 198.903 210.777 1.00 44.25 348 ALA D O 1
ATOM 11062 N N . GLU D 1 355 ? 201.009 196.838 209.872 1.00 46.70 349 GLU D N 1
ATOM 11063 C CA . GLU D 1 355 ? 199.669 196.933 209.308 1.00 46.70 349 GLU D CA 1
ATOM 11064 C C . GLU D 1 355 ? 198.607 196.924 210.401 1.00 46.70 349 GLU D C 1
ATOM 11065 O O . GLU D 1 355 ? 197.609 197.650 210.310 1.00 46.70 349 GLU D O 1
ATOM 11071 N N . HIS D 1 356 ? 198.823 196.136 211.459 1.00 43.29 350 HIS D N 1
ATOM 11072 C CA . HIS D 1 356 ? 197.899 196.130 212.587 1.00 43.29 350 HIS D CA 1
ATOM 11073 C C . HIS D 1 356 ? 197.928 197.451 213.343 1.00 43.29 350 HIS D C 1
ATOM 11074 O O . HIS D 1 356 ? 196.880 197.939 213.772 1.00 43.29 350 HIS D O 1
ATOM 11081 N N . GLU D 1 357 ? 199.114 198.043 213.509 1.00 44.51 351 GLU D N 1
ATOM 11082 C CA . GLU D 1 357 ? 199.220 199.337 214.174 1.00 44.51 351 GLU D CA 1
ATOM 11083 C C . GLU D 1 357 ? 198.544 200.431 213.355 1.00 44.51 351 GLU D C 1
ATOM 11084 O O . GLU D 1 357 ? 197.903 201.333 213.912 1.00 44.51 351 GLU D O 1
ATOM 11090 N N . ARG D 1 358 ? 198.641 200.334 212.027 1.00 44.78 352 ARG D N 1
ATOM 11091 C CA . ARG D 1 358 ? 197.950 201.269 211.146 1.00 44.78 352 ARG D CA 1
ATOM 11092 C C . ARG D 1 358 ? 196.433 201.122 211.248 1.00 44.78 352 ARG D C 1
ATOM 11093 O O . ARG D 1 358 ? 195.707 202.127 211.303 1.00 44.78 352 ARG D O 1
ATOM 11101 N N . ARG D 1 359 ? 195.939 199.878 211.303 1.00 43.03 353 ARG D N 1
ATOM 11102 C CA . ARG D 1 359 ? 194.501 199.658 211.461 1.00 43.03 353 ARG D CA 1
ATOM 11103 C C . ARG D 1 359 ? 194.004 200.143 212.816 1.00 43.03 353 ARG D C 1
ATOM 11104 O O . ARG D 1 359 ? 192.892 200.670 212.920 1.00 43.03 353 ARG D O 1
ATOM 11112 N N . VAL D 1 360 ? 194.815 199.975 213.864 1.00 39.35 354 VAL D N 1
ATOM 11113 C CA . VAL D 1 360 ? 194.435 200.443 215.194 1.00 39.35 354 VAL D CA 1
ATOM 11114 C C . VAL D 1 360 ? 194.375 201.965 215.233 1.00 39.35 354 VAL D C 1
ATOM 11115 O O . VAL D 1 360 ? 193.448 202.538 215.815 1.00 39.35 354 VAL D O 1
ATOM 11119 N N . LYS D 1 361 ? 195.322 202.643 214.573 1.00 39.58 355 LYS D N 1
ATOM 11120 C CA . LYS D 1 361 ? 195.265 204.102 214.499 1.00 39.58 355 LYS D CA 1
ATOM 11121 C C . LYS D 1 361 ? 194.056 204.590 213.705 1.00 39.58 355 LYS D C 1
ATOM 11122 O O . LYS D 1 361 ? 193.437 205.598 214.071 1.00 39.58 355 LYS D O 1
ATOM 11128 N N . LYS D 1 362 ? 193.682 203.870 212.642 1.00 40.69 356 LYS D N 1
ATOM 11129 C CA . LYS D 1 362 ? 192.508 204.267 211.864 1.00 40.69 356 LYS D CA 1
ATOM 11130 C C . LYS D 1 362 ? 191.216 204.073 212.655 1.00 40.69 356 LYS D C 1
ATOM 11131 O O . LYS D 1 362 ? 190.355 204.963 212.675 1.00 40.69 356 LYS D O 1
ATOM 11137 N N . ARG D 1 363 ? 191.071 202.923 213.325 1.00 39.16 357 ARG D N 1
ATOM 11138 C CA . ARG D 1 363 ? 189.897 202.686 214.164 1.00 39.16 357 ARG D CA 1
ATOM 11139 C C . ARG D 1 363 ? 189.848 203.643 215.348 1.00 39.16 357 ARG D C 1
ATOM 11140 O O . ARG D 1 363 ? 188.761 204.052 215.768 1.00 39.16 357 ARG D O 1
ATOM 11148 N N . LYS D 1 364 ? 191.013 204.037 215.869 1.00 37.37 358 LYS D N 1
ATOM 11149 C CA . LYS D 1 364 ? 191.075 205.019 216.943 1.00 37.37 358 LYS D CA 1
ATOM 11150 C C . LYS D 1 364 ? 190.604 206.387 216.474 1.00 37.37 358 LYS D C 1
ATOM 11151 O O . LYS D 1 364 ? 189.882 207.073 217.201 1.00 37.37 358 LYS D O 1
ATOM 11157 N N . ALA D 1 365 ? 190.989 206.794 215.260 1.00 38.38 359 ALA D N 1
ATOM 11158 C CA . ALA D 1 365 ? 190.531 208.080 214.735 1.00 38.38 359 ALA D CA 1
ATOM 11159 C C . ALA D 1 365 ? 189.027 208.076 214.469 1.00 38.38 359 ALA D C 1
ATOM 11160 O O . ALA D 1 365 ? 188.337 209.064 214.774 1.00 38.38 359 ALA D O 1
ATOM 11162 N N . ARG D 1 366 ? 188.507 206.963 213.926 1.00 41.91 360 ARG D N 1
ATOM 11163 C CA . ARG D 1 366 ? 187.060 206.798 213.764 1.00 41.91 360 ARG D CA 1
ATOM 11164 C C . ARG D 1 366 ? 186.336 206.886 215.099 1.00 41.91 360 ARG D C 1
ATOM 11165 O O . ARG D 1 366 ? 185.287 207.532 215.206 1.00 41.91 360 ARG D O 1
ATOM 11173 N N . LEU D 1 367 ? 186.901 206.257 216.129 1.00 37.67 361 LEU D N 1
ATOM 11174 C CA . LEU D 1 367 ? 186.292 206.252 217.451 1.00 37.67 361 LEU D CA 1
ATOM 11175 C C . LEU D 1 367 ? 186.302 207.635 218.089 1.00 37.67 361 LEU D C 1
ATOM 11176 O O . LEU D 1 367 ? 185.319 208.027 218.725 1.00 37.67 361 LEU D O 1
ATOM 11181 N N . VAL D 1 368 ? 187.397 208.385 217.928 1.00 38.49 362 VAL D N 1
ATOM 11182 C CA . VAL D 1 368 ? 187.471 209.738 218.476 1.00 38.49 362 VAL D CA 1
ATOM 11183 C C . VAL D 1 368 ? 186.437 210.643 217.818 1.00 38.49 362 VAL D C 1
ATOM 11184 O O . VAL D 1 368 ? 185.712 211.373 218.507 1.00 38.49 362 VAL D O 1
ATOM 11188 N N . VAL D 1 369 ? 186.304 210.556 216.486 1.00 41.13 363 VAL D N 1
ATOM 11189 C CA . VAL D 1 369 ? 185.311 211.365 215.776 1.00 41.13 363 VAL D CA 1
ATOM 11190 C C . VAL D 1 369 ? 183.889 210.976 216.186 1.00 41.13 363 VAL D C 1
ATOM 11191 O O . VAL D 1 369 ? 183.037 211.848 216.423 1.00 41.13 363 VAL D O 1
ATOM 11195 N N . ALA D 1 370 ? 183.636 209.671 216.344 1.00 42.60 364 ALA D N 1
ATOM 11196 C CA . ALA D 1 370 ? 182.315 209.187 216.734 1.00 42.60 364 ALA D CA 1
ATOM 11197 C C . ALA D 1 370 ? 181.932 209.634 218.140 1.00 42.60 364 ALA D C 1
ATOM 11198 O O . ALA D 1 370 ? 180.796 210.059 218.369 1.00 42.60 364 ALA D O 1
ATOM 11200 N N . VAL D 1 371 ? 182.872 209.589 219.084 1.00 41.58 365 VAL D N 1
ATOM 11201 C CA . VAL D 1 371 ? 182.538 209.963 220.455 1.00 41.58 365 VAL D CA 1
ATOM 11202 C C . VAL D 1 371 ? 182.414 211.483 220.605 1.00 41.58 365 VAL D C 1
ATOM 11203 O O . VAL D 1 371 ? 181.563 211.963 221.368 1.00 41.58 365 VAL D O 1
ATOM 11207 N N . GLU D 1 372 ? 183.191 212.265 219.844 1.00 46.42 366 GLU D N 1
ATOM 11208 C CA . GLU D 1 372 ? 183.013 213.717 219.857 1.00 46.42 366 GLU D CA 1
ATOM 11209 C C . GLU D 1 372 ? 181.660 214.125 219.286 1.00 46.42 366 GLU D C 1
ATOM 11210 O O . GLU D 1 372 ? 180.926 214.920 219.900 1.00 46.42 366 GLU D O 1
ATOM 11216 N N . GLU D 1 373 ? 181.284 213.552 218.140 1.00 51.96 367 GLU D N 1
ATOM 11217 C CA . GLU D 1 373 ? 179.996 213.900 217.562 1.00 51.96 367 GLU D CA 1
ATOM 11218 C C . GLU D 1 373 ? 178.839 213.229 218.290 1.00 51.96 367 GLU D C 1
ATOM 11219 O O . GLU D 1 373 ? 177.683 213.580 218.046 1.00 51.96 367 GLU D O 1
ATOM 11225 N N . ALA D 1 374 ? 179.121 212.279 219.180 1.00 47.85 368 ALA D N 1
ATOM 11226 C CA . ALA D 1 374 ? 178.086 211.775 220.070 1.00 47.85 368 ALA D CA 1
ATOM 11227 C C . ALA D 1 374 ? 177.883 212.697 221.266 1.00 47.85 368 ALA D C 1
ATOM 11228 O O . ALA D 1 374 ? 176.741 212.960 221.658 1.00 47.85 368 ALA D O 1
ATOM 11230 N N . PHE D 1 375 ? 178.971 213.201 221.864 1.00 46.02 369 PHE D N 1
ATOM 11231 C CA . PHE D 1 375 ? 178.813 214.083 223.019 1.00 46.02 369 PHE D CA 1
ATOM 11232 C C . PHE D 1 375 ? 178.275 215.445 222.639 1.00 46.02 369 PHE D C 1
ATOM 11233 O O . PHE D 1 375 ? 177.743 216.149 223.502 1.00 46.02 369 PHE D O 1
ATOM 11241 N N . ILE D 1 376 ? 178.401 215.836 221.371 1.00 55.49 370 ILE D N 1
ATOM 11242 C CA . ILE D 1 376 ? 177.864 217.128 220.976 1.00 55.49 370 ILE D CA 1
ATOM 11243 C C . ILE D 1 376 ? 176.337 217.093 220.821 1.00 55.49 370 ILE D C 1
ATOM 11244 O O . ILE D 1 376 ? 175.710 218.143 220.643 1.00 55.49 370 ILE D O 1
ATOM 11249 N N . HIS D 1 377 ? 175.707 215.918 220.937 1.00 57.68 371 HIS D N 1
ATOM 11250 C CA . HIS D 1 377 ? 174.271 215.817 220.692 1.00 57.68 371 HIS D CA 1
ATOM 11251 C C . HIS D 1 377 ? 173.436 216.186 221.914 1.00 57.68 371 HIS D C 1
ATOM 11252 O O . HIS D 1 377 ? 172.222 216.380 221.799 1.00 57.68 371 HIS D O 1
ATOM 11259 N N . ILE D 1 378 ? 174.044 216.268 223.089 1.00 59.30 372 ILE D N 1
ATOM 11260 C CA . ILE D 1 378 ? 173.307 216.627 224.298 1.00 59.30 372 ILE D CA 1
ATOM 11261 C C . ILE D 1 378 ? 173.927 217.855 224.939 1.00 59.30 372 ILE D C 1
ATOM 11262 O O . ILE D 1 378 ? 175.093 218.183 224.710 1.00 59.30 372 ILE D O 1
ATOM 11267 N N . GLN D 1 379 ? 173.138 218.529 225.770 1.00 66.51 373 GLN D N 1
ATOM 11268 C CA . GLN D 1 379 ? 173.497 219.810 226.359 1.00 66.51 373 GLN D CA 1
ATOM 11269 C C . GLN D 1 379 ? 173.262 219.768 227.865 1.00 66.51 373 GLN D C 1
ATOM 11270 O O . GLN D 1 379 ? 172.318 219.134 228.340 1.00 66.51 373 GLN D O 1
ATOM 11276 N N . ARG D 1 380 ? 174.123 220.477 228.606 1.00 69.07 374 ARG D N 1
ATOM 11277 C CA . ARG D 1 380 ? 174.160 220.372 230.065 1.00 69.07 374 ARG D CA 1
ATOM 11278 C C . ARG D 1 380 ? 172.924 220.996 230.712 1.00 69.07 374 ARG D C 1
ATOM 11279 O O . ARG D 1 380 ? 172.579 220.656 231.852 1.00 69.07 374 ARG D O 1
ATOM 11287 N N . LEU D 1 381 ? 172.234 221.884 229.989 1.00 67.99 375 LEU D N 1
ATOM 11288 C CA . LEU D 1 381 ? 170.996 222.559 230.422 1.00 67.99 375 LEU D CA 1
ATOM 11289 C C . LEU D 1 381 ? 171.150 223.337 231.730 1.00 67.99 375 LEU D C 1
ATOM 11290 O O . LEU D 1 381 ? 170.877 224.536 231.784 1.00 67.99 375 LEU D O 1
ATOM 11295 N N . GLU D 1 392 ? 163.251 217.752 225.645 1.00 71.10 386 GLU D N 1
ATOM 11296 C CA . GLU D 1 392 ? 162.874 216.801 226.684 1.00 71.10 386 GLU D CA 1
ATOM 11297 C C . GLU D 1 392 ? 163.999 216.586 227.691 1.00 71.10 386 GLU D C 1
ATOM 11298 O O . GLU D 1 392 ? 165.143 216.335 227.322 1.00 71.10 386 GLU D O 1
ATOM 11304 N N . VAL D 1 393 ? 163.645 216.684 228.973 1.00 67.27 387 VAL D N 1
ATOM 11305 C CA . VAL D 1 393 ? 164.624 216.583 230.045 1.00 67.27 387 VAL D CA 1
ATOM 11306 C C . VAL D 1 393 ? 164.854 215.121 230.410 1.00 67.27 387 VAL D C 1
ATOM 11307 O O . VAL D 1 393 ? 163.904 214.342 230.563 1.00 67.27 387 VAL D O 1
ATOM 11311 N N . MET D 1 394 ? 166.125 214.737 230.545 1.00 61.82 388 MET D N 1
ATOM 11312 C CA . MET D 1 394 ? 166.483 213.372 230.903 1.00 61.82 388 MET D CA 1
ATOM 11313 C C . MET D 1 394 ? 167.722 213.361 231.791 1.00 61.82 388 MET D C 1
ATOM 11314 O O . MET D 1 394 ? 168.545 214.276 231.763 1.00 61.82 388 MET D O 1
ATOM 11319 N N . ASP D 1 395 ? 167.826 212.305 232.599 1.00 58.28 389 ASP D N 1
ATOM 11320 C CA . ASP D 1 395 ? 168.938 212.060 233.508 1.00 58.28 389 ASP D CA 1
ATOM 11321 C C . ASP D 1 395 ? 170.146 211.541 232.709 1.00 58.28 389 ASP D C 1
ATOM 11322 O O . ASP D 1 395 ? 170.002 211.238 231.522 1.00 58.28 389 ASP D O 1
ATOM 11327 N N . PRO D 1 396 ? 171.357 211.475 233.302 1.00 52.94 390 PRO D N 1
ATOM 11328 C CA . PRO D 1 396 ? 172.525 211.043 232.505 1.00 52.94 390 PRO D CA 1
ATOM 11329 C C . PRO D 1 396 ? 172.469 209.616 231.988 1.00 52.94 390 PRO D C 1
ATOM 11330 O O . PRO D 1 396 ? 173.151 209.319 231.002 1.00 52.94 390 PRO D O 1
ATOM 11334 N N . ARG D 1 397 ? 171.682 208.735 232.604 1.00 51.68 391 ARG D N 1
ATOM 11335 C CA . ARG D 1 397 ? 171.523 207.385 232.074 1.00 51.68 391 ARG D CA 1
ATOM 11336 C C . ARG D 1 397 ? 170.779 207.403 230.742 1.00 51.68 391 ARG D C 1
ATOM 11337 O O . ARG D 1 397 ? 171.206 206.769 229.770 1.00 51.68 391 ARG D O 1
ATOM 11345 N N . GLU D 1 398 ? 169.679 208.156 230.671 1.00 54.56 392 GLU D N 1
ATOM 11346 C CA . GLU D 1 398 ? 168.924 208.250 229.426 1.00 54.56 392 GLU D CA 1
ATOM 11347 C C . GLU D 1 398 ? 169.650 209.088 228.383 1.00 54.56 392 GLU D C 1
ATOM 11348 O O . GLU D 1 398 ? 169.512 208.826 227.186 1.00 54.56 392 GLU D O 1
ATOM 11354 N N . ALA D 1 399 ? 170.451 210.069 228.807 1.00 50.14 393 ALA D N 1
ATOM 11355 C CA . ALA D 1 399 ? 171.281 210.806 227.856 1.00 50.14 393 ALA D CA 1
ATOM 11356 C C . ALA D 1 399 ? 172.384 209.922 227.283 1.00 50.14 393 ALA D C 1
ATOM 11357 O O . ALA D 1 399 ? 172.710 210.013 226.089 1.00 50.14 393 ALA D O 1
ATOM 11359 N N . ALA D 1 400 ? 172.953 209.053 228.123 1.00 46.89 394 ALA D N 1
ATOM 11360 C CA . ALA D 1 400 ? 173.928 208.068 227.667 1.00 46.89 394 ALA D CA 1
ATOM 11361 C C . ALA D 1 400 ? 173.304 207.096 226.676 1.00 46.89 394 ALA D C 1
ATOM 11362 O O . ALA D 1 400 ? 173.895 206.788 225.634 1.00 46.89 394 ALA D O 1
ATOM 11364 N N . GLN D 1 401 ? 172.095 206.617 226.979 1.00 49.94 395 GLN D N 1
ATOM 11365 C CA . GLN D 1 401 ? 171.388 205.725 226.064 1.00 49.94 395 GLN D CA 1
ATOM 11366 C C . GLN D 1 401 ? 170.969 206.435 224.784 1.00 49.94 395 GLN D C 1
ATOM 11367 O O . GLN D 1 401 ? 170.822 205.790 223.741 1.00 49.94 395 GLN D O 1
ATOM 11373 N N . ALA D 1 402 ? 170.767 207.752 224.845 1.00 48.26 396 ALA D N 1
ATOM 11374 C CA . ALA D 1 402 ? 170.428 208.512 223.650 1.00 48.26 396 ALA D CA 1
ATOM 11375 C C . ALA D 1 402 ? 171.626 208.645 222.722 1.00 48.26 396 ALA D C 1
ATOM 11376 O O . ALA D 1 402 ? 171.515 208.405 221.515 1.00 48.26 396 ALA D O 1
ATOM 11378 N N . ILE D 1 403 ? 172.787 209.023 223.265 1.00 47.08 397 ILE D N 1
ATOM 11379 C CA . ILE D 1 403 ? 173.933 209.297 222.398 1.00 47.08 397 ILE D CA 1
ATOM 11380 C C . ILE D 1 403 ? 174.803 208.081 222.117 1.00 47.08 397 ILE D C 1
ATOM 11381 O O . ILE D 1 403 ? 175.695 208.165 221.262 1.00 47.08 397 ILE D O 1
ATOM 11386 N N . PHE D 1 404 ? 174.582 206.963 222.803 1.00 46.63 398 PHE D N 1
ATOM 11387 C CA . PHE D 1 404 ? 175.386 205.769 222.547 1.00 46.63 398 PHE D CA 1
ATOM 11388 C C . PHE D 1 404 ? 175.229 205.118 221.165 1.00 46.63 398 PHE D C 1
ATOM 11389 O O . PHE D 1 404 ? 176.252 204.623 220.655 1.00 46.63 398 PHE D O 1
ATOM 11397 N N . PRO D 1 405 ? 174.049 205.050 220.509 1.00 49.26 399 PRO D N 1
ATOM 11398 C CA . PRO D 1 405 ? 174.018 204.447 219.160 1.00 49.26 399 PRO D CA 1
ATOM 11399 C C . PRO D 1 405 ? 174.791 205.203 218.086 1.00 49.26 399 PRO D C 1
ATOM 11400 O O . PRO D 1 405 ? 175.063 204.620 217.032 1.00 49.26 399 PRO D O 1
ATOM 11404 N N . SER D 1 406 ? 175.160 206.460 218.304 1.00 50.06 400 SER D N 1
ATOM 11405 C CA . SER D 1 406 ? 176.003 207.157 217.343 1.00 50.06 400 SER D CA 1
ATOM 11406 C C . SER D 1 406 ? 177.492 206.912 217.561 1.00 50.06 400 SER D C 1
ATOM 11407 O O . SER D 1 406 ? 178.299 207.377 216.752 1.00 50.06 400 SER D O 1
ATOM 11410 N N . MET D 1 407 ? 177.879 206.202 218.623 1.00 45.87 401 MET D N 1
ATOM 11411 C CA . MET D 1 407 ? 179.267 205.818 218.825 1.00 45.87 401 MET D CA 1
ATOM 11412 C C . MET D 1 407 ? 179.473 204.318 218.941 1.00 45.87 401 MET D C 1
ATOM 11413 O O . MET D 1 407 ? 180.625 203.884 219.041 1.00 45.87 401 MET D O 1
ATOM 11418 N N . ALA D 1 408 ? 178.399 203.521 218.932 1.00 44.06 402 ALA D N 1
ATOM 11419 C CA . ALA D 1 408 ? 178.474 202.127 219.362 1.00 44.06 402 ALA D CA 1
ATOM 11420 C C . ALA D 1 408 ? 179.254 201.261 218.381 1.00 44.06 402 ALA D C 1
ATOM 11421 O O . ALA D 1 408 ? 180.021 200.386 218.798 1.00 44.06 402 ALA D O 1
ATOM 11423 N N . ARG D 1 409 ? 179.082 201.494 217.080 1.00 47.05 403 ARG D N 1
ATOM 11424 C CA . ARG D 1 409 ? 179.738 200.646 216.092 1.00 47.05 403 ARG D CA 1
ATOM 11425 C C . ARG D 1 409 ? 181.233 200.924 216.026 1.00 47.05 403 ARG D C 1
ATOM 11426 O O . ARG D 1 409 ? 182.033 199.989 215.907 1.00 47.05 403 ARG D O 1
ATOM 11434 N N . ALA D 1 410 ? 181.627 202.198 216.116 1.00 40.57 404 ALA D N 1
ATOM 11435 C CA . ALA D 1 410 ? 183.045 202.550 216.110 1.00 40.57 404 ALA D CA 1
ATOM 11436 C C . ALA D 1 410 ? 183.753 202.016 217.348 1.00 40.57 404 ALA D C 1
ATOM 11437 O O . ALA D 1 410 ? 184.884 201.522 217.260 1.00 40.57 404 ALA D O 1
ATOM 11439 N N . LEU D 1 411 ? 183.078 202.063 218.498 1.00 38.34 405 LEU D N 1
ATOM 11440 C CA . LEU D 1 411 ? 183.648 201.511 219.719 1.00 38.34 405 LEU D CA 1
ATOM 11441 C C . LEU D 1 411 ? 183.732 199.996 219.659 1.00 38.34 405 LEU D C 1
ATOM 11442 O O . LEU D 1 411 ? 184.711 199.414 220.132 1.00 38.34 405 LEU D O 1
ATOM 11447 N N . GLN D 1 412 ? 182.727 199.347 219.067 1.00 41.82 406 GLN D N 1
ATOM 11448 C CA . GLN D 1 412 ? 182.758 197.897 218.909 1.00 41.82 406 GLN D CA 1
ATOM 11449 C C . GLN D 1 412 ? 183.899 197.462 217.996 1.00 41.82 406 GLN D C 1
ATOM 11450 O O . GLN D 1 412 ? 184.618 196.503 218.302 1.00 41.82 406 GLN D O 1
ATOM 11456 N N . LYS D 1 413 ? 184.104 198.184 216.892 1.00 40.52 407 LYS D N 1
ATOM 11457 C CA . LYS D 1 413 ? 185.196 197.861 215.980 1.00 40.52 407 LYS D CA 1
ATOM 11458 C C . LYS D 1 413 ? 186.557 198.137 216.604 1.00 40.52 407 LYS D C 1
ATOM 11459 O O . LYS D 1 413 ? 187.509 197.381 216.364 1.00 40.52 407 LYS D O 1
ATOM 11465 N N . TYR D 1 414 ? 186.665 199.186 217.427 1.00 35.13 408 TYR D N 1
ATOM 11466 C CA . TYR D 1 414 ? 187.931 199.455 218.099 1.00 35.13 408 TYR D CA 1
ATOM 11467 C C . TYR D 1 414 ? 188.228 198.415 219.173 1.00 35.13 408 TYR D C 1
ATOM 11468 O O . TYR D 1 414 ? 189.381 198.003 219.336 1.00 35.13 408 TYR D O 1
ATOM 11477 N N . LEU D 1 415 ? 187.219 198.006 219.942 1.00 36.50 409 LEU D N 1
ATOM 11478 C CA . LEU D 1 415 ? 187.451 196.984 220.952 1.00 36.50 409 LEU D CA 1
ATOM 11479 C C . LEU D 1 415 ? 187.718 195.621 220.334 1.00 36.50 409 LEU D C 1
ATOM 11480 O O . LEU D 1 415 ? 188.423 194.813 220.943 1.00 36.50 409 LEU D O 1
ATOM 11485 N N . ARG D 1 416 ? 187.196 195.352 219.135 1.00 41.35 410 ARG D N 1
ATOM 11486 C CA . ARG D 1 416 ? 187.571 194.115 218.460 1.00 41.35 410 ARG D CA 1
ATOM 11487 C C . ARG D 1 416 ? 188.986 194.179 217.897 1.00 41.35 410 ARG D C 1
ATOM 11488 O O . ARG D 1 416 ? 189.712 193.182 217.957 1.00 41.35 410 ARG D O 1
ATOM 11496 N N . ILE D 1 417 ? 189.402 195.324 217.346 1.00 38.39 411 ILE D N 1
ATOM 11497 C CA . ILE D 1 417 ? 190.742 195.385 216.761 1.00 38.39 411 ILE D CA 1
ATOM 11498 C C . ILE D 1 417 ? 191.818 195.425 217.851 1.00 38.39 411 ILE D C 1
ATOM 11499 O O . ILE D 1 417 ? 192.940 194.954 217.638 1.00 38.39 411 ILE D O 1
ATOM 11504 N N . THR D 1 418 ? 191.495 195.930 219.041 1.00 37.34 412 THR D N 1
ATOM 11505 C CA . THR D 1 418 ? 192.443 195.947 220.145 1.00 37.34 412 THR D CA 1
ATOM 11506 C C . THR D 1 418 ? 192.243 194.787 221.106 1.00 37.34 412 THR D C 1
ATOM 11507 O O . THR D 1 418 ? 192.932 194.735 222.132 1.00 37.34 412 THR D O 1
ATOM 11511 N N . ARG D 1 419 ? 191.301 193.890 220.800 1.00 40.52 413 ARG D N 1
ATOM 11512 C CA . ARG D 1 419 ? 191.053 192.639 221.522 1.00 40.52 413 ARG D CA 1
ATOM 11513 C C . ARG D 1 419 ? 190.641 192.899 222.969 1.00 40.52 413 ARG D C 1
ATOM 11514 O O . ARG D 1 419 ? 191.049 192.203 223.899 1.00 40.52 413 ARG D O 1
ATOM 11522 N N . GLN D 1 420 ? 189.804 193.919 223.144 1.00 39.00 414 GLN D N 1
ATOM 11523 C CA . GLN D 1 420 ? 189.294 194.319 224.448 1.00 39.00 414 GLN D CA 1
ATOM 11524 C C . GLN D 1 420 ? 187.790 194.125 224.566 1.00 39.00 414 GLN D C 1
ATOM 11525 O O . GLN D 1 420 ? 187.180 194.666 225.494 1.00 39.00 414 GLN D O 1
ATOM 11531 N N . GLN D 1 421 ? 187.175 193.377 223.649 1.00 41.48 415 GLN D N 1
ATOM 11532 C CA . GLN D 1 421 ? 185.720 193.314 223.592 1.00 41.48 415 GLN D CA 1
ATOM 11533 C C . GLN D 1 421 ? 185.125 192.443 224.688 1.00 41.48 415 GLN D C 1
ATOM 11534 O O . GLN D 1 421 ? 183.938 192.586 224.995 1.00 41.48 415 GLN D O 1
ATOM 11540 N N . ASN D 1 422 ? 185.913 191.552 225.288 1.00 43.21 416 ASN D N 1
ATOM 11541 C CA . ASN D 1 422 ? 185.428 190.745 226.398 1.00 43.21 416 ASN D CA 1
ATOM 11542 C C . ASN D 1 422 ? 185.392 191.513 227.708 1.00 43.21 416 ASN D C 1
ATOM 11543 O O . ASN D 1 422 ? 184.794 191.034 228.676 1.00 43.21 416 ASN D O 1
ATOM 11548 N N . TYR D 1 423 ? 186.007 192.688 227.754 1.00 39.69 417 TYR D N 1
ATOM 11549 C CA . TYR D 1 423 ? 186.169 193.451 228.977 1.00 39.69 417 TYR D CA 1
ATOM 11550 C C . TYR D 1 423 ? 185.087 194.490 229.191 1.00 39.69 417 TYR D C 1
ATOM 11551 O O . TYR D 1 423 ? 184.956 194.999 230.307 1.00 39.69 417 TYR D O 1
ATOM 11560 N N . HIS D 1 424 ? 184.311 194.816 228.163 1.00 38.89 418 HIS D N 1
ATOM 11561 C CA . HIS D 1 424 ? 183.340 195.901 228.239 1.00 38.89 418 HIS D CA 1
ATOM 11562 C C . HIS D 1 424 ? 182.012 195.416 227.672 1.00 38.89 418 HIS D C 1
ATOM 11563 O O . HIS D 1 424 ? 181.846 195.321 226.454 1.00 38.89 418 HIS D O 1
ATOM 11570 N N . SER D 1 425 ? 181.074 195.106 228.558 1.00 42.39 419 SER D N 1
ATOM 11571 C CA . SER D 1 425 ? 179.702 194.888 228.142 1.00 42.39 419 SER D CA 1
ATOM 11572 C C . SER D 1 425 ? 179.044 196.225 227.814 1.00 42.39 419 SER D C 1
ATOM 11573 O O . SER D 1 425 ? 179.580 197.292 228.112 1.00 42.39 419 SER D O 1
ATOM 11576 N N . MET D 1 426 ? 177.867 196.156 227.186 1.00 46.42 420 MET D N 1
ATOM 11577 C CA . MET D 1 426 ? 177.149 197.377 226.832 1.00 46.42 420 MET D CA 1
ATOM 11578 C C . MET D 1 426 ? 176.656 198.103 228.077 1.00 46.42 420 MET D C 1
ATOM 11579 O O . MET D 1 426 ? 176.623 199.339 228.111 1.00 46.42 420 MET D O 1
ATOM 11584 N N . GLU D 1 427 ? 176.298 197.347 229.120 1.00 45.48 421 GLU D N 1
ATOM 11585 C CA . GLU D 1 427 ? 175.898 197.940 230.392 1.00 45.48 421 GLU D CA 1
ATOM 11586 C C . GLU D 1 427 ? 177.050 198.695 231.044 1.00 45.48 421 GLU D C 1
ATOM 11587 O O . GLU D 1 427 ? 176.855 199.794 231.574 1.00 45.48 421 GLU D O 1
ATOM 11593 N N . SER D 1 428 ? 178.257 198.125 230.997 1.00 42.38 422 SER D N 1
ATOM 11594 C CA . SER D 1 428 ? 179.439 198.783 231.551 1.00 42.38 422 SER D CA 1
ATOM 11595 C C . SER D 1 428 ? 179.763 200.074 230.808 1.00 42.38 422 SER D C 1
ATOM 11596 O O . SER D 1 428 ? 180.086 201.095 231.430 1.00 42.38 422 SER D O 1
ATOM 11599 N N . ILE D 1 429 ? 179.660 200.046 229.479 1.00 37.56 423 ILE D N 1
ATOM 11600 C CA . ILE D 1 429 ? 179.939 201.228 228.674 1.00 37.56 423 ILE D CA 1
ATOM 11601 C C . ILE D 1 429 ? 178.881 202.298 228.907 1.00 37.56 423 ILE D C 1
ATOM 11602 O O . ILE D 1 429 ? 179.201 203.485 228.996 1.00 37.56 423 ILE D O 1
ATOM 11607 N N . LEU D 1 430 ? 177.614 201.899 229.060 1.00 41.25 424 LEU D N 1
ATOM 11608 C CA . LEU D 1 430 ? 176.569 202.877 229.355 1.00 41.25 424 LEU D CA 1
ATOM 11609 C C . LEU D 1 430 ? 176.713 203.478 230.748 1.00 41.25 424 LEU D C 1
ATOM 11610 O O . LEU D 1 430 ? 176.447 204.672 230.928 1.00 41.25 424 LEU D O 1
ATOM 11615 N N . GLN D 1 431 ? 177.144 202.685 231.734 1.00 41.04 425 GLN D N 1
ATOM 11616 C CA . GLN D 1 431 ? 177.377 203.225 233.070 1.00 41.04 425 GLN D CA 1
ATOM 11617 C C . GLN D 1 431 ? 178.547 204.199 233.077 1.00 41.04 425 GLN D C 1
ATOM 11618 O O . GLN D 1 431 ? 178.467 205.269 233.688 1.00 41.04 425 GLN D O 1
ATOM 11624 N N . HIS D 1 432 ? 179.627 203.866 232.365 1.00 36.77 426 HIS D N 1
ATOM 11625 C CA . HIS D 1 432 ? 180.757 204.785 232.280 1.00 36.77 426 HIS D CA 1
ATOM 11626 C C . HIS D 1 432 ? 180.421 206.014 231.444 1.00 36.77 426 HIS D C 1
ATOM 11627 O O . HIS D 1 432 ? 180.929 207.109 231.711 1.00 36.77 426 HIS D O 1
ATOM 11634 N N . LEU D 1 433 ? 179.532 205.858 230.467 1.00 39.61 427 LEU D N 1
ATOM 11635 C CA . LEU D 1 433 ? 179.098 206.975 229.642 1.00 39.61 427 LEU D CA 1
ATOM 11636 C C . LEU D 1 433 ? 178.260 207.955 230.447 1.00 39.61 427 LEU D C 1
ATOM 11637 O O . LEU D 1 433 ? 178.492 209.166 230.391 1.00 39.61 427 LEU D O 1
ATOM 11642 N N . ALA D 1 434 ? 177.300 207.444 231.226 1.00 40.77 428 ALA D N 1
ATOM 11643 C CA . ALA D 1 434 ? 176.528 208.291 232.131 1.00 40.77 428 ALA D CA 1
ATOM 11644 C C . ALA D 1 434 ? 177.401 208.892 233.223 1.00 40.77 428 ALA D C 1
ATOM 11645 O O . ALA D 1 434 ? 177.134 210.006 233.686 1.00 40.77 428 ALA D O 1
ATOM 11647 N N . PHE D 1 435 ? 178.446 208.171 233.639 1.00 40.55 429 PHE D N 1
ATOM 11648 C CA . PHE D 1 435 ? 179.411 208.697 234.598 1.00 40.55 429 PHE D CA 1
ATOM 11649 C C . PHE D 1 435 ? 180.160 209.902 234.040 1.00 40.55 429 PHE D C 1
ATOM 11650 O O . PHE D 1 435 ? 180.329 210.911 234.732 1.00 40.55 429 PHE D O 1
ATOM 11658 N N . CYS D 1 436 ? 180.620 209.812 232.791 1.00 41.10 430 CYS D N 1
ATOM 11659 C CA . CYS D 1 436 ? 181.358 210.921 232.193 1.00 41.10 430 CYS D CA 1
ATOM 11660 C C . CYS D 1 436 ? 180.445 212.079 231.815 1.00 41.10 430 CYS D C 1
ATOM 11661 O O . CYS D 1 436 ? 180.872 213.237 231.858 1.00 41.10 430 CYS D O 1
ATOM 11664 N N . ILE D 1 437 ? 179.201 211.787 231.428 1.00 43.51 431 ILE D N 1
ATOM 11665 C CA . ILE D 1 437 ? 178.222 212.836 231.161 1.00 43.51 431 ILE D CA 1
ATOM 11666 C C . ILE D 1 437 ? 177.858 213.572 232.450 1.00 43.51 431 ILE D C 1
ATOM 11667 O O . ILE D 1 437 ? 177.685 214.797 232.450 1.00 43.51 431 ILE D O 1
ATOM 11672 N N . THR D 1 438 ? 177.778 212.842 233.569 1.00 44.88 432 THR D N 1
ATOM 11673 C CA . THR D 1 438 ? 177.489 213.451 234.867 1.00 44.88 432 THR D CA 1
ATOM 11674 C C . THR D 1 438 ? 178.591 214.412 235.297 1.00 44.88 432 THR D C 1
ATOM 11675 O O . THR D 1 438 ? 178.321 215.553 235.688 1.00 44.88 432 THR D O 1
ATOM 11679 N N . ASN D 1 439 ? 179.842 213.974 235.214 1.00 41.40 433 ASN D N 1
ATOM 11680 C CA . ASN D 1 439 ? 180.963 214.711 235.773 1.00 41.40 433 ASN D CA 1
ATOM 11681 C C . ASN D 1 439 ? 181.561 215.726 234.808 1.00 41.40 433 ASN D C 1
ATOM 11682 O O . ASN D 1 439 ? 182.592 216.325 235.127 1.00 41.40 433 ASN D O 1
ATOM 11687 N N . GLY D 1 440 ? 180.943 215.938 233.650 1.00 40.13 434 GLY D N 1
ATOM 11688 C CA . GLY D 1 440 ? 181.425 216.943 232.722 1.00 40.13 434 GLY D CA 1
ATOM 11689 C C . GLY D 1 440 ? 182.714 216.590 232.018 1.00 40.13 434 GLY D C 1
ATOM 11690 O O . GLY D 1 440 ? 183.510 217.482 231.713 1.00 40.13 434 GLY D O 1
ATOM 11691 N N . MET D 1 441 ? 182.942 215.312 231.752 1.00 39.77 435 MET D N 1
ATOM 11692 C CA . MET D 1 441 ? 184.161 214.866 231.104 1.00 39.77 435 MET D CA 1
ATOM 11693 C C . MET D 1 441 ? 184.024 214.946 229.584 1.00 39.77 435 MET D C 1
ATOM 11694 O O . MET D 1 441 ? 182.942 214.777 229.019 1.00 39.77 435 MET D O 1
ATOM 11699 N N . THR D 1 442 ? 185.149 215.212 228.929 1.00 37.56 436 THR D N 1
ATOM 11700 C CA . THR D 1 442 ? 185.232 215.376 227.482 1.00 37.56 436 THR D CA 1
ATOM 11701 C C . THR D 1 442 ? 185.101 214.020 226.786 1.00 37.56 436 THR D C 1
ATOM 11702 O O . THR D 1 442 ? 185.077 212.982 227.448 1.00 37.56 436 THR D O 1
ATOM 11706 N N . PRO D 1 443 ? 184.957 213.993 225.445 1.00 39.12 437 PRO D N 1
ATOM 11707 C CA . PRO D 1 443 ? 185.022 212.697 224.738 1.00 39.12 437 PRO D CA 1
ATOM 11708 C C . PRO D 1 443 ? 186.321 211.926 224.918 1.00 39.12 437 PRO D C 1
ATOM 11709 O O . PRO D 1 443 ? 186.284 210.697 225.046 1.00 39.12 437 PRO D O 1
ATOM 11713 N N . LYS D 1 444 ? 187.466 212.610 224.937 1.00 38.07 438 LYS D N 1
ATOM 11714 C CA . LYS D 1 444 ? 188.739 211.926 225.148 1.00 38.07 438 LYS D CA 1
ATOM 11715 C C . LYS D 1 444 ? 188.855 211.379 226.568 1.00 38.07 438 LYS D C 1
ATOM 11716 O O . LYS D 1 444 ? 189.444 210.310 226.777 1.00 38.07 438 LYS D O 1
ATOM 11722 N N . ALA D 1 445 ? 188.250 212.062 227.543 1.00 36.05 439 ALA D N 1
ATOM 11723 C CA . ALA D 1 445 ? 188.285 211.582 228.919 1.00 36.05 439 ALA D CA 1
ATOM 11724 C C . ALA D 1 445 ? 187.382 210.375 229.114 1.00 36.05 439 ALA D C 1
ATOM 11725 O O . ALA D 1 445 ? 187.695 209.481 229.908 1.00 36.05 439 ALA D O 1
ATOM 11727 N N . PHE D 1 446 ? 186.247 210.347 228.419 1.00 35.77 440 PHE D N 1
ATOM 11728 C CA . PHE D 1 446 ? 185.449 209.131 228.345 1.00 35.77 440 PHE D CA 1
ATOM 11729 C C . PHE D 1 446 ? 186.208 208.015 227.651 1.00 35.77 440 PHE D C 1
ATOM 11730 O O . PHE D 1 446 ? 186.092 206.842 228.023 1.00 35.77 440 PHE D O 1
ATOM 11738 N N . LEU D 1 447 ? 186.998 208.363 226.651 1.00 37.02 441 LEU D N 1
ATOM 11739 C CA . LEU D 1 447 ? 187.523 207.373 225.735 1.00 37.02 441 LEU D CA 1
ATOM 11740 C C . LEU D 1 447 ? 188.821 206.746 226.221 1.00 37.02 441 LEU D C 1
ATOM 11741 O O . LEU D 1 447 ? 189.193 205.671 225.738 1.00 37.02 441 LEU D O 1
ATOM 11746 N N . GLU D 1 448 ? 189.494 207.379 227.187 1.00 40.10 442 GLU D N 1
ATOM 11747 C CA . GLU D 1 448 ? 190.751 206.851 227.713 1.00 40.10 442 GLU D CA 1
ATOM 11748 C C . GLU D 1 448 ? 190.579 205.517 228.439 1.00 40.10 442 GLU D C 1
ATOM 11749 O O . GLU D 1 448 ? 191.546 204.753 228.534 1.00 40.10 442 GLU D O 1
ATOM 11755 N N . ARG D 1 449 ? 189.369 205.204 228.914 1.00 37.80 443 ARG D N 1
ATOM 11756 C CA . ARG D 1 449 ? 189.102 203.874 229.454 1.00 37.80 443 ARG D CA 1
ATOM 11757 C C . ARG D 1 449 ? 189.238 202.796 228.382 1.00 37.80 443 ARG D C 1
ATOM 11758 O O . ARG D 1 449 ? 189.655 201.670 228.677 1.00 37.80 443 ARG D O 1
ATOM 11766 N N . TYR D 1 450 ? 188.950 203.137 227.128 1.00 36.22 444 TYR D N 1
ATOM 11767 C CA . TYR D 1 450 ? 188.871 202.157 226.060 1.00 36.22 444 TYR D CA 1
ATOM 11768 C C . TYR D 1 450 ? 190.046 202.198 225.097 1.00 36.22 444 TYR D C 1
ATOM 11769 O O . TYR D 1 450 ? 190.262 201.216 224.385 1.00 36.22 444 TYR D O 1
ATOM 11778 N N . LEU D 1 451 ? 190.799 203.301 225.051 1.00 36.96 445 LEU D N 1
ATOM 11779 C CA . LEU D 1 451 ? 191.883 203.414 224.076 1.00 36.96 445 LEU D CA 1
ATOM 11780 C C . LEU D 1 451 ? 193.052 202.501 224.424 1.00 36.96 445 LEU D C 1
ATOM 11781 O O . LEU D 1 451 ? 193.610 201.831 223.549 1.00 36.96 445 LEU D O 1
ATOM 11786 N N . SER D 1 452 ? 193.438 202.460 225.691 1.00 41.19 446 SER D N 1
ATOM 11787 C CA . SER D 1 452 ? 194.560 201.649 226.128 1.00 41.19 446 SER D CA 1
ATOM 11788 C C . SER D 1 452 ? 194.052 200.453 226.925 1.00 41.19 446 SER D C 1
ATOM 11789 O O . SER D 1 452 ? 192.849 200.258 227.107 1.00 41.19 446 SER D O 1
ATOM 11792 N N . ALA D 1 453 ? 194.990 199.636 227.404 1.00 39.11 447 ALA D N 1
ATOM 11793 C CA . ALA D 1 453 ? 194.619 198.429 228.134 1.00 39.11 447 ALA D CA 1
ATOM 11794 C C . ALA D 1 453 ? 194.107 198.763 229.527 1.00 39.11 447 ALA D C 1
ATOM 11795 O O . ALA D 1 453 ? 193.053 198.275 229.942 1.00 39.11 447 ALA D O 1
ATOM 11797 N N . GLY D 1 454 ? 194.842 199.577 230.273 1.00 33.67 448 GLY D N 1
ATOM 11798 C CA . GLY D 1 454 ? 194.410 199.964 231.594 1.00 33.67 448 GLY D CA 1
ATOM 11799 C C . GLY D 1 454 ? 194.664 198.896 232.638 1.00 33.67 448 GLY D C 1
ATOM 11800 O O . GLY D 1 454 ? 194.743 197.704 232.336 1.00 33.67 448 GLY D O 1
ATOM 11801 N N . PRO D 1 455 ? 194.798 199.301 233.894 1.00 34.36 449 PRO D N 1
ATOM 11802 C CA . PRO D 1 455 ? 195.099 198.337 234.953 1.00 34.36 449 PRO D CA 1
ATOM 11803 C C . PRO D 1 455 ? 193.885 197.502 235.336 1.00 34.36 449 PRO D C 1
ATOM 11804 O O . PRO D 1 455 ? 192.769 197.708 234.862 1.00 34.36 449 PRO D O 1
ATOM 11808 N N . THR D 1 456 ? 194.140 196.538 236.220 1.00 34.12 450 THR D N 1
ATOM 11809 C CA . THR D 1 456 ? 193.177 195.476 236.480 1.00 34.12 450 THR D CA 1
ATOM 11810 C C . THR D 1 456 ? 191.965 195.988 237.255 1.00 34.12 450 THR D C 1
ATOM 11811 O O . THR D 1 456 ? 190.853 195.485 237.067 1.00 34.12 450 THR D O 1
ATOM 11815 N N . LEU D 1 457 ? 192.146 197.013 238.086 1.00 36.95 451 LEU D N 1
ATOM 11816 C CA . LEU D 1 457 ? 191.057 197.547 238.894 1.00 36.95 451 LEU D CA 1
ATOM 11817 C C . LEU D 1 457 ? 190.122 198.489 238.144 1.00 36.95 451 LEU D C 1
ATOM 11818 O O . LEU D 1 457 ? 189.139 198.936 238.740 1.00 36.95 451 LEU D O 1
ATOM 11823 N N . GLN D 1 458 ? 190.390 198.818 236.875 1.00 35.87 452 GLN D N 1
ATOM 11824 C CA . GLN D 1 458 ? 189.377 199.514 236.082 1.00 35.87 452 GLN D CA 1
ATOM 11825 C C . GLN D 1 458 ? 188.167 198.637 235.822 1.00 35.87 452 GLN D C 1
ATOM 11826 O O . GLN D 1 458 ? 187.047 199.142 235.702 1.00 35.87 452 GLN D O 1
ATOM 11832 N N . TYR D 1 459 ? 188.374 197.339 235.731 1.00 37.49 453 TYR D N 1
ATOM 11833 C CA . TYR D 1 459 ? 187.424 196.440 235.107 1.00 37.49 453 TYR D CA 1
ATOM 11834 C C . TYR D 1 459 ? 186.474 195.877 236.159 1.00 37.49 453 TYR D C 1
ATOM 11835 O O . TYR D 1 459 ? 186.481 196.295 237.319 1.00 37.49 453 TYR D O 1
ATOM 11844 N N . ASP D 1 460 ? 185.625 194.942 235.745 1.00 47.11 454 ASP D N 1
ATOM 11845 C CA . ASP D 1 460 ? 184.622 194.374 236.631 1.00 47.11 454 ASP D CA 1
ATOM 11846 C C . ASP D 1 460 ? 185.271 193.518 237.713 1.00 47.11 454 ASP D C 1
ATOM 11847 O O . ASP D 1 460 ? 186.388 193.022 237.558 1.00 47.11 454 ASP D O 1
ATOM 11852 N N . LYS D 1 461 ? 184.548 193.352 238.822 1.00 48.71 455 LYS D N 1
ATOM 11853 C CA . LYS D 1 461 ? 185.122 192.708 239.998 1.00 48.71 455 LYS D CA 1
ATOM 11854 C C . LYS D 1 461 ? 185.281 191.205 239.803 1.00 48.71 455 LYS D C 1
ATOM 11855 O O . LYS D 1 461 ? 186.021 190.557 240.550 1.00 48.71 455 LYS D O 1
ATOM 11861 N N . ASP D 1 462 ? 184.586 190.626 238.821 1.00 51.78 456 ASP D N 1
ATOM 11862 C CA . ASP D 1 462 ? 184.795 189.212 238.529 1.00 51.78 456 ASP D CA 1
ATOM 11863 C C . ASP D 1 462 ? 185.954 189.002 237.566 1.00 51.78 456 ASP D C 1
ATOM 11864 O O . ASP D 1 462 ? 186.507 187.900 237.489 1.00 51.78 456 ASP D O 1
ATOM 11869 N N . ARG D 1 463 ? 186.324 190.044 236.821 1.00 50.07 457 ARG D N 1
ATOM 11870 C CA . ARG D 1 463 ? 187.387 189.912 235.832 1.00 50.07 457 ARG D CA 1
ATOM 11871 C C . ARG D 1 463 ? 188.747 189.826 236.511 1.00 50.07 457 ARG D C 1
ATOM 11872 O O . ARG D 1 463 ? 189.639 189.101 236.056 1.00 50.07 457 ARG D O 1
ATOM 11880 N N . TRP D 1 464 ? 188.917 190.523 237.625 1.00 47.89 458 TRP D N 1
ATOM 11881 C CA . TRP D 1 464 ? 190.012 190.223 238.532 1.00 47.89 458 TRP D CA 1
ATOM 11882 C C . TRP D 1 464 ? 189.535 189.188 239.535 1.00 47.89 458 TRP D C 1
ATOM 11883 O O . TRP D 1 464 ? 188.333 189.070 239.788 1.00 47.89 458 TRP D O 1
ATOM 11894 N N . LEU D 1 465 ? 190.464 188.419 240.073 1.00 47.26 459 LEU D N 1
ATOM 11895 C CA . LEU D 1 465 ? 190.142 187.322 240.972 1.00 47.26 459 LEU D CA 1
ATOM 11896 C C . LEU D 1 465 ? 191.274 187.174 241.984 1.00 47.26 459 LEU D C 1
ATOM 11897 O O . LEU D 1 465 ? 192.302 186.548 241.710 1.00 47.26 459 LEU D O 1
ATOM 11902 N N . SER D 1 466 ? 191.084 187.790 243.146 1.00 45.20 460 SER D N 1
ATOM 11903 C CA . SER D 1 466 ? 192.116 187.884 244.162 1.00 45.20 460 SER D CA 1
ATOM 11904 C C . SER D 1 466 ? 192.165 186.672 245.074 1.00 45.20 460 SER D C 1
ATOM 11905 O O . SER D 1 466 ? 193.128 186.525 245.831 1.00 45.20 460 SER D O 1
ATOM 11908 N N . THR D 1 467 ? 191.166 185.796 245.009 1.00 47.07 461 THR D N 1
ATOM 11909 C CA . THR D 1 467 ? 191.179 184.610 245.854 1.00 47.07 461 THR D CA 1
ATOM 11910 C C . THR D 1 467 ? 192.011 183.495 245.231 1.00 47.07 461 THR D C 1
ATOM 11911 O O . THR D 1 467 ? 192.451 182.575 245.929 1.00 47.07 461 THR D O 1
ATOM 11915 N N . GLN D 1 468 ? 192.233 183.554 243.918 1.00 47.51 462 GLN D N 1
ATOM 11916 C CA . GLN D 1 468 ? 193.033 182.545 243.222 1.00 47.51 462 GLN D CA 1
ATOM 11917 C C . GLN D 1 468 ? 194.460 183.049 242.994 1.00 47.51 462 GLN D C 1
ATOM 11918 O O . GLN D 1 468 ? 194.894 183.298 241.870 1.00 47.51 462 GLN D O 1
ATOM 11924 N N . TRP D 1 469 ? 195.204 183.182 244.087 1.00 38.76 463 TRP D N 1
ATOM 11925 C CA . TRP D 1 469 ? 196.632 183.467 244.017 1.00 38.76 463 TRP D CA 1
ATOM 11926 C C . TRP D 1 469 ? 197.400 182.381 244.745 1.00 38.76 463 TRP D C 1
ATOM 11927 O O . TRP D 1 469 ? 197.022 181.976 245.848 1.00 38.76 463 TRP D O 1
ATOM 11938 N N . ARG D 1 470 ? 198.474 181.913 244.122 1.00 41.66 464 ARG D N 1
ATOM 11939 C CA . ARG D 1 470 ? 199.297 180.845 244.660 1.00 41.66 464 ARG D CA 1
ATOM 11940 C C . ARG D 1 470 ? 200.726 181.344 244.768 1.00 41.66 464 ARG D C 1
ATOM 11941 O O . ARG D 1 470 ? 201.246 181.947 243.827 1.00 41.66 464 ARG D O 1
ATOM 11949 N N . LEU D 1 471 ? 201.355 181.097 245.910 1.00 39.87 465 LEU D N 1
ATOM 11950 C CA . LEU D 1 471 ? 202.705 181.569 246.185 1.00 39.87 465 LEU D CA 1
ATOM 11951 C C . LEU D 1 471 ? 203.672 180.397 246.129 1.00 39.87 465 LEU D C 1
ATOM 11952 O O . LEU D 1 471 ? 203.612 179.496 246.970 1.00 39.87 465 LEU D O 1
ATOM 11957 N N . VAL D 1 472 ? 204.556 180.416 245.139 1.00 40.87 466 VAL D N 1
ATOM 11958 C CA . VAL D 1 472 ? 205.601 179.415 244.983 1.00 40.87 466 VAL D CA 1
ATOM 11959 C C . VAL D 1 472 ? 206.895 180.012 245.507 1.00 40.87 466 VAL D C 1
ATOM 11960 O O . VAL D 1 472 ? 207.288 181.108 245.097 1.00 40.87 466 VAL D O 1
ATOM 11964 N N . SER D 1 473 ? 207.561 179.303 246.411 1.00 44.88 467 SER D N 1
ATOM 11965 C CA . SER D 1 473 ? 208.836 179.762 246.935 1.00 44.88 467 SER D CA 1
ATOM 11966 C C . SER D 1 473 ? 209.682 178.551 247.292 1.00 44.88 467 SER D C 1
ATOM 11967 O O . SER D 1 473 ? 209.159 177.540 247.766 1.00 44.88 467 SER D O 1
ATOM 11970 N N . ASP D 1 474 ? 210.992 178.663 247.064 1.00 51.43 468 ASP D N 1
ATOM 11971 C CA . ASP D 1 474 ? 211.901 177.569 247.380 1.00 51.43 468 ASP D CA 1
ATOM 11972 C C . ASP D 1 474 ? 212.140 177.418 248.875 1.00 51.43 468 ASP D C 1
ATOM 11973 O O . ASP D 1 474 ? 212.688 176.396 249.300 1.00 51.43 468 ASP D O 1
ATOM 11978 N N . GLU D 1 475 ? 211.754 178.401 249.674 1.00 48.53 469 GLU D N 1
ATOM 11979 C CA . GLU D 1 475 ? 211.964 178.376 251.112 1.00 48.53 469 GLU D CA 1
ATOM 11980 C C . GLU D 1 475 ? 210.658 178.696 251.835 1.00 48.53 469 GLU D C 1
ATOM 11981 O O . GLU D 1 475 ? 209.591 178.795 251.225 1.00 48.53 469 GLU D O 1
ATOM 11987 N N . ALA D 1 476 ? 210.753 178.840 253.153 1.00 44.16 470 ALA D N 1
ATOM 11988 C CA . ALA D 1 476 ? 209.590 179.174 253.960 1.00 44.16 470 ALA D CA 1
ATOM 11989 C C . ALA D 1 476 ? 209.169 180.611 253.696 1.00 44.16 470 ALA D C 1
ATOM 11990 O O . ALA D 1 476 ? 209.999 181.523 253.690 1.00 44.16 470 ALA D O 1
ATOM 11992 N N . VAL D 1 477 ? 207.868 180.812 253.477 1.00 41.02 471 VAL D N 1
ATOM 11993 C CA . VAL D 1 477 ? 207.359 182.140 253.142 1.00 41.02 471 VAL D CA 1
ATOM 11994 C C . VAL D 1 477 ? 207.307 183.074 254.338 1.00 41.02 471 VAL D C 1
ATOM 11995 O O . VAL D 1 477 ? 207.098 184.279 254.160 1.00 41.02 471 VAL D O 1
ATOM 11999 N N . THR D 1 478 ? 207.494 182.556 255.551 1.00 40.85 472 THR D N 1
ATOM 12000 C CA . THR D 1 478 ? 207.633 183.399 256.728 1.00 40.85 472 THR D CA 1
ATOM 12001 C C . THR D 1 478 ? 209.041 183.942 256.901 1.00 40.85 472 THR D C 1
ATOM 12002 O O . THR D 1 478 ? 209.243 184.818 257.749 1.00 40.85 472 THR D O 1
ATOM 12006 N N . ASN D 1 479 ? 210.011 183.440 256.141 1.00 41.42 473 ASN D N 1
ATOM 12007 C CA . ASN D 1 479 ? 211.341 184.024 256.148 1.00 41.42 473 ASN D CA 1
ATOM 12008 C C . ASN D 1 479 ? 211.308 185.413 255.529 1.00 41.42 473 ASN D C 1
ATOM 12009 O O . ASN D 1 479 ? 210.513 185.699 254.632 1.00 41.42 473 ASN D O 1
ATOM 12014 N N . GLY D 1 480 ? 212.183 186.278 256.021 1.00 37.64 474 GLY D N 1
ATOM 12015 C CA . GLY D 1 480 ? 212.283 187.607 255.470 1.00 37.64 474 GLY D CA 1
ATOM 12016 C C . GLY D 1 480 ? 212.902 187.608 254.088 1.00 37.64 474 GLY D C 1
ATOM 12017 O O . GLY D 1 480 ? 213.491 186.627 253.635 1.00 37.64 474 GLY D O 1
ATOM 12018 N N . LEU D 1 481 ? 212.730 188.734 253.402 1.00 36.24 475 LEU D N 1
ATOM 12019 C CA . LEU D 1 481 ? 213.382 188.936 252.118 1.00 36.24 475 LEU D CA 1
ATOM 12020 C C . LEU D 1 481 ? 214.892 188.972 252.299 1.00 36.24 475 LEU D C 1
ATOM 12021 O O . LEU D 1 481 ? 215.399 189.424 253.328 1.00 36.24 475 LEU D O 1
ATOM 12026 N N . ARG D 1 482 ? 215.610 188.450 251.311 1.00 39.46 476 ARG D N 1
ATOM 12027 C CA . ARG D 1 482 ? 217.048 188.644 251.245 1.00 39.46 476 ARG D CA 1
ATOM 12028 C C . ARG D 1 482 ? 217.449 188.706 249.781 1.00 39.46 476 ARG D C 1
ATOM 12029 O O . ARG D 1 482 ? 216.635 188.482 248.884 1.00 39.46 476 ARG D O 1
ATOM 12037 N N . ASP D 1 483 ? 218.717 189.037 249.556 1.00 40.78 477 ASP D N 1
ATOM 12038 C CA . ASP D 1 483 ? 219.240 189.245 248.211 1.00 40.78 477 ASP D CA 1
ATOM 12039 C C . ASP D 1 483 ? 219.268 187.927 247.446 1.00 40.78 477 ASP D C 1
ATOM 12040 O O . ASP D 1 483 ? 219.875 186.951 247.897 1.00 40.78 477 ASP D O 1
ATOM 12045 N N . GLY D 1 484 ? 218.601 187.899 246.297 1.00 38.52 478 GLY D N 1
ATOM 12046 C CA . GLY D 1 484 ? 218.706 186.792 245.373 1.00 38.52 478 GLY D CA 1
ATOM 12047 C C . GLY D 1 484 ? 217.615 185.749 245.447 1.00 38.52 478 GLY D C 1
ATOM 12048 O O . GLY D 1 484 ? 217.689 184.759 244.711 1.00 38.52 478 GLY D O 1
ATOM 12049 N N . ILE D 1 485 ? 216.612 185.921 246.300 1.00 36.70 479 ILE D N 1
ATOM 12050 C CA . ILE D 1 485 ? 215.529 184.947 246.355 1.00 36.70 479 ILE D CA 1
ATOM 12051 C C . ILE D 1 485 ? 214.535 185.225 245.240 1.00 36.70 479 ILE D C 1
ATOM 12052 O O . ILE D 1 485 ? 214.365 186.360 244.783 1.00 36.70 479 ILE D O 1
ATOM 12057 N N . VAL D 1 486 ? 213.885 184.162 244.782 1.00 35.86 480 VAL D N 1
ATOM 12058 C CA . VAL D 1 486 ? 212.860 184.231 243.752 1.00 35.86 480 VAL D CA 1
ATOM 12059 C C . VAL D 1 486 ? 211.602 183.595 244.313 1.00 35.86 480 VAL D C 1
ATOM 12060 O O . VAL D 1 486 ? 211.646 182.469 244.819 1.00 35.86 480 VAL D O 1
ATOM 12064 N N . PHE D 1 487 ? 210.490 184.315 244.248 1.00 32.65 481 PHE D N 1
ATOM 12065 C CA . PHE D 1 487 ? 209.195 183.730 244.538 1.00 32.65 481 PHE D CA 1
ATOM 12066 C C . PHE D 1 487 ? 208.231 184.078 243.418 1.00 32.65 481 PHE D C 1
ATOM 12067 O O . PHE D 1 487 ? 208.334 185.133 242.791 1.00 32.65 481 PHE D O 1
ATOM 12075 N N . VAL D 1 488 ? 207.303 183.163 243.160 1.00 33.72 482 VAL D N 1
ATOM 12076 C CA . VAL D 1 488 ? 206.408 183.243 242.015 1.00 33.72 482 VAL D CA 1
ATOM 12077 C C . VAL D 1 488 ? 204.981 183.333 242.533 1.00 33.72 482 VAL D C 1
ATOM 12078 O O . VAL D 1 488 ? 204.574 182.537 243.385 1.00 33.72 482 VAL D O 1
ATOM 12082 N N . LEU D 1 489 ? 204.234 184.309 242.033 1.00 33.81 483 LEU D N 1
ATOM 12083 C CA . LEU D 1 489 ? 202.826 184.497 242.364 1.00 33.81 483 LEU D CA 1
ATOM 12084 C C . LEU D 1 489 ? 201.998 184.016 241.183 1.00 33.81 483 LEU D C 1
ATOM 12085 O O . LEU D 1 489 ? 201.869 184.722 240.182 1.00 33.81 483 LEU D O 1
ATOM 12090 N N . LYS D 1 490 ? 201.418 182.829 241.309 1.00 39.68 484 LYS D N 1
ATOM 12091 C CA . LYS D 1 490 ? 200.713 182.206 240.199 1.00 39.68 484 LYS D CA 1
ATOM 12092 C C . LYS D 1 490 ? 199.217 182.462 240.304 1.00 39.68 484 LYS D C 1
ATOM 12093 O O . LYS D 1 490 ? 198.590 182.141 241.317 1.00 39.68 484 LYS D O 1
ATOM 12099 N N . CYS D 1 491 ? 198.660 183.039 239.255 1.00 46.71 485 CYS D N 1
ATOM 12100 C CA . CYS D 1 491 ? 197.235 183.111 239.015 1.00 46.71 485 CYS D CA 1
ATOM 12101 C C . CYS D 1 491 ? 196.836 181.882 238.195 1.00 46.71 485 CYS D C 1
ATOM 12102 O O . CYS D 1 491 ? 197.611 180.924 238.079 1.00 46.71 485 CYS D O 1
ATOM 12105 N N . LEU D 1 492 ? 195.623 181.882 237.637 1.00 52.03 486 LEU D N 1
ATOM 12106 C CA . LEU D 1 492 ? 195.155 180.692 236.932 1.00 52.03 486 LEU D CA 1
ATOM 12107 C C . LEU D 1 492 ? 195.862 180.507 235.591 1.00 52.03 486 LEU D C 1
ATOM 12108 O O . LEU D 1 492 ? 196.243 179.385 235.240 1.00 52.03 486 LEU D O 1
ATOM 12113 N N . ASP D 1 493 ? 196.072 181.586 234.837 1.00 48.96 487 ASP D N 1
ATOM 12114 C CA . ASP D 1 493 ? 196.786 181.484 233.571 1.00 48.96 487 ASP D CA 1
ATOM 12115 C C . ASP D 1 493 ? 198.197 182.047 233.586 1.00 48.96 487 ASP D C 1
ATOM 12116 O O . ASP D 1 493 ? 199.075 181.464 232.942 1.00 48.96 487 ASP D O 1
ATOM 12121 N N . PHE D 1 494 ? 198.448 183.142 234.295 1.00 38.02 488 PHE D N 1
ATOM 12122 C CA . PHE D 1 494 ? 199.760 183.775 234.257 1.00 38.02 488 PHE D CA 1
ATOM 12123 C C . PHE D 1 494 ? 200.476 183.596 235.586 1.00 38.02 488 PHE D C 1
ATOM 12124 O O . PHE D 1 494 ? 199.959 182.941 236.494 1.00 38.02 488 PHE D O 1
ATOM 12132 N N . SER D 1 495 ? 201.666 184.172 235.708 1.00 34.06 489 SER D N 1
ATOM 12133 C CA . SER D 1 495 ? 202.351 184.190 236.987 1.00 34.06 489 SER D CA 1
ATOM 12134 C C . SER D 1 495 ? 203.188 185.453 237.087 1.00 34.06 489 SER D C 1
ATOM 12135 O O . SER D 1 495 ? 203.609 186.019 236.078 1.00 34.06 489 SER D O 1
ATOM 12138 N N . LEU D 1 496 ? 203.413 185.892 238.318 1.00 30.62 490 LEU D N 1
ATOM 12139 C CA . LEU D 1 496 ? 204.288 187.019 238.611 1.00 30.62 490 LEU D CA 1
ATOM 12140 C C . LEU D 1 496 ? 205.590 186.464 239.167 1.00 30.62 490 LEU D C 1
ATOM 12141 O O . LEU D 1 496 ? 205.634 185.995 240.305 1.00 30.62 490 LEU D O 1
ATOM 12146 N N . VAL D 1 497 ? 206.643 186.516 238.369 1.00 30.70 491 VAL D N 1
ATOM 12147 C CA . VAL D 1 497 ? 207.947 186.023 238.784 1.00 30.70 491 VAL D CA 1
ATOM 12148 C C . VAL D 1 497 ? 208.698 187.179 239.429 1.00 30.70 491 VAL D C 1
ATOM 12149 O O . VAL D 1 497 ? 208.995 188.181 238.773 1.00 30.70 491 VAL D O 1
ATOM 12153 N N . VAL D 1 498 ? 208.996 187.048 240.717 1.00 31.48 492 VAL D N 1
ATOM 12154 C CA . VAL D 1 498 ? 209.548 188.138 241.507 1.00 31.48 492 VAL D CA 1
ATOM 12155 C C . VAL D 1 498 ? 210.908 187.707 242.030 1.00 31.48 492 VAL D C 1
ATOM 12156 O O . VAL D 1 498 ? 210.992 186.815 242.881 1.00 31.48 492 VAL D O 1
ATOM 12160 N N . ASN D 1 499 ? 211.968 188.346 241.552 1.00 33.47 493 ASN D N 1
ATOM 12161 C CA . ASN D 1 499 ? 213.290 188.159 242.130 1.00 33.47 493 ASN D CA 1
ATOM 12162 C C . ASN D 1 499 ? 213.713 189.402 242.903 1.00 33.47 493 ASN D C 1
ATOM 12163 O O . ASN D 1 499 ? 213.497 190.535 242.465 1.00 33.47 493 ASN D O 1
ATOM 12168 N N . VAL D 1 500 ? 214.305 189.169 244.068 1.00 34.16 494 VAL D N 1
ATOM 12169 C CA . VAL D 1 500 ? 214.575 190.205 245.053 1.00 34.16 494 VAL D CA 1
ATOM 12170 C C . VAL D 1 500 ? 216.061 190.516 245.020 1.00 34.16 494 VAL D C 1
ATOM 12171 O O . VAL D 1 500 ? 216.893 189.605 245.091 1.00 34.16 494 VAL D O 1
ATOM 12175 N N . LYS D 1 501 ? 216.395 191.794 244.903 1.00 35.36 495 LYS D N 1
ATOM 12176 C CA . LYS D 1 501 ? 217.776 192.235 244.985 1.00 35.36 495 LYS D CA 1
ATOM 12177 C C . LYS D 1 501 ? 217.927 193.223 246.129 1.00 35.36 495 LYS D C 1
ATOM 12178 O O . LYS D 1 501 ? 217.069 194.083 246.339 1.00 35.36 495 LYS D O 1
ATOM 12184 N N . LYS D 1 502 ? 219.010 193.063 246.883 1.00 39.55 496 LYS D N 1
ATOM 12185 C CA . LYS D 1 502 ? 219.365 194.032 247.907 1.00 39.55 496 LYS D CA 1
ATOM 12186 C C . LYS D 1 502 ? 219.707 195.362 247.254 1.00 39.55 496 LYS D C 1
ATOM 12187 O O . LYS D 1 502 ? 220.422 195.410 246.250 1.00 39.55 496 LYS D O 1
ATOM 12193 N N . ILE D 1 503 ? 219.150 196.438 247.800 1.00 40.12 497 ILE D N 1
ATOM 12194 C CA . ILE D 1 503 ? 219.544 197.774 247.340 1.00 40.12 497 ILE D CA 1
ATOM 12195 C C . ILE D 1 503 ? 220.983 198.031 247.761 1.00 40.12 497 ILE D C 1
ATOM 12196 O O . ILE D 1 503 ? 221.326 197.829 248.941 1.00 40.12 497 ILE D O 1
ATOM 12201 N N . PRO D 1 504 ? 221.862 198.446 246.844 1.00 41.38 498 PRO D N 1
ATOM 12202 C CA . PRO D 1 504 ? 223.303 198.400 247.113 1.00 41.38 498 PRO D CA 1
ATOM 12203 C C . PRO D 1 504 ? 223.778 199.400 248.153 1.00 41.38 498 PRO D C 1
ATOM 12204 O O . PRO D 1 504 ? 223.140 200.422 248.414 1.00 41.38 498 PRO D O 1
ATOM 12208 N N . PHE D 1 505 ? 224.913 199.063 248.763 1.00 43.41 499 PHE D N 1
ATOM 12209 C CA . PHE D 1 505 ? 225.584 199.963 249.686 1.00 43.41 499 PHE D CA 1
ATOM 12210 C C . PHE D 1 505 ? 226.173 201.125 248.902 1.00 43.41 499 PHE D C 1
ATOM 12211 O O . PHE D 1 505 ? 227.062 200.931 248.069 1.00 43.41 499 PHE D O 1
ATOM 12219 N N . ILE D 1 506 ? 225.692 202.328 249.174 1.00 41.76 500 ILE D N 1
ATOM 12220 C CA . ILE D 1 506 ? 226.067 203.517 248.423 1.00 41.76 500 ILE D CA 1
ATOM 12221 C C . ILE D 1 506 ? 227.040 204.334 249.259 1.00 41.76 500 ILE D C 1
ATOM 12222 O O . ILE D 1 506 ? 226.817 204.547 250.452 1.00 41.76 500 ILE D O 1
ATOM 12227 N N . ILE D 1 507 ? 228.130 204.780 248.648 1.00 43.27 501 ILE D N 1
ATOM 12228 C CA . ILE D 1 507 ? 229.093 205.644 249.321 1.00 43.27 501 ILE D CA 1
ATOM 12229 C C . ILE D 1 507 ? 228.985 207.020 248.681 1.00 43.27 501 ILE D C 1
ATOM 12230 O O . ILE D 1 507 ? 229.272 207.187 247.491 1.00 43.27 501 ILE D O 1
ATOM 12235 N N . LEU D 1 508 ? 228.552 208.004 249.460 1.00 42.88 502 LEU D N 1
ATOM 12236 C CA . LEU D 1 508 ? 228.579 209.390 249.029 1.00 42.88 502 LEU D CA 1
ATOM 12237 C C . LEU D 1 508 ? 229.828 210.086 249.536 1.00 42.88 502 LEU D C 1
ATOM 12238 O O . LEU D 1 508 ? 230.395 209.728 250.571 1.00 42.88 502 LEU D O 1
ATOM 12243 N N . SER D 1 509 ? 230.247 211.094 248.789 1.00 44.93 503 SER D N 1
ATOM 12244 C CA . SER D 1 509 ? 231.330 211.969 249.187 1.00 44.93 503 SER D CA 1
ATOM 12245 C C . SER D 1 509 ? 231.018 213.354 248.655 1.00 44.93 503 SER D C 1
ATOM 12246 O O . SER D 1 509 ? 230.300 213.491 247.665 1.00 44.93 503 SER D O 1
ATOM 12249 N N . GLU D 1 510 ? 231.516 214.381 249.330 1.00 51.21 504 GLU D N 1
ATOM 12250 C CA . GLU D 1 510 ? 231.446 215.711 248.752 1.00 51.21 504 GLU D CA 1
ATOM 12251 C C . GLU D 1 510 ? 232.602 215.929 247.792 1.00 51.21 504 GLU D C 1
ATOM 12252 O O . GLU D 1 510 ? 233.677 215.344 247.939 1.00 51.21 504 GLU D O 1
ATOM 12258 N N . GLU D 1 511 ? 232.365 216.766 246.795 1.00 54.90 505 GLU D N 1
ATOM 12259 C CA . GLU D 1 511 ? 233.430 217.487 246.126 1.00 54.90 505 GLU D CA 1
ATOM 12260 C C . GLU D 1 511 ? 232.979 218.930 245.985 1.00 54.90 505 GLU D C 1
ATOM 12261 O O . GLU D 1 511 ? 231.793 219.210 245.789 1.00 54.90 505 GLU D O 1
ATOM 12267 N N . PHE D 1 512 ? 233.923 219.845 246.142 1.00 62.23 506 PHE D N 1
ATOM 12268 C CA . PHE D 1 512 ? 233.632 221.270 246.125 1.00 62.23 506 PHE D CA 1
ATOM 12269 C C . PHE D 1 512 ? 233.804 221.783 244.705 1.00 62.23 506 PHE D C 1
ATOM 12270 O O . PHE D 1 512 ? 234.882 221.657 244.117 1.00 62.23 506 PHE D O 1
ATOM 12278 N N . ILE D 1 513 ? 232.739 222.348 244.155 1.00 65.12 507 ILE D N 1
ATOM 12279 C CA . ILE D 1 513 ? 232.814 223.127 242.930 1.00 65.12 507 ILE D CA 1
ATOM 12280 C C . ILE D 1 513 ? 232.688 224.591 243.312 1.00 65.12 507 ILE D C 1
ATOM 12281 O O . ILE D 1 513 ? 231.680 225.006 243.896 1.00 65.12 507 ILE D O 1
ATOM 12286 N N . ASP D 1 514 ? 233.727 225.350 243.017 1.00 72.05 508 ASP D N 1
ATOM 12287 C CA . ASP D 1 514 ? 233.696 226.787 243.210 1.00 72.05 508 ASP D CA 1
ATOM 12288 C C . ASP D 1 514 ? 232.686 227.391 242.241 1.00 72.05 508 ASP D C 1
ATOM 12289 O O . ASP D 1 514 ? 232.779 227.151 241.033 1.00 72.05 508 ASP D O 1
ATOM 12294 N N . PRO D 1 515 ? 231.698 228.156 242.721 1.00 72.53 509 PRO D N 1
ATOM 12295 C CA . PRO D 1 515 ? 230.797 228.857 241.790 1.00 72.53 509 PRO D CA 1
ATOM 12296 C C . PRO D 1 515 ? 231.467 229.974 241.003 1.00 72.53 509 PRO D C 1
ATOM 12297 O O . PRO D 1 515 ? 230.858 230.490 240.057 1.00 72.53 509 PRO D O 1
ATOM 12301 N N . LYS D 1 516 ? 232.692 230.363 241.362 1.00 73.78 510 LYS D N 1
ATOM 12302 C CA . LYS D 1 516 ? 233.496 231.226 240.511 1.00 73.78 510 LYS D CA 1
ATOM 12303 C C . LYS D 1 516 ? 234.140 230.461 239.363 1.00 73.78 510 LYS D C 1
ATOM 12304 O O . LYS D 1 516 ? 234.596 231.086 238.402 1.00 73.78 510 LYS D O 1
ATOM 12310 N N . SER D 1 517 ? 234.190 229.131 239.439 1.00 70.07 511 SER D N 1
ATOM 12311 C CA . SER D 1 517 ? 234.823 228.311 238.412 1.00 70.07 511 SER D CA 1
ATOM 12312 C C . SER D 1 517 ? 233.880 227.944 237.274 1.00 70.07 511 SER D C 1
ATOM 12313 O O . SER D 1 517 ? 234.182 227.018 236.514 1.00 70.07 511 SER D O 1
ATOM 12316 N N . HIS D 1 518 ? 232.758 228.646 237.138 1.00 66.00 512 HIS D N 1
ATOM 12317 C CA . HIS D 1 518 ? 231.808 228.445 236.047 1.00 66.00 512 HIS D CA 1
ATOM 12318 C C . HIS D 1 518 ? 232.006 229.473 234.948 1.00 66.00 512 HIS D C 1
ATOM 12319 O O . HIS D 1 518 ? 231.046 230.025 234.421 1.00 66.00 512 HIS D O 1
ATOM 12326 N N . LYS D 1 519 ? 233.253 229.797 234.638 1.00 65.38 513 LYS D N 1
ATOM 12327 C CA . LYS D 1 519 ? 233.549 230.782 233.615 1.00 65.38 513 LYS D CA 1
ATOM 12328 C C . LYS D 1 519 ? 233.620 230.125 232.242 1.00 65.38 513 LYS D C 1
ATOM 12329 O O . LYS D 1 519 ? 234.203 229.055 232.074 1.00 65.38 513 LYS D O 1
ATOM 12335 N N . PHE D 1 520 ? 233.023 230.783 231.253 1.00 61.78 514 PHE D N 1
ATOM 12336 C CA . PHE D 1 520 ? 232.920 230.227 229.912 1.00 61.78 514 PHE D CA 1
ATOM 12337 C C . PHE D 1 520 ? 233.523 231.198 228.913 1.00 61.78 514 PHE D C 1
ATOM 12338 O O . PHE D 1 520 ? 233.582 232.405 229.155 1.00 61.78 514 PHE D O 1
ATOM 12346 N N . VAL D 1 521 ? 234.003 230.654 227.800 1.00 64.08 515 VAL D N 1
ATOM 12347 C CA . VAL D 1 521 ? 234.568 231.457 226.729 1.00 64.08 515 VAL D CA 1
ATOM 12348 C C . VAL D 1 521 ? 233.763 231.216 225.462 1.00 64.08 515 VAL D C 1
ATOM 12349 O O . VAL D 1 521 ? 233.126 230.177 225.283 1.00 64.08 515 VAL D O 1
ATOM 12353 N N . LEU D 1 522 ? 233.800 232.208 224.571 1.00 66.79 516 LEU D N 1
ATOM 12354 C CA . LEU D 1 522 ? 233.136 232.123 223.277 1.00 66.79 516 LEU D CA 1
ATOM 12355 C C . LEU D 1 522 ? 233.879 231.211 222.306 1.00 66.79 516 LEU D C 1
ATOM 12356 O O . LEU D 1 522 ? 233.350 230.909 221.230 1.00 66.79 516 LEU D O 1
ATOM 12361 N N . ARG D 1 523 ? 235.077 230.759 222.670 1.00 69.95 517 ARG D N 1
ATOM 12362 C CA . ARG D 1 523 ? 235.840 229.826 221.857 1.00 69.95 517 ARG D CA 1
ATOM 12363 C C . ARG D 1 523 ? 235.111 228.495 221.719 1.00 69.95 517 ARG D C 1
ATOM 12364 O O . ARG D 1 523 ? 234.391 228.054 222.617 1.00 69.95 517 ARG D O 1
ATOM 12372 N N . LEU D 1 524 ? 235.300 227.866 220.568 1.00 68.97 518 LEU D N 1
ATOM 12373 C CA . LEU D 1 524 ? 234.662 226.595 220.279 1.00 68.97 518 LEU D CA 1
ATOM 12374 C C . LEU D 1 524 ? 235.317 225.483 221.095 1.00 68.97 518 LEU D C 1
ATOM 12375 O O . LEU D 1 524 ? 236.498 225.558 221.442 1.00 68.97 518 LEU D O 1
ATOM 12380 N N . GLN D 1 525 ? 234.543 224.447 221.411 1.00 67.34 519 GLN D N 1
ATOM 12381 C CA . GLN D 1 525 ? 235.111 223.319 222.154 1.00 67.34 519 GLN D CA 1
ATOM 12382 C C . GLN D 1 525 ? 235.191 222.062 221.296 1.00 67.34 519 GLN D C 1
ATOM 12383 O O . GLN D 1 525 ? 234.426 221.890 220.350 1.00 67.34 519 GLN D O 1
ATOM 12389 N N . THR E 1 120 ? 203.713 233.019 269.396 1.00 102.55 114 THR E N 1
ATOM 12390 C CA . THR E 1 120 ? 202.454 233.171 268.677 1.00 102.55 114 THR E CA 1
ATOM 12391 C C . THR E 1 120 ? 201.291 232.628 269.500 1.00 102.55 114 THR E C 1
ATOM 12392 O O . THR E 1 120 ? 201.379 232.530 270.723 1.00 102.55 114 THR E O 1
ATOM 12396 N N . VAL E 1 121 ? 200.200 232.278 268.820 1.00 103.04 115 VAL E N 1
ATOM 12397 C CA . VAL E 1 121 ? 199.026 231.753 269.510 1.00 103.04 115 VAL E CA 1
ATOM 12398 C C . VAL E 1 121 ? 199.263 230.317 269.957 1.00 103.04 115 VAL E C 1
ATOM 12399 O O . VAL E 1 121 ? 199.077 229.977 271.131 1.00 103.04 115 VAL E O 1
ATOM 12403 N N . ALA E 1 122 ? 199.680 229.452 269.029 1.00 101.75 116 ALA E N 1
ATOM 12404 C CA . ALA E 1 122 ? 199.955 228.064 269.383 1.00 101.75 116 ALA E CA 1
ATOM 12405 C C . ALA E 1 122 ? 201.263 227.927 270.152 1.00 101.75 116 ALA E C 1
ATOM 12406 O O . ALA E 1 122 ? 201.422 226.982 270.934 1.00 101.75 116 ALA E O 1
ATOM 12408 N N . SER E 1 123 ? 202.202 228.856 269.951 1.00 100.05 117 SER E N 1
ATOM 12409 C CA . SER E 1 123 ? 203.472 228.797 270.668 1.00 100.05 117 SER E CA 1
ATOM 12410 C C . SER E 1 123 ? 203.302 229.123 272.145 1.00 100.05 117 SER E C 1
ATOM 12411 O O . SER E 1 123 ? 203.996 228.545 272.988 1.00 100.05 117 SER E O 1
ATOM 12414 N N . PHE E 1 124 ? 202.373 230.021 272.481 1.00 98.71 118 PHE E N 1
ATOM 12415 C CA . PHE E 1 124 ? 202.132 230.341 273.885 1.00 98.71 118 PHE E CA 1
ATOM 12416 C C . PHE E 1 124 ? 201.451 229.184 274.606 1.00 98.71 118 PHE E C 1
ATOM 12417 O O . PHE E 1 124 ? 201.786 228.879 275.757 1.00 98.71 118 PHE E O 1
ATOM 12425 N N . LEU E 1 125 ? 200.512 228.510 273.936 1.00 96.15 119 LEU E N 1
ATOM 12426 C CA . LEU E 1 125 ? 199.902 227.316 274.513 1.00 96.15 119 LEU E CA 1
ATOM 12427 C C . LEU E 1 125 ? 200.901 226.168 274.611 1.00 96.15 119 LEU E C 1
ATOM 12428 O O . LEU E 1 125 ? 200.831 225.367 275.552 1.00 96.15 119 LEU E O 1
ATOM 12433 N N . GLY E 1 126 ? 201.844 226.086 273.668 1.00 93.04 120 GLY E N 1
ATOM 12434 C CA . GLY E 1 126 ? 202.917 225.112 273.788 1.00 93.04 120 GLY E CA 1
ATOM 12435 C C . GLY E 1 126 ? 203.844 225.410 274.951 1.00 93.04 120 GLY E C 1
ATOM 12436 O O . GLY E 1 126 ? 204.306 224.496 275.642 1.00 93.04 120 GLY E O 1
ATOM 12437 N N . LEU E 1 127 ? 204.105 226.694 275.201 1.00 91.59 121 LEU E N 1
ATOM 12438 C CA . LEU E 1 127 ? 204.898 227.081 276.363 1.00 91.59 121 LEU E CA 1
ATOM 12439 C C . LEU E 1 127 ? 204.161 226.767 277.661 1.00 91.59 121 LEU E C 1
ATOM 12440 O O . LEU E 1 127 ? 204.780 226.338 278.641 1.00 91.59 121 LEU E O 1
ATOM 12445 N N . LEU E 1 128 ? 202.835 226.927 277.669 1.00 92.13 122 LEU E N 1
ATOM 12446 C CA . LEU E 1 128 ? 202.053 226.601 278.861 1.00 92.13 122 LEU E CA 1
ATOM 12447 C C . LEU E 1 128 ? 202.025 225.097 279.121 1.00 92.13 122 LEU E C 1
ATOM 12448 O O . LEU E 1 128 ? 202.171 224.658 280.268 1.00 92.13 122 LEU E O 1
ATOM 12453 N N . VAL E 1 129 ? 201.850 224.290 278.070 1.00 87.85 123 VAL E N 1
ATOM 12454 C CA . VAL E 1 129 ? 201.803 222.842 278.268 1.00 87.85 123 VAL E CA 1
ATOM 12455 C C . VAL E 1 129 ? 203.198 222.295 278.578 1.00 87.85 123 VAL E C 1
ATOM 12456 O O . VAL E 1 129 ? 203.333 221.254 279.233 1.00 87.85 123 VAL E O 1
ATOM 12460 N N . PHE E 1 130 ? 204.257 223.002 278.173 1.00 85.34 124 PHE E N 1
ATOM 12461 C CA . PHE E 1 130 ? 205.595 222.575 278.561 1.00 85.34 124 PHE E CA 1
ATOM 12462 C C . PHE E 1 130 ? 205.952 223.005 279.980 1.00 85.34 124 PHE E C 1
ATOM 12463 O O . PHE E 1 130 ? 206.679 222.284 280.672 1.00 85.34 124 PHE E O 1
ATOM 12471 N N . LEU E 1 131 ? 205.467 224.163 280.433 1.00 87.75 125 LEU E N 1
ATOM 12472 C CA . LEU E 1 131 ? 205.781 224.650 281.771 1.00 87.75 125 LEU E CA 1
ATOM 12473 C C . LEU E 1 131 ? 204.815 224.167 282.845 1.00 87.75 125 LEU E C 1
ATOM 12474 O O . LEU E 1 131 ? 205.075 224.415 284.026 1.00 87.75 125 LEU E O 1
ATOM 12479 N N . THR E 1 132 ? 203.708 223.524 282.465 1.00 84.50 126 THR E N 1
ATOM 12480 C CA . THR E 1 132 ? 202.799 222.928 283.452 1.00 84.50 126 THR E CA 1
ATOM 12481 C C . THR E 1 132 ? 203.450 221.892 284.373 1.00 84.50 126 THR E C 1
ATOM 12482 O O . THR E 1 132 ? 203.237 221.991 285.600 1.00 84.50 126 THR E O 1
ATOM 12486 N N . PRO E 1 133 ? 204.256 220.905 283.908 1.00 82.95 127 PRO E N 1
ATOM 12487 C CA . PRO E 1 133 ? 204.902 220.017 284.891 1.00 82.95 127 PRO E CA 1
ATOM 12488 C C . PRO E 1 133 ? 205.953 220.726 285.722 1.00 82.95 127 PRO E C 1
ATOM 12489 O O . PRO E 1 133 ? 206.111 220.437 286.917 1.00 82.95 127 PRO E O 1
ATOM 12493 N N . ILE E 1 134 ? 206.657 221.678 285.107 1.00 85.83 128 ILE E N 1
ATOM 12494 C CA . ILE E 1 134 ? 207.666 222.461 285.811 1.00 85.83 128 ILE E CA 1
ATOM 12495 C C . ILE E 1 134 ? 207.014 223.332 286.878 1.00 85.83 128 ILE E C 1
ATOM 12496 O O . ILE E 1 134 ? 207.546 223.481 287.983 1.00 85.83 128 ILE E O 1
ATOM 12501 N N . ALA E 1 135 ? 205.830 223.880 286.586 1.00 85.98 129 ALA E N 1
ATOM 12502 C CA . ALA E 1 135 ? 205.117 224.667 287.589 1.00 85.98 129 ALA E CA 1
ATOM 12503 C C . ALA E 1 135 ? 204.589 223.786 288.713 1.00 85.98 129 ALA E C 1
ATOM 12504 O O . ALA E 1 135 ? 204.635 224.179 289.887 1.00 85.98 129 ALA E O 1
ATOM 12506 N N . PHE E 1 136 ? 204.111 222.578 288.376 1.00 84.18 130 PHE E N 1
ATOM 12507 C CA . PHE E 1 136 ? 203.674 221.629 289.401 1.00 84.18 130 PHE E CA 1
ATOM 12508 C C . PHE E 1 136 ? 204.818 221.202 290.308 1.00 84.18 130 PHE E C 1
ATOM 12509 O O . PHE E 1 136 ? 204.586 220.872 291.475 1.00 84.18 130 PHE E O 1
ATOM 12517 N N . ILE E 1 137 ? 206.040 221.190 289.788 1.00 87.27 131 ILE E N 1
ATOM 12518 C CA . ILE E 1 137 ? 207.222 220.945 290.605 1.00 87.27 131 ILE E CA 1
ATOM 12519 C C . ILE E 1 137 ? 207.583 222.154 291.456 1.00 87.27 131 ILE E C 1
ATOM 12520 O O . ILE E 1 137 ? 207.818 222.027 292.660 1.00 87.27 131 ILE E O 1
ATOM 12525 N N . LEU E 1 138 ? 207.623 223.344 290.855 1.00 90.53 132 LEU E N 1
ATOM 12526 C CA . LEU E 1 138 ? 208.206 224.497 291.531 1.00 90.53 132 LEU E CA 1
ATOM 12527 C C . LEU E 1 138 ? 207.291 225.098 292.589 1.00 90.53 132 LEU E C 1
ATOM 12528 O O . LEU E 1 138 ? 207.791 225.639 293.580 1.00 90.53 132 LEU E O 1
ATOM 12533 N N . LEU E 1 139 ? 205.968 225.025 292.414 1.00 92.21 133 LEU E N 1
ATOM 12534 C CA . LEU E 1 139 ? 205.066 225.660 293.380 1.00 92.21 133 LEU E CA 1
ATOM 12535 C C . LEU E 1 139 ? 205.036 225.112 294.818 1.00 92.21 133 LEU E C 1
ATOM 12536 O O . LEU E 1 139 ? 204.840 225.927 295.729 1.00 92.21 133 LEU E O 1
ATOM 12541 N N . PRO E 1 140 ? 205.186 223.813 295.112 1.00 94.79 134 PRO E N 1
ATOM 12542 C CA . PRO E 1 140 ? 205.185 223.391 296.536 1.00 94.79 134 PRO E CA 1
ATOM 12543 C C . PRO E 1 140 ? 206.415 223.832 297.334 1.00 94.79 134 PRO E C 1
ATOM 12544 O O . PRO E 1 140 ? 206.245 224.171 298.513 1.00 94.79 134 PRO E O 1
ATOM 12548 N N . PRO E 1 141 ? 207.652 223.859 296.796 1.00 95.60 135 PRO E N 1
ATOM 12549 C CA . PRO E 1 141 ? 208.732 224.461 297.604 1.00 95.60 135 PRO E CA 1
ATOM 12550 C C . PRO E 1 141 ? 208.690 225.978 297.684 1.00 95.60 135 PRO E C 1
ATOM 12551 O O . PRO E 1 141 ? 209.473 226.551 298.452 1.00 95.60 135 PRO E O 1
ATOM 12555 N N . ILE E 1 142 ? 207.835 226.649 296.921 1.00 96.57 136 ILE E N 1
ATOM 12556 C CA . ILE E 1 142 ? 207.723 228.101 297.012 1.00 96.57 136 ILE E CA 1
ATOM 12557 C C . ILE E 1 142 ? 206.579 228.512 297.930 1.00 96.57 136 ILE E C 1
ATOM 12558 O O . ILE E 1 142 ? 206.743 229.375 298.797 1.00 96.57 136 ILE E O 1
ATOM 12563 N N . LEU E 1 143 ? 205.413 227.879 297.789 1.00 97.91 137 LEU E N 1
ATOM 12564 C CA . LEU E 1 143 ? 204.243 228.318 29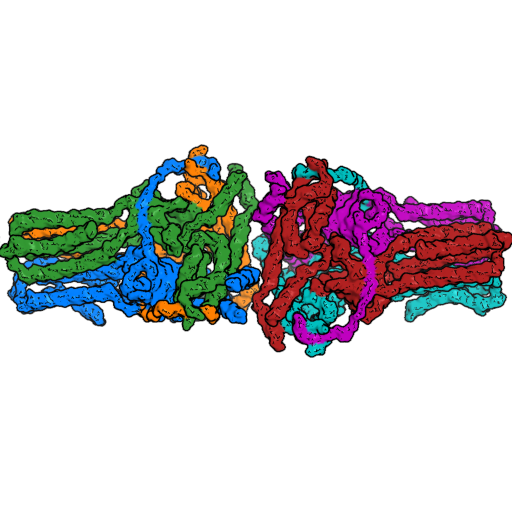8.542 1.00 97.91 137 LEU E CA 1
ATOM 12565 C C . LEU E 1 143 ? 204.260 227.808 299.980 1.00 97.91 137 LEU E C 1
ATOM 12566 O O . LEU E 1 143 ? 203.945 228.564 300.905 1.00 97.91 137 LEU E O 1
ATOM 12571 N N . TRP E 1 144 ? 204.617 226.536 300.198 1.00 99.80 138 TRP E N 1
ATOM 12572 C CA . TRP E 1 144 ? 204.798 225.998 301.552 1.00 99.80 138 TRP E CA 1
ATOM 12573 C C . TRP E 1 144 ? 206.167 225.309 301.611 1.00 99.80 138 TRP E C 1
ATOM 12574 O O . TRP E 1 144 ? 206.298 224.103 301.429 1.00 99.80 138 TRP E O 1
ATOM 12585 N N . ARG E 1 145 ? 207.205 226.098 301.896 1.00 101.42 139 ARG E N 1
ATOM 12586 C CA . ARG E 1 145 ? 208.568 225.576 301.833 1.00 101.42 139 ARG E CA 1
ATOM 12587 C C . ARG E 1 145 ? 208.882 224.677 303.022 1.00 101.42 139 ARG E C 1
ATOM 12588 O O . ARG E 1 145 ? 209.518 223.628 302.863 1.00 101.42 139 ARG E O 1
ATOM 12596 N N . ASP E 1 146 ? 208.436 225.061 304.215 1.00 103.15 140 ASP E N 1
ATOM 12597 C CA . ASP E 1 146 ? 208.756 224.330 305.432 1.00 103.15 140 ASP E CA 1
ATOM 12598 C C . ASP E 1 146 ? 207.858 223.123 305.668 1.00 103.15 140 ASP E C 1
ATOM 12599 O O . ASP E 1 146 ? 208.067 222.402 306.649 1.00 103.15 140 ASP E O 1
ATOM 12604 N N . GLU E 1 147 ? 206.875 222.881 304.804 1.00 102.17 141 GLU E N 1
ATOM 12605 C CA . GLU E 1 147 ? 205.918 221.806 305.017 1.00 102.17 141 GLU E CA 1
ATOM 12606 C C . GLU E 1 147 ? 206.275 220.543 304.230 1.00 102.17 141 GLU E C 1
ATOM 12607 O O . GLU E 1 147 ? 205.664 219.491 304.459 1.00 102.17 141 GLU E O 1
ATOM 12613 N N . LEU E 1 148 ? 207.269 220.613 303.341 1.00 100.32 142 LEU E N 1
ATOM 12614 C CA . LEU E 1 148 ? 207.697 219.446 302.573 1.00 100.32 142 LEU E CA 1
ATOM 12615 C C . LEU E 1 148 ? 208.295 218.365 303.463 1.00 100.32 142 LEU E C 1
ATOM 12616 O O . LEU E 1 148 ? 209.150 218.638 304.311 1.00 100.32 142 LEU E O 1
ATOM 12621 N N . GLU E 1 149 ? 207.832 217.136 303.266 1.00 101.34 143 GLU E N 1
ATOM 12622 C CA . GLU E 1 149 ? 208.483 215.986 303.866 1.00 101.34 143 GLU E CA 1
ATOM 12623 C C . GLU E 1 149 ? 209.846 215.781 303.207 1.00 101.34 143 GLU E C 1
ATOM 12624 O O . GLU E 1 149 ? 210.011 216.084 302.021 1.00 101.34 143 GLU E O 1
ATOM 12630 N N . PRO E 1 150 ? 210.848 215.289 303.947 1.00 102.54 144 PRO E N 1
ATOM 12631 C CA . PRO E 1 150 ? 212.172 215.094 303.338 1.00 102.54 144 PRO E CA 1
ATOM 12632 C C . PRO E 1 150 ? 212.205 213.946 302.338 1.00 102.54 144 PRO E C 1
ATOM 12633 O O . PRO E 1 150 ? 212.188 212.769 302.712 1.00 102.54 144 PRO E O 1
ATOM 12637 N N . CYS E 1 151 ? 212.249 214.292 301.051 1.00 100.44 145 CYS E N 1
ATOM 12638 C CA . CYS E 1 151 ? 212.284 213.282 299.998 1.00 100.44 145 CYS E CA 1
ATOM 12639 C C . CYS E 1 151 ? 213.693 212.736 299.810 1.00 100.44 145 CYS E C 1
ATOM 12640 O O . CYS E 1 151 ? 213.940 211.540 299.999 1.00 100.44 145 CYS E O 1
ATOM 12643 N N . GLY E 1 152 ? 214.631 213.603 299.440 1.00 95.86 146 GLY E N 1
ATOM 12644 C CA . GLY E 1 152 ? 216.016 213.201 299.316 1.00 95.86 146 GLY E CA 1
ATOM 12645 C C . GLY E 1 152 ? 216.360 212.554 297.993 1.00 95.86 146 GLY E C 1
ATOM 12646 O O . GLY E 1 152 ? 216.528 213.236 296.979 1.00 95.86 146 GLY E O 1
ATOM 12647 N N . THR E 1 153 ? 216.468 211.224 297.997 1.00 94.46 147 THR E N 1
ATOM 12648 C CA . THR E 1 153 ? 216.979 210.515 296.830 1.00 94.46 147 THR E CA 1
ATOM 12649 C C . THR E 1 153 ? 215.916 210.354 295.750 1.00 94.46 147 THR E C 1
ATOM 12650 O O . THR E 1 153 ? 216.162 210.662 294.576 1.00 94.46 147 THR E O 1
ATOM 12654 N N . ILE E 1 154 ? 214.725 209.884 296.132 1.00 91.72 148 ILE E N 1
ATOM 12655 C CA . ILE E 1 154 ? 213.756 209.393 295.154 1.00 91.72 148 ILE E CA 1
ATOM 12656 C C . ILE E 1 154 ? 213.151 210.550 294.370 1.00 91.72 148 ILE E C 1
ATOM 12657 O O . ILE E 1 154 ? 212.916 210.444 293.158 1.00 91.72 148 ILE E O 1
ATOM 12662 N N . CYS E 1 155 ? 212.943 211.689 295.038 1.00 91.90 149 CYS E N 1
ATOM 12663 C CA . CYS E 1 155 ? 212.431 212.876 294.361 1.00 91.90 149 CYS E CA 1
ATOM 12664 C C . CYS E 1 155 ? 213.417 213.395 293.322 1.00 91.90 149 CYS E C 1
ATOM 12665 O O . CYS E 1 155 ? 213.014 213.750 292.213 1.00 91.90 149 CYS E O 1
ATOM 12668 N N . GLU E 1 156 ? 214.717 213.379 293.634 1.00 88.95 150 GLU E N 1
ATOM 12669 C CA . GLU E 1 156 ? 215.715 213.870 292.685 1.00 88.95 150 GLU E CA 1
ATOM 12670 C C . GLU E 1 156 ? 215.900 212.909 291.516 1.00 88.95 150 GLU E C 1
ATOM 12671 O O . GLU E 1 156 ? 216.007 213.338 290.356 1.00 88.95 150 GLU E O 1
ATOM 12677 N N . GLY E 1 157 ? 215.905 211.602 291.796 1.00 84.53 151 GLY E N 1
ATOM 12678 C CA . GLY E 1 157 ? 215.941 210.616 290.730 1.00 84.53 151 GLY E CA 1
ATOM 12679 C C . GLY E 1 157 ? 214.696 210.595 289.875 1.00 84.53 151 GLY E C 1
ATOM 12680 O O . GLY E 1 157 ? 214.732 210.082 288.752 1.00 84.53 151 GLY E O 1
ATOM 12681 N N . LEU E 1 158 ? 213.596 211.139 290.383 1.00 82.17 152 LEU E N 1
ATOM 12682 C CA . LEU E 1 158 ? 212.407 211.321 289.574 1.00 82.17 152 LEU E CA 1
ATOM 12683 C C . LEU E 1 158 ? 212.430 212.647 288.811 1.00 82.17 152 LEU E C 1
ATOM 12684 O O . LEU E 1 158 ? 211.870 212.724 287.710 1.00 82.17 152 LEU E O 1
ATOM 12689 N N . PHE E 1 159 ? 213.104 213.679 289.350 1.00 81.96 153 PHE E N 1
ATOM 12690 C CA . PHE E 1 159 ? 213.307 214.915 288.589 1.00 81.96 153 PHE E CA 1
ATOM 12691 C C . PHE E 1 159 ? 214.178 214.674 287.367 1.00 81.96 153 PHE E C 1
ATOM 12692 O O . PHE E 1 159 ? 213.986 215.317 286.328 1.00 81.96 153 PHE E O 1
ATOM 12700 N N . ILE E 1 160 ? 215.163 213.780 287.487 1.00 77.19 154 ILE E N 1
ATOM 12701 C CA . ILE E 1 160 ? 216.055 213.504 286.359 1.00 77.19 154 ILE E CA 1
ATOM 12702 C C . ILE E 1 160 ? 215.291 212.817 285.228 1.00 77.19 154 ILE E C 1
ATOM 12703 O O . ILE E 1 160 ? 215.434 213.172 284.047 1.00 77.19 154 ILE E O 1
ATOM 12708 N N . SER E 1 161 ? 214.443 211.844 285.584 1.00 75.03 155 SER E N 1
ATOM 12709 C CA . SER E 1 161 ? 213.589 211.183 284.603 1.00 75.03 155 SER E CA 1
ATOM 12710 C C . SER E 1 161 ? 212.596 212.156 283.987 1.00 75.03 155 SER E C 1
ATOM 12711 O O . SER E 1 161 ? 212.321 212.085 282.783 1.00 75.03 155 SER E O 1
ATOM 12714 N N . MET E 1 162 ? 212.068 213.078 284.797 1.00 74.82 156 MET E N 1
ATOM 12715 C CA . MET E 1 162 ? 211.177 214.119 284.295 1.00 74.82 156 MET E CA 1
ATOM 12716 C C . MET E 1 162 ? 211.866 215.011 283.271 1.00 74.82 156 MET E C 1
ATOM 12717 O O . MET E 1 162 ? 211.300 215.306 282.213 1.00 74.82 156 MET E O 1
ATOM 12722 N N . ALA E 1 163 ? 213.096 215.441 283.568 1.00 70.10 157 ALA E N 1
ATOM 12723 C CA . ALA E 1 163 ? 213.823 216.325 282.662 1.00 70.10 157 ALA E CA 1
ATOM 12724 C C . ALA E 1 163 ? 214.177 215.619 281.360 1.00 70.10 157 ALA E C 1
ATOM 12725 O O . ALA E 1 163 ? 214.073 216.211 280.278 1.00 70.10 157 ALA E O 1
ATOM 12727 N N . PHE E 1 164 ? 214.541 214.337 281.439 1.00 68.57 158 PHE E N 1
ATOM 12728 C CA . PHE E 1 164 ? 214.872 213.599 280.222 1.00 68.57 158 PHE E CA 1
ATOM 12729 C C . PHE E 1 164 ? 213.636 213.322 279.371 1.00 68.57 158 PHE E C 1
ATOM 12730 O O . PHE E 1 164 ? 213.693 213.423 278.139 1.00 68.57 158 PHE E O 1
ATOM 12738 N N . LYS E 1 165 ? 212.499 213.018 280.003 1.00 63.76 159 LYS E N 1
ATOM 12739 C CA . LYS E 1 165 ? 211.275 212.806 279.240 1.00 63.76 159 LYS E CA 1
ATOM 12740 C C . LYS E 1 165 ? 210.736 214.107 278.651 1.00 63.76 159 LYS E C 1
ATOM 12741 O O . LYS E 1 165 ? 210.186 214.096 277.545 1.00 63.76 159 LYS E O 1
ATOM 12747 N N . LEU E 1 166 ? 210.908 215.236 279.348 1.00 64.47 160 LEU E N 1
ATOM 12748 C CA . LEU E 1 166 ? 210.548 216.524 278.759 1.00 64.47 160 LEU E CA 1
ATOM 12749 C C . LEU E 1 166 ? 211.464 216.894 277.603 1.00 64.47 160 LEU E C 1
ATOM 12750 O O . LEU E 1 166 ? 211.013 217.529 276.644 1.00 64.47 160 LEU E O 1
ATOM 12755 N N . LEU E 1 167 ? 212.738 216.501 277.668 1.00 57.18 161 LEU E N 1
ATOM 12756 C CA . LEU E 1 167 ? 213.634 216.735 276.541 1.00 57.18 161 LEU E CA 1
ATOM 12757 C C . LEU E 1 167 ? 213.228 215.901 275.331 1.00 57.18 161 LEU E C 1
ATOM 12758 O O . LEU E 1 167 ? 213.235 216.404 274.199 1.00 57.18 161 LEU E O 1
ATOM 12763 N N . ILE E 1 168 ? 212.857 214.635 275.561 1.00 54.34 162 ILE E N 1
ATOM 12764 C CA . ILE E 1 168 ? 212.337 213.774 274.496 1.00 54.34 162 ILE E CA 1
ATOM 12765 C C . ILE E 1 168 ? 211.072 214.367 273.888 1.00 54.34 162 ILE E C 1
ATOM 12766 O O . ILE E 1 168 ? 210.911 214.402 272.660 1.00 54.34 162 ILE E O 1
ATOM 12771 N N . LEU E 1 169 ? 210.177 214.879 274.738 1.00 52.18 163 LEU E N 1
ATOM 12772 C CA . LEU E 1 169 ? 208.925 215.462 274.268 1.00 52.18 163 LEU E CA 1
ATOM 12773 C C . LEU E 1 169 ? 209.158 216.727 273.451 1.00 52.18 163 LEU E C 1
ATOM 12774 O O . LEU E 1 169 ? 208.513 216.926 272.415 1.00 52.18 163 LEU E O 1
ATOM 12779 N N . LEU E 1 170 ? 210.099 217.571 273.879 1.00 51.54 164 LEU E N 1
ATOM 12780 C CA . LEU E 1 170 ? 210.391 218.796 273.142 1.00 51.54 164 LEU E CA 1
ATOM 12781 C C . LEU E 1 170 ? 211.049 218.499 271.797 1.00 51.54 164 LEU E C 1
ATOM 12782 O O . LEU E 1 170 ? 210.703 219.126 270.786 1.00 51.54 164 LEU E O 1
ATOM 12787 N N . ILE E 1 171 ? 211.970 217.527 271.756 1.00 49.09 165 ILE E N 1
ATOM 12788 C CA . ILE E 1 171 ? 212.625 217.175 270.496 1.00 49.09 165 ILE E CA 1
ATOM 12789 C C . ILE E 1 171 ? 211.632 216.546 269.522 1.00 49.09 165 ILE E C 1
ATOM 12790 O O . ILE E 1 171 ? 211.608 216.898 268.335 1.00 49.09 165 ILE E O 1
ATOM 12795 N N . GLY E 1 172 ? 210.768 215.649 270.006 1.00 46.81 166 GLY E N 1
ATOM 12796 C CA . GLY E 1 172 ? 209.784 215.038 269.125 1.00 46.81 166 GLY E CA 1
ATOM 12797 C C . GLY E 1 172 ? 208.722 216.010 268.651 1.00 46.81 166 GLY E C 1
ATOM 12798 O O . GLY E 1 172 ? 208.267 215.935 267.502 1.00 46.81 166 GLY E O 1
ATOM 12799 N N . THR E 1 173 ? 208.334 216.955 269.515 1.00 47.26 167 THR E N 1
ATOM 12800 C CA . THR E 1 173 ? 207.355 217.964 269.135 1.00 47.26 167 THR E CA 1
ATOM 12801 C C . THR E 1 173 ? 207.928 218.919 268.098 1.00 47.26 167 THR E C 1
ATOM 12802 O O . THR E 1 173 ? 207.234 219.284 267.142 1.00 47.26 167 THR E O 1
ATOM 12806 N N . TRP E 1 174 ? 209.200 219.306 268.252 1.00 47.01 168 TRP E N 1
ATOM 12807 C CA . TRP E 1 174 ? 209.875 220.076 267.211 1.00 47.01 168 TRP E CA 1
ATOM 12808 C C . TRP E 1 174 ? 209.972 219.295 265.908 1.00 47.01 168 TRP E C 1
ATOM 12809 O O . TRP E 1 174 ? 209.786 219.859 264.823 1.00 47.01 168 TRP E O 1
ATOM 12820 N N . ALA E 1 175 ? 210.281 217.998 265.998 1.00 45.32 169 ALA E N 1
ATOM 12821 C CA . ALA E 1 175 ? 210.530 217.196 264.806 1.00 45.32 169 ALA E CA 1
ATOM 12822 C C . ALA E 1 175 ? 209.266 216.993 263.984 1.00 45.32 169 ALA E C 1
ATOM 12823 O O . ALA E 1 175 ? 209.305 217.078 262.753 1.00 45.32 169 ALA E O 1
ATOM 12825 N N . LEU E 1 176 ? 208.135 216.740 264.633 1.00 45.24 170 LEU E N 1
ATOM 12826 C CA . LEU E 1 176 ? 206.934 216.397 263.889 1.00 45.24 170 LEU E CA 1
ATOM 12827 C C . LEU E 1 176 ? 205.870 217.482 263.836 1.00 45.24 170 LEU E C 1
ATOM 12828 O O . LEU E 1 176 ? 204.940 217.359 263.035 1.00 45.24 170 LEU E O 1
ATOM 12833 N N . PHE E 1 177 ? 205.961 218.538 264.641 1.00 46.63 171 PHE E N 1
ATOM 12834 C CA . PHE E 1 177 ? 204.881 219.510 264.665 1.00 46.63 171 PHE E CA 1
ATOM 12835 C C . PHE E 1 177 ? 205.321 220.958 264.573 1.00 46.63 171 PHE E C 1
ATOM 12836 O O . PHE E 1 177 ? 204.459 221.828 264.426 1.00 46.63 171 PHE E O 1
ATOM 12844 N N . PHE E 1 178 ? 206.617 221.251 264.640 1.00 50.45 172 PHE E N 1
ATOM 12845 C CA . PHE E 1 178 ? 207.092 222.596 264.333 1.00 50.45 172 PHE E CA 1
ATOM 12846 C C . PHE E 1 178 ? 207.292 222.667 262.823 1.00 50.45 172 PHE E C 1
ATOM 12847 O O . PHE E 1 178 ? 208.398 222.547 262.292 1.00 50.45 172 PHE E O 1
ATOM 12855 N N . ARG E 1 179 ? 206.175 222.837 262.123 1.00 48.05 173 ARG E N 1
ATOM 12856 C CA . ARG E 1 179 ? 206.161 222.986 260.677 1.00 48.05 173 ARG E CA 1
ATOM 12857 C C . ARG E 1 179 ? 204.894 223.732 260.295 1.00 48.05 173 ARG E C 1
ATOM 12858 O O . ARG E 1 179 ? 203.895 223.690 261.017 1.00 48.05 173 ARG E O 1
ATOM 12866 N N . LYS E 1 180 ? 204.958 224.427 259.164 1.00 54.26 174 LYS E N 1
ATOM 12867 C CA . LYS E 1 180 ? 203.867 225.298 258.752 1.00 54.26 174 LYS E CA 1
ATOM 12868 C C . LYS E 1 180 ? 202.662 224.482 258.303 1.00 54.26 174 LYS E C 1
ATOM 12869 O O . LYS E 1 180 ? 202.783 223.320 257.907 1.00 54.26 174 LYS E O 1
ATOM 12875 N N . ARG E 1 181 ? 201.485 225.100 258.400 1.00 54.18 175 ARG E N 1
ATOM 12876 C CA . ARG E 1 181 ? 200.242 224.478 257.956 1.00 54.18 175 ARG E CA 1
ATOM 12877 C C . ARG E 1 181 ? 200.297 224.294 256.448 1.00 54.18 175 ARG E C 1
ATOM 12878 O O . ARG E 1 181 ? 200.633 225.224 255.709 1.00 54.18 175 ARG E O 1
ATOM 12886 N N . ARG E 1 182 ? 199.972 223.088 255.992 1.00 48.94 176 ARG E N 1
ATOM 12887 C CA . ARG E 1 182 ? 200.300 222.710 254.626 1.00 48.94 176 ARG E CA 1
ATOM 12888 C C . ARG E 1 182 ? 199.158 223.020 253.670 1.00 48.94 176 ARG E C 1
ATOM 12889 O O . ARG E 1 182 ? 199.384 223.308 252.488 1.00 48.94 176 ARG E O 1
ATOM 12897 N N . ALA E 1 183 ? 197.924 222.958 254.154 1.00 47.31 177 ALA E N 1
ATOM 12898 C CA . ALA E 1 183 ? 196.781 223.119 253.279 1.00 47.31 177 ALA E CA 1
ATOM 12899 C C . ALA E 1 183 ? 195.594 223.675 254.047 1.00 47.31 177 ALA E C 1
ATOM 12900 O O . ALA E 1 183 ? 195.471 223.507 255.262 1.00 47.31 177 ALA E O 1
ATOM 12902 N N . ASP E 1 184 ? 194.717 224.352 253.312 1.00 49.32 178 ASP E N 1
ATOM 12903 C CA . ASP E 1 184 ? 193.396 224.730 253.792 1.00 49.32 178 ASP E CA 1
ATOM 12904 C C . ASP E 1 184 ? 192.373 223.757 253.231 1.00 49.32 178 ASP E C 1
ATOM 12905 O O . ASP E 1 184 ? 192.281 223.576 252.014 1.00 49.32 178 ASP E O 1
ATOM 12910 N N . MET E 1 185 ? 191.623 223.149 254.108 1.00 48.47 179 MET E N 1
ATOM 12911 C CA . MET E 1 185 ? 190.597 222.155 253.887 1.00 48.47 179 MET E CA 1
ATOM 12912 C C . MET E 1 185 ? 189.219 222.773 254.073 1.00 48.47 179 MET E C 1
ATOM 12913 O O . MET E 1 185 ? 189.107 223.810 254.736 1.00 48.47 179 MET E O 1
ATOM 12918 N N . PRO E 1 186 ? 188.157 222.200 253.466 1.00 47.19 180 PRO E N 1
ATOM 12919 C CA . PRO E 1 186 ? 186.823 222.801 253.601 1.00 47.19 180 PRO E CA 1
ATOM 12920 C C . PRO E 1 186 ? 186.277 222.767 255.018 1.00 47.19 180 PRO E C 1
ATOM 12921 O O . PRO E 1 186 ? 185.947 223.810 255.588 1.00 47.19 180 PRO E O 1
ATOM 12925 N N . ARG E 1 187 ? 186.187 221.579 255.597 1.00 47.55 181 ARG E N 1
ATOM 12926 C CA . ARG E 1 187 ? 185.703 221.424 256.954 1.00 47.55 181 ARG E CA 1
ATOM 12927 C C . ARG E 1 187 ? 186.890 221.265 257.898 1.00 47.55 181 ARG E C 1
ATOM 12928 O O . ARG E 1 187 ? 188.052 221.401 257.510 1.00 47.55 181 ARG E O 1
ATOM 12936 N N . VAL E 1 188 ? 186.587 220.974 259.161 1.00 46.00 182 VAL E N 1
ATOM 12937 C CA . VAL E 1 188 ? 187.625 220.890 260.177 1.00 46.00 182 VAL E CA 1
ATOM 12938 C C . VAL E 1 188 ? 188.413 219.595 260.001 1.00 46.00 182 VAL E C 1
ATOM 12939 O O . VAL E 1 188 ? 187.868 218.561 259.591 1.00 46.00 182 VAL E O 1
ATOM 12943 N N . PHE E 1 189 ? 189.729 219.677 260.213 1.00 44.65 183 PHE E N 1
ATOM 12944 C CA . PHE E 1 189 ? 190.563 218.496 260.370 1.00 44.65 183 PHE E CA 1
ATOM 12945 C C . PHE E 1 189 ? 190.043 217.801 261.621 1.00 44.65 183 PHE E C 1
ATOM 12946 O O . PHE E 1 189 ? 190.169 218.350 262.719 1.00 44.65 183 PHE E O 1
ATOM 12954 N N . VAL E 1 190 ? 189.451 216.615 261.474 1.00 43.90 184 VAL E N 1
ATOM 12955 C CA . VAL E 1 190 ? 188.789 215.972 262.606 1.00 43.90 184 VAL E CA 1
ATOM 12956 C C . VAL E 1 190 ? 189.812 215.465 263.620 1.00 43.90 184 VAL E C 1
ATOM 12957 O O . VAL E 1 190 ? 189.624 215.608 264.835 1.00 43.90 184 VAL E O 1
ATOM 12961 N N . PHE E 1 191 ? 190.931 214.916 263.143 1.00 44.50 185 PHE E N 1
ATOM 12962 C CA . PHE E 1 191 ? 191.904 214.335 264.062 1.00 44.50 185 PHE E CA 1
ATOM 12963 C C . PHE E 1 191 ? 192.705 215.405 264.794 1.00 44.50 185 PHE E C 1
ATOM 12964 O O . PHE E 1 191 ? 193.005 215.243 265.978 1.00 44.50 185 PHE E O 1
ATOM 12972 N N . ARG E 1 192 ? 193.030 216.517 264.131 1.00 47.70 186 ARG E N 1
ATOM 12973 C CA . ARG E 1 192 ? 193.721 217.602 264.824 1.00 47.70 186 ARG E CA 1
ATOM 12974 C C . ARG E 1 192 ? 192.803 218.292 265.821 1.00 47.70 186 ARG E C 1
ATOM 12975 O O . ARG E 1 192 ? 193.254 218.702 266.895 1.00 47.70 186 ARG E O 1
ATOM 12983 N N . ALA E 1 193 ? 191.513 218.413 265.494 1.00 48.84 187 ALA E N 1
ATOM 12984 C CA . ALA E 1 193 ? 190.549 218.939 266.456 1.00 48.84 187 ALA E CA 1
ATOM 12985 C C . ALA E 1 193 ? 190.410 218.013 267.655 1.00 48.84 187 ALA E C 1
ATOM 12986 O O . ALA E 1 193 ? 190.325 218.481 268.794 1.00 48.84 187 ALA E O 1
ATOM 12988 N N . LEU E 1 194 ? 190.427 216.698 267.416 1.00 49.49 188 LEU E N 1
ATOM 12989 C CA . LEU E 1 194 ? 190.372 215.732 268.509 1.00 49.49 188 LEU E CA 1
ATOM 12990 C C . LEU E 1 194 ? 191.616 215.820 269.383 1.00 49.49 188 LEU E C 1
ATOM 12991 O O . LEU E 1 194 ? 191.521 215.758 270.612 1.00 49.49 188 LEU E O 1
ATOM 12996 N N . LEU E 1 195 ? 192.786 215.992 268.764 1.00 50.56 189 LEU E N 1
ATOM 12997 C CA . LEU E 1 195 ? 194.026 216.111 269.524 1.00 50.56 189 LEU E CA 1
ATOM 12998 C C . LEU E 1 195 ? 194.072 217.396 270.339 1.00 50.56 189 LEU E C 1
ATOM 12999 O O . LEU E 1 195 ? 194.526 217.385 271.486 1.00 50.56 189 LEU E O 1
ATOM 13004 N N . LEU E 1 196 ? 193.588 218.506 269.777 1.00 53.84 190 LEU E N 1
ATOM 13005 C CA . LEU E 1 196 ? 193.599 219.765 270.517 1.00 53.84 190 LEU E CA 1
ATOM 13006 C C . LEU E 1 196 ? 192.579 219.761 271.651 1.00 53.84 190 LEU E C 1
ATOM 13007 O O . LEU E 1 196 ? 192.865 220.269 272.741 1.00 53.84 190 LEU E O 1
ATOM 13012 N N . VAL E 1 197 ? 191.396 219.175 271.426 1.00 56.95 191 VAL E N 1
ATOM 13013 C CA . VAL E 1 197 ? 190.415 219.019 272.500 1.00 56.95 191 VAL E CA 1
ATOM 13014 C C . VAL E 1 197 ? 190.950 218.090 273.586 1.00 56.95 191 VAL E C 1
ATOM 13015 O O . VAL E 1 197 ? 190.760 218.338 274.785 1.00 56.95 191 VAL E O 1
ATOM 13019 N N . LEU E 1 198 ? 191.685 217.048 273.187 1.00 58.42 192 LEU E N 1
ATOM 13020 C CA . LEU E 1 198 ? 192.259 216.124 274.157 1.00 58.42 192 LEU E CA 1
ATOM 13021 C C . LEU E 1 198 ? 193.346 216.788 274.993 1.00 58.42 192 LEU E C 1
ATOM 13022 O O . LEU E 1 198 ? 193.380 216.606 276.214 1.00 58.42 192 LEU E O 1
ATOM 13027 N N . ILE E 1 199 ? 194.215 217.585 274.359 1.00 61.22 193 ILE E N 1
ATOM 13028 C CA . ILE E 1 199 ? 195.242 218.330 275.092 1.00 61.22 193 ILE E CA 1
ATOM 13029 C C . ILE E 1 199 ? 194.603 219.356 276.020 1.00 61.22 193 ILE E C 1
ATOM 13030 O O . ILE E 1 199 ? 195.040 219.528 277.166 1.00 61.22 193 ILE E O 1
ATOM 13035 N N . PHE E 1 200 ? 193.530 220.014 275.564 1.00 65.30 194 PHE E N 1
ATOM 13036 C CA . PHE E 1 200 ? 192.868 221.024 276.384 1.00 65.30 194 PHE E CA 1
ATOM 13037 C C . PHE E 1 200 ? 192.222 220.411 277.622 1.00 65.30 194 PHE E C 1
ATOM 13038 O O . PHE E 1 200 ? 192.456 220.880 278.739 1.00 65.30 194 PHE E O 1
ATOM 13046 N N . LEU E 1 201 ? 191.418 219.354 277.445 1.00 67.45 195 LEU E N 1
ATOM 13047 C CA . LEU E 1 201 ? 190.797 218.686 278.590 1.00 67.45 195 LEU E CA 1
ATOM 13048 C C . LEU E 1 201 ? 191.832 218.033 279.497 1.00 67.45 195 LEU E C 1
ATOM 13049 O O . LEU E 1 201 ? 191.670 218.040 280.721 1.00 67.45 195 LEU E O 1
ATOM 13054 N N . PHE E 1 202 ? 192.923 217.537 278.914 1.00 68.97 196 PHE E N 1
ATOM 13055 C CA . PHE E 1 202 ? 194.049 216.964 279.643 1.00 68.97 196 PHE E CA 1
ATOM 13056 C C . PHE E 1 202 ? 194.677 217.974 280.601 1.00 68.97 196 PHE E C 1
ATOM 13057 O O . PHE E 1 202 ? 194.745 217.754 281.820 1.00 68.97 196 PHE E O 1
ATOM 13065 N N . VAL E 1 203 ? 195.104 219.114 280.058 1.00 72.23 197 VAL E N 1
ATOM 13066 C CA . VAL E 1 203 ? 195.831 220.101 280.845 1.00 72.23 197 VAL E CA 1
ATOM 13067 C C . VAL E 1 203 ? 194.890 220.835 281.797 1.00 72.23 197 VAL E C 1
ATOM 13068 O O . VAL E 1 203 ? 195.268 221.159 282.930 1.00 72.23 197 VAL E O 1
ATOM 13072 N N . VAL E 1 204 ? 193.638 221.055 281.385 1.00 73.19 198 VAL E N 1
ATOM 13073 C CA . VAL E 1 204 ? 192.667 221.702 282.263 1.00 73.19 198 VAL E CA 1
ATOM 13074 C C . VAL E 1 204 ? 192.292 220.789 283.427 1.00 73.19 198 VAL E C 1
ATOM 13075 O O . VAL E 1 204 ? 192.175 221.250 284.568 1.00 73.19 198 VAL E O 1
ATOM 13079 N N . SER E 1 205 ? 192.181 219.477 283.186 1.00 74.18 199 SER E N 1
ATOM 13080 C CA . SER E 1 205 ? 191.905 218.549 284.277 1.00 74.18 199 SER E CA 1
ATOM 13081 C C . SER E 1 205 ? 193.083 218.435 285.235 1.00 74.18 199 SER E C 1
ATOM 13082 O O . SER E 1 205 ? 192.878 218.331 286.452 1.00 74.18 199 SER E O 1
ATOM 13085 N N . TYR E 1 206 ? 194.315 218.493 284.721 1.00 77.25 200 TYR E N 1
ATOM 13086 C CA . TYR E 1 206 ? 195.465 218.462 285.622 1.00 77.25 200 TYR E CA 1
ATOM 13087 C C . TYR E 1 206 ? 195.602 219.743 286.440 1.00 77.25 200 TYR E C 1
ATOM 13088 O O . TYR E 1 206 ? 195.905 219.675 287.636 1.00 77.25 200 TYR E O 1
ATOM 13097 N N . TRP E 1 207 ? 195.376 220.915 285.831 1.00 81.47 201 TRP E N 1
ATOM 13098 C CA . TRP E 1 207 ? 195.388 222.152 286.614 1.00 81.47 201 TRP E CA 1
ATOM 13099 C C . TRP E 1 207 ? 194.232 222.202 287.603 1.00 81.47 201 TRP E C 1
ATOM 13100 O O . TRP E 1 207 ? 194.376 222.755 288.698 1.00 81.47 201 TRP E O 1
ATOM 13111 N N . LEU E 1 208 ? 193.090 221.614 287.243 1.00 81.86 202 LEU E N 1
ATOM 13112 C CA . LEU E 1 208 ? 191.941 221.594 288.139 1.00 81.86 202 LEU E CA 1
ATOM 13113 C C . LEU E 1 208 ? 192.209 220.722 289.355 1.00 81.86 202 LEU E C 1
ATOM 13114 O O . LEU E 1 208 ? 191.929 221.131 290.489 1.00 81.86 202 LEU E O 1
ATOM 13119 N N . PHE E 1 209 ? 192.780 219.533 289.144 1.00 84.10 203 PHE E N 1
ATOM 13120 C CA . PHE E 1 209 ? 193.120 218.684 290.279 1.00 84.10 203 PHE E CA 1
ATOM 13121 C C . PHE E 1 209 ? 194.280 219.257 291.082 1.00 84.10 203 PHE E C 1
ATOM 13122 O O . PHE E 1 209 ? 194.353 219.044 292.297 1.00 84.10 203 PHE E O 1
ATOM 13130 N N . TYR E 1 210 ? 195.191 219.980 290.433 1.00 86.44 204 TYR E N 1
ATOM 13131 C CA . TYR E 1 210 ? 196.310 220.571 291.149 1.00 86.44 204 TYR E CA 1
ATOM 13132 C C . TYR E 1 210 ? 195.882 221.775 291.975 1.00 86.44 204 TYR E C 1
ATOM 13133 O O . TYR E 1 210 ? 196.475 222.044 293.023 1.00 86.44 204 TYR E O 1
ATOM 13142 N N . GLY E 1 211 ? 194.869 222.508 291.528 1.00 89.06 205 GLY E N 1
ATOM 13143 C CA . GLY E 1 211 ? 194.386 223.645 292.279 1.00 89.06 205 GLY E CA 1
ATOM 13144 C C . GLY E 1 211 ? 193.434 223.251 293.386 1.00 89.06 205 GLY E C 1
ATOM 13145 O O . GLY E 1 211 ? 193.508 223.794 294.491 1.00 89.06 205 GLY E O 1
ATOM 13146 N N . VAL E 1 212 ? 192.541 222.302 293.109 1.00 89.41 206 VAL E N 1
ATOM 13147 C CA . VAL E 1 212 ? 191.543 221.914 294.101 1.00 89.41 206 VAL E CA 1
ATOM 13148 C C . VAL E 1 212 ? 192.160 221.041 295.187 1.00 89.41 206 VAL E C 1
ATOM 13149 O O . VAL E 1 212 ? 192.021 221.324 296.382 1.00 89.41 206 VAL E O 1
ATOM 13153 N N . ARG E 1 213 ? 192.860 219.978 294.800 1.00 90.21 207 ARG E N 1
ATOM 13154 C CA . ARG E 1 213 ? 193.262 218.952 295.751 1.00 90.21 207 ARG E CA 1
ATOM 13155 C C . ARG E 1 213 ? 194.734 218.992 296.133 1.00 90.21 207 ARG E C 1
ATOM 13156 O O . ARG E 1 213 ? 195.182 218.114 296.875 1.00 90.21 207 ARG E O 1
ATOM 13164 N N . ILE E 1 214 ? 195.505 219.966 295.651 1.00 91.96 208 ILE E N 1
ATOM 13165 C CA . ILE E 1 214 ? 196.904 220.076 296.057 1.00 91.96 208 ILE E CA 1
ATOM 13166 C C . ILE E 1 214 ? 197.191 221.467 296.612 1.00 91.96 208 ILE E C 1
ATOM 13167 O O . ILE E 1 214 ? 197.722 221.602 297.720 1.00 91.96 208 ILE E O 1
ATOM 13172 N N . LEU E 1 215 ? 196.842 222.512 295.856 1.00 93.07 209 LEU E N 1
ATOM 13173 C CA . LEU E 1 215 ? 197.133 223.869 296.310 1.00 93.07 209 LEU E CA 1
ATOM 13174 C C . LEU E 1 215 ? 196.191 224.319 297.420 1.00 93.07 209 LEU E C 1
ATOM 13175 O O . LEU E 1 215 ? 196.634 224.942 298.391 1.00 93.07 209 LEU E O 1
ATOM 13180 N N . ASP E 1 216 ? 194.894 224.027 297.296 1.00 94.73 210 ASP E N 1
ATOM 13181 C CA . ASP E 1 216 ? 193.945 224.419 298.333 1.00 94.73 210 ASP E CA 1
ATOM 13182 C C . ASP E 1 216 ? 194.098 223.599 299.606 1.00 94.73 210 ASP E C 1
ATOM 13183 O O . ASP E 1 216 ? 193.641 224.035 300.667 1.00 94.73 210 ASP E O 1
ATOM 13188 N N . SER E 1 217 ? 194.727 222.428 299.529 1.00 96.44 211 SER E N 1
ATOM 13189 C CA . SER E 1 217 ? 194.980 221.627 300.716 1.00 96.44 211 SER E CA 1
ATOM 13190 C C . SER E 1 217 ? 196.385 221.810 301.271 1.00 96.44 211 SER E C 1
ATOM 13191 O O . SER E 1 217 ? 196.606 221.486 302.445 1.00 96.44 211 SER E O 1
ATOM 13194 N N . ARG E 1 218 ? 197.314 222.332 300.459 1.00 99.20 212 ARG E N 1
ATOM 13195 C CA . ARG E 1 218 ? 198.722 222.568 300.808 1.00 99.20 212 ARG E CA 1
ATOM 13196 C C . ARG E 1 218 ? 199.382 221.278 301.306 1.00 99.20 212 ARG E C 1
ATOM 13197 O O . ARG E 1 218 ? 199.749 221.133 302.474 1.00 99.20 212 ARG E O 1
ATOM 13205 N N . ASP E 1 219 ? 199.503 220.338 300.371 1.00 98.64 213 ASP E N 1
ATOM 13206 C CA . ASP E 1 219 ? 199.792 218.952 300.703 1.00 98.64 213 ASP E CA 1
ATOM 13207 C C . ASP E 1 219 ? 201.216 218.754 301.210 1.00 98.64 213 ASP E C 1
ATOM 13208 O O . ASP E 1 219 ? 202.133 219.532 300.938 1.00 98.64 213 ASP E O 1
ATOM 13213 N N . ARG E 1 220 ? 201.372 217.672 301.962 1.00 98.96 214 ARG E N 1
ATOM 13214 C CA . ARG E 1 220 ? 202.649 217.067 302.308 1.00 98.96 214 ARG E CA 1
ATOM 13215 C C . ARG E 1 220 ? 203.046 216.113 301.179 1.00 98.96 214 ARG E C 1
ATOM 13216 O O . ARG E 1 220 ? 202.606 216.304 300.043 1.00 98.96 214 ARG E O 1
ATOM 13224 N N . ASN E 1 221 ? 203.957 215.177 301.480 1.00 95.17 215 ASN E N 1
ATOM 13225 C CA . ASN E 1 221 ? 204.494 214.091 300.628 1.00 95.17 215 ASN E CA 1
ATOM 13226 C C . ASN E 1 221 ? 204.757 214.526 299.181 1.00 95.17 215 ASN E C 1
ATOM 13227 O O . ASN E 1 221 ? 204.168 214.041 298.215 1.00 95.17 215 ASN E O 1
ATOM 13232 N N . TYR E 1 222 ? 205.701 215.472 299.079 1.00 89.94 216 TYR E N 1
ATOM 13233 C CA . TYR E 1 222 ? 206.148 216.086 297.831 1.00 89.94 216 TYR E CA 1
ATOM 13234 C C . TYR E 1 222 ? 206.610 215.078 296.785 1.00 89.94 216 TYR E C 1
ATOM 13235 O O . TYR E 1 222 ? 206.532 215.375 295.588 1.00 89.94 216 TYR E O 1
ATOM 13244 N N . GLN E 1 223 ? 207.088 213.903 297.218 1.00 88.14 217 GLN E N 1
ATOM 13245 C CA . GLN E 1 223 ? 207.370 212.791 296.311 1.00 88.14 217 GLN E CA 1
ATOM 13246 C C . GLN E 1 223 ? 206.151 212.418 295.475 1.00 88.14 217 GLN E C 1
ATOM 13247 O O . GLN E 1 223 ? 206.271 212.154 294.273 1.00 88.14 217 GLN E O 1
ATOM 13253 N N . GLY E 1 224 ? 204.963 212.428 296.083 1.00 85.50 218 GLY E N 1
ATOM 13254 C CA . GLY E 1 224 ? 203.753 212.173 295.322 1.00 85.50 218 GLY E CA 1
ATOM 13255 C C . GLY E 1 224 ? 203.405 213.288 294.354 1.00 85.50 218 GLY E C 1
ATOM 13256 O O . GLY E 1 224 ? 202.815 213.036 293.299 1.00 85.50 218 GLY E O 1
ATOM 13257 N N . ILE E 1 225 ? 203.784 214.526 294.679 1.00 85.33 219 ILE E N 1
ATOM 13258 C CA . ILE E 1 225 ? 203.576 215.636 293.753 1.00 85.33 219 ILE E CA 1
ATOM 13259 C C . ILE E 1 225 ? 204.495 215.493 292.544 1.00 85.33 219 ILE E C 1
ATOM 13260 O O . ILE E 1 225 ? 204.092 215.749 291.399 1.00 85.33 219 ILE E O 1
ATOM 13265 N N . VAL E 1 226 ? 205.734 215.049 292.776 1.00 82.57 220 VAL E N 1
ATOM 13266 C CA . VAL E 1 226 ? 206.652 214.814 291.667 1.00 82.57 220 VAL E CA 1
ATOM 13267 C C . VAL E 1 226 ? 206.190 213.615 290.842 1.00 82.57 220 VAL E C 1
ATOM 13268 O O . VAL E 1 226 ? 206.334 213.610 289.615 1.00 82.57 220 VAL E O 1
ATOM 13272 N N . GLN E 1 227 ? 205.586 212.607 291.486 1.00 81.50 221 GLN E N 1
ATOM 13273 C CA . GLN E 1 227 ? 204.983 211.497 290.748 1.00 81.50 221 GLN E CA 1
ATOM 13274 C C . GLN E 1 227 ? 203.810 211.962 289.893 1.00 81.50 221 GLN E C 1
ATOM 13275 O O . GLN E 1 227 ? 203.616 211.467 288.778 1.00 81.50 221 GLN E O 1
ATOM 13281 N N . TYR E 1 228 ? 203.023 212.912 290.405 1.00 78.70 222 TYR E N 1
ATOM 13282 C CA . TYR E 1 228 ? 201.922 213.492 289.639 1.00 78.70 222 TYR E CA 1
ATOM 13283 C C . TYR E 1 228 ? 202.432 214.237 288.409 1.00 78.70 222 TYR E C 1
ATOM 13284 O O . TYR E 1 228 ? 201.884 214.091 287.305 1.00 78.70 222 TYR E O 1
ATOM 13293 N N . ALA E 1 229 ? 203.512 215.006 288.573 1.00 76.64 223 ALA E N 1
ATOM 13294 C CA . ALA E 1 229 ? 204.094 215.726 287.441 1.00 76.64 223 ALA E CA 1
ATOM 13295 C C . ALA E 1 229 ? 204.728 214.774 286.427 1.00 76.64 223 ALA E C 1
ATOM 13296 O O . ALA E 1 229 ? 204.647 215.004 285.215 1.00 76.64 223 ALA E O 1
ATOM 13298 N N . VAL E 1 230 ? 205.341 213.686 286.898 1.00 74.12 224 VAL E N 1
ATOM 13299 C CA . VAL E 1 230 ? 205.932 212.714 285.981 1.00 74.12 224 VAL E CA 1
ATOM 13300 C C . VAL E 1 230 ? 204.850 211.921 285.249 1.00 74.12 224 VAL E C 1
ATOM 13301 O O . VAL E 1 230 ? 205.011 211.586 284.069 1.00 74.12 224 VAL E O 1
ATOM 13305 N N . SER E 1 231 ? 203.712 211.659 285.901 1.00 72.55 225 SER E N 1
ATOM 13306 C CA . SER E 1 231 ? 202.585 211.044 285.205 1.00 72.55 225 SER E CA 1
ATOM 13307 C C . SER E 1 231 ? 201.999 211.978 284.152 1.00 72.55 225 SER E C 1
ATOM 13308 O O . SER E 1 231 ? 201.566 211.514 283.089 1.00 72.55 225 SER E O 1
ATOM 13311 N N . LEU E 1 232 ? 201.996 213.288 284.429 1.00 71.67 226 LEU E N 1
ATOM 13312 C CA . LEU E 1 232 ? 201.669 214.283 283.406 1.00 71.67 226 LEU E CA 1
ATOM 13313 C C . LEU E 1 232 ? 202.613 214.210 282.211 1.00 71.67 226 LEU E C 1
ATOM 13314 O O . LEU E 1 232 ? 202.161 214.226 281.060 1.00 71.67 226 LEU E O 1
ATOM 13319 N N . VAL E 1 233 ? 203.924 214.145 282.463 1.00 67.29 227 VAL E N 1
ATOM 13320 C CA . VAL E 1 233 ? 204.889 214.112 281.361 1.00 67.29 227 VAL E CA 1
ATOM 13321 C C . VAL E 1 233 ? 204.758 212.813 280.565 1.00 67.29 227 VAL E C 1
ATOM 13322 O O . VAL E 1 233 ? 204.837 212.817 279.327 1.00 67.29 227 VAL E O 1
ATOM 13326 N N . ASP E 1 234 ? 204.490 211.702 281.259 1.00 66.38 228 ASP E N 1
ATOM 13327 C CA . ASP E 1 234 ? 204.273 210.412 280.608 1.00 66.38 228 ASP E CA 1
ATOM 13328 C C . ASP E 1 234 ? 203.053 210.442 279.701 1.00 66.38 228 ASP E C 1
ATOM 13329 O O . ASP E 1 234 ? 203.142 210.105 278.516 1.00 66.38 228 ASP E O 1
ATOM 13334 N N . ALA E 1 235 ? 201.907 210.870 280.236 1.00 62.23 229 ALA E N 1
ATOM 13335 C CA . ALA E 1 235 ? 200.691 210.899 279.438 1.00 62.23 229 ALA E CA 1
ATOM 13336 C C . ALA E 1 235 ? 200.739 211.955 278.342 1.00 62.23 229 ALA E C 1
ATOM 13337 O O . ALA E 1 235 ? 200.073 211.794 277.320 1.00 62.23 229 ALA E O 1
ATOM 13339 N N . LEU E 1 236 ? 201.565 212.990 278.489 1.00 59.26 230 LEU E N 1
ATOM 13340 C CA . LEU E 1 236 ? 201.728 213.947 277.403 1.00 59.26 230 LEU E CA 1
ATOM 13341 C C . LEU E 1 236 ? 202.629 213.396 276.297 1.00 59.26 230 LEU E C 1
ATOM 13342 O O . LEU E 1 236 ? 202.405 213.686 275.113 1.00 59.26 230 LEU E O 1
ATOM 13347 N N . LEU E 1 237 ? 203.620 212.571 276.657 1.00 55.93 231 LEU E N 1
ATOM 13348 C CA . LEU E 1 237 ? 204.346 211.791 275.655 1.00 55.93 231 LEU E CA 1
ATOM 13349 C C . LEU E 1 237 ? 203.427 210.817 274.928 1.00 55.93 231 LEU E C 1
ATOM 13350 O O . LEU E 1 237 ? 203.554 210.617 273.714 1.00 55.93 231 LEU E O 1
ATOM 13355 N N . PHE E 1 238 ? 202.489 210.203 275.649 1.00 54.86 232 PHE E N 1
ATOM 13356 C CA . PHE E 1 238 ? 201.543 209.328 274.966 1.00 54.86 232 PHE E CA 1
ATOM 13357 C C . PHE E 1 238 ? 200.518 210.105 274.147 1.00 54.86 232 PHE E C 1
ATOM 13358 O O . PHE E 1 238 ? 199.972 209.553 273.192 1.00 54.86 232 PHE E O 1
ATOM 13366 N N . ILE E 1 239 ? 200.260 211.370 274.482 1.00 52.73 233 ILE E N 1
ATOM 13367 C CA . ILE E 1 239 ? 199.479 212.234 273.598 1.00 52.73 233 ILE E CA 1
ATOM 13368 C C . ILE E 1 239 ? 200.240 212.511 272.308 1.00 52.73 233 ILE E C 1
ATOM 13369 O O . ILE E 1 239 ? 199.659 212.493 271.217 1.00 52.73 233 ILE E O 1
ATOM 13374 N N . HIS E 1 240 ? 201.549 212.764 272.414 1.00 48.11 234 HIS E N 1
ATOM 13375 C CA . HIS E 1 240 ? 202.397 212.915 271.229 1.00 48.11 234 HIS E CA 1
ATOM 13376 C C . HIS E 1 240 ? 202.389 211.647 270.376 1.00 48.11 234 HIS E C 1
ATOM 13377 O O . HIS E 1 240 ? 202.318 211.709 269.139 1.00 48.11 234 HIS E O 1
ATOM 13384 N N . TYR E 1 241 ? 202.391 210.488 271.032 1.00 46.40 235 TYR E N 1
ATOM 13385 C CA . TYR E 1 241 ? 202.293 209.216 270.323 1.00 46.40 235 TYR E CA 1
ATOM 13386 C C . TYR E 1 241 ? 200.923 209.016 269.675 1.00 46.40 235 TYR E C 1
ATOM 13387 O O . TYR E 1 241 ? 200.832 208.497 268.559 1.00 46.40 235 TYR E O 1
ATOM 13396 N N . LEU E 1 242 ? 199.845 209.393 270.361 1.00 46.50 236 LEU E N 1
ATOM 13397 C CA . LEU E 1 242 ? 198.522 209.318 269.751 1.00 46.50 236 LEU E CA 1
ATOM 13398 C C . LEU E 1 242 ? 198.397 210.286 268.583 1.00 46.50 236 LEU E C 1
ATOM 13399 O O . LEU E 1 242 ? 197.699 209.996 267.605 1.00 46.50 236 LEU E O 1
ATOM 13404 N N . ALA E 1 243 ? 199.104 211.412 268.652 1.00 44.75 237 ALA E N 1
ATOM 13405 C CA . ALA E 1 243 ? 199.140 212.349 267.542 1.00 44.75 237 ALA E CA 1
ATOM 13406 C C . ALA E 1 243 ? 199.822 211.746 266.324 1.00 44.75 237 ALA E C 1
ATOM 13407 O O . ALA E 1 243 ? 199.335 211.904 265.201 1.00 44.75 237 ALA E O 1
ATOM 13409 N N . ILE E 1 244 ? 200.930 211.027 266.518 1.00 44.58 238 ILE E N 1
ATOM 13410 C CA . ILE E 1 244 ? 201.580 210.443 265.345 1.00 44.58 238 ILE E CA 1
ATOM 13411 C C . ILE E 1 244 ? 200.799 209.229 264.848 1.00 44.58 238 ILE E C 1
ATOM 13412 O O . ILE E 1 244 ? 200.880 208.869 263.670 1.00 44.58 238 ILE E O 1
ATOM 13417 N N . VAL E 1 245 ? 200.039 208.581 265.736 1.00 43.66 239 VAL E N 1
ATOM 13418 C CA . VAL E 1 245 ? 199.149 207.498 265.322 1.00 43.66 239 VAL E CA 1
ATOM 13419 C C . VAL E 1 245 ? 198.028 208.032 264.437 1.00 43.66 239 VAL E C 1
ATOM 13420 O O . VAL E 1 245 ? 197.773 207.506 263.349 1.00 43.66 239 VAL E O 1
ATOM 13424 N N . LEU E 1 246 ? 197.363 209.101 264.877 1.00 43.35 240 LEU E N 1
ATOM 13425 C CA . LEU E 1 246 ? 196.210 209.613 264.146 1.00 43.35 240 LEU E CA 1
ATOM 13426 C C . LEU E 1 246 ? 196.613 210.345 262.875 1.00 43.35 240 LEU E C 1
ATOM 13427 O O . LEU E 1 246 ? 195.936 210.219 261.850 1.00 43.35 240 LEU E O 1
ATOM 13432 N N . LEU E 1 247 ? 197.706 211.104 262.907 1.00 43.98 241 LEU E N 1
ATOM 13433 C CA . LEU E 1 247 ? 197.967 212.020 261.807 1.00 43.98 241 LEU E CA 1
ATOM 13434 C C . LEU E 1 247 ? 198.753 211.403 260.657 1.00 43.98 241 LEU E C 1
ATOM 13435 O O . LEU E 1 247 ? 198.515 211.776 259.503 1.00 43.98 241 LEU E O 1
ATOM 13440 N N . GLU E 1 248 ? 199.676 210.470 260.909 1.00 44.88 242 GLU E N 1
ATOM 13441 C CA . GLU E 1 248 ? 200.420 209.908 259.790 1.00 44.88 242 GLU E CA 1
ATOM 13442 C C . GLU E 1 248 ? 200.585 208.395 259.794 1.00 44.88 242 GLU E C 1
ATOM 13443 O O . GLU E 1 248 ? 201.099 207.859 258.809 1.00 44.88 242 GLU E O 1
ATOM 13449 N N . LEU E 1 249 ? 200.161 207.684 260.835 1.00 42.09 243 LEU E N 1
ATOM 13450 C CA . LEU E 1 249 ? 200.299 206.233 260.844 1.00 42.09 243 LEU E CA 1
ATOM 13451 C C . LEU E 1 249 ? 199.020 205.485 260.500 1.00 42.09 243 LEU E C 1
ATOM 13452 O O . LEU E 1 249 ? 199.101 204.314 260.119 1.00 42.09 243 LEU E O 1
ATOM 13457 N N . ARG E 1 250 ? 197.855 206.125 260.613 1.00 41.00 244 ARG E N 1
ATOM 13458 C CA . ARG E 1 250 ? 196.601 205.439 260.321 1.00 41.00 244 ARG E CA 1
ATOM 13459 C C . ARG E 1 250 ? 196.444 205.160 258.829 1.00 41.00 244 ARG E C 1
ATOM 13460 O O . ARG E 1 250 ? 195.799 204.179 258.446 1.00 41.00 244 ARG E O 1
ATOM 13468 N N . GLN E 1 251 ? 197.067 205.969 257.977 1.00 41.42 245 GLN E N 1
ATOM 13469 C CA . GLN E 1 251 ? 196.953 205.808 256.536 1.00 41.42 245 GLN E CA 1
ATOM 13470 C C . GLN E 1 251 ? 198.180 205.164 255.898 1.00 41.42 245 GLN E C 1
ATOM 13471 O O . GLN E 1 251 ? 198.315 205.205 254.671 1.00 41.42 245 GLN E O 1
ATOM 13477 N N . LEU E 1 252 ? 199.067 204.556 256.690 1.00 43.17 246 LEU E N 1
ATOM 13478 C CA . LEU E 1 252 ? 200.232 203.895 256.107 1.00 43.17 246 LEU E CA 1
ATOM 13479 C C . LEU E 1 252 ? 199.843 202.622 255.370 1.00 43.17 246 LEU E C 1
ATOM 13480 O O . LEU E 1 252 ? 200.378 202.338 254.293 1.00 43.17 246 LEU E O 1
ATOM 13485 N N . GLN E 1 253 ? 198.929 201.848 255.929 1.00 45.21 247 GLN E N 1
ATOM 13486 C CA . GLN E 1 253 ? 198.512 200.604 255.300 1.00 45.21 247 GLN E CA 1
ATOM 13487 C C . GLN E 1 253 ? 197.522 200.902 254.183 1.00 45.21 247 GLN E C 1
ATOM 13488 O O . GLN E 1 253 ? 196.445 201.439 254.459 1.00 45.21 247 GLN E O 1
ATOM 13494 N N . PRO E 1 254 ? 197.814 200.534 252.931 1.00 43.01 248 PRO E N 1
ATOM 13495 C CA . PRO E 1 254 ? 197.007 200.999 251.789 1.00 43.01 248 PRO E CA 1
ATOM 13496 C C . PRO E 1 254 ? 195.639 200.344 251.654 1.00 43.01 248 PRO E C 1
ATOM 13497 O O . PRO E 1 254 ? 195.512 199.333 250.974 1.00 43.01 248 PRO E O 1
ATOM 13501 N N . MET E 1 255 ? 194.611 200.894 252.293 1.00 41.11 249 MET E N 1
ATOM 13502 C CA . MET E 1 255 ? 193.296 200.258 252.263 1.00 41.11 249 MET E CA 1
ATOM 13503 C C . MET E 1 255 ? 192.596 200.413 250.916 1.00 41.11 249 MET E C 1
ATOM 13504 O O . MET E 1 255 ? 191.798 199.553 250.530 1.00 41.11 249 MET E O 1
ATOM 13509 N N . PHE E 1 256 ? 192.856 201.497 250.194 1.00 36.63 250 PHE E N 1
ATOM 13510 C CA . PHE E 1 256 ? 192.054 201.831 249.027 1.00 36.63 250 PHE E CA 1
ATOM 13511 C C . PHE E 1 256 ? 192.945 202.108 247.833 1.00 36.63 250 PHE E C 1
ATOM 13512 O O . PHE E 1 256 ? 194.138 202.371 247.968 1.00 36.63 250 PHE E O 1
ATOM 13520 N N . THR E 1 257 ? 192.349 202.041 246.650 1.00 35.31 251 THR E N 1
ATOM 13521 C CA . THR E 1 257 ? 192.969 202.562 245.447 1.00 35.31 251 THR E CA 1
ATOM 13522 C C . THR E 1 257 ? 192.115 203.709 244.923 1.00 35.31 251 THR E C 1
ATOM 13523 O O . THR E 1 257 ? 190.911 203.787 245.191 1.00 35.31 251 THR E O 1
ATOM 13527 N N . LEU E 1 258 ? 192.758 204.646 244.235 1.00 32.23 252 LEU E N 1
ATOM 13528 C CA . LEU E 1 258 ? 192.087 205.851 243.758 1.00 32.23 252 LEU E CA 1
ATOM 13529 C C . LEU E 1 258 ? 192.444 206.058 242.295 1.00 32.23 252 LEU E C 1
ATOM 13530 O O . LEU E 1 258 ? 193.615 206.246 241.963 1.00 32.23 252 LEU E O 1
ATOM 13535 N N . GLN E 1 259 ? 191.440 206.025 241.428 1.00 32.27 253 GLN E N 1
ATOM 13536 C CA . GLN E 1 259 ? 191.612 206.350 240.018 1.00 32.27 253 GLN E CA 1
ATOM 13537 C C . GLN E 1 259 ? 191.314 207.829 239.816 1.00 32.27 253 GLN E C 1
ATOM 13538 O O . GLN E 1 259 ? 190.166 208.259 239.935 1.00 32.27 253 GLN E O 1
ATOM 13544 N N . VAL E 1 260 ? 192.345 208.601 239.497 1.00 30.39 254 VAL E N 1
ATOM 13545 C CA . VAL E 1 260 ? 192.242 210.043 239.319 1.00 30.39 254 VAL E CA 1
ATOM 13546 C C . VAL E 1 260 ? 192.352 210.330 237.832 1.00 30.39 254 VAL E C 1
ATOM 13547 O O . VAL E 1 260 ? 193.386 210.049 237.224 1.00 30.39 254 VAL E O 1
ATOM 13551 N N . VAL E 1 261 ? 191.300 210.896 237.245 1.00 30.54 255 VAL E N 1
ATOM 13552 C CA . VAL E 1 261 ? 191.232 211.163 235.811 1.00 30.54 255 VAL E CA 1
ATOM 13553 C C . VAL E 1 261 ? 190.961 212.649 235.611 1.00 30.54 255 VAL E C 1
ATOM 13554 O O . VAL E 1 261 ? 190.069 213.206 236.258 1.00 30.54 255 VAL E O 1
ATOM 13558 N N . ARG E 1 262 ? 191.726 213.294 234.727 1.00 33.49 256 ARG E N 1
ATOM 13559 C CA . ARG E 1 262 ? 191.333 214.625 234.277 1.00 33.49 256 ARG E CA 1
ATOM 13560 C C . ARG E 1 262 ? 190.148 214.550 233.332 1.00 33.49 256 ARG E C 1
ATOM 13561 O O . ARG E 1 262 ? 190.091 213.700 232.443 1.00 33.49 256 ARG E O 1
ATOM 13569 N N . SER E 1 263 ? 189.212 215.477 233.515 1.00 35.77 257 SER E N 1
ATOM 13570 C CA . SER E 1 263 ? 188.005 215.509 232.704 1.00 35.77 257 SER E CA 1
ATOM 13571 C C . SER E 1 263 ? 188.256 216.006 231.290 1.00 35.77 257 SER E C 1
ATOM 13572 O O . SER E 1 263 ? 187.385 215.841 230.436 1.00 35.77 257 SER E O 1
ATOM 13575 N N . THR E 1 264 ? 189.408 216.618 231.022 1.00 37.25 258 THR E N 1
ATOM 13576 C CA . THR E 1 264 ? 189.680 217.223 229.723 1.00 37.25 258 THR E CA 1
ATOM 13577 C C . THR E 1 264 ? 190.438 216.296 228.778 1.00 37.25 258 THR E C 1
ATOM 13578 O O . THR E 1 264 ? 189.930 215.960 227.705 1.00 37.25 258 THR E O 1
ATOM 13582 N N . ASP E 1 265 ? 191.645 215.876 229.144 1.00 36.94 259 ASP E N 1
ATOM 13583 C CA . ASP E 1 265 ? 192.423 215.014 228.265 1.00 36.94 259 ASP E CA 1
ATOM 13584 C C . ASP E 1 265 ? 192.373 213.549 228.665 1.00 36.94 259 ASP E C 1
ATOM 13585 O O . ASP E 1 265 ? 192.870 212.703 227.919 1.00 36.94 259 ASP E O 1
ATOM 13590 N N . GLY E 1 266 ? 191.813 213.237 229.824 1.00 35.54 260 GLY E N 1
ATOM 13591 C CA . GLY E 1 266 ? 191.666 211.862 230.230 1.00 35.54 260 GLY E CA 1
ATOM 13592 C C . GLY E 1 266 ? 192.869 211.232 230.876 1.00 35.54 260 GLY E C 1
ATOM 13593 O O . GLY E 1 266 ? 192.830 210.027 231.131 1.00 35.54 260 GLY E O 1
ATOM 13594 N N . GLU E 1 267 ? 193.929 212.001 231.142 1.00 36.57 261 GLU E N 1
ATOM 13595 C CA . GLU E 1 267 ? 195.136 211.465 231.759 1.00 36.57 261 GLU E CA 1
ATOM 13596 C C . GLU E 1 267 ? 194.812 210.920 233.142 1.00 36.57 261 GLU E C 1
ATOM 13597 O O . GLU E 1 267 ? 194.113 211.562 233.926 1.00 36.57 261 GLU E O 1
ATOM 13603 N N . SER E 1 268 ? 195.260 209.698 233.404 1.00 36.16 262 SER E N 1
ATOM 13604 C CA . SER E 1 268 ? 194.793 208.950 234.557 1.00 36.16 262 SER E CA 1
ATOM 13605 C C . SER E 1 268 ? 195.944 208.205 235.207 1.00 36.16 262 SER E C 1
ATOM 13606 O O . SER E 1 268 ? 196.785 207.620 234.522 1.00 36.16 262 SER E O 1
ATOM 13609 N N . ARG E 1 269 ? 195.979 208.247 236.536 1.00 36.34 263 ARG E N 1
ATOM 13610 C CA . ARG E 1 269 ? 196.956 207.516 237.327 1.00 36.34 263 ARG E CA 1
ATOM 13611 C C . ARG E 1 269 ? 196.253 206.938 238.544 1.00 36.34 263 ARG E C 1
ATOM 13612 O O . ARG E 1 269 ? 195.249 207.480 239.005 1.00 36.34 263 ARG E O 1
ATOM 13620 N N . PHE E 1 270 ? 196.773 205.825 239.057 1.00 34.66 264 PHE E N 1
ATOM 13621 C CA . PHE E 1 270 ? 196.161 205.169 240.203 1.00 34.66 264 PHE E CA 1
ATOM 13622 C C . PHE E 1 270 ? 197.057 205.337 241.421 1.00 34.66 264 PHE E C 1
ATOM 13623 O O . PHE E 1 270 ? 198.284 205.256 241.316 1.00 34.66 264 PHE E O 1
ATOM 13631 N N . TYR E 1 271 ? 196.441 205.548 242.578 1.00 33.84 265 TYR E N 1
ATOM 13632 C CA . TYR E 1 271 ? 197.171 205.765 243.815 1.00 33.84 265 TYR E CA 1
ATOM 13633 C C . TYR E 1 271 ? 196.569 204.913 244.918 1.00 33.84 265 TYR E C 1
ATOM 13634 O O . TYR E 1 271 ? 195.352 204.742 244.979 1.00 33.84 265 TYR E O 1
ATOM 13643 N N . SER E 1 272 ? 197.421 204.386 245.789 1.00 36.72 266 SER E N 1
ATOM 13644 C CA . SER E 1 272 ? 196.974 203.656 246.965 1.00 36.72 266 SER E CA 1
ATOM 13645 C C . SER E 1 272 ? 196.975 204.562 248.185 1.00 36.72 266 SER E C 1
ATOM 13646 O O . SER E 1 272 ? 197.936 205.296 248.425 1.00 36.72 266 SER E O 1
ATOM 13649 N N . LEU E 1 273 ? 195.889 204.506 248.952 1.00 35.52 267 LEU E N 1
ATOM 13650 C CA . LEU E 1 273 ? 195.755 205.290 250.168 1.00 35.52 267 LEU E CA 1
ATOM 13651 C C . LEU E 1 273 ? 195.164 204.441 251.280 1.00 35.52 267 LEU E C 1
ATOM 13652 O O . LEU E 1 273 ? 194.426 203.486 251.033 1.00 35.52 267 LEU E O 1
ATOM 13657 N N . GLY E 1 274 ? 195.496 204.808 252.506 1.00 37.25 268 GLY E N 1
ATOM 13658 C CA . GLY E 1 274 ? 194.947 204.179 253.686 1.00 37.25 268 GLY E CA 1
ATOM 13659 C C . GLY E 1 274 ? 193.638 204.796 254.109 1.00 37.25 268 GLY E C 1
ATOM 13660 O O . GLY E 1 274 ? 192.889 205.341 253.296 1.00 37.25 268 GLY E O 1
ATOM 13661 N N . HIS E 1 275 ? 193.353 204.711 255.405 1.00 39.31 269 HIS E N 1
ATOM 13662 C CA . HIS E 1 275 ? 192.159 205.342 255.959 1.00 39.31 269 HIS E CA 1
ATOM 13663 C C . HIS E 1 275 ? 192.419 206.832 256.112 1.00 39.31 269 HIS E C 1
ATOM 13664 O O . HIS E 1 275 ? 192.976 207.297 257.106 1.00 39.31 269 HIS E O 1
ATOM 13671 N N . LEU E 1 276 ? 192.005 207.585 255.105 1.00 35.56 270 LEU E N 1
ATOM 13672 C CA . LEU E 1 276 ? 191.975 209.034 255.145 1.00 35.56 270 LEU E CA 1
ATOM 13673 C C . LEU E 1 276 ? 190.537 209.500 255.006 1.00 35.56 270 LEU E C 1
ATOM 13674 O O . LEU E 1 276 ? 189.668 208.762 254.541 1.00 35.56 270 LEU E O 1
ATOM 13679 N N . SER E 1 277 ? 190.295 210.742 255.407 1.00 35.80 271 SER E N 1
ATOM 13680 C CA . SER E 1 277 ? 189.047 211.388 255.047 1.00 35.80 271 SER E CA 1
ATOM 13681 C C . SER E 1 277 ? 189.091 211.801 253.579 1.00 35.80 271 SER E C 1
ATOM 13682 O O . SER E 1 277 ? 190.126 211.720 252.918 1.00 35.80 271 SER E O 1
ATOM 13685 N N . ILE E 1 278 ? 187.943 212.251 253.066 1.00 36.75 272 ILE E N 1
ATOM 13686 C CA . ILE E 1 278 ? 187.864 212.688 251.674 1.00 36.75 272 ILE E CA 1
ATOM 13687 C C . ILE E 1 278 ? 188.673 213.968 251.462 1.00 36.75 272 ILE E C 1
ATOM 13688 O O . ILE E 1 278 ? 189.280 214.155 250.398 1.00 36.75 272 ILE E O 1
ATOM 13693 N N . GLN E 1 279 ? 188.716 214.841 252.477 1.00 38.01 273 GLN E N 1
ATOM 13694 C CA . GLN E 1 279 ? 189.620 215.992 252.508 1.00 38.01 273 GLN E CA 1
ATOM 13695 C C . GLN E 1 279 ? 191.068 215.595 252.283 1.00 38.01 273 GLN E C 1
ATOM 13696 O O . GLN E 1 279 ? 191.735 216.082 251.365 1.00 38.01 273 GLN E O 1
ATOM 13702 N N . ARG E 1 280 ? 191.575 214.725 253.153 1.00 35.75 274 ARG E N 1
ATOM 13703 C CA . ARG E 1 280 ? 192.993 214.410 253.160 1.00 35.75 274 ARG E CA 1
ATOM 13704 C C . ARG E 1 280 ? 193.371 213.544 251.974 1.00 35.75 274 ARG E C 1
ATOM 13705 O O . ARG E 1 280 ? 194.486 213.666 251.448 1.00 35.75 274 ARG E O 1
ATOM 13713 N N . ALA E 1 281 ? 192.449 212.688 251.529 1.00 33.53 275 ALA E N 1
ATOM 13714 C CA . ALA E 1 281 ? 192.655 211.951 250.291 1.00 33.53 275 ALA E CA 1
ATOM 13715 C C . ALA E 1 281 ? 192.736 212.896 249.106 1.00 33.53 275 ALA E C 1
ATOM 13716 O O . ALA E 1 281 ? 193.587 212.721 248.231 1.00 33.53 275 ALA E O 1
ATOM 13718 N N . ALA E 1 282 ? 191.880 213.925 249.083 1.00 32.43 276 ALA E N 1
ATOM 13719 C CA . ALA E 1 282 ? 191.946 214.936 248.035 1.00 32.43 276 ALA E CA 1
ATOM 13720 C C . ALA E 1 282 ? 193.245 215.725 248.093 1.00 32.43 276 ALA E C 1
ATOM 13721 O O . ALA E 1 282 ? 193.785 216.103 247.048 1.00 32.43 276 ALA E O 1
ATOM 13723 N N . LEU E 1 283 ? 193.777 215.940 249.297 1.00 35.18 277 LEU E N 1
ATOM 13724 C CA . LEU E 1 283 ? 195.067 216.610 249.438 1.00 35.18 277 LEU E CA 1
ATOM 13725 C C . LEU E 1 283 ? 196.201 215.779 248.854 1.00 35.18 277 LEU E C 1
ATOM 13726 O O . LEU E 1 283 ? 197.041 216.309 248.121 1.00 35.18 277 LEU E O 1
ATOM 13731 N N . VAL E 1 284 ? 196.232 214.479 249.166 1.00 33.64 278 VAL E N 1
ATOM 13732 C CA . VAL E 1 284 ? 197.263 213.595 248.619 1.00 33.64 278 VAL E CA 1
ATOM 13733 C C . VAL E 1 284 ? 197.123 213.474 247.102 1.00 33.64 278 VAL E C 1
ATOM 13734 O O . VAL E 1 284 ? 198.126 213.441 246.370 1.00 33.64 278 VAL E O 1
ATOM 13738 N N . VAL E 1 285 ? 195.878 213.454 246.606 1.00 32.23 279 VAL E N 1
ATOM 13739 C CA . VAL E 1 285 ? 195.621 213.457 245.166 1.00 32.23 279 VAL E CA 1
ATOM 13740 C C . VAL E 1 285 ? 196.167 214.724 244.515 1.00 32.23 279 VAL E C 1
ATOM 13741 O O . VAL E 1 285 ? 196.770 214.664 243.442 1.00 32.23 279 VAL E O 1
ATOM 13745 N N . LEU E 1 286 ? 196.029 215.877 245.174 1.00 33.86 280 LEU E N 1
ATOM 13746 C CA . LEU E 1 286 ? 196.536 217.107 244.567 1.00 33.86 280 LEU E CA 1
ATOM 13747 C C . LEU E 1 286 ? 198.058 217.193 244.614 1.00 33.86 280 LEU E C 1
ATOM 13748 O O . LEU E 1 286 ? 198.672 217.730 243.680 1.00 33.86 280 LEU E O 1
ATOM 13753 N N . GLU E 1 287 ? 198.676 216.680 245.687 1.00 37.78 281 GLU E N 1
ATOM 13754 C CA . GLU E 1 287 ? 200.134 216.523 245.741 1.00 37.78 281 GLU E CA 1
ATOM 13755 C C . GLU E 1 287 ? 200.635 215.716 244.554 1.00 37.78 281 GLU E C 1
ATOM 13756 O O . GLU E 1 287 ? 201.529 216.145 243.808 1.00 37.78 281 GLU E O 1
ATOM 13762 N N . ASN E 1 288 ? 200.022 214.553 244.345 1.00 34.74 282 ASN E N 1
ATOM 13763 C CA . ASN E 1 288 ? 200.371 213.706 243.221 1.00 34.74 282 ASN E CA 1
ATOM 13764 C C . ASN E 1 288 ? 199.978 214.317 241.882 1.00 34.74 282 ASN E C 1
ATOM 13765 O O . ASN E 1 288 ? 200.573 213.958 240.867 1.00 34.74 282 ASN E O 1
ATOM 13770 N N . TYR E 1 289 ? 198.988 215.215 241.855 1.00 33.17 283 TYR E N 1
ATOM 13771 C CA . TYR E 1 289 ? 198.650 215.918 240.623 1.00 33.17 283 TYR E CA 1
ATOM 13772 C C . TYR E 1 289 ? 199.778 216.839 240.202 1.00 33.17 283 TYR E C 1
ATOM 13773 O O . T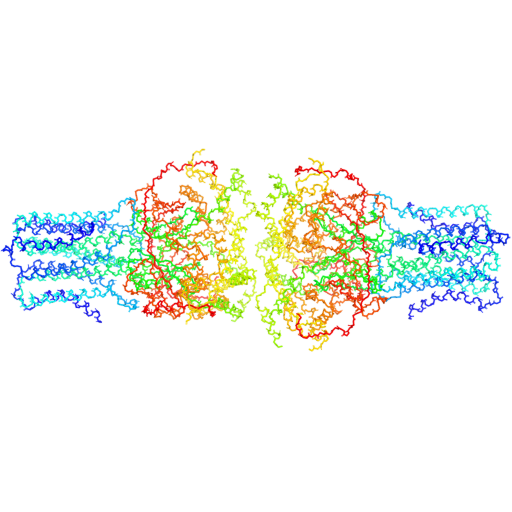YR E 1 289 ? 200.171 216.861 239.031 1.00 33.17 283 TYR E O 1
ATOM 13782 N N . TYR E 1 290 ? 200.275 217.642 241.140 1.00 35.67 284 TYR E N 1
ATOM 13783 C CA . TYR E 1 290 ? 201.366 218.551 240.809 1.00 35.67 284 TYR E CA 1
ATOM 13784 C C . TYR E 1 290 ? 202.662 217.802 240.527 1.00 35.67 284 TYR E C 1
ATOM 13785 O O . TYR E 1 290 ? 203.501 218.288 239.763 1.00 35.67 284 TYR E O 1
ATOM 13794 N N . LYS E 1 291 ? 202.830 216.610 241.098 1.00 35.75 285 LYS E N 1
ATOM 13795 C CA . LYS E 1 291 ? 204.039 215.842 240.820 1.00 35.75 285 LYS E CA 1
ATOM 13796 C C . LYS E 1 291 ? 203.954 215.032 239.523 1.00 35.75 285 LYS E C 1
ATOM 13797 O O . LYS E 1 291 ? 204.959 214.903 238.818 1.00 35.75 285 LYS E O 1
ATOM 13803 N N . ASP E 1 292 ? 202.780 214.520 239.162 1.00 36.26 286 ASP E N 1
ATOM 13804 C CA . ASP E 1 292 ? 202.674 213.375 238.261 1.00 36.26 286 ASP E CA 1
ATOM 13805 C C . ASP E 1 292 ? 201.978 213.656 236.939 1.00 36.26 286 ASP E C 1
ATOM 13806 O O . ASP E 1 292 ? 202.442 213.188 235.899 1.00 36.26 286 ASP E O 1
ATOM 13811 N N . PHE E 1 293 ? 200.865 214.377 236.948 1.00 34.25 287 PHE E N 1
ATOM 13812 C CA . PHE E 1 293 ? 200.128 214.674 235.726 1.00 34.25 287 PHE E CA 1
ATOM 13813 C C . PHE E 1 293 ? 200.855 215.739 234.926 1.00 34.25 287 PHE E C 1
ATOM 13814 O O . PHE E 1 293 ? 201.442 216.659 235.499 1.00 34.25 287 PHE E O 1
ATOM 13822 N N . THR E 1 294 ? 200.802 215.623 233.599 1.00 34.61 288 THR E N 1
ATOM 13823 C CA . THR E 1 294 ? 201.271 216.706 232.745 1.00 34.61 288 THR E CA 1
ATOM 13824 C C . THR E 1 294 ? 200.394 217.934 232.943 1.00 34.61 288 THR E C 1
ATOM 13825 O O . THR E 1 294 ? 199.241 217.837 233.370 1.00 34.61 288 THR E O 1
ATOM 13829 N N . ILE E 1 295 ? 200.964 219.102 232.652 1.00 33.37 289 ILE E N 1
ATOM 13830 C CA . ILE E 1 295 ? 200.296 220.355 232.968 1.00 33.37 289 ILE E CA 1
ATOM 13831 C C . ILE E 1 295 ? 199.093 220.545 232.052 1.00 33.37 289 ILE E C 1
ATOM 13832 O O . ILE E 1 295 ? 199.080 220.080 230.904 1.00 33.37 289 ILE E O 1
ATOM 13837 N N . TYR E 1 296 ? 198.036 221.136 232.603 1.00 37.03 290 TYR E N 1
ATOM 13838 C CA . TYR E 1 296 ? 196.843 221.451 231.835 1.00 37.03 290 TYR E CA 1
ATOM 13839 C C . TYR E 1 296 ? 197.164 222.435 230.722 1.00 37.03 290 TYR E C 1
ATOM 13840 O O . TYR E 1 296 ? 197.602 223.560 230.977 1.00 37.03 290 TYR E O 1
ATOM 13849 N N . ASN E 1 297 ? 196.959 222.000 229.489 1.00 38.94 291 ASN E N 1
ATOM 13850 C CA . ASN E 1 297 ? 197.171 222.845 228.321 1.00 38.94 291 ASN E CA 1
ATOM 13851 C C . ASN E 1 297 ? 195.854 222.954 227.580 1.00 38.94 291 ASN E C 1
ATOM 13852 O O . ASN E 1 297 ? 195.428 221.974 226.935 1.00 38.94 291 ASN E O 1
ATOM 13857 N N . PRO E 1 298 ? 195.163 224.093 227.653 1.00 40.38 292 PRO E N 1
ATOM 13858 C CA . PRO E 1 298 ? 193.893 224.231 226.930 1.00 40.38 292 PRO E CA 1
ATOM 13859 C C . PRO E 1 298 ? 194.059 224.288 225.425 1.00 40.38 292 PRO E C 1
ATOM 13860 O O . PRO E 1 298 ? 193.096 224.006 224.704 1.00 40.38 292 PRO E O 1
ATOM 13864 N N . ASN E 1 299 ? 195.251 224.625 224.932 1.00 42.49 293 ASN E N 1
ATOM 13865 C CA . ASN E 1 299 ? 195.496 224.671 223.499 1.00 42.49 293 ASN E CA 1
ATOM 13866 C C . ASN E 1 299 ? 195.576 223.285 222.878 1.00 42.49 293 ASN E C 1
ATOM 13867 O O . ASN E 1 299 ? 195.346 223.147 221.674 1.00 42.49 293 ASN E O 1
ATOM 13872 N N . LEU E 1 300 ? 195.868 222.256 223.673 1.00 41.68 294 LEU E N 1
ATOM 13873 C CA . LEU E 1 300 ? 195.827 220.880 223.194 1.00 41.68 294 LEU E CA 1
ATOM 13874 C C . LEU E 1 300 ? 194.412 220.330 223.109 1.00 41.68 294 LEU E C 1
ATOM 13875 O O . LEU E 1 300 ? 194.225 219.209 222.628 1.00 41.68 294 LEU E O 1
ATOM 13880 N N . LEU E 1 301 ? 193.421 221.090 223.561 1.00 43.59 295 LEU E N 1
ATOM 13881 C CA . LEU E 1 301 ? 192.047 220.639 223.642 1.00 43.59 295 LEU E CA 1
ATOM 13882 C C . LEU E 1 301 ? 191.140 221.311 222.628 1.00 43.59 295 LEU E C 1
ATOM 13883 O O . LEU E 1 301 ? 190.001 220.868 222.452 1.00 43.59 295 LEU E O 1
ATOM 13888 N N . THR E 1 302 ? 191.610 222.370 221.969 1.00 48.19 296 THR E N 1
ATOM 13889 C CA . THR E 1 302 ? 190.759 223.155 221.089 1.00 48.19 296 THR E CA 1
ATOM 13890 C C . THR E 1 302 ? 190.446 222.454 219.778 1.00 48.19 296 THR E C 1
ATOM 13891 O O . THR E 1 302 ? 189.437 222.790 219.157 1.00 48.19 296 THR E O 1
ATOM 13895 N N . ALA E 1 303 ? 191.279 221.501 219.347 1.00 49.00 297 ALA E N 1
ATOM 13896 C CA . ALA E 1 303 ? 191.029 220.800 218.090 1.00 49.00 297 ALA E CA 1
ATOM 13897 C C . ALA E 1 303 ? 189.754 219.970 218.158 1.00 49.00 297 ALA E C 1
ATOM 13898 O O . ALA E 1 303 ? 188.950 219.981 217.219 1.00 49.00 297 ALA E O 1
ATOM 13900 N N . SER E 1 304 ? 189.535 219.284 219.282 1.00 50.11 298 SER E N 1
ATOM 13901 C CA . SER E 1 304 ? 188.300 218.535 219.481 1.00 50.11 298 SER E CA 1
ATOM 13902 C C . SER E 1 304 ? 187.091 219.455 219.588 1.00 50.11 298 SER E C 1
ATOM 13903 O O . SER E 1 304 ? 186.006 219.106 219.110 1.00 50.11 298 SER E O 1
ATOM 13906 N N . LYS E 1 305 ? 187.268 220.640 220.179 1.00 51.09 299 LYS E N 1
ATOM 13907 C CA . LYS E 1 305 ? 186.164 221.585 220.306 1.00 51.09 299 LYS E CA 1
ATOM 13908 C C . LYS E 1 305 ? 185.771 222.168 218.954 1.00 51.09 299 LYS E C 1
ATOM 13909 O O . LYS E 1 305 ? 184.579 222.266 218.642 1.00 51.09 299 LYS E O 1
ATOM 13915 N N . PHE E 1 306 ? 186.757 222.548 218.134 1.00 53.94 300 PHE E N 1
ATOM 13916 C CA . PHE E 1 306 ? 186.450 223.022 216.788 1.00 53.94 300 PHE E CA 1
ATOM 13917 C C . PHE E 1 306 ? 185.915 221.905 215.904 1.00 53.94 300 PHE E C 1
ATOM 13918 O O . PHE E 1 306 ? 185.110 222.168 215.010 1.00 53.94 300 PHE E O 1
ATOM 13926 N N . ARG E 1 307 ? 186.311 220.657 216.155 1.00 52.03 301 ARG E N 1
ATOM 13927 C CA . ARG E 1 307 ? 185.781 219.548 215.369 1.00 52.03 301 ARG E CA 1
ATOM 13928 C C . ARG E 1 307 ? 184.322 219.273 215.728 1.00 52.03 301 ARG E C 1
ATOM 13929 O O . ARG E 1 307 ? 183.490 219.013 214.846 1.00 52.03 301 ARG E O 1
ATOM 13937 N N . ALA E 1 308 ? 183.986 219.383 217.015 1.00 56.04 302 ALA E N 1
ATOM 13938 C CA . ALA E 1 308 ? 182.598 219.246 217.442 1.00 56.04 302 ALA E CA 1
ATOM 13939 C C . ALA E 1 308 ? 181.746 220.419 216.964 1.00 56.04 302 ALA E C 1
ATOM 13940 O O . ALA E 1 308 ? 180.583 220.237 216.588 1.00 56.04 302 ALA E O 1
ATOM 13942 N N . ALA E 1 309 ? 182.316 221.626 216.934 1.00 58.21 303 ALA E N 1
ATOM 13943 C CA . ALA E 1 309 ? 181.587 222.766 216.385 1.00 58.21 303 ALA E CA 1
ATOM 13944 C C . ALA E 1 309 ? 181.437 222.666 214.870 1.00 58.21 303 ALA E C 1
ATOM 13945 O O . ALA E 1 309 ? 180.460 223.174 214.309 1.00 58.21 303 ALA E O 1
ATOM 13947 N N . LYS E 1 310 ? 182.385 222.016 214.194 1.00 59.51 304 LYS E N 1
ATOM 13948 C CA . LYS E 1 310 ? 182.252 221.780 212.763 1.00 59.51 304 LYS E CA 1
ATOM 13949 C C . LYS E 1 310 ? 181.169 220.751 212.477 1.00 59.51 304 LYS E C 1
ATOM 13950 O O . LYS E 1 310 ? 180.477 220.847 211.457 1.00 59.51 304 LYS E O 1
ATOM 13956 N N . HIS E 1 311 ? 181.004 219.764 213.361 1.00 60.37 305 HIS E N 1
ATOM 13957 C CA . HIS E 1 311 ? 179.818 218.917 213.270 1.00 60.37 305 HIS E CA 1
ATOM 13958 C C . HIS E 1 311 ? 178.544 219.683 213.612 1.00 60.37 305 HIS E C 1
ATOM 13959 O O . HIS E 1 311 ? 177.475 219.354 213.088 1.00 60.37 305 HIS E O 1
ATOM 13966 N N . MET E 1 312 ? 178.639 220.707 214.464 1.00 63.92 306 MET E N 1
ATOM 13967 C CA . MET E 1 312 ? 177.489 221.574 214.716 1.00 63.92 306 MET E CA 1
ATOM 13968 C C . MET E 1 312 ? 177.174 222.487 213.539 1.00 63.92 306 MET E C 1
ATOM 13969 O O . MET E 1 312 ? 176.063 223.022 213.457 1.00 63.92 306 MET E O 1
ATOM 13974 N N . ALA E 1 313 ? 178.128 222.687 212.628 1.00 65.89 307 ALA E N 1
ATOM 13975 C CA . ALA E 1 313 ? 177.860 223.488 211.438 1.00 65.89 307 ALA E CA 1
ATOM 13976 C C . ALA E 1 313 ? 176.924 222.789 210.458 1.00 65.89 307 ALA E C 1
ATOM 13977 O O . ALA E 1 313 ? 176.374 223.450 209.571 1.00 65.89 307 ALA E O 1
ATOM 13979 N N . GLY E 1 314 ? 176.731 221.480 210.593 1.00 65.54 308 GLY E N 1
ATOM 13980 C CA . GLY E 1 314 ? 175.810 220.747 209.745 1.00 65.54 308 GLY E CA 1
ATOM 13981 C C . GLY E 1 314 ? 175.053 219.667 210.495 1.00 65.54 308 GLY E C 1
ATOM 13982 O O . GLY E 1 314 ? 174.402 219.936 211.505 1.00 65.54 308 GLY E O 1
ATOM 13983 N N . ALA E 1 333 ? 167.406 205.082 214.875 1.00 76.91 327 ALA E N 1
ATOM 13984 C CA . ALA E 1 333 ? 167.176 204.660 213.499 1.00 76.91 327 ALA E CA 1
ATOM 13985 C C . ALA E 1 333 ? 168.043 205.463 212.536 1.00 76.91 327 ALA E C 1
ATOM 13986 O O . ALA E 1 333 ? 168.936 204.919 211.887 1.00 76.91 327 ALA E O 1
ATOM 13988 N N . MET E 1 334 ? 167.768 206.766 212.448 1.00 76.04 328 MET E N 1
ATOM 13989 C CA . MET E 1 334 ? 168.575 207.637 211.600 1.00 76.04 328 MET E CA 1
ATOM 13990 C C . MET E 1 334 ? 169.928 207.931 212.236 1.00 76.04 328 MET E C 1
ATOM 13991 O O . MET E 1 334 ? 170.887 208.281 211.539 1.00 76.04 328 MET E O 1
ATOM 13996 N N . ILE E 1 335 ? 170.025 207.792 213.560 1.00 71.01 329 ILE E N 1
ATOM 13997 C CA . ILE E 1 335 ? 171.269 208.110 214.255 1.00 71.01 329 ILE E CA 1
ATOM 13998 C C . ILE E 1 335 ? 172.293 206.995 214.049 1.00 71.01 329 ILE E C 1
ATOM 13999 O O . ILE E 1 335 ? 173.506 207.218 214.143 1.00 71.01 329 ILE E O 1
ATOM 14004 N N . ALA E 1 336 ? 171.827 205.787 213.721 1.00 70.26 330 ALA E N 1
ATOM 14005 C CA . ALA E 1 336 ? 172.753 204.707 213.399 1.00 70.26 330 ALA E CA 1
ATOM 14006 C C . ALA E 1 336 ? 173.196 204.786 211.945 1.00 70.26 330 ALA E C 1
ATOM 14007 O O . ALA E 1 336 ? 174.341 204.453 211.616 1.00 70.26 330 ALA E O 1
ATOM 14009 N N . ALA E 1 337 ? 172.305 205.242 211.060 1.00 69.00 331 ALA E N 1
ATOM 14010 C CA . ALA E 1 337 ? 172.665 205.378 209.653 1.00 69.00 331 ALA E CA 1
ATOM 14011 C C . ALA E 1 337 ? 173.592 206.566 209.435 1.00 69.00 331 ALA E C 1
ATOM 14012 O O . ALA E 1 337 ? 174.469 206.525 208.565 1.00 69.00 331 ALA E O 1
ATOM 14014 N N . ALA E 1 338 ? 173.422 207.629 210.226 1.00 67.12 332 ALA E N 1
ATOM 14015 C CA . ALA E 1 338 ? 174.341 208.761 210.155 1.00 67.12 332 ALA E CA 1
ATOM 14016 C C . ALA E 1 338 ? 175.727 208.376 210.658 1.00 67.12 332 ALA E C 1
ATOM 14017 O O . ALA E 1 338 ? 176.741 208.805 210.095 1.00 67.12 332 ALA E O 1
ATOM 14019 N N . ALA E 1 339 ? 175.788 207.543 211.700 1.00 63.46 333 ALA E N 1
ATOM 14020 C CA . ALA E 1 339 ? 177.065 207.015 212.166 1.00 63.46 333 ALA E CA 1
ATOM 14021 C C . ALA E 1 339 ? 177.688 206.070 211.146 1.00 63.46 333 ALA E C 1
ATOM 14022 O O . ALA E 1 339 ? 178.917 206.027 211.011 1.00 63.46 333 ALA E O 1
ATOM 14024 N N . ARG E 1 340 ? 176.857 205.318 210.420 1.00 63.53 334 ARG E N 1
ATOM 14025 C CA . ARG E 1 340 ? 177.364 204.438 209.371 1.00 63.53 334 ARG E CA 1
ATOM 14026 C C . ARG E 1 340 ? 177.922 205.241 208.201 1.00 63.53 334 ARG E C 1
ATOM 14027 O O . ARG E 1 340 ? 178.933 204.858 207.600 1.00 63.53 334 ARG E O 1
ATOM 14035 N N . ARG E 1 341 ? 177.281 206.365 207.871 1.00 64.18 335 ARG E N 1
ATOM 14036 C CA . ARG E 1 341 ? 177.800 207.228 206.814 1.00 64.18 335 ARG E CA 1
ATOM 14037 C C . ARG E 1 341 ? 179.053 207.967 207.266 1.00 64.18 335 ARG E C 1
ATOM 14038 O O . ARG E 1 341 ? 179.930 208.266 206.447 1.00 64.18 335 ARG E O 1
ATOM 14046 N N . ARG E 1 342 ? 179.146 208.283 208.561 1.00 57.94 336 ARG E N 1
ATOM 14047 C CA . ARG E 1 342 ? 180.349 208.920 209.089 1.00 57.94 336 ARG E CA 1
ATOM 14048 C C . ARG E 1 342 ? 181.541 207.974 209.066 1.00 57.94 336 ARG E C 1
ATOM 14049 O O . ARG E 1 342 ? 182.633 208.351 208.627 1.00 57.94 336 ARG E O 1
ATOM 14057 N N . ASP E 1 343 ? 181.352 206.739 209.536 1.00 57.75 337 ASP E N 1
ATOM 14058 C CA . ASP E 1 343 ? 182.477 205.816 209.651 1.00 57.75 337 ASP E CA 1
ATOM 14059 C C . ASP E 1 343 ? 182.912 205.287 208.288 1.00 57.75 337 ASP E C 1
ATOM 14060 O O . ASP E 1 343 ? 184.007 204.731 208.152 1.00 57.75 337 ASP E O 1
ATOM 14065 N N . SER E 1 344 ? 182.068 205.451 207.266 1.00 58.92 338 SER E N 1
ATOM 14066 C CA . SER E 1 344 ? 182.447 205.042 205.918 1.00 58.92 338 SER E CA 1
ATOM 14067 C C . SER E 1 344 ? 183.144 206.173 205.172 1.00 58.92 338 SER E C 1
ATOM 14068 O O . SER E 1 344 ? 183.736 205.953 204.109 1.00 58.92 338 SER E O 1
ATOM 14071 N N . SER E 1 345 ? 183.088 207.389 205.712 1.00 52.54 339 SER E N 1
ATOM 14072 C CA . SER E 1 345 ? 183.653 208.544 205.029 1.00 52.54 339 SER E CA 1
ATOM 14073 C C . SER E 1 345 ? 185.173 208.573 205.154 1.00 52.54 339 SER E C 1
ATOM 14074 O O . SER E 1 345 ? 185.793 207.676 205.724 1.00 52.54 339 SER E O 1
ATOM 14077 N N . HIS E 1 346 ? 185.775 209.611 204.588 1.00 46.26 340 HIS E N 1
ATOM 14078 C CA . HIS E 1 346 ? 187.212 209.818 204.706 1.00 46.26 340 HIS E CA 1
ATOM 14079 C C . HIS E 1 346 ? 187.568 210.304 206.102 1.00 46.26 340 HIS E C 1
ATOM 14080 O O . HIS E 1 346 ? 187.092 211.356 206.538 1.00 46.26 340 HIS E O 1
ATOM 14087 N N . ASN E 1 347 ? 188.402 209.547 206.813 1.00 45.51 341 ASN E N 1
ATOM 14088 C CA . ASN E 1 347 ? 188.839 210.000 208.131 1.00 45.51 341 ASN E CA 1
ATOM 14089 C C . ASN E 1 347 ? 189.943 211.035 207.962 1.00 45.51 341 ASN E C 1
ATOM 14090 O O . ASN E 1 347 ? 191.113 210.707 207.758 1.00 45.51 341 ASN E O 1
ATOM 14095 N N . GLU E 1 348 ? 189.543 212.305 208.036 1.00 46.92 342 GLU E N 1
ATOM 14096 C CA . GLU E 1 348 ? 190.490 213.410 208.074 1.00 46.92 342 GLU E CA 1
ATOM 14097 C C . GLU E 1 348 ? 191.396 213.336 209.297 1.00 46.92 342 GLU E C 1
ATOM 14098 O O . GLU E 1 348 ? 192.570 213.716 209.219 1.00 46.92 342 GLU E O 1
ATOM 14104 N N . LEU E 1 349 ? 190.884 212.802 210.411 1.00 43.03 343 LEU E N 1
ATOM 14105 C CA . LEU E 1 349 ? 191.594 212.876 211.684 1.00 43.03 343 LEU E CA 1
ATOM 14106 C C . LEU E 1 349 ? 192.838 211.996 211.698 1.00 43.03 343 LEU E C 1
ATOM 14107 O O . LEU E 1 349 ? 193.875 212.409 212.226 1.00 43.03 343 LEU E O 1
ATOM 14112 N N . TYR E 1 350 ? 192.763 210.801 211.101 1.00 42.56 344 TYR E N 1
ATOM 14113 C CA . TYR E 1 350 ? 193.921 209.910 211.029 1.00 42.56 344 TYR E CA 1
ATOM 14114 C C . TYR E 1 350 ? 195.072 210.540 210.257 1.00 42.56 344 TYR E C 1
ATOM 14115 O O . TYR E 1 350 ? 196.220 210.548 210.722 1.00 42.56 344 TYR E O 1
ATOM 14124 N N . TYR E 1 351 ? 194.773 211.113 209.092 1.00 43.71 345 TYR E N 1
ATOM 14125 C CA . TYR E 1 351 ? 195.830 211.678 208.270 1.00 43.71 345 TYR E CA 1
ATOM 14126 C C . TYR E 1 351 ? 196.341 212.994 208.834 1.00 43.71 345 TYR E C 1
ATOM 14127 O O . TYR E 1 351 ? 197.538 213.279 208.728 1.00 43.71 345 TYR E O 1
ATOM 14136 N N . GLU E 1 352 ? 195.475 213.782 209.478 1.00 47.44 346 GLU E N 1
ATOM 14137 C CA . GLU E 1 352 ? 195.946 215.012 210.107 1.00 47.44 346 GLU E CA 1
ATOM 14138 C C . GLU E 1 352 ? 196.801 214.722 211.335 1.00 47.44 346 GLU E C 1
ATOM 14139 O O . GLU E 1 352 ? 197.785 215.426 211.582 1.00 47.44 346 GLU E O 1
ATOM 14145 N N . GLU E 1 353 ? 196.477 213.669 212.091 1.00 46.93 347 GLU E N 1
ATOM 14146 C CA . GLU E 1 353 ? 197.314 213.296 213.227 1.00 46.93 347 GLU E CA 1
ATOM 14147 C C . GLU E 1 353 ? 198.653 212.730 212.775 1.00 46.93 347 GLU E C 1
ATOM 14148 O O . GLU E 1 353 ? 199.687 213.027 213.385 1.00 46.93 347 GLU E O 1
ATOM 14154 N N . ALA E 1 354 ? 198.660 211.932 211.700 1.00 45.44 348 ALA E N 1
ATOM 14155 C CA . ALA E 1 354 ? 199.922 211.421 211.170 1.00 45.44 348 ALA E CA 1
ATOM 14156 C C . ALA E 1 354 ? 200.794 212.546 210.620 1.00 45.44 348 ALA E C 1
ATOM 14157 O O . ALA E 1 354 ? 202.011 212.568 210.849 1.00 45.44 348 ALA E O 1
ATOM 14159 N N . GLU E 1 355 ? 200.177 213.516 209.941 1.00 47.68 349 GLU E N 1
ATOM 14160 C CA . GLU E 1 355 ? 200.923 214.632 209.374 1.00 47.68 349 GLU E CA 1
ATOM 14161 C C . GLU E 1 355 ? 201.440 215.562 210.466 1.00 47.68 349 GLU E C 1
ATOM 14162 O O . GLU E 1 355 ? 202.565 216.069 210.375 1.00 47.68 349 GLU E O 1
ATOM 14168 N N . HIS E 1 356 ? 200.649 215.767 211.524 1.00 44.07 350 HIS E N 1
ATOM 14169 C CA . HIS E 1 356 ? 201.100 216.575 212.650 1.00 44.07 350 HIS E CA 1
ATOM 14170 C C . HIS E 1 356 ? 202.233 215.898 213.407 1.00 44.07 350 HIS E C 1
ATOM 14171 O O . HIS E 1 356 ? 203.177 216.567 213.836 1.00 44.07 350 HIS E O 1
ATOM 14178 N N . GLU E 1 357 ? 202.160 214.574 213.576 1.00 46.04 351 GLU E N 1
ATOM 14179 C CA . GLU E 1 357 ? 203.232 213.843 214.243 1.00 46.04 351 GLU E CA 1
ATOM 14180 C C . GLU E 1 357 ? 204.517 213.886 213.426 1.00 46.04 351 GLU E C 1
ATOM 14181 O O . GLU E 1 357 ? 205.618 213.998 213.982 1.00 46.04 351 GLU E O 1
ATOM 14187 N N . ARG E 1 358 ? 204.385 213.847 212.097 1.00 45.54 352 ARG E N 1
ATOM 14188 C CA . ARG E 1 358 ? 205.541 213.983 211.216 1.00 45.54 352 ARG E CA 1
ATOM 14189 C C . ARG E 1 358 ? 206.164 215.373 211.316 1.00 45.54 352 ARG E C 1
ATOM 14190 O O . ARG E 1 358 ? 207.396 215.507 211.371 1.00 45.54 352 ARG E O 1
ATOM 14198 N N . ARG E 1 359 ? 205.328 216.419 211.368 1.00 43.87 353 ARG E N 1
ATOM 14199 C CA . ARG E 1 359 ? 205.849 217.777 211.523 1.00 43.87 353 ARG E CA 1
ATOM 14200 C C . ARG E 1 359 ? 206.516 217.972 212.878 1.00 43.87 353 ARG E C 1
ATOM 14201 O O . ARG E 1 359 ? 207.524 218.678 212.981 1.00 43.87 353 ARG E O 1
ATOM 14209 N N . VAL E 1 360 ? 205.967 217.353 213.927 1.00 40.18 354 VAL E N 1
ATOM 14210 C CA . VAL E 1 360 ? 206.562 217.454 215.257 1.00 40.18 354 VAL E CA 1
ATOM 14211 C C . VAL E 1 360 ? 207.914 216.753 215.299 1.00 40.18 354 VAL E C 1
ATOM 14212 O O . VAL E 1 360 ? 208.871 217.275 215.880 1.00 40.18 354 VAL E O 1
ATOM 14216 N N . LYS E 1 361 ? 208.034 215.593 214.641 1.00 40.07 355 LYS E N 1
ATOM 14217 C CA . LYS E 1 361 ? 209.330 214.919 214.569 1.00 40.07 355 LYS E CA 1
ATOM 14218 C C . LYS E 1 361 ? 210.352 215.726 213.774 1.00 40.07 355 LYS E C 1
ATOM 14219 O O . LYS E 1 361 ? 211.535 215.765 214.140 1.00 40.07 355 LYS E O 1
ATOM 14225 N N . LYS E 1 362 ? 209.913 216.406 212.709 1.00 41.05 356 LYS E N 1
ATOM 14226 C CA . LYS E 1 362 ? 210.839 217.227 211.930 1.00 41.05 356 LYS E CA 1
ATOM 14227 C C . LYS E 1 362 ? 211.310 218.447 212.719 1.00 41.05 356 LYS E C 1
ATOM 14228 O O . LYS E 1 362 ? 212.510 218.755 212.739 1.00 41.05 356 LYS E O 1
ATOM 14234 N N . ARG E 1 363 ? 210.383 219.144 213.387 1.00 39.91 357 ARG E N 1
ATOM 14235 C CA . ARG E 1 363 ? 210.759 220.284 214.223 1.00 39.91 357 ARG E CA 1
ATOM 14236 C C . ARG E 1 363 ? 211.613 219.855 215.408 1.00 39.91 357 ARG E C 1
ATOM 14237 O O . ARG E 1 363 ? 212.507 220.597 215.827 1.00 39.91 357 ARG E O 1
ATOM 14245 N N . LYS E 1 364 ? 211.378 218.649 215.932 1.00 38.05 358 LYS E N 1
ATOM 14246 C CA . LYS E 1 364 ? 212.201 218.111 217.008 1.00 38.05 358 LYS E CA 1
ATOM 14247 C C . LYS E 1 364 ? 213.622 217.842 216.540 1.00 38.05 358 LYS E C 1
ATOM 14248 O O . LYS E 1 364 ? 214.576 218.130 217.266 1.00 38.05 358 LYS E O 1
ATOM 14254 N N . ALA E 1 365 ? 213.786 217.302 215.327 1.00 38.93 359 ALA E N 1
ATOM 14255 C CA . ALA E 1 365 ? 215.130 217.063 214.803 1.00 38.93 359 ALA E CA 1
ATOM 14256 C C . ALA E 1 365 ? 215.871 218.370 214.535 1.00 38.93 359 ALA E C 1
ATOM 14257 O O . ALA E 1 365 ? 217.071 218.481 214.840 1.00 38.93 359 ALA E O 1
ATOM 14259 N N . ARG E 1 366 ? 215.163 219.373 213.989 1.00 42.39 360 ARG E N 1
ATOM 14260 C CA . ARG E 1 366 ? 215.735 220.711 213.825 1.00 42.39 360 ARG E CA 1
ATOM 14261 C C . ARG E 1 366 ? 216.170 221.299 215.158 1.00 42.39 360 ARG E C 1
ATOM 14262 O O . ARG E 1 366 ? 217.251 221.890 215.264 1.00 42.39 360 ARG E O 1
ATOM 14270 N N . LEU E 1 367 ? 215.343 221.122 216.188 1.00 38.16 361 LEU E N 1
ATOM 14271 C CA . LEU E 1 367 ? 215.640 221.656 217.509 1.00 38.16 361 LEU E CA 1
ATOM 14272 C C . LEU E 1 367 ? 216.836 220.964 218.150 1.00 38.16 361 LEU E C 1
ATOM 14273 O O . LEU E 1 367 ? 217.663 221.626 218.785 1.00 38.16 361 LEU E O 1
ATOM 14278 N N . VAL E 1 368 ? 216.945 219.642 217.991 1.00 38.53 362 VAL E N 1
ATOM 14279 C CA . VAL E 1 368 ? 218.084 218.908 218.542 1.00 38.53 362 VAL E CA 1
ATOM 14280 C C . VAL E 1 368 ? 219.382 219.357 217.883 1.00 38.53 362 VAL E C 1
ATOM 14281 O O . VAL E 1 368 ? 220.376 219.626 218.572 1.00 38.53 362 VAL E O 1
ATOM 14285 N N . VAL E 1 369 ? 219.373 219.512 216.551 1.00 41.68 363 VAL E N 1
ATOM 14286 C CA . VAL E 1 369 ? 220.568 219.973 215.840 1.00 41.68 363 VAL E CA 1
ATOM 14287 C C . VAL E 1 369 ? 220.935 221.402 216.247 1.00 41.68 363 VAL E C 1
ATOM 14288 O O . VAL E 1 369 ? 222.114 221.711 216.484 1.00 41.68 363 VAL E O 1
ATOM 14292 N N . ALA E 1 370 ? 219.926 222.268 216.403 1.00 42.83 364 ALA E N 1
ATOM 14293 C CA . ALA E 1 370 ? 220.160 223.657 216.789 1.00 42.83 364 ALA E CA 1
ATOM 14294 C C . ALA E 1 370 ? 220.737 223.771 218.196 1.00 42.83 364 ALA E C 1
ATOM 14295 O O . ALA E 1 370 ? 221.669 224.548 218.424 1.00 42.83 364 ALA E O 1
ATOM 14297 N N . VAL E 1 371 ? 220.232 222.979 219.141 1.00 42.33 365 VAL E N 1
ATOM 14298 C CA . VAL E 1 371 ? 220.721 223.087 220.512 1.00 42.33 365 VAL E CA 1
ATOM 14299 C C . VAL E 1 371 ? 222.104 222.442 220.664 1.00 42.33 365 VAL E C 1
ATOM 14300 O O . VAL E 1 371 ? 222.942 222.946 221.426 1.00 42.33 365 VAL E O 1
ATOM 14304 N N . GLU E 1 372 ? 222.398 221.378 219.906 1.00 46.20 366 GLU E N 1
ATOM 14305 C CA . GLU E 1 372 ? 223.748 220.814 219.921 1.00 46.20 366 GLU E CA 1
ATOM 14306 C C . GLU E 1 372 ? 224.773 221.785 219.348 1.00 46.20 366 GLU E C 1
ATOM 14307 O O . GLU E 1 372 ? 225.826 222.031 219.962 1.00 46.20 366 GLU E O 1
ATOM 14313 N N . GLU E 1 373 ? 224.462 222.393 218.200 1.00 52.26 367 GLU E N 1
ATOM 14314 C CA . GLU E 1 373 ? 225.402 223.338 217.621 1.00 52.26 367 GLU E CA 1
ATOM 14315 C C . GLU E 1 373 ? 225.392 224.678 218.346 1.00 52.26 367 GLU E C 1
ATOM 14316 O O . GLU E 1 373 ? 226.270 225.508 218.101 1.00 52.26 367 GLU E O 1
ATOM 14322 N N . ALA E 1 374 ? 224.427 224.905 219.235 1.00 48.11 368 ALA E N 1
ATOM 14323 C CA . ALA E 1 374 ? 224.501 226.056 220.123 1.00 48.11 368 ALA E CA 1
ATOM 14324 C C . ALA E 1 374 ? 225.402 225.779 221.320 1.00 48.11 368 ALA E C 1
ATOM 14325 O O . ALA E 1 374 ? 226.196 226.642 221.710 1.00 48.11 368 ALA E O 1
ATOM 14327 N N . PHE E 1 375 ? 225.300 224.585 221.920 1.00 46.27 369 PHE E N 1
ATOM 14328 C CA . PHE E 1 375 ? 226.145 224.288 223.077 1.00 46.27 369 PHE E CA 1
ATOM 14329 C C . PHE E 1 375 ? 227.594 224.080 222.697 1.00 46.27 369 PHE E C 1
ATOM 14330 O O . PHE E 1 375 ? 228.469 224.196 223.561 1.00 46.27 369 PHE E O 1
ATOM 14338 N N . ILE E 1 376 ? 227.872 223.774 221.430 1.00 55.59 370 ILE E N 1
ATOM 14339 C CA . ILE E 1 376 ? 229.261 223.600 221.036 1.00 55.59 370 ILE E CA 1
ATOM 14340 C C . ILE E 1 376 ? 229.987 224.944 220.878 1.00 55.59 370 ILE E C 1
ATOM 14341 O O . ILE E 1 376 ? 231.210 224.968 220.701 1.00 55.59 370 ILE E O 1
ATOM 14346 N N . HIS E 1 377 ? 229.278 226.073 220.992 1.00 57.08 371 HIS E N 1
ATOM 14347 C CA . HIS E 1 377 ? 229.901 227.371 220.744 1.00 57.08 371 HIS E CA 1
ATOM 14348 C C . HIS E 1 377 ? 230.635 227.915 221.966 1.00 57.08 371 HIS E C 1
ATOM 14349 O O . HIS E 1 377 ? 231.404 228.874 221.848 1.00 57.08 371 HIS E O 1
ATOM 14356 N N . ILE E 1 378 ? 230.405 227.350 223.142 1.00 58.14 372 ILE E N 1
ATOM 14357 C CA . ILE E 1 378 ? 231.081 227.815 224.350 1.00 58.14 372 ILE E CA 1
ATOM 14358 C C . ILE E 1 378 ? 231.840 226.669 224.994 1.00 58.14 372 ILE E C 1
ATOM 14359 O O . ILE E 1 378 ? 231.548 225.493 224.767 1.00 58.14 372 ILE E O 1
ATOM 14364 N N . GLN E 1 379 ? 232.816 227.022 225.824 1.00 64.88 373 GLN E N 1
ATOM 14365 C CA . GLN E 1 379 ? 233.751 226.078 226.415 1.00 64.88 373 GLN E CA 1
ATOM 14366 C C . GLN E 1 379 ? 233.830 226.306 227.921 1.00 64.88 373 GLN E C 1
ATOM 14367 O O . GLN E 1 379 ? 233.746 227.441 228.394 1.00 64.88 373 GLN E O 1
ATOM 14373 N N . ARG E 1 380 ? 234.019 225.209 228.665 1.00 66.51 374 ARG E N 1
ATOM 14374 C CA . ARG E 1 380 ? 233.910 225.232 230.124 1.00 66.51 374 ARG E CA 1
ATOM 14375 C C . ARG E 1 380 ? 235.063 225.998 230.770 1.00 66.51 374 ARG E C 1
ATOM 14376 O O . ARG E 1 380 ? 234.938 226.468 231.908 1.00 66.51 374 ARG E O 1
ATOM 14384 N N . LEU E 1 381 ? 236.177 226.156 230.046 1.00 66.17 375 LEU E N 1
ATOM 14385 C CA . LEU E 1 381 ? 237.376 226.899 230.479 1.00 66.17 375 LEU E CA 1
ATOM 14386 C C . LEU E 1 381 ? 237.975 226.382 231.788 1.00 66.17 375 LEU E C 1
ATOM 14387 O O . LEU E 1 381 ? 239.152 226.026 231.844 1.00 66.17 375 LEU E O 1
ATOM 14392 N N . GLU E 1 392 ? 237.038 235.997 225.681 1.00 71.31 386 GLU E N 1
ATOM 14393 C CA . GLU E 1 392 ? 236.398 236.798 226.718 1.00 71.31 386 GLU E CA 1
ATOM 14394 C C . GLU E 1 392 ? 235.653 235.929 227.726 1.00 71.31 386 GLU E C 1
ATOM 14395 O O . GLU E 1 392 ? 234.869 235.059 227.359 1.00 71.31 386 GLU E O 1
ATOM 14401 N N . VAL E 1 393 ? 235.913 236.191 229.008 1.00 67.18 387 VAL E N 1
ATOM 14402 C CA . VAL E 1 393 ? 235.340 235.393 230.081 1.00 67.18 387 VAL E CA 1
ATOM 14403 C C . VAL E 1 393 ? 233.956 235.918 230.445 1.00 67.18 387 VAL E C 1
ATOM 14404 O O . VAL E 1 393 ? 233.749 237.129 230.595 1.00 67.18 387 VAL E O 1
ATOM 14408 N N . MET E 1 394 ? 232.993 235.005 230.581 1.00 61.91 388 MET E N 1
ATOM 14409 C CA . MET E 1 394 ? 231.629 235.370 230.938 1.00 61.91 388 MET E CA 1
ATOM 14410 C C . MET E 1 394 ? 231.006 234.301 231.828 1.00 61.91 388 MET E C 1
ATOM 14411 O O . MET E 1 394 ? 231.394 233.133 231.803 1.00 61.91 388 MET E O 1
ATOM 14416 N N . ASP E 1 395 ? 230.036 234.736 232.635 1.00 58.06 389 ASP E N 1
ATOM 14417 C CA . ASP E 1 395 ? 229.272 233.893 233.545 1.00 58.06 389 ASP E CA 1
ATOM 14418 C C . ASP E 1 395 ? 228.224 233.098 232.747 1.00 58.06 389 ASP E C 1
ATOM 14419 O O . ASP E 1 395 ? 228.032 233.371 231.560 1.00 58.06 389 ASP E O 1
ATOM 14424 N N . PRO E 1 396 ? 227.566 232.080 233.343 1.00 52.71 390 PRO E N 1
ATOM 14425 C CA . PRO E 1 396 ? 226.613 231.278 232.547 1.00 52.71 390 PRO E CA 1
ATOM 14426 C C . PRO E 1 396 ? 225.401 232.032 232.028 1.00 52.71 390 PRO E C 1
ATOM 14427 O O . PRO E 1 396 ? 224.806 231.585 231.042 1.00 52.71 390 PRO E O 1
ATOM 14431 N N . ARG E 1 397 ? 225.025 233.154 232.641 1.00 51.21 391 ARG E N 1
ATOM 14432 C CA . ARG E 1 397 ? 223.932 233.959 232.108 1.00 51.21 391 ARG E CA 1
ATOM 14433 C C . ARG E 1 397 ? 224.316 234.594 230.776 1.00 51.21 391 ARG E C 1
ATOM 14434 O O . ARG E 1 397 ? 223.555 234.535 229.803 1.00 51.21 391 ARG E O 1
ATOM 14442 N N . GLU E 1 398 ? 225.515 235.177 230.703 1.00 54.50 392 GLU E N 1
ATOM 14443 C CA . GLU E 1 398 ? 225.972 235.783 229.457 1.00 54.50 392 GLU E CA 1
ATOM 14444 C C . GLU E 1 398 ? 226.340 234.734 228.416 1.00 54.50 392 GLU E C 1
ATOM 14445 O O . GLU E 1 398 ? 226.182 234.981 227.219 1.00 54.50 392 GLU E O 1
ATOM 14451 N N . ALA E 1 399 ? 226.796 233.554 228.843 1.00 50.24 393 ALA E N 1
ATOM 14452 C CA . ALA E 1 399 ? 227.026 232.466 227.895 1.00 50.24 393 ALA E CA 1
ATOM 14453 C C . ALA E 1 399 ? 225.712 231.944 227.323 1.00 50.24 393 ALA E C 1
ATOM 14454 O O . ALA E 1 399 ? 225.629 231.613 226.130 1.00 50.24 393 ALA E O 1
ATOM 14456 N N . ALA E 1 400 ? 224.674 231.882 228.162 1.00 47.26 394 ALA E N 1
ATOM 14457 C CA . ALA E 1 400 ? 223.336 231.522 227.707 1.00 47.26 394 ALA E CA 1
ATOM 14458 C C . ALA E 1 400 ? 222.801 232.543 226.713 1.00 47.26 394 ALA E C 1
ATOM 14459 O O . ALA E 1 400 ? 222.241 232.180 225.672 1.00 47.26 394 ALA E O 1
ATOM 14461 N N . GLN E 1 401 ? 222.984 233.831 227.013 1.00 50.00 395 GLN E N 1
ATOM 14462 C CA . GLN E 1 401 ? 222.559 234.885 226.096 1.00 50.00 395 GLN E CA 1
ATOM 14463 C C . GLN E 1 401 ? 223.384 234.894 224.816 1.00 50.00 395 GLN E C 1
ATOM 14464 O O . GLN E 1 401 ? 222.898 235.339 223.772 1.00 50.00 395 GLN E O 1
ATOM 14470 N N . ALA E 1 402 ? 224.628 234.418 224.879 1.00 48.37 396 ALA E N 1
ATOM 14471 C CA . ALA E 1 402 ? 225.457 234.333 223.685 1.00 48.37 396 ALA E CA 1
ATOM 14472 C C . ALA E 1 402 ? 224.980 233.225 222.758 1.00 48.37 396 ALA E C 1
ATOM 14473 O O . ALA E 1 402 ? 224.827 233.437 221.551 1.00 48.37 396 ALA E O 1
ATOM 14475 N N . ILE E 1 403 ? 224.733 232.029 223.304 1.00 47.78 397 ILE E N 1
ATOM 14476 C CA . ILE E 1 403 ? 224.404 230.896 222.439 1.00 47.78 397 ILE E CA 1
ATOM 14477 C C . ILE E 1 403 ? 222.917 230.743 222.158 1.00 47.78 397 ILE E C 1
ATOM 14478 O O . ILE E 1 403 ? 222.548 229.924 221.304 1.00 47.78 397 ILE E O 1
ATOM 14483 N N . PHE E 1 404 ? 222.055 231.490 222.842 1.00 47.79 398 PHE E N 1
ATOM 14484 C CA . PHE E 1 404 ? 220.619 231.382 222.585 1.00 47.79 398 PHE E CA 1
ATOM 14485 C C . PHE E 1 404 ? 220.132 231.838 221.203 1.00 47.79 398 PHE E C 1
ATOM 14486 O O . PHE E 1 404 ? 219.195 231.193 220.694 1.00 47.79 398 PHE E O 1
ATOM 14494 N N . PRO E 1 405 ? 220.658 232.895 220.545 1.00 50.04 399 PRO E N 1
ATOM 14495 C CA . PRO E 1 405 ? 220.150 233.217 219.194 1.00 50.04 399 PRO E CA 1
ATOM 14496 C C . PRO E 1 405 ? 220.425 232.169 218.123 1.00 50.04 399 PRO E C 1
ATOM 14497 O O . PRO E 1 405 ? 219.783 232.219 217.068 1.00 50.04 399 PRO E O 1
ATOM 14501 N N . SER E 1 406 ? 221.333 231.226 218.343 1.00 50.11 400 SER E N 1
ATOM 14502 C CA . SER E 1 406 ? 221.522 230.147 217.385 1.00 50.11 400 SER E CA 1
ATOM 14503 C C . SER E 1 406 ? 220.572 228.975 217.605 1.00 50.11 400 SER E C 1
ATOM 14504 O O . SER E 1 406 ? 220.576 228.042 216.798 1.00 50.11 400 SER E O 1
ATOM 14507 N N . MET E 1 407 ? 219.762 228.993 218.667 1.00 46.92 401 MET E N 1
ATOM 14508 C CA . MET E 1 407 ? 218.741 227.977 218.871 1.00 46.92 401 MET E CA 1
ATOM 14509 C C . MET E 1 407 ? 217.336 228.542 218.984 1.00 46.92 401 MET E C 1
ATOM 14510 O O . MET E 1 407 ? 216.389 227.756 219.085 1.00 46.92 401 MET E O 1
ATOM 14515 N N . ALA E 1 408 ? 217.176 229.870 218.972 1.00 44.72 402 ALA E N 1
ATOM 14516 C CA . ALA E 1 408 ? 215.928 230.496 219.400 1.00 44.72 402 ALA E CA 1
ATOM 14517 C C . ALA E 1 408 ? 214.790 230.245 218.419 1.00 44.72 402 ALA E C 1
ATOM 14518 O O . ALA E 1 408 ? 213.649 230.013 218.836 1.00 44.72 402 ALA E O 1
ATOM 14520 N N . ARG E 1 409 ? 215.078 230.276 217.118 1.00 47.06 403 ARG E N 1
ATOM 14521 C CA . ARG E 1 409 ? 214.017 230.124 216.130 1.00 47.06 403 ARG E CA 1
ATOM 14522 C C . ARG E 1 409 ? 213.517 228.687 216.067 1.00 47.06 403 ARG E C 1
ATOM 14523 O O . ARG E 1 409 ? 212.309 228.454 215.949 1.00 47.06 403 ARG E O 1
ATOM 14531 N N . ALA E 1 410 ? 214.429 227.714 216.160 1.00 40.88 404 ALA E N 1
ATOM 14532 C CA . ALA E 1 410 ? 214.033 226.308 216.157 1.00 40.88 404 ALA E CA 1
ATOM 14533 C C . ALA E 1 410 ? 213.218 225.960 217.395 1.00 40.88 404 ALA E C 1
ATOM 14534 O O . ALA E 1 410 ? 212.228 225.222 217.309 1.00 40.88 404 ALA E O 1
ATOM 14536 N N . LEU E 1 411 ? 213.592 226.525 218.544 1.00 38.73 405 LEU E N 1
ATOM 14537 C CA . LEU E 1 411 ? 212.830 226.307 219.766 1.00 38.73 405 LEU E CA 1
ATOM 14538 C C . LEU E 1 411 ? 211.472 226.984 219.703 1.00 38.73 405 LEU E C 1
ATOM 14539 O O . LEU E 1 411 ? 210.481 226.423 220.177 1.00 38.73 405 LEU E O 1
ATOM 14544 N N . GLN E 1 412 ? 211.406 228.177 219.109 1.00 42.37 406 GLN E N 1
ATOM 14545 C CA . GLN E 1 412 ? 210.131 228.867 218.949 1.00 42.37 406 GLN E CA 1
ATOM 14546 C C . GLN E 1 412 ? 209.189 228.090 218.036 1.00 42.37 406 GLN E C 1
ATOM 14547 O O . GLN E 1 412 ? 207.999 227.941 218.342 1.00 42.37 406 GLN E O 1
ATOM 14553 N N . LYS E 1 413 ? 209.715 227.551 216.934 1.00 41.28 407 LYS E N 1
ATOM 14554 C CA . LYS E 1 413 ? 208.894 226.761 216.023 1.00 41.28 407 LYS E CA 1
ATOM 14555 C C . LYS E 1 413 ? 208.459 225.443 216.650 1.00 41.28 407 LYS E C 1
ATOM 14556 O O . LYS E 1 413 ? 207.331 224.990 216.410 1.00 41.28 407 LYS E O 1
ATOM 14562 N N . TYR E 1 414 ? 209.317 224.832 217.475 1.00 36.17 408 TYR E N 1
ATOM 14563 C CA . TYR E 1 414 ? 208.923 223.601 218.150 1.00 36.17 408 TYR E CA 1
ATOM 14564 C C . TYR E 1 414 ? 207.872 223.859 219.223 1.00 36.17 408 TYR E C 1
ATOM 14565 O O . TYR E 1 414 ? 206.943 223.063 219.386 1.00 36.17 408 TYR E O 1
ATOM 14574 N N . LEU E 1 415 ? 208.016 224.941 219.989 1.00 37.52 409 LEU E N 1
ATOM 14575 C CA . LEU E 1 415 ? 207.013 225.248 220.998 1.00 37.52 409 LEU E CA 1
ATOM 14576 C C . LEU E 1 415 ? 205.697 225.689 220.378 1.00 37.52 409 LEU E C 1
ATOM 14577 O O . LEU E 1 415 ? 204.645 225.479 220.987 1.00 37.52 409 LEU E O 1
ATOM 14582 N N . ARG E 1 416 ? 205.722 226.274 219.178 1.00 42.63 410 ARG E N 1
ATOM 14583 C CA . ARG E 1 416 ? 204.462 226.559 218.502 1.00 42.63 410 ARG E CA 1
ATOM 14584 C C . ARG E 1 416 ? 203.817 225.297 217.941 1.00 42.63 410 ARG E C 1
ATOM 14585 O O . ARG E 1 416 ? 202.591 225.160 218.001 1.00 42.63 410 ARG E O 1
ATOM 14593 N N . ILE E 1 417 ? 204.606 224.366 217.393 1.00 39.17 411 ILE E N 1
ATOM 14594 C CA . ILE E 1 417 ? 203.995 223.171 216.811 1.00 39.17 411 ILE E CA 1
ATOM 14595 C C . ILE E 1 417 ? 203.497 222.219 217.902 1.00 39.17 411 ILE E C 1
ATOM 14596 O O . ILE E 1 417 ? 202.532 221.476 217.690 1.00 39.17 411 ILE E O 1
ATOM 14601 N N . THR E 1 418 ? 204.095 222.252 219.092 1.00 38.21 412 THR E N 1
ATOM 14602 C CA . THR E 1 418 ? 203.640 221.422 220.198 1.00 38.21 412 THR E CA 1
ATOM 14603 C C . THR E 1 418 ? 202.731 222.172 221.157 1.00 38.21 412 THR E C 1
ATOM 14604 O O . THR E 1 418 ? 202.344 221.603 222.184 1.00 38.21 412 THR E O 1
ATOM 14608 N N . ARG E 1 419 ? 202.419 223.435 220.847 1.00 41.84 413 ARG E N 1
ATOM 14609 C CA . ARG E 1 419 ? 201.454 224.271 221.568 1.00 41.84 413 ARG E CA 1
ATOM 14610 C C . ARG E 1 419 ? 201.883 224.504 223.014 1.00 41.84 413 ARG E C 1
ATOM 14611 O O . ARG E 1 419 ? 201.076 224.497 223.944 1.00 41.84 413 ARG E O 1
ATOM 14619 N N . GLN E 1 420 ? 203.184 224.727 223.189 1.00 39.95 414 GLN E N 1
ATOM 14620 C CA . GLN E 1 420 ? 203.783 224.974 224.493 1.00 39.95 414 GLN E CA 1
ATOM 14621 C C . GLN E 1 420 ? 204.359 226.377 224.608 1.00 39.95 414 GLN E C 1
ATOM 14622 O O . GLN E 1 420 ? 205.131 226.641 225.536 1.00 39.95 414 GLN E O 1
ATOM 14628 N N . GLN E 1 421 ? 204.014 227.280 223.689 1.00 42.63 415 GLN E N 1
ATOM 14629 C CA . GLN E 1 421 ? 204.681 228.574 223.630 1.00 42.63 415 GLN E CA 1
ATOM 14630 C C . GLN E 1 421 ? 204.218 229.526 224.723 1.00 42.63 415 GLN E C 1
ATOM 14631 O O . GLN E 1 421 ? 204.930 230.487 225.029 1.00 42.63 415 GLN E O 1
ATOM 14637 N N . ASN E 1 422 ? 203.054 229.284 225.323 1.00 43.72 416 ASN E N 1
ATOM 14638 C CA . ASN E 1 422 ? 202.592 230.107 226.431 1.00 43.72 416 ASN E CA 1
ATOM 14639 C C . ASN E 1 422 ? 203.277 229.761 227.742 1.00 43.72 416 ASN E C 1
ATOM 14640 O O . ASN E 1 422 ? 203.156 230.520 228.708 1.00 43.72 416 ASN E O 1
ATOM 14645 N N . TYR E 1 423 ? 203.992 228.645 227.791 1.00 40.40 417 TYR E N 1
ATOM 14646 C CA . TYR E 1 423 ? 204.574 228.129 229.015 1.00 40.40 417 TYR E CA 1
ATOM 14647 C C . TYR E 1 423 ? 206.013 228.555 229.229 1.00 40.40 417 TYR E C 1
ATOM 14648 O O . TYR E 1 423 ? 206.520 228.419 230.346 1.00 40.40 417 TYR E O 1
ATOM 14657 N N . HIS E 1 424 ? 206.680 229.065 228.200 1.00 39.73 418 HIS E N 1
ATOM 14658 C CA . HIS E 1 424 ? 208.104 229.371 228.276 1.00 39.73 418 HIS E CA 1
ATOM 14659 C C . HIS E 1 424 ? 208.341 230.764 227.706 1.00 39.73 418 HIS E C 1
ATOM 14660 O O . HIS E 1 424 ? 208.341 230.953 226.487 1.00 39.73 418 HIS E O 1
ATOM 14667 N N . SER E 1 425 ? 208.535 231.735 228.590 1.00 43.84 419 SER E N 1
ATOM 14668 C CA . SER E 1 425 ? 209.026 233.034 228.171 1.00 43.84 419 SER E CA 1
ATOM 14669 C C . SER E 1 425 ? 210.513 232.942 227.844 1.00 43.84 419 SER E C 1
ATOM 14670 O O . SER E 1 425 ? 211.175 231.949 228.144 1.00 43.84 419 SER E O 1
ATOM 14673 N N . MET E 1 426 ? 211.036 233.998 227.214 1.00 48.48 420 MET E N 1
ATOM 14674 C CA . MET E 1 426 ? 212.453 234.016 226.861 1.00 48.48 420 MET E CA 1
ATOM 14675 C C . MET E 1 426 ? 213.328 234.088 228.106 1.00 48.48 420 MET E C 1
ATOM 14676 O O . MET E 1 426 ? 214.418 233.505 228.142 1.00 48.48 420 MET E O 1
ATOM 14681 N N . GLU E 1 427 ? 212.847 234.775 229.147 1.00 46.20 421 GLU E N 1
ATOM 14682 C CA . GLU E 1 427 ? 213.561 234.832 230.419 1.00 46.20 421 GLU E CA 1
ATOM 14683 C C . GLU E 1 427 ? 213.646 233.459 231.074 1.00 46.20 421 GLU E C 1
ATOM 14684 O O . GLU E 1 427 ? 214.696 233.085 231.606 1.00 46.20 421 GLU E O 1
ATOM 14690 N N . SER E 1 428 ? 212.552 232.692 231.029 1.00 42.88 422 SER E N 1
ATOM 14691 C CA . SER E 1 428 ? 212.538 231.341 231.586 1.00 42.88 422 SER E CA 1
ATOM 14692 C C . SER E 1 428 ? 213.500 230.419 230.846 1.00 42.88 422 SER E C 1
ATOM 14693 O O . SER E 1 428 ? 214.227 229.633 231.469 1.00 42.88 422 SER E O 1
ATOM 14696 N N . ILE E 1 429 ? 213.527 230.518 229.516 1.00 38.28 423 ILE E N 1
ATOM 14697 C CA . ILE E 1 429 ? 214.416 229.689 228.714 1.00 38.28 423 ILE E CA 1
ATOM 14698 C C . ILE E 1 429 ? 215.870 230.079 228.946 1.00 38.28 423 ILE E C 1
ATOM 14699 O O . ILE E 1 429 ? 216.742 229.213 229.038 1.00 38.28 423 ILE E O 1
ATOM 14704 N N . LEU E 1 430 ? 216.150 231.377 229.097 1.00 41.98 424 LEU E N 1
ATOM 14705 C CA . LEU E 1 430 ? 217.517 231.802 229.391 1.00 41.98 424 LEU E CA 1
ATOM 14706 C C . LEU E 1 430 ? 217.968 231.383 230.786 1.00 41.98 424 LEU E C 1
ATOM 14707 O O . LEU E 1 430 ? 219.136 231.022 230.966 1.00 41.98 424 LEU E O 1
ATOM 14712 N N . GLN E 1 431 ? 217.065 231.403 231.771 1.00 41.87 425 GLN E N 1
ATOM 14713 C CA . GLN E 1 431 ? 217.418 230.936 233.108 1.00 41.87 425 GLN E CA 1
ATOM 14714 C C . GLN E 1 431 ? 217.685 229.437 233.118 1.00 41.87 425 GLN E C 1
ATOM 14715 O O . GLN E 1 431 ? 218.654 228.978 233.731 1.00 41.87 425 GLN E O 1
ATOM 14721 N N . HIS E 1 432 ? 216.861 228.663 232.408 1.00 36.92 426 HIS E N 1
ATOM 14722 C CA . HIS E 1 432 ? 217.100 227.225 232.326 1.00 36.92 426 HIS E CA 1
ATOM 14723 C C . HIS E 1 432 ? 218.334 226.907 231.491 1.00 36.92 426 HIS E C 1
ATOM 14724 O O . HIS E 1 432 ? 219.033 225.923 231.761 1.00 36.92 426 HIS E O 1
ATOM 14731 N N . LEU E 1 433 ? 218.640 227.754 230.513 1.00 39.76 427 LEU E N 1
ATOM 14732 C CA . LEU E 1 433 ? 219.825 227.576 229.689 1.00 39.76 427 LEU E CA 1
ATOM 14733 C C . LEU E 1 433 ? 221.092 227.820 230.494 1.00 39.76 427 LEU E C 1
ATOM 14734 O O . LEU E 1 433 ? 222.029 227.019 230.440 1.00 39.76 427 LEU E O 1
ATOM 14739 N N . ALA E 1 434 ? 221.123 228.909 231.270 1.00 40.78 428 ALA E N 1
ATOM 14740 C CA . ALA E 1 434 ? 222.240 229.162 232.175 1.00 40.78 428 ALA E CA 1
ATOM 14741 C C . ALA E 1 434 ? 222.329 228.108 233.270 1.00 40.78 428 ALA E C 1
ATOM 14742 O O . ALA E 1 434 ? 223.429 227.790 233.734 1.00 40.78 428 ALA E O 1
ATOM 14744 N N . PHE E 1 435 ? 221.185 227.559 233.687 1.00 40.74 429 PHE E N 1
ATOM 14745 C CA . PHE E 1 435 ? 221.164 226.462 234.648 1.00 40.74 429 PHE E CA 1
ATOM 14746 C C . PHE E 1 435 ? 221.840 225.214 234.093 1.00 40.74 429 PHE E C 1
ATOM 14747 O O . PHE E 1 435 ? 222.633 224.569 234.787 1.00 40.74 429 PHE E O 1
ATOM 14755 N N . CYS E 1 436 ? 221.534 224.855 232.845 1.00 41.41 430 CYS E N 1
ATOM 14756 C CA . CYS E 1 436 ? 222.133 223.664 232.250 1.00 41.41 430 CYS E CA 1
ATOM 14757 C C . CYS E 1 436 ? 223.591 223.883 231.872 1.00 41.41 430 CYS E C 1
ATOM 14758 O O . CYS E 1 436 ? 224.386 222.939 231.918 1.00 41.41 430 CYS E O 1
ATOM 14761 N N . ILE E 1 437 ? 223.954 225.107 231.483 1.00 44.14 431 ILE E N 1
ATOM 14762 C CA . ILE E 1 437 ? 225.351 225.438 231.215 1.00 44.14 431 ILE E CA 1
ATOM 14763 C C . ILE E 1 437 ? 226.169 225.393 232.504 1.00 44.14 431 ILE E C 1
ATOM 14764 O O . ILE E 1 437 ? 227.319 224.936 232.507 1.00 44.14 431 ILE E O 1
ATOM 14769 N N . THR E 1 438 ? 225.574 225.825 233.622 1.00 45.80 432 THR E N 1
ATOM 14770 C CA . THR E 1 438 ? 226.245 225.778 234.921 1.00 45.80 432 THR E CA 1
ATOM 14771 C C . THR E 1 438 ? 226.534 224.346 235.354 1.00 45.80 432 THR E C 1
ATOM 14772 O O . THR E 1 438 ? 227.659 224.016 235.746 1.00 45.80 432 THR E O 1
ATOM 14776 N N . ASN E 1 439 ? 225.534 223.476 235.272 1.00 41.88 433 ASN E N 1
ATOM 14777 C CA . ASN E 1 439 ? 225.619 222.138 235.835 1.00 41.88 433 ASN E CA 1
ATOM 14778 C C . ASN E 1 439 ? 226.205 221.114 234.872 1.00 41.88 433 ASN E C 1
ATOM 14779 O O . ASN E 1 439 ? 226.215 219.922 235.194 1.00 41.88 433 ASN E O 1
ATOM 14784 N N . GLY E 1 440 ? 226.696 221.543 233.714 1.00 41.22 434 GLY E N 1
ATOM 14785 C CA . GLY E 1 440 ? 227.331 220.625 232.788 1.00 41.22 434 GLY E CA 1
ATOM 14786 C C . GLY E 1 440 ? 226.387 219.678 232.085 1.00 41.22 434 GLY E C 1
ATOM 14787 O O . GLY E 1 440 ? 226.767 218.544 231.784 1.00 41.22 434 GLY E O 1
ATOM 14788 N N . MET E 1 441 ? 225.163 220.113 231.818 1.00 40.01 435 MET E N 1
ATOM 14789 C CA . MET E 1 441 ? 224.172 219.273 231.172 1.00 40.01 435 MET E CA 1
ATOM 14790 C C . MET E 1 441 ? 224.311 219.348 229.652 1.00 40.01 435 MET E C 1
ATOM 14791 O O . MET E 1 441 ? 224.700 220.371 229.085 1.00 40.01 435 MET E O 1
ATOM 14796 N N . THR E 1 442 ? 223.984 218.238 228.998 1.00 37.67 436 THR E N 1
ATOM 14797 C CA . THR E 1 442 ? 224.086 218.082 227.552 1.00 37.67 436 THR E CA 1
ATOM 14798 C C . THR E 1 442 ? 222.974 218.865 226.854 1.00 37.67 436 THR E C 1
ATOM 14799 O O . THR E 1 442 ? 222.084 219.402 227.515 1.00 37.67 436 THR E O 1
ATOM 14803 N N . PRO E 1 443 ? 223.022 219.001 225.513 1.00 39.15 437 PRO E N 1
ATOM 14804 C CA . PRO E 1 443 ? 221.864 219.585 224.804 1.00 39.15 437 PRO E CA 1
ATOM 14805 C C . PRO E 1 443 ? 220.552 218.838 224.985 1.00 39.15 437 PRO E C 1
ATOM 14806 O O . PRO E 1 443 ? 219.502 219.479 225.111 1.00 39.15 437 PRO E O 1
ATOM 14810 N N . LYS E 1 444 ? 220.578 217.505 225.007 1.00 38.05 438 LYS E N 1
ATOM 14811 C CA . LYS E 1 444 ? 219.354 216.738 225.219 1.00 38.05 438 LYS E CA 1
ATOM 14812 C C . LYS E 1 444 ? 218.821 216.912 226.638 1.00 38.05 438 LYS E C 1
ATOM 14813 O O . LYS E 1 444 ? 217.600 216.930 226.847 1.00 38.05 438 LYS E O 1
ATOM 14819 N N . ALA E 1 445 ? 219.713 217.101 227.613 1.00 36.11 439 ALA E N 1
ATOM 14820 C CA . ALA E 1 445 ? 219.277 217.311 228.988 1.00 36.11 439 ALA E CA 1
ATOM 14821 C C . ALA E 1 445 ? 218.676 218.694 229.180 1.00 36.11 439 ALA E C 1
ATOM 14822 O O . ALA E 1 445 ? 217.745 218.867 229.974 1.00 36.11 439 ALA E O 1
ATOM 14824 N N . PHE E 1 446 ? 219.215 219.693 228.483 1.00 35.89 440 PHE E N 1
ATOM 14825 C CA . PHE E 1 446 ? 218.554 220.988 228.406 1.00 35.89 440 PHE E CA 1
ATOM 14826 C C . PHE E 1 446 ? 217.208 220.880 227.711 1.00 35.89 440 PHE E C 1
ATOM 14827 O O . PHE E 1 446 ? 216.247 221.562 228.081 1.00 35.89 440 PHE E O 1
ATOM 14835 N N . LEU E 1 447 ? 217.120 220.018 226.713 1.00 36.76 441 LEU E N 1
ATOM 14836 C CA . LEU E 1 447 ? 216.000 220.051 225.797 1.00 36.76 441 LEU E CA 1
ATOM 14837 C C . LEU E 1 447 ? 214.813 219.234 226.284 1.00 36.76 441 LEU E C 1
ATOM 14838 O O . LEU E 1 447 ? 213.694 219.443 225.800 1.00 36.76 441 LEU E O 1
ATOM 14843 N N . GLU E 1 448 ? 215.029 218.339 227.252 1.00 39.90 442 GLU E N 1
ATOM 14844 C CA . GLU E 1 448 ? 213.947 217.510 227.780 1.00 39.90 442 GLU E CA 1
ATOM 14845 C C . GLU E 1 448 ? 212.874 218.321 228.503 1.00 39.90 442 GLU E C 1
ATOM 14846 O O . GLU E 1 448 ? 211.730 217.859 228.599 1.00 39.90 442 GLU E O 1
ATOM 14852 N N . ARG E 1 449 ? 213.200 219.529 228.976 1.00 38.01 443 ARG E N 1
ATOM 14853 C CA . ARG E 1 449 ? 212.177 220.420 229.513 1.00 38.01 443 ARG E CA 1
ATOM 14854 C C . ARG E 1 449 ? 211.173 220.833 228.440 1.00 38.01 443 ARG E C 1
ATOM 14855 O O . ARG E 1 449 ? 209.988 221.029 228.734 1.00 38.01 443 ARG E O 1
ATOM 14863 N N . TYR E 1 450 ? 211.613 220.912 227.186 1.00 36.31 444 TYR E N 1
ATOM 14864 C CA . TYR E 1 450 ? 210.801 221.463 226.116 1.00 36.31 444 TYR E CA 1
ATOM 14865 C C . TYR E 1 450 ? 210.255 220.420 225.156 1.00 36.31 444 TYR E C 1
ATOM 14866 O O . TYR E 1 450 ? 209.295 220.717 224.443 1.00 36.31 444 TYR E O 1
ATOM 14875 N N . LEU E 1 451 ? 210.840 219.220 225.112 1.00 36.94 445 LEU E N 1
ATOM 14876 C CA . LEU E 1 451 ? 210.403 218.220 224.139 1.00 36.94 445 LEU E CA 1
ATOM 14877 C C . LEU E 1 451 ? 209.030 217.658 224.488 1.00 36.94 445 LEU E C 1
ATOM 14878 O O . LEU E 1 451 ? 208.173 217.503 223.613 1.00 36.94 445 LEU E O 1
ATOM 14883 N N . SER E 1 452 ? 208.802 217.346 225.756 1.00 40.83 446 SER E N 1
ATOM 14884 C CA . SER E 1 452 ? 207.543 216.773 226.193 1.00 40.83 446 SER E CA 1
ATOM 14885 C C . SER E 1 452 ? 206.754 217.809 226.988 1.00 40.83 446 SER E C 1
ATOM 14886 O O . SER E 1 452 ? 207.181 218.950 227.167 1.00 40.83 446 SER E O 1
ATOM 14889 N N . ALA E 1 453 ? 205.579 217.399 227.466 1.00 39.21 447 ALA E N 1
ATOM 14890 C CA . ALA E 1 453 ? 204.715 218.321 228.194 1.00 39.21 447 ALA E CA 1
ATOM 14891 C C . ALA E 1 453 ? 205.258 218.603 229.587 1.00 39.21 447 ALA E C 1
ATOM 14892 O O . ALA E 1 453 ? 205.355 219.761 230.000 1.00 39.21 447 ALA E O 1
ATOM 14894 N N . GLY E 1 454 ? 205.600 217.563 230.336 1.00 34.07 448 GLY E N 1
ATOM 14895 C CA . GLY E 1 454 ? 206.150 217.750 231.656 1.00 34.07 448 GLY E CA 1
ATOM 14896 C C . GLY E 1 454 ? 205.096 218.061 232.700 1.00 34.07 448 GLY E C 1
ATOM 14897 O O . GLY E 1 454 ? 204.021 218.581 232.395 1.00 34.07 448 GLY E O 1
ATOM 14898 N N . PRO E 1 455 ? 205.381 217.746 233.956 1.00 34.03 449 PRO E N 1
ATOM 14899 C CA . PRO E 1 455 ? 204.394 217.965 235.015 1.00 34.03 449 PRO E CA 1
ATOM 14900 C C . PRO E 1 455 ? 204.270 219.434 235.393 1.00 34.03 449 PRO E C 1
ATOM 14901 O O . PRO E 1 455 ? 205.002 220.300 234.918 1.00 34.03 449 PRO E O 1
ATOM 14905 N N . THR E 1 456 ? 203.305 219.692 236.277 1.00 34.35 450 THR E N 1
ATOM 14906 C CA . THR E 1 456 ? 202.859 221.055 236.533 1.00 34.35 450 THR E CA 1
ATOM 14907 C C . THR E 1 456 ? 203.904 221.856 237.307 1.00 34.35 450 THR E C 1
ATOM 14908 O O . THR E 1 456 ? 204.018 223.071 237.117 1.00 34.35 450 THR E O 1
ATOM 14912 N N . LEU E 1 457 ? 204.705 221.194 238.140 1.00 37.46 451 LEU E N 1
ATOM 14913 C CA . LEU E 1 457 ? 205.708 221.876 238.947 1.00 37.46 451 LEU E CA 1
ATOM 14914 C C . LEU E 1 457 ? 206.989 222.221 238.197 1.00 37.46 451 LEU E C 1
ATOM 14915 O O . LEU E 1 457 ? 207.864 222.855 238.791 1.00 37.46 451 LEU E O 1
ATOM 14920 N N . GLN E 1 458 ? 207.142 221.822 236.928 1.00 36.23 452 GLN E N 1
ATOM 14921 C CA . GLN E 1 458 ? 208.249 222.356 236.135 1.00 36.23 452 GLN E CA 1
ATOM 14922 C C . GLN E 1 458 ? 208.087 223.840 235.871 1.00 36.23 452 GLN E C 1
ATOM 14923 O O . GLN E 1 458 ? 209.080 224.563 235.750 1.00 36.23 452 GLN E O 1
ATOM 14929 N N . TYR E 1 459 ? 206.856 224.303 235.779 1.00 37.52 453 TYR E N 1
ATOM 14930 C CA . TYR E 1 459 ? 206.547 225.572 235.152 1.00 37.52 453 TYR E CA 1
ATOM 14931 C C . TYR E 1 459 ? 206.527 226.679 236.201 1.00 37.52 453 TYR E C 1
ATOM 14932 O O . TYR E 1 459 ? 206.887 226.469 237.362 1.00 37.52 453 TYR E O 1
ATOM 14941 N N . ASP E 1 460 ? 206.136 227.879 235.784 1.00 47.16 454 ASP E N 1
ATOM 14942 C CA . ASP E 1 460 ? 206.139 229.033 236.668 1.00 47.16 454 ASP E CA 1
ATOM 14943 C C . ASP E 1 460 ? 205.074 228.896 237.750 1.00 47.16 454 ASP E C 1
ATOM 14944 O O . ASP E 1 460 ? 204.089 228.171 237.596 1.00 47.16 454 ASP E O 1
ATOM 14949 N N . LYS E 1 461 ? 205.287 229.609 238.858 1.00 48.50 455 LYS E N 1
ATOM 14950 C CA . LYS E 1 461 ? 204.442 229.432 240.034 1.00 48.50 455 LYS E CA 1
ATOM 14951 C C . LYS E 1 461 ? 203.058 230.037 239.837 1.00 48.50 455 LYS E C 1
ATOM 14952 O O . LYS E 1 461 ? 202.128 229.717 240.584 1.00 48.50 455 LYS E O 1
ATOM 14958 N N . ASP E 1 462 ? 202.900 230.925 238.852 1.00 50.91 456 ASP E N 1
ATOM 14959 C CA . ASP E 1 462 ? 201.568 231.444 238.559 1.00 50.91 456 ASP E CA 1
ATOM 14960 C C . ASP E 1 462 ? 200.812 230.538 237.597 1.00 50.91 456 ASP E C 1
ATOM 14961 O O . ASP E 1 462 ? 199.581 230.604 237.520 1.00 50.91 456 ASP E O 1
ATOM 14966 N N . ARG E 1 463 ? 201.534 229.699 236.854 1.00 49.65 457 ARG E N 1
ATOM 14967 C CA . ARG E 1 463 ? 200.894 228.839 235.867 1.00 49.65 457 ARG E CA 1
ATOM 14968 C C . ARG E 1 463 ? 200.145 227.702 236.548 1.00 49.65 457 ARG E C 1
ATOM 14969 O O . ARG E 1 463 ? 199.073 227.285 236.093 1.00 49.65 457 ARG E O 1
ATOM 14977 N N . TRP E 1 464 ? 200.666 227.211 237.664 1.00 47.49 458 TRP E N 1
ATOM 14978 C CA . TRP E 1 464 ? 199.863 226.411 238.572 1.00 47.49 458 TRP E CA 1
ATOM 14979 C C . TRP E 1 464 ? 199.199 227.340 239.573 1.00 47.49 458 TRP E C 1
ATOM 14980 O O . TRP E 1 464 ? 199.691 228.443 239.823 1.00 47.49 458 TRP E O 1
ATOM 14991 N N . LEU E 1 465 ? 198.071 226.914 240.111 1.00 47.54 459 LEU E N 1
ATOM 14992 C CA . LEU E 1 465 ? 197.277 227.740 241.008 1.00 47.54 459 LEU E CA 1
ATOM 14993 C C . LEU E 1 465 ? 196.587 226.832 242.021 1.00 47.54 459 LEU E C 1
ATOM 14994 O O . LEU E 1 465 ? 195.534 226.248 241.749 1.00 47.54 459 LEU E O 1
ATOM 14999 N N . SER E 1 466 ? 197.216 226.694 243.184 1.00 45.31 460 SER E N 1
ATOM 15000 C CA . SER E 1 466 ? 196.786 225.754 244.202 1.00 45.31 460 SER E CA 1
ATOM 15001 C C . SER E 1 466 ? 195.708 226.313 245.112 1.00 45.31 460 SER E C 1
ATOM 15002 O O . SER E 1 466 ? 195.103 225.552 245.870 1.00 45.31 460 SER E O 1
ATOM 15005 N N . THR E 1 467 ? 195.442 227.615 245.044 1.00 47.40 461 THR E N 1
ATOM 15006 C CA . THR E 1 467 ? 194.405 228.193 245.888 1.00 47.40 461 THR E CA 1
ATOM 15007 C C . THR E 1 467 ? 193.024 228.021 245.264 1.00 47.40 461 THR E C 1
ATOM 15008 O O . THR E 1 467 ? 192.007 228.096 245.961 1.00 47.40 461 THR E O 1
ATOM 15012 N N . GLN E 1 468 ? 192.967 227.796 243.952 1.00 47.67 462 GLN E N 1
ATOM 15013 C CA . GLN E 1 468 ? 191.694 227.599 243.256 1.00 47.67 462 GLN E CA 1
ATOM 15014 C C . GLN E 1 468 ? 191.425 226.110 243.031 1.00 47.67 462 GLN E C 1
ATOM 15015 O O . GLN E 1 468 ? 191.427 225.607 241.908 1.00 47.67 462 GLN E O 1
ATOM 15021 N N . TRP E 1 469 ? 191.172 225.400 244.125 1.00 38.60 463 TRP E N 1
ATOM 15022 C CA . TRP E 1 469 ? 190.712 224.018 244.058 1.00 38.60 463 TRP E CA 1
ATOM 15023 C C . TRP E 1 469 ? 189.387 223.890 244.786 1.00 38.60 463 TRP E C 1
ATOM 15024 O O . TRP E 1 469 ? 189.223 224.421 245.888 1.00 38.60 463 TRP E O 1
ATOM 15035 N N . ARG E 1 470 ? 188.450 223.187 244.164 1.00 41.52 464 ARG E N 1
ATOM 15036 C CA . ARG E 1 470 ? 187.113 223.003 244.702 1.00 41.52 464 ARG E CA 1
ATOM 15037 C C . ARG E 1 470 ? 186.839 221.514 244.813 1.00 41.52 464 ARG E C 1
ATOM 15038 O O . ARG E 1 470 ? 187.106 220.762 243.873 1.00 41.52 464 ARG E O 1
ATOM 15046 N N . LEU E 1 471 ? 186.313 221.093 245.956 1.00 39.58 465 LEU E N 1
ATOM 15047 C CA . LEU E 1 471 ? 186.054 219.687 246.234 1.00 39.58 465 LEU E CA 1
ATOM 15048 C C . LEU E 1 471 ? 184.558 219.427 246.178 1.00 39.58 465 LEU E C 1
ATOM 15049 O O . LEU E 1 471 ? 183.804 219.927 247.017 1.00 39.58 465 LEU E O 1
ATOM 15054 N N . VAL E 1 472 ? 184.137 218.647 245.189 1.00 40.71 466 VAL E N 1
ATOM 15055 C CA . VAL E 1 472 ? 182.749 218.235 245.033 1.00 40.71 466 VAL E CA 1
ATOM 15056 C C . VAL E 1 472 ? 182.627 216.816 245.561 1.00 40.71 466 VAL E C 1
ATOM 15057 O O . VAL E 1 472 ? 183.385 215.931 245.153 1.00 40.71 466 VAL E O 1
ATOM 15061 N N . SER E 1 473 ? 181.680 216.591 246.464 1.00 44.67 467 SER E N 1
ATOM 15062 C CA . SER E 1 473 ? 181.448 215.257 246.991 1.00 44.67 467 SER E CA 1
ATOM 15063 C C . SER E 1 473 ? 179.977 215.123 247.348 1.00 44.67 467 SER E C 1
ATOM 15064 O O . SER E 1 473 ? 179.357 216.079 247.820 1.00 44.67 467 SER E O 1
ATOM 15067 N N . ASP E 1 474 ? 179.425 213.929 247.123 1.00 51.16 468 ASP E N 1
ATOM 15068 C CA . ASP E 1 474 ? 178.024 213.681 247.438 1.00 51.16 468 ASP E CA 1
ATOM 15069 C C . ASP E 1 474 ? 177.774 213.552 248.933 1.00 51.16 468 ASP E C 1
ATOM 15070 O O . ASP E 1 474 ? 176.615 213.583 249.358 1.00 51.16 468 ASP E O 1
ATOM 15075 N N . GLU E 1 475 ? 178.819 213.402 249.734 1.00 48.02 469 GLU E N 1
ATOM 15076 C CA . GLU E 1 475 ? 178.693 213.235 251.171 1.00 48.02 469 GLU E CA 1
ATOM 15077 C C . GLU E 1 475 ? 179.617 214.213 251.893 1.00 48.02 469 GLU E C 1
ATOM 15078 O O . GLU E 1 475 ? 180.232 215.090 251.281 1.00 48.02 469 GLU E O 1
ATOM 15084 N N . ALA E 1 476 ? 179.695 214.062 253.211 1.00 43.68 470 ALA E N 1
ATOM 15085 C CA . ALA E 1 476 ? 180.560 214.909 254.017 1.00 43.68 470 ALA E CA 1
ATOM 15086 C C . ALA E 1 476 ? 182.018 214.563 253.755 1.00 43.68 470 ALA E C 1
ATOM 15087 O O . ALA E 1 476 ? 182.399 213.390 253.751 1.00 43.68 470 ALA E O 1
ATOM 15089 N N . VAL E 1 477 ? 182.837 215.593 253.533 1.00 40.47 471 VAL E N 1
ATOM 15090 C CA . VAL E 1 477 ? 184.242 215.377 253.199 1.00 40.47 471 VAL E CA 1
ATOM 15091 C C . VAL E 1 477 ? 185.079 214.962 254.397 1.00 40.47 471 VAL E C 1
ATOM 15092 O O . VAL E 1 477 ? 186.229 214.546 254.221 1.00 40.47 471 VAL E O 1
ATOM 15096 N N . THR E 1 478 ? 184.536 215.058 255.609 1.00 40.87 472 THR E N 1
ATOM 15097 C CA . THR E 1 478 ? 185.198 214.523 256.788 1.00 40.87 472 THR E CA 1
ATOM 15098 C C . THR E 1 478 ? 184.973 213.031 256.964 1.00 40.87 472 THR E C 1
ATOM 15099 O O . THR E 1 478 ? 185.634 212.424 257.813 1.00 40.87 472 THR E O 1
ATOM 15103 N N . ASN E 1 479 ? 184.057 212.436 256.205 1.00 41.32 473 ASN E N 1
ATOM 15104 C CA . ASN E 1 479 ? 183.906 210.990 256.216 1.00 41.32 473 ASN E CA 1
ATOM 15105 C C . ASN E 1 479 ? 185.129 210.331 255.598 1.00 41.32 473 ASN E C 1
ATOM 15106 O O . ASN E 1 479 ? 185.771 210.877 254.700 1.00 41.32 473 ASN E O 1
ATOM 15111 N N . GLY E 1 480 ? 185.447 209.142 256.093 1.00 37.91 474 GLY E N 1
ATOM 15112 C CA . GLY E 1 480 ? 186.552 208.396 255.544 1.00 37.91 474 GLY E CA 1
ATOM 15113 C C . GLY E 1 480 ? 186.247 207.855 254.164 1.00 37.91 474 GLY E C 1
ATOM 15114 O O . GLY E 1 480 ? 185.103 207.828 253.710 1.00 37.91 474 GLY E O 1
ATOM 15115 N N . LEU E 1 481 ? 187.310 207.445 253.479 1.00 36.38 475 LEU E N 1
ATOM 15116 C CA . LEU E 1 481 ? 187.164 206.776 252.197 1.00 36.38 475 LEU E CA 1
ATOM 15117 C C . LEU E 1 481 ? 186.447 205.447 252.380 1.00 36.38 475 LEU E C 1
ATOM 15118 O O . LEU E 1 481 ? 186.588 204.785 253.410 1.00 36.38 475 LEU E O 1
ATOM 15123 N N . ARG E 1 482 ? 185.639 205.080 251.392 1.00 39.35 476 ARG E N 1
ATOM 15124 C CA . ARG E 1 482 ? 185.095 203.734 251.329 1.00 39.35 476 ARG E CA 1
ATOM 15125 C C . ARG E 1 482 ? 184.951 203.352 249.866 1.00 39.35 476 ARG E C 1
ATOM 15126 O O . ARG E 1 482 ? 185.160 204.168 248.967 1.00 39.35 476 ARG E O 1
ATOM 15134 N N . ASP E 1 483 ? 184.610 202.085 249.643 1.00 40.87 477 ASP E N 1
ATOM 15135 C CA . ASP E 1 483 ? 184.533 201.525 248.300 1.00 40.87 477 ASP E CA 1
ATOM 15136 C C . ASP E 1 483 ? 183.375 202.151 247.533 1.00 40.87 477 ASP E C 1
ATOM 15137 O O . ASP E 1 483 ? 182.226 202.108 247.983 1.00 40.87 477 ASP E O 1
ATOM 15142 N N . GLY E 1 484 ? 183.681 202.743 246.382 1.00 38.37 478 GLY E N 1
ATOM 15143 C CA . GLY E 1 484 ? 182.668 203.197 245.457 1.00 38.37 478 GLY E CA 1
ATOM 15144 C C . GLY E 1 484 ? 182.302 204.662 245.528 1.00 38.37 478 GLY E C 1
ATOM 15145 O O . GLY E 1 484 ? 181.406 205.086 244.790 1.00 38.37 478 GLY E O 1
ATOM 15146 N N . ILE E 1 485 ? 182.948 205.450 246.379 1.00 37.11 479 ILE E N 1
ATOM 15147 C CA . ILE E 1 485 ? 182.638 206.873 246.431 1.00 37.11 479 ILE E CA 1
ATOM 15148 C C . ILE E 1 485 ? 183.372 207.597 245.314 1.00 37.11 479 ILE E C 1
ATOM 15149 O O . ILE E 1 485 ? 184.442 207.181 244.859 1.00 37.11 479 ILE E O 1
ATOM 15154 N N . VAL E 1 486 ? 182.771 208.687 244.854 1.00 35.62 480 VAL E N 1
ATOM 15155 C CA . VAL E 1 486 ? 183.339 209.541 243.822 1.00 35.62 480 VAL E CA 1
ATOM 15156 C C . VAL E 1 486 ? 183.409 210.950 244.380 1.00 35.62 480 VAL E C 1
ATOM 15157 O O . VAL E 1 486 ? 182.409 211.471 244.884 1.00 35.62 480 VAL E O 1
ATOM 15161 N N . PHE E 1 487 ? 184.585 211.559 244.315 1.00 32.94 481 PHE E N 1
ATOM 15162 C CA . PHE E 1 487 ? 184.718 212.975 244.602 1.00 32.94 481 PHE E CA 1
ATOM 15163 C C . PHE E 1 487 ? 185.499 213.638 243.480 1.00 32.94 481 PHE E C 1
ATOM 15164 O O . PHE E 1 487 ? 186.365 213.024 242.855 1.00 32.94 481 PHE E O 1
ATOM 15172 N N . VAL E 1 488 ? 185.164 214.896 243.219 1.00 33.66 482 VAL E N 1
ATOM 15173 C CA . VAL E 1 488 ? 185.677 215.631 242.073 1.00 33.66 482 VAL E CA 1
ATOM 15174 C C . VAL E 1 488 ? 186.461 216.827 242.589 1.00 33.66 482 VAL E C 1
ATOM 15175 O O . VAL E 1 488 ? 185.971 217.577 243.438 1.00 33.66 482 VAL E O 1
ATOM 15179 N N . LEU E 1 489 ? 187.679 216.992 242.088 1.00 33.99 483 LEU E N 1
ATOM 15180 C CA . LEU E 1 489 ? 188.540 218.123 242.418 1.00 33.99 483 LEU E CA 1
ATOM 15181 C C . LEU E 1 489 ? 188.533 219.078 241.235 1.00 33.99 483 LEU E C 1
ATOM 15182 O O . LEU E 1 489 ? 189.210 218.838 240.234 1.00 33.99 483 LEU E O 1
ATOM 15187 N N . LYS E 1 490 ? 187.788 220.170 241.358 1.00 39.69 484 LYS E N 1
ATOM 15188 C CA . LYS E 1 490 ? 187.597 221.089 240.246 1.00 39.69 484 LYS E CA 1
ATOM 15189 C C . LYS E 1 490 ? 188.560 222.261 240.348 1.00 39.69 484 LYS E C 1
ATOM 15190 O O . LYS E 1 490 ? 188.591 222.967 241.360 1.00 39.69 484 LYS E O 1
ATOM 15196 N N . CYS E 1 491 ? 189.338 222.457 239.299 1.00 46.03 485 CYS E N 1
ATOM 15197 C CA . CYS E 1 491 ? 190.106 223.659 239.057 1.00 46.03 485 CYS E CA 1
ATOM 15198 C C . CYS E 1 491 ? 189.237 224.613 238.234 1.00 46.03 485 CYS E C 1
ATOM 15199 O O . CYS E 1 491 ? 188.021 224.413 238.118 1.00 46.03 485 CYS E O 1
ATOM 15202 N N . LEU E 1 492 ? 189.838 225.665 237.674 1.00 50.27 486 LEU E N 1
ATOM 15203 C CA . LEU E 1 492 ? 189.036 226.660 236.967 1.00 50.27 486 LEU E CA 1
ATOM 15204 C C . LEU E 1 492 ? 188.526 226.133 235.627 1.00 50.27 486 LEU E C 1
ATOM 15205 O O . LEU E 1 492 ? 187.363 226.358 235.274 1.00 50.27 486 LEU E O 1
ATOM 15210 N N . ASP E 1 493 ? 189.360 225.415 234.874 1.00 47.66 487 ASP E N 1
ATOM 15211 C CA . ASP E 1 493 ? 188.918 224.842 233.609 1.00 47.66 487 ASP E CA 1
ATOM 15212 C C . ASP E 1 493 ? 188.708 223.338 233.627 1.00 47.66 487 ASP E C 1
ATOM 15213 O O . ASP E 1 493 ? 187.767 222.863 232.984 1.00 47.66 487 ASP E O 1
ATOM 15218 N N . PHE E 1 494 ? 189.535 222.579 234.339 1.00 37.35 488 PHE E N 1
ATOM 15219 C CA . PHE E 1 494 ? 189.435 221.126 234.304 1.00 37.35 488 PHE E CA 1
ATOM 15220 C C . PHE E 1 494 ? 188.924 220.596 235.634 1.00 37.35 488 PHE E C 1
ATOM 15221 O O . PHE E 1 494 ? 188.611 221.371 236.540 1.00 37.35 488 PHE E O 1
ATOM 15229 N N . SER E 1 495 ? 188.835 219.277 235.759 1.00 33.77 489 SER E N 1
ATOM 15230 C CA . SER E 1 495 ? 188.511 218.676 237.039 1.00 33.77 489 SER E CA 1
ATOM 15231 C C . SER E 1 495 ? 189.194 217.323 237.143 1.00 33.77 489 SER E C 1
ATOM 15232 O O . SER E 1 495 ? 189.478 216.675 236.135 1.00 33.77 489 SER E O 1
ATOM 15235 N N . LEU E 1 496 ? 189.463 216.913 238.374 1.00 30.92 490 LEU E N 1
ATOM 15236 C CA . LEU E 1 496 ? 190.009 215.596 238.671 1.00 30.92 490 LEU E CA 1
ATOM 15237 C C . LEU E 1 496 ? 188.882 214.741 239.228 1.00 30.92 490 LEU E C 1
ATOM 15238 O O . LEU E 1 496 ? 188.451 214.937 240.365 1.00 30.92 490 LEU E O 1
ATOM 15243 N N . VAL E 1 497 ? 188.406 213.798 238.432 1.00 30.87 491 VAL E N 1
ATOM 15244 C CA . VAL E 1 497 ? 187.332 212.910 238.848 1.00 30.87 491 VAL E CA 1
ATOM 15245 C C . VAL E 1 497 ? 187.963 211.687 239.497 1.00 30.87 491 VAL E C 1
ATOM 15246 O O . VAL E 1 497 ? 188.687 210.931 238.842 1.00 30.87 491 VAL E O 1
ATOM 15250 N N . VAL E 1 498 ? 187.701 211.496 240.785 1.00 31.88 492 VAL E N 1
ATOM 15251 C CA . VAL E 1 498 ? 188.375 210.478 241.578 1.00 31.88 492 VAL E CA 1
ATOM 15252 C C . VAL E 1 498 ? 187.326 209.512 242.102 1.00 31.88 492 VAL E C 1
ATOM 15253 O O . VAL E 1 498 ? 186.509 209.881 242.952 1.00 31.88 492 VAL E O 1
ATOM 15257 N N . ASN E 1 499 ? 187.356 208.273 241.627 1.00 33.69 493 ASN E N 1
ATOM 15258 C CA . ASN E 1 499 ? 186.539 207.218 242.207 1.00 33.69 493 ASN E CA 1
ATOM 15259 C C . ASN E 1 499 ? 187.409 206.237 242.983 1.00 33.69 493 ASN E C 1
ATOM 15260 O O . ASN E 1 499 ? 188.501 205.863 242.546 1.00 33.69 493 ASN E O 1
ATOM 15265 N N . VAL E 1 500 ? 186.913 205.841 244.148 1.00 33.99 494 VAL E N 1
ATOM 15266 C CA . VAL E 1 500 ? 187.679 205.096 245.135 1.00 33.99 494 VAL E CA 1
ATOM 15267 C C . VAL E 1 500 ? 187.213 203.651 245.105 1.00 33.99 494 VAL E C 1
ATOM 15268 O O . VAL E 1 500 ? 186.010 203.379 245.176 1.00 33.99 494 VAL E O 1
ATOM 15272 N N . LYS E 1 501 ? 188.158 202.726 244.991 1.00 35.27 495 LYS E N 1
ATOM 15273 C CA . LYS E 1 501 ? 187.857 201.309 245.076 1.00 35.27 495 LYS E CA 1
ATOM 15274 C C . LYS E 1 501 ? 188.640 200.691 246.222 1.00 35.27 495 LYS E C 1
ATOM 15275 O O . LYS E 1 501 ? 189.813 201.011 246.431 1.00 35.27 495 LYS E O 1
ATOM 15281 N N . LYS E 1 502 ? 187.965 199.831 246.977 1.00 39.68 496 LYS E N 1
ATOM 15282 C CA . LYS E 1 502 ? 188.630 199.045 248.003 1.00 39.68 496 LYS E CA 1
ATOM 15283 C C . LYS E 1 502 ? 189.617 198.087 247.353 1.00 39.68 496 LYS E C 1
ATOM 15284 O O . LYS E 1 502 ? 189.304 197.440 246.350 1.00 39.68 496 LYS E O 1
ATOM 15290 N N . ILE E 1 503 ? 190.827 198.040 247.899 1.00 40.42 497 ILE E N 1
ATOM 15291 C CA . ILE E 1 503 ? 191.793 197.035 247.443 1.00 40.42 497 ILE E CA 1
ATOM 15292 C C . ILE E 1 503 ? 191.303 195.658 247.866 1.00 40.42 497 ILE E C 1
ATOM 15293 O O . ILE E 1 503 ? 190.957 195.463 249.047 1.00 40.42 497 ILE E O 1
ATOM 15298 N N . PRO E 1 504 ? 191.229 194.687 246.951 1.00 42.53 498 PRO E N 1
ATOM 15299 C CA . PRO E 1 504 ? 190.474 193.459 247.223 1.00 42.53 498 PRO E CA 1
ATOM 15300 C C . PRO E 1 504 ? 191.108 192.554 248.265 1.00 42.53 498 PRO E C 1
ATOM 15301 O O . PRO E 1 504 ? 192.312 192.602 248.527 1.00 42.53 498 PRO E O 1
ATOM 15305 N N . PHE E 1 505 ? 190.253 191.736 248.876 1.00 43.90 499 PHE E N 1
ATOM 15306 C CA . PHE E 1 505 ? 190.702 190.709 249.802 1.00 43.90 499 PHE E CA 1
ATOM 15307 C C . PHE E 1 505 ? 191.420 189.620 249.020 1.00 43.90 499 PHE E C 1
ATOM 15308 O O . PHE E 1 505 ? 190.811 188.942 248.189 1.00 43.90 499 PHE E O 1
ATOM 15316 N N . ILE E 1 506 ? 192.703 189.443 249.294 1.00 42.20 500 ILE E N 1
ATOM 15317 C CA . ILE E 1 506 ? 193.551 188.527 248.545 1.00 42.20 500 ILE E CA 1
ATOM 15318 C C . ILE E 1 506 ? 193.778 187.279 249.384 1.00 42.20 500 ILE E C 1
ATOM 15319 O O . ILE E 1 506 ? 194.073 187.369 250.577 1.00 42.20 500 ILE E O 1
ATOM 15324 N N . ILE E 1 507 ? 193.627 186.109 248.776 1.00 43.87 501 ILE E N 1
ATOM 15325 C CA . ILE E 1 507 ? 193.900 184.846 249.452 1.00 43.87 501 ILE E CA 1
ATOM 15326 C C . ILE E 1 507 ? 195.149 184.258 248.814 1.00 43.87 501 ILE E C 1
ATOM 15327 O O . ILE E 1 507 ? 195.152 183.922 247.625 1.00 43.87 501 ILE E O 1
ATOM 15332 N N . LEU E 1 508 ? 196.217 184.148 249.594 1.00 43.78 502 LEU E N 1
ATOM 15333 C CA . LEU E 1 508 ? 197.408 183.436 249.165 1.00 43.78 502 LEU E CA 1
ATOM 15334 C C . LEU E 1 508 ? 197.394 182.009 249.675 1.00 43.78 502 LEU E C 1
ATOM 15335 O O . LEU E 1 508 ? 196.802 181.695 250.711 1.00 43.78 502 LEU E O 1
ATOM 15340 N N . SER E 1 509 ? 198.063 181.144 248.930 1.00 46.05 503 SER E N 1
ATOM 15341 C CA . SER E 1 509 ? 198.287 179.770 249.332 1.00 46.05 503 SER E CA 1
ATOM 15342 C C . SER E 1 509 ? 199.645 179.354 248.801 1.00 46.05 503 SER E C 1
ATOM 15343 O O . SER E 1 509 ? 200.119 179.908 247.810 1.00 46.05 503 SER E O 1
ATOM 15346 N N . GLU E 1 510 ? 200.290 178.415 249.478 1.00 52.01 504 GLU E N 1
ATOM 15347 C CA . GLU E 1 510 ? 201.480 177.815 248.902 1.00 52.01 504 GLU E CA 1
ATOM 15348 C C . GLU E 1 510 ? 201.098 176.701 247.945 1.00 52.01 504 GLU E C 1
ATOM 15349 O O . GLU E 1 510 ? 200.056 176.057 248.093 1.00 52.01 504 GLU E O 1
ATOM 15355 N N . GLU E 1 511 ? 201.943 176.490 246.948 1.00 55.27 505 GLU E N 1
ATOM 15356 C CA . GLU E 1 511 ? 202.042 175.206 246.283 1.00 55.27 505 GLU E CA 1
ATOM 15357 C C . GLU E 1 511 ? 203.519 174.883 246.143 1.00 55.27 505 GLU E C 1
ATOM 15358 O O . GLU E 1 511 ? 204.349 175.774 245.945 1.00 55.27 505 GLU E O 1
ATOM 15364 N N . PHE E 1 512 ? 203.846 173.610 246.303 1.00 63.32 506 PHE E N 1
ATOM 15365 C CA . PHE E 1 512 ? 205.228 173.157 246.287 1.00 63.32 506 PHE E CA 1
ATOM 15366 C C . PHE E 1 512 ? 205.589 172.750 244.868 1.00 63.32 506 PHE E C 1
ATOM 15367 O O . PHE E 1 512 ? 204.946 171.875 244.282 1.00 63.32 506 PHE E O 1
ATOM 15375 N N . ILE E 1 513 ? 206.608 173.395 244.317 1.00 65.30 507 ILE E N 1
ATOM 15376 C CA . ILE E 1 513 ? 207.248 172.941 243.093 1.00 65.30 507 ILE E CA 1
ATOM 15377 C C . ILE E 1 513 ? 208.582 172.327 243.478 1.00 65.30 507 ILE E C 1
ATOM 15378 O O . ILE E 1 513 ? 209.442 172.998 244.061 1.00 65.30 507 ILE E O 1
ATOM 15383 N N . ASP E 1 514 ? 208.727 171.047 243.186 1.00 71.08 508 ASP E N 1
ATOM 15384 C CA . ASP E 1 514 ? 209.991 170.362 243.381 1.00 71.08 508 ASP E CA 1
ATOM 15385 C C . ASP E 1 514 ? 211.017 170.939 242.411 1.00 71.08 508 ASP E C 1
ATOM 15386 O O . ASP E 1 514 ? 210.762 170.974 241.203 1.00 71.08 508 ASP E O 1
ATOM 15391 N N . PRO E 1 515 ? 212.170 171.419 242.891 1.00 72.03 509 PRO E N 1
ATOM 15392 C CA . PRO E 1 515 ? 213.226 171.853 241.959 1.00 72.03 509 PRO E CA 1
ATOM 15393 C C . PRO E 1 515 ? 213.865 170.715 241.175 1.00 72.03 509 PRO E C 1
ATOM 15394 O O . PRO E 1 515 ? 214.615 170.987 240.229 1.00 72.03 509 PRO E O 1
ATOM 15398 N N . LYS E 1 516 ? 213.595 169.460 241.537 1.00 72.61 510 LYS E N 1
ATOM 15399 C CA . LYS E 1 516 ? 213.948 168.332 240.689 1.00 72.61 510 LYS E CA 1
ATOM 15400 C C . LYS E 1 516 ? 212.965 168.148 239.541 1.00 72.61 510 LYS E C 1
ATOM 15401 O O . LYS E 1 516 ? 213.282 167.440 238.581 1.00 72.61 510 LYS E O 1
ATOM 15407 N N . SER E 1 517 ? 211.784 168.764 239.615 1.00 69.26 511 SER E N 1
ATOM 15408 C CA . SER E 1 517 ? 210.759 168.618 238.588 1.00 69.26 511 SER E CA 1
ATOM 15409 C C . SER E 1 517 ? 210.908 169.616 237.447 1.00 69.26 511 SER E C 1
ATOM 15410 O O . SER E 1 517 ? 209.955 169.811 236.686 1.00 69.26 511 SER E O 1
ATOM 15413 N N . HIS E 1 518 ? 212.073 170.243 237.310 1.00 65.07 512 HIS E N 1
ATOM 15414 C CA . HIS E 1 518 ? 212.369 171.165 236.217 1.00 65.07 512 HIS E CA 1
ATOM 15415 C C . HIS E 1 518 ? 213.165 170.481 235.120 1.00 65.07 512 HIS E C 1
ATOM 15416 O O . HIS E 1 518 ? 214.121 171.041 234.592 1.00 65.07 512 HIS E O 1
ATOM 15423 N N . LYS E 1 519 ? 212.829 169.238 234.813 1.00 64.10 513 LYS E N 1
ATOM 15424 C CA . LYS E 1 519 ? 213.539 168.490 233.792 1.00 64.10 513 LYS E CA 1
ATOM 15425 C C . LYS E 1 519 ? 212.933 168.751 232.418 1.00 64.10 513 LYS E C 1
ATOM 15426 O O . LYS E 1 519 ? 211.715 168.774 232.250 1.00 64.10 513 LYS E O 1
ATOM 15432 N N . PHE E 1 520 ? 213.801 168.941 231.429 1.00 60.69 514 PHE E N 1
ATOM 15433 C CA . PHE E 1 520 ? 213.370 169.303 230.087 1.00 60.69 514 PHE E CA 1
ATOM 15434 C C . PHE E 1 520 ? 213.916 168.296 229.090 1.00 60.69 514 PHE E C 1
ATOM 15435 O O . PHE E 1 520 ? 214.934 167.648 229.335 1.00 60.69 514 PHE E O 1
ATOM 15443 N N . VAL E 1 521 ? 213.205 168.146 227.978 1.00 65.04 515 VAL E N 1
ATOM 15444 C CA . VAL E 1 521 ? 213.624 167.255 226.909 1.00 65.04 515 VAL E CA 1
ATOM 15445 C C . VAL E 1 521 ? 213.814 168.071 225.640 1.00 65.04 515 VAL E C 1
ATOM 15446 O O . VAL E 1 521 ? 213.226 169.139 225.458 1.00 65.04 515 VAL E O 1
ATOM 15450 N N . LEU E 1 522 ? 214.657 167.546 224.751 1.00 68.04 516 LEU E N 1
ATOM 15451 C CA . LEU E 1 522 ? 214.913 168.161 223.456 1.00 68.04 516 LEU E CA 1
ATOM 15452 C C . LEU E 1 522 ? 213.753 167.966 222.484 1.00 68.04 516 LEU E C 1
ATOM 15453 O O . LEU E 1 522 ? 213.754 168.572 221.406 1.00 68.04 516 LEU E O 1
ATOM 15458 N N . ARG E 1 523 ? 212.767 167.149 222.849 1.00 71.36 517 ARG E N 1
ATOM 15459 C CA . ARG E 1 523 ? 211.579 166.947 222.036 1.00 71.36 517 ARG E CA 1
ATOM 15460 C C . ARG E 1 523 ? 210.784 168.239 221.895 1.00 71.36 517 ARG E C 1
ATOM 15461 O O . ARG E 1 523 ? 210.757 169.085 222.791 1.00 71.36 517 ARG E O 1
ATOM 15469 N N . LEU E 1 524 ? 210.145 168.384 220.743 1.00 68.75 518 LEU E N 1
ATOM 15470 C CA . LEU E 1 524 ? 209.357 169.567 220.451 1.00 68.75 518 LEU E CA 1
ATOM 15471 C C . LEU E 1 524 ? 208.066 169.551 221.267 1.00 68.75 518 LEU E C 1
ATOM 15472 O O . LEU E 1 524 ? 207.546 168.488 221.616 1.00 68.75 518 LEU E O 1
ATOM 15477 N N . GLN E 1 525 ? 207.548 170.736 221.580 1.00 66.97 519 GLN E N 1
ATOM 15478 C CA . GLN E 1 525 ? 206.287 170.803 222.322 1.00 66.97 519 GLN E CA 1
ATOM 15479 C C . GLN E 1 525 ? 205.156 171.355 221.462 1.00 66.97 519 GLN E C 1
ATOM 15480 O O . GLN E 1 525 ? 205.385 172.102 220.514 1.00 66.97 519 GLN E O 1
ATOM 15486 N N . THR F 1 120 ? 230.139 192.959 269.240 1.00 101.04 114 THR F N 1
ATOM 15487 C CA . THR F 1 120 ? 230.905 193.970 268.521 1.00 101.04 114 THR F CA 1
ATOM 15488 C C . THR F 1 120 ? 231.026 195.247 269.345 1.00 101.04 114 THR F C 1
ATOM 15489 O O . THR F 1 120 ? 230.899 195.220 270.569 1.00 101.04 114 THR F O 1
ATOM 15493 N N . VAL F 1 121 ? 231.273 196.367 268.666 1.00 101.27 115 VAL F N 1
ATOM 15494 C CA . VAL F 1 121 ? 231.414 197.644 269.358 1.00 101.27 115 VAL F CA 1
ATOM 15495 C C . VAL F 1 121 ? 230.056 198.164 269.809 1.00 101.27 115 VAL F C 1
ATOM 15496 O O . VAL F 1 121 ? 229.860 198.494 270.984 1.00 101.27 115 VAL F O 1
ATOM 15500 N N . ALA F 1 122 ? 229.097 198.242 268.883 1.00 100.43 116 ALA F N 1
ATOM 15501 C CA . ALA F 1 122 ? 227.761 198.705 269.241 1.00 100.43 116 ALA F CA 1
ATOM 15502 C C . ALA F 1 122 ? 226.984 197.645 270.010 1.00 100.43 116 ALA F C 1
ATOM 15503 O O . ALA F 1 122 ? 226.090 197.984 270.794 1.00 100.43 116 ALA F O 1
ATOM 15505 N N . SER F 1 123 ? 227.311 196.365 269.806 1.00 99.03 117 SER F N 1
ATOM 15506 C CA . SER F 1 123 ? 226.620 195.298 270.523 1.00 99.03 117 SER F CA 1
ATOM 15507 C C . SER F 1 123 ? 226.991 195.278 272.000 1.00 99.03 117 SER F C 1
ATOM 15508 O O . SER F 1 123 ? 226.143 194.970 272.844 1.00 99.03 117 SER F O 1
ATOM 15511 N N . PHE F 1 124 ? 228.236 195.626 272.334 1.00 97.85 118 PHE F N 1
ATOM 15512 C CA . PHE F 1 124 ? 228.638 195.670 273.736 1.00 97.85 118 PHE F CA 1
ATOM 15513 C C . PHE F 1 124 ? 227.984 196.841 274.461 1.00 97.85 118 PHE F C 1
ATOM 15514 O O . PHE F 1 124 ? 227.555 196.705 275.613 1.00 97.85 118 PHE F O 1
ATOM 15522 N N . LEU F 1 125 ? 227.875 197.993 273.792 1.00 94.97 119 LEU F N 1
ATOM 15523 C CA . LEU F 1 125 ? 227.154 199.122 274.373 1.00 94.97 119 LEU F CA 1
ATOM 15524 C C . LEU F 1 125 ? 225.659 198.839 274.474 1.00 94.97 119 LEU F C 1
ATOM 15525 O O . LEU F 1 125 ? 225.005 199.303 275.417 1.00 94.97 119 LEU F O 1
ATOM 15530 N N . GLY F 1 126 ? 225.110 198.068 273.531 1.00 92.84 120 GLY F N 1
ATOM 15531 C CA . GLY F 1 126 ? 223.727 197.634 273.654 1.00 92.84 120 GLY F CA 1
ATOM 15532 C C . GLY F 1 126 ? 223.519 196.682 274.816 1.00 92.84 120 GLY F C 1
ATOM 15533 O O . GLY F 1 126 ? 222.499 196.744 275.509 1.00 92.84 120 GLY F O 1
ATOM 15534 N N . LEU F 1 127 ? 224.496 195.808 275.063 1.00 91.88 121 LEU F N 1
ATOM 15535 C CA . LEU F 1 127 ? 224.432 194.927 276.224 1.00 91.88 121 LEU F CA 1
ATOM 15536 C C . LEU F 1 127 ? 224.536 195.719 277.522 1.00 91.88 121 LEU F C 1
ATOM 15537 O O . LEU F 1 127 ? 223.856 195.400 278.503 1.00 91.88 121 LEU F O 1
ATOM 15542 N N . LEU F 1 128 ? 225.345 196.783 277.530 1.00 92.03 122 LEU F N 1
ATOM 15543 C CA . LEU F 1 128 ? 225.461 197.621 278.722 1.00 92.03 122 LEU F CA 1
ATOM 15544 C C . LEU F 1 128 ? 224.178 198.404 278.987 1.00 92.03 122 LEU F C 1
ATOM 15545 O O . LEU F 1 128 ? 223.728 198.499 280.135 1.00 92.03 122 LEU F O 1
ATOM 15550 N N . VAL F 1 129 ? 223.567 198.964 277.938 1.00 87.81 123 VAL F N 1
ATOM 15551 C CA . VAL F 1 129 ? 222.342 199.736 278.140 1.00 87.81 123 VAL F CA 1
ATOM 15552 C C . VAL F 1 129 ? 221.165 198.808 278.451 1.00 87.81 123 VAL F C 1
ATOM 15553 O O . VAL F 1 129 ? 220.201 199.216 279.109 1.00 87.81 123 VAL F O 1
ATOM 15557 N N . PHE F 1 130 ? 221.240 197.537 278.045 1.00 85.82 124 PHE F N 1
ATOM 15558 C CA . PHE F 1 130 ? 220.196 196.598 278.434 1.00 85.82 124 PHE F CA 1
ATOM 15559 C C . PHE F 1 130 ? 220.391 196.070 279.852 1.00 85.82 124 PHE F C 1
ATOM 15560 O O . PHE F 1 130 ? 219.403 195.806 280.545 1.00 85.82 124 PHE F O 1
ATOM 15568 N N . LEU F 1 131 ? 221.637 195.904 280.302 1.00 88.04 125 LEU F N 1
ATOM 15569 C CA . LEU F 1 131 ? 221.902 195.385 281.638 1.00 88.04 125 LEU F CA 1
ATOM 15570 C C . LEU F 1 131 ? 221.975 196.461 282.714 1.00 88.04 125 LEU F C 1
ATOM 15571 O O . LEU F 1 131 ? 222.060 196.109 283.894 1.00 88.04 125 LEU F O 1
ATOM 15576 N N . THR F 1 132 ? 221.978 197.742 282.335 1.00 84.71 126 THR F N 1
ATOM 15577 C CA . THR F 1 132 ? 221.925 198.826 283.323 1.00 84.71 126 THR F CA 1
ATOM 15578 C C . THR F 1 132 ? 220.704 198.786 284.247 1.00 84.71 126 THR F C 1
ATOM 15579 O O . THR F 1 132 ? 220.900 198.918 285.475 1.00 84.71 126 THR F O 1
ATOM 15583 N N . PRO F 1 133 ? 219.445 198.590 283.785 1.00 83.46 127 PRO F N 1
ATOM 15584 C CA . PRO F 1 133 ? 218.353 198.479 284.770 1.00 83.46 127 PRO F CA 1
ATOM 15585 C C . PRO F 1 133 ? 218.436 197.212 285.600 1.00 83.46 127 PRO F C 1
ATOM 15586 O O . PRO F 1 133 ? 218.110 197.221 286.795 1.00 83.46 127 PRO F O 1
ATOM 15590 N N . ILE F 1 134 ? 218.902 196.125 284.982 1.00 86.76 128 ILE F N 1
ATOM 15591 C CA . ILE F 1 134 ? 219.069 194.858 285.684 1.00 86.76 128 ILE F CA 1
ATOM 15592 C C . ILE F 1 134 ? 220.152 194.979 286.749 1.00 86.76 128 ILE F C 1
ATOM 15593 O O . ILE F 1 134 ? 220.015 194.443 287.853 1.00 86.76 128 ILE F O 1
ATOM 15598 N N . ALA F 1 135 ? 221.223 195.725 286.455 1.00 86.78 129 ALA F N 1
ATOM 15599 C CA . ALA F 1 135 ? 222.265 195.941 287.456 1.00 86.78 129 ALA F CA 1
ATOM 15600 C C . ALA F 1 135 ? 221.774 196.840 288.582 1.00 86.78 129 ALA F C 1
ATOM 15601 O O . ALA F 1 135 ? 222.093 196.601 289.755 1.00 86.78 129 ALA F O 1
ATOM 15603 N N . PHE F 1 136 ? 220.971 197.863 288.248 1.00 85.17 130 PHE F N 1
ATOM 15604 C CA . PHE F 1 136 ? 220.376 198.719 289.276 1.00 85.17 130 PHE F CA 1
ATOM 15605 C C . PHE F 1 136 ? 219.432 197.945 290.184 1.00 85.17 130 PHE F C 1
ATOM 15606 O O . PHE F 1 136 ? 219.267 198.311 291.352 1.00 85.17 130 PHE F O 1
ATOM 15614 N N . ILE F 1 137 ? 218.803 196.898 289.664 1.00 88.37 131 ILE F N 1
ATOM 15615 C CA . ILE F 1 137 ? 217.996 196.000 290.483 1.00 88.37 131 ILE F CA 1
ATOM 15616 C C . ILE F 1 137 ? 218.860 195.077 291.330 1.00 88.37 131 ILE F C 1
ATOM 15617 O O . ILE F 1 137 ? 218.634 194.937 292.534 1.00 88.37 131 ILE F O 1
ATOM 15622 N N . LEU F 1 138 ? 219.865 194.443 290.726 1.00 92.01 132 LEU F N 1
ATOM 15623 C CA . LEU F 1 138 ? 220.568 193.356 291.398 1.00 92.01 132 LEU F CA 1
ATOM 15624 C C . LEU F 1 138 ? 221.551 193.841 292.455 1.00 92.01 132 LEU F C 1
ATOM 15625 O O . LEU F 1 138 ? 221.767 193.134 293.444 1.00 92.01 132 LEU F O 1
ATOM 15630 N N . LEU F 1 139 ? 222.155 195.020 292.279 1.00 93.66 133 LEU F N 1
ATOM 15631 C CA . LEU F 1 139 ? 223.161 195.476 293.244 1.00 93.66 133 LEU F CA 1
ATOM 15632 C C . LEU F 1 139 ? 222.707 195.777 294.684 1.00 93.66 133 LEU F C 1
ATOM 15633 O O . LEU F 1 139 ? 223.511 195.532 295.592 1.00 93.66 133 LEU F O 1
ATOM 15638 N N . PRO F 1 140 ? 221.510 196.303 294.981 1.00 95.98 134 PRO F N 1
ATOM 15639 C CA . PRO F 1 140 ? 221.150 196.515 296.407 1.00 95.98 134 PRO F CA 1
ATOM 15640 C C . PRO F 1 140 ? 220.912 195.229 297.203 1.00 95.98 134 PRO F C 1
ATOM 15641 O O . PRO F 1 140 ? 221.293 195.203 298.381 1.00 95.98 134 PRO F O 1
ATOM 15645 N N . PRO F 1 141 ? 220.308 194.149 296.665 1.00 96.85 135 PRO F N 1
ATOM 15646 C CA . PRO F 1 141 ? 220.285 192.912 297.472 1.00 96.85 135 PRO F CA 1
ATOM 15647 C C . PRO F 1 141 ? 221.615 192.181 297.547 1.00 96.85 135 PRO F C 1
ATOM 15648 O O . PRO F 1 141 ? 221.717 191.216 298.314 1.00 96.85 135 PRO F O 1
ATOM 15652 N N . ILE F 1 142 ? 222.624 192.582 296.782 1.00 97.34 136 ILE F N 1
ATOM 15653 C CA . ILE F 1 142 ? 223.934 191.945 296.869 1.00 97.34 136 ILE F CA 1
ATOM 15654 C C . ILE F 1 142 ? 224.869 192.723 297.787 1.00 97.34 136 ILE F C 1
ATOM 15655 O O . ILE F 1 142 ? 225.533 192.144 298.651 1.00 97.34 136 ILE F O 1
ATOM 15660 N N . LEU F 1 143 ? 224.911 194.049 297.647 1.00 99.10 137 LEU F N 1
ATOM 15661 C CA . LEU F 1 143 ? 225.883 194.837 298.399 1.00 99.10 137 LEU F CA 1
ATOM 15662 C C . LEU F 1 143 ? 225.438 195.077 299.838 1.00 99.10 137 LEU F C 1
ATOM 15663 O O . LEU F 1 143 ? 226.252 194.967 300.761 1.00 99.10 137 LEU F O 1
ATOM 15668 N N . TRP F 1 144 ? 224.160 195.411 300.060 1.00 101.08 138 TRP F N 1
ATOM 15669 C CA . TRP F 1 144 ? 223.608 195.525 301.415 1.00 101.08 138 TRP F CA 1
ATOM 15670 C C . TRP F 1 144 ? 222.322 194.692 301.476 1.00 101.08 138 TRP F C 1
ATOM 15671 O O . TRP F 1 144 ? 221.214 195.188 301.297 1.00 101.08 138 TRP F O 1
ATOM 15682 N N . ARG F 1 145 ? 222.479 193.396 301.759 1.00 103.26 139 ARG F N 1
ATOM 15683 C CA . ARG F 1 145 ? 221.340 192.484 301.697 1.00 103.26 139 ARG F CA 1
ATOM 15684 C C . ARG F 1 145 ? 220.408 192.666 302.889 1.00 103.26 139 ARG F C 1
ATOM 15685 O O . ARG F 1 145 ? 219.181 192.647 302.733 1.00 103.26 139 ARG F O 1
ATOM 15693 N N . ASP F 1 146 ? 220.968 192.855 304.081 1.00 105.08 140 ASP F N 1
ATOM 15694 C CA . ASP F 1 146 ? 220.178 192.947 305.300 1.00 105.08 140 ASP F CA 1
ATOM 15695 C C . ASP F 1 146 ? 219.590 194.331 305.540 1.00 105.08 140 ASP F C 1
ATOM 15696 O O . ASP F 1 146 ? 218.865 194.514 306.522 1.00 105.08 140 ASP F O 1
ATOM 15701 N N . GLU F 1 147 ? 219.876 195.302 304.676 1.00 103.80 141 GLU F N 1
ATOM 15702 C CA . GLU F 1 147 ? 219.432 196.672 304.891 1.00 103.80 141 GLU F CA 1
ATOM 15703 C C . GLU F 1 147 ? 218.160 197.002 304.109 1.00 103.80 141 GLU F C 1
ATOM 15704 O O . GLU F 1 147 ? 217.561 198.060 304.340 1.00 103.80 141 GLU F O 1
ATOM 15710 N N . LEU F 1 148 ? 217.716 196.110 303.219 1.00 101.73 142 LEU F N 1
ATOM 15711 C CA . LEU F 1 148 ? 216.491 196.331 302.454 1.00 101.73 142 LEU F CA 1
ATOM 15712 C C . LEU F 1 148 ? 215.257 196.360 303.347 1.00 101.73 142 LEU F C 1
ATOM 15713 O O . LEU F 1 148 ? 215.064 195.483 304.194 1.00 101.73 142 LEU F O 1
ATOM 15718 N N . GLU F 1 149 ? 214.431 197.380 303.153 1.00 102.72 143 GLU F N 1
ATOM 15719 C CA . GLU F 1 149 ? 213.111 197.398 303.756 1.00 102.72 143 GLU F CA 1
ATOM 15720 C C . GLU F 1 149 ? 212.243 196.327 303.098 1.00 102.72 143 GLU F C 1
ATOM 15721 O O . GLU F 1 149 ? 212.419 196.033 301.911 1.00 102.72 143 GLU F O 1
ATOM 15727 N N . PRO F 1 150 ? 211.315 195.710 303.839 1.00 103.43 144 PRO F N 1
ATOM 15728 C CA . PRO F 1 150 ? 210.476 194.666 303.231 1.00 103.43 144 PRO F CA 1
ATOM 15729 C C . PRO F 1 150 ? 209.466 195.218 302.234 1.00 103.43 144 PRO F C 1
ATOM 15730 O O . PRO F 1 150 ? 208.460 195.827 302.612 1.00 103.43 144 PRO F O 1
ATOM 15734 N N . CYS F 1 151 ? 209.740 195.008 300.946 1.00 101.45 145 CYS F N 1
ATOM 15735 C CA . CYS F 1 151 ? 208.849 195.489 299.896 1.00 101.45 145 CYS F CA 1
ATOM 15736 C C . CYS F 1 151 ? 207.665 194.549 299.710 1.00 101.45 145 CYS F C 1
ATOM 15737 O O . CYS F 1 151 ? 206.509 194.940 299.901 1.00 101.45 145 CYS F O 1
ATOM 15740 N N . GLY F 1 152 ? 207.938 193.302 299.337 1.00 96.87 146 GLY F N 1
ATOM 15741 C CA . GLY F 1 152 ? 206.891 192.310 299.214 1.00 96.87 146 GLY F CA 1
ATOM 15742 C C . GLY F 1 152 ? 206.156 192.341 297.892 1.00 96.87 146 GLY F C 1
ATOM 15743 O O . GLY F 1 152 ? 206.658 191.853 296.877 1.00 96.87 146 GLY F O 1
ATOM 15744 N N . THR F 1 153 ? 204.954 192.920 297.901 1.00 95.25 147 THR F N 1
ATOM 15745 C CA . THR F 1 153 ? 204.081 192.839 296.735 1.00 95.25 147 THR F CA 1
ATOM 15746 C C . THR F 1 153 ? 204.476 193.839 295.656 1.00 95.25 147 THR F C 1
ATOM 15747 O O . THR F 1 153 ? 204.616 193.472 294.481 1.00 95.25 147 THR F O 1
ATOM 15751 N N . ILE F 1 154 ? 204.674 195.104 296.039 1.00 92.81 148 ILE F N 1
ATOM 15752 C CA . ILE F 1 154 ? 204.736 196.189 295.062 1.00 92.81 148 ILE F CA 1
ATOM 15753 C C . ILE F 1 154 ? 206.039 196.128 294.275 1.00 92.81 148 ILE F C 1
ATOM 15754 O O . ILE F 1 154 ? 206.063 196.386 293.063 1.00 92.81 148 ILE F O 1
ATOM 15759 N N . CYS F 1 155 ? 207.129 195.731 294.941 1.00 93.16 149 CYS F N 1
ATOM 15760 C CA . CYS F 1 155 ? 208.410 195.575 294.260 1.00 93.16 149 CYS F CA 1
ATOM 15761 C C . CYS F 1 155 ? 208.357 194.463 293.219 1.00 93.16 149 CYS F C 1
ATOM 15762 O O . CYS F 1 155 ? 208.865 194.633 292.109 1.00 93.16 149 CYS F O 1
ATOM 15765 N N . GLU F 1 156 ? 207.688 193.349 293.531 1.00 89.90 150 GLU F N 1
ATOM 15766 C CA . GLU F 1 156 ? 207.606 192.240 292.581 1.00 89.90 150 GLU F CA 1
ATOM 15767 C C . GLU F 1 156 ? 206.680 192.568 291.415 1.00 89.90 150 GLU F C 1
ATOM 15768 O O . GLU F 1 156 ? 206.994 192.260 290.254 1.00 89.90 150 GLU F O 1
ATOM 15774 N N . GLY F 1 157 ? 205.550 193.223 291.699 1.00 85.75 151 GLY F N 1
ATOM 15775 C CA . GLY F 1 157 ? 204.678 193.692 290.635 1.00 85.75 151 GLY F CA 1
ATOM 15776 C C . GLY F 1 157 ? 205.287 194.778 289.781 1.00 85.75 151 GLY F C 1
ATOM 15777 O O . GLY F 1 157 ? 204.823 195.008 288.659 1.00 85.75 151 GLY F O 1
ATOM 15778 N N . LEU F 1 158 ? 206.313 195.452 290.287 1.00 82.93 152 LEU F N 1
ATOM 15779 C CA . LEU F 1 158 ? 207.068 196.387 289.477 1.00 82.93 152 LEU F CA 1
ATOM 15780 C C . LEU F 1 158 ? 208.200 195.699 288.711 1.00 82.93 152 LEU F C 1
ATOM 15781 O O . LEU F 1 158 ? 208.547 196.145 287.609 1.00 82.93 152 LEU F O 1
ATOM 15786 N N . PHE F 1 159 ? 208.751 194.596 289.247 1.00 83.04 153 PHE F N 1
ATOM 15787 C CA . PHE F 1 159 ? 209.714 193.797 288.483 1.00 83.04 153 PHE F CA 1
ATOM 15788 C C . PHE F 1 159 ? 209.063 193.168 287.261 1.00 83.04 153 PHE F C 1
ATOM 15789 O O . PHE F 1 159 ? 209.712 193.011 286.220 1.00 83.04 153 PHE F O 1
ATOM 15797 N N . ILE F 1 160 ? 207.794 192.769 287.384 1.00 78.46 154 ILE F N 1
ATOM 15798 C CA . ILE F 1 160 ? 207.103 192.140 286.256 1.00 78.46 154 ILE F CA 1
ATOM 15799 C C . ILE F 1 160 ? 206.893 193.148 285.128 1.00 78.46 154 ILE F C 1
ATOM 15800 O O . ILE F 1 160 ? 207.124 192.847 283.945 1.00 78.46 154 ILE F O 1
ATOM 15805 N N . SER F 1 161 ? 206.483 194.371 285.486 1.00 76.00 155 SER F N 1
ATOM 15806 C CA . SER F 1 161 ? 206.341 195.444 284.506 1.00 76.00 155 SER F CA 1
ATOM 15807 C C . SER F 1 161 ? 207.681 195.811 283.888 1.00 76.00 155 SER F C 1
ATOM 15808 O O . SER F 1 161 ? 207.756 196.085 282.684 1.00 76.00 155 SER F O 1
ATOM 15811 N N . MET F 1 162 ? 208.745 195.799 284.696 1.00 75.37 156 MET F N 1
ATOM 15812 C CA . MET F 1 162 ? 210.092 196.043 284.191 1.00 75.37 156 MET F CA 1
ATOM 15813 C C . MET F 1 162 ? 210.512 194.999 283.164 1.00 75.37 156 MET F C 1
ATOM 15814 O O . MET F 1 162 ? 211.050 195.340 282.105 1.00 75.37 156 MET F O 1
ATOM 15819 N N . ALA F 1 163 ? 210.263 193.720 283.460 1.00 70.90 157 ALA F N 1
ATOM 15820 C CA . ALA F 1 163 ? 210.656 192.647 282.551 1.00 70.90 157 ALA F CA 1
ATOM 15821 C C . ALA F 1 163 ? 209.865 192.700 281.252 1.00 70.90 157 ALA F C 1
ATOM 15822 O O . ALA F 1 163 ? 210.426 192.492 280.168 1.00 70.90 157 ALA F O 1
ATOM 15824 N N . PHE F 1 164 ? 208.575 193.033 281.334 1.00 69.35 158 PHE F N 1
ATOM 15825 C CA . PHE F 1 164 ? 207.768 193.122 280.120 1.00 69.35 158 PHE F CA 1
ATOM 15826 C C . PHE F 1 164 ? 208.152 194.330 279.269 1.00 69.35 158 PHE F C 1
ATOM 15827 O O . PHE F 1 164 ? 208.207 194.232 278.036 1.00 69.35 158 PHE F O 1
ATOM 15835 N N . LYS F 1 165 ? 208.465 195.464 279.902 1.00 64.47 159 LYS F N 1
ATOM 15836 C CA . LYS F 1 165 ? 208.898 196.628 279.139 1.00 64.47 159 LYS F CA 1
ATOM 15837 C C . LYS F 1 165 ? 210.291 196.437 278.546 1.00 64.47 159 LYS F C 1
ATOM 15838 O O . LYS F 1 165 ? 210.557 196.920 277.440 1.00 64.47 159 LYS F O 1
ATOM 15844 N N . LEU F 1 166 ? 211.181 195.718 279.240 1.00 64.72 160 LEU F N 1
ATOM 15845 C CA . LEU F 1 166 ? 212.472 195.379 278.648 1.00 64.72 160 LEU F CA 1
ATOM 15846 C C . LEU F 1 166 ? 212.327 194.403 277.491 1.00 64.72 160 LEU F C 1
ATOM 15847 O O . LEU F 1 166 ? 213.101 194.472 276.530 1.00 64.72 160 LEU F O 1
ATOM 15852 N N . LEU F 1 167 ? 211.345 193.501 277.557 1.00 57.99 161 LEU F N 1
ATOM 15853 C CA . LEU F 1 167 ? 211.091 192.612 276.430 1.00 57.99 161 LEU F CA 1
ATOM 15854 C C . LEU F 1 167 ? 210.574 193.384 275.222 1.00 57.99 161 LEU F C 1
ATOM 15855 O O . LEU F 1 167 ? 211.002 193.127 274.089 1.00 57.99 161 LEU F O 1
ATOM 15860 N N . ILE F 1 168 ? 209.669 194.345 275.455 1.00 54.63 162 ILE F N 1
ATOM 15861 C CA . ILE F 1 168 ? 209.186 195.230 274.393 1.00 54.63 162 ILE F CA 1
ATOM 15862 C C . ILE F 1 168 ? 210.336 196.023 273.783 1.00 54.63 162 ILE F C 1
ATOM 15863 O O . ILE F 1 168 ? 210.444 196.145 272.555 1.00 54.63 162 ILE F O 1
ATOM 15868 N N . LEU F 1 169 ? 211.231 196.535 274.631 1.00 52.75 163 LEU F N 1
ATOM 15869 C CA . LEU F 1 169 ? 212.366 197.323 274.160 1.00 52.75 163 LEU F CA 1
ATOM 15870 C C . LEU F 1 169 ? 213.338 196.483 273.340 1.00 52.75 163 LEU F C 1
ATOM 15871 O O . LEU F 1 169 ? 213.832 196.941 272.303 1.00 52.75 163 LEU F O 1
ATOM 15876 N N . LEU F 1 170 ? 213.592 195.244 273.765 1.00 52.48 164 LEU F N 1
ATOM 15877 C CA . LEU F 1 170 ? 214.500 194.374 273.024 1.00 52.48 164 LEU F CA 1
ATOM 15878 C C . LEU F 1 170 ? 213.908 193.958 271.681 1.00 52.48 164 LEU F C 1
ATOM 15879 O O . LEU F 1 170 ? 214.622 193.942 270.669 1.00 52.48 164 LEU F O 1
ATOM 15884 N N . ILE F 1 171 ? 212.604 193.654 271.643 1.00 49.33 165 ILE F N 1
ATOM 15885 C CA . ILE F 1 171 ? 211.966 193.268 270.384 1.00 49.33 165 ILE F CA 1
ATOM 15886 C C . ILE F 1 171 ? 211.923 194.445 269.411 1.00 49.33 165 ILE F C 1
ATOM 15887 O O . ILE F 1 171 ? 212.236 194.289 268.224 1.00 49.33 165 ILE F O 1
ATOM 15892 N N . GLY F 1 172 ? 211.586 195.643 269.898 1.00 47.56 166 GLY F N 1
ATOM 15893 C CA . GLY F 1 172 ? 211.553 196.802 269.018 1.00 47.56 166 GLY F CA 1
ATOM 15894 C C . GLY F 1 172 ? 212.928 197.228 268.541 1.00 47.56 166 GLY F C 1
ATOM 15895 O O . GLY F 1 172 ? 213.090 197.661 267.393 1.00 47.56 166 GLY F O 1
ATOM 15896 N N . THR F 1 173 ? 213.941 197.084 269.403 1.00 47.72 167 THR F N 1
ATOM 15897 C CA . THR F 1 173 ? 215.306 197.421 269.020 1.00 47.72 167 THR F CA 1
ATOM 15898 C C . THR F 1 173 ? 215.838 196.445 267.980 1.00 47.72 167 THR F C 1
ATOM 15899 O O . THR F 1 173 ? 216.502 196.861 267.024 1.00 47.72 167 THR F O 1
ATOM 15903 N N . TRP F 1 174 ? 215.530 195.151 268.134 1.00 47.94 168 TRP F N 1
ATOM 15904 C CA . TRP F 1 174 ? 215.851 194.181 267.090 1.00 47.94 168 TRP F CA 1
ATOM 15905 C C . TRP F 1 174 ? 215.125 194.494 265.789 1.00 47.94 168 TRP F C 1
ATOM 15906 O O . TRP F 1 174 ? 215.704 194.371 264.704 1.00 47.94 168 TRP F O 1
ATOM 15917 N N . ALA F 1 175 ? 213.850 194.882 265.883 1.00 45.97 169 ALA F N 1
ATOM 15918 C CA . ALA F 1 175 ? 213.030 195.074 264.694 1.00 45.97 169 ALA F CA 1
ATOM 15919 C C . ALA F 1 175 ? 213.490 196.268 263.872 1.00 45.97 169 ALA F C 1
ATOM 15920 O O . ALA F 1 175 ? 213.541 196.194 262.641 1.00 45.97 169 ALA F O 1
ATOM 15922 N N . LEU F 1 176 ? 213.845 197.372 264.522 1.00 45.61 170 LEU F N 1
ATOM 15923 C CA . LEU F 1 176 ? 214.154 198.583 263.779 1.00 45.61 170 LEU F CA 1
ATOM 15924 C C . LEU F 1 176 ? 215.627 198.953 263.723 1.00 45.61 170 LEU F C 1
ATOM 15925 O O . LEU F 1 176 ? 215.989 199.818 262.922 1.00 45.61 170 LEU F O 1
ATOM 15930 N N . PHE F 1 177 ? 216.495 198.339 264.525 1.00 47.01 171 PHE F N 1
ATOM 15931 C CA . PHE F 1 177 ? 217.879 198.781 264.546 1.00 47.01 171 PHE F CA 1
ATOM 15932 C C . PHE F 1 177 ? 218.906 197.670 264.450 1.00 47.01 171 PHE F C 1
ATOM 15933 O O . PHE F 1 177 ? 220.092 197.975 264.300 1.00 47.01 171 PHE F O 1
ATOM 15941 N N . PHE F 1 178 ? 218.505 196.403 264.517 1.00 51.08 172 PHE F N 1
ATOM 15942 C CA . PHE F 1 178 ? 219.425 195.314 264.206 1.00 51.08 172 PHE F CA 1
ATOM 15943 C C . PHE F 1 178 ? 219.382 195.108 262.695 1.00 51.08 172 PHE F C 1
ATOM 15944 O O . PHE F 1 178 ? 218.718 194.215 262.164 1.00 51.08 172 PHE F O 1
ATOM 15952 N N . ARG F 1 179 ? 220.091 195.987 261.995 1.00 48.68 173 ARG F N 1
ATOM 15953 C CA . ARG F 1 179 ? 220.223 195.926 260.548 1.00 48.68 173 ARG F CA 1
ATOM 15954 C C . ARG F 1 179 ? 221.506 196.643 260.165 1.00 48.68 173 ARG F C 1
ATOM 15955 O O . ARG F 1 179 ? 221.976 197.526 260.886 1.00 48.68 173 ARG F O 1
ATOM 15963 N N . LYS F 1 180 ? 222.071 196.238 259.031 1.00 54.27 174 LYS F N 1
ATOM 15964 C CA . LYS F 1 180 ? 223.373 196.741 258.617 1.00 54.27 174 LYS F CA 1
ATOM 15965 C C . LYS F 1 180 ? 223.276 198.194 258.171 1.00 54.27 174 LYS F C 1
ATOM 15966 O O . LYS F 1 180 ? 222.211 198.676 257.778 1.00 54.27 174 LYS F O 1
ATOM 15972 N N . ARG F 1 181 ? 224.405 198.897 258.266 1.00 54.28 175 ARG F N 1
ATOM 15973 C CA . ARG F 1 181 ? 224.494 200.285 257.824 1.00 54.28 175 ARG F CA 1
ATOM 15974 C C . ARG F 1 181 ? 224.304 200.332 256.316 1.00 54.28 175 ARG F C 1
ATOM 15975 O O . ARG F 1 181 ? 224.935 199.573 255.575 1.00 54.28 175 ARG F O 1
ATOM 15983 N N . ARG F 1 182 ? 223.427 201.222 255.863 1.00 49.22 176 ARG F N 1
ATOM 15984 C CA . ARG F 1 182 ? 222.931 201.132 254.498 1.00 49.22 176 ARG F CA 1
ATOM 15985 C C . ARG F 1 182 ? 223.773 201.962 253.541 1.00 49.22 176 ARG F C 1
ATOM 15986 O O . ARG F 1 182 ? 223.905 201.624 252.359 1.00 49.22 176 ARG F O 1
ATOM 15994 N N . ALA F 1 183 ? 224.344 203.058 254.025 1.00 47.18 177 ALA F N 1
ATOM 15995 C CA . ALA F 1 183 ? 225.059 203.965 253.150 1.00 47.18 177 ALA F CA 1
ATOM 15996 C C . ALA F 1 183 ? 226.140 204.707 253.917 1.00 47.18 177 ALA F C 1
ATOM 15997 O O . ALA F 1 183 ? 226.059 204.896 255.132 1.00 47.18 177 ALA F O 1
ATOM 15999 N N . ASP F 1 184 ? 227.165 205.123 253.180 1.00 48.80 178 ASP F N 1
ATOM 16000 C CA . ASP F 1 184 ? 228.160 206.071 253.659 1.00 48.80 178 ASP F CA 1
ATOM 16001 C C . ASP F 1 184 ? 227.836 207.447 253.100 1.00 48.80 178 ASP F C 1
ATOM 16002 O O . ASP F 1 184 ? 227.722 207.619 251.884 1.00 48.80 178 ASP F O 1
ATOM 16007 N N . MET F 1 185 ? 227.692 208.400 253.979 1.00 48.24 179 MET F N 1
ATOM 16008 C CA . MET F 1 185 ? 227.352 209.788 253.760 1.00 48.24 179 MET F CA 1
ATOM 16009 C C . MET F 1 185 ? 228.581 210.665 253.945 1.00 48.24 179 MET F C 1
ATOM 16010 O O . MET F 1 185 ? 229.535 210.237 254.605 1.00 48.24 179 MET F O 1
ATOM 16015 N N . PRO F 1 186 ? 228.621 211.871 253.340 1.00 47.24 180 PRO F N 1
ATOM 16016 C CA . PRO F 1 186 ? 229.814 212.720 253.473 1.00 47.24 180 PRO F CA 1
ATOM 16017 C C . PRO F 1 186 ? 230.064 213.206 254.890 1.00 47.24 180 PRO F C 1
ATOM 16018 O O . PRO F 1 186 ? 231.132 212.963 255.457 1.00 47.24 180 PRO F O 1
ATOM 16022 N N . ARG F 1 187 ? 229.085 213.882 255.472 1.00 48.21 181 ARG F N 1
ATOM 16023 C CA . ARG F 1 187 ? 229.199 214.377 256.830 1.00 48.21 181 ARG F CA 1
ATOM 16024 C C . ARG F 1 187 ? 228.465 213.431 257.774 1.00 48.21 181 ARG F C 1
ATOM 16025 O O . ARG F 1 187 ? 227.994 212.360 257.386 1.00 48.21 181 ARG F O 1
ATOM 16033 N N . VAL F 1 188 ? 228.370 213.838 259.038 1.00 45.74 182 VAL F N 1
ATOM 16034 C CA . VAL F 1 188 ? 227.775 212.983 260.054 1.00 45.74 182 VAL F CA 1
ATOM 16035 C C . VAL F 1 188 ? 226.259 212.957 259.881 1.00 45.74 182 VAL F C 1
ATOM 16036 O O . VAL F 1 188 ? 225.641 213.951 259.474 1.00 45.74 182 VAL F O 1
ATOM 16040 N N . PHE F 1 189 ? 225.666 211.780 260.093 1.00 45.22 183 PHE F N 1
ATOM 16041 C CA . PHE F 1 189 ? 224.225 211.656 260.254 1.00 45.22 183 PHE F CA 1
ATOM 16042 C C . PHE F 1 189 ? 223.892 212.455 261.506 1.00 45.22 183 PHE F C 1
ATOM 16043 O O . PHE F 1 189 ? 224.304 212.067 262.603 1.00 45.22 183 PHE F O 1
ATOM 16051 N N . VAL F 1 190 ? 223.166 213.564 261.363 1.00 44.53 184 VAL F N 1
ATOM 16052 C CA . VAL F 1 190 ? 222.948 214.459 262.497 1.00 44.53 184 VAL F CA 1
ATOM 16053 C C . VAL F 1 190 ? 221.996 213.831 263.512 1.00 44.53 184 VAL F C 1
ATOM 16054 O O . VAL F 1 190 ? 222.217 213.919 264.726 1.00 44.53 184 VAL F O 1
ATOM 16058 N N . PHE F 1 191 ? 220.957 213.143 263.036 1.00 45.27 185 PHE F N 1
ATOM 16059 C CA . PHE F 1 191 ? 219.966 212.596 263.957 1.00 45.27 185 PHE F CA 1
ATOM 16060 C C . PHE F 1 191 ? 220.487 211.363 264.686 1.00 45.27 185 PHE F C 1
ATOM 16061 O O . PHE F 1 191 ? 220.198 211.183 265.870 1.00 45.27 185 PHE F O 1
ATOM 16069 N N . ARG F 1 192 ? 221.280 210.521 264.020 1.00 48.86 186 ARG F N 1
ATOM 16070 C CA . ARG F 1 192 ? 221.870 209.377 264.710 1.00 48.86 186 ARG F CA 1
ATOM 16071 C C . ARG F 1 192 ? 222.931 209.819 265.706 1.00 48.86 186 ARG F C 1
ATOM 16072 O O . ARG F 1 192 ? 223.059 209.221 266.778 1.00 48.86 186 ARG F O 1
ATOM 16080 N N . ALA F 1 193 ? 223.686 210.872 265.378 1.00 49.35 187 ALA F N 1
ATOM 16081 C CA . ALA F 1 193 ? 224.630 211.436 266.338 1.00 49.35 187 ALA F CA 1
ATOM 16082 C C . ALA F 1 193 ? 223.903 212.023 267.540 1.00 49.35 187 ALA F C 1
ATOM 16083 O O . ALA F 1 193 ? 224.353 211.858 268.678 1.00 49.35 187 ALA F O 1
ATOM 16085 N N . LEU F 1 194 ? 222.759 212.673 267.304 1.00 50.14 188 LEU F N 1
ATOM 16086 C CA . LEU F 1 194 ? 221.956 213.206 268.400 1.00 50.14 188 LEU F CA 1
ATOM 16087 C C . LEU F 1 194 ? 221.405 212.087 269.274 1.00 50.14 188 LEU F C 1
ATOM 16088 O O . LEU F 1 194 ? 221.403 212.198 270.503 1.00 50.14 188 LEU F O 1
ATOM 16093 N N . LEU F 1 195 ? 220.962 210.991 268.655 1.00 51.63 189 LEU F N 1
ATOM 16094 C CA . LEU F 1 195 ? 220.439 209.859 269.414 1.00 51.63 189 LEU F CA 1
ATOM 16095 C C . LEU F 1 195 ? 221.527 209.169 270.225 1.00 51.63 189 LEU F C 1
ATOM 16096 O O . LEU F 1 195 ? 221.291 208.782 271.373 1.00 51.63 189 LEU F O 1
ATOM 16101 N N . LEU F 1 196 ? 222.729 209.027 269.661 1.00 54.23 190 LEU F N 1
ATOM 16102 C CA . LEU F 1 196 ? 223.811 208.381 270.397 1.00 54.23 190 LEU F CA 1
ATOM 16103 C C . LEU F 1 196 ? 224.325 209.262 271.531 1.00 54.23 190 LEU F C 1
ATOM 16104 O O . LEU F 1 196 ? 224.622 208.757 272.620 1.00 54.23 190 LEU F O 1
ATOM 16109 N N . VAL F 1 197 ? 224.417 210.579 271.307 1.00 57.15 191 VAL F N 1
ATOM 16110 C CA . VAL F 1 197 ? 224.781 211.503 272.382 1.00 57.15 191 VAL F CA 1
ATOM 16111 C C . VAL F 1 197 ? 223.711 211.509 273.470 1.00 57.15 191 VAL F C 1
ATOM 16112 O O . VAL F 1 197 ? 224.023 211.546 274.669 1.00 57.15 191 VAL F O 1
ATOM 16116 N N . LEU F 1 198 ? 222.439 211.402 273.074 1.00 59.00 192 LEU F N 1
ATOM 16117 C CA . LEU F 1 198 ? 221.354 211.372 274.047 1.00 59.00 192 LEU F CA 1
ATOM 16118 C C . LEU F 1 198 ? 221.380 210.097 274.881 1.00 59.00 192 LEU F C 1
ATOM 16119 O O . LEU F 1 198 ? 221.209 210.158 276.102 1.00 59.00 192 LEU F O 1
ATOM 16124 N N . ILE F 1 199 ? 221.628 208.945 274.246 1.00 61.70 193 ILE F N 1
ATOM 16125 C CA . ILE F 1 199 ? 221.754 207.682 274.976 1.00 61.70 193 ILE F CA 1
ATOM 16126 C C . ILE F 1 199 ? 222.964 207.713 275.902 1.00 61.70 193 ILE F C 1
ATOM 16127 O O . ILE F 1 199 ? 222.895 207.248 277.047 1.00 61.70 193 ILE F O 1
ATOM 16132 N N . PHE F 1 200 ? 224.073 208.308 275.444 1.00 65.39 194 PHE F N 1
ATOM 16133 C CA . PHE F 1 200 ? 225.282 208.368 276.261 1.00 65.39 194 PHE F CA 1
ATOM 16134 C C . PHE F 1 200 ? 225.081 209.234 277.500 1.00 65.39 194 PHE F C 1
ATOM 16135 O O . PHE F 1 200 ? 225.370 208.793 278.616 1.00 65.39 194 PHE F O 1
ATOM 16143 N N . LEU F 1 201 ? 224.575 210.462 277.326 1.00 67.26 195 LEU F N 1
ATOM 16144 C CA . LEU F 1 201 ? 224.314 211.333 278.473 1.00 67.26 195 LEU F CA 1
ATOM 16145 C C . LEU F 1 201 ? 223.230 210.769 279.382 1.00 67.26 195 LEU F C 1
ATOM 16146 O O . LEU F 1 201 ? 223.321 210.904 280.606 1.00 67.26 195 LEU F O 1
ATOM 16151 N N . PHE F 1 202 ? 222.249 210.078 278.800 1.00 69.20 196 PHE F N 1
ATOM 16152 C CA . PHE F 1 202 ? 221.188 209.395 279.531 1.00 69.20 196 PHE F CA 1
ATOM 16153 C C . PHE F 1 202 ? 221.745 208.342 280.485 1.00 69.20 196 PHE F C 1
ATOM 16154 O O . PHE F 1 202 ? 221.524 208.393 281.706 1.00 69.20 196 PHE F O 1
ATOM 16162 N N . VAL F 1 203 ? 222.512 207.398 279.940 1.00 72.40 197 VAL F N 1
ATOM 16163 C CA . VAL F 1 203 ? 222.999 206.271 280.725 1.00 72.40 197 VAL F CA 1
ATOM 16164 C C . VAL F 1 203 ? 224.109 206.711 281.674 1.00 72.40 197 VAL F C 1
ATOM 16165 O O . VAL F 1 203 ? 224.201 206.220 282.806 1.00 72.40 197 VAL F O 1
ATOM 16169 N N . VAL F 1 204 ? 224.931 207.681 281.261 1.00 73.89 198 VAL F N 1
ATOM 16170 C CA . VAL F 1 204 ? 225.982 208.191 282.138 1.00 73.89 198 VAL F CA 1
ATOM 16171 C C . VAL F 1 204 ? 225.385 208.974 283.305 1.00 73.89 198 VAL F C 1
ATOM 16172 O O . VAL F 1 204 ? 225.845 208.842 284.444 1.00 73.89 198 VAL F O 1
ATOM 16176 N N . SER F 1 205 ? 224.309 209.734 283.067 1.00 74.11 199 SER F N 1
ATOM 16177 C CA . SER F 1 205 ? 223.650 210.438 284.161 1.00 74.11 199 SER F CA 1
ATOM 16178 C C . SER F 1 205 ? 222.959 209.479 285.119 1.00 74.11 199 SER F C 1
ATOM 16179 O O . SER F 1 205 ? 222.975 209.706 286.336 1.00 74.11 199 SER F O 1
ATOM 16182 N N . TYR F 1 206 ? 222.386 208.386 284.605 1.00 77.52 200 TYR F N 1
ATOM 16183 C CA . TYR F 1 206 ? 221.780 207.408 285.506 1.00 77.52 200 TYR F CA 1
ATOM 16184 C C . TYR F 1 206 ? 222.818 206.642 286.320 1.00 77.52 200 TYR F C 1
ATOM 16185 O O . TYR F 1 206 ? 222.609 206.413 287.516 1.00 77.52 200 TYR F O 1
ATOM 16194 N N . TRP F 1 207 ? 223.942 206.246 285.708 1.00 82.60 201 TRP F N 1
ATOM 16195 C CA . TRP F 1 207 ? 225.005 205.610 286.488 1.00 82.60 201 TRP F CA 1
ATOM 16196 C C . TRP F 1 207 ? 225.635 206.581 287.476 1.00 82.60 201 TRP F C 1
ATOM 16197 O O . TRP F 1 207 ? 226.042 206.176 288.570 1.00 82.60 201 TRP F O 1
ATOM 16208 N N . LEU F 1 208 ? 225.704 207.864 287.118 1.00 82.67 202 LEU F N 1
ATOM 16209 C CA . LEU F 1 208 ? 226.268 208.864 288.014 1.00 82.67 202 LEU F CA 1
ATOM 16210 C C . LEU F 1 208 ? 225.384 209.071 289.233 1.00 82.67 202 LEU F C 1
ATOM 16211 O O . LEU F 1 208 ? 225.881 209.106 290.366 1.00 82.67 202 LEU F O 1
ATOM 16216 N N . PHE F 1 209 ? 224.068 209.180 289.025 1.00 84.96 203 PHE F N 1
ATOM 16217 C CA . PHE F 1 209 ? 223.167 209.314 290.162 1.00 84.96 203 PHE F CA 1
ATOM 16218 C C . PHE F 1 209 ? 223.078 208.022 290.964 1.00 84.96 203 PHE F C 1
ATOM 16219 O O . PHE F 1 209 ? 222.860 208.065 292.179 1.00 84.96 203 PHE F O 1
ATOM 16227 N N . TYR F 1 210 ? 223.240 206.872 290.312 1.00 88.00 204 TYR F N 1
ATOM 16228 C CA . TYR F 1 210 ? 223.186 205.606 291.027 1.00 88.00 204 TYR F CA 1
ATOM 16229 C C . TYR F 1 210 ? 224.444 205.366 291.850 1.00 88.00 204 TYR F C 1
ATOM 16230 O O . TYR F 1 210 ? 224.379 204.718 292.897 1.00 88.00 204 TYR F O 1
ATOM 16239 N N . GLY F 1 211 ? 225.587 205.871 291.400 1.00 90.63 205 GLY F N 1
ATOM 16240 C CA . GLY F 1 211 ? 226.814 205.713 292.148 1.00 90.63 205 GLY F CA 1
ATOM 16241 C C . GLY F 1 211 ? 226.957 206.731 293.256 1.00 90.63 205 GLY F C 1
ATOM 16242 O O . GLY F 1 211 ? 227.391 206.392 294.360 1.00 90.63 205 GLY F O 1
ATOM 16243 N N . VAL F 1 212 ? 226.589 207.982 292.982 1.00 90.89 206 VAL F N 1
ATOM 16244 C CA . VAL F 1 212 ? 226.760 209.038 293.975 1.00 90.89 206 VAL F CA 1
ATOM 16245 C C . VAL F 1 212 ? 225.698 208.945 295.064 1.00 90.89 206 VAL F C 1
ATOM 16246 O O . VAL F 1 212 ? 226.015 208.921 296.258 1.00 90.89 206 VAL F O 1
ATOM 16250 N N . ARG F 1 213 ? 224.426 208.879 294.680 1.00 91.72 207 ARG F N 1
ATOM 16251 C CA . ARG F 1 213 ? 223.339 209.049 295.633 1.00 91.72 207 ARG F CA 1
ATOM 16252 C C . ARG F 1 213 ? 222.631 207.757 296.015 1.00 91.72 207 ARG F C 1
ATOM 16253 O O . ARG F 1 213 ? 221.649 207.813 296.760 1.00 91.72 207 ARG F O 1
ATOM 16261 N N . ILE F 1 214 ? 223.081 206.601 295.531 1.00 93.81 208 ILE F N 1
ATOM 16262 C CA . ILE F 1 214 ? 222.470 205.337 295.937 1.00 93.81 208 ILE F CA 1
ATOM 16263 C C . ILE F 1 214 ? 223.527 204.386 296.487 1.00 93.81 208 ILE F C 1
ATOM 16264 O O . ILE F 1 214 ? 223.378 203.858 297.595 1.00 93.81 208 ILE F O 1
ATOM 16269 N N . LEU F 1 215 ? 224.603 204.160 295.729 1.00 94.80 209 LEU F N 1
ATOM 16270 C CA . LEU F 1 215 ? 225.629 203.223 296.179 1.00 94.80 209 LEU F CA 1
ATOM 16271 C C . LEU F 1 215 ? 226.496 203.807 297.288 1.00 94.80 209 LEU F C 1
ATOM 16272 O O . LEU F 1 215 ? 226.813 203.109 298.257 1.00 94.80 209 LEU F O 1
ATOM 16277 N N . ASP F 1 216 ? 226.899 205.075 297.165 1.00 96.72 210 ASP F N 1
ATOM 16278 C CA . ASP F 1 216 ? 227.719 205.694 298.201 1.00 96.72 210 ASP F CA 1
ATOM 16279 C C . ASP F 1 216 ? 226.936 205.974 299.476 1.00 96.72 210 ASP F C 1
ATOM 16280 O O . ASP F 1 216 ? 227.547 206.147 300.535 1.00 96.72 210 ASP F O 1
ATOM 16285 N N . SER F 1 217 ? 225.609 206.023 299.402 1.00 98.24 211 SER F N 1
ATOM 16286 C CA . SER F 1 217 ? 224.792 206.208 300.591 1.00 98.24 211 SER F CA 1
ATOM 16287 C C . SER F 1 217 ? 224.241 204.902 301.145 1.00 98.24 211 SER F C 1
ATOM 16288 O O . SER F 1 217 ? 223.853 204.873 302.320 1.00 98.24 211 SER F O 1
ATOM 16291 N N . ARG F 1 218 ? 224.221 203.837 300.332 1.00 101.04 212 ARG F N 1
ATOM 16292 C CA . ARG F 1 218 ? 223.714 202.503 300.681 1.00 101.04 212 ARG F CA 1
ATOM 16293 C C . ARG F 1 218 ? 222.268 202.584 301.182 1.00 101.04 212 ARG F C 1
ATOM 16294 O O . ARG F 1 218 ? 221.961 202.339 302.351 1.00 101.04 212 ARG F O 1
ATOM 16302 N N . ASP F 1 219 ? 221.394 202.955 300.249 1.00 100.73 213 ASP F N 1
ATOM 16303 C CA . ASP F 1 219 ? 220.053 203.406 300.586 1.00 100.73 213 ASP F CA 1
ATOM 16304 C C . ASP F 1 219 ? 219.164 202.277 301.093 1.00 100.73 213 ASP F C 1
ATOM 16305 O O . ASP F 1 219 ? 219.371 201.092 300.818 1.00 100.73 213 ASP F O 1
ATOM 16310 N N . ARG F 1 220 ? 218.153 202.687 301.848 1.00 100.49 214 ARG F N 1
ATOM 16311 C CA . ARG F 1 220 ? 216.987 201.890 302.195 1.00 100.49 214 ARG F CA 1
ATOM 16312 C C . ARG F 1 220 ? 215.960 202.031 301.069 1.00 100.49 214 ARG F C 1
ATOM 16313 O O . ARG F 1 220 ? 216.345 202.315 299.932 1.00 100.49 214 ARG F O 1
ATOM 16321 N N . ASN F 1 221 ? 214.693 201.717 301.373 1.00 96.10 215 ASN F N 1
ATOM 16322 C CA . ASN F 1 221 ? 213.482 201.803 300.524 1.00 96.10 215 ASN F CA 1
ATOM 16323 C C . ASN F 1 221 ? 213.721 201.358 299.075 1.00 96.10 215 ASN F C 1
ATOM 16324 O O . ASN F 1 221 ? 213.598 202.113 298.111 1.00 96.10 215 ASN F O 1
ATOM 16329 N N . TYR F 1 222 ? 214.060 200.066 298.971 1.00 91.16 216 TYR F N 1
ATOM 16330 C CA . TYR F 1 222 ? 214.362 199.372 297.721 1.00 91.16 216 TYR F CA 1
ATOM 16331 C C . TYR F 1 222 ? 213.256 199.484 296.678 1.00 91.16 216 TYR F C 1
ATOM 16332 O O . TYR F 1 222 ? 213.549 199.403 295.480 1.00 91.16 216 TYR F O 1
ATOM 16341 N N . GLN F 1 223 ? 212.002 199.663 297.114 1.00 89.50 217 GLN F N 1
ATOM 16342 C CA . GLN F 1 223 ? 210.897 199.983 296.210 1.00 89.50 217 GLN F CA 1
ATOM 16343 C C . GLN F 1 223 ? 211.189 201.225 295.375 1.00 89.50 217 GLN F C 1
ATOM 16344 O O . GLN F 1 223 ? 210.898 201.256 294.174 1.00 89.50 217 GLN F O 1
ATOM 16350 N N . GLY F 1 224 ? 211.799 202.244 295.983 1.00 86.34 218 GLY F N 1
ATOM 16351 C CA . GLY F 1 224 ? 212.189 203.418 295.223 1.00 86.34 218 GLY F CA 1
ATOM 16352 C C . GLY F 1 224 ? 213.324 203.157 294.251 1.00 86.34 218 GLY F C 1
ATOM 16353 O O . GLY F 1 224 ? 213.403 203.795 293.198 1.00 86.34 218 GLY F O 1
ATOM 16354 N N . ILE F 1 225 ? 214.202 202.204 294.574 1.00 85.97 219 ILE F N 1
ATOM 16355 C CA . ILE F 1 225 ? 215.263 201.825 293.644 1.00 85.97 219 ILE F CA 1
ATOM 16356 C C . ILE F 1 225 ? 214.673 201.105 292.436 1.00 85.97 219 ILE F C 1
ATOM 16357 O O . ILE F 1 225 ? 215.095 201.325 291.290 1.00 85.97 219 ILE F O 1
ATOM 16362 N N . VAL F 1 226 ? 213.664 200.260 292.669 1.00 83.58 220 VAL F N 1
ATOM 16363 C CA . VAL F 1 226 ? 212.996 199.587 291.560 1.00 83.58 220 VAL F CA 1
ATOM 16364 C C . VAL F 1 226 ? 212.191 200.593 290.739 1.00 83.58 220 VAL F C 1
ATOM 16365 O O . VAL F 1 226 ? 212.112 200.472 289.512 1.00 83.58 220 VAL F O 1
ATOM 16369 N N . GLN F 1 227 ? 211.629 201.622 291.386 1.00 81.96 221 GLN F N 1
ATOM 16370 C CA . GLN F 1 227 ? 210.973 202.705 290.650 1.00 81.96 221 GLN F CA 1
ATOM 16371 C C . GLN F 1 227 ? 211.966 203.483 289.795 1.00 81.96 221 GLN F C 1
ATOM 16372 O O . GLN F 1 227 ? 211.634 203.902 288.681 1.00 81.96 221 GLN F O 1
ATOM 16378 N N . TYR F 1 228 ? 213.184 203.681 290.304 1.00 79.02 222 TYR F N 1
ATOM 16379 C CA . TYR F 1 228 ? 214.238 204.341 289.536 1.00 79.02 222 TYR F CA 1
ATOM 16380 C C . TYR F 1 228 ? 214.621 203.525 288.304 1.00 79.02 222 TYR F C 1
ATOM 16381 O O . TYR F 1 228 ? 214.769 204.074 287.201 1.00 79.02 222 TYR F O 1
ATOM 16390 N N . ALA F 1 229 ? 214.740 202.204 288.466 1.00 77.28 223 ALA F N 1
ATOM 16391 C CA . ALA F 1 229 ? 215.065 201.341 287.332 1.00 77.28 223 ALA F CA 1
ATOM 16392 C C . ALA F 1 229 ? 213.920 201.275 286.321 1.00 77.28 223 ALA F C 1
ATOM 16393 O O . ALA F 1 229 ? 214.157 201.231 285.108 1.00 77.28 223 ALA F O 1
ATOM 16395 N N . VAL F 1 230 ? 212.673 201.295 286.795 1.00 74.83 224 VAL F N 1
ATOM 16396 C CA . VAL F 1 230 ? 211.533 201.277 285.881 1.00 74.83 224 VAL F CA 1
ATOM 16397 C C . VAL F 1 230 ? 211.393 202.613 285.151 1.00 74.83 224 VAL F C 1
ATOM 16398 O O . VAL F 1 230 ? 211.020 202.644 283.972 1.00 74.83 224 VAL F O 1
ATOM 16402 N N . SER F 1 231 ? 211.744 203.726 285.804 1.00 73.50 225 SER F N 1
ATOM 16403 C CA . SER F 1 231 ? 211.781 205.011 285.108 1.00 73.50 225 SER F CA 1
ATOM 16404 C C . SER F 1 231 ? 212.880 205.045 284.053 1.00 73.50 225 SER F C 1
ATOM 16405 O O . SER F 1 231 ? 212.696 205.655 282.992 1.00 73.50 225 SER F O 1
ATOM 16408 N N . LEU F 1 232 ? 214.013 204.387 284.326 1.00 72.25 226 LEU F N 1
ATOM 16409 C CA . LEU F 1 232 ? 215.034 204.168 283.301 1.00 72.25 226 LEU F CA 1
ATOM 16410 C C . LEU F 1 232 ? 214.492 203.392 282.106 1.00 72.25 226 LEU F C 1
ATOM 16411 O O . LEU F 1 232 ? 214.731 203.775 280.955 1.00 72.25 226 LEU F O 1
ATOM 16416 N N . VAL F 1 233 ? 213.774 202.293 282.358 1.00 67.92 227 VAL F N 1
ATOM 16417 C CA . VAL F 1 233 ? 213.256 201.477 281.257 1.00 67.92 227 VAL F CA 1
ATOM 16418 C C . VAL F 1 233 ? 212.199 202.248 280.464 1.00 67.92 227 VAL F C 1
ATOM 16419 O O . VAL F 1 233 ? 212.159 202.179 279.226 1.00 67.92 227 VAL F O 1
ATOM 16423 N N . ASP F 1 234 ? 211.376 203.039 281.162 1.00 66.72 228 ASP F N 1
ATOM 16424 C CA . ASP F 1 234 ? 210.371 203.879 280.514 1.00 66.72 228 ASP F CA 1
ATOM 16425 C C . ASP F 1 234 ? 211.012 204.918 279.607 1.00 66.72 228 ASP F C 1
ATOM 16426 O O . ASP F 1 234 ? 210.673 205.013 278.422 1.00 66.72 228 ASP F O 1
ATOM 16431 N N . ALA F 1 235 ? 211.961 205.690 280.140 1.00 62.66 229 ALA F N 1
ATOM 16432 C CA . ALA F 1 235 ? 212.598 206.726 279.343 1.00 62.66 229 ALA F CA 1
ATOM 16433 C C . ALA F 1 235 ? 213.483 206.153 278.244 1.00 62.66 229 ALA F C 1
ATOM 16434 O O . ALA F 1 235 ? 213.678 206.810 277.222 1.00 62.66 229 ALA F O 1
ATOM 16436 N N . LEU F 1 236 ? 213.959 204.917 278.387 1.00 60.09 230 LEU F N 1
ATOM 16437 C CA . LEU F 1 236 ? 214.701 204.294 277.299 1.00 60.09 230 LEU F CA 1
ATOM 16438 C C . LEU F 1 236 ? 213.767 203.797 276.195 1.00 60.09 230 LEU F C 1
ATOM 16439 O O . LEU F 1 236 ? 214.128 203.845 275.010 1.00 60.09 230 LEU F O 1
ATOM 16444 N N . LEU F 1 237 ? 212.556 203.358 276.557 1.00 56.31 231 LEU F N 1
ATOM 16445 C CA . LEU F 1 237 ? 211.513 203.127 275.557 1.00 56.31 231 LEU F CA 1
ATOM 16446 C C . LEU F 1 237 ? 211.135 204.413 274.833 1.00 56.31 231 LEU F C 1
ATOM 16447 O O . LEU F 1 237 ? 210.896 204.405 273.619 1.00 56.31 231 LEU F O 1
ATOM 16452 N N . PHE F 1 238 ? 211.081 205.531 275.555 1.00 54.90 232 PHE F N 1
ATOM 16453 C CA . PHE F 1 238 ? 210.802 206.790 274.874 1.00 54.90 232 PHE F CA 1
ATOM 16454 C C . PHE F 1 238 ? 211.988 207.284 274.053 1.00 54.90 232 PHE F C 1
ATOM 16455 O O . PHE F 1 238 ? 211.786 208.035 273.100 1.00 54.90 232 PHE F O 1
ATOM 16463 N N . ILE F 1 239 ? 213.211 206.867 274.385 1.00 53.34 233 ILE F N 1
ATOM 16464 C CA . ILE F 1 239 ? 214.349 207.106 273.498 1.00 53.34 233 ILE F CA 1
ATOM 16465 C C . ILE F 1 239 ? 214.200 206.311 272.207 1.00 53.34 233 ILE F C 1
ATOM 16466 O O . ILE F 1 239 ? 214.476 206.823 271.117 1.00 53.34 233 ILE F O 1
ATOM 16471 N N . HIS F 1 240 ? 213.758 205.053 272.313 1.00 48.72 234 HIS F N 1
ATOM 16472 C CA . HIS F 1 240 ? 213.457 204.247 271.128 1.00 48.72 234 HIS F CA 1
ATOM 16473 C C . HIS F 1 240 ? 212.365 204.895 270.278 1.00 48.72 234 HIS F C 1
ATOM 16474 O O . HIS F 1 240 ? 212.452 204.927 269.041 1.00 48.72 234 HIS F O 1
ATOM 16481 N N . TYR F 1 241 ? 211.365 205.478 270.937 1.00 46.38 235 TYR F N 1
ATOM 16482 C CA . TYR F 1 241 ? 210.315 206.206 270.232 1.00 46.38 235 TYR F CA 1
ATOM 16483 C C . TYR F 1 241 ? 210.833 207.490 269.585 1.00 46.38 235 TYR F C 1
ATOM 16484 O O . TYR F 1 241 ? 210.428 207.832 268.470 1.00 46.38 235 TYR F O 1
ATOM 16493 N N . LEU F 1 242 ? 211.705 208.229 270.269 1.00 46.50 236 LEU F N 1
ATOM 16494 C CA . LEU F 1 242 ? 212.307 209.410 269.660 1.00 46.50 236 LEU F CA 1
ATOM 16495 C C . LEU F 1 242 ? 213.203 209.031 268.489 1.00 46.50 236 LEU F C 1
ATOM 16496 O O . LEU F 1 242 ? 213.302 209.781 267.511 1.00 46.50 236 LEU F O 1
ATOM 16501 N N . ALA F 1 243 ? 213.817 207.851 268.555 1.00 45.33 237 ALA F N 1
ATOM 16502 C CA . ALA F 1 243 ? 214.605 207.349 267.442 1.00 45.33 237 ALA F CA 1
ATOM 16503 C C . ALA F 1 243 ? 213.738 207.067 266.226 1.00 45.33 237 ALA F C 1
ATOM 16504 O O . ALA F 1 243 ? 214.117 207.408 265.102 1.00 45.33 237 ALA F O 1
ATOM 16506 N N . ILE F 1 244 ? 212.558 206.472 266.422 1.00 44.55 238 ILE F N 1
ATOM 16507 C CA . ILE F 1 244 ? 211.722 206.208 265.251 1.00 44.55 238 ILE F CA 1
ATOM 16508 C C . ILE F 1 244 ? 211.068 207.496 264.757 1.00 44.55 238 ILE F C 1
ATOM 16509 O O . ILE F 1 244 ? 210.714 207.610 263.580 1.00 44.55 238 ILE F O 1
ATOM 16514 N N . VAL F 1 245 ? 210.895 208.478 265.647 1.00 43.85 239 VAL F N 1
ATOM 16515 C CA . VAL F 1 245 ? 210.409 209.794 265.236 1.00 43.85 239 VAL F CA 1
ATOM 16516 C C . VAL F 1 245 ? 211.433 210.494 264.350 1.00 43.85 239 VAL F C 1
ATOM 16517 O O . VAL F 1 245 ? 211.106 210.981 263.262 1.00 43.85 239 VAL F O 1
ATOM 16521 N N . LEU F 1 246 ? 212.693 210.526 264.786 1.00 43.73 240 LEU F N 1
ATOM 16522 C CA . LEU F 1 246 ? 213.715 211.264 264.054 1.00 43.73 240 LEU F CA 1
ATOM 16523 C C . LEU F 1 246 ? 214.141 210.548 262.781 1.00 43.73 240 LEU F C 1
ATOM 16524 O O . LEU F 1 246 ? 214.372 211.197 261.756 1.00 43.73 240 LEU F O 1
ATOM 16529 N N . LEU F 1 247 ? 214.244 209.222 262.811 1.00 44.52 241 LEU F N 1
ATOM 16530 C CA . LEU F 1 247 ? 214.900 208.535 261.709 1.00 44.52 241 LEU F CA 1
ATOM 16531 C C . LEU F 1 247 ? 213.968 208.170 260.560 1.00 44.52 241 LEU F C 1
ATOM 16532 O O . LEU F 1 247 ? 214.408 208.188 259.405 1.00 44.52 241 LEU F O 1
ATOM 16537 N N . GLU F 1 248 ? 212.697 207.844 260.815 1.00 45.38 242 GLU F N 1
ATOM 16538 C CA . GLU F 1 248 ? 211.834 207.487 259.697 1.00 45.38 242 GLU F CA 1
ATOM 16539 C C . GLU F 1 248 ? 210.444 208.109 259.706 1.00 45.38 242 GLU F C 1
ATOM 16540 O O . GLU F 1 248 ? 209.720 207.937 258.722 1.00 45.38 242 GLU F O 1
ATOM 16546 N N . LEU F 1 249 ? 210.048 208.833 260.748 1.00 42.21 243 LEU F N 1
ATOM 16547 C CA . LEU F 1 249 ? 208.725 209.447 260.761 1.00 42.21 243 LEU F CA 1
ATOM 16548 C C . LEU F 1 249 ? 208.725 210.928 260.419 1.00 42.21 243 LEU F C 1
ATOM 16549 O O . LEU F 1 249 ? 207.673 211.451 260.041 1.00 42.21 243 LEU F O 1
ATOM 16554 N N . ARG F 1 250 ? 209.866 211.611 260.530 1.00 40.47 244 ARG F N 1
ATOM 16555 C CA . ARG F 1 250 ? 209.907 213.040 260.240 1.00 40.47 244 ARG F CA 1
ATOM 16556 C C . ARG F 1 250 ? 209.742 213.318 258.749 1.00 40.47 244 ARG F C 1
ATOM 16557 O O . ARG F 1 250 ? 209.220 214.371 258.368 1.00 40.47 244 ARG F O 1
ATOM 16565 N N . GLN F 1 251 ? 210.123 212.373 257.894 1.00 40.87 245 GLN F N 1
ATOM 16566 C CA . GLN F 1 251 ? 210.038 212.555 256.454 1.00 40.87 245 GLN F CA 1
ATOM 16567 C C . GLN F 1 251 ? 208.861 211.822 255.818 1.00 40.87 245 GLN F C 1
ATOM 16568 O O . GLN F 1 251 ? 208.826 211.686 254.591 1.00 40.87 245 GLN F O 1
ATOM 16574 N N . LEU F 1 252 ? 207.890 211.362 256.612 1.00 43.03 246 LEU F N 1
ATOM 16575 C CA . LEU F 1 252 ? 206.730 210.692 256.031 1.00 43.03 246 LEU F CA 1
ATOM 16576 C C . LEU F 1 252 ? 205.827 211.671 255.297 1.00 43.03 246 LEU F C 1
ATOM 16577 O O . LEU F 1 252 ? 205.309 211.355 254.221 1.00 43.03 246 LEU F O 1
ATOM 16582 N N . GLN F 1 253 ? 205.621 212.850 255.858 1.00 44.79 247 GLN F N 1
ATOM 16583 C CA . GLN F 1 253 ? 204.757 213.839 255.232 1.00 44.79 247 GLN F CA 1
ATOM 16584 C C . GLN F 1 253 ? 205.512 214.545 254.115 1.00 44.79 247 GLN F C 1
ATOM 16585 O O . GLN F 1 253 ? 206.519 215.203 254.389 1.00 44.79 247 GLN F O 1
ATOM 16591 N N . PRO F 1 254 ? 205.043 214.480 252.863 1.00 42.81 248 PRO F N 1
ATOM 16592 C CA . PRO F 1 254 ? 205.850 214.944 251.720 1.00 42.81 248 PRO F CA 1
ATOM 16593 C C . PRO F 1 254 ? 205.975 216.455 251.587 1.00 42.81 248 PRO F C 1
ATOM 16594 O O . PRO F 1 254 ? 205.165 217.077 250.909 1.00 42.81 248 PRO F O 1
ATOM 16598 N N . MET F 1 255 ? 206.971 217.064 252.224 1.00 40.70 249 MET F N 1
ATOM 16599 C CA . MET F 1 255 ? 207.085 218.520 252.197 1.00 40.70 249 MET F CA 1
ATOM 16600 C C . MET F 1 255 ? 207.569 219.048 250.849 1.00 40.70 249 MET F C 1
ATOM 16601 O O . MET F 1 255 ? 207.230 220.171 250.465 1.00 40.70 249 MET F O 1
ATOM 16606 N N . PHE F 1 256 ? 208.372 218.277 250.124 1.00 36.48 250 PHE F N 1
ATOM 16607 C CA . PHE F 1 256 ? 209.063 218.802 248.956 1.00 36.48 250 PHE F CA 1
ATOM 16608 C C . PHE F 1 256 ? 208.849 217.895 247.761 1.00 36.48 250 PHE F C 1
ATOM 16609 O O . PHE F 1 256 ? 208.474 216.732 247.895 1.00 36.48 250 PHE F O 1
ATOM 16617 N N . THR F 1 257 ? 209.090 218.444 246.579 1.00 35.35 251 THR F N 1
ATOM 16618 C CA . THR F 1 257 ? 209.224 217.648 245.374 1.00 35.35 251 THR F CA 1
ATOM 16619 C C . THR F 1 257 ? 210.644 217.806 244.847 1.00 35.35 251 THR F C 1
ATOM 16620 O O . THR F 1 257 ? 211.319 218.806 245.115 1.00 35.35 251 THR F O 1
ATOM 16624 N N . LEU F 1 258 ? 211.126 216.779 244.156 1.00 32.23 252 LEU F N 1
ATOM 16625 C CA . LEU F 1 258 ? 212.504 216.750 243.676 1.00 32.23 252 LEU F CA 1
ATOM 16626 C C . LEU F 1 258 ? 212.499 216.340 242.213 1.00 32.23 252 LEU F C 1
ATOM 16627 O O . LEU F 1 258 ? 212.069 215.235 241.880 1.00 32.23 252 LEU F O 1
ATOM 16632 N N . GLN F 1 259 ? 212.975 217.224 241.345 1.00 32.23 253 GLN F N 1
ATOM 16633 C CA . GLN F 1 259 ? 213.165 216.913 239.934 1.00 32.23 253 GLN F CA 1
ATOM 16634 C C . GLN F 1 259 ? 214.591 216.424 239.728 1.00 32.23 253 GLN F C 1
ATOM 16635 O O . GLN F 1 259 ? 215.542 217.197 239.847 1.00 32.23 253 GLN F O 1
ATOM 16641 N N . VAL F 1 260 ? 214.736 215.144 239.408 1.00 30.27 254 VAL F N 1
ATOM 16642 C CA . VAL F 1 260 ? 216.033 214.505 239.226 1.00 30.27 254 VAL F CA 1
ATOM 16643 C C . VAL F 1 260 ? 216.222 214.267 237.738 1.00 30.27 254 VAL F C 1
ATOM 16644 O O . VAL F 1 260 ? 215.455 213.518 237.130 1.00 30.27 254 VAL F O 1
ATOM 16648 N N . VAL F 1 261 ? 217.240 214.890 237.150 1.00 30.50 255 VAL F N 1
ATOM 16649 C CA . VAL F 1 261 ? 217.501 214.817 235.715 1.00 30.50 255 VAL F CA 1
ATOM 16650 C C . VAL F 1 261 ? 218.920 214.300 235.510 1.00 30.50 255 VAL F C 1
ATOM 16651 O O . VAL F 1 261 ? 219.852 214.788 236.156 1.00 30.50 255 VAL F O 1
ATOM 16655 N N . ARG F 1 262 ? 219.089 213.315 234.625 1.00 33.35 256 ARG F N 1
ATOM 16656 C CA . ARG F 1 262 ? 220.434 212.982 234.171 1.00 33.35 256 ARG F CA 1
ATOM 16657 C C . ARG F 1 262 ? 220.966 214.044 233.226 1.00 33.35 256 ARG F C 1
ATOM 16658 O O . ARG F 1 262 ? 220.259 214.524 232.339 1.00 33.35 256 ARG F O 1
ATOM 16666 N N . SER F 1 263 ? 222.240 214.384 233.407 1.00 35.61 257 SER F N 1
ATOM 16667 C CA . SER F 1 263 ? 222.874 215.410 232.596 1.00 35.61 257 SER F CA 1
ATOM 16668 C C . SER F 1 263 ? 223.174 214.945 231.180 1.00 35.61 257 SER F C 1
ATOM 16669 O O . SER F 1 263 ? 223.469 215.781 230.327 1.00 35.61 257 SER F O 1
ATOM 16672 N N . THR F 1 264 ? 223.119 213.641 230.911 1.00 36.98 258 THR F N 1
ATOM 16673 C CA . THR F 1 264 ? 223.501 213.103 229.610 1.00 36.98 258 THR F CA 1
ATOM 16674 C C . THR F 1 264 ? 222.316 212.919 228.667 1.00 36.98 258 THR F C 1
ATOM 16675 O O . THR F 1 264 ? 222.280 213.528 227.596 1.00 36.98 258 THR F O 1
ATOM 16679 N N . ASP F 1 265 ? 221.345 212.088 229.034 1.00 36.82 259 ASP F N 1
ATOM 16680 C CA . ASP F 1 265 ? 220.206 211.853 228.159 1.00 36.82 259 ASP F CA 1
ATOM 16681 C C . ASP F 1 265 ? 218.968 212.636 228.562 1.00 36.82 259 ASP F C 1
ATOM 16682 O O . ASP F 1 265 ? 217.984 212.635 227.819 1.00 36.82 259 ASP F O 1
ATOM 16687 N N . GLY F 1 266 ? 218.983 213.276 229.722 1.00 35.09 260 GLY F N 1
ATOM 16688 C CA . GLY F 1 266 ? 217.872 214.096 230.132 1.00 35.09 260 GLY F CA 1
ATOM 16689 C C . GLY F 1 266 ? 216.722 213.375 230.779 1.00 35.09 260 GLY F C 1
ATOM 16690 O O . GLY F 1 266 ? 215.702 214.017 231.038 1.00 35.09 260 GLY F O 1
ATOM 16691 N N . GLU F 1 267 ? 216.852 212.072 231.043 1.00 36.48 261 GLU F N 1
ATOM 16692 C CA . GLU F 1 267 ? 215.780 211.300 231.662 1.00 36.48 261 GLU F CA 1
ATOM 16693 C C . GLU F 1 267 ? 215.477 211.853 233.046 1.00 36.48 261 GLU F C 1
ATOM 16694 O O . GLU F 1 267 ? 216.386 212.130 233.829 1.00 36.48 261 GLU F O 1
ATOM 16700 N N . SER F 1 268 ? 214.197 212.083 233.312 1.00 36.18 262 SER F N 1
ATOM 16701 C CA . SER F 1 268 ? 213.790 212.862 234.467 1.00 36.18 262 SER F CA 1
ATOM 16702 C C . SER F 1 268 ? 212.567 212.244 235.119 1.00 36.18 262 SER F C 1
ATOM 16703 O O . SER F 1 268 ? 211.635 211.815 234.435 1.00 36.18 262 SER F O 1
ATOM 16706 N N . ARG F 1 269 ? 212.588 212.191 236.448 1.00 36.00 263 ARG F N 1
ATOM 16707 C CA . ARG F 1 269 ? 211.466 211.716 237.241 1.00 36.00 263 ARG F CA 1
ATOM 16708 C C . ARG F 1 269 ? 211.324 212.613 238.459 1.00 36.00 263 ARG F C 1
ATOM 16709 O O . ARG F 1 269 ? 212.301 213.205 238.919 1.00 36.00 263 ARG F O 1
ATOM 16717 N N . PHE F 1 270 ? 210.103 212.725 238.975 1.00 34.57 264 PHE F N 1
ATOM 16718 C CA . PHE F 1 270 ? 209.849 213.583 240.123 1.00 34.57 264 PHE F CA 1
ATOM 16719 C C . PHE F 1 270 ? 209.544 212.724 241.340 1.00 34.57 264 PHE F C 1
ATOM 16720 O O . PHE F 1 270 ? 208.854 211.706 241.236 1.00 34.57 264 PHE F O 1
ATOM 16728 N N . TYR F 1 271 ? 210.040 213.147 242.497 1.00 33.70 265 TYR F N 1
ATOM 16729 C CA . TYR F 1 271 ? 209.861 212.405 243.733 1.00 33.70 265 TYR F CA 1
ATOM 16730 C C . TYR F 1 271 ? 209.433 213.354 244.838 1.00 33.70 265 TYR F C 1
ATOM 16731 O O . TYR F 1 271 ? 209.900 214.491 244.900 1.00 33.70 265 TYR F O 1
ATOM 16740 N N . SER F 1 272 ? 208.550 212.883 245.711 1.00 36.49 266 SER F N 1
ATOM 16741 C CA . SER F 1 272 ? 208.148 213.637 246.889 1.00 36.49 266 SER F CA 1
ATOM 16742 C C . SER F 1 272 ? 208.933 213.177 248.106 1.00 36.49 266 SER F C 1
ATOM 16743 O O . SER F 1 272 ? 209.081 211.976 248.345 1.00 36.49 266 SER F O 1
ATOM 16746 N N . LEU F 1 273 ? 209.434 214.141 248.874 1.00 35.34 267 LEU F N 1
ATOM 16747 C CA . LEU F 1 273 ? 210.182 213.859 250.088 1.00 35.34 267 LEU F CA 1
ATOM 16748 C C . LEU F 1 273 ? 209.750 214.796 251.202 1.00 35.34 267 LEU F C 1
ATOM 16749 O O . LEU F 1 273 ? 209.298 215.916 250.957 1.00 35.34 267 LEU F O 1
ATOM 16754 N N . GLY F 1 274 ? 209.902 214.323 252.426 1.00 37.15 268 GLY F N 1
ATOM 16755 C CA . GLY F 1 274 ? 209.639 215.113 253.608 1.00 37.15 268 GLY F CA 1
ATOM 16756 C C . GLY F 1 274 ? 210.833 215.931 254.030 1.00 37.15 268 GLY F C 1
ATOM 16757 O O . GLY F 1 274 ? 211.681 216.303 253.215 1.00 37.15 268 GLY F O 1
ATOM 16758 N N . HIS F 1 275 ? 210.907 216.217 255.326 1.00 38.43 269 HIS F N 1
ATOM 16759 C CA . HIS F 1 275 ? 212.057 216.928 255.878 1.00 38.43 269 HIS F CA 1
ATOM 16760 C C . HIS F 1 275 ? 213.211 215.951 256.027 1.00 38.43 269 HIS F C 1
ATOM 16761 O O . HIS F 1 275 ? 213.334 215.234 257.020 1.00 38.43 269 HIS F O 1
ATOM 16768 N N . LEU F 1 276 ? 214.068 215.929 255.018 1.00 35.33 270 LEU F N 1
ATOM 16769 C CA . LEU F 1 276 ? 215.334 215.223 255.054 1.00 35.33 270 LEU F CA 1
ATOM 16770 C C . LEU F 1 276 ? 216.462 216.229 254.915 1.00 35.33 270 LEU F C 1
ATOM 16771 O O . LEU F 1 276 ? 216.263 217.353 254.451 1.00 35.33 270 LEU F O 1
ATOM 16776 N N . SER F 1 277 ? 217.657 215.811 255.311 1.00 36.00 271 SER F N 1
ATOM 16777 C CA . SER F 1 277 ? 218.844 216.562 254.950 1.00 36.00 271 SER F CA 1
ATOM 16778 C C . SER F 1 277 ? 219.176 216.318 253.481 1.00 36.00 271 SER F C 1
ATOM 16779 O O . SER F 1 277 ? 218.581 215.466 252.820 1.00 36.00 271 SER F O 1
ATOM 16782 N N . ILE F 1 278 ? 220.142 217.082 252.967 1.00 37.49 272 ILE F N 1
ATOM 16783 C CA . ILE F 1 278 ? 220.555 216.931 251.574 1.00 37.49 272 ILE F CA 1
ATOM 16784 C C . ILE F 1 278 ? 221.251 215.587 251.358 1.00 37.49 272 ILE F C 1
ATOM 16785 O O . ILE F 1 278 ? 221.103 214.970 250.294 1.00 37.49 272 ILE F O 1
ATOM 16790 N N . GLN F 1 279 ? 221.986 215.107 252.370 1.00 37.88 273 GLN F N 1
ATOM 16791 C CA . GLN F 1 279 ? 222.523 213.746 252.399 1.00 37.88 273 GLN F CA 1
ATOM 16792 C C . GLN F 1 279 ? 221.447 212.697 252.174 1.00 37.88 273 GLN F C 1
ATOM 16793 O O . GLN F 1 279 ? 221.529 211.876 251.255 1.00 37.88 273 GLN F O 1
ATOM 16799 N N . ARG F 1 280 ? 220.443 212.697 253.047 1.00 36.21 274 ARG F N 1
ATOM 16800 C CA . ARG F 1 280 ? 219.455 211.633 253.055 1.00 36.21 274 ARG F CA 1
ATOM 16801 C C . ARG F 1 280 ? 218.514 211.745 251.871 1.00 36.21 274 ARG F C 1
ATOM 16802 O O . ARG F 1 280 ? 218.054 210.723 251.344 1.00 36.21 274 ARG F O 1
ATOM 16810 N N . ALA F 1 281 ? 218.240 212.975 251.428 1.00 33.68 275 ALA F N 1
ATOM 16811 C CA . ALA F 1 281 ? 217.496 213.170 250.193 1.00 33.68 275 ALA F CA 1
ATOM 16812 C C . ALA F 1 281 ? 218.268 212.625 249.005 1.00 33.68 275 ALA F C 1
ATOM 16813 O O . ALA F 1 281 ? 217.686 211.980 248.130 1.00 33.68 275 ALA F O 1
ATOM 16815 N N . ALA F 1 282 ? 219.588 212.843 248.979 1.00 32.72 276 ALA F N 1
ATOM 16816 C CA . ALA F 1 282 ? 220.426 212.278 247.928 1.00 32.72 276 ALA F CA 1
ATOM 16817 C C . ALA F 1 282 ? 220.450 210.758 247.984 1.00 32.72 276 ALA F C 1
ATOM 16818 O O . ALA F 1 282 ? 220.502 210.103 246.938 1.00 32.72 276 ALA F O 1
ATOM 16820 N N . LEU F 1 283 ? 220.371 210.188 249.188 1.00 35.43 277 LEU F N 1
ATOM 16821 C CA . LEU F 1 283 ? 220.297 208.736 249.327 1.00 35.43 277 LEU F CA 1
ATOM 16822 C C . LEU F 1 283 ? 219.006 208.179 248.745 1.00 35.43 277 LEU F C 1
ATOM 16823 O O . LEU F 1 283 ? 219.038 207.186 248.011 1.00 35.43 277 LEU F O 1
ATOM 16828 N N . VAL F 1 284 ? 217.869 208.807 249.060 1.00 33.95 278 VAL F N 1
ATOM 16829 C CA . VAL F 1 284 ? 216.584 208.365 248.516 1.00 33.95 278 VAL F CA 1
ATOM 16830 C C . VAL F 1 284 ? 216.547 208.549 246.999 1.00 33.95 278 VAL F C 1
ATOM 16831 O O . VAL F 1 284 ? 216.010 207.701 246.267 1.00 33.95 278 VAL F O 1
ATOM 16835 N N . VAL F 1 285 ? 217.157 209.634 246.504 1.00 32.40 279 VAL F N 1
ATOM 16836 C CA . VAL F 1 285 ? 217.286 209.857 245.063 1.00 32.40 279 VAL F CA 1
ATOM 16837 C C . VAL F 1 285 ? 218.102 208.746 244.409 1.00 32.40 279 VAL F C 1
ATOM 16838 O O . VAL F 1 285 ? 217.743 208.258 243.336 1.00 32.40 279 VAL F O 1
ATOM 16842 N N . LEU F 1 286 ? 219.168 208.282 245.064 1.00 34.00 280 LEU F N 1
ATOM 16843 C CA . LEU F 1 286 ? 219.973 207.224 244.455 1.00 34.00 280 LEU F CA 1
ATOM 16844 C C . LEU F 1 286 ? 219.278 205.867 244.501 1.00 34.00 280 LEU F C 1
ATOM 16845 O O . LEU F 1 286 ? 219.430 205.067 243.566 1.00 34.00 280 LEU F O 1
ATOM 16850 N N . GLU F 1 287 ? 218.526 205.591 245.576 1.00 37.67 281 GLU F N 1
ATOM 16851 C CA . GLU F 1 287 ? 217.654 204.413 245.630 1.00 37.67 281 GLU F CA 1
ATOM 16852 C C . GLU F 1 287 ? 216.702 204.389 244.445 1.00 37.67 281 GLU F C 1
ATOM 16853 O O . GLU F 1 287 ? 216.618 203.402 243.698 1.00 37.67 281 GLU F O 1
ATOM 16859 N N . ASN F 1 288 ? 216.007 205.506 244.240 1.00 34.85 282 ASN F N 1
ATOM 16860 C CA . ASN F 1 288 ? 215.097 205.634 243.118 1.00 34.85 282 ASN F CA 1
ATOM 16861 C C . ASN F 1 288 ? 215.820 205.667 241.778 1.00 34.85 282 ASN F C 1
ATOM 16862 O O . ASN F 1 288 ? 215.207 205.336 240.764 1.00 34.85 282 ASN F O 1
ATOM 16867 N N . TYR F 1 289 ? 217.095 206.067 241.748 1.00 32.91 283 TYR F N 1
ATOM 16868 C CA . TYR F 1 289 ? 217.870 206.006 240.514 1.00 32.91 283 TYR F CA 1
ATOM 16869 C C . TYR F 1 289 ? 218.094 204.568 240.091 1.00 32.91 283 TYR F C 1
ATOM 16870 O O . TYR F 1 289 ? 217.911 204.219 238.919 1.00 32.91 283 TYR F O 1
ATOM 16879 N N . TYR F 1 290 ? 218.538 203.731 241.026 1.00 35.29 284 TYR F N 1
ATOM 16880 C CA . TYR F 1 290 ? 218.771 202.332 240.692 1.00 35.29 284 TYR F CA 1
ATOM 16881 C C . TYR F 1 290 ? 217.469 201.592 240.412 1.00 35.29 284 TYR F C 1
ATOM 16882 O O . TYR F 1 290 ? 217.463 200.623 239.647 1.00 35.29 284 TYR F O 1
ATOM 16891 N N . LYS F 1 291 ? 216.357 202.048 240.987 1.00 35.11 285 LYS F N 1
ATOM 16892 C CA . LYS F 1 291 ? 215.083 201.393 240.711 1.00 35.11 285 LYS F CA 1
ATOM 16893 C C . LYS F 1 291 ? 214.424 201.876 239.416 1.00 35.11 285 LYS F C 1
ATOM 16894 O O . LYS F 1 291 ? 213.803 201.075 238.711 1.00 35.11 285 LYS F O 1
ATOM 16900 N N . ASP F 1 292 ? 214.574 203.149 239.057 1.00 36.14 286 ASP F N 1
ATOM 16901 C CA . ASP F 1 292 ? 213.636 203.820 238.159 1.00 36.14 286 ASP F CA 1
ATOM 16902 C C . ASP F 1 292 ? 214.228 204.281 236.836 1.00 36.14 286 ASP F C 1
ATOM 16903 O O . ASP F 1 292 ? 213.587 204.118 235.797 1.00 36.14 286 ASP F O 1
ATOM 16908 N N . PHE F 1 293 ? 215.412 204.877 236.843 1.00 34.17 287 PHE F N 1
ATOM 16909 C CA . PHE F 1 293 ? 216.038 205.365 235.621 1.00 34.17 287 PHE F CA 1
ATOM 16910 C C . PHE F 1 293 ? 216.588 204.200 234.817 1.00 34.17 287 PHE F C 1
ATOM 16911 O O . PHE F 1 293 ? 217.087 203.229 235.387 1.00 34.17 287 PHE F O 1
ATOM 16919 N N . THR F 1 294 ? 216.512 204.307 233.491 1.00 34.47 288 THR F N 1
ATOM 16920 C CA . THR F 1 294 ? 217.207 203.356 232.634 1.00 34.47 288 THR F CA 1
ATOM 16921 C C . THR F 1 294 ? 218.711 203.492 232.828 1.00 34.47 288 THR F C 1
ATOM 16922 O O . THR F 1 294 ? 219.210 204.536 233.255 1.00 34.47 288 THR F O 1
ATOM 16926 N N . ILE F 1 295 ? 219.430 202.411 232.534 1.00 33.55 289 ILE F N 1
ATOM 16927 C CA . ILE F 1 295 ? 220.849 202.354 232.847 1.00 33.55 289 ILE F CA 1
ATOM 16928 C C . ILE F 1 295 ? 221.619 203.298 231.931 1.00 33.55 289 ILE F C 1
ATOM 16929 O O . ILE F 1 295 ? 221.222 203.545 230.783 1.00 33.55 289 ILE F O 1
ATOM 16934 N N . TYR F 1 296 ? 222.665 203.911 232.479 1.00 37.17 290 TYR F N 1
ATOM 16935 C CA . TYR F 1 296 ? 223.537 204.782 231.711 1.00 37.17 290 TYR F CA 1
ATOM 16936 C C . TYR F 1 296 ? 224.222 204.010 230.595 1.00 37.17 290 TYR F C 1
ATOM 16937 O O . TYR F 1 296 ? 224.972 203.063 230.847 1.00 37.17 290 TYR F O 1
ATOM 16946 N N . ASN F 1 297 ? 223.947 204.408 229.364 1.00 38.55 291 ASN F N 1
ATOM 16947 C CA . ASN F 1 297 ? 224.566 203.800 228.193 1.00 38.55 291 ASN F CA 1
ATOM 16948 C C . ASN F 1 297 ? 225.324 204.883 227.452 1.00 38.55 291 ASN F C 1
ATOM 16949 O O . ASN F 1 297 ? 224.692 205.746 226.810 1.00 38.55 291 ASN F O 1
ATOM 16954 N N . PRO F 1 298 ? 226.655 204.904 227.522 1.00 39.89 292 PRO F N 1
ATOM 16955 C CA . PRO F 1 298 ? 227.415 205.931 226.798 1.00 39.89 292 PRO F CA 1
ATOM 16956 C C . PRO F 1 298 ? 227.377 205.761 225.293 1.00 39.89 292 PRO F C 1
ATOM 16957 O O . PRO F 1 298 ? 227.617 206.736 224.573 1.00 39.89 292 PRO F O 1
ATOM 16961 N N . ASN F 1 299 ? 227.065 204.563 224.799 1.00 41.99 293 ASN F N 1
ATOM 16962 C CA . ASN F 1 299 ? 226.976 204.330 223.366 1.00 41.99 293 ASN F CA 1
ATOM 16963 C C . ASN F 1 299 ? 225.739 204.962 222.749 1.00 41.99 293 ASN F C 1
ATOM 16964 O O . ASN F 1 299 ? 225.733 205.232 221.545 1.00 41.99 293 ASN F O 1
ATOM 16969 N N . LEU F 1 300 ? 224.704 205.229 223.546 1.00 41.45 294 LEU F N 1
ATOM 16970 C CA . LEU F 1 300 ? 223.537 205.960 223.072 1.00 41.45 294 LEU F CA 1
ATOM 16971 C C . LEU F 1 300 ? 223.777 207.459 222.988 1.00 41.45 294 LEU F C 1
ATOM 16972 O O . LEU F 1 300 ? 222.902 208.187 222.510 1.00 41.45 294 LEU F O 1
ATOM 16977 N N . LEU F 1 301 ? 224.934 207.929 223.438 1.00 43.22 295 LEU F N 1
ATOM 16978 C CA . LEU F 1 301 ? 225.239 209.344 223.520 1.00 43.22 295 LEU F CA 1
ATOM 16979 C C . LEU F 1 301 ? 226.275 209.788 222.504 1.00 43.22 295 LEU F C 1
ATOM 16980 O O . LEU F 1 301 ? 226.468 210.995 222.330 1.00 43.22 295 LEU F O 1
ATOM 16985 N N . THR F 1 302 ? 226.950 208.849 221.842 1.00 47.64 296 THR F N 1
ATOM 16986 C CA . THR F 1 302 ? 228.055 209.187 220.960 1.00 47.64 296 THR F CA 1
ATOM 16987 C C . THR F 1 302 ? 227.606 209.813 219.651 1.00 47.64 296 THR F C 1
ATOM 16988 O O . THR F 1 302 ? 228.403 210.516 219.029 1.00 47.64 296 THR F O 1
ATOM 16992 N N . ALA F 1 303 ? 226.361 209.577 219.223 1.00 48.98 297 ALA F N 1
ATOM 16993 C CA . ALA F 1 303 ? 225.879 210.148 217.967 1.00 48.98 297 ALA F CA 1
ATOM 16994 C C . ALA F 1 303 ? 225.807 211.667 218.038 1.00 48.98 297 ALA F C 1
ATOM 16995 O O . ALA F 1 303 ? 226.221 212.357 217.099 1.00 48.98 297 ALA F O 1
ATOM 16997 N N . SER F 1 304 ? 225.329 212.202 219.164 1.00 50.13 298 SER F N 1
ATOM 16998 C CA . SER F 1 304 ? 225.306 213.645 219.365 1.00 50.13 298 SER F CA 1
ATOM 16999 C C . SER F 1 304 ? 226.711 214.224 219.469 1.00 50.13 298 SER F C 1
ATOM 17000 O O . SER F 1 304 ? 226.956 215.337 218.992 1.00 50.13 298 SER F O 1
ATOM 17003 N N . LYS F 1 305 ? 227.645 213.472 220.057 1.00 51.47 299 LYS F N 1
ATOM 17004 C CA . LYS F 1 305 ? 229.019 213.948 220.181 1.00 51.47 299 LYS F CA 1
ATOM 17005 C C . LYS F 1 305 ? 229.718 213.994 218.828 1.00 51.47 299 LYS F C 1
ATOM 17006 O O . LYS F 1 305 ? 230.404 214.974 218.515 1.00 51.47 299 LYS F O 1
ATOM 17012 N N . PHE F 1 306 ? 229.546 212.952 218.007 1.00 53.97 300 PHE F N 1
ATOM 17013 C CA . PHE F 1 306 ? 230.107 212.979 216.659 1.00 53.97 300 PHE F CA 1
ATOM 17014 C C . PHE F 1 306 ? 229.411 214.007 215.778 1.00 53.97 300 PHE F C 1
ATOM 17015 O O . PHE F 1 306 ? 230.042 214.570 214.884 1.00 53.97 300 PHE F O 1
ATOM 17023 N N . ARG F 1 307 ? 228.134 214.295 216.033 1.00 52.46 301 ARG F N 1
ATOM 17024 C CA . ARG F 1 307 ? 227.443 215.313 215.250 1.00 52.46 301 ARG F CA 1
ATOM 17025 C C . ARG F 1 307 ? 227.943 216.711 215.609 1.00 52.46 301 ARG F C 1
ATOM 17026 O O . ARG F 1 307 ? 228.137 217.562 214.728 1.00 52.46 301 ARG F O 1
ATOM 17034 N N . ALA F 1 308 ? 228.211 216.944 216.896 1.00 56.06 302 ALA F N 1
ATOM 17035 C CA . ALA F 1 308 ? 228.795 218.211 217.324 1.00 56.06 302 ALA F CA 1
ATOM 17036 C C . ALA F 1 308 ? 230.236 218.354 216.842 1.00 56.06 302 ALA F C 1
ATOM 17037 O O . ALA F 1 308 ? 230.666 219.450 216.467 1.00 56.06 302 ALA F O 1
ATOM 17039 N N . ALA F 1 309 ? 230.991 217.253 216.809 1.00 58.41 303 ALA F N 1
ATOM 17040 C CA . ALA F 1 309 ? 232.341 217.306 216.257 1.00 58.41 303 ALA F CA 1
ATOM 17041 C C . ALA F 1 309 ? 232.327 217.488 214.742 1.00 58.41 303 ALA F C 1
ATOM 17042 O O . ALA F 1 309 ? 233.257 218.076 214.180 1.00 58.41 303 ALA F O 1
ATOM 17044 N N . LYS F 1 310 ? 231.285 216.999 214.069 1.00 59.86 304 LYS F N 1
ATOM 17045 C CA . LYS F 1 310 ? 231.146 217.236 212.638 1.00 59.86 304 LYS F CA 1
ATOM 17046 C C . LYS F 1 310 ? 230.804 218.690 212.354 1.00 59.86 304 LYS F C 1
ATOM 17047 O O . LYS F 1 310 ? 231.233 219.240 211.334 1.00 59.86 304 LYS F O 1
ATOM 17053 N N . HIS F 1 311 ? 230.038 219.330 213.241 1.00 60.39 305 HIS F N 1
ATOM 17054 C CA . HIS F 1 311 ? 229.905 220.782 213.153 1.00 60.39 305 HIS F CA 1
ATOM 17055 C C . HIS F 1 311 ? 231.210 221.494 213.493 1.00 60.39 305 HIS F C 1
ATOM 17056 O O . HIS F 1 311 ? 231.465 222.583 212.969 1.00 60.39 305 HIS F O 1
ATOM 17063 N N . MET F 1 312 ? 232.048 220.894 214.341 1.00 64.08 306 MET F N 1
ATOM 17064 C CA . MET F 1 312 ? 233.378 221.448 214.591 1.00 64.08 306 MET F CA 1
ATOM 17065 C C . MET F 1 312 ? 234.322 221.260 213.411 1.00 64.08 306 MET F C 1
ATOM 17066 O O . MET F 1 312 ? 235.345 221.949 213.328 1.00 64.08 306 MET F O 1
ATOM 17071 N N . ALA F 1 313 ? 234.012 220.337 212.500 1.00 65.77 307 ALA F N 1
ATOM 17072 C CA . ALA F 1 313 ? 234.835 220.165 211.308 1.00 65.77 307 ALA F CA 1
ATOM 17073 C C . ALA F 1 313 ? 234.702 221.328 210.330 1.00 65.77 307 ALA F C 1
ATOM 17074 O O . ALA F 1 313 ? 235.548 221.469 209.441 1.00 65.77 307 ALA F O 1
ATOM 17076 N N . GLY F 1 314 ? 233.670 222.155 210.468 1.00 65.77 308 GLY F N 1
ATOM 17077 C CA . GLY F 1 314 ? 233.501 223.322 209.623 1.00 65.77 308 GLY F CA 1
ATOM 17078 C C . GLY F 1 314 ? 232.953 224.519 210.375 1.00 65.77 308 GLY F C 1
ATOM 17079 O O . GLY F 1 314 ? 233.516 224.944 211.384 1.00 65.77 308 GLY F O 1
ATOM 17080 N N . ALA F 1 333 ? 224.237 238.480 214.795 1.00 78.95 327 ALA F N 1
ATOM 17081 C CA . ALA F 1 333 ? 223.987 238.893 213.420 1.00 78.95 327 ALA F CA 1
ATOM 17082 C C . ALA F 1 333 ? 224.239 237.741 212.455 1.00 78.95 327 ALA F C 1
ATOM 17083 O O . ALA F 1 333 ? 223.317 237.245 211.808 1.00 78.95 327 ALA F O 1
ATOM 17085 N N . MET F 1 334 ? 225.502 237.320 212.364 1.00 77.59 328 MET F N 1
ATOM 17086 C CA . MET F 1 334 ? 225.844 236.185 211.513 1.00 77.59 328 MET F CA 1
ATOM 17087 C C . MET F 1 334 ? 225.416 234.868 212.148 1.00 77.59 328 MET F C 1
ATOM 17088 O O . MET F 1 334 ? 225.232 233.864 211.450 1.00 77.59 328 MET F O 1
ATOM 17093 N N . ILE F 1 335 ? 225.251 234.853 213.473 1.00 73.08 329 ILE F N 1
ATOM 17094 C CA . ILE F 1 335 ? 224.898 233.617 214.166 1.00 73.08 329 ILE F CA 1
ATOM 17095 C C . ILE F 1 335 ? 223.418 233.297 213.964 1.00 73.08 329 ILE F C 1
ATOM 17096 O O . ILE F 1 335 ? 222.998 232.137 214.057 1.00 73.08 329 ILE F O 1
ATOM 17101 N N . ALA F 1 336 ? 222.611 234.310 213.639 1.00 72.67 330 ALA F N 1
ATOM 17102 C CA . ALA F 1 336 ? 221.210 234.056 213.320 1.00 72.67 330 ALA F CA 1
ATOM 17103 C C . ALA F 1 336 ? 221.051 233.636 211.865 1.00 72.67 330 ALA F C 1
ATOM 17104 O O . ALA F 1 336 ? 220.185 232.816 211.538 1.00 72.67 330 ALA F O 1
ATOM 17106 N N . ALA F 1 337 ? 221.892 234.176 210.979 1.00 71.09 331 ALA F N 1
ATOM 17107 C CA . ALA F 1 337 ? 221.825 233.799 209.572 1.00 71.09 331 ALA F CA 1
ATOM 17108 C C . ALA F 1 337 ? 222.381 232.399 209.351 1.00 71.09 331 ALA F C 1
ATOM 17109 O O . ALA F 1 337 ? 221.901 231.663 208.481 1.00 71.09 331 ALA F O 1
ATOM 17111 N N . ALA F 1 338 ? 223.386 232.007 210.140 1.00 69.04 332 ALA F N 1
ATOM 17112 C CA . ALA F 1 338 ? 223.899 230.643 210.065 1.00 69.04 332 ALA F CA 1
ATOM 17113 C C . ALA F 1 338 ? 222.868 229.640 210.569 1.00 69.04 332 ALA F C 1
ATOM 17114 O O . ALA F 1 338 ? 222.724 228.549 210.005 1.00 69.04 332 ALA F O 1
ATOM 17116 N N . ALA F 1 339 ? 222.121 230.006 211.613 1.00 64.77 333 ALA F N 1
ATOM 17117 C CA . ALA F 1 339 ? 221.021 229.170 212.081 1.00 64.77 333 ALA F CA 1
ATOM 17118 C C . ALA F 1 339 ? 219.889 229.112 211.063 1.00 64.77 333 ALA F C 1
ATOM 17119 O O . ALA F 1 339 ? 219.230 228.073 210.928 1.00 64.77 333 ALA F O 1
ATOM 17121 N N . ARG F 1 340 ? 219.658 230.210 210.339 1.00 65.23 334 ARG F N 1
ATOM 17122 C CA . ARG F 1 340 ? 218.639 230.218 209.293 1.00 65.23 334 ARG F CA 1
ATOM 17123 C C . ARG F 1 340 ? 219.047 229.332 208.121 1.00 65.23 334 ARG F C 1
ATOM 17124 O O . ARG F 1 340 ? 218.205 228.654 207.521 1.00 65.23 334 ARG F O 1
ATOM 17132 N N . ARG F 1 341 ? 220.340 229.318 207.788 1.00 65.78 335 ARG F N 1
ATOM 17133 C CA . ARG F 1 341 ? 220.821 228.436 206.728 1.00 65.78 335 ARG F CA 1
ATOM 17134 C C . ARG F 1 341 ? 220.826 226.980 207.178 1.00 65.78 335 ARG F C 1
ATOM 17135 O O . ARG F 1 341 ? 220.640 226.073 206.359 1.00 65.78 335 ARG F O 1
ATOM 17143 N N . ARG F 1 342 ? 221.056 226.739 208.473 1.00 59.48 336 ARG F N 1
ATOM 17144 C CA . ARG F 1 342 ? 220.999 225.378 208.998 1.00 59.48 336 ARG F CA 1
ATOM 17145 C C . ARG F 1 342 ? 219.581 224.828 208.978 1.00 59.48 336 ARG F C 1
ATOM 17146 O O . ARG F 1 342 ? 219.354 223.695 208.538 1.00 59.48 336 ARG F O 1
ATOM 17154 N N . ASP F 1 343 ? 218.611 225.614 209.452 1.00 58.90 337 ASP F N 1
ATOM 17155 C CA . ASP F 1 343 ? 217.247 225.108 209.569 1.00 58.90 337 ASP F CA 1
ATOM 17156 C C . ASP F 1 343 ? 216.568 225.002 208.207 1.00 58.90 337 ASP F C 1
ATOM 17157 O O . ASP F 1 343 ? 215.534 224.339 208.073 1.00 58.90 337 ASP F O 1
ATOM 17162 N N . SER F 1 344 ? 217.132 225.650 207.185 1.00 59.80 338 SER F N 1
ATOM 17163 C CA . SER F 1 344 ? 216.585 225.530 205.838 1.00 59.80 338 SER F CA 1
ATOM 17164 C C . SER F 1 344 ? 217.207 224.358 205.089 1.00 59.80 338 SER F C 1
ATOM 17165 O O . SER F 1 344 ? 216.716 223.960 204.027 1.00 59.80 338 SER F O 1
ATOM 17168 N N . SER F 1 345 ? 218.286 223.792 205.626 1.00 53.01 339 SER F N 1
ATOM 17169 C CA . SER F 1 345 ? 218.996 222.721 204.940 1.00 53.01 339 SER F CA 1
ATOM 17170 C C . SER F 1 345 ? 218.254 221.396 205.065 1.00 53.01 339 SER F C 1
ATOM 17171 O O . SER F 1 345 ? 217.168 221.313 205.637 1.00 53.01 339 SER F O 1
ATOM 17174 N N . HIS F 1 346 ? 218.844 220.352 204.496 1.00 46.52 340 HIS F N 1
ATOM 17175 C CA . HIS F 1 346 ? 218.297 219.008 204.613 1.00 46.52 340 HIS F CA 1
ATOM 17176 C C . HIS F 1 346 ? 218.540 218.453 206.008 1.00 46.52 340 HIS F C 1
ATOM 17177 O O . HIS F 1 346 ? 219.689 218.332 206.441 1.00 46.52 340 HIS F O 1
ATOM 17184 N N . ASN F 1 347 ? 217.467 218.114 206.721 1.00 45.56 341 ASN F N 1
ATOM 17185 C CA . ASN F 1 347 ? 217.641 217.506 208.038 1.00 45.56 341 ASN F CA 1
ATOM 17186 C C . ASN F 1 347 ? 217.976 216.031 207.866 1.00 45.56 341 ASN F C 1
ATOM 17187 O O . ASN F 1 347 ? 217.102 215.187 207.663 1.00 45.56 341 ASN F O 1
ATOM 17192 N N . GLU F 1 348 ? 219.274 215.735 207.936 1.00 46.68 342 GLU F N 1
ATOM 17193 C CA . GLU F 1 348 ? 219.750 214.359 207.971 1.00 46.68 342 GLU F CA 1
ATOM 17194 C C . GLU F 1 348 ? 219.231 213.614 209.194 1.00 46.68 342 GLU F C 1
ATOM 17195 O O . GLU F 1 348 ? 218.966 212.409 209.116 1.00 46.68 342 GLU F O 1
ATOM 17201 N N . LEU F 1 349 ? 219.032 214.324 210.311 1.00 43.30 343 LEU F N 1
ATOM 17202 C CA . LEU F 1 349 ? 218.740 213.671 211.583 1.00 43.30 343 LEU F CA 1
ATOM 17203 C C . LEU F 1 349 ? 217.352 213.042 211.600 1.00 43.30 343 LEU F C 1
ATOM 17204 O O . LEU F 1 349 ? 217.186 211.938 212.126 1.00 43.30 343 LEU F O 1
ATOM 17209 N N . TYR F 1 350 ? 216.358 213.711 211.005 1.00 42.98 344 TYR F N 1
ATOM 17210 C CA . TYR F 1 350 ? 215.003 213.162 210.936 1.00 42.98 344 TYR F CA 1
ATOM 17211 C C . TYR F 1 350 ? 214.964 211.852 210.162 1.00 42.98 344 TYR F C 1
ATOM 17212 O O . TYR F 1 350 ? 214.392 210.856 210.627 1.00 42.98 344 TYR F O 1
ATOM 17221 N N . TYR F 1 351 ? 215.606 211.822 208.996 1.00 43.70 345 TYR F N 1
ATOM 17222 C CA . TYR F 1 351 ? 215.558 210.625 208.172 1.00 43.70 345 TYR F CA 1
ATOM 17223 C C . TYR F 1 351 ? 216.437 209.518 208.733 1.00 43.70 345 TYR F C 1
ATOM 17224 O O . TYR F 1 351 ? 216.078 208.342 208.626 1.00 43.70 345 TYR F O 1
ATOM 17233 N N . GLU F 1 352 ? 217.556 209.867 209.374 1.00 47.26 346 GLU F N 1
ATOM 17234 C CA . GLU F 1 352 ? 218.381 208.839 210.001 1.00 47.26 346 GLU F CA 1
ATOM 17235 C C . GLU F 1 352 ? 217.702 208.245 211.229 1.00 47.26 346 GLU F C 1
ATOM 17236 O O . GLU F 1 352 ? 217.813 207.041 211.474 1.00 47.26 346 GLU F O 1
ATOM 17242 N N . GLU F 1 353 ? 216.959 209.056 211.988 1.00 46.54 347 GLU F N 1
ATOM 17243 C CA . GLU F 1 353 ? 216.217 208.520 213.125 1.00 46.54 347 GLU F CA 1
ATOM 17244 C C . GLU F 1 353 ? 215.051 207.651 212.675 1.00 46.54 347 GLU F C 1
ATOM 17245 O O . GLU F 1 353 ? 214.787 206.608 213.283 1.00 46.54 347 GLU F O 1
ATOM 17251 N N . ALA F 1 354 ? 214.356 208.050 211.602 1.00 44.74 348 ALA F N 1
ATOM 17252 C CA . ALA F 1 354 ? 213.277 207.219 211.073 1.00 44.74 348 ALA F CA 1
ATOM 17253 C C . ALA F 1 354 ? 213.806 205.899 210.520 1.00 44.74 348 ALA F C 1
ATOM 17254 O O . ALA F 1 354 ? 213.210 204.837 210.749 1.00 44.74 348 ALA F O 1
ATOM 17256 N N . GLU F 1 355 ? 214.954 205.943 209.838 1.00 47.29 349 GLU F N 1
ATOM 17257 C CA . GLU F 1 355 ? 215.538 204.736 209.269 1.00 47.29 349 GLU F CA 1
ATOM 17258 C C . GLU F 1 355 ? 216.082 203.818 210.358 1.00 47.29 349 GLU F C 1
ATOM 17259 O O . GLU F 1 355 ? 215.951 202.591 210.265 1.00 47.29 349 GLU F O 1
ATOM 17265 N N . HIS F 1 356 ? 216.661 204.396 211.415 1.00 43.23 350 HIS F N 1
ATOM 17266 C CA . HIS F 1 356 ? 217.133 203.597 212.539 1.00 43.23 350 HIS F CA 1
ATOM 17267 C C . HIS F 1 356 ? 215.978 202.960 213.298 1.00 43.23 350 HIS F C 1
ATOM 17268 O O . HIS F 1 356 ? 216.081 201.807 213.725 1.00 43.23 350 HIS F O 1
ATOM 17275 N N . GLU F 1 357 ? 214.873 203.692 213.471 1.00 44.73 351 GLU F N 1
ATOM 17276 C CA . GLU F 1 357 ? 213.702 203.135 214.140 1.00 44.73 351 GLU F CA 1
ATOM 17277 C C . GLU F 1 357 ? 213.089 202.005 213.322 1.00 44.73 351 GLU F C 1
ATOM 17278 O O . GLU F 1 357 ? 212.630 200.998 213.879 1.00 44.73 351 GLU F O 1
ATOM 17284 N N . ARG F 1 358 ? 213.119 202.140 211.994 1.00 44.49 352 ARG F N 1
ATOM 17285 C CA . ARG F 1 358 ? 212.650 201.076 211.112 1.00 44.49 352 ARG F CA 1
ATOM 17286 C C . ARG F 1 358 ? 213.535 199.835 211.208 1.00 44.49 352 ARG F C 1
ATOM 17287 O O . ARG F 1 358 ? 213.028 198.705 211.263 1.00 44.49 352 ARG F O 1
ATOM 17295 N N . ARG F 1 359 ? 214.860 200.029 211.258 1.00 43.33 353 ARG F N 1
ATOM 17296 C CA . ARG F 1 359 ? 215.769 198.893 211.409 1.00 43.33 353 ARG F CA 1
ATOM 17297 C C . ARG F 1 359 ? 215.604 198.217 212.764 1.00 43.33 353 ARG F C 1
ATOM 17298 O O . ARG F 1 359 ? 215.705 196.991 212.864 1.00 43.33 353 ARG F O 1
ATOM 17306 N N . VAL F 1 360 ? 215.349 199.002 213.814 1.00 39.13 354 VAL F N 1
ATOM 17307 C CA . VAL F 1 360 ? 215.140 198.436 215.144 1.00 39.13 354 VAL F CA 1
ATOM 17308 C C . VAL F 1 360 ? 213.851 197.623 215.188 1.00 39.13 354 VAL F C 1
ATOM 17309 O O . VAL F 1 360 ? 213.821 196.533 215.767 1.00 39.13 354 VAL F O 1
ATOM 17313 N N . LYS F 1 361 ? 212.789 198.106 214.533 1.00 39.35 355 LYS F N 1
ATOM 17314 C CA . LYS F 1 361 ? 211.552 197.328 214.463 1.00 39.35 355 LYS F CA 1
ATOM 17315 C C . LYS F 1 361 ? 211.730 196.039 213.665 1.00 39.35 355 LYS F C 1
ATOM 17316 O O . LYS F 1 361 ? 211.168 194.998 214.032 1.00 39.35 355 LYS F O 1
ATOM 17322 N N . LYS F 1 362 ? 212.536 196.076 212.599 1.00 40.16 356 LYS F N 1
ATOM 17323 C CA . LYS F 1 362 ? 212.775 194.863 211.818 1.00 40.16 356 LYS F CA 1
ATOM 17324 C C . LYS F 1 362 ? 213.592 193.839 212.603 1.00 40.16 356 LYS F C 1
ATOM 17325 O O . LYS F 1 362 ? 213.252 192.649 212.622 1.00 40.16 356 LYS F O 1
ATOM 17331 N N . ARG F 1 363 ? 214.664 194.287 213.269 1.00 39.27 357 ARG F N 1
ATOM 17332 C CA . ARG F 1 363 ? 215.460 193.386 214.102 1.00 39.27 357 ARG F CA 1
ATOM 17333 C C . ARG F 1 363 ? 214.660 192.863 215.288 1.00 39.27 357 ARG F C 1
ATOM 17334 O O . ARG F 1 363 ? 214.851 191.717 215.705 1.00 39.27 357 ARG F O 1
ATOM 17342 N N . LYS F 1 364 ? 213.739 193.674 215.816 1.00 37.71 358 LYS F N 1
ATOM 17343 C CA . LYS F 1 364 ? 212.863 193.235 216.893 1.00 37.71 358 LYS F CA 1
ATOM 17344 C C . LYS F 1 364 ? 211.911 192.145 216.426 1.00 37.71 358 LYS F C 1
ATOM 17345 O O . LYS F 1 364 ? 211.680 191.175 217.151 1.00 37.71 358 LYS F O 1
ATOM 17351 N N . ALA F 1 365 ? 211.360 192.277 215.215 1.00 38.80 359 ALA F N 1
ATOM 17352 C CA . ALA F 1 365 ? 210.473 191.239 214.691 1.00 38.80 359 ALA F CA 1
ATOM 17353 C C . ALA F 1 365 ? 211.227 189.939 214.419 1.00 38.80 359 ALA F C 1
ATOM 17354 O O . ALA F 1 365 ? 210.717 188.847 214.724 1.00 38.80 359 ALA F O 1
ATOM 17356 N N . ARG F 1 366 ? 212.448 190.046 213.871 1.00 41.61 360 ARG F N 1
ATOM 17357 C CA . ARG F 1 366 ? 213.314 188.875 213.703 1.00 41.61 360 ARG F CA 1
ATOM 17358 C C . ARG F 1 366 ? 213.605 188.201 215.035 1.00 41.61 360 ARG F C 1
ATOM 17359 O O . ARG F 1 366 ? 213.570 186.970 215.139 1.00 41.61 360 ARG F O 1
ATOM 17367 N N . LEU F 1 367 ? 213.872 189.003 216.065 1.00 37.87 361 LEU F N 1
ATOM 17368 C CA . LEU F 1 367 ? 214.187 188.475 217.384 1.00 37.87 361 LEU F CA 1
ATOM 17369 C C . LEU F 1 367 ? 212.986 187.791 218.027 1.00 37.87 361 LEU F C 1
ATOM 17370 O O . LEU F 1 367 ? 213.141 186.742 218.660 1.00 37.87 361 LEU F O 1
ATOM 17375 N N . VAL F 1 368 ? 211.789 188.365 217.872 1.00 38.85 362 VAL F N 1
ATOM 17376 C CA . VAL F 1 368 ? 210.582 187.752 218.425 1.00 38.85 362 VAL F CA 1
ATOM 17377 C C . VAL F 1 368 ? 210.313 186.406 217.764 1.00 38.85 362 VAL F C 1
ATOM 17378 O O . VAL F 1 368 ? 210.045 185.412 218.453 1.00 38.85 362 VAL F O 1
ATOM 17382 N N . VAL F 1 369 ? 210.448 186.338 216.433 1.00 41.87 363 VAL F N 1
ATOM 17383 C CA . VAL F 1 369 ? 210.241 185.074 215.720 1.00 41.87 363 VAL F CA 1
ATOM 17384 C C . VAL F 1 369 ? 211.290 184.036 216.123 1.00 41.87 363 VAL F C 1
ATOM 17385 O O . VAL F 1 369 ? 210.962 182.862 216.359 1.00 41.87 363 VAL F O 1
ATOM 17389 N N . ALA F 1 370 ? 212.547 184.469 216.277 1.00 42.96 364 ALA F N 1
ATOM 17390 C CA . ALA F 1 370 ? 213.628 183.565 216.660 1.00 42.96 364 ALA F CA 1
ATOM 17391 C C . ALA F 1 370 ? 213.438 183.007 218.065 1.00 42.96 364 ALA F C 1
ATOM 17392 O O . ALA F 1 370 ? 213.639 181.810 218.291 1.00 42.96 364 ALA F O 1
ATOM 17394 N N . VAL F 1 371 ? 213.012 183.841 219.013 1.00 41.58 365 VAL F N 1
ATOM 17395 C CA . VAL F 1 371 ? 212.862 183.363 220.384 1.00 41.58 365 VAL F CA 1
ATOM 17396 C C . VAL F 1 371 ? 211.607 182.495 220.538 1.00 41.58 365 VAL F C 1
ATOM 17397 O O . VAL F 1 371 ? 211.621 181.517 221.298 1.00 41.58 365 VAL F O 1
ATOM 17401 N N . GLU F 1 372 ? 210.539 182.780 219.782 1.00 46.83 366 GLU F N 1
ATOM 17402 C CA . GLU F 1 372 ? 209.369 181.899 219.799 1.00 46.83 366 GLU F CA 1
ATOM 17403 C C . GLU F 1 372 ? 209.689 180.525 219.223 1.00 46.83 366 GLU F C 1
ATOM 17404 O O . GLU F 1 372 ? 209.371 179.491 219.837 1.00 46.83 366 GLU F O 1
ATOM 17410 N N . GLU F 1 373 ? 210.368 180.488 218.074 1.00 52.79 367 GLU F N 1
ATOM 17411 C CA . GLU F 1 373 ? 210.708 179.200 217.492 1.00 52.79 367 GLU F CA 1
ATOM 17412 C C . GLU F 1 373 ? 211.871 178.531 218.214 1.00 52.79 367 GLU F C 1
ATOM 17413 O O . GLU F 1 373 ? 212.143 177.355 217.966 1.00 52.79 367 GLU F O 1
ATOM 17419 N N . ALA F 1 374 ? 212.557 179.248 219.102 1.00 48.30 368 ALA F N 1
ATOM 17420 C CA . ALA F 1 374 ? 213.514 178.602 219.986 1.00 48.30 368 ALA F CA 1
ATOM 17421 C C . ALA F 1 374 ? 212.823 177.962 221.184 1.00 48.30 368 ALA F C 1
ATOM 17422 O O . ALA F 1 374 ? 213.168 176.841 221.572 1.00 48.30 368 ALA F O 1
ATOM 17424 N N . PHE F 1 375 ? 211.846 178.652 221.788 1.00 46.94 369 PHE F N 1
ATOM 17425 C CA . PHE F 1 375 ? 211.165 178.072 222.945 1.00 46.94 369 PHE F CA 1
ATOM 17426 C C . PHE F 1 375 ? 210.253 176.927 222.566 1.00 46.94 369 PHE F C 1
ATOM 17427 O O . PHE F 1 375 ? 209.913 176.112 223.429 1.00 46.94 369 PHE F O 1
ATOM 17435 N N . ILE F 1 376 ? 209.845 176.843 221.300 1.00 56.42 370 ILE F N 1
ATOM 17436 C CA . ILE F 1 376 ? 208.993 175.733 220.907 1.00 56.42 370 ILE F CA 1
ATOM 17437 C C . ILE F 1 376 ? 209.786 174.428 220.745 1.00 56.42 370 ILE F C 1
ATOM 17438 O O . ILE F 1 376 ? 209.188 173.360 220.567 1.00 56.42 370 ILE F O 1
ATOM 17443 N N . HIS F 1 377 ? 211.118 174.469 220.856 1.00 57.93 371 HIS F N 1
ATOM 17444 C CA . HIS F 1 377 ? 211.923 173.276 220.604 1.00 57.93 371 HIS F CA 1
ATOM 17445 C C . HIS F 1 377 ? 212.025 172.366 221.824 1.00 57.93 371 HIS F C 1
ATOM 17446 O O . HIS F 1 377 ? 212.464 171.218 221.704 1.00 57.93 371 HIS F O 1
ATOM 17453 N N . ILE F 1 378 ? 211.656 172.849 223.002 1.00 58.93 372 ILE F N 1
ATOM 17454 C CA . ILE F 1 378 ? 211.719 172.029 224.209 1.00 58.93 372 ILE F CA 1
ATOM 17455 C C . ILE F 1 378 ? 210.348 171.951 224.856 1.00 58.93 372 ILE F C 1
ATOM 17456 O O . ILE F 1 378 ? 209.481 172.798 224.633 1.00 58.93 372 ILE F O 1
ATOM 17461 N N . GLN F 1 379 ? 210.162 170.929 225.685 1.00 65.49 373 GLN F N 1
ATOM 17462 C CA . GLN F 1 379 ? 208.877 170.599 226.279 1.00 65.49 373 GLN F CA 1
ATOM 17463 C C . GLN F 1 379 ? 209.037 170.413 227.784 1.00 65.49 373 GLN F C 1
ATOM 17464 O O . GLN F 1 379 ? 210.060 169.911 228.254 1.00 65.49 373 GLN F O 1
ATOM 17470 N N . ARG F 1 380 ? 207.996 170.803 228.531 1.00 68.26 374 ARG F N 1
ATOM 17471 C CA . ARG F 1 380 ? 208.075 170.884 229.990 1.00 68.26 374 ARG F CA 1
ATOM 17472 C C . ARG F 1 380 ? 208.155 169.500 230.634 1.00 68.26 374 ARG F C 1
ATOM 17473 O O . ARG F 1 380 ? 208.627 169.370 231.771 1.00 68.26 374 ARG F O 1
ATOM 17481 N N . LEU F 1 381 ? 207.727 168.461 229.910 1.00 68.24 375 LEU F N 1
ATOM 17482 C CA . LEU F 1 381 ? 207.763 167.050 230.341 1.00 68.24 375 LEU F CA 1
ATOM 17483 C C . LEU F 1 381 ? 207.018 166.792 231.651 1.00 68.24 375 LEU F C 1
ATOM 17484 O O . LEU F 1 381 ? 206.116 165.957 231.708 1.00 68.24 375 LEU F O 1
ATOM 17489 N N . GLU F 1 392 ? 215.775 162.753 225.517 1.00 71.88 386 GLU F N 1
ATOM 17490 C CA . GLU F 1 392 ? 216.792 162.900 226.553 1.00 71.88 386 GLU F CA 1
ATOM 17491 C C . GLU F 1 392 ? 216.420 163.980 227.563 1.00 71.88 386 GLU F C 1
ATOM 17492 O O . GLU F 1 392 ? 216.065 165.097 227.198 1.00 71.88 386 GLU F O 1
ATOM 17498 N N . VAL F 1 393 ? 216.518 163.621 228.844 1.00 67.03 387 VAL F N 1
ATOM 17499 C CA . VAL F 1 393 ? 216.121 164.518 229.920 1.00 67.03 387 VAL F CA 1
ATOM 17500 C C . VAL F 1 393 ? 217.275 165.446 230.282 1.00 67.03 387 VAL F C 1
ATOM 17501 O O . VAL F 1 393 ? 218.425 165.013 230.429 1.00 67.03 387 VAL F O 1
ATOM 17505 N N . MET F 1 394 ? 216.973 166.739 230.420 1.00 61.49 388 MET F N 1
ATOM 17506 C CA . MET F 1 394 ? 217.978 167.731 230.776 1.00 61.49 388 MET F CA 1
ATOM 17507 C C . MET F 1 394 ? 217.373 168.807 231.669 1.00 61.49 388 MET F C 1
ATOM 17508 O O . MET F 1 394 ? 216.168 169.063 231.647 1.00 61.49 388 MET F O 1
ATOM 17513 N N . ASP F 1 395 ? 218.239 169.424 232.475 1.00 58.63 389 ASP F N 1
ATOM 17514 C CA . ASP F 1 395 ? 217.900 170.508 233.387 1.00 58.63 389 ASP F CA 1
ATOM 17515 C C . ASP F 1 395 ? 217.742 171.815 232.592 1.00 58.63 389 ASP F C 1
ATOM 17516 O O . ASP F 1 395 ? 218.071 171.844 231.404 1.00 58.63 389 ASP F O 1
ATOM 17521 N N . PRO F 1 396 ? 217.197 172.896 233.190 1.00 54.23 390 PRO F N 1
ATOM 17522 C CA . PRO F 1 396 ? 216.984 174.125 232.396 1.00 54.23 390 PRO F CA 1
ATOM 17523 C C . PRO F 1 396 ? 218.245 174.790 231.875 1.00 54.23 390 PRO F C 1
ATOM 17524 O O . PRO F 1 396 ? 218.158 175.531 230.891 1.00 54.23 390 PRO F O 1
ATOM 17528 N N . ARG F 1 397 ? 219.405 174.548 232.486 1.00 52.35 391 ARG F N 1
ATOM 17529 C CA . ARG F 1 397 ? 220.651 175.085 231.950 1.00 52.35 391 ARG F CA 1
ATOM 17530 C C . ARG F 1 397 ? 221.001 174.434 230.616 1.00 52.35 391 ARG F C 1
ATOM 17531 O O . ARG F 1 397 ? 221.333 175.123 229.644 1.00 52.35 391 ARG F O 1
ATOM 17539 N N . GLU F 1 398 ? 220.899 173.105 230.542 1.00 55.20 392 GLU F N 1
ATOM 17540 C CA . GLU F 1 398 ? 221.188 172.407 229.294 1.00 55.20 392 GLU F CA 1
ATOM 17541 C C . GLU F 1 398 ? 220.095 172.620 228.256 1.00 55.20 392 GLU F C 1
ATOM 17542 O O . GLU F 1 398 ? 220.385 172.634 227.059 1.00 55.20 392 GLU F O 1
ATOM 17548 N N . ALA F 1 399 ? 218.847 172.822 228.687 1.00 50.43 393 ALA F N 1
ATOM 17549 C CA . ALA F 1 399 ? 217.790 173.175 227.741 1.00 50.43 393 ALA F CA 1
ATOM 17550 C C . ALA F 1 399 ? 218.002 174.573 227.170 1.00 50.43 393 ALA F C 1
ATOM 17551 O O . ALA F 1 399 ? 217.755 174.813 225.978 1.00 50.43 393 ALA F O 1
ATOM 17553 N N . ALA F 1 400 ? 218.474 175.499 228.010 1.00 46.99 394 ALA F N 1
ATOM 17554 C CA . ALA F 1 400 ? 218.838 176.836 227.556 1.00 46.99 394 ALA F CA 1
ATOM 17555 C C . ALA F 1 400 ? 219.987 176.784 226.559 1.00 46.99 394 ALA F C 1
ATOM 17556 O O . ALA F 1 400 ? 219.954 177.452 225.519 1.00 46.99 394 ALA F O 1
ATOM 17558 N N . GLN F 1 401 ? 221.007 175.975 226.855 1.00 50.36 395 GLN F N 1
ATOM 17559 C CA . GLN F 1 401 ? 222.129 175.811 225.935 1.00 50.36 395 GLN F CA 1
ATOM 17560 C C . GLN F 1 401 ? 221.717 175.095 224.656 1.00 50.36 395 GLN F C 1
ATOM 17561 O O . GLN F 1 401 ? 222.345 175.292 223.610 1.00 50.36 395 GLN F O 1
ATOM 17567 N N . ALA F 1 402 ? 220.678 174.262 224.720 1.00 48.11 396 ALA F N 1
ATOM 17568 C CA . ALA F 1 402 ? 220.184 173.591 223.526 1.00 48.11 396 ALA F CA 1
ATOM 17569 C C . ALA F 1 402 ? 219.466 174.564 222.602 1.00 48.11 396 ALA F C 1
ATOM 17570 O O . ALA F 1 402 ? 219.724 174.591 221.394 1.00 48.11 396 ALA F O 1
ATOM 17572 N N . ILE F 1 403 ? 218.560 175.380 223.151 1.00 47.15 397 ILE F N 1
ATOM 17573 C CA . ILE F 1 403 ? 217.746 176.238 222.289 1.00 47.15 397 ILE F CA 1
ATOM 17574 C C . ILE F 1 403 ? 218.364 177.599 222.009 1.00 47.15 397 ILE F C 1
ATOM 17575 O O . ILE F 1 403 ? 217.842 178.332 221.158 1.00 47.15 397 ILE F O 1
ATOM 17580 N N . PHE F 1 404 ? 219.446 177.965 222.691 1.00 46.66 398 PHE F N 1
ATOM 17581 C CA . PHE F 1 404 ? 220.077 179.259 222.434 1.00 46.66 398 PHE F CA 1
ATOM 17582 C C . PHE F 1 404 ? 220.713 179.450 221.051 1.00 46.66 398 PHE F C 1
ATOM 17583 O O . PHE F 1 404 ? 220.629 180.585 220.543 1.00 46.66 398 PHE F O 1
ATOM 17591 N N . PRO F 1 405 ? 221.359 178.464 220.390 1.00 48.63 399 PRO F N 1
ATOM 17592 C CA . PRO F 1 405 ? 221.891 178.741 219.038 1.00 48.63 399 PRO F CA 1
ATOM 17593 C C . PRO F 1 405 ? 220.844 179.035 217.970 1.00 48.63 399 PRO F C 1
ATOM 17594 O O . PRO F 1 405 ? 221.209 179.565 216.915 1.00 48.63 399 PRO F O 1
ATOM 17598 N N . SER F 1 406 ? 219.573 178.727 218.192 1.00 49.83 400 SER F N 1
ATOM 17599 C CA . SER F 1 406 ? 218.544 179.111 217.238 1.00 49.83 400 SER F CA 1
ATOM 17600 C C . SER F 1 406 ? 218.013 180.522 217.460 1.00 49.83 400 SER F C 1
ATOM 17601 O O . SER F 1 406 ? 217.203 180.991 216.656 1.00 49.83 400 SER F O 1
ATOM 17604 N N . MET F 1 407 ? 218.439 181.210 218.522 1.00 45.92 401 MET F N 1
ATOM 17605 C CA . MET F 1 407 ? 218.079 182.604 218.729 1.00 45.92 401 MET F CA 1
ATOM 17606 C C . MET F 1 407 ? 219.276 183.532 218.841 1.00 45.92 401 MET F C 1
ATOM 17607 O O . MET F 1 407 ? 219.077 184.746 218.944 1.00 45.92 401 MET F O 1
ATOM 17612 N N . ALA F 1 408 ? 220.503 182.999 218.825 1.00 43.97 402 ALA F N 1
ATOM 17613 C CA . ALA F 1 408 ? 221.675 183.760 219.252 1.00 43.97 402 ALA F CA 1
ATOM 17614 C C . ALA F 1 408 ? 222.031 184.870 218.272 1.00 43.97 402 ALA F C 1
ATOM 17615 O O . ALA F 1 408 ? 222.407 185.971 218.689 1.00 43.97 402 ALA F O 1
ATOM 17617 N N . ARG F 1 409 ? 221.909 184.608 216.970 1.00 47.26 403 ARG F N 1
ATOM 17618 C CA . ARG F 1 409 ? 222.311 185.601 215.983 1.00 47.26 403 ARG F CA 1
ATOM 17619 C C . ARG F 1 409 ? 221.323 186.759 215.923 1.00 47.26 403 ARG F C 1
ATOM 17620 O O . ARG F 1 409 ? 221.732 187.919 215.806 1.00 47.26 403 ARG F O 1
ATOM 17628 N N . ALA F 1 410 ? 220.023 186.463 216.019 1.00 40.81 404 ALA F N 1
ATOM 17629 C CA . ALA F 1 410 ? 219.010 187.515 216.020 1.00 40.81 404 ALA F CA 1
ATOM 17630 C C . ALA F 1 410 ? 219.124 188.392 217.259 1.00 40.81 404 ALA F C 1
ATOM 17631 O O . ALA F 1 410 ? 218.987 189.619 217.175 1.00 40.81 404 ALA F O 1
ATOM 17633 N N . LEU F 1 411 ? 219.426 187.782 218.406 1.00 38.26 405 LEU F N 1
ATOM 17634 C CA . LEU F 1 411 ? 219.625 188.549 219.629 1.00 38.26 405 LEU F CA 1
ATOM 17635 C C . LEU F 1 411 ? 220.895 189.379 219.564 1.00 38.26 405 LEU F C 1
ATOM 17636 O O . LEU F 1 411 ? 220.912 190.517 220.039 1.00 38.26 405 LEU F O 1
ATOM 17641 N N . GLN F 1 412 ? 221.956 188.834 218.966 1.00 41.52 406 GLN F N 1
ATOM 17642 C CA . GLN F 1 412 ? 223.196 189.586 218.804 1.00 41.52 406 GLN F CA 1
ATOM 17643 C C . GLN F 1 412 ? 222.999 190.793 217.894 1.00 41.52 406 GLN F C 1
ATOM 17644 O O . GLN F 1 412 ? 223.472 191.894 218.200 1.00 41.52 406 GLN F O 1
ATOM 17650 N N . LYS F 1 413 ? 222.266 190.612 216.793 1.00 40.75 407 LYS F N 1
ATOM 17651 C CA . LYS F 1 413 ? 221.996 191.721 215.885 1.00 40.75 407 LYS F CA 1
ATOM 17652 C C . LYS F 1 413 ? 221.080 192.761 216.515 1.00 40.75 407 LYS F C 1
ATOM 17653 O O . LYS F 1 413 ? 221.258 193.964 216.277 1.00 40.75 407 LYS F O 1
ATOM 17659 N N . TYR F 1 414 ? 220.121 192.329 217.342 1.00 35.50 408 TYR F N 1
ATOM 17660 C CA . TYR F 1 414 ? 219.259 193.289 218.020 1.00 35.50 408 TYR F CA 1
ATOM 17661 C C . TYR F 1 414 ? 220.015 194.065 219.092 1.00 35.50 408 TYR F C 1
ATOM 17662 O O . TYR F 1 414 ? 219.798 195.268 219.258 1.00 35.50 408 TYR F O 1
ATOM 17671 N N . LEU F 1 415 ? 220.878 193.393 219.855 1.00 37.00 409 LEU F N 1
ATOM 17672 C CA . LEU F 1 415 ? 221.652 194.102 220.864 1.00 37.00 409 LEU F CA 1
ATOM 17673 C C . LEU F 1 415 ? 222.696 195.016 220.243 1.00 37.00 409 LEU F C 1
ATOM 17674 O O . LEU F 1 415 ? 223.047 196.029 220.852 1.00 37.00 409 LEU F O 1
ATOM 17679 N N . ARG F 1 416 ? 223.185 194.701 219.041 1.00 41.94 410 ARG F N 1
ATOM 17680 C CA . ARG F 1 416 ? 224.065 195.645 218.364 1.00 41.94 410 ARG F CA 1
ATOM 17681 C C . ARG F 1 416 ? 223.301 196.840 217.807 1.00 41.94 410 ARG F C 1
ATOM 17682 O O . ARG F 1 416 ? 223.802 197.967 217.866 1.00 41.94 410 ARG F O 1
ATOM 17690 N N . ILE F 1 417 ? 222.098 196.629 217.261 1.00 38.73 411 ILE F N 1
ATOM 17691 C CA . ILE F 1 417 ? 221.374 197.761 216.682 1.00 38.73 411 ILE F CA 1
ATOM 17692 C C . ILE F 1 417 ? 220.806 198.670 217.776 1.00 38.73 411 ILE F C 1
ATOM 17693 O O . ILE F 1 417 ? 220.652 199.879 217.566 1.00 38.73 411 ILE F O 1
ATOM 17698 N N . THR F 1 418 ? 220.535 198.136 218.966 1.00 37.81 412 THR F N 1
ATOM 17699 C CA . THR F 1 418 ? 220.052 198.947 220.074 1.00 37.81 412 THR F CA 1
ATOM 17700 C C . THR F 1 418 ? 221.161 199.351 221.031 1.00 37.81 412 THR F C 1
ATOM 17701 O O . THR F 1 418 ? 220.867 199.971 222.059 1.00 37.81 412 THR F O 1
ATOM 17705 N N . ARG F 1 419 ? 222.408 198.983 220.718 1.00 41.25 413 ARG F N 1
ATOM 17706 C CA . ARG F 1 419 ? 223.618 199.393 221.436 1.00 41.25 413 ARG F CA 1
ATOM 17707 C C . ARG F 1 419 ? 223.606 198.903 222.882 1.00 41.25 413 ARG F C 1
ATOM 17708 O O . ARG F 1 419 ? 224.009 199.601 223.812 1.00 41.25 413 ARG F O 1
ATOM 17716 N N . GLN F 1 420 ? 223.141 197.667 223.056 1.00 39.63 414 GLN F N 1
ATOM 17717 C CA . GLN F 1 420 ? 223.055 197.023 224.359 1.00 39.63 414 GLN F CA 1
ATOM 17718 C C . GLN F 1 420 ? 223.975 195.818 224.471 1.00 39.63 414 GLN F C 1
ATOM 17719 O O . GLN F 1 420 ? 223.816 195.017 225.397 1.00 39.63 414 GLN F O 1
ATOM 17725 N N . GLN F 1 421 ? 224.927 195.661 223.549 1.00 42.05 415 GLN F N 1
ATOM 17726 C CA . GLN F 1 421 ? 225.707 194.431 223.486 1.00 42.05 415 GLN F CA 1
ATOM 17727 C C . GLN F 1 421 ? 226.765 194.349 224.577 1.00 42.05 415 GLN F C 1
ATOM 17728 O O . GLN F 1 421 ? 227.235 193.249 224.880 1.00 42.05 415 GLN F O 1
ATOM 17734 N N . ASN F 1 422 ? 227.145 195.475 225.177 1.00 43.59 416 ASN F N 1
ATOM 17735 C CA . ASN F 1 422 ? 228.092 195.456 226.283 1.00 43.59 416 ASN F CA 1
ATOM 17736 C C . ASN F 1 422 ? 227.450 195.038 227.595 1.00 43.59 416 ASN F C 1
ATOM 17737 O O . ASN F 1 422 ? 228.168 194.758 228.559 1.00 43.59 416 ASN F O 1
ATOM 17742 N N . TYR F 1 423 ? 226.125 194.984 227.647 1.00 40.21 417 TYR F N 1
ATOM 17743 C CA . TYR F 1 423 ? 225.389 194.741 228.873 1.00 40.21 417 TYR F CA 1
ATOM 17744 C C . TYR F 1 423 ? 225.031 193.284 229.085 1.00 40.21 417 TYR F C 1
ATOM 17745 O O . TYR F 1 423 ? 224.660 192.913 230.203 1.00 40.21 417 TYR F O 1
ATOM 17754 N N . HIS F 1 424 ? 225.131 192.451 228.055 1.00 39.52 418 HIS F N 1
ATOM 17755 C CA . HIS F 1 424 ? 224.677 191.068 228.130 1.00 39.52 418 HIS F CA 1
ATOM 17756 C C . HIS F 1 424 ? 225.758 190.161 227.557 1.00 39.52 418 HIS F C 1
ATOM 17757 O O . HIS F 1 424 ? 225.918 190.067 226.338 1.00 39.52 418 HIS F O 1
ATOM 17764 N N . SER F 1 425 ? 226.499 189.502 228.438 1.00 42.67 419 SER F N 1
ATOM 17765 C CA . SER F 1 425 ? 227.372 188.422 228.015 1.00 42.67 419 SER F CA 1
ATOM 17766 C C . SER F 1 425 ? 226.541 187.186 227.689 1.00 42.67 419 SER F C 1
ATOM 17767 O O . SER F 1 425 ? 225.350 187.115 227.992 1.00 42.67 419 SER F O 1
ATOM 17770 N N . MET F 1 426 ? 227.186 186.202 227.056 1.00 47.65 420 MET F N 1
ATOM 17771 C CA . MET F 1 426 ? 226.485 184.970 226.702 1.00 47.65 420 MET F CA 1
ATOM 17772 C C . MET F 1 426 ? 226.108 184.177 227.948 1.00 47.65 420 MET F C 1
ATOM 17773 O O . MET F 1 426 ? 225.055 183.531 227.985 1.00 47.65 420 MET F O 1
ATOM 17778 N N . GLU F 1 427 ? 226.947 184.244 228.987 1.00 46.68 421 GLU F N 1
ATOM 17779 C CA . GLU F 1 427 ? 226.638 183.598 230.259 1.00 46.68 421 GLU F CA 1
ATOM 17780 C C . GLU F 1 427 ? 225.412 184.217 230.918 1.00 46.68 421 GLU F C 1
ATOM 17781 O O . GLU F 1 427 ? 224.560 183.498 231.451 1.00 46.68 421 GLU F O 1
ATOM 17787 N N . SER F 1 428 ? 225.303 185.548 230.874 1.00 42.91 422 SER F N 1
ATOM 17788 C CA . SER F 1 428 ? 224.145 186.241 231.435 1.00 42.91 422 SER F CA 1
ATOM 17789 C C . SER F 1 428 ? 222.862 185.879 230.697 1.00 42.91 422 SER F C 1
ATOM 17790 O O . SER F 1 428 ? 221.818 185.647 231.323 1.00 42.91 422 SER F O 1
ATOM 17793 N N . ILE F 1 429 ? 222.931 185.806 229.367 1.00 38.32 423 ILE F N 1
ATOM 17794 C CA . ILE F 1 429 ? 221.764 185.459 228.567 1.00 38.32 423 ILE F CA 1
ATOM 17795 C C . ILE F 1 429 ? 221.367 184.007 228.798 1.00 38.32 423 ILE F C 1
ATOM 17796 O O . ILE F 1 429 ? 220.179 183.691 228.893 1.00 38.32 423 ILE F O 1
ATOM 17801 N N . LEU F 1 430 ? 222.346 183.109 228.946 1.00 42.21 424 LEU F N 1
ATOM 17802 C CA . LEU F 1 430 ? 222.022 181.714 229.239 1.00 42.21 424 LEU F CA 1
ATOM 17803 C C . LEU F 1 430 ? 221.437 181.536 230.635 1.00 42.21 424 LEU F C 1
ATOM 17804 O O . LEU F 1 430 ? 220.536 180.709 230.816 1.00 42.21 424 LEU F O 1
ATOM 17809 N N . GLN F 1 431 ? 221.912 182.304 231.620 1.00 42.18 425 GLN F N 1
ATOM 17810 C CA . GLN F 1 431 ? 221.334 182.232 232.958 1.00 42.18 425 GLN F CA 1
ATOM 17811 C C . GLN F 1 431 ? 219.906 182.759 232.973 1.00 42.18 425 GLN F C 1
ATOM 17812 O O . GLN F 1 431 ? 219.021 182.154 233.586 1.00 42.18 425 GLN F O 1
ATOM 17818 N N . HIS F 1 432 ? 219.652 183.863 232.264 1.00 37.45 426 HIS F N 1
ATOM 17819 C CA . HIS F 1 432 ? 218.290 184.382 232.187 1.00 37.45 426 HIS F CA 1
ATOM 17820 C C . HIS F 1 432 ? 217.390 183.479 231.353 1.00 37.45 426 HIS F C 1
ATOM 17821 O O . HIS F 1 432 ? 216.189 183.372 231.625 1.00 37.45 426 HIS F O 1
ATOM 17828 N N . LEU F 1 433 ? 217.965 182.789 230.372 1.00 39.85 427 LEU F N 1
ATOM 17829 C CA . LEU F 1 433 ? 217.211 181.857 229.549 1.00 39.85 427 LEU F CA 1
ATOM 17830 C C . LEU F 1 433 ? 216.783 180.639 230.352 1.00 39.85 427 LEU F C 1
ATOM 17831 O O . LEU F 1 433 ? 215.619 180.235 230.301 1.00 39.85 427 LEU F O 1
ATOM 17836 N N . ALA F 1 434 ? 217.709 180.061 231.126 1.00 41.73 428 ALA F N 1
ATOM 17837 C CA . ALA F 1 434 ? 217.366 178.968 232.030 1.00 41.73 428 ALA F CA 1
ATOM 17838 C C . ALA F 1 434 ? 216.413 179.422 233.128 1.00 41.73 428 ALA F C 1
ATOM 17839 O O . ALA F 1 434 ? 215.585 178.632 233.593 1.00 41.73 428 ALA F O 1
ATOM 17841 N N . PHE F 1 435 ? 216.518 180.686 233.546 1.00 41.30 429 PHE F N 1
ATOM 17842 C CA . PHE F 1 435 ? 215.585 181.257 234.510 1.00 41.30 429 PHE F CA 1
ATOM 17843 C C . PHE F 1 435 ? 214.164 181.305 233.959 1.00 41.30 429 PHE F C 1
ATOM 17844 O O . PHE F 1 435 ? 213.209 180.945 234.654 1.00 41.30 429 PHE F O 1
ATOM 17852 N N . CYS F 1 436 ? 214.006 181.751 232.712 1.00 41.84 430 CYS F N 1
ATOM 17853 C CA . CYS F 1 436 ? 212.675 181.837 232.120 1.00 41.84 430 CYS F CA 1
ATOM 17854 C C . CYS F 1 436 ? 212.126 180.468 231.741 1.00 41.84 430 CYS F C 1
ATOM 17855 O O . CYS F 1 436 ? 210.910 180.260 231.790 1.00 41.84 430 CYS F O 1
ATOM 17858 N N . ILE F 1 437 ? 212.998 179.538 231.349 1.00 44.59 431 ILE F N 1
ATOM 17859 C CA . ILE F 1 437 ? 212.578 178.166 231.081 1.00 44.59 431 ILE F CA 1
ATOM 17860 C C . ILE F 1 437 ? 212.129 177.481 232.370 1.00 44.59 431 ILE F C 1
ATOM 17861 O O . ILE F 1 437 ? 211.153 176.719 232.373 1.00 44.59 431 ILE F O 1
ATOM 17866 N N . THR F 1 438 ? 212.805 177.774 233.487 1.00 45.83 432 THR F N 1
ATOM 17867 C CA . THR F 1 438 ? 212.429 177.216 234.785 1.00 45.83 432 THR F CA 1
ATOM 17868 C C . THR F 1 438 ? 211.047 177.690 235.222 1.00 45.83 432 THR F C 1
ATOM 17869 O O . THR F 1 438 ? 210.196 176.885 235.616 1.00 45.83 432 THR F O 1
ATOM 17873 N N . ASN F 1 439 ? 210.801 178.992 235.143 1.00 42.22 433 ASN F N 1
ATOM 17874 C CA . ASN F 1 439 ? 209.605 179.594 235.709 1.00 42.22 433 ASN F CA 1
ATOM 17875 C C . ASN F 1 439 ? 208.423 179.607 234.749 1.00 42.22 433 ASN F C 1
ATOM 17876 O O . ASN F 1 439 ? 207.390 180.200 235.074 1.00 42.22 433 ASN F O 1
ATOM 17881 N N . GLY F 1 440 ? 208.543 178.968 233.590 1.00 40.97 434 GLY F N 1
ATOM 17882 C CA . GLY F 1 440 ? 207.428 178.885 232.666 1.00 40.97 434 GLY F CA 1
ATOM 17883 C C . GLY F 1 440 ? 207.086 180.179 231.966 1.00 40.97 434 GLY F C 1
ATOM 17884 O O . GLY F 1 440 ? 205.914 180.424 231.668 1.00 40.97 434 GLY F O 1
ATOM 17885 N N . MET F 1 441 ? 208.078 181.016 231.698 1.00 40.34 435 MET F N 1
ATOM 17886 C CA . MET F 1 441 ? 207.852 182.297 231.054 1.00 40.34 435 MET F CA 1
ATOM 17887 C C . MET F 1 441 ? 207.844 182.141 229.534 1.00 40.34 435 MET F C 1
ATOM 17888 O O . MET F 1 441 ? 208.529 181.289 228.964 1.00 40.34 435 MET F O 1
ATOM 17893 N N . THR F 1 442 ? 207.049 182.984 228.883 1.00 38.20 436 THR F N 1
ATOM 17894 C CA . THR F 1 442 ? 206.859 182.977 227.437 1.00 38.20 436 THR F CA 1
ATOM 17895 C C . THR F 1 442 ? 208.095 183.543 226.737 1.00 38.20 436 THR F C 1
ATOM 17896 O O . THR F 1 442 ? 209.009 184.039 227.396 1.00 38.20 436 THR F O 1
ATOM 17900 N N . PRO F 1 443 ? 208.185 183.434 225.396 1.00 39.44 437 PRO F N 1
ATOM 17901 C CA . PRO F 1 443 ? 209.272 184.140 224.685 1.00 39.44 437 PRO F CA 1
ATOM 17902 C C . PRO F 1 443 ? 209.291 185.649 224.868 1.00 39.44 437 PRO F C 1
ATOM 17903 O O . PRO F 1 443 ? 210.374 186.231 224.992 1.00 39.44 437 PRO F O 1
ATOM 17907 N N . LYS F 1 444 ? 208.127 186.300 224.894 1.00 38.11 438 LYS F N 1
ATOM 17908 C CA . LYS F 1 444 ? 208.084 187.743 225.108 1.00 38.11 438 LYS F CA 1
ATOM 17909 C C . LYS F 1 444 ? 208.506 188.114 226.527 1.00 38.11 438 LYS F C 1
ATOM 17910 O O . LYS F 1 444 ? 209.139 189.158 226.735 1.00 38.11 438 LYS F O 1
ATOM 17916 N N . ALA F 1 445 ? 208.221 187.247 227.501 1.00 36.18 439 ALA F N 1
ATOM 17917 C CA . ALA F 1 445 ? 208.626 187.515 228.876 1.00 36.18 439 ALA F CA 1
ATOM 17918 C C . ALA F 1 445 ? 210.124 187.335 229.063 1.00 36.18 439 ALA F C 1
ATOM 17919 O O . ALA F 1 445 ? 210.745 188.051 229.857 1.00 36.18 439 ALA F O 1
ATOM 17921 N N . PHE F 1 446 ? 210.712 186.367 228.364 1.00 35.75 440 PHE F N 1
ATOM 17922 C CA . PHE F 1 446 ? 212.164 186.283 228.283 1.00 35.75 440 PHE F CA 1
ATOM 17923 C C . PHE F 1 446 ? 212.748 187.500 227.589 1.00 35.75 440 PHE F C 1
ATOM 17924 O O . PHE F 1 446 ? 213.823 187.985 227.957 1.00 35.75 440 PHE F O 1
ATOM 17932 N N . LEU F 1 447 ? 212.047 188.013 226.593 1.00 37.28 441 LEU F N 1
ATOM 17933 C CA . LEU F 1 447 ? 212.639 188.964 225.677 1.00 37.28 441 LEU F CA 1
ATOM 17934 C C . LEU F 1 447 ? 212.535 190.400 226.166 1.00 37.28 441 LEU F C 1
ATOM 17935 O O . LEU F 1 447 ? 213.278 191.261 225.682 1.00 37.28 441 LEU F O 1
ATOM 17940 N N . GLU F 1 448 ? 211.655 190.665 227.137 1.00 40.68 442 GLU F N 1
ATOM 17941 C CA . GLU F 1 448 ? 211.487 192.017 227.666 1.00 40.68 442 GLU F CA 1
ATOM 17942 C C . GLU F 1 448 ? 212.731 192.532 228.388 1.00 40.68 442 GLU F C 1
ATOM 17943 O O . GLU F 1 448 ? 212.910 193.752 228.484 1.00 40.68 442 GLU F O 1
ATOM 17949 N N . ARG F 1 449 ? 213.610 191.640 228.857 1.00 38.56 443 ARG F N 1
ATOM 17950 C CA . ARG F 1 449 ? 214.897 192.072 229.392 1.00 38.56 443 ARG F CA 1
ATOM 17951 C C . ARG F 1 449 ? 215.758 192.731 228.318 1.00 38.56 443 ARG F C 1
ATOM 17952 O O . ARG F 1 449 ? 216.526 193.654 228.611 1.00 38.56 443 ARG F O 1
ATOM 17960 N N . TYR F 1 450 ? 215.601 192.314 227.063 1.00 36.86 444 TYR F N 1
ATOM 17961 C CA . TYR F 1 450 ? 216.484 192.737 225.992 1.00 36.86 444 TYR F CA 1
ATOM 17962 C C . TYR F 1 450 ? 215.857 193.737 225.035 1.00 36.86 444 TYR F C 1
ATOM 17963 O O . TYR F 1 450 ? 216.597 194.416 224.320 1.00 36.86 444 TYR F O 1
ATOM 17972 N N . LEU F 1 451 ? 214.526 193.838 224.994 1.00 37.35 445 LEU F N 1
ATOM 17973 C CA . LEU F 1 451 ? 213.881 194.722 224.024 1.00 37.35 445 LEU F CA 1
ATOM 17974 C C . LEU F 1 451 ? 214.090 196.190 224.375 1.00 37.35 445 LEU F C 1
ATOM 17975 O O . LEU F 1 451 ? 214.387 197.010 223.500 1.00 37.35 445 LEU F O 1
ATOM 17980 N N . SER F 1 452 ? 213.939 196.543 225.643 1.00 41.36 446 SER F N 1
ATOM 17981 C CA . SER F 1 452 ? 214.082 197.918 226.082 1.00 41.36 446 SER F CA 1
ATOM 17982 C C . SER F 1 452 ? 215.376 198.074 226.873 1.00 41.36 446 SER F C 1
ATOM 17983 O O . SER F 1 452 ? 216.146 197.130 227.050 1.00 41.36 446 SER F O 1
ATOM 17986 N N . ALA F 1 453 ? 215.617 199.295 227.353 1.00 39.62 447 ALA F N 1
ATOM 17987 C CA . ALA F 1 453 ? 216.851 199.575 228.079 1.00 39.62 447 ALA F CA 1
ATOM 17988 C C . ALA F 1 453 ? 216.823 198.961 229.471 1.00 39.62 447 ALA F C 1
ATOM 17989 O O . ALA F 1 453 ? 217.775 198.292 229.880 1.00 39.62 447 ALA F O 1
ATOM 17991 N N . GLY F 1 454 ? 215.755 199.190 230.222 1.00 34.49 448 GLY F N 1
ATOM 17992 C CA . GLY F 1 454 ? 215.641 198.619 231.542 1.00 34.49 448 GLY F CA 1
ATOM 17993 C C . GLY F 1 454 ? 216.445 199.371 232.585 1.00 34.49 448 GLY F C 1
ATOM 17994 O O . GLY F 1 454 ? 217.436 200.036 232.279 1.00 34.49 448 GLY F O 1
ATOM 17995 N N . PRO F 1 455 ? 216.032 199.282 233.842 1.00 34.79 449 PRO F N 1
ATOM 17996 C CA . PRO F 1 455 ? 216.722 200.022 234.900 1.00 34.79 449 PRO F CA 1
ATOM 17997 C C . PRO F 1 455 ? 218.054 199.387 235.275 1.00 34.79 449 PRO F C 1
ATOM 17998 O O . PRO F 1 455 ? 218.430 198.318 234.797 1.00 34.79 449 PRO F O 1
ATOM 18002 N N . THR F 1 456 ? 218.765 200.087 236.157 1.00 34.70 450 THR F N 1
ATOM 18003 C CA . THR F 1 456 ? 220.168 199.784 236.410 1.00 34.70 450 THR F CA 1
ATOM 18004 C C . THR F 1 456 ? 220.333 198.477 237.182 1.00 34.70 450 THR F C 1
ATOM 18005 O O . THR F 1 456 ? 221.324 197.765 236.988 1.00 34.70 450 THR F O 1
ATOM 18009 N N . LEU F 1 457 ? 219.359 198.119 238.016 1.00 37.31 451 LEU F N 1
ATOM 18010 C CA . LEU F 1 457 ? 219.443 196.907 238.821 1.00 37.31 451 LEU F CA 1
ATOM 18011 C C . LEU F 1 457 ? 219.091 195.628 238.070 1.00 37.31 451 LEU F C 1
ATOM 18012 O O . LEU F 1 457 ? 219.198 194.552 238.663 1.00 37.31 451 LEU F O 1
ATOM 18017 N N . GLN F 1 458 ? 218.667 195.699 236.803 1.00 35.97 452 GLN F N 1
ATOM 18018 C CA . GLN F 1 458 ? 218.567 194.475 236.009 1.00 35.97 452 GLN F CA 1
ATOM 18019 C C . GLN F 1 458 ? 219.929 193.866 235.741 1.00 35.97 452 GLN F C 1
ATOM 18020 O O . GLN F 1 458 ? 220.052 192.644 235.618 1.00 35.97 452 GLN F O 1
ATOM 18026 N N . TYR F 1 459 ? 220.950 194.694 235.647 1.00 37.68 453 TYR F N 1
ATOM 18027 C CA . TYR F 1 459 ? 222.200 194.322 235.017 1.00 37.68 453 TYR F CA 1
ATOM 18028 C C . TYR F 1 459 ? 223.168 193.778 236.063 1.00 37.68 453 TYR F C 1
ATOM 18029 O O . TYR F 1 459 ? 222.808 193.572 237.224 1.00 37.68 453 TYR F O 1
ATOM 18038 N N . ASP F 1 460 ? 224.400 193.510 235.643 1.00 47.28 454 ASP F N 1
ATOM 18039 C CA . ASP F 1 460 ? 225.397 192.923 236.523 1.00 47.28 454 ASP F CA 1
ATOM 18040 C C . ASP F 1 460 ? 225.819 193.911 237.605 1.00 47.28 454 ASP F C 1
ATOM 18041 O O . ASP F 1 460 ? 225.690 195.127 237.453 1.00 47.28 454 ASP F O 1
ATOM 18046 N N . LYS F 1 461 ? 226.329 193.365 238.711 1.00 48.50 455 LYS F N 1
ATOM 18047 C CA . LYS F 1 461 ? 226.606 194.182 239.888 1.00 48.50 455 LYS F CA 1
ATOM 18048 C C . LYS F 1 461 ? 227.827 195.071 239.689 1.00 48.50 455 LYS F C 1
ATOM 18049 O O . LYS F 1 461 ? 228.022 196.034 240.437 1.00 48.50 455 LYS F O 1
ATOM 18055 N N . ASP F 1 462 ? 228.672 194.760 238.702 1.00 51.41 456 ASP F N 1
ATOM 18056 C CA . ASP F 1 462 ? 229.791 195.649 238.407 1.00 51.41 456 ASP F CA 1
ATOM 18057 C C . ASP F 1 462 ? 229.389 196.759 237.448 1.00 51.41 456 ASP F C 1
ATOM 18058 O O . ASP F 1 462 ? 230.067 197.789 237.371 1.00 51.41 456 ASP F O 1
ATOM 18063 N N . ARG F 1 463 ? 228.298 196.561 236.707 1.00 49.89 457 ARG F N 1
ATOM 18064 C CA . ARG F 1 463 ? 227.877 197.549 235.723 1.00 49.89 457 ARG F CA 1
ATOM 18065 C C . ARG F 1 463 ? 227.275 198.769 236.407 1.00 49.89 457 ARG F C 1
ATOM 18066 O O . ARG F 1 463 ? 227.456 199.905 235.953 1.00 49.89 457 ARG F O 1
ATOM 18074 N N . TRP F 1 464 ? 226.591 198.566 237.524 1.00 47.38 458 TRP F N 1
ATOM 18075 C CA . TRP F 1 464 ? 226.308 199.662 238.434 1.00 47.38 458 TRP F CA 1
ATOM 18076 C C . TRP F 1 464 ? 227.448 199.764 239.432 1.00 47.38 458 TRP F C 1
ATOM 18077 O O . TRP F 1 464 ? 228.152 198.782 239.680 1.00 47.38 458 TRP F O 1
ATOM 18088 N N . LEU F 1 465 ? 227.652 200.952 239.972 1.00 46.67 459 LEU F N 1
ATOM 18089 C CA . LEU F 1 465 ? 228.767 201.219 240.867 1.00 46.67 459 LEU F CA 1
ATOM 18090 C C . LEU F 1 465 ? 228.335 202.272 241.882 1.00 46.67 459 LEU F C 1
ATOM 18091 O O . LEU F 1 465 ? 228.362 203.476 241.611 1.00 46.67 459 LEU F O 1
ATOM 18096 N N . SER F 1 466 ? 227.901 201.797 243.045 1.00 43.79 460 SER F N 1
ATOM 18097 C CA . SER F 1 466 ? 227.309 202.642 244.066 1.00 43.79 460 SER F CA 1
ATOM 18098 C C . SER F 1 466 ? 228.338 203.288 244.975 1.00 43.79 460 SER F C 1
ATOM 18099 O O . SER F 1 466 ? 227.988 204.194 245.735 1.00 43.79 460 SER F O 1
ATOM 18102 N N . THR F 1 467 ? 229.596 202.861 244.903 1.00 45.53 461 THR F N 1
ATOM 18103 C CA . THR F 1 467 ? 230.620 203.463 245.745 1.00 45.53 461 THR F CA 1
ATOM 18104 C C . THR F 1 467 ? 231.168 204.741 245.122 1.00 45.53 461 THR F C 1
ATOM 18105 O O . THR F 1 467 ? 231.748 205.581 245.819 1.00 45.53 461 THR F O 1
ATOM 18109 N N . GLN F 1 468 ? 230.999 204.907 243.810 1.00 46.44 462 GLN F N 1
ATOM 18110 C CA . GLN F 1 468 ? 231.470 206.106 243.115 1.00 46.44 462 GLN F CA 1
ATOM 18111 C C . GLN F 1 468 ? 230.320 207.090 242.894 1.00 46.44 462 GLN F C 1
ATOM 18112 O O . GLN F 1 468 ? 229.883 207.344 241.773 1.00 46.44 462 GLN F O 1
ATOM 18118 N N . TRP F 1 469 ? 229.839 207.666 243.990 1.00 38.15 463 TRP F N 1
ATOM 18119 C CA . TRP F 1 469 ? 228.877 208.761 243.927 1.00 38.15 463 TRP F CA 1
ATOM 18120 C C . TRP F 1 469 ? 229.438 209.968 244.655 1.00 38.15 463 TRP F C 1
ATOM 18121 O O . TRP F 1 469 ? 229.983 209.840 245.755 1.00 38.15 463 TRP F O 1
ATOM 18132 N N . ARG F 1 470 ? 229.303 211.133 244.035 1.00 41.44 464 ARG F N 1
ATOM 18133 C CA . ARG F 1 470 ? 229.821 212.379 244.573 1.00 41.44 464 ARG F CA 1
ATOM 18134 C C . ARG F 1 470 ? 228.675 213.367 244.689 1.00 41.44 464 ARG F C 1
ATOM 18135 O O . ARG F 1 470 ? 227.888 213.518 243.751 1.00 41.44 464 ARG F O 1
ATOM 18143 N N . LEU F 1 471 ? 228.579 214.032 245.832 1.00 39.50 465 LEU F N 1
ATOM 18144 C CA . LEU F 1 471 ? 227.498 214.965 246.114 1.00 39.50 465 LEU F CA 1
ATOM 18145 C C . LEU F 1 471 ? 228.029 216.389 246.059 1.00 39.50 465 LEU F C 1
ATOM 18146 O O . LEU F 1 471 ? 228.843 216.785 246.897 1.00 39.50 465 LEU F O 1
ATOM 18151 N N . VAL F 1 472 ? 227.566 217.147 245.072 1.00 41.17 466 VAL F N 1
ATOM 18152 C CA . VAL F 1 472 ? 227.911 218.553 244.918 1.00 41.17 466 VAL F CA 1
ATOM 18153 C C . VAL F 1 472 ? 226.749 219.374 245.449 1.00 41.17 466 VAL F C 1
ATOM 18154 O O . VAL F 1 472 ? 225.602 219.167 245.043 1.00 41.17 466 VAL F O 1
ATOM 18158 N N . SER F 1 473 ? 227.035 220.304 246.353 1.00 45.33 467 SER F N 1
ATOM 18159 C CA . SER F 1 473 ? 226.002 221.178 246.883 1.00 45.33 467 SER F CA 1
ATOM 18160 C C . SER F 1 473 ? 226.630 222.514 247.241 1.00 45.33 467 SER F C 1
ATOM 18161 O O . SER F 1 473 ? 227.770 222.566 247.710 1.00 45.33 467 SER F O 1
ATOM 18164 N N . ASP F 1 474 ? 225.878 223.594 247.019 1.00 52.06 468 ASP F N 1
ATOM 18165 C CA . ASP F 1 474 ? 226.373 224.928 247.335 1.00 52.06 468 ASP F CA 1
ATOM 18166 C C . ASP F 1 474 ? 226.391 225.207 248.830 1.00 52.06 468 ASP F C 1
ATOM 18167 O O . ASP F 1 474 ? 227.004 226.191 249.255 1.00 52.06 468 ASP F O 1
ATOM 18172 N N . GLU F 1 475 ? 225.736 224.379 249.631 1.00 48.91 469 GLU F N 1
ATOM 18173 C CA . GLU F 1 475 ? 225.659 224.570 251.069 1.00 48.91 469 GLU F CA 1
ATOM 18174 C C . GLU F 1 475 ? 226.038 223.278 251.788 1.00 48.91 469 GLU F C 1
ATOM 18175 O O . GLU F 1 475 ? 226.482 222.305 251.174 1.00 48.91 469 GLU F O 1
ATOM 18181 N N . ALA F 1 476 ? 225.871 223.286 253.107 1.00 43.38 470 ALA F N 1
ATOM 18182 C CA . ALA F 1 476 ? 226.167 222.110 253.910 1.00 43.38 470 ALA F CA 1
ATOM 18183 C C . ALA F 1 476 ? 225.131 221.027 253.649 1.00 43.38 470 ALA F C 1
ATOM 18184 O O . ALA F 1 476 ? 223.927 221.291 253.648 1.00 43.38 470 ALA F O 1
ATOM 18186 N N . VAL F 1 477 ? 225.606 219.800 253.424 1.00 40.28 471 VAL F N 1
ATOM 18187 C CA . VAL F 1 477 ? 224.709 218.697 253.091 1.00 40.28 471 VAL F CA 1
ATOM 18188 C C . VAL F 1 477 ? 223.932 218.183 254.290 1.00 40.28 471 VAL F C 1
ATOM 18189 O O . VAL F 1 477 ? 222.991 217.400 254.115 1.00 40.28 471 VAL F O 1
ATOM 18193 N N . THR F 1 478 ? 224.292 218.601 255.502 1.00 39.75 472 THR F N 1
ATOM 18194 C CA . THR F 1 478 ? 223.498 218.298 256.682 1.00 39.75 472 THR F CA 1
ATOM 18195 C C . THR F 1 478 ? 222.324 219.246 256.863 1.00 39.75 472 THR F C 1
ATOM 18196 O O . THR F 1 478 ? 221.469 218.981 257.713 1.00 39.75 472 THR F O 1
ATOM 18200 N N . ASN F 1 479 ? 222.272 220.338 256.105 1.00 40.54 473 ASN F N 1
ATOM 18201 C CA . ASN F 1 479 ? 221.100 221.199 256.120 1.00 40.54 473 ASN F CA 1
ATOM 18202 C C . ASN F 1 479 ? 219.912 220.477 255.504 1.00 40.54 473 ASN F C 1
ATOM 18203 O O . ASN F 1 479 ? 220.057 219.647 254.605 1.00 40.54 473 ASN F O 1
ATOM 18208 N N . GLY F 1 480 ? 218.727 220.802 256.002 1.00 36.90 474 GLY F N 1
ATOM 18209 C CA . GLY F 1 480 ? 217.523 220.226 255.455 1.00 36.90 474 GLY F CA 1
ATOM 18210 C C . GLY F 1 480 ? 217.207 220.764 254.076 1.00 36.90 474 GLY F C 1
ATOM 18211 O O . GLY F 1 480 ? 217.760 221.766 253.622 1.00 36.90 474 GLY F O 1
ATOM 18212 N N . LEU F 1 481 ? 216.315 220.055 253.393 1.00 36.29 475 LEU F N 1
ATOM 18213 C CA . LEU F 1 481 ? 215.808 220.521 252.112 1.00 36.29 475 LEU F CA 1
ATOM 18214 C C . LEU F 1 481 ? 215.023 221.810 252.299 1.00 36.29 475 LEU F C 1
ATOM 18215 O O . LEU F 1 481 ? 214.383 222.022 253.331 1.00 36.29 475 LEU F O 1
ATOM 18220 N N . ARG F 1 482 ? 215.112 222.695 251.312 1.00 39.16 476 ARG F N 1
ATOM 18221 C CA . ARG F 1 482 ? 214.225 223.844 251.253 1.00 39.16 476 ARG F CA 1
ATOM 18222 C C . ARG F 1 482 ? 213.965 224.163 249.791 1.00 39.16 476 ARG F C 1
ATOM 18223 O O . ARG F 1 482 ? 214.562 223.572 248.890 1.00 39.16 476 ARG F O 1
ATOM 18231 N N . ASP F 1 483 ? 213.043 225.097 249.572 1.00 40.66 477 ASP F N 1
ATOM 18232 C CA . ASP F 1 483 ? 212.596 225.449 248.230 1.00 40.66 477 ASP F CA 1
ATOM 18233 C C . ASP F 1 483 ? 213.719 226.133 247.461 1.00 40.66 477 ASP F C 1
ATOM 18234 O O . ASP F 1 483 ? 214.264 227.146 247.911 1.00 40.66 477 ASP F O 1
ATOM 18239 N N . GLY F 1 484 ? 214.072 225.572 246.309 1.00 38.30 478 GLY F N 1
ATOM 18240 C CA . GLY F 1 484 ? 214.974 226.217 245.382 1.00 38.30 478 GLY F CA 1
ATOM 18241 C C . GLY F 1 484 ? 216.424 225.794 245.449 1.00 38.30 478 GLY F C 1
ATOM 18242 O O . GLY F 1 484 ? 217.240 226.354 244.710 1.00 38.30 478 GLY F O 1
ATOM 18243 N N . ILE F 1 485 ? 216.779 224.837 246.298 1.00 36.92 479 ILE F N 1
ATOM 18244 C CA . ILE F 1 485 ? 218.164 224.386 246.346 1.00 36.92 479 ILE F CA 1
ATOM 18245 C C . ILE F 1 485 ? 218.415 223.388 245.227 1.00 36.92 479 ILE F C 1
ATOM 18246 O O . ILE F 1 485 ? 217.515 222.675 244.773 1.00 36.92 479 ILE F O 1
ATOM 18251 N N . VAL F 1 486 ? 219.659 223.357 244.764 1.00 35.85 480 VAL F N 1
ATOM 18252 C CA . VAL F 1 486 ? 220.107 222.437 243.730 1.00 35.85 480 VAL F CA 1
ATOM 18253 C C . VAL F 1 486 ? 221.289 221.663 244.285 1.00 35.85 480 VAL F C 1
ATOM 18254 O O . VAL F 1 486 ? 222.244 222.263 244.787 1.00 35.85 480 VAL F O 1
ATOM 18258 N N . PHE F 1 487 ? 221.220 220.341 244.217 1.00 33.32 481 PHE F N 1
ATOM 18259 C CA . PHE F 1 487 ? 222.375 219.511 244.500 1.00 33.32 481 PHE F CA 1
ATOM 18260 C C . PHE F 1 487 ? 222.551 218.504 243.377 1.00 33.32 481 PHE F C 1
ATOM 18261 O O . PHE F 1 487 ? 221.582 218.067 242.753 1.00 33.32 481 PHE F O 1
ATOM 18269 N N . VAL F 1 488 ? 223.805 218.158 243.112 1.00 33.76 482 VAL F N 1
ATOM 18270 C CA . VAL F 1 488 ? 224.178 217.345 241.964 1.00 33.76 482 VAL F CA 1
ATOM 18271 C C . VAL F 1 488 ? 224.815 216.064 242.477 1.00 33.76 482 VAL F C 1
ATOM 18272 O O . VAL F 1 488 ? 225.712 216.107 243.324 1.00 33.76 482 VAL F O 1
ATOM 18276 N N . LEU F 1 489 ? 224.341 214.930 241.976 1.00 33.94 483 LEU F N 1
ATOM 18277 C CA . LEU F 1 489 ? 224.883 213.615 242.302 1.00 33.94 483 LEU F CA 1
ATOM 18278 C C . LEU F 1 489 ? 225.708 213.140 241.117 1.00 33.94 483 LEU F C 1
ATOM 18279 O O . LEU F 1 489 ? 225.157 212.679 240.117 1.00 33.94 483 LEU F O 1
ATOM 18284 N N . LYS F 1 490 ? 227.027 213.231 241.237 1.00 39.53 484 LYS F N 1
ATOM 18285 C CA . LYS F 1 490 ? 227.914 212.934 240.122 1.00 39.53 484 LYS F CA 1
ATOM 18286 C C . LYS F 1 490 ? 228.440 211.511 240.222 1.00 39.53 484 LYS F C 1
ATOM 18287 O O . LYS F 1 490 ? 229.036 211.126 241.231 1.00 39.53 484 LYS F O 1
ATOM 18293 N N . CYS F 1 491 ? 228.214 210.742 239.172 1.00 46.89 485 CYS F N 1
ATOM 18294 C CA . CYS F 1 491 ? 228.862 209.472 238.926 1.00 46.89 485 CYS F CA 1
ATOM 18295 C C . CYS F 1 491 ? 230.123 209.742 238.101 1.00 46.89 485 CYS F C 1
ATOM 18296 O O . CYS F 1 491 ? 230.564 210.892 237.986 1.00 46.89 485 CYS F O 1
ATOM 18299 N N . LEU F 1 492 ? 230.726 208.692 237.538 1.00 51.71 486 LEU F N 1
ATOM 18300 C CA . LEU F 1 492 ? 231.988 208.883 236.828 1.00 51.71 486 LEU F CA 1
ATOM 18301 C C . LEU F 1 492 ? 231.788 209.591 235.490 1.00 51.71 486 LEU F C 1
ATOM 18302 O O . LEU F 1 492 ? 232.568 210.482 235.137 1.00 51.71 486 LEU F O 1
ATOM 18307 N N . ASP F 1 493 ? 230.745 209.235 234.739 1.00 48.36 487 ASP F N 1
ATOM 18308 C CA . ASP F 1 493 ? 230.471 209.907 233.476 1.00 48.36 487 ASP F CA 1
ATOM 18309 C C . ASP F 1 493 ? 229.278 210.848 233.498 1.00 48.36 487 ASP F C 1
ATOM 18310 O O . ASP F 1 493 ? 229.342 211.901 232.856 1.00 48.36 487 ASP F O 1
ATOM 18315 N N . PHE F 1 494 ? 228.207 210.517 234.211 1.00 37.68 488 PHE F N 1
ATOM 18316 C CA . PHE F 1 494 ? 227.004 211.337 234.181 1.00 37.68 488 PHE F CA 1
ATOM 18317 C C . PHE F 1 494 ? 226.807 212.044 235.512 1.00 37.68 488 PHE F C 1
ATOM 18318 O O . PHE F 1 494 ? 227.637 211.922 236.416 1.00 37.68 488 PHE F O 1
ATOM 18326 N N . SER F 1 495 ? 225.714 212.787 235.640 1.00 34.07 489 SER F N 1
ATOM 18327 C CA . SER F 1 495 ? 225.362 213.369 236.922 1.00 34.07 489 SER F CA 1
ATOM 18328 C C . SER F 1 495 ? 223.850 213.462 237.029 1.00 34.07 489 SER F C 1
ATOM 18329 O O . SER F 1 495 ? 223.145 213.546 236.024 1.00 34.07 489 SER F O 1
ATOM 18332 N N . LEU F 1 496 ? 223.363 213.435 238.262 1.00 30.88 490 LEU F N 1
ATOM 18333 C CA . LEU F 1 496 ? 221.951 213.629 238.563 1.00 30.88 490 LEU F CA 1
ATOM 18334 C C . LEU F 1 496 ? 221.784 215.033 239.122 1.00 30.88 490 LEU F C 1
ATOM 18335 O O . LEU F 1 496 ? 222.173 215.304 240.259 1.00 30.88 490 LEU F O 1
ATOM 18340 N N . VAL F 1 497 ? 221.209 215.921 238.328 1.00 31.20 491 VAL F N 1
ATOM 18341 C CA . VAL F 1 497 ? 220.986 217.296 238.747 1.00 31.20 491 VAL F CA 1
ATOM 18342 C C . VAL F 1 497 ? 219.613 217.367 239.399 1.00 31.20 491 VAL F C 1
ATOM 18343 O O . VAL F 1 497 ? 218.593 217.126 238.746 1.00 31.20 491 VAL F O 1
ATOM 18347 N N . VAL F 1 498 ? 219.584 217.688 240.688 1.00 32.43 492 VAL F N 1
ATOM 18348 C CA . VAL F 1 498 ? 218.367 217.620 241.483 1.00 32.43 492 VAL F CA 1
ATOM 18349 C C . VAL F 1 498 ? 218.063 219.013 242.010 1.00 32.43 492 VAL F C 1
ATOM 18350 O O . VAL F 1 498 ? 218.797 219.530 242.859 1.00 32.43 492 VAL F O 1
ATOM 18354 N N . ASN F 1 499 ? 216.978 219.613 241.538 1.00 34.33 493 ASN F N 1
ATOM 18355 C CA . ASN F 1 499 ? 216.481 220.850 242.121 1.00 34.33 493 ASN F CA 1
ATOM 18356 C C . ASN F 1 499 ? 215.197 220.594 242.900 1.00 34.33 493 ASN F C 1
ATOM 18357 O O . ASN F 1 499 ? 214.322 219.841 242.464 1.00 34.33 493 ASN F O 1
ATOM 18362 N N . VAL F 1 500 ? 215.109 221.220 244.066 1.00 34.48 494 VAL F N 1
ATOM 18363 C CA . VAL F 1 500 ? 214.081 220.935 245.055 1.00 34.48 494 VAL F CA 1
ATOM 18364 C C . VAL F 1 500 ? 213.069 222.066 245.029 1.00 34.48 494 VAL F C 1
ATOM 18365 O O . VAL F 1 500 ? 213.443 223.242 245.101 1.00 34.48 494 VAL F O 1
ATOM 18369 N N . LYS F 1 501 ? 211.794 221.718 244.917 1.00 35.14 495 LYS F N 1
ATOM 18370 C CA . LYS F 1 501 ? 210.723 222.693 245.007 1.00 35.14 495 LYS F CA 1
ATOM 18371 C C . LYS F 1 501 ? 209.797 222.328 246.154 1.00 35.14 495 LYS F C 1
ATOM 18372 O O . LYS F 1 501 ? 209.481 221.154 246.362 1.00 35.14 495 LYS F O 1
ATOM 18378 N N . LYS F 1 502 ? 209.397 223.344 246.911 1.00 39.32 496 LYS F N 1
ATOM 18379 C CA . LYS F 1 502 ? 208.385 223.166 247.939 1.00 39.32 496 LYS F CA 1
ATOM 18380 C C . LYS F 1 502 ? 207.059 222.799 247.292 1.00 39.32 496 LYS F C 1
ATOM 18381 O O . LYS F 1 502 ? 206.656 223.397 246.291 1.00 39.32 496 LYS F O 1
ATOM 18387 N N . ILE F 1 503 ? 206.408 221.777 247.839 1.00 40.30 497 ILE F N 1
ATOM 18388 C CA . ILE F 1 503 ? 205.052 221.452 247.385 1.00 40.30 497 ILE F CA 1
ATOM 18389 C C . ILE F 1 503 ? 204.112 222.569 247.812 1.00 40.30 497 ILE F C 1
ATOM 18390 O O . ILE F 1 503 ? 204.121 222.965 248.993 1.00 40.30 497 ILE F O 1
ATOM 18395 N N . PRO F 1 504 ? 203.309 223.125 246.900 1.00 42.11 498 PRO F N 1
ATOM 18396 C CA . PRO F 1 504 ? 202.631 224.396 247.174 1.00 42.11 498 PRO F CA 1
ATOM 18397 C C . PRO F 1 504 ? 201.532 224.306 248.219 1.00 42.11 498 PRO F C 1
ATOM 18398 O O . PRO F 1 504 ? 200.966 223.241 248.481 1.00 42.11 498 PRO F O 1
ATOM 18402 N N . PHE F 1 505 ? 201.259 225.455 248.833 1.00 44.06 499 PHE F N 1
ATOM 18403 C CA . PHE F 1 505 ? 200.148 225.586 249.761 1.00 44.06 499 PHE F CA 1
ATOM 18404 C C . PHE F 1 505 ? 198.844 225.516 248.983 1.00 44.06 499 PHE F C 1
ATOM 18405 O O . PHE F 1 505 ? 198.564 226.386 248.153 1.00 44.06 499 PHE F O 1
ATOM 18413 N N . ILE F 1 506 ? 198.044 224.498 249.257 1.00 42.53 500 ILE F N 1
ATOM 18414 C CA . ILE F 1 506 ? 196.823 224.230 248.511 1.00 42.53 500 ILE F CA 1
ATOM 18415 C C . ILE F 1 506 ? 195.633 224.663 249.353 1.00 42.53 500 ILE F C 1
ATOM 18416 O O . ILE F 1 506 ? 195.565 224.362 250.546 1.00 42.53 500 ILE F O 1
ATOM 18421 N N . ILE F 1 507 ? 194.699 225.386 248.748 1.00 43.84 501 ILE F N 1
ATOM 18422 C CA . ILE F 1 507 ? 193.472 225.787 249.427 1.00 43.84 501 ILE F CA 1
ATOM 18423 C C . ILE F 1 507 ? 192.332 225.007 248.791 1.00 43.84 501 ILE F C 1
ATOM 18424 O O . ILE F 1 507 ? 192.038 225.175 247.603 1.00 43.84 501 ILE F O 1
ATOM 18429 N N . LEU F 1 508 ? 191.700 224.139 249.571 1.00 43.46 502 LEU F N 1
ATOM 18430 C CA . LEU F 1 508 ? 190.483 223.471 249.144 1.00 43.46 502 LEU F CA 1
ATOM 18431 C C . LEU F 1 508 ? 189.259 224.204 249.658 1.00 43.46 502 LEU F C 1
ATOM 18432 O O . LEU F 1 508 ? 189.290 224.872 250.694 1.00 43.46 502 LEU F O 1
ATOM 18437 N N . SER F 1 509 ? 188.173 224.065 248.916 1.00 44.83 503 SER F N 1
ATOM 18438 C CA . SER F 1 509 ? 186.875 224.565 249.321 1.00 44.83 503 SER F CA 1
ATOM 18439 C C . SER F 1 509 ? 185.829 223.604 248.791 1.00 44.83 503 SER F C 1
ATOM 18440 O O . SER F 1 509 ? 186.065 222.915 247.798 1.00 44.83 503 SER F O 1
ATOM 18443 N N . GLU F 1 510 ? 184.694 223.520 249.471 1.00 50.80 504 GLU F N 1
ATOM 18444 C CA . GLU F 1 510 ? 183.574 222.797 248.896 1.00 50.80 504 GLU F CA 1
ATOM 18445 C C . GLU F 1 510 ? 182.803 223.691 247.942 1.00 50.80 504 GLU F C 1
ATOM 18446 O O . GLU F 1 510 ? 182.774 224.915 248.092 1.00 50.80 504 GLU F O 1
ATOM 18452 N N . GLU F 1 511 ? 182.192 223.069 246.946 1.00 54.34 505 GLU F N 1
ATOM 18453 C CA . GLU F 1 511 ? 181.033 223.633 246.284 1.00 54.34 505 GLU F CA 1
ATOM 18454 C C . GLU F 1 511 ? 180.008 222.522 246.145 1.00 54.34 505 GLU F C 1
ATOM 18455 O O . GLU F 1 511 ? 180.356 221.355 245.945 1.00 54.34 505 GLU F O 1
ATOM 18461 N N . PHE F 1 512 ? 178.744 222.882 246.309 1.00 61.58 506 PHE F N 1
ATOM 18462 C CA . PHE F 1 512 ? 177.655 221.918 246.294 1.00 61.58 506 PHE F CA 1
ATOM 18463 C C . PHE F 1 512 ? 177.118 221.814 244.877 1.00 61.58 506 PHE F C 1
ATOM 18464 O O . PHE F 1 512 ? 176.685 222.812 244.293 1.00 61.58 506 PHE F O 1
ATOM 18472 N N . ILE F 1 513 ? 177.159 220.610 244.324 1.00 64.47 507 ILE F N 1
ATOM 18473 C CA . ILE F 1 513 ? 176.440 220.288 243.101 1.00 64.47 507 ILE F CA 1
ATOM 18474 C C . ILE F 1 513 ? 175.237 219.447 243.487 1.00 64.47 507 ILE F C 1
ATOM 18475 O O . ILE F 1 513 ? 175.384 218.364 244.068 1.00 64.47 507 ILE F O 1
ATOM 18480 N N . ASP F 1 514 ? 174.059 219.969 243.199 1.00 71.14 508 ASP F N 1
ATOM 18481 C CA . ASP F 1 514 ? 172.830 219.223 243.396 1.00 71.14 508 ASP F CA 1
ATOM 18482 C C . ASP F 1 514 ? 172.807 218.048 242.425 1.00 71.14 508 ASP F C 1
ATOM 18483 O O . ASP F 1 514 ? 172.964 218.251 241.216 1.00 71.14 508 ASP F O 1
ATOM 18488 N N . PRO F 1 515 ? 172.641 216.809 242.903 1.00 72.00 509 PRO F N 1
ATOM 18489 C CA . PRO F 1 515 ? 172.480 215.680 241.969 1.00 72.00 509 PRO F CA 1
ATOM 18490 C C . PRO F 1 515 ? 171.173 215.704 241.189 1.00 72.00 509 PRO F C 1
ATOM 18491 O O . PRO F 1 515 ? 171.026 214.921 240.242 1.00 72.00 509 PRO F O 1
ATOM 18495 N N . LYS F 1 516 ? 170.226 216.571 241.554 1.00 73.13 510 LYS F N 1
ATOM 18496 C CA . LYS F 1 516 ? 169.073 216.837 240.709 1.00 73.13 510 LYS F CA 1
ATOM 18497 C C . LYS F 1 516 ? 169.408 217.780 239.562 1.00 73.13 510 LYS F C 1
ATOM 18498 O O . LYS F 1 516 ? 168.635 217.865 238.604 1.00 73.13 510 LYS F O 1
ATOM 18504 N N . SER F 1 517 ? 170.536 218.487 239.634 1.00 69.84 511 SER F N 1
ATOM 18505 C CA . SER F 1 517 ? 170.926 219.447 238.607 1.00 69.84 511 SER F CA 1
ATOM 18506 C C . SER F 1 517 ? 171.709 218.817 237.464 1.00 69.84 511 SER F C 1
ATOM 18507 O O . SER F 1 517 ? 172.357 219.542 236.703 1.00 69.84 511 SER F O 1
ATOM 18510 N N . HIS F 1 518 ? 171.662 217.495 237.325 1.00 65.75 512 HIS F N 1
ATOM 18511 C CA . HIS F 1 518 ? 172.305 216.774 236.230 1.00 65.75 512 HIS F CA 1
ATOM 18512 C C . HIS F 1 518 ? 171.310 216.434 235.135 1.00 65.75 512 HIS F C 1
ATOM 18513 O O . HIS F 1 518 ? 171.310 215.328 234.605 1.00 65.75 512 HIS F O 1
ATOM 18520 N N . LYS F 1 519 ? 170.406 217.353 234.830 1.00 65.99 513 LYS F N 1
ATOM 18521 C CA . LYS F 1 519 ? 169.400 217.120 233.812 1.00 65.99 513 LYS F CA 1
ATOM 18522 C C . LYS F 1 519 ? 169.927 217.512 232.438 1.00 65.99 513 LYS F C 1
ATOM 18523 O O . LYS F 1 519 ? 170.562 218.553 232.269 1.00 65.99 513 LYS F O 1
ATOM 18529 N N . PHE F 1 520 ? 169.651 216.668 231.448 1.00 62.52 514 PHE F N 1
ATOM 18530 C CA . PHE F 1 520 ? 170.178 216.859 230.104 1.00 62.52 514 PHE F CA 1
ATOM 18531 C C . PHE F 1 520 ? 169.031 216.899 229.111 1.00 62.52 514 PHE F C 1
ATOM 18532 O O . PHE F 1 520 ? 167.957 216.347 229.357 1.00 62.52 514 PHE F O 1
ATOM 18540 N N . VAL F 1 521 ? 169.258 217.589 227.999 1.00 65.91 515 VAL F N 1
ATOM 18541 C CA . VAL F 1 521 ? 168.275 217.679 226.932 1.00 65.91 515 VAL F CA 1
ATOM 18542 C C . VAL F 1 521 ? 168.880 217.104 225.661 1.00 65.91 515 VAL F C 1
ATOM 18543 O O . VAL F 1 521 ? 170.098 217.073 225.477 1.00 65.91 515 VAL F O 1
ATOM 18547 N N . LEU F 1 522 ? 167.999 216.643 224.773 1.00 69.85 516 LEU F N 1
ATOM 18548 C CA . LEU F 1 522 ? 168.398 216.113 223.476 1.00 69.85 516 LEU F CA 1
ATOM 18549 C C . LEU F 1 522 ? 168.812 217.215 222.505 1.00 69.85 516 LEU F C 1
ATOM 18550 O O . LEU F 1 522 ? 169.333 216.910 221.426 1.00 69.85 516 LEU F O 1
ATOM 18555 N N . ARG F 1 523 ? 168.607 218.478 222.873 1.00 72.33 517 ARG F N 1
ATOM 18556 C CA . ARG F 1 523 ? 169.030 219.606 222.060 1.00 72.33 517 ARG F CA 1
ATOM 18557 C C . ARG F 1 523 ? 170.547 219.640 221.915 1.00 72.33 517 ARG F C 1
ATOM 18558 O O . ARG F 1 523 ? 171.292 219.235 222.810 1.00 72.33 517 ARG F O 1
ATOM 18566 N N . LEU F 1 524 ? 170.992 220.121 220.763 1.00 69.93 518 LEU F N 1
ATOM 18567 C CA . LEU F 1 524 ? 172.410 220.203 220.468 1.00 69.93 518 LEU F CA 1
ATOM 18568 C C . LEU F 1 524 ? 173.050 221.324 221.284 1.00 69.93 518 LEU F C 1
ATOM 18569 O O . LEU F 1 524 ? 172.397 222.310 221.636 1.00 69.93 518 LEU F O 1
ATOM 18574 N N . GLN F 1 525 ? 174.336 221.172 221.594 1.00 67.91 519 GLN F N 1
ATOM 18575 C CA . GLN F 1 525 ? 175.032 222.225 222.336 1.00 67.91 519 GLN F CA 1
ATOM 18576 C C . GLN F 1 525 ? 176.077 222.924 221.474 1.00 67.91 519 GLN F C 1
ATOM 18577 O O . GLN F 1 525 ? 176.604 222.350 220.524 1.00 67.91 519 GLN F O 1
#

Solvent-accessible surface area: 99869 Å² total; per-residue (Å²): 142,129,82,69,115,101,31,93,79,30,54,75,0,0,47,27,0,17,96,48,1,40,106,88,17,176,150,53,49,78,139,47,32,19,18,2,66,2,26,55,43,0,12,56,30,1,9,73,3,14,90,30,0,55,114,2,13,60,159,49,171,174,40,8,45,43,31,120,97,28,68,29,98,34,65,10,121,86,16,52,128,97,1,19,70,34,0,98,115,18,0,22,80,87,1,46,118,64,124,23,138,67,13,60,6,1,0,37,10,0,10,9,0,0,17,0,11,1,6,5,12,8,1,8,0,0,0,13,22,1,34,39,48,52,37,4,6,2,0,26,0,13,2,7,14,48,0,45,27,108,22,23,36,17,0,39,4,19,0,3,27,0,0,22,36,0,0,15,22,3,4,35,30,0,41,13,33,11,55,44,100,21,40,54,37,125,150,62,12,55,139,56,52,91,94,122,152,44,52,44,40,5,128,162,34,19,87,55,32,15,70,11,26,23,62,78,30,25,76,81,96,101,30,86,52,59,62,1,52,0,8,27,0,0,8,24,0,19,17,30,9,67,100,134,168,77,22,64,20,68,93,0,0,87,30,0,21,56,2,1,28,92,5,2,109,47,5,6,118,31,19,106,13,80,84,14,10,66,126,86,11,10,12,104,27,0,13,52,0,12,36,26,42,12,42,24,65,2,0,0,47,34,0,27,65,26,12,21,5,3,10,8,66,117,120,104,37,50,4,66,83,3,68,0,13,24,131,44,53,0,43,63,40,9,125,68,56,18,44,1,9,0,45,8,107,88,14,6,0,2,0,34,0,47,57,8,10,79,5,59,5,47,39,59,167,46,78,96,156,62,23,88,8,10,111,176,98,98,140,128,82,68,117,99,32,91,80,30,55,74,0,0,48,27,0,17,95,48,1,40,105,88,16,175,150,53,49,80,138,46,33,18,13,2,60,1,20,58,41,0,10,56,29,1,10,74,3,14,90,28,1,56,115,1,12,60,158,49,173,173,42,8,45,43,32,120,96,28,69,27,98,34,62,10,120,87,14,52,128,98,1,20,69,32,0,98,115,17,0,22,81,83,0,45,119,62,124,23,139,68,13,60,6,1,0,38,11,0,10,9,0,0,17,0,10,0,6,5,12,8,1,8,0,0,0,12,24,1,34,40,46,55,38,4,7,3,0,26,0,13,2,7,13,50,0,45,27,106,22,23,36,17,0,37,4,19,0,3,27,0,0,22,38,0,0,15,22,3,4,34,28,0,43,13,32,12,54,44,102,21,41,53,39,125,150,65,12,55,138,57,52,91,91,122,152,42,51,45,40,6,129,160,33,19,86,55,32,14,70,13,29,24,59,76,31,26,76,82,97,100,30,85,53,59,61,1,51,0,9,28,0,0,9,22,0,20,19,30,9,67,101,133,168,77,22,64,19,65,93,0,0,86,30,1,22,59,2,1,28,91,5,2,107,47,5,6,120,30,19,104,13,81,85,14,11,63,125,87,11,9,12,105,25,0,13,48,0,11,35,25,42,12,41,24,64,3,0,0,46,33,0,28,65,28,12,20,6,2,8,7,68,114,119,106,34,49,4,62,83,4,66,0,15,24,130,45,53,0,43,64,41,9,125,68,54,18,43,1,9,0,44,8,104,90,14,6,0,2,0,34,0,49,57,6,10,77,5,58,6,48,41,58,167,48,78,98,157,61,24,87,9,10,110,177,98,100,140,128,80,67,115,102,32,91,80,30,54,73,1,0,47,26,0,17,97,49,1,40,105,88,16,177,148,52,50,78,138,47,32,21,18,2,63,2,24,57,42,0,12,56,30,2,10,73,3,13,91,30,1,56,113,2,13,61,157,47,167,172,42,8,44,44,31,116,95,28,67,26,98,34,64,10,120,88,14,52,127,99,1,20,70,35,0,98,115,17,0,22,80,83,1,44,118,64,124,21,138,66,13,61,4,1,0,32,10,0,11,7,0,0,16,0,11,1,5,5,10,9,0,8,0,0,0,12,23,1,36,39,50,53,35,5,7,3,0,21,0,12,2,7,12,49,0,46,27,107,21,23,34,17,0,38,5,18,1,3,27,0,0,22,37,0,0,17,23,3,4,37,30,0,42,13,32,11,55,44,101,20,41,52,38,126,152,62,12,55,140,58,53,92,96,121,151,48,53,44,39,6,130,160,36,22,88,55,32,17,71,12,27,23,59,78,32,24,76,84,92,101,29,83,52,60,61,0,50,0,8,25,0,0,8,25,0,18,18,33,10,68,101,133,168,75,22,65,20,67,93,0,0,86,28,0,21,54,2,1,29,89,4,2,109,47,6,6,118,31,19,106,14,79,83,14,10,63,125,87,11,10,11,105,27,0,13,50,0,12,35,26,42,12,40,23,64,2,0,0,47,33,0,28,65,26,11,22,5,3,11,8,68,118,121,104,36,48,5,66,82,3,69,1,13,24,127,45,54,1,43,65,39,10,124,67,55,18,41,1,9,0,43,8,104,88,14,6,0,3,0,35,1,48,58,6,9,79,5,60,6,46,43,60,168,48,78,99,156,61,23,87,8,11,110,177,99,96,141,128,80,67,118,100,33,92,81,30,55,74,1,0,47,26,0,17,95,49,1,41,106,88,15,176,149,52,49,79,138,46,32,20,13,2,59,1,21,56,40,0,11,55,30,2,10,73,3,14,90,27,0,55,116,1,13,60,157,47,171,174,41,8,45,42,31,117,96,28,69,27,96,34,63,10,119,87,15,51,129,98,1,20,70,32,0,97,115,17,0,23,80,84,0,45,117,63,125,23,139,69,13,60,6,1,0,40,12,0,11,9,0,0,17,0,10,1,6,4,11,9,1,8,0,0,0,12,23,1,34,40,48,54,36,4,7,3,0,24,0,13,2,6,13,49,0,44,27,104,22,24,35,17,0,38,4,19,0,2,27,0,0,22,39,0,0,16,22,3,4,35,29,0,43,12,32,12,55,44,102,22,40,53,38,124,150,63,12,55,136,56,57,91,94,122,149,43,52,44,38,5,127,159,35,20,88,54,31,14,70,12,28,22,60,77,32,25,76,81,91,100,30,83,51,59,60,1,48,0,8,27,0,0,7,23,0,20,18,31,9,66,101,133,168,76,24,63,19,65,93,0,0,84,29,1,22,55,2,1,27,85,3,2,107,45,6,6,120,30,19,106,13,81,84,14,11,63,125,87,10,10,12,103,27,0,13,51,0,12,35,26,42,12,41,24,65,3,0,0,46,34,0,27,65,28,11,20,5,3,10,7,68,117,120,107,35,49,5,66,83,4,71,0,13,22,128,44,52,1,43,64,40,8,125,68,56,18,42,1,9,0,47,9,106,89,14,6,0,3,0,34,0,48,57,6,10,75,5,58,6,47,41,59,166,48,79,98,158,59,22,85,10,13,113,179,101,101,141,128,81,67,115,101,33,91,80,30,54,73,0,0,47,26,0,18,95,48,1,41,106,90,16,175,148,52,49,78,138,46,33,22,20,2,65,3,26,56,43,0,12,57,35,3,10,74,4,14,90,32,1,56,117,2,14,62,158,49,173,173,45,8,46,43,32,117,95,29,70,26,100,33,64,10,119,87,14,52,128,100,0,20,70,34,0,99,114,19,0,21,80,84,0,45,119,64,124,23,137,67,13,62,4,1,0,36,9,0,11,7,0,0,18,0,10,1,6,5,11,10,1,8,0,0,0,12,24,1,34,38,47,54,38,4,7,3,0,25,0,12,2,6,12,49,0,46,28,107,22,23,36,17,0,37,4,18,0,3,27,0,0,22,38,0,0,15,22,4,4,34,28,0,42,13,32,10,55,45,103,20,41,53,37,124,152,61,12,55,138,57,52,91,94,121,151,46,52,45,39,6,127,162,35,19,87,55,31,15,71,11,27,22,59,78,31,25,77,84,97,100,30,83,55,59,62,2,49,0,9,27,0,0,10,23,0,19,18,31,8,68,98,132,172,77,23,65,20,68,92,0,0,85,30,1,22,58,2,1,29,91,4,2,108,47,6,6,118,30,20,107,14,80,84,14,10,65,125,86,12,10,11,105,27,0,13,49,0,12,36,27,42,12,44,26,63,2,0,0,45,32,0,27,65,27,12,20,5,2,10,8,68,118,120,105,36,48,5,64,84,3,67,0,15,24,128,46,53,1,43,65,40,9,124,69,56,18,43,1,8,0,44,8,105,89,14,6,0,2,0,36,1,47,56,7,10,74,5,59,6,46,40,58,166,48,76,96,158,63,26,91,8,9,107,173,98,94,142,129,81,69,116,100,32,93,80,30,54,75,1,0,47,26,0,16,95,47,1,38,106,89,15,175,150,54,49,78,138,47,32,20,18,2,65,2,25,55,42,0,12,56,29,2,10,73,3,15,91,30,1,55,115,2,13,60,156,48,170,172,40,8,46,42,32,120,97,28,70,29,99,34,66,10,119,87,20,52,127,100,2,20,70,34,1,97,114,19,0,22,79,86,1,45,119,64,123,23,138,66,13,61,6,1,0,40,12,0,11,9,0,0,18,0,10,2,6,4,11,9,1,8,0,0,1,12,23,1,35,38,46,53,38,6,6,2,0,23,0,12,2,7,15,49,0,46,27,107,24,23,36,16,0,40,4,19,0,2,28,0,0,22,36,0,0,14,22,4,4,35,30,0,43,12,31,12,56,43,100,24,40,54,40,126,152,66,14,55,140,59,53,91,94,123,153,45,52,45,38,6,127,162,36,21,88,56,31,16,68,13,27,24,61,82,31,25,75,84,96,102,31,85,52,60,61,1,50,0,8,27,0,0,8,23,0,18,19,30,9,71,105,138,166,80,20,62,18,67,92,0,0,86,27,1,21,57,2,1,28,87,4,2,108,46,5,6,119,31,19,107,14,79,84,12,11,64,124,85,12,10,12,104,27,0,13,51,0,12,34,27,41,12,42,24,64,3,0,1,46,34,0,27,66,27,12,21,6,3,10,8,68,118,119,105,36,49,5,65,83,4,69,0,14,23,130,43,53,0,43,63,40,9,125,67,55,19,40,1,8,0,47,8,106,88,14,7,0,3,0,32,0,49,60,7,9,79,5,58,6,47,40,58,168,47,77,98,156,63,24,89,8,10,111,178,99,99

B-factor: mean 54.68, std 19.89, range [29.92, 105.08]

InterPro domains:
  IPR009539 Vang-like protein [PF06638] (26-524)
  IPR009539 Vang-like protein [PIRSF007991] (1-524)
  IPR009539 Vang-like protein [PTHR20886] (1-524)

Radius of gyration: 55.81 Å; Cα contacts (8 Å, |Δi|>4): 3236; chains: 6; bounding box: 85×76×202 Å

Organism: Homo sapiens (NCBI:txid9606)

Foldseek 3Di:
DVVVVVVVVLLCLLVCLLPPLCVPPVPQEDDDPDLLVVLVVVLVVLSVVVVVLCCVPPVDDDDDDFDDDPVLVVVLVVCSVCLSVVLVVCCVPVPVVVSDYPSSVSSVSSSVSSVVVVVSSVVSCCPPPVQWPPFFWKKWKFKPQPGDTDIDTTGWDFLRVVVVVVVVCQQVPPFADAVVVRVVVVVVVVVVVVDVVVVVVVVVVVPDDPPPVVVVVVLVVVLVVLVVVLLVQLQVLVVVDDPPVDDALLVSLVVSCVSRVVSLCVNCVSVVNNVFDDPVNLSVLSSVCSVVVHHSVRSCVLRSDRDGNVVTDPVSDDPVQWDKAFPDDRRHIDDAFGWIWIDGPPMIIIMTMHGDDDDDDDDDDDDPVPPDDDPDDD/DVVVVVVVVLLCLLVCLLPPLCVPPVPQEDDDPDLLVVLVVVLVVLSVVVVVLCCVPPVDDDDDDFDDDPVLVVVLVVCSVCLSVVLVVCCVPVPVVVSDYPSSVSSVSSSVSSVVVVVSSVVSCCPPPVQWPPFFWKKWKFKPQPGDTDIDTTGWDFLRVVVVVVVVCQQVPPFADAVVVRVVVVVVVVVVVVDVVVVVVVVVVVPDDPPPVVVVVVLVVVLVVLVVVLLVQLQVLVVVDDPPVDDALLVSLVVSCVSRVVSLCVNCVSVVNNVFDDPVNLSVLSSVCSVVVHHSVRSCVLRSDRDGNVVTDPVSDDPVQWDKAFPDDRRHIDDAFGWIWIDGPPMIIIMTMHGDDDDDDDDDDDDPVPPDDDPDDD/DVVVVVVVVLLCLLVCLLPPLCVPPVPQEDDDPDLLVVLVVVLVVLSVVVVVLCCVPPVDDDDDDFDDDPVLVVVLVVCSVCLSVVLVVCCVPVPVVVSDYPSSVSSVSSSVSSVVVVVSSVVSCCPPPVQWPPFFWKKWKFKPQPGDTDIDTTGWDFLRVVVVVVVVCQQVPPFADAVVVRVVVVVVVVVVVVDVVVVVVVVVVVPDDPPPVVVVVVLVVVLVVLVVVLLVQLQVLVVVDDPPVDDALLVSLVVSCVSRVVSLCVNCVSVVNNVFDDPVNLSVLSSVCSVVVHHSVRSCVLRSDRDGNVVTDPVSDDPVQWDKAFPDDRRHIDDAFGWIWIDGPPMIIIMTMHGDDDDDDDDDDDDPVPPDDDPDDD/DVVVVVVVVLLCLLVCLLPPLCVPPVPQEDDDPDLLVVLVVVLVVLSVVVVVLCCVPPVDDDDDDFDDDPVLVVVLVVCSVCLSVVLVVCCVPVPVVVSDYPSSVSSVSSSVSSVVVVVSSVVSCCPPPVQWPPFFWKKWKFKPQPGDTDIDTTGWDFLRVVVVVVVVCQQVPPFADAVVVRVVVVVVVVVVVVDVVVVVVVVVVVVDDPPPVVVVVVLVVVLVVLVVVLLVQLQVLVVVDDPPVDDALLVSLVVSCVSRVVSLCVNCVSVVNNVFDDPVNLSVLSSVCSVVVHHSVRSCVLRSDRDGNVVTDPVSDDPVQWDKAFPDDRRHIDDAFGWIWIDGPPMIIIMTMHGDDDDDDDDDDDDPVPPDDDPDDD/DVVVVVVVVLLCLLVCLLPPLCVPPVPQEDDDPDLLVVLVVVLVVLSVVVVVLCCVPPVDDDDDDFDDDPVLVVVLVVCSVCLSVVLVVCCVPVPVVVSDYPSSVSSVSSSVSSVVVVVSSVVSCCPPPVQWPPFFWKKWKFKPQPGDTDIDTTGWDFLRVVVVVVVVCQQVPPFADAVVVRVVVVVVVVVVVVDVVVVVVVVVVVPDDPPPVVVVVVLVVVLVVLVVVLLVQLQVLVVVDDPPVDDALLVSLVVSCVSRVVSLCVNCVSVVNNVFDDPVNLSVLSSVCSVVVHHSVRSCVLRSDRDGNVVTDPVSDDPVQWDKAFPDDRRHIDDAFGWIWIDGPPMIIIMTMHGDDDDDDDDDDDDPVPPDDDPDDD/DVVVVVVVVLLCLLVCLLPPLCVPPVPQEDDDPDLLVVLVVVLVVLSVVVVVLCCVPPVDDDDDDFDDDPVLVVVLVVCSVCLSVVLVVCCVPVPVVVSDYPSSVSSVSSSVSSVVVVVSSVVSCCPPPVQWPPFFWKKWKFKPQPGDTDIDTTGWDFLRVVVVVVVVCQQVPPFADAVVVRVVVVVVVVVVVVDVVVVVVVVVVVPDDPPPVVVVVVLVVVLVVLVVVLLVQLQVLVVVDDPPVDDALLVSLVVSCVSRVVSLCVNCVSVVNNVFDDPVNLSVLSSVCSVVVHHSVRSCVLRSDRDGNVVTDPVSDDPVQWDKAFPDDRRHIDDAFGWIWIDGPPMIIIMTMHGDDDDDDDDDDDDPVPPDDDPDDD

Secondary structure (DSSP, 8-state):
-HHHHHHHHHHHHHHHHHHHHHHHSSTT----THHHHHHHHHHHHHHHHHHHHHHHHHSS---EE-SS--HHHHHHHHHHHHHHHHHHHHHIIIIITTT-S-HHHHHHHHHHHHHHHHHHHHHHHIIIIITTSS--EEEEEEETTT--EEEEEE-S-BHHHHHHHHHHHHHHHSBPP-GGGTHHHHHHHHHHHT--HHHHHHHHHHHS--HHHHHHHHHHHHHHHHHHHHHHHHHHHHTTSB---EE-HHHHHHHHGGGTHHHHHHHHHHTT-TTS--HHHHHHHHHHHHHTT--HHHHHHHHHS--BGGGS-TTTS-SS-EEEEESS-TTSBP-TT-EEEEE-SS-EEEEEEEEPPPEEEEE----GGG--EESS--/-HHHHHHHHHHHHHHHHHHHHHHHSSTT----THHHHHHHHHHHHHHHHHHHHHHHHHSS---EE-SS--HHHHHHHHHHHHHHHHHHHHHIIIIITTT-S-HHHHHHHHHHHHHHHHHHHHHHHIIIIITTSS--EEEEEEETTT--EEEEEE-S-BHHHHHHHHHHHHHHHSBPP-GGGTHHHHHHHHHHHT--HHHHHHHHHHHS--HHHHHHHHHHHHHHHHHHHHHHHHHHHHTTSB---EE-HHHHHHHHGGGTHHHHHHHHHHTT-TTS--HHHHHHHHHHHHHTT--HHHHHHHHHS--BGGGS-TTTS-SS-EEEEESS-TTSBP-TT-EEEEE-SS-EEEEEEEEPPPEEEEE----GGG--EESS--/-HHHHHHHHHHHHHHHHHHHHHHHSSTT----THHHHHHHHHHHHHHHHHHHHHHHHHSS---EE-SS--HHHHHHHHHHHHHHHHHHHHHIIIIITTT-S-HHHHHHHHHHHHHHHHHHHHHHHIIIIITTSS--EEEEEEETTT--EEEEEE-S-BHHHHHHHHHHHHHHHSBPP-GGGTHHHHHHHHHHHT--HHHHHHHHHHHS--HHHHHHHHHHHHHHHHHHHHHHHHHHHHTTSB---EE-HHHHHHHHGGGTHHHHHHHHHHTT-TTS--HHHHHHHHHHHHHTT--HHHHHHHHHS--BGGGS-TTTS-SS-EEEEESS-TTSBP-TT-EEEEE-SS-EEEEEEEEPPPEEEEE----GGG--EESS--/-HHHHHHHHHHHHHHHHHHHHHHHSSTT----THHHHHHHHHHHHHHHHHHHHHHHHHSS---EE-SS--HHHHHHHHHHHHHHHHHHHHHIIIIITTT-S-HHHHHHHHHHHHHHHHHHHHHHHIIIIITTSS--EEEEEEETTT--EEEEEE-S-BHHHHHHHHHHHHHHHSBPP-GGGTHHHHHHHHHHHT--HHHHHHHHHHTS--HHHHHHHHHHHHHHHHHHHHHHHHHHHHTTSB---EE-HHHHHHHHGGGTHHHHHHHHHHTT-TTS--HHHHHHHHHHHHHTT--HHHHHHHHHS--BGGGS-TTTS-SS--EEEESS-TTSBP-TT-EEEEE-SS-EEEEEEEEPPPEEEEE----GGG--EESS--/-HHHHHHHHHHHHHHHHHHHHHHHSSTT----THHHHHHHHHHHHHHHHHHHHHHHHHSS---EE-SS--HHHHHHHHHHHHHHHHHHHHHIIIIITTT-S-HHHHHHHHHHHHHHHHHHHHHHHIIIIITTSS--EEEEEEETTT--EEEEEE-S-BHHHHHHHHHHHHHHHSBPP-GGGTHHHHHHHHHHHT--HHHHHHHHHHHS--HHHHHHHHHHHHHHHHHHHHHHHHHHHHTTSB---EE-HHHHHHHHGGGTHHHHHHHHHHTT-TTS--HHHHHHHHHHHHHTT--HHHHHHHHHS--BGGGS-TTTS-SS-EEEEESS-TTSBP-TT-EEEEE-SS-EEEEEEEEPPPEE--B----GGG--EESS--/-HHHHHHHHHHHHHHHHHHHHHHHSSTT----THHHHHHHHHHHHHHHHHHHHHHHHHSS---EE-SS--HHHHHHHHHHHHHHHHHHHHHIIIIITTT-S-HHHHHHHHHHHHHHHHHHHHHHHIIIIITTSS--EEEEEEETTT--EEEEEE-S-BHHHHHHHHHHHHHHHSBPP-GGGTHHHHHHHHHHHT--HHHHHHHHHHHS--HHHHHHHHHHHHHHHHHHHHHHHHHHHHTTSB---EE-HHHHHHHHGGGTHHHHHHHHHHTT-TTS--HHHHHHHHHHHHHTT--HHHHHHHHHS--BGGGS-TTTS-SS-EEEEESS-TTSBP-TT-EEEEE-SS-EEEEEEEEPPPEEEEE----GGG--EESS--

Nearest PDB structures (foldseek):
  9jk9-assembly1_A  TM=1.003E+00  e=2.688E-67  Homo sapiens
  9jk6-assembly1_A  TM=9.925E-01  e=1.890E-61  Homo sapiens
  8zxd-assembly1_A  TM=9.802E-01  e=7.099E-56  Homo sapiens
  9jk7-assembly1_A  TM=9.917E-01  e=1.570E-52  Homo sapiens
  9jk9-assembly1_A  TM=1.003E+00  e=2.715E-67  Homo sapiens